Protein 5LHA (pdb70)

Radius of gyration: 35.49 Å; Cα contacts (8 Å, |Δi|>4): 4479; chains: 4; bounding box: 96×96×84 Å

Secondary structure (DSSP, 8-state):
---SS----BPPTTEE--TTGGG--EEEEEEEBTEEEETT--EEEETTHHHHT-TT-BT-HHHHHHHHHHHHHHS----STTEE-HHHHHHHHHHHHHTGGGTEEEEEEESSHHHHHHHHHHHHHHHHHHTT-TT--EEEEETT----SSHHHHHT-S-GGGTGGG----SSEEEE----SSS-TT----HHHHHHHHHHHHHHHHHHH-GGGEEEEEE-SSBTTTT-B---TTHHHHHHHHHHHTT-EEEEE-TTTTTSTTSSS-HHHHTT---SEEEE-GGGTTTSS--EEEEEEHHHHHHHHT--GGGGEE----TTTT-HHHHHHHHHHHHHHHHTTHHHHHHHHHHHHHHHHTHHHHH-TTEEEEEEETTEEEEEEEEETTTTEEPPGGG-HHHHHHHHHHHTTEE-EEETTEEEE---TT--HHHHHHHHHHHHHHHHHH-/--SSS---BPPTTEE--TTGGG--EEEEEEEBTEEEETTS-EEEETTHHHHT-TT-B--HHHHHHHHHHHHHHS----STTEE-HHHHHHHHHHHHHTTTTTEEEEEEESSHHHHHHHHHHHHHHHHHHTT-TT--EEEEETT----SSHHHHHT-S-GGGTTTS----SSEEEE----SSS-TT----HHHHHHHHHHHHHHHHHHH-GGGEEEEEE-SSBTTTT-B---TTHHHHHHHHHHHHT-EEEEE-TTTTTTTTSSS-HHHHTT---SEEEE-GGGTTTSS--EEEEEEHHHHHHHHT--GGGGEE----TTTT-HHHHHHHHHHHHHHHHTTHHHHHHHHHHHHHHHHHHHHHH-TTEEEEEEETTEEEEEEEEETTTTEEPPGGGTHHHHHHHHHHHTTEE-EEETTEEEE---TT--HHHHHHHHHHHHHHHHHH-/---SS----BPPTTEE-STTGGG--EEEEEEEBTEEEETT--EEE-TTHHHHT-TT-BT-HHHHHHHHHHHHHHS-----TTEE-HHHHHHHHHHHHHTGGGTEEEEEEESSHHHHHHHHHHHHHHHHHHTT-TT--EEEEETT----SSHHHHHT-S-GGGTTTS----SSEEEE----SSS-TT----HHHHHHHHHHHHHHHHHHH-GGGEEEEEE-SSBTTTT-B---TTHHHHHHHHHHHTT-EEEEE-TTTTTTTTSSS-HHHHTT---SEEEE-GGGTTTSS--EEEEEEHHHHHHHHT--GGGGEE----TTTT-HHHHHHHHHHHHHHHHTTHHHHHHHHHHHHHHHHTHHHHH-TTEEEEEEETTEEEEEEBS-TTT-PBPPGGG-HHHHHHHHHHHTTB--EEETTEEEE---TT--HHHHHHHHHHHHHHHHHH-/--SS----B--TTEE-STTGGG--EEEEEEEBTEEEETTS-EEE-TTHHHHT-TT-B--HHHHHHHHHHHHH-S----STTEE-HHHHHHHHHHHHHTGGGTEEEEEEESSHHHHHHHHHHHHHHHHHHTT-TT--EEEEETT----SSHHHHHT---GGGTTTT----SSEEEE----SSS-TT----HHHHHHHHHHHHHHHHHHH-GGGEEEEEE-SSBTTTT-B---TTHHHHHHHHHHHHT-EEEEE-TTTTTTTTSSS-HHHHTT---SEEEE-GGGTTTSS--EEEEEEHHHHHHHHT--GGGGEE----TTTT-HHHHHHHHHHHHHHHHTTHHHHHHHHHHHHHHHHHHHHHH-TTEEEEEEETTEEEEEEEEETTTTEEPPGGG-HHHHHHHHHHHTTB--EEETTEEEE---TT--HHHHHHHHHHHHHHHHHH-

Solvent-accessible surface area: 53096 Å² total; per-residue (Å²): 125,184,41,146,146,42,98,4,48,2,6,13,1,28,2,19,4,20,80,117,79,16,86,108,38,20,7,0,8,127,5,92,32,10,56,1,39,10,21,78,53,120,161,5,0,0,0,2,0,0,2,6,0,2,5,2,1,9,42,60,72,63,0,39,61,24,0,44,64,9,4,74,41,4,8,3,0,4,4,17,62,20,24,0,1,5,43,1,9,40,0,0,89,57,0,5,52,29,0,66,124,3,120,9,6,18,0,1,7,0,6,12,15,14,7,0,1,0,0,0,0,0,0,0,9,0,16,15,44,19,49,50,81,48,12,34,37,30,2,0,2,4,47,29,1,52,4,9,0,0,3,0,0,3,14,1,9,5,25,7,63,26,36,46,7,1,28,61,11,14,32,16,29,57,52,4,16,9,1,21,60,17,49,8,24,31,74,20,102,76,65,106,34,0,0,32,47,4,2,86,28,3,63,50,40,3,66,20,21,6,20,94,20,0,0,1,1,1,1,12,0,1,5,0,16,6,1,0,2,35,8,8,69,48,4,1,41,78,0,36,93,1,1,85,143,48,22,0,0,0,0,0,7,0,16,20,1,2,2,0,0,6,27,30,28,0,2,0,50,39,32,69,8,44,2,4,0,0,0,0,2,17,3,0,0,0,0,3,0,1,0,0,0,0,0,0,3,73,77,0,0,64,22,0,25,127,6,163,47,73,11,40,47,1,13,0,2,17,24,5,4,1,0,0,0,0,0,10,0,0,33,17,0,0,74,15,3,86,88,82,86,4,13,26,33,0,47,108,1,1,59,42,0,45,124,61,0,70,61,3,34,141,166,45,67,13,1,14,46,11,24,14,62,11,1,0,1,0,0,0,0,2,80,63,133,230,85,50,106,57,22,91,70,99,72,24,33,3,53,122,0,6,50,28,0,68,150,44,17,0,9,4,35,49,40,36,5,24,0,0,0,0,1,0,0,34,0,64,165,108,18,0,22,59,0,10,64,3,0,64,46,0,3,76,174,30,41,222,53,140,143,42,111,3,33,3,7,16,2,28,1,23,4,18,87,122,80,18,88,163,41,28,5,0,19,104,1,66,31,14,72,0,23,11,59,86,54,118,120,4,0,0,0,1,0,0,2,7,0,3,5,5,1,11,36,58,73,61,0,39,60,26,0,44,64,10,6,74,50,3,9,3,0,4,3,19,60,25,24,0,1,10,47,2,11,39,0,0,99,57,0,4,48,32,0,66,128,4,179,10,5,16,0,2,6,0,6,12,17,12,6,0,1,0,0,0,0,0,0,0,8,0,14,7,40,19,45,55,68,43,18,25,40,31,2,0,1,4,55,23,1,48,4,10,0,0,3,0,0,2,16,0,11,1,28,8,58,21,40,47,7,1,25,53,14,15,31,14,33,51,61,8,27,7,3,19,69,24,50,4,24,28,67,16,103,64,64,125,40,0,5,60,38,6,10,78,32,3,60,71,20,5,65,28,18,7,20,98,24,0,0,0,0,1,1,12,0,1,4,0,17,5,1,0,2,42,10,17,70,58,5,1,43,68,0,32,91,0,2,78,140,53,20,0,0,0,0,0,7,1,16,16,1,2,3,0,0,11,26,33,28,0,4,0,51,47,29,66,10,44,2,5,0,0,0,0,2,22,4,0,0,1,0,3,0,1,1,0,0,0,0,0,16,86,86,1,0,64,26,0,23,118,7,164,54,70,12,37,50,0,20,0,2,17,26,6,4,0,1,0,0,0,0,9,0,0,34,17,0,0,79,15,4,80,87,79,87,3,12,20,46,0,38,148,7,1,60,41,0,48,122,64,0,74,65,2,40,152,191,39,80,18,2,16,43,14,26,14,75,9,0,0,1,0,0,0,0,2,78,68,133,221,78,66,92,53,20,87,69,102,73,19,34,2,53,119,0,7,55,36,0,70,149,44,18,0,10,4,35,50,31,37,7,22,0,0,1,2,0,0,1,32,1,69,169,124,22,0,21,60,0,11,67,3,0,68,47,0,2,75,176,25,50,145,192,44,143,149,42,99,10,46,3,7,16,2,34,2,24,4,20,77,108,86,39,94,122,33,28,3,0,16,111,2,68,38,9,64,0,40,12,25,92,55,118,162,4,0,0,0,2,0,0,6,8,0,3,6,3,1,10,44,57,72,58,0,39,63,25,1,43,65,9,5,73,46,3,8,4,0,4,2,20,66,4,23,0,0,6,47,1,12,44,0,0,89,60,0,8,52,27,0,66,139,4,124,11,6,25,0,1,6,0,7,13,17,14,6,0,1,0,0,0,0,0,0,0,9,0,14,11,45,15,44,55,79,46,15,27,42,42,2,0,2,4,44,25,1,47,4,10,0,0,3,0,1,2,13,1,5,5,28,7,62,24,42,45,6,2,30,55,16,16,32,15,34,53,57,6,23,8,2,20,57,18,51,11,27,34,74,14,101,74,66,107,38,0,0,36,44,6,7,83,35,3,50,55,39,3,65,21,22,6,19,98,27,0,0,1,0,1,1,13,0,1,5,0,19,4,0,0,2,34,9,8,70,44,5,1,40,69,1,30,88,0,1,86,145,47,25,1,0,0,0,0,7,1,17,18,1,2,4,0,0,5,25,34,27,0,3,0,68,38,36,68,10,46,1,7,0,0,0,0,2,14,4,0,0,0,0,3,0,1,0,0,0,0,0,0,2,69,77,0,0,64,25,0,23,120,7,162,53,74,9,37,50,1,18,0,2,18,27,5,3,0,1,0,0,0,0,10,0,0,30,15,0,0,80,15,4,74,85,82,95,3,16,40,38,0,45,120,1,1,59,45,0,42,126,67,0,69,67,5,42,144,188,47,69,13,3,14,44,11,28,14,70,8,0,0,1,0,0,0,0,1,72,61,114,224,95,53,114,61,23,88,69,100,75,19,33,2,57,120,0,6,35,25,0,67,151,44,17,0,8,5,35,48,36,38,7,24,0,0,0,1,0,0,1,31,0,67,163,111,20,0,23,61,0,9,63,3,0,78,46,0,2,76,178,26,41,219,48,145,140,47,124,7,38,3,7,12,1,28,1,20,4,19,75,103,79,28,87,145,33,28,2,0,19,116,2,69,28,12,64,0,22,10,54,104,53,113,123,4,0,0,0,1,0,0,3,6,0,2,4,3,0,9,38,59,73,61,0,37,63,26,0,46,64,7,6,71,51,1,8,3,0,4,4,21,60,18,21,0,0,10,50,1,12,39,0,0,94,57,0,8,51,24,0,68,124,5,180,13,5,24,0,2,6,0,6,11,17,13,7,0,1,0,0,0,0,0,0,0,8,0,14,10,39,17,44,54,73,38,16,25,37,31,2,0,2,5,63,22,1,52,4,10,0,0,3,0,1,2,13,1,8,3,28,9,53,21,50,52,5,1,29,50,13,15,29,12,33,53,59,7,26,8,3,20,62,28,51,8,28,29,70,13,103,64,52,118,40,0,5,62,40,6,8,84,34,4,59,73,26,5,66,26,18,6,19,99,27,0,0,1,0,2,1,12,0,2,5,0,16,5,1,0,2,43,10,16,66,55,5,1,42,74,0,30,85,0,1,83,138,45,20,1,0,0,0,0,7,0,17,20,0,2,2,0,0,6,24,30,27,0,2,0,52,33,34,66,9,44,1,7,0,0,0,0,2,18,4,0,0,1,0,3,0,1,1,0,0,0,0,0,14,83,89,0,0,64,26,0,26,125,8,170,47,76,13,38,46,0,20,0,3,20,24,6,3,1,1,0,0,0,0,8,0,0,33,14,0,0,79,15,4,87,88,82,89,4,11,24,43,0,39,152,10,1,58,30,0,43,129,52,0,80,69,3,28,152,190,41,76,16,0,12,45,10,26,17,63,9,0,0,1,0,0,0,0,4,77,44,96,200,66,66,110,64,18,88,70,98,84,19,47,2,56,122,0,7,53,32,0,71,150,40,19,0,10,5,37,52,34,36,10,21,0,0,0,1,1,0,1,33,1,68,151,110,29,0,19,64,0,12,66,2,0,71,48,0,1,71,174,10,49

InterPro domains:
  IPR005814 Aminotransferase class-III [PF00202] (8-429)
  IPR005814 Aminotransferase class-III [PIRSF000521] (18-430)
  IPR005814 Aminotransferase class-III [cd00610] (13-430)
  IPR015421 Pyridoxal phosphate-dependent transferase, major domain [G3DSA:3.40.640.10] (47-327)
  IPR015422 Pyridoxal phosphate-dependent transferase, small domain [G3DSA:3.90.1150.10] (7-429)
  IPR015424 Pyridoxal phosphate-dependent transferase [SSF53383] (11-430)
  IPR049704 Aminotransferases class-III pyridoxal-phosphate attachment site [PS00600] (237-274)

Sequence (1786 aa):
EKYKNAEKKFWHPMGSSAAPHRDKTLVIARGDGNYITDIDGQRMLDGVGGLWNVNIGHNRASVKAAIAAQLDELAYYQTFDDGIAHPRVFDLAERLTGMFAQERMARVLFSSGGSDAVETALKMARQYWIASGEPGRTRFLSLRNGYHGVHMGGTSVGGNGVYHYNHGQLLAGCHLLDTPWLYRNPWDCRDPQALTAHCIRQLEEQIALLGAQTIAALIAEPVQGAGGVIVPPADYWPRLREVCDRHGILLIADEVVTGFGRSGCMLGSRGWGVAPDILCLAKGITAGYIPLGATLFNQRIADAIENGQGFSHMIMMHGYTYSGHPTACAAALAVLDIVEAEDLPGNAAKVGAQLLEQLQPLVERYAVVGEVRGKGLMIALDLVSDKRTRQPLDPAAGQPSRIADEARRAGVLVRPIGNKIILSPPLTLTRDEAGLMVSALEAAFARCGKYKNAEKKFWHPMGSSAAPHRDKTLVIARGDGNYITDIDGQRMLDGVGGLWNVNIGHNRASVKAAIAAQLDELAYYQTFDGIAHPRVFDLAERLTGMFAQERMARVLFSSGGSDAVETALKMARQYWIASGEPGRTRFLSLRNGYHGVHMGGTSVGGNGVYHYNHGQLLAGCHLLDTPWLYRNPWDCRDPQALTAHCIRQLEEQIALLGAQTIAALIAEPVQGAGGVIVPPADYWPRLREVCDRHGILLIADEVVTGFGRSGCMLGSRGWGVAPDILCLAKGITAGYIPLGATLFNQRIADAIENGQGFSHMIMHGYTYSGHPTACAAALAVLDIVEAEDLPGNAAKVGAQLLEQLQPLVERYAVVGEVRGKGLMIALDLVSDKRTRQPLDPAAGQPSRIADEARRAGVLVRPIGNKIILSPPLTLTRDEAGLMVSALEAAFARCGEKYKNAEKKFWHPMGSSAAPHRDKTLVIARGDGNYITDIDGQRMLDGVGGLWNVNIGHNRASVKAAIAAQLDELAYYQTFDDGIAHPRVFDLAERLTGMFAQERMARVLFSSGGSDAVETALKMARQYWIASGEPGRTRFLSLRNGYHGVHMGGTSVGGNGVYHYNHGQLLAGCHLLDTPWLYRNPWDCRDPQALTAHCIRQLEEQIALLGAQTIAALIAEPVQGAGGVIVPPADYWPRLREVCDRHGILLIADEVVTGFGRSGCMLGSRGWGVAPDILCLAKGITAGYIPLGATLFNQRIADAIENGQGFSHMIMMHGYTYSGHPTACAAALAVLDIVEAEDLPGNAAKVGAQLLEQLQPLVERYAVVGEVRGKGLMIALDLVSDKRTRQPLDPAAGQPSRIADEARRAGVLVRPIGNKIILSPPLTLTRDEAGLMVSALEAAFARCGKYKNAEKKFWHPMGSSAAPHRDKTLVIARGDGNYITDIDGQRMLDGVGGLWNVNIGHNRASVKAAIAAQLDELAYYQTFDGIAHPRVFDLAERLTGMFAQERMARVLFSSGGSDAVETALKMARQYWIASGEPGRTRFLSLRNGYHGVHMGGTSVGGNGVYHYNHGQLLAGCHLLDTPWLYRNPWDCRDPQALTAHCIRQLEEQIALLGAQTIAALIAEPVQGAGGVIVPPADYWPRLREVCDRHGILLIADEVVTGFGRSGCMLGSRGWGVAPDILCLAKGITAGYIPLGATLFNQRIADAIENGQGFSHMIMHGYTYSGHPTACAAALAVLDIVEAEDLPGNAAKVGAQLLEQLQPLVERYAVVGEVRGKGLMIALDLVSDKRTRQPLDPAAGQPSRIADEARRAGVLVRPIGNKIILSPPLTLTRDEAGLMVSALEAAFARCG

Organism: Pseudomonas sp. (NCBI:txid306)

B-factor: mean 29.85, std 12.2, range [5.68, 127.89]

Foldseek 3Di:
DPPLPDDDPDDDPPDDCDPPVVSDDFAWDDWFFQWTATPVRAIFGAQCLVVLFLQRTPDDPLLVVLLVVLVVPPQFDFDPDPDDDPLLVVLQVVVCVVVVVLQWDGKWKDFAQLLQLVVVQVLLCLLCVLVVQNLAHAEEEEALAARDQDLNRLQQHRDCVSPPPPDDGDPRYYYFYALALLDDPVVHNDQVVSLVVRLVRVLVVCVVVPLSNHRAYEYECFRALSFRGHHDLCNLVSVQVSCVVSVHFYEYSCQNVALAQQLDNGSQVVSVHRGQKYKYWRNLLSPPGGMIMMTGHPSSVVSLCNGPDCSVPDPDHDRCTSRSSSSSSSVSSNVCSVVVVLNNLQQVLVVVLQVLCQVVCVVAVQFQGWDHGRQKIKTFGAPHNVVSHADACVVVLVVQLQVQLVVLRHHWDDDGRMIIGNTHSPDDNVVSVSSSVSSVRSRVVRD/DCLPDDDPDFDPPDDCDPPVNSDDFAWDDWFFQWTATPVRAIFGAQCLVPLFLQRTPDDPLLVVLLVVCVVPDQFDFDPPPDDDPLLVVLQVVVCVVVVVLQWDGKWKDFAQLQQQVVVLVLLCLLCVLVVQNLARAEEEEALAARDQDLRRLQQHRDCVSPPPPPDGDPRYYYFYALACPDGPVVDNDQVVSLVVRLVVVVVVCVVVPLSNHRAYEYELFRALSFRGHHPLCNLVSVQVVCVVRVHFYEYSCQNVALAQQQDNGSSVVSPHRGQKYKYFRNLLSPPGGMIMMTGHPSSVVSLCPGPDCSVPDPDHDRCGSRNSSSSSSVSSSVCSVVVVLNNLQQVLVVVLQVLLVVVCVPAQQFQHWDHGRFKIKGFGAPHNPVSHADACVVPLVVQLQVQLVVLRHHWDDNGRIIIGNTHSPDDNVVSVSSSVSSVRSRVVRD/DPCLQDDDPDDDPPDDCDPPVNSDDFAWDDWFFQWTATPVRAIFGAQCLVPLFLQRTPDDPLLVVLLVVLVVPPQFDFDPDPDDDPLLVVLQVVVCVVVVVLQWDGKWKDFAQLLLQVVVLVLLCLLCVLVVQNLARAEEEEALAQRDQDLVRLVQHRDCVSPDPPDDTDPRYDYFYALALLDDPVVHNDQVVSLVVRLVVVVVVCVVVPLSNHRAYEYECFGALSFRGHHRLCNLVSVQVVCVVSVHFYEHSQQNVALAQQQDNGSCVVSVHRGQKYWYFRNLLSPPGGMIMMTGHPSSVVSQCNGPDCSVPDPDHDRCTSRNSSSSSSVSSSCCSVVVVLNNLQQVLVVVLQVLQQVVCVVFVQFQGWDHGRQKIKGFGAPHNVNSHADACVVVLQVQLQVQLVVLRHHWDDRGRMIIGNTHSPDDNVNSVSSSVSSVRSRVVRD/DCLQDDDPDDDPPDDPDPPVVSGDFAWDDWFFQWTATPVRAIFGAQCLVPLFLQRTPDDPLLVVLLVVLVVPDQFDFDPDPDDDPLLVVLQVVVCVVVVVLQWDGKWKDFAQLQQLVVVLVLLCLLCVLVVQNLARAEEEEALAQRDQDLVRLLQHRDCVSPPPPDDGDPRYYYFYALALLDGPVVHNDQVVSLVVRLVVVLVVCVVVPLSNHRAYEYELFGALSFRRHHPLCNLVSVQVVCVVSVHFYEYSCQNVALAQQLDNGSCVVSPHRGQKYWYWRNLLSPPGGMIMITGHPSSVVSLCPGPDCSVPDPDHDRCTSRNSSSSSSVSSSVCSVVVVLNNLQQVLVVVLQVLQQVVVVPFVQFQHWDGGRFKIKTFGAPHNVVSHADACVVVLLVQLQVQLVVLRHHWDDNGRMIIGNTHSPDDNCSSVSSSVSSVRSRVVRD

CATH classification: 3.40.640.10

Structure (mmCIF, N/CA/C/O backbone):
data_5LHA
#
_entry.id   5LHA
#
_cell.length_a   96.790
_cell.length_b   97.069
_cell.length_c   153.389
_cell.angle_alpha   90.000
_cell.angle_beta   90.000
_cell.angle_gamma   90.000
#
_symmetry.space_group_name_H-M   'P 21 21 21'
#
loop_
_entity.id
_entity.type
_entity.pdbx_description
1 polymer 'OMEGA TRANSAMINASE'
2 non-polymer "4'-DEOXY-4'-AMINOPYRIDOXAL-5'-PHOSPHATE"
3 water water
#
loop_
_atom_site.group_PDB
_atom_site.id
_atom_site.type_symbol
_atom_site.label_atom_id
_atom_site.label_alt_id
_atom_site.label_comp_id
_atom_site.label_asym_id
_atom_site.label_entity_id
_atom_site.label_seq_id
_atom_site.pdbx_PDB_ins_code
_atom_site.Cartn_x
_atom_site.Cartn_y
_atom_site.Cartn_z
_atom_site.occupancy
_atom_site.B_iso_or_equiv
_atom_site.auth_seq_id
_atom_site.auth_comp_id
_atom_site.auth_asym_id
_atom_site.auth_atom_id
_atom_site.pdbx_PDB_model_num
ATOM 1 N N . GLU A 1 12 ? -40.829 50.704 -22.775 1.00 52.79 3 GLU A N 1
ATOM 2 C CA . GLU A 1 12 ? -40.444 49.551 -21.963 1.00 52.80 3 GLU A CA 1
ATOM 3 C C . GLU A 1 12 ? -38.931 49.315 -21.952 1.00 51.09 3 GLU A C 1
ATOM 4 O O . GLU A 1 12 ? -38.288 49.289 -23.002 1.00 51.05 3 GLU A O 1
ATOM 10 N N . LYS A 1 13 ? -38.378 49.120 -20.759 1.00 50.60 4 LYS A N 1
ATOM 11 C CA . LYS A 1 13 ? -36.928 49.066 -20.549 1.00 50.53 4 LYS A CA 1
ATOM 12 C C . LYS A 1 13 ? -36.414 47.639 -20.367 1.00 49.60 4 LYS A C 1
ATOM 13 O O . LYS A 1 13 ? -35.670 47.342 -19.431 1.00 50.88 4 LYS A O 1
ATOM 19 N N . TYR A 1 14 ? -36.796 46.736 -21.265 1.00 47.86 5 TYR A N 1
ATOM 20 C CA . TYR A 1 14 ? -36.192 45.412 -21.332 1.00 45.97 5 TYR A CA 1
ATOM 21 C C . TYR A 1 14 ? -34.963 45.382 -22.225 1.00 48.16 5 TYR A C 1
ATOM 22 O O . TYR A 1 14 ? -34.327 44.329 -22.345 1.00 49.89 5 TYR A O 1
ATOM 31 N N . LYS A 1 15 ? -34.620 46.509 -22.855 1.00 47.55 6 LYS A N 1
ATOM 32 C CA . LYS A 1 15 ? -33.465 46.540 -23.747 1.00 48.18 6 LYS A CA 1
ATOM 33 C C . LYS A 1 15 ? -32.154 46.449 -22.965 1.00 47.35 6 LYS A C 1
ATOM 34 O O . LYS A 1 15 ? -31.247 45.697 -23.347 1.00 45.62 6 LYS A O 1
ATOM 40 N N . ASN A 1 16 ? -32.034 47.201 -21.867 1.00 46.58 7 ASN A N 1
ATOM 41 C CA . ASN A 1 16 ? -30.883 47.092 -20.973 1.00 48.02 7 ASN A CA 1
ATOM 42 C C . ASN A 1 16 ? -31.032 46.034 -19.881 1.00 47.90 7 ASN A C 1
ATOM 43 O O . ASN A 1 16 ? -30.065 45.813 -19.138 1.00 48.23 7 ASN A O 1
ATOM 48 N N . ALA A 1 17 ? -32.195 45.380 -19.764 1.00 45.55 8 ALA A N 1
ATOM 49 C CA . ALA A 1 17 ? -32.443 44.477 -18.641 1.00 42.25 8 ALA A CA 1
ATOM 50 C C . ALA A 1 17 ? -31.402 43.357 -18.564 1.00 38.44 8 ALA A C 1
ATOM 51 O O . ALA A 1 17 ? -30.933 42.836 -19.583 1.00 35.86 8 ALA A O 1
ATOM 53 N N . GLU A 1 18 ? -31.058 42.974 -17.333 1.00 36.19 9 GLU A N 1
ATOM 54 C CA . GLU A 1 18 ? -30.139 41.868 -17.119 1.00 36.14 9 GLU A CA 1
ATOM 55 C C . GLU A 1 18 ? -30.864 40.530 -17.229 1.00 32.92 9 GLU A C 1
ATOM 56 O O . GLU A 1 18 ? -32.033 40.393 -16.859 1.00 30.82 9 GLU A O 1
ATOM 62 N N . LYS A 1 19 ? -30.142 39.533 -17.732 1.00 31.01 10 LYS A N 1
ATOM 63 C CA . LYS A 1 19 ? -30.699 38.239 -18.111 1.00 26.85 10 LYS A CA 1
ATOM 64 C C . LYS A 1 19 ? -30.380 37.198 -17.036 1.00 23.56 10 LYS A C 1
ATOM 65 O O . LYS A 1 19 ? -29.221 36.826 -16.844 1.00 19.52 10 LYS A O 1
ATOM 71 N N . LYS A 1 20 ? -31.405 36.771 -16.297 1.00 24.81 11 LYS A N 1
ATOM 72 C CA . LYS A 1 20 ? -31.256 35.788 -15.231 1.00 24.97 11 LYS A CA 1
ATOM 73 C C . LYS A 1 20 ? -31.733 34.395 -15.640 1.00 24.92 11 LYS A C 1
ATOM 74 O O . LYS A 1 20 ? -31.759 33.485 -14.805 1.00 23.41 11 LYS A O 1
ATOM 80 N N . PHE A 1 21 ? -32.095 34.200 -16.900 1.00 23.97 12 PHE A N 1
ATOM 81 C CA . PHE A 1 21 ? -32.486 32.894 -17.393 1.00 24.38 12 PHE A CA 1
ATOM 82 C C . PHE A 1 21 ? -31.551 32.474 -18.517 1.00 22.40 12 PHE A C 1
ATOM 83 O O . PHE A 1 21 ? -30.828 33.295 -19.097 1.00 21.09 12 PHE A O 1
ATOM 91 N N . TRP A 1 22 ? -31.583 31.177 -18.810 1.00 22.08 13 TRP A N 1
ATOM 92 C CA . TRP A 1 22 ? -30.792 30.573 -19.874 1.00 18.06 13 TRP A CA 1
ATOM 93 C C . TRP A 1 22 ? -31.648 30.281 -21.104 1.00 15.60 13 TRP A C 1
ATOM 94 O O . TRP A 1 22 ? -32.678 29.604 -21.007 1.00 17.62 13 TRP A O 1
ATOM 105 N N . HIS A 1 23 ? -31.194 30.757 -22.266 1.00 18.03 14 HIS A N 1
ATOM 106 C CA . HIS A 1 23 ? -31.848 30.429 -23.531 1.00 17.34 14 HIS A CA 1
ATOM 107 C C . HIS A 1 23 ? -31.638 28.964 -23.853 1.00 19.32 14 HIS A C 1
ATOM 108 O O . HIS A 1 23 ? -30.483 28.534 -23.982 1.00 21.15 14 HIS A O 1
ATOM 115 N N . PRO A 1 24 ? -32.691 28.179 -24.054 1.00 18.94 15 PRO A N 1
ATOM 116 C CA . PRO A 1 24 ? -32.482 26.849 -24.616 1.00 20.96 15 PRO A CA 1
ATOM 117 C C . PRO A 1 24 ? -31.865 26.970 -25.999 1.00 22.84 15 PRO A C 1
ATOM 118 O O . PRO A 1 24 ? -32.197 27.871 -26.778 1.00 21.57 15 PRO A O 1
ATOM 122 N N . MET A 1 25 ? -30.933 26.054 -26.269 1.00 23.36 16 MET A N 1
ATOM 123 C CA . MET A 1 25 ? -30.293 25.858 -27.568 1.00 25.61 16 MET A CA 1
ATOM 124 C C . MET A 1 25 ? -29.405 27.032 -27.990 1.00 26.76 16 MET A C 1
ATOM 125 O O . MET A 1 25 ? -29.266 27.307 -29.183 1.00 28.81 16 MET A O 1
ATOM 130 N N . GLY A 1 26 ? -28.766 27.721 -27.043 1.00 26.03 17 GLY A N 1
ATOM 131 C CA . GLY A 1 26 ? -27.897 28.829 -27.389 1.00 25.55 17 GLY A CA 1
ATOM 132 C C . GLY A 1 26 ? -26.695 28.935 -26.469 1.00 26.23 17 GLY A C 1
ATOM 133 O O . GLY A 1 26 ? -26.689 28.432 -25.340 1.00 26.76 17 GLY A O 1
ATOM 134 N N . SER A 1 27 ? -25.678 29.633 -26.976 1.00 25.73 18 SER A N 1
ATOM 135 C CA . SER A 1 27 ? -24.461 29.890 -26.215 1.00 24.32 18 SER A CA 1
ATOM 136 C C . SER A 1 27 ? -24.784 30.750 -25.003 1.00 26.06 18 SER A C 1
ATOM 137 O O . SER A 1 27 ? -25.472 31.770 -25.118 1.00 26.45 18 SER A O 1
ATOM 140 N N . SER A 1 28 ? -24.328 30.315 -23.831 1.00 25.49 19 SER A N 1
ATOM 141 C CA . SER A 1 28 ? -24.476 31.118 -22.626 1.00 26.27 19 SER A CA 1
ATOM 142 C C . SER A 1 28 ? -23.267 31.994 -22.387 1.00 27.89 19 SER A C 1
ATOM 143 O O . SER A 1 28 ? -23.149 32.590 -21.314 1.00 27.46 19 SER A O 1
ATOM 146 N N . ALA A 1 29 ? -22.351 32.052 -23.342 1.00 29.74 20 ALA A N 1
ATOM 147 C CA . ALA A 1 29 ? -21.141 32.831 -23.170 1.00 33.00 20 ALA A CA 1
ATOM 148 C C . ALA A 1 29 ? -21.401 34.288 -23.495 1.00 34.69 20 ALA A C 1
ATOM 149 O O . ALA A 1 29 ? -22.171 34.610 -24.404 1.00 33.30 20 ALA A O 1
ATOM 151 N N . ALA A 1 30 ? -20.753 35.161 -22.736 1.00 37.82 21 ALA A N 1
ATOM 152 C CA . ALA A 1 30 ? -20.688 36.577 -23.033 1.00 41.12 21 ALA A CA 1
ATOM 153 C C . ALA A 1 30 ? -19.668 36.817 -24.142 1.00 40.54 21 ALA A C 1
ATOM 154 O O . ALA A 1 30 ? -18.650 36.128 -24.216 1.00 41.51 21 ALA A O 1
ATOM 156 N N . PRO A 1 31 ? -19.909 37.803 -25.013 1.00 41.03 22 PRO A N 1
ATOM 157 C CA . PRO A 1 31 ? -21.021 38.750 -24.932 1.00 38.87 22 PRO A CA 1
ATOM 158 C C . PRO A 1 31 ? -22.272 38.291 -25.668 1.00 37.02 22 PRO A C 1
ATOM 159 O O . PRO A 1 31 ? -23.284 38.982 -25.610 1.00 33.97 22 PRO A O 1
ATOM 163 N N . HIS A 1 32 ? -22.196 37.151 -26.359 1.00 39.21 23 HIS A N 1
ATOM 164 C CA . HIS A 1 32 ? -23.345 36.674 -27.125 1.00 42.76 23 HIS A CA 1
ATOM 165 C C . HIS A 1 32 ? -24.579 36.496 -26.252 1.00 42.99 23 HIS A C 1
ATOM 166 O O . HIS A 1 32 ? -25.701 36.719 -26.717 1.00 44.61 23 HIS A O 1
ATOM 173 N N . ARG A 1 33 ? -24.397 36.110 -24.989 1.00 42.04 24 ARG A N 1
ATOM 174 C CA . ARG A 1 33 ? -25.549 35.812 -24.145 1.00 42.56 24 ARG A CA 1
ATOM 175 C C . ARG A 1 33 ? -26.446 37.033 -23.976 1.00 44.95 24 ARG A C 1
ATOM 176 O O . ARG A 1 33 ? -27.656 36.891 -23.777 1.00 47.55 24 ARG A O 1
ATOM 184 N N . ASP A 1 34 ? -25.873 38.237 -24.056 1.00 45.04 25 ASP A N 1
ATOM 185 C CA . ASP A 1 34 ? -26.571 39.485 -23.759 1.00 46.91 25 ASP A CA 1
ATOM 186 C C . ASP A 1 34 ? -27.341 40.053 -24.944 1.00 45.00 25 ASP A C 1
ATOM 187 O O . ASP A 1 34 ? -28.109 41.004 -24.760 1.00 46.35 25 ASP A O 1
ATOM 192 N N . LYS A 1 35 ? -27.142 39.522 -26.146 1.00 39.67 26 LYS A N 1
ATOM 193 C CA . LYS A 1 35 ? -28.003 39.866 -27.265 1.00 35.83 26 LYS A CA 1
ATOM 194 C C . LYS A 1 35 ? -29.360 39.196 -27.083 1.00 33.71 26 LYS A C 1
ATOM 195 O O . LYS A 1 35 ? -29.449 38.047 -26.640 1.00 33.72 26 LYS A O 1
ATOM 201 N N . THR A 1 36 ? -30.426 39.928 -27.394 1.00 32.18 27 THR A N 1
ATOM 202 C CA . THR A 1 36 ? -31.773 39.378 -27.277 1.00 28.31 27 THR A CA 1
ATOM 203 C C . THR A 1 36 ? -32.681 40.104 -28.254 1.00 26.77 27 THR A C 1
ATOM 204 O O . THR A 1 36 ? -32.591 41.328 -28.391 1.00 25.78 27 THR A O 1
ATOM 208 N N . LEU A 1 37 ? -33.501 39.338 -28.968 1.00 27.55 28 LEU A N 1
ATOM 209 C CA . LEU A 1 37 ? -34.692 39.846 -29.643 1.00 26.62 28 LEU A CA 1
ATOM 210 C C . LEU A 1 37 ? -35.885 39.638 -28.715 1.00 26.61 28 LEU A C 1
ATOM 211 O O . LEU A 1 37 ? -36.315 38.502 -28.507 1.00 29.93 28 LEU A O 1
ATOM 216 N N . VAL A 1 38 ? -36.418 40.722 -28.155 1.00 26.11 29 VAL A N 1
ATOM 217 C CA . VAL A 1 38 ? -37.463 40.645 -27.136 1.00 25.11 29 VAL A CA 1
ATOM 218 C C . VAL A 1 38 ? -38.824 40.871 -27.788 1.00 25.64 29 VAL A C 1
ATOM 219 O O . VAL A 1 38 ? -39.190 42.003 -28.122 1.00 23.33 29 VAL A O 1
ATOM 223 N N . ILE A 1 39 ? -39.597 39.794 -27.906 1.00 27.44 30 ILE A N 1
ATOM 224 C CA . ILE A 1 39 ? -40.922 39.834 -28.512 1.00 27.63 30 ILE A CA 1
ATOM 225 C C . ILE A 1 39 ? -41.936 40.257 -27.462 1.00 31.24 30 ILE A C 1
ATOM 226 O O . ILE A 1 39 ? -42.039 39.633 -26.400 1.00 33.44 30 ILE A O 1
ATOM 231 N N . ALA A 1 40 ? -42.703 41.307 -27.759 1.00 33.06 31 ALA A N 1
ATOM 232 C CA . ALA A 1 40 ? -43.671 41.835 -26.807 1.00 34.11 31 ALA A CA 1
ATOM 233 C C . ALA A 1 40 ? -45.075 41.289 -27.001 1.00 37.37 31 ALA A C 1
ATOM 234 O O . ALA A 1 40 ? -45.735 40.926 -26.022 1.00 39.76 31 ALA A O 1
ATOM 236 N N . ARG A 1 41 ? -45.555 41.219 -28.238 1.00 37.05 32 ARG A N 1
ATOM 237 C CA . ARG A 1 41 ? -46.963 40.954 -28.477 1.00 35.97 32 ARG A CA 1
ATOM 238 C C . ARG A 1 41 ? -47.095 40.094 -29.731 1.00 31.95 32 ARG A C 1
ATOM 239 O O . ARG A 1 41 ? -46.242 40.129 -30.620 1.00 28.62 32 ARG A O 1
ATOM 247 N N . GLY A 1 42 ? -48.158 39.315 -29.779 1.00 31.24 33 GLY A N 1
ATOM 248 C CA . GLY A 1 42 ? -48.470 38.516 -30.952 1.00 33.17 33 GLY A CA 1
ATOM 249 C C . GLY A 1 42 ? -49.941 38.610 -31.282 1.00 35.74 33 GLY A C 1
ATOM 250 O O . GLY A 1 42 ? -50.790 38.605 -30.392 1.00 37.71 33 GLY A O 1
ATOM 251 N N . ASP A 1 43 ? -50.237 38.702 -32.575 1.00 34.76 34 ASP A N 1
ATOM 252 C CA . ASP A 1 43 ? -51.627 38.730 -33.010 1.00 34.53 34 ASP A CA 1
ATOM 253 C C . ASP A 1 43 ? -51.720 38.157 -34.419 1.00 32.47 34 ASP A C 1
ATOM 254 O O . ASP A 1 43 ? -50.996 38.599 -35.316 1.00 32.50 34 ASP A O 1
ATOM 259 N N . GLY A 1 44 ? -52.600 37.179 -34.611 1.00 30.00 35 GLY A N 1
ATOM 260 C CA . GLY A 1 44 ? -52.685 36.537 -35.910 1.00 28.38 35 GLY A CA 1
ATOM 261 C C . GLY A 1 44 ? -51.403 35.771 -36.176 1.00 27.92 35 GLY A C 1
ATOM 262 O O . GLY A 1 44 ? -50.953 34.976 -35.346 1.00 26.60 35 GLY A O 1
ATOM 263 N N . ASN A 1 45 ? -50.805 36.000 -37.346 1.00 26.40 36 ASN A N 1
ATOM 264 C CA . ASN A 1 45 ? -49.524 35.405 -37.704 1.00 24.41 36 ASN A CA 1
ATOM 265 C C . ASN A 1 45 ? -48.384 36.423 -37.630 1.00 25.44 36 ASN A C 1
ATOM 266 O O . ASN A 1 45 ? -47.325 36.217 -38.238 1.00 25.48 36 ASN A O 1
ATOM 271 N N . TYR A 1 46 ? -48.569 37.507 -36.873 1.00 26.06 37 TYR A N 1
ATOM 272 C CA . TYR A 1 46 ? -47.574 38.562 -36.742 1.00 28.31 37 TYR A CA 1
ATOM 273 C C . TYR A 1 46 ? -47.167 38.711 -35.282 1.00 30.14 37 TYR A C 1
ATOM 274 O O . TYR A 1 46 ? -47.953 38.438 -34.371 1.00 29.30 37 TYR A O 1
ATOM 283 N N . ILE A 1 47 ? -45.907 39.108 -35.068 1.00 32.47 38 ILE A N 1
ATOM 284 C CA . ILE A 1 47 ? -45.393 39.421 -33.739 1.00 31.19 38 ILE A CA 1
ATOM 285 C C . ILE A 1 47 ? -44.651 40.752 -33.797 1.00 29.95 38 ILE A C 1
ATOM 286 O O . ILE A 1 47 ? -44.155 41.174 -34.845 1.00 29.43 38 ILE A O 1
ATOM 291 N N . THR A 1 48 ? -44.576 41.408 -32.641 1.00 28.76 39 THR A N 1
ATOM 292 C CA . THR A 1 48 ? -43.975 42.728 -32.512 1.00 29.74 39 THR A CA 1
ATOM 293 C C . THR A 1 48 ? -43.018 42.726 -31.327 1.00 30.16 39 THR A C 1
ATOM 294 O O . THR A 1 48 ? -43.369 42.240 -30.247 1.00 29.58 39 THR A O 1
ATOM 298 N N . ASP A 1 49 ? -41.822 43.275 -31.519 1.00 30.19 40 ASP A N 1
ATOM 299 C CA . ASP A 1 49 ? -40.839 43.279 -30.449 1.00 30.27 40 ASP A CA 1
ATOM 300 C C . ASP A 1 49 ? -41.031 44.505 -29.557 1.00 29.40 40 ASP A C 1
ATOM 301 O O . ASP A 1 49 ? -41.942 45.309 -29.756 1.00 30.97 40 ASP A O 1
ATOM 306 N N . ILE A 1 50 ? -40.189 44.627 -28.526 1.00 29.04 41 ILE A N 1
ATOM 307 C CA . ILE A 1 50 ? -40.261 45.758 -27.604 1.00 28.74 41 ILE A CA 1
ATOM 308 C C . ILE A 1 50 ? -39.870 47.076 -28.253 1.00 31.05 41 ILE A C 1
ATOM 309 O O . ILE A 1 50 ? -40.044 48.131 -27.635 1.00 28.77 41 ILE A O 1
ATOM 314 N N . ASP A 1 51 ? -39.317 47.040 -29.462 1.00 33.47 42 ASP A N 1
ATOM 315 C CA . ASP A 1 51 ? -39.025 48.245 -30.219 1.00 37.39 42 ASP A CA 1
ATOM 316 C C . ASP A 1 51 ? -40.141 48.590 -31.190 1.00 37.30 42 ASP A C 1
ATOM 317 O O . ASP A 1 51 ? -39.969 49.482 -32.025 1.00 38.88 42 ASP A O 1
ATOM 322 N N . GLY A 1 52 ? -41.284 47.915 -31.089 1.00 36.36 43 GLY A N 1
ATOM 323 C CA . GLY A 1 52 ? -42.418 48.194 -31.948 1.00 35.10 43 GLY A CA 1
ATOM 324 C C . GLY A 1 52 ? -42.277 47.765 -33.392 1.00 34.26 43 GLY A C 1
ATOM 325 O O . GLY A 1 52 ? -43.119 48.142 -34.214 1.00 35.07 43 GLY A O 1
ATOM 326 N N . GLN A 1 53 ? -41.237 47.013 -33.743 1.00 33.16 44 GLN A N 1
ATOM 327 C CA . GLN A 1 53 ? -41.090 46.524 -35.109 1.00 34.51 44 GLN A CA 1
ATOM 328 C C . GLN A 1 53 ? -41.898 45.243 -35.287 1.00 32.05 44 GLN A C 1
ATOM 329 O O . GLN A 1 53 ? -41.864 44.354 -34.432 1.00 28.57 44 GLN A O 1
ATOM 335 N N . ARG A 1 54 ? -42.631 45.162 -36.394 1.00 34.18 45 ARG A N 1
ATOM 336 C CA . ARG A 1 54 ? -43.575 44.085 -36.664 1.00 34.89 45 ARG A CA 1
ATOM 337 C C . ARG A 1 54 ? -43.010 43.141 -37.716 1.00 35.52 45 ARG A C 1
ATOM 338 O O . ARG A 1 54 ? -42.441 43.584 -38.719 1.00 35.11 45 ARG A O 1
ATOM 346 N N . MET A 1 55 ? -43.160 41.835 -37.484 1.00 34.86 46 MET A N 1
ATOM 347 C CA . MET A 1 55 ? -42.625 40.845 -38.407 1.00 33.77 46 MET A CA 1
ATOM 348 C C . MET A 1 55 ? -43.571 39.658 -38.515 1.00 30.98 46 MET A C 1
ATOM 349 O O . MET A 1 55 ? -44.197 39.252 -37.530 1.00 30.22 46 MET A O 1
ATOM 354 N N . LEU A 1 56 ? -43.669 39.102 -39.720 1.00 29.79 47 LEU A N 1
ATOM 355 C CA . LEU A 1 56 ? -44.419 37.870 -39.895 1.00 31.71 47 LEU A CA 1
ATOM 356 C C . LEU A 1 56 ? -43.723 36.758 -39.129 1.00 30.36 47 LEU A C 1
ATOM 357 O O . LEU A 1 56 ? -42.502 36.603 -39.202 1.00 31.51 47 LEU A O 1
ATOM 362 N N . ASP A 1 57 ? -44.511 35.964 -38.412 1.00 29.61 48 ASP A N 1
ATOM 363 C CA . ASP A 1 57 ? -43.961 34.916 -37.555 1.00 28.77 48 ASP A CA 1
ATOM 364 C C . ASP A 1 57 ? -43.727 33.667 -38.399 1.00 29.35 48 ASP A C 1
ATOM 365 O O . ASP A 1 57 ? -44.462 32.679 -38.339 1.00 28.54 48 ASP A O 1
ATOM 370 N N . GLY A 1 58 ? -42.669 33.722 -39.203 1.00 32.05 49 GLY A N 1
ATOM 371 C CA . GLY A 1 58 ? -42.316 32.614 -40.077 1.00 30.11 49 GLY A CA 1
ATOM 372 C C . GLY A 1 58 ? -41.887 31.349 -39.364 1.00 27.14 49 GLY A C 1
ATOM 373 O O . GLY A 1 58 ? -41.731 30.317 -40.026 1.00 24.10 49 GLY A O 1
ATOM 374 N N . VAL A 1 59 ? -41.666 31.409 -38.045 1.00 29.01 50 VAL A N 1
ATOM 375 C CA . VAL A 1 59 ? -41.307 30.233 -37.253 1.00 27.57 50 VAL A CA 1
ATOM 376 C C . VAL A 1 59 ? -42.499 29.656 -36.494 1.00 26.58 50 VAL A C 1
ATOM 377 O O . VAL A 1 59 ? -42.406 28.533 -35.972 1.00 27.33 50 VAL A O 1
ATOM 381 N N . GLY A 1 60 ? -43.611 30.378 -36.417 1.00 28.21 51 GLY A N 1
ATOM 382 C CA . GLY A 1 60 ? -44.792 29.844 -35.756 1.00 27.11 51 GLY A CA 1
ATOM 383 C C . GLY A 1 60 ? -44.568 29.574 -34.286 1.00 27.15 51 GLY A C 1
ATOM 384 O O . GLY A 1 60 ? -45.008 28.535 -33.773 1.00 27.35 51 GLY A O 1
ATOM 385 N N . GLY A 1 61 ? -43.881 30.484 -33.594 1.00 26.92 52 GLY A N 1
ATOM 386 C CA . GLY A 1 61 ? -43.446 30.225 -32.234 1.00 25.66 52 GLY A CA 1
ATOM 387 C C . GLY A 1 61 ? -42.254 29.294 -32.258 1.00 23.80 52 GLY A C 1
ATOM 388 O O . GLY A 1 61 ? -41.111 29.740 -32.362 1.00 24.94 52 GLY A O 1
ATOM 389 N N . LEU A 1 62 ? -42.527 27.992 -32.181 1.00 22.93 53 LEU A N 1
ATOM 390 C CA . LEU A 1 62 ? -41.559 26.909 -32.402 1.00 22.22 53 LEU A CA 1
ATOM 391 C C . LEU A 1 62 ? -42.365 25.805 -33.079 1.00 22.50 53 LEU A C 1
ATOM 392 O O . LEU A 1 62 ? -42.652 24.771 -32.468 1.00 23.20 53 LEU A O 1
ATOM 397 N N . TRP A 1 63 ? -42.660 26.012 -34.369 1.00 23.08 54 TRP A N 1
ATOM 398 C CA . TRP A 1 63 ? -43.724 25.315 -35.097 1.00 24.26 54 TRP A CA 1
ATOM 399 C C . TRP A 1 63 ? -44.854 24.823 -34.197 1.00 23.25 54 TRP A C 1
ATOM 400 O O . TRP A 1 63 ? -45.152 23.619 -34.167 1.00 22.88 54 TRP A O 1
ATOM 411 N N . ASN A 1 64 ? -45.519 25.742 -33.488 1.00 20.47 55 ASN A N 1
ATOM 412 C CA . ASN A 1 64 ? -46.611 25.317 -32.620 1.00 22.06 55 ASN A CA 1
ATOM 413 C C . ASN A 1 64 ? -47.787 26.293 -32.549 1.00 24.08 55 ASN A C 1
ATOM 414 O O . ASN A 1 64 ? -48.895 25.888 -32.188 1.00 24.00 55 ASN A O 1
ATOM 419 N N . VAL A 1 65 ? -47.589 27.559 -32.904 1.00 23.08 56 VAL A N 1
ATOM 420 C CA . VAL A 1 65 ? -48.701 28.507 -32.859 1.00 22.72 56 VAL A CA 1
ATOM 421 C C . VAL A 1 65 ? -49.441 28.384 -34.184 1.00 22.27 56 VAL A C 1
ATOM 422 O O . VAL A 1 65 ? -49.443 29.309 -35.003 1.00 23.46 56 VAL A O 1
ATOM 426 N N . ASN A 1 66 ? -50.081 27.230 -34.390 1.00 21.61 57 ASN A N 1
ATOM 427 C CA . ASN A 1 66 ? -50.564 26.820 -35.704 1.00 24.85 57 ASN A CA 1
ATOM 428 C C . ASN A 1 66 ? -51.893 27.453 -36.080 1.00 28.71 57 ASN A C 1
ATOM 429 O O . ASN A 1 66 ? -52.253 27.448 -37.264 1.00 29.33 57 ASN A O 1
ATOM 434 N N . ILE A 1 67 ? -52.651 27.955 -35.102 1.00 29.41 58 ILE A N 1
ATOM 435 C CA . ILE A 1 67 ? -53.887 28.677 -35.377 1.00 29.20 58 ILE A CA 1
ATOM 436 C C . ILE A 1 67 ? -53.706 30.186 -35.338 1.00 30.87 58 ILE A C 1
ATOM 437 O O . ILE A 1 67 ? -54.689 30.920 -35.515 1.00 34.45 58 ILE A O 1
ATOM 442 N N . GLY A 1 68 ? -52.503 30.671 -35.056 1.00 30.80 59 GLY A N 1
ATOM 443 C CA . GLY A 1 68 ? -52.251 32.092 -34.941 1.00 31.73 59 GLY A CA 1
ATOM 444 C C . GLY A 1 68 ? -52.336 32.593 -33.508 1.00 31.13 59 GLY A C 1
ATOM 445 O O . GLY A 1 68 ? -52.939 31.979 -32.631 1.00 32.10 59 GLY A O 1
ATOM 446 N N . HIS A 1 69 ? -51.736 33.754 -33.277 1.00 30.53 60 HIS A N 1
ATOM 447 C CA . HIS A 1 69 ? -51.764 34.329 -31.943 1.00 32.45 60 HIS A CA 1
ATOM 448 C C . HIS A 1 69 ? -53.124 34.957 -31.652 1.00 35.52 60 HIS A C 1
ATOM 449 O O . HIS A 1 69 ? -53.841 35.393 -32.558 1.00 37.36 60 HIS A O 1
ATOM 456 N N . ASN A 1 70 ? -53.485 34.969 -30.368 1.00 35.46 61 ASN A N 1
ATOM 457 C CA . ASN A 1 70 ? -54.587 35.793 -29.854 1.00 32.45 61 ASN A CA 1
ATOM 458 C C . ASN A 1 70 ? -55.953 35.392 -30.424 1.00 31.13 61 ASN A C 1
ATOM 459 O O . ASN A 1 70 ? -56.800 36.244 -30.699 1.00 30.88 61 ASN A O 1
ATOM 464 N N . ARG A 1 71 ? -56.179 34.090 -30.600 1.00 29.79 62 ARG A N 1
ATOM 465 C CA . ARG A 1 71 ? -57.497 33.600 -31.011 1.00 30.89 62 ARG A CA 1
ATOM 466 C C . ARG A 1 71 ? -58.484 33.719 -29.848 1.00 29.25 62 ARG A C 1
ATOM 467 O O . ARG A 1 71 ? -58.255 33.153 -28.772 1.00 27.12 62 ARG A O 1
ATOM 475 N N . ALA A 1 72 ? -59.588 34.452 -30.068 1.00 29.62 63 ALA A N 1
ATOM 476 C CA . ALA A 1 72 ? -60.512 34.770 -28.979 1.00 26.47 63 ALA A CA 1
ATOM 477 C C . ALA A 1 72 ? -61.149 33.513 -28.393 1.00 24.83 63 ALA A C 1
ATOM 478 O O . ALA A 1 72 ? -61.189 33.341 -27.170 1.00 24.23 63 ALA A O 1
ATOM 480 N N . SER A 1 73 ? -61.648 32.620 -29.251 1.00 25.91 64 SER A N 1
ATOM 481 C CA . SER A 1 73 ? -62.335 31.413 -28.781 1.00 27.02 64 SER A CA 1
ATOM 482 C C . SER A 1 73 ? -61.466 30.580 -27.834 1.00 27.43 64 SER A C 1
ATOM 483 O O . SER A 1 73 ? -61.965 30.030 -26.843 1.00 27.74 64 SER A O 1
ATOM 486 N N . VAL A 1 74 ? -60.181 30.420 -28.159 1.00 28.62 65 VAL A N 1
ATOM 487 C CA . VAL A 1 74 ? -59.260 29.678 -27.296 1.00 29.35 65 VAL A CA 1
ATOM 488 C C . VAL A 1 74 ? -59.026 30.419 -25.982 1.00 29.60 65 VAL A C 1
ATOM 489 O O . VAL A 1 74 ? -58.983 29.808 -24.907 1.00 29.16 65 VAL A O 1
ATOM 493 N N . LYS A 1 75 ? -58.823 31.738 -26.050 1.00 31.38 66 LYS A N 1
ATOM 494 C CA . LYS A 1 75 ? -58.687 32.519 -24.824 1.00 29.92 66 LYS A CA 1
ATOM 495 C C . LYS A 1 75 ? -59.938 32.408 -23.957 1.00 30.55 66 LYS A C 1
ATOM 496 O O . LYS A 1 75 ? -59.845 32.351 -22.725 1.00 30.95 66 LYS A O 1
ATOM 502 N N . ALA A 1 76 ? -61.120 32.407 -24.584 1.00 31.53 67 ALA A N 1
ATOM 503 C CA . ALA A 1 76 ? -62.374 32.253 -23.843 1.00 30.80 67 ALA A CA 1
ATOM 504 C C . ALA A 1 76 ? -62.489 30.872 -23.202 1.00 28.18 67 ALA A C 1
ATOM 505 O O . ALA A 1 76 ? -63.019 30.739 -22.093 1.00 27.99 67 ALA A O 1
ATOM 507 N N . ALA A 1 77 ? -62.035 29.828 -23.896 1.00 26.78 68 ALA A N 1
ATOM 508 C CA . ALA A 1 77 ? -62.063 28.488 -23.316 1.00 23.35 68 ALA A CA 1
ATOM 509 C C . ALA A 1 77 ? -61.209 28.403 -22.058 1.00 23.66 68 ALA A C 1
ATOM 510 O O . ALA A 1 77 ? -61.625 27.812 -21.056 1.00 23.15 68 ALA A O 1
ATOM 512 N N . ILE A 1 78 ? -60.027 29.017 -22.076 1.00 24.00 69 ILE A N 1
ATOM 513 C CA . ILE A 1 78 ? -59.143 28.965 -20.915 1.00 24.65 69 ILE A CA 1
ATOM 514 C C . ILE A 1 78 ? -59.783 29.676 -19.729 1.00 27.16 69 ILE A C 1
ATOM 515 O O . ILE A 1 78 ? -59.774 29.175 -18.597 1.00 27.58 69 ILE A O 1
ATOM 520 N N . ALA A 1 79 ? -60.339 30.866 -19.974 1.00 29.49 70 ALA A N 1
ATOM 521 C CA . ALA A 1 79 ? -61.007 31.622 -18.920 1.00 29.05 70 ALA A CA 1
ATOM 522 C C . ALA A 1 79 ? -62.174 30.839 -18.328 1.00 28.32 70 ALA A C 1
ATOM 523 O O . ALA A 1 79 ? -62.371 30.834 -17.107 1.00 28.83 70 ALA A O 1
ATOM 525 N N . ALA A 1 80 ? -62.977 30.200 -19.183 1.00 26.76 71 ALA A N 1
ATOM 526 C CA . ALA A 1 80 ? -64.103 29.407 -18.702 1.00 26.92 71 ALA A CA 1
ATOM 527 C C . ALA A 1 80 ? -63.644 28.314 -17.745 1.00 25.54 71 ALA A C 1
ATOM 528 O O . ALA A 1 80 ? -64.205 28.149 -16.658 1.00 26.98 71 ALA A O 1
ATOM 530 N N . GLN A 1 81 ? -62.611 27.565 -18.124 1.00 23.80 72 GLN A N 1
ATOM 531 C CA . GLN A 1 81 ? -62.177 26.446 -17.290 1.00 24.13 72 GLN A CA 1
ATOM 532 C C . GLN A 1 81 ? -61.539 26.920 -15.985 1.00 25.20 72 GLN A C 1
ATOM 533 O O . GLN A 1 81 ? -61.675 26.257 -14.951 1.00 26.81 72 GLN A O 1
ATOM 539 N N . LEU A 1 82 ? -60.788 28.024 -16.022 1.00 23.76 73 LEU A N 1
ATOM 540 C CA . LEU A 1 82 ? -60.214 28.573 -14.795 1.00 24.29 73 LEU A CA 1
ATOM 541 C C . LEU A 1 82 ? -61.294 28.901 -13.756 1.00 24.01 73 LEU A C 1
ATOM 542 O O . LEU A 1 82 ? -61.104 28.663 -12.555 1.00 20.02 73 LEU A O 1
ATOM 547 N N . ASP A 1 83 ? -62.430 29.462 -14.200 1.00 28.08 74 ASP A N 1
ATOM 548 C CA . ASP A 1 83 ? -63.540 29.761 -13.293 1.00 27.10 74 ASP A CA 1
ATOM 549 C C . ASP A 1 83 ? -64.131 28.498 -12.678 1.00 25.51 74 ASP A C 1
ATOM 550 O O . ASP A 1 83 ? -64.652 28.533 -11.557 1.00 25.00 74 ASP A O 1
ATOM 555 N N . GLU A 1 84 ? -64.110 27.393 -13.413 1.00 23.66 75 GLU A N 1
ATOM 556 C CA . GLU A 1 84 ? -64.694 26.149 -12.936 1.00 25.61 75 GLU A CA 1
ATOM 557 C C . GLU A 1 84 ? -63.690 25.348 -12.115 1.00 26.07 75 GLU A C 1
ATOM 558 O O . GLU A 1 84 ? -63.885 25.120 -10.917 1.00 24.99 75 GLU A O 1
ATOM 564 N N . LEU A 1 85 ? -62.590 24.941 -12.745 1.00 26.47 76 LEU A N 1
ATOM 565 C CA . LEU A 1 85 ? -61.579 24.137 -12.070 1.00 25.19 76 LEU A CA 1
ATOM 566 C C . LEU A 1 85 ? -60.313 24.272 -12.907 1.00 23.77 76 LEU A C 1
ATOM 567 O O . LEU A 1 85 ? -60.182 23.607 -13.937 1.00 26.95 76 LEU A O 1
ATOM 572 N N . ALA A 1 86 ? -59.416 25.155 -12.473 1.00 20.96 77 ALA A N 1
ATOM 573 C CA . ALA A 1 86 ? -58.146 25.322 -13.167 1.00 21.82 77 ALA A CA 1
ATOM 574 C C . ALA A 1 86 ? -57.358 24.015 -13.181 1.00 20.90 77 ALA A C 1
ATOM 575 O O . ALA A 1 86 ? -56.787 23.627 -14.210 1.00 18.82 77 ALA A O 1
ATOM 577 N N . TYR A 1 87 ? -57.289 23.340 -12.032 1.00 20.63 78 TYR A N 1
ATOM 578 C CA . TYR A 1 87 ? -56.525 22.106 -11.916 1.00 23.99 78 TYR A CA 1
ATOM 579 C C . TYR A 1 87 ? -57.126 21.171 -10.871 1.00 23.55 78 TYR A C 1
ATOM 580 O O . TYR A 1 87 ? -57.548 21.611 -9.795 1.00 21.75 78 TYR A O 1
ATOM 589 N N . TYR A 1 88 ? -57.178 19.884 -11.214 1.00 24.75 79 TYR A N 1
ATOM 590 C CA . TYR A 1 88 ? -57.107 18.823 -10.217 1.00 25.14 79 TYR A CA 1
ATOM 591 C C . TYR A 1 88 ? -56.352 17.634 -10.801 1.00 24.26 79 TYR A C 1
ATOM 592 O O . TYR A 1 88 ? -56.188 17.509 -12.015 1.00 24.05 79 TYR A O 1
ATOM 601 N N . GLN A 1 89 ? -55.896 16.754 -9.913 1.00 25.25 80 GLN A N 1
ATOM 602 C CA . GLN A 1 89 ? -55.097 15.597 -10.298 1.00 27.20 80 GLN A CA 1
ATOM 603 C C . GLN A 1 89 ? -55.949 14.520 -10.973 1.00 29.72 80 GLN A C 1
ATOM 604 O O . GLN A 1 89 ? -57.182 14.513 -10.878 1.00 32.12 80 GLN A O 1
ATOM 610 N N . THR A 1 90 ? -55.265 13.603 -11.682 1.00 28.14 81 THR A N 1
ATOM 611 C CA . THR A 1 90 ? -55.885 12.397 -12.223 1.00 28.49 81 THR A CA 1
ATOM 612 C C . THR A 1 90 ? -55.143 11.140 -11.785 1.00 28.05 81 THR A C 1
ATOM 613 O O . THR A 1 90 ? -55.236 10.102 -12.450 1.00 29.49 81 THR A O 1
ATOM 617 N N . PHE A 1 91 ? -54.436 11.187 -10.658 1.00 25.36 82 PHE A N 1
ATOM 618 C CA . PHE A 1 91 ? -53.791 9.964 -10.201 1.00 24.33 82 PHE A CA 1
ATOM 619 C C . PHE A 1 91 ? -54.863 8.964 -9.777 1.00 25.10 82 PHE A C 1
ATOM 620 O O . PHE A 1 91 ? -56.045 9.295 -9.703 1.00 27.20 82 PHE A O 1
ATOM 628 N N A ASP A 1 92 ? -54.424 7.729 -9.511 0.70 24.92 83 ASP A N 1
ATOM 629 N N B ASP A 1 92 ? -54.419 7.745 -9.450 0.30 25.03 83 ASP A N 1
ATOM 630 C CA A ASP A 1 92 ? -55.254 6.541 -9.267 0.70 26.25 83 ASP A CA 1
ATOM 631 C CA B ASP A 1 92 ? -55.269 6.559 -9.313 0.30 26.12 83 ASP A CA 1
ATOM 632 C C A ASP A 1 92 ? -56.676 6.796 -8.764 0.70 26.64 83 ASP A C 1
ATOM 633 C C B ASP A 1 92 ? -56.676 6.830 -8.785 0.30 26.60 83 ASP A C 1
ATOM 634 O O A ASP A 1 92 ? -56.868 7.191 -7.610 0.70 28.01 83 ASP A O 1
ATOM 635 O O B ASP A 1 92 ? -56.856 7.299 -7.657 0.30 27.55 83 ASP A O 1
ATOM 644 N N . GLY A 1 93 ? -57.679 6.553 -9.615 1.00 27.32 84 GLY A N 1
ATOM 645 C CA . GLY A 1 93 ? -59.074 6.609 -9.216 1.00 27.54 84 GLY A CA 1
ATOM 646 C C . GLY A 1 93 ? -59.711 7.981 -9.175 1.00 27.73 84 GLY A C 1
ATOM 647 O O . GLY A 1 93 ? -60.890 8.085 -8.821 1.00 27.92 84 GLY A O 1
ATOM 648 N N . ILE A 1 94 ? -58.988 9.033 -9.539 1.00 27.27 85 ILE A N 1
ATOM 649 C CA . ILE A 1 94 ? -59.491 10.395 -9.462 1.00 27.22 85 ILE A CA 1
ATOM 650 C C . ILE A 1 94 ? -59.393 11.022 -10.841 1.00 25.77 85 ILE A C 1
ATOM 651 O O . ILE A 1 94 ? -58.427 10.777 -11.567 1.00 25.39 85 ILE A O 1
ATOM 656 N N . ALA A 1 95 ? -60.400 11.804 -11.218 1.00 25.42 86 ALA A N 1
ATOM 657 C CA . ALA A 1 95 ? -60.294 12.528 -12.479 1.00 26.02 86 ALA A CA 1
ATOM 658 C C . ALA A 1 95 ? -61.223 13.740 -12.435 1.00 25.39 86 ALA A C 1
ATOM 659 O O . ALA A 1 95 ? -61.670 14.155 -11.361 1.00 27.27 86 ALA A O 1
ATOM 661 N N . HIS A 1 96 ? -61.511 14.296 -13.606 1.00 23.85 87 HIS A N 1
ATOM 662 C CA . HIS A 1 96 ? -62.301 15.505 -13.774 1.00 23.95 87 HIS A CA 1
ATOM 663 C C . HIS A 1 96 ? -62.830 15.508 -15.197 1.00 25.07 87 HIS A C 1
ATOM 664 O O . HIS A 1 96 ? -62.311 14.780 -16.048 1.00 24.66 87 HIS A O 1
ATOM 671 N N . PRO A 1 97 ? -63.858 16.311 -15.492 1.00 26.34 88 PRO A N 1
ATOM 672 C CA . PRO A 1 97 ? -64.528 16.159 -16.799 1.00 27.20 88 PRO A CA 1
ATOM 673 C C . PRO A 1 97 ? -63.639 16.399 -18.012 1.00 27.10 88 PRO A C 1
ATOM 674 O O . PRO A 1 97 ? -63.733 15.641 -18.987 1.00 27.96 88 PRO A O 1
ATOM 678 N N . ARG A 1 98 ? -62.774 17.423 -17.979 1.00 27.35 89 ARG A N 1
ATOM 679 C CA . ARG A 1 98 ? -62.052 17.841 -19.181 1.00 28.51 89 ARG A CA 1
ATOM 680 C C . ARG A 1 98 ? -61.127 16.750 -19.709 1.00 28.18 89 ARG A C 1
ATOM 681 O O . ARG A 1 98 ? -60.895 16.678 -20.923 1.00 26.87 89 ARG A O 1
ATOM 689 N N . VAL A 1 99 ? -60.544 15.937 -18.821 1.00 28.42 90 VAL A N 1
ATOM 690 C CA . VAL A 1 99 ? -59.644 14.873 -19.266 1.00 25.46 90 VAL A CA 1
ATOM 691 C C . VAL A 1 99 ? -60.415 13.754 -19.963 1.00 26.86 90 VAL A C 1
ATOM 692 O O . VAL A 1 99 ? -59.910 13.137 -20.911 1.00 28.60 90 VAL A O 1
ATOM 696 N N . PHE A 1 100 ? -61.634 13.462 -19.511 1.00 27.46 91 PHE A N 1
ATOM 697 C CA . PHE A 1 100 ? -62.501 12.561 -20.259 1.00 27.37 91 PHE A CA 1
ATOM 698 C C . PHE A 1 100 ? -62.722 13.077 -21.671 1.00 28.23 91 PHE A C 1
ATOM 699 O O . PHE A 1 100 ? -62.556 12.343 -22.649 1.00 28.10 91 PHE A O 1
ATOM 707 N N . ASP A 1 101 ? -63.082 14.359 -21.792 1.00 28.12 92 ASP A N 1
ATOM 708 C CA . ASP A 1 101 ? -63.483 14.911 -23.080 1.00 28.93 92 ASP A CA 1
ATOM 709 C C . ASP A 1 101 ? -62.375 14.766 -24.113 1.00 29.78 92 ASP A C 1
ATOM 710 O O . ASP A 1 101 ? -62.611 14.282 -25.226 1.00 31.08 92 ASP A O 1
ATOM 715 N N . LEU A 1 102 ? -61.151 15.176 -23.755 1.00 30.54 93 LEU A N 1
ATOM 716 C CA . LEU A 1 102 ? -60.035 15.179 -24.700 1.00 28.43 93 LEU A CA 1
ATOM 717 C C . LEU A 1 102 ? -59.545 13.765 -25.016 1.00 29.61 93 LEU A C 1
ATOM 718 O O . LEU A 1 102 ? -59.142 13.485 -26.152 1.00 29.47 93 LEU A O 1
ATOM 723 N N . ALA A 1 103 ? -59.519 12.875 -24.019 1.00 30.67 94 ALA A N 1
ATOM 724 C CA . ALA A 1 103 ? -59.132 11.487 -24.277 1.00 32.90 94 ALA A CA 1
ATOM 725 C C . ALA A 1 103 ? -60.095 10.817 -25.252 1.00 36.39 94 ALA A C 1
ATOM 726 O O . ALA A 1 103 ? -59.675 10.144 -26.200 1.00 38.93 94 ALA A O 1
ATOM 728 N N . GLU A 1 104 ? -61.398 10.965 -25.012 1.00 37.24 95 GLU A N 1
ATOM 729 C CA . GLU A 1 104 ? -62.395 10.497 -25.968 1.00 37.91 95 GLU A CA 1
ATOM 730 C C . GLU A 1 104 ? -62.189 11.151 -27.329 1.00 34.53 95 GLU A C 1
ATOM 731 O O . GLU A 1 104 ? -62.272 10.485 -28.367 1.00 33.62 95 GLU A O 1
ATOM 737 N N . ARG A 1 105 ? -61.912 12.459 -27.333 1.00 33.36 96 ARG A N 1
ATOM 738 C CA . ARG A 1 105 ? -61.730 13.205 -28.575 1.00 32.88 96 ARG A CA 1
ATOM 739 C C . ARG A 1 105 ? -60.516 12.707 -29.350 1.00 33.58 96 ARG A C 1
ATOM 740 O O . ARG A 1 105 ? -60.584 12.501 -30.564 1.00 34.54 96 ARG A O 1
ATOM 748 N N . LEU A 1 106 ? -59.388 12.532 -28.664 1.00 34.49 97 LEU A N 1
ATOM 749 C CA . LEU A 1 106 ? -58.160 12.119 -29.336 1.00 36.46 97 LEU A CA 1
ATOM 750 C C . LEU A 1 106 ? -58.287 10.714 -29.914 1.00 38.31 97 LEU A C 1
ATOM 751 O O . LEU A 1 106 ? -57.942 10.471 -31.078 1.00 38.05 97 LEU A O 1
ATOM 756 N N . THR A 1 107 ? -58.788 9.773 -29.115 1.00 41.31 98 THR A N 1
ATOM 757 C CA . THR A 1 107 ? -58.958 8.408 -29.596 1.00 40.97 98 THR A CA 1
ATOM 758 C C . THR A 1 107 ? -59.941 8.340 -30.760 1.00 39.77 98 THR A C 1
ATOM 759 O O . THR A 1 107 ? -59.826 7.458 -31.620 1.00 39.28 98 THR A O 1
ATOM 763 N N . GLY A 1 108 ? -60.921 9.247 -30.794 1.00 37.94 99 GLY A N 1
ATOM 764 C CA . GLY A 1 108 ? -61.841 9.294 -31.921 1.00 37.33 99 GLY A CA 1
ATOM 765 C C . GLY A 1 108 ? -61.190 9.794 -33.197 1.00 35.19 99 GLY A C 1
ATOM 766 O O . GLY A 1 108 ? -61.455 9.272 -34.283 1.00 33.73 99 GLY A O 1
ATOM 767 N N . MET A 1 109 ? -60.355 10.836 -33.087 1.00 33.77 100 MET A N 1
ATOM 768 C CA . MET A 1 109 ? -59.667 11.387 -34.254 1.00 34.50 100 MET A CA 1
ATOM 769 C C . MET A 1 109 ? -58.733 10.379 -34.897 1.00 34.83 100 MET A C 1
ATOM 770 O O . MET A 1 109 ? -58.520 10.415 -36.115 1.00 35.90 100 MET A O 1
ATOM 775 N N . PHE A 1 110 ? -58.144 9.497 -34.100 1.00 34.79 101 PHE A N 1
ATOM 776 C CA . PHE A 1 110 ? -57.147 8.548 -34.576 1.00 34.92 101 PHE A CA 1
ATOM 777 C C . PHE A 1 110 ? -57.646 7.112 -34.465 1.00 33.28 101 PHE A C 1
ATOM 778 O O . PHE A 1 110 ? -56.890 6.196 -34.149 1.00 31.04 101 PHE A O 1
ATOM 786 N N . ALA A 1 111 ? -58.941 6.909 -34.713 1.00 34.71 102 ALA A N 1
ATOM 787 C CA . ALA A 1 111 ? -59.455 5.549 -34.792 1.00 33.60 102 ALA A CA 1
ATOM 788 C C . ALA A 1 111 ? -58.830 4.814 -35.966 1.00 34.26 102 ALA A C 1
ATOM 789 O O . ALA A 1 111 ? -58.566 3.610 -35.888 1.00 34.85 102 ALA A O 1
ATOM 791 N N . GLN A 1 112 ? -58.565 5.533 -37.059 1.00 34.60 103 GLN A N 1
ATOM 792 C CA . GLN A 1 112 ? -57.871 4.949 -38.204 1.00 36.56 103 GLN A CA 1
ATOM 793 C C . GLN A 1 112 ? -56.583 4.257 -37.790 1.00 36.83 103 GLN A C 1
ATOM 794 O O . GLN A 1 112 ? -56.168 3.282 -38.425 1.00 38.20 103 GLN A O 1
ATOM 800 N N . GLU A 1 113 ? -55.941 4.731 -36.726 1.00 35.96 104 GLU A N 1
ATOM 801 C CA . GLU A 1 113 ? -54.742 4.100 -36.198 1.00 33.67 104 GLU A CA 1
ATOM 802 C C . GLU A 1 113 ? -55.032 3.212 -34.992 1.00 32.64 104 GLU A C 1
ATOM 803 O O . GLU A 1 113 ? -54.095 2.785 -34.313 1.00 31.10 104 GLU A O 1
ATOM 809 N N . ARG A 1 114 ? -56.310 2.916 -34.730 1.00 31.58 105 ARG A N 1
ATOM 810 C CA . ARG A 1 114 ? -56.738 2.021 -33.648 1.00 31.19 105 ARG A CA 1
ATOM 811 C C . ARG A 1 114 ? -56.157 2.438 -32.296 1.00 30.49 105 ARG A C 1
ATOM 812 O O . ARG A 1 114 ? -55.934 1.605 -31.416 1.00 30.87 105 ARG A O 1
ATOM 820 N N . MET A 1 115 ? -55.909 3.736 -32.116 1.00 29.87 106 MET A N 1
ATOM 821 C CA . MET A 1 115 ? -55.471 4.241 -30.822 1.00 28.65 106 MET A CA 1
ATOM 822 C C . MET A 1 115 ? -56.570 4.048 -29.786 1.00 29.50 106 MET A C 1
ATOM 823 O O . MET A 1 115 ? -57.743 4.334 -30.043 1.00 31.54 106 MET A O 1
ATOM 828 N N . ALA A 1 116 ? -56.188 3.588 -28.601 1.00 28.94 107 ALA A N 1
ATOM 829 C CA . ALA A 1 116 ? -57.160 3.212 -27.582 1.00 32.51 107 ALA A CA 1
ATOM 830 C C . ALA A 1 116 ? -57.006 3.963 -26.268 1.00 33.16 107 ALA A C 1
ATOM 831 O O . ALA A 1 116 ? -58.014 4.237 -25.611 1.00 32.20 107 ALA A O 1
ATOM 833 N N . ARG A 1 117 ? -55.780 4.310 -25.872 1.00 33.48 108 ARG A N 1
ATOM 834 C CA . ARG A 1 117 ? -55.510 4.937 -24.588 1.00 32.69 108 ARG A CA 1
ATOM 835 C C . ARG A 1 117 ? -54.566 6.120 -24.769 1.00 31.91 108 ARG A C 1
ATOM 836 O O . ARG A 1 117 ? -53.684 6.107 -25.633 1.00 29.17 108 ARG A O 1
ATOM 844 N N . VAL A 1 118 ? -54.762 7.142 -23.933 1.00 31.39 109 VAL A N 1
ATOM 845 C CA . VAL A 1 118 ? -53.925 8.336 -23.908 1.00 30.17 109 VAL A CA 1
ATOM 846 C C . VAL A 1 118 ? -53.262 8.434 -22.542 1.00 28.81 109 VAL A C 1
ATOM 847 O O . VAL A 1 118 ? -53.917 8.225 -21.514 1.00 26.55 109 VAL A O 1
ATOM 851 N N . LEU A 1 119 ? -51.961 8.731 -22.534 1.00 29.58 110 LEU A N 1
ATOM 852 C CA . LEU A 1 119 ? -51.253 9.162 -21.333 1.00 28.54 110 LEU A CA 1
ATOM 853 C C . LEU A 1 119 ? -50.823 10.608 -21.550 1.00 28.10 110 LEU A C 1
ATOM 854 O O . LEU A 1 119 ? -49.917 10.882 -22.347 1.00 26.35 110 LEU A O 1
ATOM 859 N N . PHE A 1 120 ? -51.463 11.523 -20.822 1.00 29.98 111 PHE A N 1
ATOM 860 C CA . PHE A 1 120 ? -51.276 12.953 -21.006 1.00 28.37 111 PHE A CA 1
ATOM 861 C C . PHE A 1 120 ? -50.014 13.427 -20.298 1.00 25.73 111 PHE A C 1
ATOM 862 O O . PHE A 1 120 ? -49.524 12.814 -19.347 1.00 22.78 111 PHE A O 1
ATOM 870 N N . SER A 1 121 ? -49.499 14.551 -20.778 1.00 25.95 112 SER A N 1
ATOM 871 C CA . SER A 1 121 ? -48.286 15.149 -20.248 1.00 25.17 112 SER A CA 1
ATOM 872 C C . SER A 1 121 ? -48.302 16.625 -20.633 1.00 24.75 112 SER A C 1
ATOM 873 O O . SER A 1 121 ? -49.369 17.181 -20.919 1.00 26.45 112 SER A O 1
ATOM 876 N N . SER A 1 122 ? -47.131 17.264 -20.648 1.00 25.07 113 SER A N 1
ATOM 877 C CA . SER A 1 122 ? -47.061 18.712 -20.821 1.00 26.92 113 SER A CA 1
ATOM 878 C C . SER A 1 122 ? -46.239 19.164 -22.016 1.00 27.07 113 SER A C 1
ATOM 879 O O . SER A 1 122 ? -46.212 20.368 -22.303 1.00 27.41 113 SER A O 1
ATOM 882 N N . GLY A 1 123 ? -45.609 18.249 -22.746 1.00 26.19 114 GLY A N 1
ATOM 883 C CA . GLY A 1 123 ? -44.783 18.665 -23.863 1.00 24.32 114 GLY A CA 1
ATOM 884 C C . GLY A 1 123 ? -44.327 17.465 -24.656 1.00 23.31 114 GLY A C 1
ATOM 885 O O . GLY A 1 123 ? -44.690 16.326 -24.360 1.00 24.43 114 GLY A O 1
ATOM 886 N N . GLY A 1 124 ? -43.544 17.751 -25.702 1.00 23.30 115 GLY A N 1
ATOM 887 C CA . GLY A 1 124 ? -43.108 16.700 -26.613 1.00 21.81 115 GLY A CA 1
ATOM 888 C C . GLY A 1 124 ? -42.082 15.753 -26.016 1.00 21.43 115 GLY A C 1
ATOM 889 O O . GLY A 1 124 ? -42.128 14.546 -26.259 1.00 19.80 115 GLY A O 1
ATOM 890 N N . SER A 1 125 ? -41.122 16.291 -25.255 1.00 22.23 116 SER A N 1
ATOM 891 C CA . SER A 1 125 ? -40.154 15.441 -24.571 1.00 20.43 116 SER A CA 1
ATOM 892 C C . SER A 1 125 ? -40.843 14.525 -23.573 1.00 21.25 116 SER A C 1
ATOM 893 O O . SER A 1 125 ? -40.434 13.372 -23.400 1.00 17.92 116 SER A O 1
ATOM 896 N N . ASP A 1 126 ? -41.865 15.037 -22.872 1.00 22.25 117 ASP A N 1
ATOM 897 C CA . ASP A 1 126 ? -42.685 14.182 -22.017 1.00 22.01 117 ASP A CA 1
ATOM 898 C C . ASP A 1 126 ? -43.303 13.052 -22.816 1.00 21.46 117 ASP A C 1
ATOM 899 O O . ASP A 1 126 ? -43.337 11.903 -22.363 1.00 22.56 117 ASP A O 1
ATOM 904 N N . ALA A 1 127 ? -43.896 13.385 -23.965 1.00 22.17 118 ALA A N 1
ATOM 905 C CA . ALA A 1 127 ? -44.569 12.371 -24.771 1.00 21.95 118 ALA A CA 1
ATOM 906 C C . ALA A 1 127 ? -43.589 11.310 -25.236 1.00 20.90 118 ALA A C 1
ATOM 907 O O . ALA A 1 127 ? -43.913 10.120 -25.263 1.00 16.98 118 ALA A O 1
ATOM 909 N N . VAL A 1 128 ? -42.370 11.728 -25.578 1.00 22.10 119 VAL A N 1
ATOM 910 C CA . VAL A 1 128 ? -41.345 10.787 -26.012 1.00 21.07 119 VAL A CA 1
ATOM 911 C C . VAL A 1 128 ? -40.862 9.950 -24.833 1.00 21.18 119 VAL A C 1
ATOM 912 O O . VAL A 1 128 ? -40.795 8.715 -24.913 1.00 21.11 119 VAL A O 1
ATOM 916 N N . GLU A 1 129 ? -40.499 10.611 -23.728 1.00 21.25 120 GLU A N 1
ATOM 917 C CA . GLU A 1 129 ? -40.092 9.886 -22.528 1.00 22.06 120 GLU A CA 1
ATOM 918 C C . GLU A 1 129 ? -41.139 8.857 -22.128 1.00 22.35 120 GLU A C 1
ATOM 919 O O . GLU A 1 129 ? -40.806 7.731 -21.740 1.00 23.66 120 GLU A O 1
ATOM 925 N N . THR A 1 130 ? -42.413 9.243 -22.198 1.00 22.62 121 THR A N 1
ATOM 926 C CA . THR A 1 130 ? -43.510 8.340 -21.872 1.00 21.84 121 THR A CA 1
ATOM 927 C C . THR A 1 130 ? -43.575 7.161 -22.839 1.00 22.65 121 THR A C 1
ATOM 928 O O . THR A 1 130 ? -43.771 6.013 -22.421 1.00 21.97 121 THR A O 1
ATOM 932 N N . ALA A 1 131 ? -43.399 7.420 -24.136 1.00 23.23 122 ALA A N 1
ATOM 933 C CA . ALA A 1 131 ? -43.438 6.342 -25.121 1.00 23.37 122 ALA A CA 1
ATOM 934 C C . ALA A 1 131 ? -42.338 5.317 -24.881 1.00 22.33 122 ALA A C 1
ATOM 935 O O . ALA A 1 131 ? -42.541 4.121 -25.116 1.00 21.71 122 ALA A O 1
ATOM 937 N N . LEU A 1 132 ? -41.156 5.768 -24.449 1.00 23.41 123 LEU A N 1
ATOM 938 C CA . LEU A 1 132 ? -40.044 4.844 -24.229 1.00 22.45 123 LEU A CA 1
ATOM 939 C C . LEU A 1 132 ? -40.287 3.938 -23.030 1.00 20.83 123 LEU A C 1
ATOM 940 O O . LEU A 1 132 ? -40.151 2.721 -23.133 1.00 20.60 123 LEU A O 1
ATOM 945 N N . LYS A 1 133 ? -40.646 4.514 -21.883 1.00 23.45 124 LYS A N 1
ATOM 946 C CA . LYS A 1 133 ? -40.857 3.725 -20.668 1.00 22.42 124 LYS A CA 1
ATOM 947 C C . LYS A 1 133 ? -42.076 2.812 -20.789 1.00 23.94 124 LYS A C 1
ATOM 948 O O . LYS A 1 133 ? -42.066 1.684 -20.282 1.00 21.44 124 LYS A O 1
ATOM 954 N N . MET A 1 134 ? -43.144 3.283 -21.440 1.00 26.17 125 MET A N 1
ATOM 955 C CA . MET A 1 134 ? -44.343 2.459 -21.568 1.00 26.71 125 MET A CA 1
ATOM 956 C C . MET A 1 134 ? -44.170 1.369 -22.612 1.00 29.17 125 MET A C 1
ATOM 957 O O . MET A 1 134 ? -44.792 0.309 -22.497 1.00 31.64 125 MET A O 1
ATOM 962 N N . ALA A 1 135 ? -43.349 1.611 -23.636 1.00 30.20 126 ALA A N 1
ATOM 963 C CA . ALA A 1 135 ? -42.965 0.534 -24.546 1.00 32.10 126 ALA A CA 1
ATOM 964 C C . ALA A 1 135 ? -42.268 -0.587 -23.786 1.00 32.17 126 ALA A C 1
ATOM 965 O O . ALA A 1 135 ? -42.531 -1.771 -24.030 1.00 32.93 126 ALA A O 1
ATOM 967 N N . ARG A 1 136 ? -41.376 -0.224 -22.858 1.00 31.36 127 ARG A N 1
ATOM 968 C CA . ARG A 1 136 ? -40.763 -1.208 -21.970 1.00 31.46 127 ARG A CA 1
ATOM 969 C C . ARG A 1 136 ? -41.815 -1.965 -21.170 1.00 31.22 127 ARG A C 1
ATOM 970 O O . ARG A 1 136 ? -41.711 -3.185 -21.002 1.00 31.06 127 ARG A O 1
ATOM 978 N N . GLN A 1 137 ? -42.834 -1.262 -20.663 1.00 31.34 128 GLN A N 1
ATOM 979 C CA . GLN A 1 137 ? -43.856 -1.928 -19.854 1.00 30.44 128 GLN A CA 1
ATOM 980 C C . GLN A 1 137 ? -44.710 -2.880 -20.682 1.00 28.72 128 GLN A C 1
ATOM 981 O O . GLN A 1 137 ? -45.034 -3.977 -20.222 1.00 27.98 128 GLN A O 1
ATOM 987 N N . TYR A 1 138 ? -45.063 -2.490 -21.909 1.00 30.17 129 TYR A N 1
ATOM 988 C CA . TYR A 1 138 ? -45.828 -3.362 -22.798 1.00 29.20 129 TYR A CA 1
ATOM 989 C C . TYR A 1 138 ? -45.188 -4.737 -22.923 1.00 26.78 129 TYR A C 1
ATOM 990 O O . TYR A 1 138 ? -45.871 -5.761 -22.825 1.00 29.75 129 TYR A O 1
ATOM 999 N N . TRP A 1 139 ? -43.880 -4.779 -23.186 1.00 24.65 130 TRP A N 1
ATOM 1000 C CA . TRP A 1 139 ? -43.210 -6.063 -23.373 1.00 26.20 130 TRP A CA 1
ATOM 1001 C C . TRP A 1 139 ? -43.157 -6.865 -22.077 1.00 27.68 130 TRP A C 1
ATOM 1002 O O . TRP A 1 139 ? -43.294 -8.097 -22.101 1.00 29.20 130 TRP A O 1
ATOM 1013 N N . ILE A 1 140 ? -42.964 -6.193 -20.938 1.00 25.69 131 ILE A N 1
ATOM 1014 C CA . ILE A 1 140 ? -42.963 -6.903 -19.660 1.00 25.48 131 ILE A CA 1
ATOM 1015 C C . ILE A 1 140 ? -44.329 -7.521 -19.394 1.00 29.32 131 ILE A C 1
ATOM 1016 O O . ILE A 1 140 ? -44.430 -8.678 -18.969 1.00 33.21 131 ILE A O 1
ATOM 1021 N N . ALA A 1 141 ? -45.405 -6.768 -19.650 1.00 29.57 132 ALA A N 1
ATOM 1022 C CA . ALA A 1 141 ? -46.742 -7.327 -19.487 1.00 29.79 132 ALA A CA 1
ATOM 1023 C C . ALA A 1 141 ? -47.006 -8.451 -20.481 1.00 32.40 132 ALA A C 1
ATOM 1024 O O . ALA A 1 141 ? -47.743 -9.394 -20.167 1.00 34.81 132 ALA A O 1
ATOM 1026 N N . SER A 1 142 ? -46.393 -8.396 -21.657 1.00 31.69 133 SER A N 1
ATOM 1027 C CA . SER A 1 142 ? -46.545 -9.467 -22.626 1.00 34.21 133 SER A CA 1
ATOM 1028 C C . SER A 1 142 ? -45.622 -10.639 -22.351 1.00 36.28 133 SER A C 1
ATOM 1029 O O . SER A 1 142 ? -45.587 -11.578 -23.154 1.00 38.20 133 SER A O 1
ATOM 1032 N N . GLY A 1 143 ? -44.886 -10.613 -21.242 1.00 36.27 134 GLY A N 1
ATOM 1033 C CA . GLY A 1 143 ? -44.035 -11.732 -20.888 1.00 35.46 134 GLY A CA 1
ATOM 1034 C C . GLY A 1 143 ? -42.737 -11.809 -21.651 1.00 34.28 134 GLY A C 1
ATOM 1035 O O . GLY A 1 143 ? -42.185 -12.900 -21.813 1.00 34.36 134 GLY A O 1
ATOM 1036 N N . GLU A 1 144 ? -42.218 -10.670 -22.109 1.00 33.37 135 GLU A N 1
ATOM 1037 C CA . GLU A 1 144 ? -41.023 -10.629 -22.953 1.00 33.14 135 GLU A CA 1
ATOM 1038 C C . GLU A 1 144 ? -40.082 -9.536 -22.461 1.00 31.54 135 GLU A C 1
ATOM 1039 O O . GLU A 1 144 ? -39.804 -8.568 -23.173 1.00 33.05 135 GLU A O 1
ATOM 1045 N N . PRO A 1 145 ? -39.549 -9.673 -21.242 1.00 29.96 136 PRO A N 1
ATOM 1046 C CA . PRO A 1 145 ? -38.681 -8.620 -20.695 1.00 30.28 136 PRO A CA 1
ATOM 1047 C C . PRO A 1 145 ? -37.326 -8.515 -21.375 1.00 30.56 136 PRO A C 1
ATOM 1048 O O . PRO A 1 145 ? -36.557 -7.608 -21.026 1.00 30.63 136 PRO A O 1
ATOM 1052 N N . GLY A 1 146 ? -36.993 -9.414 -22.305 1.00 29.50 137 GLY A N 1
ATOM 1053 C CA . GLY A 1 146 ? -35.789 -9.248 -23.104 1.00 31.35 137 GLY A CA 1
ATOM 1054 C C . GLY A 1 146 ? -35.859 -8.131 -24.122 1.00 33.85 137 GLY A C 1
ATOM 1055 O O . GLY A 1 146 ? -34.818 -7.745 -24.666 1.00 36.08 137 GLY A O 1
ATOM 1056 N N . ARG A 1 147 ? -37.056 -7.616 -24.394 1.00 33.90 138 ARG A N 1
ATOM 1057 C CA . ARG A 1 147 ? -37.306 -6.564 -25.379 1.00 34.90 138 ARG A CA 1
ATOM 1058 C C . ARG A 1 147 ? -37.036 -5.198 -24.750 1.00 36.74 138 ARG A C 1
ATOM 1059 O O . ARG A 1 147 ? -37.915 -4.591 -24.136 1.00 38.84 138 ARG A O 1
ATOM 1067 N N . THR A 1 148 ? -35.807 -4.693 -24.914 1.00 37.22 139 THR A N 1
ATOM 1068 C CA . THR A 1 148 ? -35.387 -3.495 -24.190 1.00 35.03 139 THR A CA 1
ATOM 1069 C C . THR A 1 148 ? -34.769 -2.391 -25.060 1.00 33.18 139 THR A C 1
ATOM 1070 O O . THR A 1 148 ? -34.813 -1.208 -24.701 1.00 32.62 139 THR A O 1
ATOM 1074 N N . ARG A 1 149 ? -34.176 -2.757 -26.189 1.00 31.08 140 ARG A N 1
ATOM 1075 C CA . ARG A 1 149 ? -33.439 -1.807 -27.005 1.00 28.40 140 ARG A CA 1
ATOM 1076 C C . ARG A 1 149 ? -34.372 -0.947 -27.857 1.00 25.98 140 ARG A C 1
ATOM 1077 O O . ARG A 1 149 ? -35.502 -1.327 -28.172 1.00 18.57 140 ARG A O 1
ATOM 1085 N N . PHE A 1 150 ? -33.866 0.220 -28.258 1.00 23.30 141 PHE A N 1
ATOM 1086 C CA . PHE A 1 150 ? -34.619 1.176 -29.061 1.00 22.18 141 PHE A CA 1
ATOM 1087 C C . PHE A 1 150 ? -33.828 1.520 -30.318 1.00 19.53 141 PHE A C 1
ATOM 1088 O O . PHE A 1 150 ? -32.605 1.662 -30.266 1.00 20.39 141 PHE A O 1
ATOM 1096 N N . LEU A 1 151 ? -34.521 1.662 -31.445 1.00 19.47 142 LEU A N 1
ATOM 1097 C CA . LEU A 1 151 ? -33.918 2.141 -32.680 1.00 21.74 142 LEU A CA 1
ATOM 1098 C C . LEU A 1 151 ? -34.420 3.545 -33.000 1.00 22.86 142 LEU A C 1
ATOM 1099 O O . LEU A 1 151 ? -35.579 3.876 -32.744 1.00 24.85 142 LEU A O 1
ATOM 1104 N N . SER A 1 152 ? -33.551 4.357 -33.599 1.00 21.61 143 SER A N 1
ATOM 1105 C CA . SER A 1 152 ? -33.957 5.669 -34.088 1.00 22.17 143 SER A CA 1
ATOM 1106 C C . SER A 1 152 ? -33.050 6.029 -35.258 1.00 21.93 143 SER A C 1
ATOM 1107 O O . SER A 1 152 ? -32.125 5.283 -35.607 1.00 20.50 143 SER A O 1
ATOM 1110 N N . LEU A 1 153 ? -33.341 7.173 -35.872 1.00 21.22 144 LEU A N 1
ATOM 1111 C CA . LEU A 1 153 ? -32.732 7.602 -37.118 1.00 23.78 144 LEU A CA 1
ATOM 1112 C C . LEU A 1 153 ? -31.763 8.750 -36.878 1.00 27.96 144 LEU A C 1
ATOM 1113 O O . LEU A 1 153 ? -31.938 9.557 -35.961 1.00 28.26 144 LEU A O 1
ATOM 1118 N N . ARG A 1 154 ? -30.744 8.817 -37.728 1.00 30.86 145 ARG A N 1
ATOM 1119 C CA . ARG A 1 154 ? -29.851 9.960 -37.729 1.00 33.34 145 ARG A CA 1
ATOM 1120 C C . ARG A 1 154 ? -30.643 11.233 -37.970 1.00 34.04 145 ARG A C 1
ATOM 1121 O O . ARG A 1 154 ? -31.651 11.234 -38.683 1.00 34.98 145 ARG A O 1
ATOM 1129 N N . ASN A 1 155 ? -30.186 12.319 -37.340 1.00 32.38 146 ASN A N 1
ATOM 1130 C CA . ASN A 1 155 ? -30.823 13.634 -37.422 1.00 29.54 146 ASN A CA 1
ATOM 1131 C C . ASN A 1 155 ? -32.216 13.636 -36.803 1.00 28.92 146 ASN A C 1
ATOM 1132 O O . ASN A 1 155 ? -32.942 14.631 -36.906 1.00 30.00 146 ASN A O 1
ATOM 1137 N N . GLY A 1 156 ? -32.612 12.527 -36.186 1.00 26.68 147 GLY A N 1
ATOM 1138 C CA . GLY A 1 156 ? -33.884 12.499 -35.496 1.00 24.22 147 GLY A CA 1
ATOM 1139 C C . GLY A 1 156 ? -33.799 13.286 -34.199 1.00 23.55 147 GLY A C 1
ATOM 1140 O O . GLY A 1 156 ? -32.770 13.310 -33.526 1.00 22.89 147 GLY A O 1
ATOM 1141 N N . TYR A 1 157 ? -34.888 13.968 -33.863 1.00 23.12 148 TYR A N 1
ATOM 1142 C CA . TYR A 1 157 ? -34.939 14.747 -32.637 1.00 22.40 148 TYR A CA 1
ATOM 1143 C C . TYR A 1 157 ? -36.198 14.394 -31.867 1.00 19.73 148 TYR A C 1
ATOM 1144 O O . TYR A 1 157 ? -37.302 14.494 -32.403 1.00 17.96 148 TYR A O 1
ATOM 1153 N N . HIS A 1 158 ? -36.025 14.039 -30.590 1.00 19.83 149 HIS A N 1
ATOM 1154 C CA . HIS A 1 158 ? -37.113 13.520 -29.776 1.00 20.95 149 HIS A CA 1
ATOM 1155 C C . HIS A 1 158 ? -37.107 14.135 -28.376 1.00 22.13 149 HIS A C 1
ATOM 1156 O O . HIS A 1 158 ? -37.538 13.497 -27.409 1.00 21.13 149 HIS A O 1
ATOM 1163 N N . GLY A 1 159 ? -36.660 15.382 -28.255 1.00 23.59 150 GLY A N 1
ATOM 1164 C CA . GLY A 1 159 ? -36.663 16.060 -26.972 1.00 25.27 150 GLY A CA 1
ATOM 1165 C C . GLY A 1 159 ? -35.392 15.869 -26.165 1.00 25.86 150 GLY A C 1
ATOM 1166 O O . GLY A 1 159 ? -34.417 15.252 -26.605 1.00 27.39 150 GLY A O 1
ATOM 1167 N N . VAL A 1 160 ? -35.428 16.376 -24.926 1.00 26.17 151 VAL A N 1
ATOM 1168 C CA . VAL A 1 160 ? -34.208 16.522 -24.131 1.00 26.07 151 VAL A CA 1
ATOM 1169 C C . VAL A 1 160 ? -34.333 15.965 -22.716 1.00 24.39 151 VAL A C 1
ATOM 1170 O O . VAL A 1 160 ? -33.464 16.220 -21.875 1.00 25.06 151 VAL A O 1
ATOM 1174 N N . HIS A 1 161 ? -35.376 15.185 -22.439 1.00 21.18 152 HIS A N 1
ATOM 1175 C CA . HIS A 1 161 ? -35.293 14.310 -21.281 1.00 22.16 152 HIS A CA 1
ATOM 1176 C C . HIS A 1 161 ? -34.270 13.223 -21.603 1.00 25.75 152 HIS A C 1
ATOM 1177 O O . HIS A 1 161 ? -33.926 13.002 -22.768 1.00 26.09 152 HIS A O 1
ATOM 1184 N N . MET A 1 162 ? -33.770 12.540 -20.569 1.00 27.59 153 MET A N 1
ATOM 1185 C CA . MET A 1 162 ? -32.616 11.675 -20.792 1.00 29.22 153 MET A CA 1
ATOM 1186 C C . MET A 1 162 ? -32.929 10.532 -21.748 1.00 28.91 153 MET A C 1
ATOM 1187 O O . MET A 1 162 ? -32.127 10.230 -22.641 1.00 28.48 153 MET A O 1
ATOM 1192 N N . GLY A 1 163 ? -34.101 9.915 -21.610 1.00 30.59 154 GLY A N 1
ATOM 1193 C CA . GLY A 1 163 ? -34.530 8.902 -22.557 1.00 29.91 154 GLY A CA 1
ATOM 1194 C C . GLY A 1 163 ? -34.553 9.436 -23.975 1.00 30.43 154 GLY A C 1
ATOM 1195 O O . GLY A 1 163 ? -33.896 8.885 -24.860 1.00 31.68 154 GLY A O 1
ATOM 1196 N N . GLY A 1 164 ? -35.297 10.522 -24.195 1.00 29.33 155 GLY A N 1
ATOM 1197 C CA . GLY A 1 164 ? -35.373 11.108 -25.525 1.00 30.04 155 GLY A CA 1
ATOM 1198 C C . GLY A 1 164 ? -34.040 11.625 -26.033 1.00 30.75 155 GLY A C 1
ATOM 1199 O O . GLY A 1 164 ? -33.762 11.568 -27.235 1.00 33.10 155 GLY A O 1
ATOM 1200 N N . THR A 1 165 ? -33.210 12.169 -25.136 1.00 28.36 156 THR A N 1
ATOM 1201 C CA . THR A 1 165 ? -31.859 12.557 -25.537 1.00 26.74 156 THR A CA 1
ATOM 1202 C C . THR A 1 165 ? -31.067 11.347 -26.024 1.00 27.98 156 THR A C 1
ATOM 1203 O O . THR A 1 165 ? -30.274 11.455 -26.966 1.00 27.08 156 THR A O 1
ATOM 1207 N N . SER A 1 166 ? -31.257 10.190 -25.380 1.00 27.86 157 SER A N 1
ATOM 1208 C CA . SER A 1 166 ? -30.479 9.006 -25.735 1.00 27.52 157 SER A CA 1
ATOM 1209 C C . SER A 1 166 ? -30.771 8.524 -27.151 1.00 27.99 157 SER A C 1
ATOM 1210 O O . SER A 1 166 ? -29.888 7.955 -27.801 1.00 27.49 157 SER A O 1
ATOM 1213 N N . VAL A 1 167 ? -31.991 8.738 -27.652 1.00 29.02 158 VAL A N 1
ATOM 1214 C CA . VAL A 1 167 ? -32.350 8.277 -28.990 1.00 28.46 158 VAL A CA 1
ATOM 1215 C C . VAL A 1 167 ? -32.243 9.372 -30.040 1.00 27.88 158 VAL A C 1
ATOM 1216 O O . VAL A 1 167 ? -32.564 9.125 -31.211 1.00 28.67 158 VAL A O 1
ATOM 1220 N N . GLY A 1 168 ? -31.774 10.562 -29.670 1.00 27.87 159 GLY A N 1
ATOM 1221 C CA . GLY A 1 168 ? -31.620 11.627 -30.650 1.00 25.21 159 GLY A CA 1
ATOM 1222 C C . GLY A 1 168 ? -30.441 11.362 -31.572 1.00 23.02 159 GLY A C 1
ATOM 1223 O O . GLY A 1 168 ? -29.397 10.869 -31.152 1.00 24.63 159 GLY A O 1
ATOM 1224 N N . GLY A 1 169 ? -30.603 11.725 -32.838 1.00 23.01 160 GLY A N 1
ATOM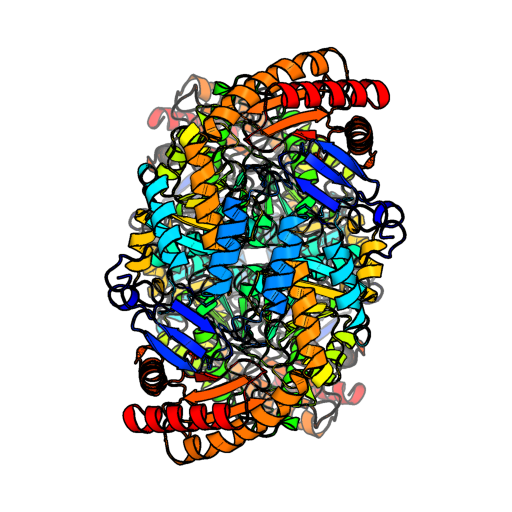 1225 C CA . GLY A 1 169 ? -29.619 11.438 -33.860 1.00 22.82 160 GLY A CA 1
ATOM 1226 C C . GLY A 1 169 ? -28.689 12.578 -34.214 1.00 22.43 160 GLY A C 1
ATOM 1227 O O . GLY A 1 169 ? -27.986 12.483 -35.228 1.00 23.07 160 GLY A O 1
ATOM 1228 N N . ASN A 1 170 ? -28.657 13.647 -33.415 1.00 22.51 161 ASN A N 1
ATOM 1229 C CA . ASN A 1 170 ? -27.768 14.788 -33.624 1.00 24.37 161 ASN A CA 1
ATOM 1230 C C . ASN A 1 170 ? -26.861 14.906 -32.412 1.00 25.20 161 ASN A C 1
ATOM 1231 O O . ASN A 1 170 ? -27.350 15.029 -31.283 1.00 25.59 161 ASN A O 1
ATOM 1236 N N . GLY A 1 171 ? -25.546 14.895 -32.654 1.00 24.65 162 GLY A N 1
ATOM 1237 C CA . GLY A 1 171 ? -24.581 14.927 -31.569 1.00 24.31 162 GLY A CA 1
ATOM 1238 C C . GLY A 1 171 ? -24.628 16.186 -30.720 1.00 25.41 162 GLY A C 1
ATOM 1239 O O . GLY A 1 171 ? -24.313 16.140 -29.529 1.00 26.64 162 GLY A O 1
ATOM 1240 N N . VAL A 1 172 ? -24.999 17.328 -31.314 1.00 26.09 163 VAL A N 1
ATOM 1241 C CA . VAL A 1 172 ? -24.931 18.599 -30.585 1.00 23.64 163 VAL A CA 1
ATOM 1242 C C . VAL A 1 172 ? -25.717 18.548 -29.278 1.00 21.87 163 VAL A C 1
ATOM 1243 O O . VAL A 1 172 ? -25.326 19.186 -28.295 1.00 21.01 163 VAL A O 1
ATOM 1247 N N . TYR A 1 173 ? -26.784 17.743 -29.218 1.00 21.53 164 TYR A N 1
ATOM 1248 C CA . TYR A 1 173 ? -27.586 17.584 -28.008 1.00 24.01 164 TYR A CA 1
ATOM 1249 C C . TYR A 1 173 ? -27.011 16.589 -27.014 1.00 23.99 164 TYR A C 1
ATOM 1250 O O . TYR A 1 173 ? -27.554 16.475 -25.907 1.00 23.60 164 TYR A O 1
ATOM 1259 N N . HIS A 1 174 ? -25.984 15.830 -27.400 1.00 24.24 165 HIS A N 1
ATOM 1260 C CA . HIS A 1 174 ? -25.363 14.802 -26.577 1.00 26.14 165 HIS A CA 1
ATOM 1261 C C . HIS A 1 174 ? -24.107 15.276 -25.862 1.00 27.99 165 HIS A C 1
ATOM 1262 O O . HIS A 1 174 ? -23.873 14.883 -24.716 1.00 30.20 165 HIS A O 1
ATOM 1269 N N . TYR A 1 175 ? -23.300 16.124 -26.510 1.00 27.53 166 TYR A N 1
ATOM 1270 C CA . TYR A 1 175 ? -21.895 16.265 -26.132 1.00 28.58 166 TYR A CA 1
ATOM 1271 C C . TYR A 1 175 ? -21.713 16.645 -24.666 1.00 32.42 166 TYR A C 1
ATOM 1272 O O . TYR A 1 175 ? -20.794 16.148 -24.008 1.00 36.54 166 TYR A O 1
ATOM 1281 N N . ASN A 1 176 ? -22.591 17.492 -24.124 1.00 30.68 167 ASN A N 1
ATOM 1282 C CA . ASN A 1 176 ? -22.374 18.096 -22.815 1.00 28.29 167 ASN A CA 1
ATOM 1283 C C . ASN A 1 176 ? -23.040 17.330 -21.664 1.00 25.41 167 ASN A C 1
ATOM 1284 O O . ASN A 1 176 ? -23.214 17.903 -20.580 1.00 25.83 167 ASN A O 1
ATOM 1289 N N . HIS A 1 177 ? -23.428 16.067 -21.860 1.00 22.97 168 HIS A N 1
ATOM 1290 C CA . HIS A 1 177 ? -24.216 15.395 -20.833 1.00 20.88 168 HIS A CA 1
ATOM 1291 C C . HIS A 1 177 ? -23.815 13.957 -20.505 1.00 22.99 168 HIS A C 1
ATOM 1292 O O . HIS A 1 177 ? -24.531 13.305 -19.734 1.00 24.84 168 HIS A O 1
ATOM 1299 N N . GLY A 1 178 ? -22.734 13.427 -21.081 1.00 23.23 169 GLY A N 1
ATOM 1300 C CA . GLY A 1 178 ? -22.233 12.100 -20.725 1.00 23.32 169 GLY A CA 1
ATOM 1301 C C . GLY A 1 178 ? -23.060 10.926 -21.250 1.00 24.41 169 GLY A C 1
ATOM 1302 O O . GLY A 1 178 ? -23.906 11.053 -22.144 1.00 24.37 169 GLY A O 1
ATOM 1303 N N . GLN A 1 179 ? -22.795 9.757 -20.661 1.00 23.56 170 GLN A N 1
ATOM 1304 C CA . GLN A 1 179 ? -23.462 8.523 -21.060 1.00 24.41 170 GLN A CA 1
ATOM 1305 C C . GLN A 1 179 ? -24.883 8.510 -20.539 1.00 21.75 170 GLN A C 1
ATOM 1306 O O . GLN A 1 179 ? -25.125 8.719 -19.347 1.00 22.13 170 GLN A O 1
ATOM 1312 N N . LEU A 1 180 ? -25.822 8.266 -21.435 1.00 21.05 171 LEU A N 1
ATOM 1313 C CA . LEU A 1 180 ? -27.211 8.175 -21.022 1.00 22.11 171 LEU A CA 1
ATOM 1314 C C . LEU A 1 180 ? -27.698 6.740 -21.210 1.00 23.84 171 LEU A C 1
ATOM 1315 O O . LEU A 1 180 ? -26.988 5.795 -20.860 1.00 23.89 171 LEU A O 1
ATOM 1320 N N . LEU A 1 181 ? -28.890 6.544 -21.753 1.00 25.66 172 LEU A N 1
ATOM 1321 C CA . LEU A 1 181 ? -29.442 5.197 -21.811 1.00 25.70 172 LEU A CA 1
ATOM 1322 C C . LEU A 1 181 ? -28.627 4.320 -22.759 1.00 24.28 172 LEU A C 1
ATOM 1323 O O . LEU A 1 181 ? -28.276 4.739 -23.865 1.00 25.48 172 LEU A O 1
ATOM 1328 N N . ALA A 1 182 ? -28.317 3.106 -22.312 1.00 24.70 173 ALA A N 1
ATOM 1329 C CA . ALA A 1 182 ? -27.609 2.125 -23.119 1.00 27.51 173 ALA A CA 1
ATOM 1330 C C . ALA A 1 182 ? -28.571 1.428 -24.074 1.00 29.61 173 ALA A C 1
ATOM 1331 O O . ALA A 1 182 ? -29.792 1.497 -23.927 1.00 32.22 173 ALA A O 1
ATOM 1333 N N . GLY A 1 183 ? -28.002 0.732 -25.054 1.00 28.68 174 GLY A N 1
ATOM 1334 C CA . GLY A 1 183 ? -28.806 -0.081 -25.950 1.00 28.53 174 GLY A CA 1
ATOM 1335 C C . GLY A 1 183 ? -29.666 0.705 -26.911 1.00 27.48 174 GLY A C 1
ATOM 1336 O O . GLY A 1 183 ? -30.732 0.226 -27.311 1.00 26.85 174 GLY A O 1
ATOM 1337 N N . CYS A 1 184 ? -29.247 1.912 -27.277 1.00 27.23 175 CYS A N 1
ATOM 1338 C CA . CYS A 1 184 ? -29.955 2.719 -28.261 1.00 28.14 175 CYS A CA 1
ATOM 1339 C C . CYS A 1 184 ? -29.138 2.773 -29.543 1.00 27.39 175 CYS A C 1
ATOM 1340 O O . CYS A 1 184 ? -27.945 3.089 -29.504 1.00 28.93 175 CYS A O 1
ATOM 1343 N N . HIS A 1 185 ? -29.779 2.488 -30.679 1.00 24.72 176 HIS A N 1
ATOM 1344 C CA . HIS A 1 185 ? -29.049 2.283 -31.923 1.00 28.73 176 HIS A CA 1
ATOM 1345 C C . HIS A 1 185 ? -29.602 3.142 -33.049 1.00 27.97 176 HIS A C 1
ATOM 1346 O O . HIS A 1 185 ? -30.817 3.224 -33.242 1.00 29.95 176 HIS A O 1
ATOM 1353 N N . LEU A 1 186 ? -28.698 3.769 -33.801 1.00 25.22 177 LEU A N 1
ATOM 1354 C CA . LEU A 1 186 ? -29.076 4.701 -34.854 1.00 25.35 177 LEU A CA 1
ATOM 1355 C C . LEU A 1 186 ? -29.064 4.037 -36.224 1.00 27.24 177 LEU A C 1
ATOM 1356 O O . LEU A 1 186 ? -28.199 3.211 -36.529 1.00 26.73 177 LEU A O 1
ATOM 1361 N N . LEU A 1 187 ? -30.026 4.426 -37.050 1.00 29.53 178 LEU A N 1
ATOM 1362 C CA . LEU A 1 187 ? -30.112 4.030 -38.443 1.00 31.34 178 LEU A CA 1
ATOM 1363 C C . LEU A 1 187 ? -29.912 5.273 -39.298 1.00 36.33 178 LEU A C 1
ATOM 1364 O O . LEU A 1 187 ? -30.170 6.389 -38.852 1.00 34.73 178 LEU A O 1
ATOM 1369 N N . ASP A 1 188 ? -29.437 5.085 -40.524 1.00 41.66 179 ASP A N 1
ATOM 1370 C CA . ASP A 1 188 ? -29.284 6.222 -41.417 1.00 43.51 179 ASP A CA 1
ATOM 1371 C C . ASP A 1 188 ? -30.648 6.757 -41.830 1.00 42.90 179 ASP A C 1
ATOM 1372 O O . ASP A 1 188 ? -31.647 6.036 -41.842 1.00 44.59 179 ASP A O 1
ATOM 1377 N N . THR A 1 189 ? -30.690 8.004 -42.115 1.00 39.50 180 THR A N 1
ATOM 1378 C CA . THR A 1 189 ? -32.003 8.501 -42.499 1.00 36.77 180 THR A CA 1
ATOM 1379 C C . THR A 1 189 ? -32.124 8.569 -44.019 1.00 33.80 180 THR A C 1
ATOM 1380 O O . THR A 1 189 ? -31.132 8.830 -44.710 1.00 32.64 180 THR A O 1
ATOM 1384 N N . PRO A 1 190 ? -33.306 8.308 -44.588 1.00 32.07 181 PRO A N 1
ATOM 1385 C CA . PRO A 1 190 ? -33.452 8.398 -46.049 1.00 30.61 181 PRO A CA 1
ATOM 1386 C C . PRO A 1 190 ? -33.470 9.842 -46.537 1.00 31.14 181 PRO A C 1
ATOM 1387 O O . PRO A 1 190 ? -34.522 10.407 -46.865 1.00 32.14 181 PRO A O 1
ATOM 1391 N N . TRP A 1 191 ? -32.274 10.437 -46.569 1.00 30.89 182 TRP A N 1
ATOM 1392 C CA . TRP A 1 191 ? -32.041 11.850 -46.855 1.00 30.69 182 TRP A CA 1
ATOM 1393 C C . TRP A 1 191 ? -31.389 11.944 -48.228 1.00 31.31 182 TRP A C 1
ATOM 1394 O O . TRP A 1 191 ? -30.252 11.496 -48.411 1.00 31.20 182 TRP A O 1
ATOM 1405 N N . LEU A 1 192 ? -32.123 12.481 -49.203 1.00 32.27 183 LEU A N 1
ATOM 1406 C CA . LEU A 1 192 ? -31.624 12.495 -50.576 1.00 34.66 183 LEU A CA 1
ATOM 1407 C C . LEU A 1 192 ? -30.427 13.431 -50.734 1.00 36.26 183 LEU A C 1
ATOM 1408 O O . LEU A 1 192 ? -29.484 13.125 -51.476 1.00 38.21 183 LEU A O 1
ATOM 1413 N N . TYR A 1 193 ? -30.425 14.555 -50.013 1.00 34.81 184 TYR A N 1
ATOM 1414 C CA . TYR A 1 193 ? -29.366 15.540 -50.198 1.00 34.43 184 TYR A CA 1
ATOM 1415 C C . TYR A 1 193 ? -28.027 15.037 -49.654 1.00 34.87 184 TYR A C 1
ATOM 1416 O O . TYR A 1 193 ? -26.977 15.305 -50.249 1.00 35.69 184 TYR A O 1
ATOM 1425 N N . ARG A 1 194 ? -28.034 14.321 -48.524 1.00 32.74 185 ARG A N 1
ATOM 1426 C CA . ARG A 1 194 ? -26.810 13.787 -47.915 1.00 30.08 185 ARG A CA 1
ATOM 1427 C C . ARG A 1 194 ? -27.094 12.389 -47.384 1.00 29.97 185 ARG A C 1
ATOM 1428 O O . ARG A 1 194 ? -27.873 12.246 -46.436 1.00 32.37 185 ARG A O 1
ATOM 1436 N N . ASN A 1 195 ? -26.454 11.368 -47.955 1.00 28.39 186 ASN A N 1
ATOM 1437 C CA . ASN A 1 195 ? -26.608 10.000 -47.471 1.00 25.83 186 ASN A CA 1
ATOM 1438 C C . ASN A 1 195 ? -25.356 9.210 -47.826 1.00 25.68 186 ASN A C 1
ATOM 1439 O O . ASN A 1 195 ? -24.610 9.599 -48.729 1.00 26.80 186 ASN A O 1
ATOM 1444 N N . PRO A 1 196 ? -25.085 8.111 -47.110 1.00 22.61 187 PRO A N 1
ATOM 1445 C CA . PRO A 1 196 ? -23.845 7.344 -47.351 1.00 23.18 187 PRO A CA 1
ATOM 1446 C C . PRO A 1 196 ? -23.660 6.801 -48.764 1.00 25.08 187 PRO A C 1
ATOM 1447 O O . PRO A 1 196 ? -22.527 6.467 -49.127 1.00 26.88 187 PRO A O 1
ATOM 1451 N N . TRP A 1 197 ? -24.716 6.666 -49.558 1.00 25.67 188 TRP A N 1
ATOM 1452 C CA . TRP A 1 197 ? -24.607 6.095 -50.893 1.00 28.65 188 TRP A CA 1
ATOM 1453 C C . TRP A 1 197 ? -24.542 7.147 -51.986 1.00 32.87 188 TRP A C 1
ATOM 1454 O O . TRP A 1 197 ? -24.497 6.785 -53.166 1.00 35.08 188 TRP A O 1
ATOM 1465 N N . ASP A 1 198 ? -24.529 8.430 -51.620 1.00 35.34 189 ASP A N 1
ATOM 1466 C CA . ASP A 1 198 ? -24.714 9.544 -52.548 1.00 37.33 189 ASP A CA 1
ATOM 1467 C C . ASP A 1 198 ? -25.846 9.260 -53.531 1.00 36.97 189 ASP A C 1
ATOM 1468 O O . ASP A 1 198 ? -25.753 9.601 -54.716 1.00 35.91 189 ASP A O 1
ATOM 1473 N N . CYS A 1 199 ? -26.924 8.659 -53.027 1.00 36.74 190 CYS A N 1
ATOM 1474 C CA . CYS A 1 199 ? -28.033 8.185 -53.844 1.00 36.31 190 CYS A CA 1
ATOM 1475 C C . CYS A 1 199 ? -29.113 9.262 -53.922 1.00 35.58 190 CYS A C 1
ATOM 1476 O O . CYS A 1 199 ? -29.688 9.651 -52.899 1.00 35.44 190 CYS A O 1
ATOM 1479 N N . ARG A 1 200 ? -29.402 9.733 -55.136 1.00 35.28 191 ARG A N 1
ATOM 1480 C CA . ARG A 1 200 ? -30.397 10.779 -55.330 1.00 33.85 191 ARG A CA 1
ATOM 1481 C C . ARG A 1 200 ? -31.698 10.238 -55.916 1.00 33.98 191 ARG A C 1
ATOM 1482 O O . ARG A 1 200 ? -32.523 11.019 -56.408 1.00 35.79 191 ARG A O 1
ATOM 1490 N N . ASP A 1 201 ? -31.922 8.926 -55.829 1.00 31.99 192 ASP A N 1
ATOM 1491 C CA . ASP A 1 201 ? -33.133 8.296 -56.346 1.00 32.40 192 ASP A CA 1
ATOM 1492 C C . ASP A 1 201 ? -33.940 7.748 -55.180 1.00 30.21 192 ASP A C 1
ATOM 1493 O O . ASP A 1 201 ? -33.425 6.926 -54.406 1.00 27.53 192 ASP A O 1
ATOM 1498 N N . PRO A 1 202 ? -35.195 8.179 -55.022 1.00 29.71 193 PRO A N 1
ATOM 1499 C CA . PRO A 1 202 ? -35.947 7.834 -53.799 1.00 29.80 193 PRO A CA 1
ATOM 1500 C C . PRO A 1 202 ? -36.159 6.343 -53.575 1.00 30.82 193 PRO A C 1
ATOM 1501 O O . PRO A 1 202 ? -35.970 5.867 -52.450 1.00 31.10 193 PRO A O 1
ATOM 1505 N N . GLN A 1 203 ? -36.581 5.590 -54.596 1.00 31.60 194 GLN A N 1
ATOM 1506 C CA . GLN A 1 203 ? -36.809 4.159 -54.397 1.00 33.03 194 GLN A CA 1
ATOM 1507 C C . GLN A 1 203 ? -35.510 3.441 -54.045 1.00 33.21 194 GLN A C 1
ATOM 1508 O O . GLN A 1 203 ? -35.492 2.571 -53.166 1.00 34.03 194 GLN A O 1
ATOM 1514 N N . ALA A 1 204 ? -34.413 3.786 -54.723 1.00 33.21 195 ALA A N 1
ATOM 1515 C CA . ALA A 1 204 ? -33.135 3.169 -54.396 1.00 34.67 195 ALA A CA 1
ATOM 1516 C C . ALA A 1 204 ? -32.658 3.564 -53.002 1.00 34.79 195 ALA A C 1
ATOM 1517 O O . ALA A 1 204 ? -32.001 2.764 -52.327 1.00 35.36 195 ALA A O 1
ATOM 1519 N N . LEU A 1 205 ? -32.977 4.784 -52.557 1.00 34.23 196 LEU A N 1
ATOM 1520 C CA . LEU A 1 205 ? -32.552 5.240 -51.233 1.00 33.59 196 LEU A CA 1
ATOM 1521 C C . LEU A 1 205 ? -33.358 4.569 -50.126 1.00 33.27 196 LEU A C 1
ATOM 1522 O O . LEU A 1 205 ? -32.812 4.230 -49.070 1.00 34.96 196 LEU A O 1
ATOM 1527 N N . THR A 1 206 ? -34.669 4.437 -50.317 1.00 33.40 197 THR A N 1
ATOM 1528 C CA . THR A 1 206 ? -35.479 3.681 -49.370 1.00 32.20 197 THR A CA 1
ATOM 1529 C C . THR A 1 206 ? -34.970 2.256 -49.221 1.00 30.23 197 THR A C 1
ATOM 1530 O O . THR A 1 206 ? -34.866 1.741 -48.101 1.00 26.95 197 THR A O 1
ATOM 1534 N N . ALA A 1 207 ? -34.636 1.612 -50.347 1.00 32.23 198 ALA A N 1
ATOM 1535 C CA . ALA A 1 207 ? -34.196 0.219 -50.325 1.00 30.32 198 ALA A CA 1
ATOM 1536 C C . ALA A 1 207 ? -32.882 0.050 -49.567 1.00 29.49 198 ALA A C 1
ATOM 1537 O O . ALA A 1 207 ? -32.716 -0.912 -48.806 1.00 27.46 198 ALA A O 1
ATOM 1539 N N . HIS A 1 208 ? -31.930 0.963 -49.780 1.00 31.86 199 HIS A N 1
ATOM 1540 C CA . HIS A 1 208 ? -30.686 0.949 -49.016 1.00 32.92 199 HIS A CA 1
ATOM 1541 C C . HIS A 1 208 ? -30.973 1.034 -47.519 1.00 33.43 199 HIS A C 1
ATOM 1542 O O . HIS A 1 208 ? -30.384 0.301 -46.714 1.00 33.72 199 HIS A O 1
ATOM 1549 N N . CYS A 1 209 ? -31.882 1.935 -47.129 1.00 34.15 200 CYS A N 1
ATOM 1550 C CA . CYS A 1 209 ? -32.124 2.175 -45.712 1.00 34.54 200 CYS A CA 1
ATOM 1551 C C . CYS A 1 209 ? -32.807 0.974 -45.066 1.00 37.21 200 CYS A C 1
ATOM 1552 O O . CYS A 1 209 ? -32.408 0.533 -43.980 1.00 37.05 200 CYS A O 1
ATOM 1555 N N . ILE A 1 210 ? -33.811 0.406 -45.744 1.00 37.91 201 ILE A N 1
ATOM 1556 C CA . ILE A 1 210 ? -34.527 -0.756 -45.218 1.00 35.03 201 ILE A CA 1
ATOM 1557 C C . ILE A 1 210 ? -33.601 -1.959 -45.089 1.00 35.58 201 ILE A C 1
ATOM 1558 O O . ILE A 1 210 ? -33.639 -2.685 -44.087 1.00 34.75 201 ILE A O 1
ATOM 1563 N N . ARG A 1 211 ? -32.759 -2.195 -46.097 1.00 36.22 202 ARG A N 1
ATOM 1564 C CA . ARG A 1 211 ? -31.796 -3.286 -46.000 1.00 36.75 202 ARG A CA 1
ATOM 1565 C C . ARG A 1 211 ? -30.868 -3.095 -44.803 1.00 35.27 202 ARG A C 1
ATOM 1566 O O . ARG A 1 211 ? -30.575 -4.054 -44.077 1.00 34.35 202 ARG A O 1
ATOM 1574 N N . GLN A 1 212 ? -30.411 -1.859 -44.574 1.00 33.37 203 GLN A N 1
ATOM 1575 C CA . GLN A 1 212 ? -29.627 -1.565 -43.379 1.00 34.29 203 GLN A CA 1
ATOM 1576 C C . GLN A 1 212 ? -30.422 -1.874 -42.115 1.00 36.16 203 GLN A C 1
ATOM 1577 O O . GLN A 1 212 ? -29.867 -2.361 -41.124 1.00 36.58 203 GLN A O 1
ATOM 1583 N N . LEU A 1 213 ? -31.719 -1.564 -42.121 1.00 37.61 204 LEU A N 1
ATOM 1584 C CA . LEU A 1 213 ? -32.550 -1.817 -40.947 1.00 37.79 204 LEU A CA 1
ATOM 1585 C C . LEU A 1 213 ? -32.682 -3.315 -40.654 1.00 36.99 204 LEU A C 1
ATOM 1586 O O . LEU A 1 213 ? -32.580 -3.743 -39.496 1.00 35.10 204 LEU A O 1
ATOM 1591 N N . GLU A 1 214 ? -32.917 -4.131 -41.688 1.00 37.99 205 GLU A N 1
ATOM 1592 C CA . GLU A 1 214 ? -32.991 -5.576 -41.475 1.00 40.63 205 GLU A CA 1
ATOM 1593 C C . GLU A 1 214 ? -31.683 -6.128 -40.932 1.00 41.12 205 GLU A C 1
ATOM 1594 O O . GLU A 1 214 ? -31.682 -7.006 -40.060 1.00 43.21 205 GLU A O 1
ATOM 1600 N N . GLU A 1 215 ? -30.558 -5.647 -41.462 1.00 39.07 206 GLU A N 1
ATOM 1601 C CA . GLU A 1 215 ? -29.266 -6.146 -41.017 1.00 38.74 206 GLU A CA 1
ATOM 1602 C C . GLU A 1 215 ? -29.032 -5.813 -39.551 1.00 37.64 206 GLU A C 1
ATOM 1603 O O . GLU A 1 215 ? -28.566 -6.661 -38.780 1.00 37.24 206 GLU A O 1
ATOM 1609 N N . GLN A 1 216 ? -29.394 -4.596 -39.138 1.00 36.79 207 GLN A N 1
ATOM 1610 C CA . GLN A 1 216 ? -29.235 -4.204 -37.741 1.00 35.76 207 GLN A CA 1
ATOM 1611 C C . GLN A 1 216 ? -30.123 -5.037 -36.828 1.00 32.22 207 GLN A C 1
ATOM 1612 O O . GLN A 1 216 ? -29.719 -5.396 -35.716 1.00 20.52 207 GLN A O 1
ATOM 1618 N N . ILE A 1 217 ? -31.353 -5.315 -37.266 1.00 30.19 208 ILE A N 1
ATOM 1619 C CA . ILE A 1 217 ? -32.280 -6.124 -36.474 1.00 28.05 208 ILE A CA 1
ATOM 1620 C C . ILE A 1 217 ? -31.728 -7.529 -36.278 1.00 25.28 208 ILE A C 1
ATOM 1621 O O . ILE A 1 217 ? -31.792 -8.093 -35.178 1.00 23.62 208 ILE A O 1
ATOM 1626 N N . ALA A 1 218 ? -31.221 -8.128 -37.361 1.00 25.62 209 ALA A N 1
ATOM 1627 C CA . ALA A 1 218 ? -30.616 -9.455 -37.279 1.00 24.79 209 ALA A CA 1
ATOM 1628 C C . ALA A 1 218 ? -29.418 -9.472 -36.340 1.00 25.42 209 ALA A C 1
ATOM 1629 O O . ALA A 1 218 ? -29.275 -10.380 -35.514 1.00 26.50 209 ALA A O 1
ATOM 1631 N N . LEU A 1 219 ? -28.561 -8.461 -36.436 1.00 24.64 210 LEU A N 1
ATOM 1632 C CA . LEU A 1 219 ? -27.351 -8.425 -35.624 1.00 25.82 210 LEU A CA 1
ATOM 1633 C C . LEU A 1 219 ? -27.675 -8.406 -34.137 1.00 25.77 210 LEU A C 1
ATOM 1634 O O . LEU A 1 219 ? -27.027 -9.097 -33.343 1.00 26.24 210 LEU A O 1
ATOM 1639 N N . LEU A 1 220 ? -28.660 -7.597 -33.742 1.00 24.67 211 LEU A N 1
ATOM 1640 C CA . LEU A 1 220 ? -29.015 -7.445 -32.338 1.00 24.61 211 LEU A CA 1
ATOM 1641 C C . LEU A 1 220 ? -29.902 -8.580 -31.847 1.00 26.33 211 LEU A C 1
ATOM 1642 O O . LEU A 1 220 ? -29.916 -8.883 -30.649 1.00 27.51 211 LEU A O 1
ATOM 1647 N N . GLY A 1 221 ? -30.671 -9.187 -32.740 1.00 26.10 212 GLY A N 1
ATOM 1648 C CA . GLY A 1 221 ? -31.682 -10.126 -32.315 1.00 26.71 212 GLY A CA 1
ATOM 1649 C C . GLY A 1 221 ? -32.967 -9.375 -32.050 1.00 28.61 212 GLY A C 1
ATOM 1650 O O . GLY A 1 221 ? -33.049 -8.569 -31.119 1.00 27.29 212 GLY A O 1
ATOM 1651 N N . ALA A 1 222 ? -33.978 -9.635 -32.877 1.00 29.25 213 ALA A N 1
ATOM 1652 C CA . ALA A 1 222 ? -35.251 -8.944 -32.742 1.00 29.31 213 ALA A CA 1
ATOM 1653 C C . ALA A 1 222 ? -35.816 -9.081 -31.334 1.00 30.45 213 ALA A C 1
ATOM 1654 O O . ALA A 1 222 ? -36.509 -8.182 -30.853 1.00 32.41 213 ALA A O 1
ATOM 1656 N N . GLN A 1 223 ? -35.543 -10.197 -30.662 1.00 31.11 214 GLN A N 1
ATOM 1657 C CA . GLN A 1 223 ? -36.070 -10.426 -29.324 1.00 30.55 214 GLN A CA 1
ATOM 1658 C C . GLN A 1 223 ? -35.533 -9.457 -28.274 1.00 29.31 214 GLN A C 1
ATOM 1659 O O . GLN A 1 223 ? -36.011 -9.489 -27.137 1.00 30.55 214 GLN A O 1
ATOM 1665 N N . THR A 1 224 ? -34.562 -8.610 -28.601 1.00 28.83 215 THR A N 1
ATOM 1666 C CA . THR A 1 224 ? -34.067 -7.617 -27.650 1.00 28.64 215 THR A CA 1
ATOM 1667 C C . THR A 1 224 ? -34.584 -6.202 -27.906 1.00 28.64 215 THR A C 1
ATOM 1668 O O . THR A 1 224 ? -34.266 -5.294 -27.133 1.00 27.08 215 THR A O 1
ATOM 1672 N N . ILE A 1 225 ? -35.395 -5.993 -28.936 1.00 29.81 216 ILE A N 1
ATOM 1673 C CA . ILE A 1 225 ? -35.725 -4.654 -29.417 1.00 30.95 216 ILE A CA 1
ATOM 1674 C C . ILE A 1 225 ? -37.163 -4.315 -29.035 1.00 31.70 216 ILE A C 1
ATOM 1675 O O . ILE A 1 225 ? -38.105 -5.029 -29.407 1.00 33.71 216 ILE A O 1
ATOM 1680 N N . ALA A 1 226 ? -37.330 -3.220 -28.289 1.00 32.30 217 ALA A N 1
ATOM 1681 C CA . ALA A 1 226 ? -38.652 -2.811 -27.817 1.00 31.90 217 ALA A CA 1
ATOM 1682 C C . ALA A 1 226 ? -39.396 -1.980 -28.857 1.00 30.96 217 ALA A C 1
ATOM 1683 O O . ALA A 1 226 ? -40.568 -2.249 -29.147 1.00 29.87 217 ALA A O 1
ATOM 1685 N N . ALA A 1 227 ? -38.740 -0.974 -29.437 1.00 30.04 218 ALA A N 1
ATOM 1686 C CA . ALA A 1 227 ? -39.455 -0.089 -30.343 1.00 29.46 218 ALA A CA 1
ATOM 1687 C C . ALA A 1 227 ? -38.485 0.624 -31.272 1.00 30.21 218 ALA A C 1
ATOM 1688 O O . ALA A 1 227 ? -37.283 0.717 -31.005 1.00 28.40 218 ALA A O 1
ATOM 1690 N N . LEU A 1 228 ? -39.035 1.086 -32.393 1.00 31.63 219 LEU A N 1
ATOM 1691 C CA . LEU A 1 228 ? -38.382 2.008 -33.311 1.00 31.83 219 LEU A CA 1
ATOM 1692 C C . LEU A 1 228 ? -39.150 3.323 -33.299 1.00 32.94 219 LEU A C 1
ATOM 1693 O O . LEU A 1 228 ? -40.376 3.327 -33.446 1.00 35.35 219 LEU A O 1
ATOM 1698 N N . ILE A 1 229 ? -38.435 4.436 -33.154 1.00 31.55 220 ILE A N 1
ATOM 1699 C CA . ILE A 1 229 ? -39.054 5.755 -33.101 1.00 30.15 220 ILE A CA 1
ATOM 1700 C C . ILE A 1 229 ? -38.555 6.594 -34.267 1.00 29.58 220 ILE A C 1
ATOM 1701 O O . ILE A 1 229 ? -37.356 6.606 -34.571 1.00 31.78 220 ILE A O 1
ATOM 1706 N N . ALA A 1 230 ? -39.478 7.289 -34.925 1.00 27.85 221 ALA A N 1
ATOM 1707 C CA . ALA A 1 230 ? -39.119 8.065 -36.098 1.00 27.79 221 ALA A CA 1
ATOM 1708 C C . ALA A 1 230 ? -40.149 9.161 -36.314 1.00 28.57 221 ALA A C 1
ATOM 1709 O O . ALA A 1 230 ? -41.339 8.986 -36.031 1.00 27.65 221 ALA A O 1
ATOM 1711 N N . GLU A 1 231 ? -39.667 10.303 -36.820 1.00 29.58 222 GLU A N 1
ATOM 1712 C CA . GLU A 1 231 ? -40.541 11.408 -37.192 1.00 29.82 222 GLU A CA 1
ATOM 1713 C C . GLU A 1 231 ? -40.991 11.223 -38.632 1.00 31.08 222 GLU A C 1
ATOM 1714 O O . GLU A 1 231 ? -40.159 10.935 -39.499 1.00 32.23 222 GLU A O 1
ATOM 1720 N N . PRO A 1 232 ? -42.276 11.380 -38.940 1.00 34.05 223 PRO A N 1
ATOM 1721 C CA . PRO A 1 232 ? -42.690 11.229 -40.342 1.00 36.31 223 PRO A CA 1
ATOM 1722 C C . PRO A 1 232 ? -42.037 12.243 -41.268 1.00 36.20 223 PRO A C 1
ATOM 1723 O O . PRO A 1 232 ? -41.732 11.907 -42.416 1.00 36.03 223 PRO A O 1
ATOM 1727 N N . VAL A 1 233 ? -41.800 13.467 -40.804 1.00 37.55 224 VAL A N 1
ATOM 1728 C CA . VAL A 1 233 ? -40.864 14.394 -41.435 1.00 39.43 224 VAL A CA 1
ATOM 1729 C C . VAL A 1 233 ? -39.930 14.879 -40.336 1.00 38.99 224 VAL A C 1
ATOM 1730 O O . VAL A 1 233 ? -40.389 15.423 -39.324 1.00 39.09 224 VAL A O 1
ATOM 1734 N N . GLN A 1 234 ? -38.629 14.704 -40.534 1.00 38.39 225 GLN A N 1
ATOM 1735 C CA . GLN A 1 234 ? -37.680 15.074 -39.495 1.00 36.77 225 GLN A CA 1
ATOM 1736 C C . GLN A 1 234 ? -37.559 16.584 -39.458 1.00 36.01 225 GLN A C 1
ATOM 1737 O O . GLN A 1 234 ? -37.117 17.199 -40.429 1.00 36.31 225 GLN A O 1
ATOM 1743 N N . GLY A 1 235 ? -37.933 17.175 -38.333 1.00 35.19 226 GLY A N 1
ATOM 1744 C CA . GLY A 1 235 ? -38.025 18.612 -38.246 1.00 34.37 226 GLY A CA 1
ATOM 1745 C C . GLY A 1 235 ? -36.721 19.292 -37.914 1.00 33.60 226 GLY A C 1
ATOM 1746 O O . GLY A 1 235 ? -36.039 19.824 -38.796 1.00 33.11 226 GLY A O 1
ATOM 1747 N N . ALA A 1 236 ? -36.371 19.282 -36.625 1.00 33.33 227 ALA A N 1
ATOM 1748 C CA . ALA A 1 236 ? -35.197 20.009 -36.159 1.00 31.02 227 ALA A CA 1
ATOM 1749 C C . ALA A 1 236 ? -33.919 19.503 -36.803 1.00 31.75 227 ALA A C 1
ATOM 1750 O O . ALA A 1 236 ? -32.931 20.244 -36.844 1.00 32.84 227 ALA A O 1
ATOM 1752 N N . GLY A 1 237 ? -33.917 18.270 -37.312 1.00 32.03 228 GLY A N 1
ATOM 1753 C CA . GLY A 1 237 ? -32.765 17.753 -38.030 1.00 31.53 228 GLY A CA 1
ATOM 1754 C C . GLY A 1 237 ? -32.564 18.342 -39.412 1.00 31.27 228 GLY A C 1
ATOM 1755 O O . GLY A 1 237 ? -31.512 18.102 -40.016 1.00 33.09 228 GLY A O 1
ATOM 1756 N N . GLY A 1 238 ? -33.526 19.123 -39.909 1.00 28.92 229 GLY A N 1
ATOM 1757 C CA . GLY A 1 238 ? -33.374 19.860 -41.151 1.00 28.04 229 GLY A CA 1
ATOM 1758 C C . GLY A 1 238 ? -34.485 19.730 -42.180 1.00 26.72 229 GLY A C 1
ATOM 1759 O O . GLY A 1 238 ? -34.255 19.991 -43.363 1.00 26.56 229 GLY A O 1
ATOM 1760 N N . VAL A 1 239 ? -35.704 19.419 -41.737 1.00 26.27 230 VAL A N 1
ATOM 1761 C CA . VAL A 1 239 ? -36.855 19.173 -42.607 1.00 26.49 230 VAL A CA 1
ATOM 1762 C C . VAL A 1 239 ? -36.479 18.134 -43.657 1.00 28.12 230 VAL A C 1
ATOM 1763 O O . VAL A 1 239 ? -36.481 18.405 -44.862 1.00 29.09 230 VAL A O 1
ATOM 1767 N N . ILE A 1 240 ? -36.195 16.919 -43.206 1.00 28.23 231 ILE A N 1
ATOM 1768 C CA . ILE A 1 240 ? -35.875 15.819 -44.106 1.00 28.71 231 ILE A CA 1
ATOM 1769 C C . ILE A 1 240 ? -37.172 15.079 -44.401 1.00 28.53 231 ILE A C 1
ATOM 1770 O O . ILE A 1 240 ? -37.776 14.485 -43.507 1.00 28.89 231 ILE A O 1
ATOM 1775 N N . VAL A 1 241 ? -37.616 15.165 -45.649 1.00 30.46 232 VAL A N 1
ATOM 1776 C CA . VAL A 1 241 ? -38.838 14.488 -46.094 1.00 31.71 232 VAL A CA 1
ATOM 1777 C C . VAL A 1 241 ? -38.420 13.121 -46.638 1.00 34.39 232 VAL A C 1
ATOM 1778 O O . VAL A 1 241 ? -37.718 13.065 -47.659 1.00 36.38 232 VAL A O 1
ATOM 1782 N N . PRO A 1 242 ? -38.812 12.021 -45.994 1.00 34.84 233 PRO A N 1
ATOM 1783 C CA . PRO A 1 242 ? -38.428 10.705 -46.498 1.00 34.19 233 PRO A CA 1
ATOM 1784 C C . PRO A 1 242 ? -39.149 10.416 -47.800 1.00 36.85 233 PRO A C 1
ATOM 1785 O O . PRO A 1 242 ? -40.183 11.038 -48.095 1.00 38.34 233 PRO A O 1
ATOM 1789 N N . PRO A 1 243 ? -38.618 9.511 -48.618 1.00 36.98 234 PRO A N 1
ATOM 1790 C CA . PRO A 1 243 ? -39.368 9.038 -49.787 1.00 36.89 234 PRO A CA 1
ATOM 1791 C C . PRO A 1 243 ? -40.689 8.388 -49.388 1.00 38.07 234 PRO A C 1
ATOM 1792 O O . PRO A 1 243 ? -40.885 7.934 -48.257 1.00 36.91 234 PRO A O 1
ATOM 1796 N N . ALA A 1 244 ? -41.616 8.367 -50.347 1.00 38.83 235 ALA A N 1
ATOM 1797 C CA . ALA A 1 244 ? -42.992 7.994 -50.047 1.00 38.69 235 ALA A CA 1
ATOM 1798 C C . ALA A 1 244 ? -43.127 6.540 -49.619 1.00 37.98 235 ALA A C 1
ATOM 1799 O O . ALA A 1 244 ? -44.046 6.203 -48.863 1.00 38.39 235 ALA A O 1
ATOM 1801 N N . ASP A 1 245 ? -42.266 5.660 -50.116 1.00 37.65 236 ASP A N 1
ATOM 1802 C CA . ASP A 1 245 ? -42.336 4.252 -49.755 1.00 39.07 236 ASP A CA 1
ATOM 1803 C C . ASP A 1 245 ? -41.539 3.906 -48.499 1.00 36.12 236 ASP A C 1
ATOM 1804 O O . ASP A 1 245 ? -41.555 2.746 -48.077 1.00 36.53 236 ASP A O 1
ATOM 1809 N N . TYR A 1 246 ? -40.835 4.867 -47.896 1.00 34.16 237 TYR A N 1
ATOM 1810 C CA . TYR A 1 246 ? -40.006 4.547 -46.735 1.00 35.33 237 TYR A CA 1
ATOM 1811 C C . TYR A 1 246 ? -40.841 4.141 -45.521 1.00 33.44 237 TYR A C 1
ATOM 1812 O O . TYR A 1 246 ? -40.585 3.100 -44.904 1.00 30.98 237 TYR A O 1
ATOM 1821 N N . TRP A 1 247 ? -41.804 4.977 -45.121 1.00 34.38 238 TRP A N 1
ATOM 1822 C CA . TRP A 1 247 ? -42.579 4.672 -43.921 1.00 34.23 238 TRP A CA 1
ATOM 1823 C C . TRP A 1 247 ? -43.438 3.417 -44.080 1.00 34.71 238 TRP A C 1
ATOM 1824 O O . TRP A 1 247 ? -43.542 2.634 -43.126 1.00 35.59 238 TRP A O 1
ATOM 1835 N N . PRO A 1 248 ? -44.063 3.172 -45.240 1.00 35.77 239 PRO A N 1
ATOM 1836 C CA . PRO A 1 248 ? -44.728 1.868 -45.424 1.00 37.42 239 PRO A CA 1
ATOM 1837 C C . PRO A 1 248 ? -43.796 0.672 -45.276 1.00 35.94 239 PRO A C 1
ATOM 1838 O O . PRO A 1 248 ? -44.196 -0.350 -44.703 1.00 33.32 239 PRO A O 1
ATOM 1842 N N . ARG A 1 249 ? -42.566 0.758 -45.782 1.00 36.66 240 ARG A N 1
ATOM 1843 C CA . ARG A 1 249 ? -41.631 -0.348 -45.607 1.00 36.72 240 ARG A CA 1
ATOM 1844 C C . ARG A 1 249 ? -41.019 -0.367 -44.216 1.00 36.24 240 ARG A C 1
ATOM 1845 O O . ARG A 1 249 ? -40.468 -1.395 -43.808 1.00 34.58 240 ARG A O 1
ATOM 1853 N N . LEU A 1 250 ? -41.096 0.753 -43.490 1.00 36.85 241 LEU A N 1
ATOM 1854 C CA . LEU A 1 250 ? -40.785 0.753 -42.065 1.00 35.76 241 LEU A CA 1
ATOM 1855 C C . LEU A 1 250 ? -41.799 -0.082 -41.295 1.00 37.11 241 LEU A C 1
ATOM 1856 O O . LEU A 1 250 ? -41.433 -0.984 -40.532 1.00 35.72 241 LEU A O 1
ATOM 1861 N N . ARG A 1 251 ? -43.090 0.212 -41.500 1.00 38.33 242 ARG A N 1
ATOM 1862 C CA . ARG A 1 251 ? -44.177 -0.546 -40.886 1.00 38.73 242 ARG A CA 1
ATOM 1863 C C . ARG A 1 251 ? -44.045 -2.042 -41.153 1.00 40.72 242 ARG A C 1
ATOM 1864 O O . ARG A 1 251 ? -44.248 -2.864 -40.252 1.00 42.14 242 ARG A O 1
ATOM 1872 N N . GLU A 1 252 ? -43.721 -2.414 -42.392 1.00 41.74 243 GLU A N 1
ATOM 1873 C CA . GLU A 1 252 ? -43.644 -3.828 -42.737 1.00 42.72 243 GLU A CA 1
ATOM 1874 C C . GLU A 1 252 ? -42.511 -4.517 -41.993 1.00 40.56 243 GLU A C 1
ATOM 1875 O O . GLU A 1 252 ? -42.685 -5.623 -41.467 1.00 38.74 243 GLU A O 1
ATOM 1881 N N . VAL A 1 253 ? -41.343 -3.876 -41.933 1.00 40.69 244 VAL A N 1
ATOM 1882 C CA . VAL A 1 253 ? -40.186 -4.499 -41.296 1.00 40.97 244 VAL A CA 1
ATOM 1883 C C . VAL A 1 253 ? -40.422 -4.678 -39.802 1.00 38.76 244 VAL A C 1
ATOM 1884 O O . VAL A 1 253 ? -40.083 -5.720 -39.227 1.00 36.09 244 VAL A O 1
ATOM 1888 N N . CYS A 1 254 ? -41.020 -3.675 -39.154 1.00 40.38 245 CYS A N 1
ATOM 1889 C CA . CYS A 1 254 ? -41.345 -3.793 -37.736 1.00 41.11 245 CYS A CA 1
ATOM 1890 C C . CYS A 1 254 ? -42.324 -4.935 -37.492 1.00 42.64 245 CYS A C 1
ATOM 1891 O O . CYS A 1 254 ? -42.239 -5.635 -36.475 1.00 40.30 245 CYS A O 1
ATOM 1894 N N . ASP A 1 255 ? -43.255 -5.145 -38.426 1.00 47.90 246 ASP A N 1
ATOM 1895 C CA . ASP A 1 255 ? -44.239 -6.213 -38.269 1.00 51.16 246 ASP A CA 1
ATOM 1896 C C . ASP A 1 255 ? -43.591 -7.590 -38.344 1.00 49.89 246 ASP A C 1
ATOM 1897 O O . ASP A 1 255 ? -43.991 -8.508 -37.619 1.00 50.27 246 ASP A O 1
ATOM 1902 N N . ARG A 1 256 ? -42.580 -7.749 -39.204 1.00 50.22 247 ARG A N 1
ATOM 1903 C CA . ARG A 1 256 ? -41.844 -9.008 -39.290 1.00 50.27 247 ARG A CA 1
ATOM 1904 C C . ARG A 1 256 ? -41.310 -9.447 -37.934 1.00 47.61 247 ARG A C 1
ATOM 1905 O O . ARG A 1 256 ? -41.119 -10.644 -37.697 1.00 47.88 247 ARG A O 1
ATOM 1913 N N . HIS A 1 257 ? -41.025 -8.496 -37.049 1.00 44.76 248 HIS A N 1
ATOM 1914 C CA . HIS A 1 257 ? -40.357 -8.788 -35.787 1.00 42.25 248 HIS A CA 1
ATOM 1915 C C . HIS A 1 257 ? -41.167 -8.352 -34.573 1.00 37.02 248 HIS A C 1
ATOM 1916 O O . HIS A 1 257 ? -40.644 -8.371 -33.452 1.00 35.28 248 HIS A O 1
ATOM 1923 N N . GLY A 1 258 ? -42.413 -7.931 -34.771 1.00 34.82 249 GLY A N 1
ATOM 1924 C CA . GLY A 1 258 ? -43.260 -7.464 -33.693 1.00 33.05 249 GLY A CA 1
ATOM 1925 C C . GLY A 1 258 ? -42.805 -6.191 -33.024 1.00 31.84 249 GLY A C 1
ATOM 1926 O O . GLY A 1 258 ? -43.354 -5.831 -31.978 1.00 31.19 249 GLY A O 1
ATOM 1927 N N . ILE A 1 259 ? -41.838 -5.484 -33.615 1.00 28.66 250 ILE A N 1
ATOM 1928 C CA . ILE A 1 259 ? -41.282 -4.283 -33.006 1.00 27.21 250 ILE A CA 1
ATOM 1929 C C . ILE A 1 259 ? -42.307 -3.165 -33.063 1.00 28.90 250 ILE A C 1
ATOM 1930 O O . ILE A 1 259 ? -42.984 -2.970 -34.081 1.00 31.86 250 ILE A O 1
ATOM 1935 N N . LEU A 1 260 ? -42.446 -2.435 -31.960 1.00 28.61 251 LEU A N 1
ATOM 1936 C CA . LEU A 1 260 ? -43.396 -1.336 -31.907 1.00 27.68 251 LEU A CA 1
ATOM 1937 C C . LEU A 1 260 ? -42.869 -0.150 -32.700 1.00 28.54 251 LEU A C 1
ATOM 1938 O O . LEU A 1 260 ? -41.699 0.232 -32.573 1.00 28.41 251 LEU A O 1
ATOM 1943 N N . LEU A 1 261 ? -43.748 0.461 -33.490 1.00 28.43 252 LEU A N 1
ATOM 1944 C CA . LEU A 1 261 ? -43.389 1.622 -34.297 1.00 29.81 252 LEU A CA 1
ATOM 1945 C C . LEU A 1 261 ? -43.983 2.857 -33.637 1.00 28.86 252 LEU A C 1
ATOM 1946 O O . LEU A 1 261 ? -45.208 2.995 -33.553 1.00 28.51 252 LEU A O 1
ATOM 1951 N N . ILE A 1 262 ? -43.107 3.734 -33.152 1.00 27.96 253 ILE A N 1
ATOM 1952 C CA . ILE A 1 262 ? -43.485 4.990 -32.515 1.00 25.60 253 ILE A CA 1
ATOM 1953 C C . ILE A 1 262 ? -43.342 6.113 -33.523 1.00 24.23 253 ILE A C 1
ATOM 1954 O O . ILE A 1 262 ? -42.237 6.393 -33.996 1.00 24.63 253 ILE A O 1
ATOM 1959 N N . ALA A 1 263 ? -44.449 6.766 -33.844 1.00 25.42 254 ALA A N 1
ATOM 1960 C CA . ALA A 1 263 ? -44.423 7.962 -34.665 1.00 27.75 254 ALA A CA 1
ATOM 1961 C C . ALA A 1 263 ? -44.282 9.173 -33.752 1.00 30.93 254 ALA A C 1
ATOM 1962 O O . ALA A 1 263 ? -45.132 9.410 -32.886 1.00 32.48 254 ALA A O 1
ATOM 1964 N N . ASP A 1 264 ? -43.192 9.912 -33.916 1.00 31.44 255 ASP A N 1
ATOM 1965 C CA . ASP A 1 264 ? -43.032 11.180 -33.215 1.00 30.05 255 ASP A CA 1
ATOM 1966 C C . ASP A 1 264 ? -43.762 12.232 -34.036 1.00 28.81 255 ASP A C 1
ATOM 1967 O O . ASP A 1 264 ? -43.243 12.741 -35.031 1.00 28.56 255 ASP A O 1
ATOM 1972 N N . GLU A 1 265 ? -44.982 12.549 -33.619 1.00 28.04 256 GLU A N 1
ATOM 1973 C CA . GLU A 1 265 ? -45.827 13.493 -34.328 1.00 29.24 256 GLU A CA 1
ATOM 1974 C C . GLU A 1 265 ? -45.873 14.850 -33.639 1.00 28.42 256 GLU A C 1
ATOM 1975 O O . GLU A 1 265 ? -46.771 15.651 -33.916 1.00 26.54 256 GLU A O 1
ATOM 1981 N N . VAL A 1 266 ? -44.889 15.145 -32.786 1.00 29.07 257 VAL A N 1
ATOM 1982 C CA . VAL A 1 266 ? -44.903 16.402 -32.042 1.00 26.91 257 VAL A CA 1
ATOM 1983 C C . VAL A 1 266 ? -44.981 17.591 -32.996 1.00 26.01 257 VAL A C 1
ATOM 1984 O O . VAL A 1 266 ? -45.737 18.542 -32.760 1.00 25.25 257 VAL A O 1
ATOM 1988 N N . VAL A 1 267 ? -44.225 17.548 -34.094 1.00 25.06 258 VAL A N 1
ATOM 1989 C CA . VAL A 1 267 ? -44.242 18.630 -35.079 1.00 25.24 258 VAL A CA 1
ATOM 1990 C C . VAL A 1 267 ? -45.291 18.387 -36.162 1.00 26.11 258 VAL A C 1
ATOM 1991 O O . VAL A 1 267 ? -46.049 19.298 -36.521 1.00 24.32 258 VAL A O 1
ATOM 1995 N N . THR A 1 268 ? -45.343 17.160 -36.701 1.00 25.89 259 THR A N 1
ATOM 1996 C CA . THR A 1 268 ? -46.255 16.811 -37.789 1.00 26.18 259 THR A CA 1
ATOM 1997 C C . THR A 1 268 ? -47.698 16.622 -37.330 1.00 25.36 259 THR A C 1
ATOM 1998 O O . THR A 1 268 ? -48.598 16.560 -38.175 1.00 25.45 259 THR A O 1
ATOM 2002 N N . GLY A 1 269 ? -47.928 16.455 -36.032 1.00 22.50 260 GLY A N 1
ATOM 2003 C CA . GLY A 1 269 ? -49.273 16.303 -35.529 1.00 18.80 260 GLY A CA 1
ATOM 2004 C C . GLY A 1 269 ? -50.156 17.494 -35.816 1.00 24.77 260 GLY A C 1
ATOM 2005 O O . GLY A 1 269 ? -49.778 18.647 -35.569 1.00 18.73 260 GLY A O 1
ATOM 2006 N N . PHE A 1 270 ? -51.329 17.206 -36.369 1.00 26.97 261 PHE A N 1
ATOM 2007 C CA . PHE A 1 270 ? -52.420 18.150 -36.580 1.00 28.79 261 PHE A CA 1
ATOM 2008 C C . PHE A 1 270 ? -52.202 19.083 -37.768 1.00 30.24 261 PHE A C 1
ATOM 2009 O O . PHE A 1 270 ? -52.739 20.196 -37.772 1.00 28.85 261 PHE A O 1
ATOM 2017 N N . GLY A 1 271 ? -51.403 18.693 -38.766 1.00 31.65 262 GLY A N 1
ATOM 2018 C CA . GLY A 1 271 ? -51.559 19.310 -40.072 1.00 31.80 262 GLY A CA 1
ATOM 2019 C C . GLY A 1 271 ? -50.368 19.902 -40.802 1.00 32.05 262 GLY A C 1
ATOM 2020 O O . GLY A 1 271 ? -50.494 20.214 -41.990 1.00 33.47 262 GLY A O 1
ATOM 2021 N N . ARG A 1 272 ? -49.224 20.086 -40.132 1.00 31.26 263 ARG A N 1
ATOM 2022 C CA . ARG A 1 272 ? -48.153 20.884 -40.730 1.00 31.88 263 ARG A CA 1
ATOM 2023 C C . ARG A 1 272 ? -47.701 20.320 -42.075 1.00 35.45 263 ARG A C 1
ATOM 2024 O O . ARG A 1 272 ? -47.328 21.081 -42.977 1.00 36.73 263 ARG A O 1
ATOM 2032 N N . SER A 1 273 ? -47.707 18.995 -42.228 1.00 35.40 264 SER A N 1
ATOM 2033 C CA . SER A 1 273 ? -47.191 18.364 -43.436 1.00 36.67 264 SER A CA 1
ATOM 2034 C C . SER A 1 273 ? -48.271 18.022 -44.455 1.00 36.77 264 SER A C 1
ATOM 2035 O O . SER A 1 273 ? -47.964 17.392 -45.470 1.00 37.91 264 SER A O 1
ATOM 2038 N N . GLY A 1 274 ? -49.513 18.440 -44.230 1.00 35.01 265 GLY A N 1
ATOM 2039 C CA . GLY A 1 274 ? -50.579 18.201 -45.182 1.00 35.66 265 GLY A CA 1
ATOM 2040 C C . GLY A 1 274 ? -51.592 17.169 -44.741 1.00 35.59 265 GLY A C 1
ATOM 2041 O O . GLY A 1 274 ? -52.492 16.835 -45.521 1.00 37.31 265 GLY A O 1
ATOM 2042 N N . CYS A 1 275 ? -51.462 16.633 -43.534 1.00 33.50 266 CYS A N 1
ATOM 2043 C CA . CYS A 1 275 ? -52.337 15.574 -43.070 1.00 30.95 266 CYS A CA 1
ATOM 2044 C C . CYS A 1 275 ? -52.446 15.687 -41.552 1.00 31.25 266 CYS A C 1
ATOM 2045 O O . CYS A 1 275 ? -51.552 16.231 -40.895 1.00 29.62 266 CYS A O 1
ATOM 2048 N N . MET A 1 276 ? -53.554 15.183 -40.995 1.00 32.80 267 MET A N 1
ATOM 2049 C CA . MET A 1 276 ? -53.742 15.250 -39.544 1.00 31.46 267 MET A CA 1
ATOM 2050 C C . MET A 1 276 ? -52.639 14.508 -38.796 1.00 29.93 267 MET A C 1
ATOM 2051 O O . MET A 1 276 ? -52.324 14.848 -37.649 1.00 29.20 267 MET A O 1
ATOM 2056 N N . LEU A 1 277 ? -52.061 13.487 -39.415 1.00 29.38 268 LEU A N 1
ATOM 2057 C CA . LEU A 1 277 ? -50.842 12.852 -38.945 1.00 28.16 268 LEU A CA 1
ATOM 2058 C C . LEU A 1 277 ? -49.876 12.713 -40.107 1.00 29.02 268 LEU A C 1
ATOM 2059 O O . LEU A 1 277 ? -50.294 12.527 -41.255 1.00 27.97 268 LEU A O 1
ATOM 2064 N N . GLY A 1 278 ? -48.587 12.872 -39.808 1.00 29.76 269 GLY A N 1
ATOM 2065 C CA . GLY A 1 278 ? -47.569 12.557 -40.793 1.00 31.70 269 GLY A CA 1
ATOM 2066 C C . GLY A 1 278 ? -47.559 11.086 -41.167 1.00 32.88 269 GLY A C 1
ATOM 2067 O O . GLY A 1 278 ? -47.335 10.734 -42.328 1.00 33.91 269 GLY A O 1
ATOM 2068 N N . SER A 1 279 ? -47.770 10.206 -40.180 1.00 33.39 270 SER A N 1
ATOM 2069 C CA . SER A 1 279 ? -47.808 8.767 -40.441 1.00 31.77 270 SER A CA 1
ATOM 2070 C C . SER A 1 279 ? -49.001 8.394 -41.308 1.00 30.27 270 SER A C 1
ATOM 2071 O O . SER A 1 279 ? -48.880 7.596 -42.243 1.00 29.26 270 SER A O 1
ATOM 2074 N N . ARG A 1 280 ? -50.171 8.946 -40.989 1.00 30.16 271 ARG A N 1
ATOM 2075 C CA . ARG A 1 280 ? -51.339 8.766 -41.842 1.00 30.85 271 ARG A CA 1
ATOM 2076 C C . ARG A 1 280 ? -51.091 9.287 -43.253 1.00 33.11 271 ARG A C 1
ATOM 2077 O O . ARG A 1 280 ? -51.534 8.678 -44.235 1.00 33.38 271 ARG A O 1
ATOM 2085 N N . GLY A 1 281 ? -50.375 10.408 -43.377 1.00 34.82 272 GLY A N 1
ATOM 2086 C CA . GLY A 1 281 ? -50.130 10.973 -44.695 1.00 34.85 272 GLY A CA 1
ATOM 2087 C C . GLY A 1 281 ? -49.311 10.063 -45.584 1.00 34.79 272 GLY A C 1
ATOM 2088 O O . GLY A 1 281 ? -49.414 10.131 -46.812 1.00 34.00 272 GLY A O 1
ATOM 2089 N N . TRP A 1 282 ? -48.488 9.208 -44.980 1.00 36.85 273 TRP A N 1
ATOM 2090 C CA . TRP A 1 282 ? -47.742 8.157 -45.666 1.00 38.20 273 TRP A CA 1
ATOM 2091 C C . TRP A 1 282 ? -48.513 6.848 -45.764 1.00 43.62 273 TRP A C 1
ATOM 2092 O O . TRP A 1 282 ? -47.959 5.862 -46.260 1.00 44.57 273 TRP A O 1
ATOM 2103 N N . GLY A 1 283 ? -49.752 6.807 -45.271 1.00 47.66 274 GLY A N 1
ATOM 2104 C CA . GLY A 1 283 ? -50.567 5.607 -45.327 1.00 48.40 274 GLY A CA 1
ATOM 2105 C C . GLY A 1 283 ? -50.221 4.555 -44.304 1.00 48.70 274 GLY A C 1
ATOM 2106 O O . GLY A 1 283 ? -50.428 3.365 -44.557 1.00 51.26 274 GLY A O 1
ATOM 2107 N N . VAL A 1 284 ? -49.758 4.963 -43.126 1.00 43.52 275 VAL A N 1
ATOM 2108 C CA . VAL A 1 284 ? -49.191 4.053 -42.138 1.00 38.89 275 VAL A CA 1
ATOM 2109 C C . VAL A 1 284 ? -49.845 4.286 -40.784 1.00 35.97 275 VAL A C 1
ATOM 2110 O O . VAL A 1 284 ? -50.090 5.431 -40.389 1.00 34.70 275 VAL A O 1
ATOM 2114 N N . ALA A 1 285 ? -50.177 3.187 -40.103 1.00 32.77 276 ALA A N 1
ATOM 2115 C CA . ALA A 1 285 ? -50.649 3.209 -38.729 1.00 28.94 276 ALA A CA 1
ATOM 2116 C C . ALA A 1 285 ? -49.520 2.771 -37.806 1.00 27.55 276 ALA A C 1
ATOM 2117 O O . ALA A 1 285 ? -49.169 1.580 -37.791 1.00 23.96 276 ALA A O 1
ATOM 2119 N N . PRO A 1 286 ? -48.909 3.672 -37.051 1.00 27.05 277 PRO A N 1
ATOM 2120 C CA . PRO A 1 286 ? -47.907 3.262 -36.064 1.00 26.59 277 PRO A CA 1
ATOM 2121 C C . PRO A 1 286 ? -48.578 2.679 -34.825 1.00 25.28 277 PRO A C 1
ATOM 2122 O O . PRO A 1 286 ? -49.794 2.697 -34.677 1.00 25.78 277 PRO A O 1
ATOM 2126 N N . ASP A 1 287 ? -47.753 2.131 -33.934 1.00 25.51 278 ASP A N 1
ATOM 2127 C CA . ASP A 1 287 ? -48.280 1.576 -32.694 1.00 26.85 278 ASP A CA 1
ATOM 2128 C C . ASP A 1 287 ? -48.510 2.653 -31.639 1.00 29.30 278 ASP A C 1
ATOM 2129 O O . ASP A 1 287 ? -49.433 2.523 -30.827 1.00 31.65 278 ASP A O 1
ATOM 2134 N N . ILE A 1 288 ? -47.687 3.707 -31.627 1.00 28.67 279 ILE A N 1
ATOM 2135 C CA . ILE A 1 288 ? -47.736 4.773 -30.627 1.00 27.88 279 ILE A CA 1
ATOM 2136 C C . ILE A 1 288 ? -47.615 6.125 -31.324 1.00 28.04 279 ILE A C 1
ATOM 2137 O O . ILE A 1 288 ? -46.858 6.265 -32.291 1.00 26.42 279 ILE A O 1
ATOM 2142 N N . LEU A 1 289 ? -48.378 7.114 -30.844 1.00 29.25 280 LEU A N 1
ATOM 2143 C CA . LEU A 1 289 ? -48.280 8.505 -31.287 1.00 29.93 280 LEU A CA 1
ATOM 2144 C C . LEU A 1 289 ? -47.776 9.378 -30.150 1.00 28.54 280 LEU A C 1
ATOM 2145 O O . LEU A 1 289 ? -48.259 9.256 -29.020 1.00 18.19 280 LEU A O 1
ATOM 2150 N N . CYS A 1 290 ? -46.809 10.250 -30.454 1.00 29.74 281 CYS A N 1
ATOM 2151 C CA . CYS A 1 290 ? -46.329 11.296 -29.550 1.00 29.23 281 CYS A CA 1
ATOM 2152 C C . CYS A 1 290 ? -46.750 12.671 -30.070 1.00 28.85 281 CYS A C 1
ATOM 2153 O O . CYS A 1 290 ? -46.396 13.046 -31.194 1.00 30.51 281 CYS A O 1
ATOM 2156 N N . LEU A 1 291 ? -47.483 13.430 -29.245 1.00 26.24 282 LEU A N 1
ATOM 2157 C CA . LEU A 1 291 ? -48.031 14.725 -29.646 1.00 26.56 282 LEU A CA 1
ATOM 2158 C C . LEU A 1 291 ? -47.752 15.825 -28.627 1.00 26.30 282 LEU A C 1
ATOM 2159 O O . LEU A 1 291 ? -47.733 15.595 -27.414 1.00 26.94 282 LEU A O 1
ATOM 2164 N N . ALA A 1 292 ? -47.593 17.043 -29.147 1.00 23.63 283 ALA A N 1
ATOM 2165 C CA . ALA A 1 292 ? -47.474 18.241 -28.329 1.00 23.73 283 ALA A CA 1
ATOM 2166 C C . ALA A 1 292 ? -47.665 19.472 -29.202 1.00 26.54 283 ALA A C 1
ATOM 2167 O O . ALA A 1 292 ? -48.372 19.415 -30.214 1.00 29.00 283 ALA A O 1
ATOM 2169 N N . LYS A 1 293 ? -47.005 20.570 -28.837 1.00 27.24 284 LYS A N 1
ATOM 2170 C CA . LYS A 1 293 ? -46.942 21.790 -29.637 1.00 28.51 284 LYS A CA 1
ATOM 2171 C C . LYS A 1 293 ? -48.313 22.278 -30.102 1.00 29.63 284 LYS A C 1
ATOM 2172 O O . LYS A 1 293 ? -49.089 22.829 -29.311 1.00 28.88 284 LYS A O 1
ATOM 2178 N N . GLY A 1 294 ? -48.631 22.057 -31.377 1.00 30.78 285 GLY A N 1
ATOM 2179 C CA . GLY A 1 294 ? -49.875 22.555 -31.943 1.00 30.04 285 GLY A CA 1
ATOM 2180 C C . GLY A 1 294 ? -51.130 22.015 -31.286 1.00 29.55 28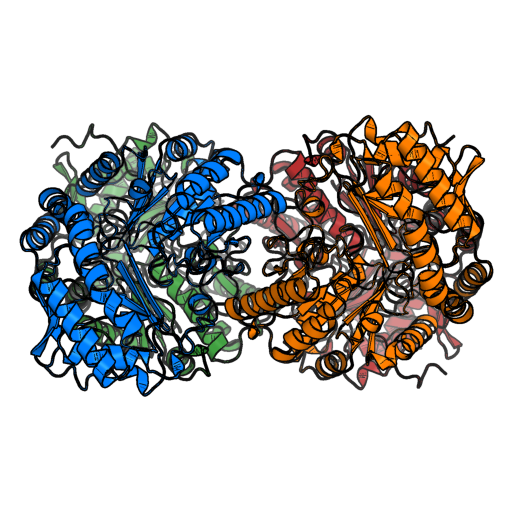5 GLY A C 1
ATOM 2181 O O . GLY A 1 294 ? -52.210 22.573 -31.516 1.00 29.12 285 GLY A O 1
ATOM 2182 N N . ILE A 1 295 ? -51.014 20.953 -30.481 1.00 29.84 286 ILE A N 1
ATOM 2183 C CA . ILE A 1 295 ? -52.187 20.350 -29.848 1.00 30.28 286 ILE A CA 1
ATOM 2184 C C . ILE A 1 295 ? -52.958 21.389 -29.034 1.00 30.78 286 ILE A C 1
ATOM 2185 O O . ILE A 1 295 ? -54.195 21.364 -28.978 1.00 31.67 286 ILE A O 1
ATOM 2190 N N . THR A 1 296 ? -52.246 22.327 -28.411 1.00 28.72 287 THR A N 1
ATOM 2191 C CA . THR A 1 296 ? -52.856 23.491 -27.778 1.00 28.65 287 THR A CA 1
ATOM 2192 C C . THR A 1 296 ? -52.479 24.777 -28.499 1.00 31.01 287 THR A C 1
ATOM 2193 O O . THR A 1 296 ? -52.729 25.872 -27.977 1.00 30.45 287 THR A O 1
ATOM 2197 N N . ALA A 1 297 ? -51.868 24.663 -29.682 1.00 31.64 288 ALA A N 1
ATOM 2198 C CA . ALA A 1 297 ? -51.405 25.818 -30.440 1.00 31.54 288 ALA A CA 1
ATOM 2199 C C . ALA A 1 297 ? -50.479 26.678 -29.597 1.00 29.60 288 ALA A C 1
ATOM 2200 O O . ALA A 1 297 ? -50.439 27.900 -29.747 1.00 26.65 288 ALA A O 1
ATOM 2202 N N . GLY A 1 298 ? -49.770 26.037 -28.667 1.00 29.54 289 GLY A N 1
ATOM 2203 C CA . GLY A 1 298 ? -48.854 26.698 -27.767 1.00 27.54 289 GLY A CA 1
ATOM 2204 C C . GLY A 1 298 ? -49.494 27.473 -26.641 1.00 27.34 289 GLY A C 1
ATOM 2205 O O . GLY A 1 298 ? -48.770 28.004 -25.792 1.00 28.81 289 GLY A O 1
ATOM 2206 N N . TYR A 1 299 ? -50.823 27.559 -26.589 1.00 26.85 290 TYR A N 1
ATOM 2207 C CA . TYR A 1 299 ? -51.438 28.466 -25.623 1.00 24.42 290 TYR A CA 1
ATOM 2208 C C . TYR A 1 299 ? -51.209 27.992 -24.194 1.00 25.49 290 TYR A C 1
ATOM 2209 O O . TYR A 1 299 ? -50.991 28.812 -23.291 1.00 25.70 290 TYR A O 1
ATOM 2218 N N . ILE A 1 300 ? -51.231 26.680 -23.976 1.00 24.68 291 ILE A N 1
ATOM 2219 C CA . ILE A 1 300 ? -51.005 26.077 -22.665 1.00 21.86 291 ILE A CA 1
ATOM 2220 C C . ILE A 1 300 ? -50.160 24.831 -22.889 1.00 21.79 291 ILE A C 1
ATOM 2221 O O . ILE A 1 300 ? -50.423 24.079 -23.841 1.00 22.55 291 ILE A O 1
ATOM 2226 N N . PRO A 1 301 ? -49.145 24.575 -22.068 1.00 16.35 292 PRO A N 1
ATOM 2227 C CA . PRO A 1 301 ? -48.328 23.367 -22.260 1.00 16.27 292 PRO A CA 1
ATOM 2228 C C . PRO A 1 301 ? -49.176 22.110 -22.147 1.00 24.82 292 PRO A C 1
ATOM 2229 O O . PRO A 1 301 ? -49.859 21.889 -21.144 1.00 26.76 292 PRO A O 1
ATOM 2233 N N . LEU A 1 302 ? -49.148 21.291 -23.197 1.00 24.03 293 LEU A N 1
ATOM 2234 C CA . LEU A 1 302 ? -49.811 19.996 -23.148 1.00 25.14 293 LEU A CA 1
ATOM 2235 C C . LEU A 1 302 ? -49.081 19.030 -24.065 1.00 24.87 293 LEU A C 1
ATOM 2236 O O . LEU A 1 302 ? -48.738 19.374 -25.197 1.00 23.80 293 LEU A O 1
ATOM 2241 N N . GLY A 1 303 ? -48.895 17.803 -23.581 1.00 28.33 294 GLY A N 1
ATOM 2242 C CA . GLY A 1 303 ? -48.391 16.728 -24.402 1.00 29.37 294 GLY A CA 1
ATOM 2243 C C . GLY A 1 303 ? -49.287 15.515 -24.244 1.00 29.42 294 GLY A C 1
ATOM 2244 O O . GLY A 1 303 ? -50.070 15.415 -23.298 1.00 31.61 294 GLY A O 1
ATOM 2245 N N . ALA A 1 304 ? -49.185 14.600 -25.205 1.00 26.72 295 ALA A N 1
ATOM 2246 C CA . ALA A 1 304 ? -49.975 13.377 -25.139 1.00 26.37 295 ALA A CA 1
ATOM 2247 C C . ALA A 1 304 ? -49.259 12.243 -25.850 1.00 25.39 295 ALA A C 1
ATOM 2248 O O . ALA A 1 304 ? -48.616 12.449 -26.883 1.00 25.90 295 ALA A O 1
ATOM 2250 N N . THR A 1 305 ? -49.360 11.054 -25.263 1.00 22.58 296 THR A N 1
ATOM 2251 C CA . THR A 1 305 ? -48.918 9.814 -25.882 1.00 22.49 296 THR A CA 1
ATOM 2252 C C . THR A 1 305 ? -50.123 8.894 -26.011 1.00 23.61 296 THR A C 1
ATOM 2253 O O . THR A 1 305 ? -50.765 8.571 -25.007 1.00 24.13 296 THR A O 1
ATOM 2257 N N . LEU A 1 306 ? -50.436 8.485 -27.236 1.00 24.60 297 LEU A N 1
ATOM 2258 C CA . LEU A 1 306 ? -51.553 7.579 -27.494 1.00 24.45 297 LEU A CA 1
ATOM 2259 C C . LEU A 1 306 ? -51.024 6.186 -27.783 1.00 25.65 297 LEU A C 1
ATOM 2260 O O . LEU A 1 306 ? -49.988 6.031 -28.428 1.00 25.30 297 LEU A O 1
ATOM 2265 N N . PHE A 1 307 ? -51.758 5.178 -27.320 1.00 28.25 298 PHE A N 1
ATOM 2266 C CA . PHE A 1 307 ? -51.390 3.778 -27.469 1.00 28.61 298 PHE A CA 1
ATOM 2267 C C . PHE A 1 307 ? -52.533 3.036 -28.135 1.00 30.45 298 PHE A C 1
ATOM 2268 O O . PHE A 1 307 ? -53.704 3.284 -27.836 1.00 32.05 298 PHE A O 1
ATOM 2276 N N . ASN A 1 308 ? -52.192 2.134 -29.048 1.00 31.32 299 ASN A N 1
ATOM 2277 C CA . ASN A 1 308 ? -53.230 1.426 -29.773 1.00 29.06 299 ASN A CA 1
ATOM 2278 C C . ASN A 1 308 ? -53.797 0.290 -28.920 1.00 28.90 299 ASN A C 1
ATOM 2279 O O . ASN A 1 308 ? -53.320 0.007 -27.817 1.00 27.17 299 ASN A O 1
ATOM 2284 N N . GLN A 1 309 ? -54.851 -0.346 -29.448 1.00 30.46 300 GLN A N 1
ATOM 2285 C CA . GLN A 1 309 ? -55.547 -1.408 -28.726 1.00 30.53 300 GLN A CA 1
ATOM 2286 C C . GLN A 1 309 ? -54.612 -2.564 -28.400 1.00 28.65 300 GLN A C 1
ATOM 2287 O O . GLN A 1 309 ? -54.687 -3.138 -27.309 1.00 28.24 300 GLN A O 1
ATOM 2293 N N . ARG A 1 310 ? -53.747 -2.939 -29.345 1.00 27.10 301 ARG A N 1
ATOM 2294 C CA . ARG A 1 310 ? -52.745 -3.973 -29.101 1.00 27.37 301 ARG A CA 1
ATOM 2295 C C . ARG A 1 310 ? -52.002 -3.738 -27.788 1.00 29.01 301 ARG A C 1
ATOM 2296 O O . ARG A 1 310 ? -52.025 -4.578 -26.881 1.00 29.52 301 ARG A O 1
ATOM 2304 N N . ILE A 1 311 ? -51.355 -2.577 -27.671 1.00 29.70 302 ILE A N 1
ATOM 2305 C CA . ILE A 1 311 ? -50.578 -2.235 -26.481 1.00 30.19 302 ILE A CA 1
ATOM 2306 C C . ILE A 1 311 ? -51.480 -2.097 -25.260 1.00 29.56 302 ILE A C 1
ATOM 2307 O O . ILE A 1 311 ? -51.139 -2.552 -24.162 1.00 29.07 302 ILE A O 1
ATOM 2312 N N . ALA A 1 312 ? -52.619 -1.424 -25.417 1.00 31.35 303 ALA A N 1
ATOM 2313 C CA . ALA A 1 312 ? -53.512 -1.182 -24.287 1.00 31.45 303 ALA A CA 1
ATOM 2314 C C . ALA A 1 312 ? -53.987 -2.495 -23.670 1.00 31.44 303 ALA A C 1
ATOM 2315 O O . ALA A 1 312 ? -54.005 -2.650 -22.442 1.00 31.29 303 ALA A O 1
ATOM 2317 N N . ASP A 1 313 ? -54.393 -3.444 -24.521 1.00 31.41 304 ASP A N 1
ATOM 2318 C CA . ASP A 1 313 ? -54.900 -4.734 -24.059 1.00 32.48 304 ASP A CA 1
ATOM 2319 C C . ASP A 1 313 ? -53.848 -5.508 -23.278 1.00 32.55 304 ASP A C 1
ATOM 2320 O O . ASP A 1 313 ? -54.165 -6.169 -22.282 1.00 32.05 304 ASP A O 1
ATOM 2325 N N . ALA A 1 314 ? -52.597 -5.483 -23.749 1.00 32.42 305 ALA A N 1
ATOM 2326 C CA . ALA A 1 314 ? -51.538 -6.230 -23.078 1.00 32.69 305 ALA A CA 1
ATOM 2327 C C . ALA A 1 314 ? -51.261 -5.674 -21.691 1.00 32.35 305 ALA A C 1
ATOM 2328 O O . ALA A 1 314 ? -51.059 -6.432 -20.734 1.00 32.42 305 ALA A O 1
ATOM 2330 N N . ILE A 1 315 ? -51.209 -4.350 -21.576 1.00 32.23 306 ILE A N 1
ATOM 2331 C CA . ILE A 1 315 ? -50.879 -3.729 -20.302 1.00 30.97 306 ILE A CA 1
ATOM 2332 C C . ILE A 1 315 ? -52.035 -3.888 -19.323 1.00 30.45 306 ILE A C 1
ATOM 2333 O O . ILE A 1 315 ? -51.831 -4.236 -18.154 1.00 30.02 306 ILE A O 1
ATOM 2338 N N . GLU A 1 316 ? -53.267 -3.636 -19.784 1.00 29.46 307 GLU A N 1
ATOM 2339 C CA . GLU A 1 316 ? -54.416 -3.783 -18.899 1.00 32.32 307 GLU A CA 1
ATOM 2340 C C . GLU A 1 316 ? -54.699 -5.237 -18.520 1.00 32.84 307 GLU A C 1
ATOM 2341 O O . GLU A 1 316 ? -55.322 -5.472 -17.477 1.00 31.13 307 GLU A O 1
ATOM 2347 N N . ASN A 1 317 ? -54.270 -6.213 -19.325 1.00 34.78 308 ASN A N 1
ATOM 2348 C CA . ASN A 1 317 ? -54.359 -7.618 -18.941 1.00 36.19 308 ASN A CA 1
ATOM 2349 C C . ASN A 1 317 ? -53.049 -8.160 -18.392 1.00 36.65 308 ASN A C 1
ATOM 2350 O O . ASN A 1 317 ? -52.928 -9.373 -18.204 1.00 37.32 308 ASN A O 1
ATOM 2355 N N . GLY A 1 318 ? -52.066 -7.302 -18.132 1.00 37.67 309 GLY A N 1
ATOM 2356 C CA . GLY A 1 318 ? -50.799 -7.793 -17.634 1.00 37.21 309 GLY A CA 1
ATOM 2357 C C . GLY A 1 318 ? -50.950 -8.437 -16.271 1.00 38.78 309 GLY A C 1
ATOM 2358 O O . GLY A 1 318 ? -51.779 -8.037 -15.452 1.00 37.14 309 GLY A O 1
ATOM 2359 N N . GLN A 1 319 ? -50.140 -9.460 -16.042 1.00 43.00 310 GLN A N 1
ATOM 2360 C CA . GLN A 1 319 ? -50.217 -10.223 -14.810 1.00 48.08 310 GLN A CA 1
ATOM 2361 C C . GLN A 1 319 ? -49.460 -9.516 -13.694 1.00 52.45 310 GLN A C 1
ATOM 2362 O O . GLN A 1 319 ? -48.426 -8.880 -13.921 1.00 54.60 310 GLN A O 1
ATOM 2368 N N . GLY A 1 320 ? -49.996 -9.628 -12.482 1.00 54.26 311 GLY A N 1
ATOM 2369 C CA . GLY A 1 320 ? -49.302 -9.118 -11.307 1.00 54.12 311 GLY A CA 1
ATOM 2370 C C . GLY A 1 320 ? -49.015 -7.635 -11.400 1.00 52.06 311 GLY A C 1
ATOM 2371 O O . GLY A 1 320 ? -49.891 -6.819 -11.707 1.00 53.20 311 GLY A O 1
ATOM 2372 N N . PHE A 1 321 ? -47.776 -7.262 -11.092 1.00 46.39 312 PHE A N 1
ATOM 2373 C CA . PHE A 1 321 ? -47.466 -5.842 -11.076 1.00 40.67 312 PHE A CA 1
ATOM 2374 C C . PHE A 1 321 ? -47.416 -5.236 -12.470 1.00 36.52 312 PHE A C 1
ATOM 2375 O O . PHE A 1 321 ? -47.477 -4.010 -12.590 1.00 36.80 312 PHE A O 1
ATOM 2383 N N . SER A 1 322 ? -47.367 -6.057 -13.520 1.00 33.99 313 SER A N 1
ATOM 2384 C CA . SER A 1 322 ? -47.201 -5.545 -14.876 1.00 31.99 313 SER A CA 1
ATOM 2385 C C . SER A 1 322 ? -48.402 -4.747 -15.370 1.00 32.82 313 SER A C 1
ATOM 2386 O O . SER A 1 322 ? -48.285 -4.070 -16.398 1.00 32.79 313 SER A O 1
ATOM 2389 N N . HIS A 1 323 ? -49.545 -4.807 -14.684 1.00 33.55 314 HIS A N 1
ATOM 2390 C CA . HIS A 1 323 ? -50.679 -3.950 -15.019 1.00 32.08 314 HIS A CA 1
ATOM 2391 C C . HIS A 1 323 ? -50.711 -2.679 -14.180 1.00 30.71 314 HIS A C 1
ATOM 2392 O O . HIS A 1 323 ? -51.666 -1.902 -14.298 1.00 30.08 314 HIS A O 1
ATOM 2399 N N . MET A 1 324 ? -49.712 -2.479 -13.314 1.00 29.83 315 MET A N 1
ATOM 2400 C CA . MET A 1 324 ? -49.546 -1.243 -12.560 1.00 29.35 315 MET A CA 1
ATOM 2401 C C . MET A 1 324 ? -48.833 -0.202 -13.419 1.00 29.44 315 MET A C 1
ATOM 2402 O O . MET A 1 324 ? -47.688 -0.408 -13.833 1.00 30.00 315 MET A O 1
ATOM 2407 N N . ILE A 1 325 ? -49.498 0.916 -13.682 1.00 28.30 316 ILE A N 1
ATOM 2408 C CA . ILE A 1 325 ? -48.927 1.991 -14.493 1.00 29.59 316 ILE A CA 1
ATOM 2409 C C . ILE A 1 325 ? -48.425 3.048 -13.514 1.00 27.83 316 ILE A C 1
ATOM 2410 O O . ILE A 1 325 ? -49.170 3.922 -13.068 1.00 27.69 316 ILE A O 1
ATOM 2415 N N A MET A 1 326 ? -47.140 2.965 -13.167 0.50 26.10 317 MET A N 1
ATOM 2416 N N B MET A 1 326 ? -47.142 2.972 -13.172 0.50 26.09 317 MET A N 1
ATOM 2417 C CA A MET A 1 326 ? -46.525 3.860 -12.187 0.50 28.46 317 MET A CA 1
ATOM 2418 C CA B MET A 1 326 ? -46.549 3.871 -12.184 0.50 28.46 317 MET A CA 1
ATOM 2419 C C A MET A 1 326 ? -45.813 5.032 -12.850 0.50 25.82 317 MET A C 1
ATOM 2420 C C B MET A 1 326 ? -45.819 5.034 -12.843 0.50 25.82 317 MET A C 1
ATOM 2421 O O A MET A 1 326 ? -44.753 5.476 -12.391 0.50 26.34 317 MET A O 1
ATOM 2422 O O B MET A 1 326 ? -44.760 5.471 -12.379 0.50 26.35 317 MET A O 1
ATOM 2431 N N . HIS A 1 327 ? -46.379 5.555 -13.933 1.00 28.15 318 HIS A N 1
ATOM 2432 C CA . HIS A 1 327 ? -45.770 6.637 -14.687 1.00 25.65 318 HIS A CA 1
ATOM 2433 C C . HIS A 1 327 ? -46.810 7.716 -14.961 1.00 27.18 318 HIS A C 1
ATOM 2434 O O . HIS A 1 327 ? -47.943 7.411 -15.356 1.00 27.86 318 HIS A O 1
ATOM 2441 N N . GLY A 1 328 ? -46.424 8.968 -14.753 1.00 27.02 319 GLY A N 1
ATOM 2442 C CA . GLY A 1 328 ? -47.316 10.080 -15.013 1.00 26.55 319 GLY A CA 1
ATOM 2443 C C . GLY A 1 328 ? -46.924 11.304 -14.213 1.00 25.26 319 GLY A C 1
ATOM 2444 O O . GLY A 1 328 ? -46.024 11.269 -13.374 1.00 23.47 319 GLY A O 1
ATOM 2445 N N . TYR A 1 329 ? -47.672 12.382 -14.448 1.00 25.68 320 TYR A N 1
ATOM 2446 C CA . TYR A 1 329 ? -47.244 13.705 -14.025 1.00 25.38 320 TYR A CA 1
ATOM 2447 C C . TYR A 1 329 ? -48.332 14.417 -13.240 1.00 27.84 320 TYR A C 1
ATOM 2448 O O . TYR A 1 329 ? -49.527 14.233 -13.484 1.00 30.68 320 TYR A O 1
ATOM 2457 N N . THR A 1 330 ? -47.885 15.246 -12.294 1.00 27.11 321 THR A N 1
ATOM 2458 C CA . THR A 1 330 ? -48.790 16.110 -11.549 1.00 25.06 321 THR A CA 1
ATOM 2459 C C . THR A 1 330 ? -49.744 16.831 -12.486 1.00 25.90 321 THR A C 1
ATOM 2460 O O . THR A 1 330 ? -50.939 16.968 -12.195 1.00 26.39 321 THR A O 1
ATOM 2464 N N . TYR A 1 331 ? -49.244 17.274 -13.635 1.00 26.09 322 TYR A N 1
ATOM 2465 C CA . TYR A 1 331 ? -50.062 18.025 -14.571 1.00 25.79 322 TYR A CA 1
ATOM 2466 C C . TYR A 1 331 ? -50.550 17.192 -15.756 1.00 27.49 322 TYR A C 1
ATOM 2467 O O . TYR A 1 331 ? -51.077 17.762 -16.714 1.00 30.02 322 TYR A O 1
ATOM 2476 N N . SER A 1 332 ? -50.400 15.867 -15.716 1.00 26.70 323 SER A N 1
ATOM 2477 C CA . SER A 1 332 ? -51.091 15.018 -16.681 1.00 28.74 323 SER A CA 1
ATOM 2478 C C . SER A 1 332 ? -52.587 15.275 -16.630 1.00 29.68 323 SER A C 1
ATOM 2479 O O . SER A 1 332 ? -53.205 15.156 -15.568 1.00 31.67 323 SER A O 1
ATOM 2482 N N . GLY A 1 333 ? -53.160 15.634 -17.778 1.00 29.37 324 GLY A N 1
ATOM 2483 C CA . GLY A 1 333 ? -54.587 15.874 -17.883 1.00 28.99 324 GLY A CA 1
ATOM 2484 C C . GLY A 1 333 ? -55.050 17.208 -17.346 1.00 26.63 324 GLY A C 1
ATOM 2485 O O . GLY A 1 333 ? -56.225 17.342 -16.991 1.00 27.08 324 GLY A O 1
ATOM 2486 N N . HIS A 1 334 ? -54.159 18.197 -17.282 1.00 24.15 325 HIS A N 1
ATOM 2487 C CA . HIS A 1 334 ? -54.438 19.506 -16.714 1.00 22.24 325 HIS A CA 1
ATOM 2488 C C . HIS A 1 334 ? -55.736 20.076 -17.286 1.00 21.07 325 HIS A C 1
ATOM 2489 O O . HIS A 1 334 ? -55.870 20.188 -18.514 1.00 21.18 325 HIS A O 1
ATOM 2496 N N . PRO A 1 335 ? -56.709 20.427 -16.441 1.00 20.20 326 PRO A N 1
ATOM 2497 C CA . PRO A 1 335 ? -58.018 20.840 -16.972 1.00 21.72 326 PRO A CA 1
ATOM 2498 C C . PRO A 1 335 ? -57.930 22.054 -17.870 1.00 23.23 326 PRO A C 1
ATOM 2499 O O . PRO A 1 335 ? -58.588 22.087 -18.917 1.00 25.16 326 PRO A O 1
ATOM 2503 N N . THR A 1 336 ? -57.153 23.067 -17.491 1.00 21.84 327 THR A N 1
ATOM 2504 C CA . THR A 1 336 ? -57.058 24.229 -18.362 1.00 22.78 327 THR A CA 1
ATOM 2505 C C . THR A 1 336 ? -56.413 23.848 -19.690 1.00 23.64 327 THR A C 1
ATOM 2506 O O . THR A 1 336 ? -56.889 24.256 -20.759 1.00 23.36 327 THR A O 1
ATOM 2510 N N . ALA A 1 337 ? -55.371 23.009 -19.643 1.00 23.20 328 ALA A N 1
ATOM 2511 C CA . ALA A 1 337 ? -54.709 22.567 -20.866 1.00 23.96 328 ALA A CA 1
ATOM 2512 C C . ALA A 1 337 ? -55.669 21.821 -21.776 1.00 25.21 328 ALA A C 1
ATOM 2513 O O . ALA A 1 337 ? -55.727 22.078 -22.982 1.00 29.19 328 ALA A O 1
ATOM 2515 N N . CYS A 1 338 ? -56.450 20.908 -21.213 1.00 24.53 329 CYS A N 1
ATOM 2516 C CA . CYS A 1 338 ? -57.392 20.148 -22.025 1.00 25.99 329 CYS A CA 1
ATOM 2517 C C . CYS A 1 338 ? -58.418 21.071 -22.674 1.00 26.95 329 CYS A C 1
ATOM 2518 O O . CYS A 1 338 ? -58.644 21.013 -23.891 1.00 26.47 329 CYS A O 1
ATOM 2521 N N . ALA A 1 339 ? -59.023 21.957 -21.869 1.00 24.79 330 ALA A N 1
ATOM 2522 C CA . ALA A 1 339 ? -60.006 22.917 -22.363 1.00 25.16 330 ALA A CA 1
ATOM 2523 C C . ALA A 1 339 ? -59.486 23.705 -23.556 1.00 24.01 330 ALA A C 1
ATOM 2524 O O . ALA A 1 339 ? -60.201 23.893 -24.550 1.00 24.37 330 ALA A O 1
ATOM 2526 N N . ALA A 1 340 ? -58.264 24.238 -23.442 1.00 23.16 331 ALA A N 1
ATOM 2527 C CA . ALA A 1 340 ? -57.664 24.953 -24.561 1.00 21.64 331 ALA A CA 1
ATOM 2528 C C . ALA A 1 340 ? -57.445 24.029 -25.754 1.00 24.02 331 ALA A C 1
ATOM 2529 O O . ALA A 1 340 ? -57.614 24.448 -26.905 1.00 27.19 331 ALA A O 1
ATOM 2531 N N . ALA A 1 341 ? -57.025 22.785 -25.502 1.00 23.61 332 ALA A N 1
ATOM 2532 C CA . ALA A 1 341 ? -56.821 21.822 -26.581 1.00 25.66 332 ALA A CA 1
ATOM 2533 C C . ALA A 1 341 ? -58.094 21.606 -27.389 1.00 27.14 332 ALA A C 1
ATOM 2534 O O . ALA A 1 341 ? -58.063 21.587 -28.628 1.00 18.83 332 ALA A O 1
ATOM 2536 N N . LEU A 1 342 ? -59.225 21.419 -26.700 1.00 27.02 333 LEU A N 1
ATOM 2537 C CA . LEU A 1 342 ? -60.488 21.169 -27.395 1.00 28.18 333 LEU A CA 1
ATOM 2538 C C . LEU A 1 342 ? -60.838 22.312 -28.333 1.00 30.93 333 LEU A C 1
ATOM 2539 O O . LEU A 1 342 ? -61.281 22.079 -29.466 1.00 31.11 333 LEU A O 1
ATOM 2544 N N . ALA A 1 343 ? -60.631 23.555 -27.887 1.00 30.43 334 ALA A N 1
ATOM 2545 C CA . ALA A 1 343 ? -60.908 24.699 -28.746 1.00 30.06 334 ALA A CA 1
ATOM 2546 C C . ALA A 1 343 ? -59.958 24.727 -29.932 1.00 29.62 334 ALA A C 1
ATOM 2547 O O . ALA A 1 343 ? -60.351 25.090 -31.046 1.00 29.86 334 ALA A O 1
ATOM 2549 N N . VAL A 1 344 ? -58.706 24.332 -29.712 1.00 31.15 335 VAL A N 1
ATOM 2550 C CA . VAL A 1 344 ? -57.720 24.361 -30.785 1.00 29.45 335 VAL A CA 1
ATOM 2551 C C . VAL A 1 344 ? -58.057 23.322 -31.849 1.00 28.36 335 VAL A C 1
ATOM 2552 O O . VAL A 1 344 ? -57.998 23.608 -33.050 1.00 29.05 335 VAL A O 1
ATOM 2556 N N . LEU A 1 345 ? -58.444 22.116 -31.433 1.00 28.77 336 LEU A N 1
ATOM 2557 C CA . LEU A 1 345 ? -58.774 21.076 -32.406 1.00 30.78 336 LEU A CA 1
ATOM 2558 C C . LEU A 1 345 ? -59.981 21.457 -33.247 1.00 31.27 336 LEU A C 1
ATOM 2559 O O . LEU A 1 345 ? -60.051 21.124 -34.437 1.00 31.68 336 LEU A O 1
ATOM 2564 N N . ASP A 1 346 ? -60.943 22.149 -32.643 1.00 30.92 337 ASP A N 1
ATOM 2565 C CA . ASP A 1 346 ? -62.106 22.609 -33.387 1.00 30.56 337 ASP A CA 1
ATOM 2566 C C . ASP A 1 346 ? -61.696 23.521 -34.541 1.00 29.30 337 ASP A C 1
ATOM 2567 O O . ASP A 1 346 ? -62.170 23.360 -35.671 1.00 29.94 337 ASP A O 1
ATOM 2572 N N . ILE A 1 347 ? -60.806 24.481 -34.279 1.00 29.11 338 ILE A N 1
ATOM 2573 C CA . ILE A 1 347 ? -60.349 25.378 -35.342 1.00 31.50 338 ILE A CA 1
ATOM 2574 C C . ILE A 1 347 ? -59.617 24.593 -36.427 1.00 33.72 338 ILE A C 1
ATOM 2575 O O . ILE A 1 347 ? -59.797 24.850 -37.625 1.00 35.79 338 ILE A O 1
ATOM 2580 N N . VAL A 1 348 ? -58.787 23.623 -36.026 1.00 31.82 339 VAL A N 1
ATOM 2581 C CA . VAL A 1 348 ? -57.994 22.851 -36.986 1.00 31.77 339 VAL A CA 1
ATOM 2582 C C . VAL A 1 348 ? -58.902 22.144 -37.987 1.00 34.21 339 VAL A C 1
ATOM 2583 O O . VAL A 1 348 ? -58.664 22.164 -39.201 1.00 36.01 339 VAL A O 1
ATOM 2587 N N . GLU A 1 349 ? -59.948 21.497 -37.488 1.00 35.26 340 GLU A N 1
ATOM 2588 C CA . GLU A 1 349 ? -60.853 20.756 -38.356 1.00 35.58 340 GLU A CA 1
ATOM 2589 C C . GLU A 1 349 ? -61.801 21.683 -39.104 1.00 35.59 340 GLU A C 1
ATOM 2590 O O . GLU A 1 349 ? -62.120 21.434 -40.272 1.00 37.00 340 GLU A O 1
ATOM 2596 N N . ALA A 1 350 ? -62.291 22.734 -38.441 1.00 34.83 341 ALA A N 1
ATOM 2597 C CA . ALA A 1 350 ? -63.237 23.634 -39.092 1.00 35.82 341 ALA A CA 1
ATOM 2598 C C . ALA A 1 350 ? -62.597 24.368 -40.263 1.00 35.07 341 ALA A C 1
ATOM 2599 O O . ALA A 1 350 ? -63.228 24.549 -41.311 1.00 34.37 341 ALA A O 1
ATOM 2601 N N . GLU A 1 351 ? -61.351 24.811 -40.101 1.00 36.11 342 GLU A N 1
ATOM 2602 C CA . GLU A 1 351 ? -60.674 25.618 -41.107 1.00 35.98 342 GLU A CA 1
ATOM 2603 C C . GLU A 1 351 ? -59.769 24.814 -42.034 1.00 37.46 342 GLU A C 1
ATOM 2604 O O . GLU A 1 351 ? -59.025 25.415 -42.818 1.00 39.67 342 GLU A O 1
ATOM 2610 N N . ASP A 1 352 ? -59.876 23.489 -42.015 1.00 35.23 343 ASP A N 1
ATOM 2611 C CA . ASP A 1 352 ? -59.004 22.567 -42.749 1.00 34.32 343 ASP A CA 1
ATOM 2612 C C . ASP A 1 352 ? -57.552 23.046 -42.795 1.00 35.39 343 ASP A C 1
ATOM 2613 O O . ASP A 1 352 ? -56.975 23.267 -43.857 1.00 36.12 343 ASP A O 1
ATOM 2618 N N . LEU A 1 353 ? -56.950 23.173 -41.616 1.00 32.79 344 LEU A N 1
ATOM 2619 C CA . LEU A 1 353 ? -55.573 23.639 -41.553 1.00 32.39 344 LEU A CA 1
ATOM 2620 C C . LEU A 1 353 ? -54.621 22.614 -42.173 1.00 31.58 344 LEU A C 1
ATOM 2621 O O . LEU A 1 353 ? -53.595 23.014 -42.744 1.00 29.91 344 LEU A O 1
ATOM 2626 N N . PRO A 1 354 ? -54.889 21.301 -42.085 1.00 30.54 345 PRO A N 1
ATOM 2627 C CA . PRO A 1 354 ? -54.070 20.372 -42.881 1.00 30.88 345 PRO A CA 1
ATOM 2628 C C . PRO A 1 354 ? -54.183 20.635 -44.372 1.00 32.08 345 PRO A C 1
ATOM 2629 O O . PRO A 1 354 ? -53.191 20.498 -45.097 1.00 33.43 345 PRO A O 1
ATOM 2633 N N . GLY A 1 355 ? -55.375 21.011 -44.844 1.00 32.98 346 GLY A N 1
ATOM 2634 C CA . GLY A 1 355 ? -55.547 21.330 -46.252 1.00 33.46 346 GLY A CA 1
ATOM 2635 C C . GLY A 1 355 ? -54.873 22.629 -46.656 1.00 33.26 346 GLY A C 1
ATOM 2636 O O . GLY A 1 355 ? -54.313 22.731 -47.752 1.00 33.46 346 GLY A O 1
ATOM 2637 N N . ASN A 1 356 ? -54.948 23.652 -45.801 1.00 31.42 347 ASN A N 1
ATOM 2638 C CA . ASN A 1 356 ? -54.260 24.907 -46.100 1.00 28.88 347 ASN A CA 1
ATOM 2639 C C . ASN A 1 356 ? -52.748 24.729 -46.143 1.00 26.53 347 ASN A C 1
ATOM 2640 O O . ASN A 1 356 ? -52.068 25.366 -46.959 1.00 23.98 347 ASN A O 1
ATOM 2645 N N . ALA A 1 357 ? -52.206 23.891 -45.249 1.00 26.03 348 ALA A N 1
ATOM 2646 C CA . ALA A 1 357 ? -50.768 23.638 -45.213 1.00 26.28 348 ALA A CA 1
ATOM 2647 C C . ALA A 1 357 ? -50.290 22.960 -46.489 1.00 28.59 348 ALA A C 1
ATOM 2648 O O . ALA A 1 357 ? -49.243 23.316 -47.042 1.00 29.99 348 ALA A O 1
ATOM 2650 N N . ALA A 1 358 ? -51.031 21.955 -46.952 1.00 29.19 349 ALA A N 1
ATOM 2651 C CA . ALA A 1 358 ? -50.666 21.274 -48.190 1.00 30.90 349 ALA A CA 1
ATOM 2652 C C . ALA A 1 358 ? -50.691 22.220 -49.386 1.00 33.31 349 ALA A C 1
ATOM 2653 O O . ALA A 1 358 ? -49.859 22.108 -50.293 1.00 35.11 349 ALA A O 1
ATOM 2655 N N . LYS A 1 359 ? -51.637 23.157 -49.408 1.00 33.91 350 LYS A N 1
ATOM 2656 C CA . LYS A 1 359 ? -51.833 24.010 -50.578 1.00 34.54 350 LYS A CA 1
ATOM 2657 C C . LYS A 1 359 ? -50.845 25.172 -50.604 1.00 31.96 350 LYS A C 1
ATOM 2658 O O . LYS A 1 359 ? -50.124 25.369 -51.589 1.00 32.16 350 LYS A O 1
ATOM 2664 N N . VAL A 1 360 ? -50.803 25.955 -49.528 1.00 29.85 351 VAL A N 1
ATOM 2665 C CA . VAL A 1 360 ? -49.943 27.132 -49.511 1.00 33.83 351 VAL A CA 1
ATOM 2666 C C . VAL A 1 360 ? -48.479 26.739 -49.360 1.00 33.86 351 VAL A C 1
ATOM 2667 O O . VAL A 1 360 ? -47.593 27.411 -49.903 1.00 35.80 351 VAL A O 1
ATOM 2671 N N . GLY A 1 361 ? -48.200 25.649 -48.641 1.00 31.54 352 GLY A N 1
ATOM 2672 C CA . GLY A 1 361 ? -46.831 25.160 -48.535 1.00 32.70 352 GLY A CA 1
ATOM 2673 C C . GLY A 1 361 ? -46.214 24.813 -49.877 1.00 36.67 352 GLY A C 1
ATOM 2674 O O . GLY A 1 361 ? -45.058 25.155 -50.148 1.00 34.94 352 GLY A O 1
ATOM 2675 N N . ALA A 1 362 ? -46.956 24.074 -50.713 1.00 43.36 353 ALA A N 1
ATOM 2676 C CA . ALA A 1 362 ? -46.494 23.770 -52.067 1.00 50.26 353 ALA A CA 1
ATOM 2677 C C . ALA A 1 362 ? -46.217 25.048 -52.850 1.00 59.00 353 ALA A C 1
ATOM 2678 O O . ALA A 1 362 ? -45.156 25.196 -53.467 1.00 62.11 353 ALA A O 1
ATOM 2680 N N . GLN A 1 363 ? -47.193 25.956 -52.881 1.00 66.45 354 GLN A N 1
ATOM 2681 C CA . GLN A 1 363 ? -46.997 27.267 -53.488 1.00 68.59 354 GLN A CA 1
ATOM 2682 C C . GLN A 1 363 ? -45.726 27.929 -52.964 1.00 65.34 354 GLN A C 1
ATOM 2683 O O . GLN A 1 363 ? -44.883 28.389 -53.743 1.00 66.23 354 GLN A O 1
ATOM 2689 N N . LEU A 1 364 ? -45.552 27.950 -51.639 1.00 56.97 355 LEU A N 1
ATOM 2690 C CA . LEU A 1 364 ? -44.375 28.593 -51.065 1.00 49.18 355 LEU A CA 1
ATOM 2691 C C . LEU A 1 364 ? -43.095 27.888 -51.501 1.00 43.66 355 LEU A C 1
ATOM 2692 O O . LEU A 1 364 ? -42.125 28.545 -51.902 1.00 40.60 355 LEU A O 1
ATOM 2697 N N . LEU A 1 365 ? -43.084 26.548 -51.452 1.00 40.00 356 LEU A N 1
ATOM 2698 C CA . LEU A 1 365 ? -41.907 25.780 -51.865 1.00 37.87 356 LEU A CA 1
ATOM 2699 C C . LEU A 1 365 ? -41.563 26.044 -53.326 1.00 40.90 356 LEU A C 1
ATOM 2700 O O . LEU A 1 365 ? -40.391 26.225 -53.676 1.00 41.37 356 LEU A O 1
ATOM 2705 N N . GLU A 1 366 ? -42.583 26.086 -54.184 1.00 43.71 357 GLU A N 1
ATOM 2706 C CA . GLU A 1 366 ? -42.393 26.407 -55.595 1.00 48.02 357 GLU A CA 1
ATOM 2707 C C . GLU A 1 366 ? -41.690 27.745 -55.766 1.00 47.11 357 GLU A C 1
ATOM 2708 O O . GLU A 1 366 ? -40.753 27.873 -56.561 1.00 47.13 357 GLU A O 1
ATOM 2714 N N . GLN A 1 367 ? -42.140 28.760 -55.028 1.00 44.49 358 GLN A N 1
ATOM 2715 C CA . GLN A 1 367 ? -41.597 30.105 -55.163 1.00 43.03 358 GLN A CA 1
ATOM 2716 C C . GLN A 1 367 ? -40.161 30.220 -54.662 1.00 40.72 358 GLN A C 1
ATOM 2717 O O . GLN A 1 367 ? -39.469 31.181 -55.020 1.00 38.73 358 GLN A O 1
ATOM 2723 N N . LEU A 1 368 ? -39.702 29.275 -53.837 1.00 39.12 359 LEU A N 1
ATOM 2724 C CA . LEU A 1 368 ? -38.355 29.312 -53.281 1.00 36.04 359 LEU A CA 1
ATOM 2725 C C . LEU A 1 368 ? -37.314 28.618 -54.150 1.00 37.13 359 LEU A C 1
ATOM 2726 O O . LEU A 1 368 ? -36.114 28.814 -53.924 1.00 35.26 359 LEU A O 1
ATOM 2731 N N . GLN A 1 369 ? -37.736 27.819 -55.125 1.00 39.67 360 GLN A N 1
ATOM 2732 C CA . GLN A 1 369 ? -36.778 27.103 -55.963 1.00 42.64 360 GLN A CA 1
ATOM 2733 C C . GLN A 1 369 ? -35.830 28.004 -56.748 1.00 46.73 360 GLN A C 1
ATOM 2734 O O . GLN A 1 369 ? -34.645 27.643 -56.859 1.00 48.71 360 GLN A O 1
ATOM 2740 N N . PRO A 1 370 ? -36.254 29.133 -57.329 1.00 48.98 361 PRO A N 1
ATOM 2741 C CA . PRO A 1 370 ? -35.286 29.995 -58.034 1.00 50.40 361 PRO A CA 1
ATOM 2742 C C . PRO A 1 370 ? -34.136 30.485 -57.170 1.00 49.71 361 PRO A C 1
ATOM 2743 O O . PRO A 1 370 ? -33.092 30.852 -57.722 1.00 49.46 361 PRO A O 1
ATOM 2747 N N . LEU A 1 371 ? -34.285 30.494 -55.843 1.00 48.64 362 LEU A N 1
ATOM 2748 C CA . LEU A 1 371 ? -33.174 30.866 -54.970 1.00 49.45 362 LEU A CA 1
ATOM 2749 C C . LEU A 1 371 ? -31.989 29.929 -55.160 1.00 51.03 362 LEU A C 1
ATOM 2750 O O . LEU A 1 371 ? -30.832 30.341 -55.011 1.00 50.60 362 LEU A O 1
ATOM 2755 N N . VAL A 1 372 ? -32.260 28.654 -55.444 1.00 51.89 363 VAL A N 1
ATOM 2756 C CA . VAL A 1 372 ? -31.189 27.674 -55.606 1.00 52.71 363 VAL A CA 1
ATOM 2757 C C . VAL A 1 372 ? -30.243 28.079 -56.732 1.00 57.62 363 VAL A C 1
ATOM 2758 O O . VAL A 1 372 ? -29.018 28.030 -56.584 1.00 56.25 363 VAL A O 1
ATOM 2762 N N . GLU A 1 373 ? -30.794 28.465 -57.881 1.00 64.56 364 GLU A N 1
ATOM 2763 C CA . GLU A 1 373 ? -29.954 28.885 -59.000 1.00 72.00 364 GLU A CA 1
ATOM 2764 C C . GLU A 1 373 ? -29.337 30.259 -58.764 1.00 81.92 364 GLU A C 1
ATOM 2765 O O . GLU A 1 373 ? -28.177 30.491 -59.125 1.00 86.65 364 GLU A O 1
ATOM 2771 N N . ARG A 1 374 ? -30.092 31.182 -58.154 1.00 87.75 365 ARG A N 1
ATOM 2772 C CA . ARG A 1 374 ? -29.620 32.560 -58.012 1.00 86.81 365 ARG A CA 1
ATOM 2773 C C . ARG A 1 374 ? -28.409 32.658 -57.088 1.00 81.99 365 ARG A C 1
ATOM 2774 O O . ARG A 1 374 ? -27.490 33.445 -57.342 1.00 83.00 365 ARG A O 1
ATOM 2782 N N . TYR A 1 375 ? -28.388 31.876 -56.013 1.00 73.26 366 TYR A N 1
ATOM 2783 C CA . TYR A 1 375 ? -27.437 32.057 -54.922 1.00 63.59 366 TYR A CA 1
ATOM 2784 C C . TYR A 1 375 ? -26.624 30.785 -54.728 1.00 55.61 366 TYR A C 1
ATOM 2785 O O . TYR A 1 375 ? -27.187 29.716 -54.469 1.00 53.90 366 TYR A O 1
ATOM 2794 N N . ALA A 1 376 ? -25.302 30.898 -54.894 1.00 48.35 367 ALA A N 1
ATOM 2795 C CA . ALA A 1 376 ? -24.423 29.743 -54.720 1.00 41.96 367 ALA A CA 1
ATOM 2796 C C . ALA A 1 376 ? -24.592 29.094 -53.350 1.00 37.76 367 ALA A C 1
ATOM 2797 O O . ALA A 1 376 ? -24.565 27.863 -53.231 1.00 36.81 367 ALA A O 1
ATOM 2799 N N . VAL A 1 377 ? -24.778 29.905 -52.304 1.00 35.56 368 VAL A N 1
ATOM 2800 C CA . VAL A 1 377 ? -24.827 29.365 -50.948 1.00 32.13 368 VAL A CA 1
ATOM 2801 C C . VAL A 1 377 ? -26.077 28.517 -50.715 1.00 30.02 368 VAL A C 1
ATOM 2802 O O . VAL A 1 377 ? -26.101 27.697 -49.791 1.00 28.17 368 VAL A O 1
ATOM 2806 N N . VAL A 1 378 ? -27.102 28.666 -51.550 1.00 30.70 369 VAL A N 1
ATOM 2807 C CA . VAL A 1 378 ? -28.344 27.904 -51.422 1.00 28.58 369 VAL A CA 1
ATOM 2808 C C . VAL A 1 378 ? -28.153 26.544 -52.087 1.00 28.35 369 VAL A C 1
ATOM 2809 O O . VAL A 1 378 ? -28.164 26.436 -53.315 1.00 30.01 369 VAL A O 1
ATOM 2813 N N . GLY A 1 379 ? -28.036 25.497 -51.277 1.00 26.66 370 GLY A N 1
ATOM 2814 C CA . GLY A 1 379 ? -27.852 24.156 -51.804 1.00 29.25 370 GLY A CA 1
ATOM 2815 C C . GLY A 1 379 ? -29.107 23.527 -52.371 1.00 29.63 370 GLY A C 1
ATOM 2816 O O . GLY A 1 379 ? -29.136 23.153 -53.546 1.00 29.48 370 GLY A O 1
ATOM 2817 N N . GLU A 1 380 ? -30.153 23.430 -51.556 1.00 30.32 371 GLU A N 1
ATOM 2818 C CA . GLU A 1 380 ? -31.477 23.031 -52.024 1.00 31.18 371 GLU A CA 1
ATOM 2819 C C . GLU A 1 380 ? -32.515 23.585 -51.054 1.00 33.37 371 GLU A C 1
ATOM 2820 O O . GLU A 1 380 ? -32.188 24.040 -49.954 1.00 32.98 371 GLU A O 1
ATOM 2826 N N . VAL A 1 381 ? -33.776 23.553 -51.482 1.00 36.23 372 VAL A N 1
ATOM 2827 C CA . VAL A 1 381 ? -34.911 23.912 -50.637 1.00 37.60 372 VAL A CA 1
ATOM 2828 C C . VAL A 1 381 ? -35.894 22.749 -50.671 1.00 39.18 372 VAL A C 1
ATOM 2829 O O . VAL A 1 381 ? -36.377 22.371 -51.746 1.00 41.39 372 VAL A O 1
ATOM 2833 N N . ARG A 1 382 ? -36.194 22.191 -49.499 1.00 38.64 373 ARG A N 1
ATOM 2834 C CA . ARG A 1 382 ? -37.064 21.032 -49.385 1.00 38.03 373 ARG A CA 1
ATOM 2835 C C . ARG A 1 382 ? -38.132 21.295 -48.336 1.00 37.15 373 ARG A C 1
ATOM 2836 O O . ARG A 1 382 ? -37.986 22.167 -47.476 1.00 37.59 373 ARG A O 1
ATOM 2844 N N . GLY A 1 383 ? -39.203 20.518 -48.409 1.00 34.99 374 GLY A N 1
ATOM 2845 C CA . GLY A 1 383 ? -40.306 20.718 -47.497 1.00 33.74 374 GLY A CA 1
ATOM 2846 C C . GLY A 1 383 ? -41.480 19.835 -47.842 1.00 31.96 374 GLY A C 1
ATOM 2847 O O . GLY A 1 383 ? -41.526 19.186 -48.890 1.00 31.60 374 GLY A O 1
ATOM 2848 N N . LYS A 1 384 ? -42.450 19.842 -46.930 1.00 31.09 375 LYS A N 1
ATOM 2849 C CA . LYS A 1 384 ? -43.715 19.131 -47.101 1.00 29.46 375 LYS A CA 1
ATOM 2850 C C . LYS A 1 384 ? -44.741 19.802 -46.200 1.00 30.41 375 LYS A C 1
ATOM 2851 O O . LYS A 1 384 ? -44.513 19.911 -44.989 1.00 31.25 375 LYS A O 1
ATOM 2857 N N . GLY A 1 385 ? -45.849 20.272 -46.777 1.00 29.18 376 GLY A N 1
ATOM 2858 C CA . GLY A 1 385 ? -46.739 21.132 -46.006 1.00 29.48 376 GLY A CA 1
ATOM 2859 C C . GLY A 1 385 ? -46.041 22.433 -45.648 1.00 27.64 376 GLY A C 1
ATOM 2860 O O . GLY A 1 385 ? -45.357 23.041 -46.480 1.00 27.00 376 GLY A O 1
ATOM 2861 N N . LEU A 1 386 ? -46.221 22.888 -44.406 1.00 25.51 377 LEU A N 1
ATOM 2862 C CA . LEU A 1 386 ? -45.614 24.141 -43.949 1.00 28.76 377 LEU A CA 1
ATOM 2863 C C . LEU A 1 386 ? -44.412 23.922 -43.037 1.00 30.30 377 LEU A C 1
ATOM 2864 O O . LEU A 1 386 ? -44.224 24.663 -42.064 1.00 30.40 377 LEU A O 1
ATOM 2869 N N . MET A 1 387 ? -43.588 22.916 -43.330 1.00 30.63 378 MET A N 1
ATOM 2870 C CA . MET A 1 387 ? -42.226 22.813 -42.815 1.00 28.28 378 MET A CA 1
ATOM 2871 C C . MET A 1 387 ? -41.272 22.745 -44.001 1.00 27.51 378 MET A C 1
ATOM 2872 O O . MET A 1 387 ? -41.429 21.896 -44.885 1.00 24.90 378 MET A O 1
ATOM 2877 N N . ILE A 1 388 ? -40.321 23.676 -44.042 1.00 29.16 379 ILE A N 1
ATOM 2878 C CA . ILE A 1 388 ? -39.399 23.830 -45.158 1.00 31.20 379 ILE A CA 1
ATOM 2879 C C . ILE A 1 388 ? -38.029 24.164 -44.588 1.00 32.70 379 ILE A C 1
ATOM 2880 O O . ILE A 1 388 ? -37.917 24.807 -43.541 1.00 33.73 379 ILE A O 1
ATOM 2885 N N . ALA A 1 389 ? -36.979 23.685 -45.252 1.00 34.00 380 ALA A N 1
ATOM 2886 C CA . ALA A 1 389 ? -35.617 24.037 -44.876 1.00 34.65 380 ALA A CA 1
ATOM 2887 C C . ALA A 1 389 ? -34.825 24.447 -46.106 1.00 34.21 380 ALA A C 1
ATOM 2888 O O . ALA A 1 389 ? -34.918 23.815 -47.164 1.00 34.20 380 ALA A O 1
ATOM 2890 N N . LEU A 1 390 ? -34.045 25.510 -45.954 1.00 34.91 381 LEU A N 1
ATOM 2891 C CA . LEU A 1 390 ? -33.082 25.934 -46.958 1.00 33.78 381 LEU A CA 1
ATOM 2892 C C . LEU A 1 390 ? -31.712 25.459 -46.496 1.00 29.65 381 LEU A C 1
ATOM 2893 O O . LEU A 1 390 ? -31.261 25.825 -45.409 1.00 27.63 381 LEU A O 1
ATOM 2898 N N . ASP A 1 391 ? -31.077 24.610 -47.284 1.00 29.14 382 ASP A N 1
ATOM 2899 C CA . ASP A 1 391 ? -29.815 23.997 -46.883 1.00 28.13 382 ASP A CA 1
ATOM 2900 C C . ASP A 1 391 ? -28.642 24.782 -47.479 1.00 29.27 382 ASP A C 1
ATOM 2901 O O . ASP A 1 391 ? -28.393 24.731 -48.689 1.00 28.25 382 ASP A O 1
ATOM 2906 N N . LEU A 1 392 ? -27.899 25.477 -46.622 1.00 30.61 383 LEU A N 1
ATOM 2907 C CA . LEU A 1 392 ? -26.800 26.318 -47.067 1.00 31.68 383 LEU A CA 1
ATOM 2908 C C . LEU A 1 392 ? -25.508 25.510 -47.024 1.00 33.52 383 LEU A C 1
ATOM 2909 O O . LEU A 1 392 ? -25.208 24.851 -46.023 1.00 33.12 383 LEU A O 1
ATOM 2914 N N . VAL A 1 393 ? -24.765 25.543 -48.127 1.00 35.51 384 VAL A N 1
ATOM 2915 C CA . VAL A 1 393 ? -23.539 24.781 -48.287 1.00 35.90 384 VAL A CA 1
ATOM 2916 C C . VAL A 1 393 ? -22.422 25.728 -48.691 1.00 38.99 384 VAL A C 1
ATOM 2917 O O . VAL A 1 393 ? -22.654 26.823 -49.210 1.00 40.29 384 VAL A O 1
ATOM 2921 N N . SER A 1 394 ? -21.190 25.291 -48.436 1.00 42.08 385 SER A N 1
ATOM 2922 C CA . SER A 1 394 ? -20.020 26.001 -48.935 1.00 43.14 385 SER A CA 1
ATOM 2923 C C . SER A 1 394 ? -19.637 25.569 -50.342 1.00 43.12 385 SER A C 1
ATOM 2924 O O . SER A 1 394 ? -18.966 26.332 -51.052 1.00 43.59 385 SER A O 1
ATOM 2927 N N . ASP A 1 395 ? -20.071 24.380 -50.761 1.00 42.40 386 ASP A N 1
ATOM 2928 C CA . ASP A 1 395 ? -19.683 23.798 -52.041 1.00 43.88 386 ASP A CA 1
ATOM 2929 C C . ASP A 1 395 ? -20.883 23.058 -52.602 1.00 42.75 386 ASP A C 1
ATOM 2930 O O . ASP A 1 395 ? -21.414 22.149 -51.954 1.00 41.09 386 ASP A O 1
ATOM 2935 N N . LYS A 1 396 ? -21.297 23.442 -53.813 1.00 42.05 387 LYS A N 1
ATOM 2936 C CA . LYS A 1 396 ? -22.454 22.807 -54.437 1.00 40.03 387 LYS A CA 1
ATOM 2937 C C . LYS A 1 396 ? -22.187 21.334 -54.739 1.00 39.11 387 LYS A C 1
ATOM 2938 O O . LYS A 1 396 ? -23.067 20.489 -54.538 1.00 39.85 387 LYS A O 1
ATOM 2944 N N . ARG A 1 397 ? -20.971 21.000 -55.192 1.00 38.61 388 ARG A N 1
ATOM 2945 C CA . ARG A 1 397 ? -20.701 19.637 -55.648 1.00 39.41 388 ARG A CA 1
ATOM 2946 C C . ARG A 1 397 ? -20.718 18.636 -54.492 1.00 40.26 388 ARG A C 1
ATOM 2947 O O . ARG A 1 397 ? -21.313 17.557 -54.606 1.00 40.39 388 ARG A O 1
ATOM 2955 N N . THR A 1 398 ? -20.081 18.970 -53.371 1.00 39.60 389 THR A N 1
ATOM 2956 C CA . THR A 1 398 ? -19.952 18.029 -52.267 1.00 39.39 389 THR A CA 1
ATOM 2957 C C . THR A 1 398 ? -21.034 18.173 -51.213 1.00 36.34 389 THR A C 1
ATOM 2958 O O . THR A 1 398 ? -21.095 17.338 -50.302 1.00 29.87 389 THR A O 1
ATOM 2962 N N . ARG A 1 399 ? -21.875 19.207 -51.316 1.00 39.02 390 ARG A N 1
ATOM 2963 C CA . ARG A 1 399 ? -22.947 19.491 -50.360 1.00 40.45 390 ARG A CA 1
ATOM 2964 C C . ARG A 1 399 ? -22.443 19.660 -48.926 1.00 42.59 390 ARG A C 1
ATOM 2965 O O . ARG A 1 399 ? -23.173 19.390 -47.971 1.00 44.25 390 ARG A O 1
ATOM 2973 N N . GLN A 1 400 ? -21.204 20.085 -48.740 1.00 44.35 391 GLN A N 1
ATOM 2974 C CA . GLN A 1 400 ? -20.719 20.297 -47.383 1.00 45.22 391 GLN A CA 1
ATOM 2975 C C . GLN A 1 400 ? -21.464 21.460 -46.748 1.00 41.33 391 GLN A C 1
ATOM 2976 O O . GLN A 1 400 ? -21.530 22.538 -47.337 1.00 40.45 391 GLN A O 1
ATOM 2982 N N . PRO A 1 401 ? -22.038 21.282 -45.567 1.00 39.20 392 PRO A N 1
ATOM 2983 C CA . PRO A 1 401 ? -22.761 22.385 -44.928 1.00 38.82 392 PRO A CA 1
ATOM 2984 C C . PRO A 1 401 ? -21.862 23.576 -44.606 1.00 37.93 392 PRO A C 1
ATOM 2985 O O . PRO A 1 401 ? -20.661 23.435 -44.358 1.00 38.51 392 PRO A O 1
ATOM 2989 N N . LEU A 1 402 ? -22.460 24.766 -44.644 1.00 37.21 393 LEU A N 1
ATOM 2990 C CA . LEU A 1 402 ? -21.842 25.939 -44.042 1.00 38.67 393 LEU A CA 1
ATOM 2991 C C . LEU A 1 402 ? -21.532 25.661 -42.578 1.00 40.04 393 LEU A C 1
ATOM 2992 O O . LEU A 1 402 ? -22.285 24.964 -41.891 1.00 42.34 393 LEU A O 1
ATOM 2997 N N . ASP A 1 403 ? -20.434 26.215 -42.089 1.00 38.51 394 ASP A N 1
ATOM 2998 C CA . ASP A 1 403 ? -20.154 26.120 -40.662 1.00 37.13 394 ASP A CA 1
ATOM 2999 C C . ASP A 1 403 ? -20.895 27.236 -39.938 1.00 35.49 394 ASP A C 1
ATOM 3000 O O . ASP A 1 403 ? -20.652 28.416 -40.225 1.00 34.23 394 ASP A O 1
ATOM 3005 N N . PRO A 1 404 ? -21.778 26.916 -38.992 1.00 34.33 395 PRO A N 1
ATOM 3006 C CA . PRO A 1 404 ? -22.499 27.977 -38.273 1.00 35.16 395 PRO A CA 1
ATOM 3007 C C . PRO A 1 404 ? -21.577 28.898 -37.503 1.00 36.79 395 PRO A C 1
ATOM 3008 O O . PRO A 1 404 ? -21.927 30.064 -37.280 1.00 39.20 395 PRO A O 1
ATOM 3012 N N . ALA A 1 405 ? -20.412 28.407 -37.072 1.00 33.68 396 ALA A N 1
ATOM 3013 C CA . ALA A 1 405 ? -19.492 29.256 -36.327 1.00 30.76 396 ALA A CA 1
ATOM 3014 C C . ALA A 1 405 ? -19.012 30.451 -37.141 1.00 28.00 396 ALA A C 1
ATOM 3015 O O . ALA A 1 405 ? -18.619 31.462 -36.555 1.00 27.22 396 ALA A O 1
ATOM 3017 N N . ALA A 1 406 ? -19.038 30.368 -38.473 1.00 26.28 397 ALA A N 1
ATOM 3018 C CA . ALA A 1 406 ? -18.745 31.542 -39.286 1.00 27.48 397 ALA A CA 1
ATOM 3019 C C . ALA A 1 406 ? -19.850 32.591 -39.198 1.00 29.47 397 ALA A C 1
ATOM 3020 O O . ALA A 1 406 ? -19.606 33.765 -39.510 1.00 30.55 397 ALA A O 1
ATOM 3022 N N . GLY A 1 407 ? -21.057 32.193 -38.792 1.00 28.57 398 GLY A N 1
ATOM 3023 C CA . GLY A 1 407 ? -22.128 33.127 -38.507 1.00 27.62 398 GLY A CA 1
ATOM 3024 C C . GLY A 1 407 ? -22.937 33.600 -39.693 1.00 27.29 398 GLY A C 1
ATOM 3025 O O . GLY A 1 407 ? -23.829 34.440 -39.512 1.00 26.60 398 GLY A O 1
ATOM 3026 N N . GLN A 1 408 ? -22.694 33.066 -40.886 1.00 28.38 399 GLN A N 1
ATOM 3027 C CA . GLN A 1 408 ? -23.440 33.500 -42.064 1.00 30.42 399 GLN A CA 1
ATOM 3028 C C . GLN A 1 408 ? -24.930 33.141 -42.013 1.00 31.90 399 GLN A C 1
ATOM 3029 O O . GLN A 1 408 ? -25.758 33.972 -42.410 1.00 32.22 399 GLN A O 1
ATOM 3035 N N . PRO A 1 409 ? -25.324 31.936 -41.569 1.00 33.26 400 PRO A N 1
ATOM 3036 C CA . PRO A 1 409 ? -26.767 31.637 -41.506 1.00 33.94 400 PRO A CA 1
ATOM 3037 C C . PRO A 1 409 ? -27.577 32.558 -40.607 1.00 35.24 400 PRO A C 1
ATOM 3038 O O . PRO A 1 409 ? -28.701 32.922 -40.971 1.00 33.41 400 PRO A O 1
ATOM 3042 N N . SER A 1 410 ? -27.066 32.934 -39.433 1.00 37.22 401 SER A N 1
ATOM 3043 C CA . SER A 1 410 ? -27.827 33.868 -38.608 1.00 37.05 401 SER A CA 1
ATOM 3044 C C . SER A 1 410 ? -27.847 35.266 -39.211 1.00 36.44 401 SER A C 1
ATOM 3045 O O . SER A 1 410 ? -28.817 36.006 -39.012 1.00 36.57 401 SER A O 1
ATOM 3048 N N . ARG A 1 411 ? -26.787 35.653 -39.930 1.00 36.68 402 ARG A N 1
ATOM 3049 C CA . ARG A 1 411 ? -26.781 36.966 -40.569 1.00 36.94 402 ARG A CA 1
ATOM 3050 C C . ARG A 1 411 ? -27.871 37.062 -41.625 1.00 35.01 402 ARG A C 1
ATOM 3051 O O . ARG A 1 411 ? -28.554 38.090 -41.734 1.00 32.90 402 ARG A O 1
ATOM 3059 N N . ILE A 1 412 ? -28.036 36.002 -42.421 1.00 34.19 403 ILE A N 1
ATOM 3060 C CA . ILE A 1 412 ? -29.148 35.938 -43.363 1.00 35.05 403 ILE A CA 1
ATOM 3061 C C . ILE A 1 412 ? -30.471 36.026 -42.614 1.00 39.20 403 ILE A C 1
ATOM 3062 O O . ILE A 1 412 ? -31.389 36.748 -43.022 1.00 38.31 403 ILE A O 1
ATOM 3067 N N . ALA A 1 413 ? -30.577 35.311 -41.493 1.00 45.21 404 ALA A N 1
ATOM 3068 C CA . ALA A 1 413 ? -31.788 35.358 -40.687 1.00 52.32 404 ALA A CA 1
ATOM 3069 C C . ALA A 1 413 ? -32.079 36.771 -40.201 1.00 62.92 404 ALA A C 1
ATOM 3070 O O . ALA A 1 413 ? -33.227 37.227 -40.257 1.00 67.48 404 ALA A O 1
ATOM 3072 N N . ASP A 1 414 ? -31.054 37.484 -39.726 1.00 69.59 405 ASP A N 1
ATOM 3073 C CA . ASP A 1 414 ? -31.281 38.844 -39.249 1.00 71.96 405 ASP A CA 1
ATOM 3074 C C . ASP A 1 414 ? -31.804 39.735 -40.365 1.00 71.14 405 ASP A C 1
ATOM 3075 O O . ASP A 1 414 ? -32.754 40.502 -40.160 1.00 71.38 405 ASP A O 1
ATOM 3080 N N . GLU A 1 415 ? -31.223 39.622 -41.565 1.00 64.42 406 GLU A N 1
ATOM 3081 C CA . GLU A 1 415 ? -31.632 40.500 -42.655 1.00 56.52 406 GLU A CA 1
ATOM 3082 C C . GLU A 1 415 ? -33.053 40.183 -43.102 1.00 48.31 406 GLU A C 1
ATOM 3083 O O . GLU A 1 415 ? -33.807 41.087 -43.483 1.00 46.12 406 GLU A O 1
ATOM 3089 N N . ALA A 1 416 ? -33.425 38.901 -43.083 1.00 41.78 407 ALA A N 1
ATOM 3090 C CA . ALA A 1 416 ? -34.817 38.518 -43.292 1.00 35.52 407 ALA A CA 1
ATOM 3091 C C . ALA A 1 416 ? -35.740 39.189 -42.280 1.00 33.64 407 ALA A C 1
ATOM 3092 O O . ALA A 1 416 ? -36.833 39.641 -42.634 1.00 34.28 407 ALA A O 1
ATOM 3094 N N . ARG A 1 417 ? -35.337 39.215 -41.007 1.00 33.12 408 ARG A N 1
ATOM 3095 C CA . ARG A 1 417 ? -36.141 39.867 -39.976 1.00 35.18 408 ARG A CA 1
ATOM 3096 C C . ARG A 1 417 ? -36.278 41.359 -40.248 1.00 37.89 408 ARG A C 1
ATOM 3097 O O . ARG A 1 417 ? -37.381 41.915 -40.192 1.00 39.23 408 ARG A O 1
ATOM 3105 N N . ARG A 1 418 ? -35.159 42.025 -40.549 1.00 39.32 409 ARG A N 1
ATOM 3106 C CA . ARG A 1 418 ? -35.212 43.443 -40.879 1.00 40.90 409 ARG A CA 1
ATOM 3107 C C . ARG A 1 418 ? -36.164 43.701 -42.036 1.00 42.36 409 ARG A C 1
ATOM 3108 O O . ARG A 1 418 ? -36.790 44.765 -42.101 1.00 42.92 409 ARG A O 1
ATOM 3116 N N . ALA A 1 419 ? -36.299 42.734 -42.944 1.00 44.35 410 ALA A N 1
ATOM 3117 C CA . ALA A 1 419 ? -37.273 42.813 -44.024 1.00 46.15 410 ALA A CA 1
ATOM 3118 C C . ALA A 1 419 ? -38.668 42.378 -43.590 1.00 48.34 410 ALA A C 1
ATOM 3119 O O . ALA A 1 419 ? -39.569 42.321 -44.435 1.00 50.75 410 ALA A O 1
ATOM 3121 N N . GLY A 1 420 ? -38.867 42.077 -42.307 1.00 45.09 411 GLY A N 1
ATOM 3122 C CA . GLY A 1 420 ? -40.193 41.874 -41.759 1.00 42.93 411 GLY A CA 1
ATOM 3123 C C . GLY A 1 420 ? -40.643 40.441 -41.572 1.00 38.75 411 GLY A C 1
ATOM 3124 O O . GLY A 1 420 ? -41.843 40.215 -41.391 1.00 37.56 411 GLY A O 1
ATOM 3125 N N . VAL A 1 421 ? -39.736 39.466 -41.626 1.00 35.42 412 VAL A N 1
ATOM 3126 C CA . VAL A 1 421 ? -40.114 38.059 -41.506 1.00 31.75 412 VAL A CA 1
ATOM 3127 C C . VAL A 1 421 ? -39.101 37.350 -40.615 1.00 27.12 412 VAL A C 1
ATOM 3128 O O . VAL A 1 421 ? -37.915 37.279 -40.954 1.00 23.93 412 VAL A O 1
ATOM 3132 N N . LEU A 1 422 ? -39.564 36.808 -39.493 1.00 26.28 413 LEU A N 1
ATOM 3133 C CA . LEU A 1 422 ? -38.705 36.044 -38.596 1.00 25.17 413 LEU A CA 1
ATOM 3134 C C . LEU A 1 422 ? -38.638 34.595 -39.062 1.00 24.92 413 LEU A C 1
ATOM 3135 O O . LEU A 1 422 ? -39.672 33.941 -39.212 1.00 24.69 413 LEU A O 1
ATOM 3140 N N . VAL A 1 423 ? -37.423 34.113 -39.330 1.00 27.21 414 VAL A N 1
ATOM 3141 C CA . VAL A 1 423 ? -37.159 32.722 -39.681 1.00 28.59 414 VAL A CA 1
ATOM 3142 C C . VAL A 1 423 ? -36.081 32.198 -38.737 1.00 31.58 414 VAL A C 1
ATOM 3143 O O . VAL A 1 423 ? -35.493 32.948 -37.954 1.00 31.08 414 VAL A O 1
ATOM 3147 N N . ARG A 1 424 ? -35.812 30.896 -38.827 1.00 33.76 415 ARG A N 1
ATOM 3148 C CA . ARG A 1 424 ? -35.039 30.196 -37.798 1.00 35.55 415 ARG A CA 1
ATOM 3149 C C . ARG A 1 424 ? -33.782 29.524 -38.341 1.00 36.63 415 ARG A C 1
ATOM 3150 O O . ARG A 1 424 ? -33.885 28.545 -39.105 1.00 34.67 415 ARG A O 1
ATOM 3158 N N . PRO A 1 425 ? -32.585 29.988 -37.976 1.00 38.61 416 PRO A N 1
ATOM 3159 C CA . PRO A 1 425 ? -31.370 29.240 -38.318 1.00 38.24 416 PRO A CA 1
ATOM 3160 C C . PRO A 1 425 ? -31.115 28.130 -37.306 1.00 36.73 416 PRO A C 1
ATOM 3161 O O . PRO A 1 425 ? -31.159 28.351 -36.093 1.00 35.21 416 PRO A O 1
ATOM 3165 N N . ILE A 1 426 ? -30.918 26.917 -37.822 1.00 36.96 417 ILE A N 1
ATOM 3166 C CA . ILE A 1 426 ? -30.426 25.774 -37.061 1.00 36.19 417 ILE A CA 1
ATOM 3167 C C . ILE A 1 426 ? -29.241 25.212 -37.831 1.00 37.77 417 ILE A C 1
ATOM 3168 O O . ILE A 1 426 ? -29.420 24.630 -38.910 1.00 39.38 417 ILE A O 1
ATOM 3173 N N . GLY A 1 427 ? -28.044 25.358 -37.278 1.00 37.39 418 GLY A N 1
ATOM 3174 C CA . GLY A 1 427 ? -26.853 24.927 -37.994 1.00 36.57 418 GLY A CA 1
ATOM 3175 C C . GLY A 1 427 ? -26.700 25.688 -39.302 1.00 35.09 418 GLY A C 1
ATOM 3176 O O . GLY A 1 427 ? -26.666 26.925 -39.332 1.00 34.76 418 GLY A O 1
ATOM 3177 N N . ASN A 1 428 ? -26.659 24.955 -40.415 1.00 33.79 419 ASN A N 1
ATOM 3178 C CA . ASN A 1 428 ? -26.460 25.557 -41.726 1.00 32.69 419 ASN A CA 1
ATOM 3179 C C . ASN A 1 428 ? -27.763 25.698 -42.499 1.00 31.13 419 ASN A C 1
ATOM 3180 O O . ASN A 1 428 ? -27.733 25.974 -43.703 1.00 30.07 419 ASN A O 1
ATOM 3185 N N . LYS A 1 429 ? -28.902 25.545 -41.826 1.00 30.04 420 LYS A N 1
ATOM 3186 C CA . LYS A 1 429 ? -30.199 25.468 -42.479 1.00 31.67 420 LYS A CA 1
ATOM 3187 C C . LYS A 1 429 ? -31.149 26.508 -41.899 1.00 31.89 420 LYS A C 1
ATOM 3188 O O . LYS A 1 429 ? -31.223 26.683 -40.677 1.00 31.48 420 LYS A O 1
ATOM 3194 N N . ILE A 1 430 ? -31.885 27.185 -42.779 1.00 31.63 421 ILE A N 1
ATOM 3195 C CA . ILE A 1 430 ? -32.937 28.115 -42.374 1.00 30.26 421 ILE A CA 1
ATOM 3196 C C . ILE A 1 430 ? -34.255 27.354 -42.361 1.00 27.00 421 ILE A C 1
ATOM 3197 O O . ILE A 1 430 ? -34.657 26.773 -43.377 1.00 23.80 421 ILE A O 1
ATOM 3202 N N . ILE A 1 431 ? -34.929 27.349 -41.211 1.00 26.90 422 ILE A N 1
ATOM 3203 C CA . ILE A 1 431 ? -36.208 26.666 -41.051 1.00 26.14 422 ILE A CA 1
ATOM 3204 C C . ILE A 1 431 ? -37.339 27.675 -41.219 1.00 27.07 422 ILE A C 1
ATOM 3205 O O . ILE A 1 431 ? -37.328 28.746 -40.598 1.00 25.17 422 ILE A O 1
ATOM 3210 N N . LEU A 1 432 ? -38.323 27.317 -42.044 1.00 28.11 423 LEU A N 1
ATOM 3211 C CA . LEU A 1 432 ? -39.583 28.035 -42.195 1.00 28.23 423 LEU A CA 1
ATOM 3212 C C . LEU A 1 432 ? -40.687 27.168 -41.598 1.00 26.61 423 LEU A C 1
ATOM 3213 O O . LEU A 1 432 ? -40.861 26.025 -42.018 1.00 25.71 423 LEU A O 1
ATOM 3218 N N . SER A 1 433 ? -41.424 27.698 -40.619 1.00 26.61 424 SER A N 1
ATOM 3219 C CA . SER A 1 433 ? -42.512 26.915 -40.022 1.00 29.36 424 SER A CA 1
ATOM 3220 C C . SER A 1 433 ? -43.633 27.816 -39.506 1.00 30.31 424 SER A C 1
ATOM 3221 O O . SER A 1 433 ? -43.909 27.858 -38.298 1.00 30.00 424 SER A O 1
ATOM 3224 N N . PRO A 1 434 ? -44.313 28.530 -40.397 1.00 30.44 425 PRO A N 1
ATOM 3225 C CA . PRO A 1 434 ? -45.280 29.540 -39.972 1.00 29.11 425 PRO A CA 1
ATOM 3226 C C . PRO A 1 434 ? -46.576 28.904 -39.506 1.00 28.91 425 PRO A C 1
ATOM 3227 O O . PRO A 1 434 ? -46.753 27.681 -39.632 1.00 28.60 425 PRO A O 1
ATOM 3231 N N . PRO A 1 435 ? -47.510 29.700 -38.965 1.00 29.98 426 PRO A N 1
ATOM 3232 C CA . PRO A 1 435 ? -48.829 29.151 -38.623 1.00 19.27 426 PRO A CA 1
ATOM 3233 C C . PRO A 1 435 ? -49.489 28.522 -39.839 1.00 23.26 426 PRO A C 1
ATOM 3234 O O . PRO A 1 435 ? -49.232 28.903 -40.983 1.00 19.93 426 PRO A O 1
ATOM 3238 N N . LEU A 1 436 ? -50.334 27.529 -39.580 1.00 25.63 427 LEU A N 1
ATOM 3239 C CA . LEU A 1 436 ? -50.996 26.817 -40.667 1.00 26.45 427 LEU A CA 1
ATOM 3240 C C . LEU A 1 436 ? -52.100 27.639 -41.317 1.00 28.48 427 LEU A C 1
ATOM 3241 O O . LEU A 1 436 ? -52.628 27.228 -42.357 1.00 31.08 427 LEU A O 1
ATOM 3246 N N . THR A 1 437 ? -52.452 28.783 -40.736 1.00 27.76 428 THR A N 1
ATOM 3247 C CA . THR A 1 437 ? -53.372 29.726 -41.353 1.00 29.00 428 THR A CA 1
ATOM 3248 C C . THR A 1 437 ? -52.699 30.631 -42.381 1.00 30.59 428 THR A C 1
ATOM 3249 O O . THR A 1 437 ? -53.366 31.528 -42.906 1.00 32.17 428 THR A O 1
ATOM 3253 N N . LEU A 1 438 ? -51.417 30.406 -42.682 1.00 30.33 429 LEU A N 1
ATOM 3254 C CA . LEU A 1 438 ? -50.695 31.222 -43.652 1.00 31.98 429 LEU A CA 1
ATOM 3255 C C . LEU A 1 438 ? -51.466 31.337 -44.961 1.00 36.60 429 LEU A C 1
ATOM 3256 O O . LEU A 1 438 ? -52.032 30.363 -45.458 1.00 38.19 429 LEU A O 1
ATOM 3261 N N . THR A 1 439 ? -51.499 32.542 -45.515 1.00 39.79 430 THR A N 1
ATOM 3262 C CA . THR A 1 439 ? -52.198 32.799 -46.765 1.00 42.51 430 THR A CA 1
ATOM 3263 C C . THR A 1 439 ? -51.217 32.857 -47.932 1.00 45.38 430 THR A C 1
ATOM 3264 O O . THR A 1 439 ? -49.996 32.861 -47.753 1.00 47.42 430 THR A O 1
ATOM 3268 N N . ARG A 1 440 ? -51.774 32.875 -49.147 1.00 45.45 431 ARG A N 1
ATOM 3269 C CA . ARG A 1 440 ? -50.967 33.155 -50.332 1.00 46.65 431 ARG A CA 1
ATOM 3270 C C . ARG A 1 440 ? -50.157 34.430 -50.140 1.00 45.67 431 ARG A C 1
ATOM 3271 O O . ARG A 1 440 ? -48.942 34.458 -50.371 1.00 44.74 431 ARG A O 1
ATOM 3279 N N . ASP A 1 441 ? -50.837 35.499 -49.714 1.00 43.88 432 ASP A N 1
ATOM 3280 C CA . ASP A 1 441 ? -50.211 36.799 -49.511 1.00 41.27 432 ASP A CA 1
ATOM 3281 C C . ASP A 1 441 ? -49.024 36.712 -48.559 1.00 40.82 432 ASP A C 1
ATOM 3282 O O . ASP A 1 441 ? -47.920 37.169 -48.878 1.00 42.51 432 ASP A O 1
ATOM 3287 N N . GLU A 1 442 ? -49.230 36.123 -47.380 1.00 38.98 433 GLU A N 1
ATOM 3288 C CA . GLU A 1 442 ? -48.134 36.030 -46.424 1.00 37.12 433 GLU A CA 1
ATOM 3289 C C . GLU A 1 442 ? -47.021 35.132 -46.945 1.00 35.40 433 GLU A C 1
ATOM 3290 O O . GLU A 1 442 ? -45.840 35.408 -46.706 1.00 37.46 433 GLU A O 1
ATOM 3296 N N . ALA A 1 443 ? -47.371 34.071 -47.683 1.00 33.43 434 ALA A N 1
ATOM 3297 C CA . ALA A 1 443 ? -46.341 33.213 -48.271 1.00 33.46 434 ALA A CA 1
ATOM 3298 C C . ALA A 1 443 ? -45.449 33.994 -49.230 1.00 34.06 434 ALA A C 1
ATOM 3299 O O . ALA A 1 443 ? -44.234 33.766 -49.284 1.00 34.13 434 ALA A O 1
ATOM 3301 N N . GLY A 1 444 ? -46.039 34.902 -50.012 1.00 34.42 435 GLY A N 1
ATOM 3302 C CA . GLY A 1 444 ? -45.245 35.780 -50.858 1.00 34.25 435 GLY A CA 1
ATOM 3303 C C . GLY A 1 444 ? -44.362 36.728 -50.067 1.00 32.87 435 GLY A C 1
ATOM 3304 O O . GLY A 1 444 ? -43.238 37.029 -50.475 1.00 23.00 435 GLY A O 1
ATOM 3305 N N . LEU A 1 445 ? -44.877 37.252 -48.947 1.00 31.76 436 LEU A N 1
ATOM 3306 C CA . LEU A 1 445 ? -44.062 38.114 -48.092 1.00 31.14 436 LEU A CA 1
ATOM 3307 C C . LEU A 1 445 ? -42.815 37.391 -47.603 1.00 30.63 436 LEU A C 1
ATOM 3308 O O . LEU A 1 445 ? -41.732 37.985 -47.528 1.00 32.13 436 LEU A O 1
ATOM 3313 N N . MET A 1 446 ? -42.950 36.109 -47.263 1.00 28.53 437 MET A N 1
ATOM 3314 C CA . MET A 1 446 ? -41.799 35.329 -46.822 1.00 29.35 437 MET A CA 1
ATOM 3315 C C . MET A 1 446 ? -40.797 35.131 -47.950 1.00 28.12 437 MET A C 1
ATOM 3316 O O . MET A 1 446 ? -39.584 35.176 -47.726 1.00 30.62 437 MET A O 1
ATOM 3321 N N . VAL A 1 447 ? -41.286 34.883 -49.162 1.00 26.53 438 VAL A N 1
ATOM 3322 C CA . VAL A 1 447 ? -40.406 34.771 -50.320 1.00 25.87 438 VAL A CA 1
ATOM 3323 C C . VAL A 1 447 ? -39.605 36.053 -50.503 1.00 28.60 438 VAL A C 1
ATOM 3324 O O . VAL A 1 447 ? -38.381 36.026 -50.683 1.00 30.32 438 VAL A O 1
ATOM 3328 N N . SER A 1 448 ? -40.286 37.196 -50.447 1.00 28.87 439 SER A N 1
ATOM 3329 C CA . SER A 1 448 ? -39.626 38.473 -50.701 1.00 30.52 439 SER A CA 1
ATOM 3330 C C . SER A 1 448 ? -38.549 38.777 -49.668 1.00 29.76 439 SER A C 1
ATOM 3331 O O . SER A 1 448 ? -37.522 39.378 -50.001 1.00 22.88 439 SER A O 1
ATOM 3334 N N . ALA A 1 449 ? -38.789 38.423 -48.401 1.00 28.69 440 ALA A N 1
ATOM 3335 C CA . ALA A 1 449 ? -37.833 38.763 -47.349 1.00 28.95 440 ALA A CA 1
ATOM 3336 C C . ALA A 1 449 ? -36.569 37.915 -47.435 1.00 28.86 440 ALA A C 1
ATOM 3337 O O . ALA A 1 449 ? -35.465 38.412 -47.176 1.00 31.26 440 ALA A O 1
ATOM 3339 N N . LEU A 1 450 ? -36.705 36.638 -47.797 1.00 27.40 441 LEU A N 1
ATOM 3340 C CA . LEU A 1 450 ? -35.528 35.790 -47.968 1.00 30.49 441 LEU A CA 1
ATOM 3341 C C . LEU A 1 450 ? -34.723 36.200 -49.196 1.00 33.28 441 LEU A C 1
ATOM 3342 O O . LEU A 1 450 ? -33.486 36.190 -49.164 1.00 33.88 441 LEU A O 1
ATOM 3347 N N . GLU A 1 451 ? -35.406 36.528 -50.296 1.00 34.10 442 GLU A N 1
ATOM 3348 C CA . GLU A 1 451 ? -34.726 37.063 -51.469 1.00 35.88 442 GLU A CA 1
ATOM 3349 C C . GLU A 1 451 ? -33.882 38.282 -51.101 1.00 35.96 442 GLU A C 1
ATOM 3350 O O . GLU A 1 451 ? -32.721 38.403 -51.516 1.00 36.65 442 GLU A O 1
ATOM 3356 N N . ALA A 1 452 ? -34.452 39.193 -50.305 1.00 34.41 443 ALA A N 1
ATOM 3357 C CA . ALA A 1 452 ? -33.697 40.350 -49.832 1.00 34.92 443 ALA A CA 1
ATOM 3358 C C . ALA A 1 452 ? -32.523 39.935 -48.951 1.00 35.41 443 ALA A C 1
ATOM 3359 O O . ALA A 1 452 ? -31.420 40.484 -49.075 1.00 34.87 443 ALA A O 1
ATOM 3361 N N . ALA A 1 453 ? -32.740 38.966 -48.057 1.00 34.51 444 ALA A N 1
ATOM 3362 C CA . ALA A 1 453 ? -31.683 38.557 -47.135 1.00 30.65 444 ALA A CA 1
ATOM 3363 C C . ALA A 1 453 ? -30.499 37.946 -47.875 1.00 31.59 444 ALA A C 1
ATOM 3364 O O . ALA A 1 453 ? -29.342 38.164 -47.496 1.00 30.32 444 ALA A O 1
ATOM 3366 N N . PHE A 1 454 ? -30.767 37.148 -48.913 1.00 33.21 445 PHE A N 1
ATOM 3367 C CA . PHE A 1 454 ? -29.680 36.543 -49.674 1.00 34.13 445 PHE A CA 1
ATOM 3368 C C . PHE A 1 454 ? -29.008 37.537 -50.604 1.00 37.74 445 PHE A C 1
ATOM 3369 O O . PHE A 1 454 ? -27.820 37.385 -50.901 1.00 40.28 445 PHE A O 1
ATOM 3377 N N . ALA A 1 455 ? -29.743 38.540 -51.093 1.00 38.26 446 ALA A N 1
ATOM 3378 C CA . ALA A 1 455 ? -29.093 39.618 -51.830 1.00 40.12 446 ALA A CA 1
ATOM 3379 C C . ALA A 1 455 ? -28.122 40.366 -50.931 1.00 39.49 446 ALA A C 1
ATOM 3380 O O . ALA A 1 455 ? -27.037 40.769 -51.366 1.00 40.30 446 ALA A O 1
ATOM 3382 N N . ARG A 1 456 ? -28.492 40.535 -49.665 1.00 38.91 447 ARG A N 1
ATOM 3383 C CA . ARG A 1 456 ? -27.648 41.209 -48.693 1.00 40.34 447 ARG A CA 1
ATOM 3384 C C . ARG A 1 456 ? -26.506 40.312 -48.229 1.00 41.87 447 ARG A C 1
ATOM 3385 O O . ARG A 1 456 ? -25.329 40.677 -48.349 1.00 42.75 447 ARG A O 1
ATOM 3393 N N . CYS A 1 457 ? -26.832 39.122 -47.718 1.00 41.10 448 CYS A N 1
ATOM 3394 C CA . CYS A 1 457 ? -25.871 38.303 -46.989 1.00 40.29 448 CYS A CA 1
ATOM 3395 C C . CYS A 1 457 ? -25.621 36.938 -47.622 1.00 39.53 448 CYS A C 1
ATOM 3396 O O . CYS A 1 457 ? -25.004 36.079 -46.984 1.00 38.02 448 CYS A O 1
ATOM 3399 N N . GLY A 1 458 ? -26.082 36.706 -48.845 1.00 40.45 449 GLY A N 1
ATOM 3400 C CA . GLY A 1 458 ? -25.889 35.422 -49.496 1.00 41.30 449 GLY A CA 1
ATOM 3401 C C . GLY A 1 458 ? -24.503 35.239 -50.090 1.00 42.48 449 GLY A C 1
ATOM 3402 O O . GLY A 1 458 ? -23.951 34.135 -50.092 1.00 43.01 449 GLY A O 1
ATOM 3403 N N . LYS B 1 13 ? -11.701 -46.491 -25.045 1.00 57.22 4 LYS B N 1
ATOM 3404 C CA . LYS B 1 13 ? -13.098 -46.636 -24.652 1.00 59.57 4 LYS B CA 1
ATOM 3405 C C . LYS B 1 13 ? -13.733 -45.295 -24.291 1.00 63.24 4 LYS B C 1
ATOM 3406 O O . LYS B 1 13 ? -14.555 -45.212 -23.375 1.00 59.28 4 LYS B O 1
ATOM 3412 N N . TYR B 1 14 ? -13.352 -44.247 -25.023 1.00 70.74 5 TYR B N 1
ATOM 3413 C CA . TYR B 1 14 ? -13.898 -42.909 -24.827 1.00 76.31 5 TYR B CA 1
ATOM 3414 C C . TYR B 1 14 ? -15.083 -42.590 -25.733 1.00 91.17 5 TYR B C 1
ATOM 3415 O O . TYR B 1 14 ? -15.760 -41.582 -25.501 1.00 96.79 5 TYR B O 1
ATOM 3424 N N . LYS B 1 15 ? -15.344 -43.403 -26.762 1.00 100.53 6 LYS B N 1
ATOM 3425 C CA . LYS B 1 15 ? -16.428 -43.088 -27.691 1.00 103.95 6 LYS B CA 1
ATOM 3426 C C . LYS B 1 15 ? -17.787 -43.210 -27.013 1.00 104.80 6 LYS B C 1
ATOM 3427 O O . LYS B 1 15 ? -18.704 -42.426 -27.283 1.00 107.40 6 LYS B O 1
ATOM 3433 N N . ASN B 1 16 ? -17.928 -44.189 -26.126 1.00 109.38 7 ASN B N 1
ATOM 3434 C CA . ASN B 1 16 ? -19.161 -44.462 -25.408 1.00 109.50 7 ASN B CA 1
ATOM 3435 C C . ASN B 1 16 ? -19.243 -43.693 -24.099 1.00 110.69 7 ASN B C 1
ATOM 3436 O O . ASN B 1 16 ? -20.306 -43.670 -23.463 1.00 114.18 7 ASN B O 1
ATOM 3441 N N . ALA B 1 17 ? -18.141 -43.058 -23.710 1.00 106.22 8 ALA B N 1
ATOM 3442 C CA . ALA B 1 17 ? -18.040 -42.356 -22.442 1.00 110.30 8 ALA B CA 1
ATOM 3443 C C . ALA B 1 17 ? -19.050 -41.218 -22.359 1.00 116.05 8 ALA B C 1
ATOM 3444 O O . ALA B 1 17 ? -19.378 -40.571 -23.359 1.00 118.15 8 ALA B O 1
ATOM 3446 N N . GLU B 1 18 ? -19.507 -40.946 -21.139 1.00 119.49 9 GLU B N 1
ATOM 3447 C CA . GLU B 1 18 ? -20.403 -39.825 -20.892 1.00 119.13 9 GLU B CA 1
ATOM 3448 C C . GLU B 1 18 ? -19.616 -38.519 -20.907 1.00 115.85 9 GLU B C 1
ATOM 3449 O O . GLU B 1 18 ? -18.476 -38.460 -20.437 1.00 118.37 9 GLU B O 1
ATOM 3455 N N . LYS B 1 19 ? -20.235 -37.465 -21.435 1.00 96.85 10 LYS B N 1
ATOM 3456 C CA . LYS B 1 19 ? -19.552 -36.200 -21.681 1.00 74.93 10 LYS B CA 1
ATOM 3457 C C . LYS B 1 19 ? -19.949 -35.215 -20.590 1.00 57.53 10 LYS B C 1
ATOM 3458 O O . LYS B 1 19 ? -21.098 -34.770 -20.534 1.00 52.93 10 LYS B O 1
ATOM 3464 N N . LYS B 1 20 ? -19.011 -34.898 -19.704 1.00 44.37 11 LYS B N 1
ATOM 3465 C CA . LYS B 1 20 ? -19.290 -34.006 -18.587 1.00 34.00 11 LYS B CA 1
ATOM 3466 C C . LYS B 1 20 ? -18.777 -32.583 -18.807 1.00 28.73 11 LYS B C 1
ATOM 3467 O O . LYS B 1 20 ? -18.752 -31.794 -17.858 1.00 28.29 11 LYS B O 1
ATOM 3473 N N . PHE B 1 21 ? -18.331 -32.245 -20.014 1.00 26.20 12 PHE B N 1
ATOM 3474 C CA . PHE B 1 21 ? -17.948 -30.881 -20.335 1.00 25.82 12 PHE B CA 1
ATOM 3475 C C . PHE B 1 21 ? -18.803 -30.366 -21.488 1.00 27.32 12 PHE B C 1
ATOM 3476 O O . PHE B 1 21 ? -19.504 -31.125 -22.162 1.00 28.17 12 PHE B O 1
ATOM 3484 N N . TRP B 1 22 ? -18.778 -29.051 -21.675 1.00 27.49 13 TRP B N 1
ATOM 3485 C CA . TRP B 1 22 ? -19.474 -28.403 -22.776 1.00 26.77 13 TRP B CA 1
ATOM 3486 C C . TRP B 1 22 ? -18.469 -28.002 -23.849 1.00 23.32 13 TRP B C 1
ATOM 3487 O O . TRP B 1 22 ? -17.412 -27.451 -23.536 1.00 23.76 13 TRP B O 1
ATOM 3498 N N . HIS B 1 23 ? -18.770 -28.344 -25.098 1.00 22.71 14 HIS B N 1
ATOM 3499 C CA . HIS B 1 23 ? -17.989 -27.841 -26.221 1.00 20.69 14 HIS B CA 1
ATOM 3500 C C . HIS B 1 23 ? -18.280 -26.358 -26.409 1.00 22.89 14 HIS B C 1
ATOM 3501 O O . HIS B 1 23 ? -19.449 -25.975 -26.560 1.00 23.88 14 HIS B O 1
ATOM 3508 N N . PRO B 1 24 ? -17.266 -25.498 -26.424 1.00 22.15 15 PRO B N 1
ATOM 3509 C CA . PRO B 1 24 ? -17.501 -24.111 -26.822 1.00 23.84 15 PRO B CA 1
ATOM 3510 C C . PRO B 1 24 ? -18.006 -24.038 -28.255 1.00 25.76 15 PRO B C 1
ATOM 3511 O O . PRO B 1 24 ? -17.664 -24.875 -29.098 1.00 15.37 15 PRO B O 1
ATOM 3515 N N . MET B 1 25 ? -18.883 -23.061 -28.498 1.00 25.89 16 MET B N 1
ATOM 3516 C CA . MET B 1 25 ? -19.331 -22.696 -29.839 1.00 27.01 16 MET B CA 1
ATOM 3517 C C . MET B 1 25 ? -20.119 -23.820 -30.508 1.00 29.99 16 MET B C 1
ATOM 3518 O O . MET B 1 25 ? -20.085 -23.963 -31.731 1.00 30.93 16 MET B O 1
ATOM 3523 N N . GLY B 1 26 ? -20.832 -24.625 -29.726 1.00 32.95 17 GLY B N 1
ATOM 3524 C CA . GLY B 1 26 ? -21.599 -25.719 -30.292 1.00 34.53 17 GLY B CA 1
ATOM 3525 C C . GLY B 1 26 ? -22.882 -25.963 -29.533 1.00 34.74 17 GLY B C 1
ATOM 3526 O O . GLY B 1 26 ? -23.029 -25.572 -28.370 1.00 34.50 17 GLY B O 1
ATOM 3527 N N . SER B 1 27 ? -23.809 -26.642 -30.205 1.00 36.53 18 SER B N 1
ATOM 3528 C CA . SER B 1 27 ? -25.084 -26.973 -29.583 1.00 36.91 18 SER B CA 1
ATOM 3529 C C . SER B 1 27 ? -24.875 -27.937 -28.425 1.00 37.36 18 SER B C 1
ATOM 3530 O O . SER B 1 27 ? -24.242 -28.988 -28.579 1.00 40.19 18 SER B O 1
ATOM 3533 N N . SER B 1 28 ? -25.426 -27.585 -27.268 1.00 33.16 19 SER B N 1
ATOM 3534 C CA . SER B 1 28 ? -25.393 -28.445 -26.096 1.00 31.69 19 SER B CA 1
ATOM 3535 C C . SER B 1 28 ? -26.600 -29.361 -26.033 1.00 31.69 19 SER B C 1
ATOM 3536 O O . SER B 1 28 ? -26.833 -29.995 -24.999 1.00 32.74 19 SER B O 1
ATOM 3539 N N . ALA B 1 29 ? -27.396 -29.402 -27.098 1.00 30.76 20 ALA B N 1
ATOM 3540 C CA . ALA B 1 29 ? -28.600 -30.219 -27.138 1.00 31.82 20 ALA B CA 1
ATOM 3541 C C . ALA B 1 29 ? -28.306 -31.659 -27.552 1.00 32.85 20 ALA B C 1
ATOM 3542 O O . ALA B 1 29 ? -27.452 -31.916 -28.406 1.00 31.74 20 ALA B O 1
ATOM 3544 N N . ALA B 1 30 ? -29.048 -32.609 -26.954 1.00 33.89 21 ALA B N 1
ATOM 3545 C CA . ALA B 1 30 ? -29.026 -33.974 -27.464 1.00 35.38 21 ALA B CA 1
ATOM 3546 C C . ALA B 1 30 ? -29.907 -34.073 -28.712 1.00 38.64 21 ALA B C 1
ATOM 3547 O O . ALA B 1 30 ? -30.921 -33.379 -28.816 1.00 40.71 21 ALA B O 1
ATOM 3549 N N . PRO B 1 31 ? -29.545 -34.926 -29.685 1.00 39.98 22 PRO B N 1
ATOM 3550 C CA . PRO B 1 31 ? -28.443 -35.896 -29.697 1.00 40.50 22 PRO B CA 1
ATOM 3551 C C . PRO B 1 31 ? -27.128 -35.346 -30.249 1.00 39.15 22 PRO B C 1
ATOM 3552 O O . PRO B 1 31 ? -26.120 -36.054 -30.232 1.00 38.18 22 PRO B O 1
ATOM 3556 N N . HIS B 1 32 ? -27.143 -34.111 -30.756 1.00 40.48 23 HIS B N 1
ATOM 3557 C CA . HIS B 1 32 ? -25.912 -33.519 -31.267 1.00 40.96 23 HIS B CA 1
ATOM 3558 C C . HIS B 1 32 ? -24.829 -33.494 -30.205 1.00 42.12 23 HIS B C 1
ATOM 3559 O O . HIS B 1 32 ? -23.638 -33.630 -30.521 1.00 42.09 23 HIS B O 1
ATOM 3566 N N . ARG B 1 33 ? -25.233 -33.370 -28.941 1.00 42.44 24 ARG B N 1
ATOM 3567 C CA . ARG B 1 33 ? -24.290 -33.096 -27.868 1.00 42.73 24 ARG B CA 1
ATOM 3568 C C . ARG B 1 33 ? -23.197 -34.152 -27.763 1.00 42.23 24 ARG B C 1
ATOM 3569 O O . ARG B 1 33 ? -22.039 -33.820 -27.481 1.00 42.60 24 ARG B O 1
ATOM 3577 N N . ASP B 1 34 ? -23.528 -35.423 -27.985 1.00 42.56 25 ASP B N 1
ATOM 3578 C CA . ASP B 1 34 ? -22.587 -36.493 -27.675 1.00 43.10 25 ASP B CA 1
ATOM 3579 C C . ASP B 1 34 ? -21.823 -37.035 -28.883 1.00 40.68 25 ASP B C 1
ATOM 3580 O O . ASP B 1 34 ? -21.005 -37.947 -28.717 1.00 37.77 25 ASP B O 1
ATOM 3585 N N . LYS B 1 35 ? -22.042 -36.491 -30.079 1.00 39.75 26 LYS B N 1
ATOM 3586 C CA . LYS B 1 35 ? -21.164 -36.801 -31.202 1.00 38.90 26 LYS B CA 1
ATOM 3587 C C . LYS B 1 35 ? -19.829 -36.085 -31.010 1.00 35.69 26 LYS B C 1
ATOM 3588 O O . LYS B 1 35 ? -19.793 -34.903 -30.652 1.00 33.14 26 LYS B O 1
ATOM 3594 N N . THR B 1 36 ? -18.727 -36.802 -31.223 1.00 35.35 27 THR B N 1
ATOM 3595 C CA . THR B 1 36 ? -17.418 -36.266 -30.876 1.00 33.31 27 THR B CA 1
ATOM 3596 C C . THR B 1 36 ? -16.346 -36.889 -31.754 1.00 36.06 27 THR B C 1
ATOM 3597 O O . THR B 1 36 ? -16.299 -38.113 -31.905 1.00 38.40 27 THR B O 1
ATOM 3601 N N . LEU B 1 37 ? -15.475 -36.046 -32.304 1.00 35.99 28 LEU B N 1
ATOM 3602 C CA . LEU B 1 37 ? -14.197 -36.482 -32.858 1.00 35.87 28 LEU B CA 1
ATOM 3603 C C . LEU B 1 37 ? -13.134 -36.334 -31.773 1.00 34.37 28 LEU B C 1
ATOM 3604 O O . LEU B 1 37 ? -12.769 -35.213 -31.409 1.00 32.38 28 LEU B O 1
ATOM 3609 N N . VAL B 1 38 ? -12.645 -37.456 -31.249 1.00 33.32 29 VAL B N 1
ATOM 3610 C CA . VAL B 1 38 ? -11.716 -37.468 -30.121 1.00 31.85 29 VAL B CA 1
ATOM 3611 C C . VAL B 1 38 ? -10.297 -37.611 -30.658 1.00 30.38 29 VAL B C 1
ATOM 3612 O O . VAL B 1 38 ? -9.904 -38.693 -31.110 1.00 30.25 29 VAL B O 1
ATOM 3616 N N . ILE B 1 39 ? -9.519 -36.530 -30.582 1.00 29.50 30 ILE B N 1
ATOM 3617 C CA . ILE B 1 39 ? -8.117 -36.532 -31.002 1.00 27.96 30 ILE B CA 1
ATOM 3618 C C . ILE B 1 39 ? -7.246 -37.060 -29.866 1.00 26.84 30 ILE B C 1
ATOM 3619 O O . ILE B 1 39 ? -7.270 -36.524 -28.753 1.00 26.09 30 ILE B O 1
ATOM 3624 N N . ALA B 1 40 ? -6.462 -38.106 -30.156 1.00 26.61 31 ALA B N 1
ATOM 3625 C CA . ALA B 1 40 ? -5.609 -38.788 -29.185 1.00 26.27 31 ALA B CA 1
ATOM 3626 C C . ALA B 1 40 ? -4.172 -38.277 -29.194 1.00 24.99 31 ALA B C 1
ATOM 3627 O O . ALA B 1 40 ? -3.570 -38.109 -28.127 1.00 25.27 31 ALA B O 1
ATOM 3629 N N . ARG B 1 41 ? -3.592 -38.054 -30.372 1.00 23.18 32 ARG B N 1
ATOM 3630 C CA . ARG B 1 41 ? -2.180 -37.715 -30.466 1.00 22.26 32 ARG B CA 1
ATOM 3631 C C . ARG B 1 41 ? -1.950 -36.704 -31.577 1.00 20.22 32 ARG B C 1
ATOM 3632 O O . ARG B 1 41 ? -2.698 -36.647 -32.555 1.00 21.23 32 ARG B O 1
ATOM 3640 N N . GLY B 1 42 ? -0.898 -35.908 -31.409 1.00 17.33 33 GLY B N 1
ATOM 3641 C CA . GLY B 1 42 ? -0.494 -34.963 -32.424 1.00 17.31 33 GLY B CA 1
ATOM 3642 C C . GLY B 1 42 ? 1.006 -34.952 -32.622 1.00 19.02 33 GLY B C 1
ATOM 3643 O O . GLY B 1 42 ? 1.775 -34.953 -31.657 1.00 16.89 33 GLY B O 1
ATOM 3644 N N . ASP B 1 43 ? 1.435 -34.922 -33.880 1.00 17.89 34 ASP B N 1
ATOM 3645 C CA . ASP B 1 43 ? 2.848 -34.840 -34.192 1.00 18.48 34 ASP B CA 1
ATOM 3646 C C . ASP B 1 43 ? 3.035 -34.150 -35.530 1.00 21.31 34 ASP B C 1
ATOM 3647 O O . ASP B 1 43 ? 2.406 -34.529 -36.524 1.00 16.31 34 ASP B O 1
ATOM 3652 N N . GLY B 1 44 ? 3.916 -33.155 -35.544 1.00 21.51 35 GLY B N 1
ATOM 3653 C CA . GLY B 1 44 ? 4.143 -32.416 -36.767 1.00 23.78 35 GLY B CA 1
ATOM 3654 C C . GLY B 1 44 ? 2.886 -31.653 -37.117 1.00 24.76 35 GLY B C 1
ATOM 3655 O O . GLY B 1 44 ? 2.316 -30.948 -36.279 1.00 26.00 35 GLY B O 1
ATOM 3656 N N . ASN B 1 45 ? 2.433 -31.798 -38.361 1.00 25.26 36 ASN B N 1
ATOM 3657 C CA . ASN B 1 45 ? 1.212 -31.154 -38.821 1.00 28.03 36 ASN B CA 1
ATOM 3658 C C . ASN B 1 45 ? 0.048 -32.137 -38.963 1.00 30.94 36 ASN B C 1
ATOM 3659 O O . ASN B 1 45 ? -0.902 -31.856 -39.702 1.00 31.66 36 ASN B O 1
ATOM 3664 N N . TYR B 1 46 ? 0.108 -33.285 -38.274 1.00 31.93 37 TYR B N 1
ATOM 3665 C CA . TYR B 1 46 ? -0.901 -34.340 -38.334 1.00 30.98 37 TYR B CA 1
ATOM 3666 C C . TYR B 1 46 ? -1.426 -34.649 -36.934 1.00 28.91 37 TYR B C 1
ATOM 3667 O O . TYR B 1 46 ? -0.723 -34.477 -35.933 1.00 27.12 37 TYR B O 1
ATOM 3676 N N . ILE B 1 47 ? -2.670 -35.126 -36.869 1.00 27.07 38 ILE B N 1
ATOM 3677 C CA . ILE B 1 47 ? -3.272 -35.582 -35.624 1.00 25.51 38 ILE B CA 1
ATOM 3678 C C . ILE B 1 47 ? -3.879 -36.965 -35.842 1.00 26.57 38 ILE B C 1
ATOM 3679 O O . ILE B 1 47 ? -4.196 -37.362 -36.966 1.00 26.69 38 ILE B O 1
ATOM 3684 N N . THR B 1 48 ? -4.037 -37.700 -34.738 1.00 27.16 39 THR B N 1
ATOM 3685 C CA . THR B 1 48 ? -4.539 -39.070 -34.751 1.00 28.00 39 THR B CA 1
ATOM 3686 C C . THR B 1 48 ? -5.701 -39.181 -33.778 1.00 27.14 39 THR B C 1
ATOM 3687 O O . THR B 1 48 ? -5.592 -38.746 -32.625 1.00 24.94 39 THR B O 1
ATOM 3691 N N . ASP B 1 49 ? -6.807 -39.769 -34.230 1.00 27.56 40 ASP B N 1
ATOM 3692 C CA . ASP B 1 49 ? -7.959 -39.913 -33.354 1.00 27.54 40 ASP B CA 1
ATOM 3693 C C . ASP B 1 49 ? -7.862 -41.233 -32.587 1.00 26.71 40 ASP B C 1
ATOM 3694 O O . ASP B 1 49 ? -6.902 -41.987 -32.730 1.00 25.24 40 ASP B O 1
ATOM 3699 N N . ILE B 1 50 ? -8.851 -41.502 -31.729 1.00 28.01 41 ILE B N 1
ATOM 3700 C CA . ILE B 1 50 ? -8.840 -42.733 -30.945 1.00 29.91 41 ILE B CA 1
ATOM 3701 C C . ILE B 1 50 ? -9.057 -43.984 -31.784 1.00 31.59 41 ILE B C 1
ATOM 3702 O O . ILE B 1 50 ? -8.910 -45.092 -31.263 1.00 32.56 41 ILE B O 1
ATOM 3707 N N . ASP B 1 51 ? -9.425 -43.846 -33.055 1.00 34.12 42 ASP B N 1
ATOM 3708 C CA . ASP B 1 51 ? -9.535 -44.985 -33.959 1.00 37.79 42 ASP B CA 1
ATOM 3709 C C . ASP B 1 51 ? -8.270 -45.216 -34.778 1.00 39.37 42 ASP B C 1
ATOM 3710 O O . ASP B 1 51 ? -8.306 -45.980 -35.750 1.00 40.20 42 ASP B O 1
ATOM 3715 N N . GLY B 1 52 ? -7.163 -44.575 -34.412 1.00 38.99 43 GLY B N 1
ATOM 3716 C CA . GLY B 1 52 ? -5.919 -44.755 -35.123 1.00 39.02 43 GLY B CA 1
ATOM 3717 C C . GLY B 1 52 ? -5.866 -44.128 -36.494 1.00 40.60 43 GLY B C 1
ATOM 3718 O O . GLY B 1 52 ? -4.901 -44.369 -37.225 1.00 42.35 43 GLY B O 1
ATOM 3719 N N . GLN B 1 53 ? -6.871 -43.340 -36.877 1.00 39.46 44 GLN B N 1
ATOM 3720 C CA . GLN B 1 53 ? -6.856 -42.643 -38.158 1.00 38.21 44 GLN B CA 1
ATOM 3721 C C . GLN B 1 53 ? -6.105 -41.324 -38.019 1.00 36.65 44 GLN B C 1
ATOM 3722 O O . GLN B 1 53 ? -6.347 -40.554 -37.082 1.00 35.43 44 GLN B O 1
ATOM 3728 N N . ARG B 1 54 ? -5.200 -41.068 -38.954 1.00 35.68 45 ARG B N 1
ATOM 3729 C CA . ARG B 1 54 ? -4.465 -39.816 -38.994 1.00 35.66 45 ARG B CA 1
ATOM 3730 C C . ARG B 1 54 ? -5.066 -38.896 -40.048 1.00 35.10 45 ARG B C 1
ATOM 3731 O O . ARG B 1 54 ? -5.532 -39.344 -41.099 1.00 36.30 45 ARG B O 1
ATOM 3739 N N . MET B 1 55 ? -5.049 -37.600 -39.754 1.00 32.17 46 MET B N 1
ATOM 3740 C CA . MET B 1 55 ? -5.503 -36.590 -40.692 1.00 31.33 46 MET B CA 1
ATOM 3741 C C . MET B 1 55 ? -4.614 -35.365 -40.560 1.00 29.30 46 MET B C 1
ATOM 3742 O O . MET B 1 55 ? -4.071 -35.088 -39.488 1.00 29.40 46 MET B O 1
ATOM 3747 N N . LEU B 1 56 ? -4.435 -34.658 -41.674 1.00 26.03 47 LEU B N 1
ATOM 3748 C CA . LEU B 1 56 ? -3.740 -33.377 -41.639 1.00 23.35 47 LEU B CA 1
ATOM 3749 C C . LEU B 1 56 ? -4.533 -32.388 -40.794 1.00 20.63 47 LEU B C 1
ATOM 3750 O O . LEU B 1 56 ? -5.764 -32.343 -40.861 1.00 19.20 47 LEU B O 1
ATOM 3755 N N . ASP B 1 57 ? -3.816 -31.622 -39.967 1.00 19.55 48 ASP B N 1
ATOM 3756 C CA . ASP B 1 57 ? -4.420 -30.677 -39.025 1.00 19.85 48 ASP B CA 1
ATOM 3757 C C . ASP B 1 57 ? -4.637 -29.328 -39.709 1.00 21.84 48 ASP B C 1
ATOM 3758 O O . ASP B 1 57 ? -3.965 -28.333 -39.437 1.00 25.08 48 ASP B O 1
ATOM 3763 N N . GLY B 1 58 ? -5.630 -29.301 -40.596 1.00 21.20 49 GLY B N 1
ATOM 3764 C CA . GLY B 1 58 ? -5.923 -28.096 -41.360 1.00 20.50 49 GLY B CA 1
ATOM 3765 C C . GLY B 1 58 ? -6.420 -26.920 -40.541 1.00 21.96 49 GLY B C 1
ATOM 3766 O O . GLY B 1 58 ? -6.480 -25.807 -41.076 1.00 21.52 49 GLY B O 1
ATOM 3767 N N . VAL B 1 59 ? -6.766 -27.133 -39.267 1.00 21.88 50 VAL B N 1
ATOM 3768 C CA . VAL B 1 59 ? -7.204 -26.041 -38.401 1.00 21.47 50 VAL B CA 1
ATOM 3769 C C . VAL B 1 59 ? -6.116 -25.549 -37.459 1.00 19.24 50 VAL B C 1
ATOM 3770 O O . VAL B 1 59 ? -6.299 -24.502 -36.823 1.00 20.98 50 VAL B O 1
ATOM 3774 N N . GLY B 1 60 ? -5.015 -26.279 -37.318 1.00 17.72 51 GLY B N 1
ATOM 3775 C CA . GLY B 1 60 ? -3.915 -25.845 -36.480 1.00 14.42 51 GLY B CA 1
ATOM 3776 C C . GLY B 1 60 ? -4.261 -25.774 -35.014 1.00 21.10 51 GLY B C 1
ATOM 3777 O O . GLY B 1 60 ? -3.856 -24.825 -34.330 1.00 21.18 51 GLY B O 1
ATOM 3778 N N . GLY B 1 61 ? -4.982 -26.764 -34.506 1.00 19.97 52 GLY B N 1
ATOM 3779 C CA . GLY B 1 61 ? -5.531 -26.648 -33.175 1.00 17.08 52 GLY B CA 1
ATOM 3780 C C . GLY B 1 61 ? -6.718 -25.727 -33.313 1.00 18.31 52 GLY B C 1
ATOM 3781 O O . GLY B 1 61 ? -7.813 -26.175 -33.664 1.00 20.48 52 GLY B O 1
ATOM 3782 N N . LEU B 1 62 ? -6.489 -24.427 -33.105 1.00 17.79 53 LEU B N 1
ATOM 3783 C CA . LEU B 1 62 ? -7.443 -23.336 -33.380 1.00 18.84 53 LEU B CA 1
ATOM 3784 C C . LEU B 1 62 ? -6.621 -22.133 -33.836 1.00 19.23 53 LEU B C 1
ATOM 3785 O O . LEU B 1 62 ? -6.464 -21.176 -33.082 1.00 19.94 53 LEU B O 1
ATOM 3790 N N . TRP B 1 63 ? -6.175 -22.173 -35.099 1.00 20.08 54 TRP B N 1
ATOM 3791 C CA . TRP B 1 63 ? -5.071 -21.366 -35.632 1.00 22.23 54 TRP B CA 1
ATOM 3792 C C . TRP B 1 63 ? -4.061 -20.945 -34.568 1.00 21.40 54 TRP B C 1
ATOM 3793 O O . TRP B 1 63 ? -3.791 -19.748 -34.393 1.00 22.95 54 TRP B O 1
ATOM 3804 N N . ASN B 1 64 ? -3.460 -21.919 -33.888 1.00 17.24 55 ASN B N 1
ATOM 3805 C CA . ASN B 1 64 ? -2.446 -21.608 -32.885 1.00 16.23 55 ASN B CA 1
ATOM 3806 C C . ASN B 1 64 ? -1.317 -22.621 -32.808 1.00 15.48 55 ASN B C 1
ATOM 3807 O O . ASN B 1 64 ? -0.262 -22.277 -32.277 1.00 14.96 55 ASN B O 1
ATOM 3812 N N . VAL B 1 65 ? -1.471 -23.849 -33.302 1.00 17.45 56 VAL B N 1
ATOM 3813 C CA . VAL B 1 65 ? -0.363 -24.801 -33.253 1.00 20.24 56 VAL B CA 1
ATOM 3814 C C . VAL B 1 65 ? 0.494 -24.540 -34.483 1.00 19.98 56 VAL B C 1
ATOM 3815 O O . VAL B 1 65 ? 0.600 -25.385 -35.380 1.00 21.31 56 VAL B O 1
ATOM 3819 N N . ASN B 1 66 ? 1.133 -23.369 -34.518 1.00 18.92 57 ASN B N 1
ATOM 3820 C CA . ASN B 1 66 ? 1.687 -22.868 -35.770 1.00 18.84 57 ASN B CA 1
ATOM 3821 C C . ASN B 1 66 ? 3.030 -23.489 -36.128 1.00 19.13 57 ASN B C 1
ATOM 3822 O O . ASN B 1 66 ? 3.383 -23.510 -37.313 1.00 13.93 57 ASN B O 1
ATOM 3827 N N . ILE B 1 67 ? 3.767 -24.023 -35.148 1.00 19.04 58 ILE B N 1
ATOM 3828 C CA . ILE B 1 67 ? 5.020 -24.724 -35.417 1.00 17.89 58 ILE B CA 1
ATOM 3829 C C . ILE B 1 67 ? 4.840 -26.225 -35.504 1.00 16.95 58 ILE B C 1
ATOM 3830 O O . ILE B 1 67 ? 5.833 -26.944 -35.680 1.00 16.73 58 ILE B O 1
ATOM 3835 N N . GLY B 1 68 ? 3.622 -26.727 -35.334 1.00 17.92 59 GLY B N 1
ATOM 3836 C CA . GLY B 1 68 ? 3.377 -28.153 -35.339 1.00 18.02 59 GLY B CA 1
ATOM 3837 C C . GLY B 1 68 ? 3.347 -28.746 -33.937 1.00 19.23 59 GLY B C 1
ATOM 3838 O O . GLY B 1 68 ? 3.836 -28.164 -32.964 1.00 20.01 59 GLY B O 1
ATOM 3839 N N . HIS B 1 69 ? 2.745 -29.928 -33.837 1.00 17.94 60 HIS B N 1
ATOM 3840 C CA . HIS B 1 69 ? 2.670 -30.650 -32.576 1.00 18.22 60 HIS B CA 1
ATOM 3841 C C . HIS B 1 69 ? 4.011 -31.323 -32.268 1.00 19.01 60 HIS B C 1
ATOM 3842 O O . HIS B 1 69 ? 4.803 -31.626 -33.168 1.00 20.46 60 HIS B O 1
ATOM 3849 N N . ASN B 1 70 ? 4.269 -31.534 -30.973 1.00 18.67 61 ASN B N 1
ATOM 3850 C CA . ASN B 1 70 ? 5.338 -32.420 -30.492 1.00 20.18 61 ASN B CA 1
ATOM 3851 C C . ASN B 1 70 ? 6.742 -31.926 -30.842 1.00 21.85 61 ASN B C 1
ATOM 3852 O O . ASN B 1 70 ? 7.645 -32.727 -31.087 1.00 25.81 61 ASN B O 1
ATOM 3857 N N . ARG B 1 71 ? 6.954 -30.616 -30.811 1.00 21.33 62 ARG B N 1
ATOM 3858 C CA . ARG B 1 71 ? 8.288 -30.071 -31.054 1.00 22.21 62 ARG B CA 1
ATOM 3859 C C . ARG B 1 71 ? 9.201 -30.357 -29.865 1.00 20.88 62 ARG B C 1
ATOM 3860 O O . ARG B 1 71 ? 8.922 -29.923 -28.742 1.00 19.74 62 ARG B O 1
ATOM 3868 N N . ALA B 1 72 ? 10.315 -31.053 -30.126 1.00 19.73 63 ALA B N 1
ATOM 3869 C CA . ALA B 1 72 ? 11.173 -31.540 -29.049 1.00 18.71 63 ALA B CA 1
ATOM 3870 C C . ALA B 1 72 ? 11.755 -30.396 -28.229 1.00 19.47 63 ALA B C 1
ATOM 3871 O O . ALA B 1 72 ? 11.764 -30.447 -26.993 1.00 20.60 63 ALA B O 1
ATOM 3873 N N . SER B 1 73 ? 12.293 -29.377 -28.902 1.00 19.39 64 SER B N 1
ATOM 3874 C CA . SER B 1 73 ? 12.930 -28.262 -28.203 1.00 21.15 64 SER B CA 1
ATOM 3875 C C . SER B 1 73 ? 11.958 -27.556 -27.259 1.00 23.94 64 SER B C 1
ATOM 3876 O O . SER B 1 73 ? 12.299 -27.250 -26.107 1.00 25.72 64 SER B O 1
ATOM 3879 N N . VAL B 1 74 ? 10.732 -27.304 -27.727 1.00 25.15 65 VAL B N 1
ATOM 3880 C CA . VAL B 1 74 ? 9.731 -26.639 -26.892 1.00 24.71 65 VAL B CA 1
ATOM 3881 C C . VAL B 1 74 ? 9.385 -27.504 -25.691 1.00 25.41 65 VAL B C 1
ATOM 3882 O O . VAL B 1 74 ? 9.218 -27.003 -24.570 1.00 23.89 65 VAL B O 1
ATOM 3886 N N . LYS B 1 75 ? 9.237 -28.810 -25.912 1.00 27.77 66 LYS B N 1
ATOM 3887 C CA . LYS B 1 75 ? 8.995 -29.719 -24.799 1.00 28.23 66 LYS B CA 1
ATOM 3888 C C . LYS B 1 75 ? 10.145 -29.682 -23.800 1.00 28.22 66 LYS B C 1
ATOM 3889 O O . LYS B 1 75 ? 9.919 -29.674 -22.582 1.00 27.42 66 LYS B O 1
ATOM 3895 N N . ALA B 1 76 ? 11.385 -29.626 -24.299 1.00 28.02 67 ALA B N 1
ATOM 3896 C CA . ALA B 1 76 ? 12.552 -29.560 -23.425 1.00 24.83 67 ALA B CA 1
ATOM 3897 C C . ALA B 1 76 ? 12.573 -28.271 -22.611 1.00 24.22 67 ALA B C 1
ATOM 3898 O O . ALA B 1 76 ? 12.945 -28.279 -21.427 1.00 23.65 67 ALA B O 1
ATOM 3900 N N . ALA B 1 77 ? 12.194 -27.149 -23.231 1.00 22.87 68 ALA B N 1
ATOM 3901 C CA . ALA B 1 77 ? 12.118 -25.890 -22.493 1.00 19.51 68 ALA B CA 1
ATOM 3902 C C . ALA B 1 77 ? 11.104 -25.975 -21.360 1.00 22.14 68 ALA B C 1
ATOM 3903 O O . ALA B 1 77 ? 11.362 -25.492 -20.250 1.00 24.83 68 ALA B O 1
ATOM 3905 N N . ILE B 1 78 ? 9.959 -26.616 -21.607 1.00 20.26 69 ILE B N 1
ATOM 3906 C CA . ILE B 1 78 ? 8.949 -26.728 -20.565 1.00 20.99 69 ILE B CA 1
ATOM 3907 C C . ILE B 1 78 ? 9.491 -27.559 -19.412 1.00 20.27 69 ILE B C 1
ATOM 3908 O O . ILE B 1 78 ? 9.461 -27.136 -18.252 1.00 22.60 69 ILE B O 1
ATOM 3913 N N . ALA B 1 79 ? 10.062 -28.723 -19.726 1.00 21.94 70 ALA B N 1
ATOM 3914 C CA . ALA B 1 79 ? 10.609 -29.592 -18.687 1.00 24.82 70 ALA B CA 1
ATOM 3915 C C . ALA B 1 79 ? 11.710 -28.896 -17.895 1.00 25.16 70 ALA B C 1
ATOM 3916 O O . ALA B 1 79 ? 11.766 -29.007 -16.664 1.00 26.43 70 ALA B O 1
ATOM 3918 N N . ALA B 1 80 ? 12.609 -28.194 -18.584 1.00 26.09 71 ALA B N 1
ATOM 3919 C CA . ALA B 1 80 ? 13.664 -27.467 -17.888 1.00 25.92 71 ALA B CA 1
ATOM 3920 C C . ALA B 1 80 ? 13.085 -26.474 -16.883 1.00 24.44 71 ALA B C 1
ATOM 3921 O O . ALA B 1 80 ? 13.547 -26.395 -15.738 1.00 25.12 71 ALA B O 1
ATOM 3923 N N . GLN B 1 81 ? 12.078 -25.697 -17.293 1.00 22.22 72 GLN B N 1
ATOM 3924 C CA . GLN B 1 81 ? 11.547 -24.675 -16.394 1.00 21.67 72 GLN B CA 1
ATOM 3925 C C . GLN B 1 81 ? 10.826 -25.297 -15.207 1.00 25.60 72 GLN B C 1
ATOM 3926 O O . GLN B 1 81 ? 10.938 -24.800 -14.082 1.00 29.04 72 GLN B O 1
ATOM 3932 N N . LEU B 1 82 ? 10.078 -26.377 -15.438 1.00 27.20 73 LEU B N 1
ATOM 3933 C CA . LEU B 1 82 ? 9.402 -27.069 -14.343 1.00 26.53 73 LEU B CA 1
ATOM 3934 C C . LEU B 1 82 ? 10.398 -27.504 -13.265 1.00 26.36 73 LEU B C 1
ATOM 3935 O O . LEU B 1 82 ? 10.107 -27.418 -12.067 1.00 23.26 73 LEU B O 1
ATOM 3940 N N . ASP B 1 83 ? 11.585 -27.964 -13.673 1.00 27.75 74 ASP B N 1
ATOM 3941 C CA . ASP B 1 83 ? 12.595 -28.365 -12.698 1.00 28.15 74 ASP B CA 1
ATOM 3942 C C . ASP B 1 83 ? 13.062 -27.198 -11.852 1.00 28.01 74 ASP B C 1
ATOM 3943 O O . ASP B 1 83 ? 13.417 -27.384 -10.684 1.00 27.47 74 ASP B O 1
ATOM 3948 N N . GLU B 1 84 ? 13.097 -25.997 -12.428 1.00 29.17 75 GLU B N 1
ATOM 3949 C CA . GLU B 1 84 ? 13.601 -24.822 -11.729 1.00 28.88 75 GLU B CA 1
ATOM 3950 C C . GLU B 1 84 ? 12.503 -24.144 -10.914 1.00 24.52 75 GLU B C 1
ATOM 3951 O O . GLU B 1 84 ? 12.597 -24.032 -9.687 1.00 21.30 75 GLU B O 1
ATOM 3957 N N . LEU B 1 85 ? 11.457 -23.685 -11.591 1.00 23.85 76 LEU B N 1
ATOM 3958 C CA . LEU B 1 85 ? 10.385 -22.946 -10.935 1.00 23.83 76 LEU B CA 1
ATOM 3959 C C . LEU B 1 85 ? 9.204 -22.995 -11.901 1.00 26.09 76 LEU B C 1
ATOM 3960 O O . LEU B 1 85 ? 9.182 -22.258 -12.891 1.00 26.55 76 LEU B O 1
ATOM 3965 N N . ALA B 1 86 ? 8.269 -23.906 -11.632 1.00 26.94 77 ALA B N 1
ATOM 3966 C CA . ALA B 1 86 ? 7.080 -24.014 -12.465 1.00 24.45 77 ALA B CA 1
ATOM 3967 C C . ALA B 1 86 ? 6.306 -22.710 -12.455 1.00 26.48 77 ALA B C 1
ATOM 3968 O O . ALA B 1 86 ? 5.870 -22.222 -13.503 1.00 29.32 77 ALA B O 1
ATOM 3970 N N . TYR B 1 87 ? 6.122 -22.139 -11.268 1.00 24.06 78 TYR B N 1
ATOM 3971 C CA . TYR B 1 87 ? 5.349 -20.920 -11.098 1.00 23.23 78 TYR B CA 1
ATOM 3972 C C . TYR B 1 87 ? 5.853 -20.105 -9.919 1.00 23.94 78 TYR B C 1
ATOM 3973 O O . TYR B 1 87 ? 6.161 -20.655 -8.857 1.00 24.61 78 TYR B O 1
ATOM 3982 N N . TYR B 1 88 ? 5.936 -18.793 -10.118 1.00 24.27 79 TYR B N 1
ATOM 3983 C CA . TYR B 1 88 ? 5.756 -17.864 -9.013 1.00 23.89 79 TYR B CA 1
ATOM 3984 C C . TYR B 1 88 ? 5.035 -16.627 -9.540 1.00 22.72 79 TYR B C 1
ATOM 3985 O O . TYR B 1 88 ? 4.943 -16.403 -10.750 1.00 22.99 79 TYR B O 1
ATOM 3994 N N . GLN B 1 89 ? 4.488 -15.845 -8.610 1.00 22.63 80 GLN B N 1
ATOM 3995 C CA . GLN B 1 89 ? 3.715 -14.647 -8.922 1.00 23.29 80 GLN B CA 1
ATOM 3996 C C . GLN B 1 89 ? 4.618 -13.502 -9.383 1.00 23.12 80 GLN B C 1
ATOM 3997 O O . GLN B 1 89 ? 5.822 -13.487 -9.131 1.00 24.40 80 GLN B O 1
ATOM 4003 N N . THR B 1 90 ? 4.010 -12.521 -10.065 1.00 23.43 81 THR B N 1
ATOM 4004 C CA . THR B 1 90 ? 4.692 -11.274 -10.402 1.00 21.52 81 THR B CA 1
ATOM 4005 C C . THR B 1 90 ? 3.896 -10.064 -9.919 1.00 22.29 81 THR B C 1
ATOM 4006 O O . THR B 1 90 ? 4.026 -8.969 -10.471 1.00 18.94 81 THR B O 1
ATOM 4010 N N . PHE B 1 91 ? 3.079 -10.228 -8.881 1.00 26.63 82 PHE B N 1
ATOM 4011 C CA . PHE B 1 91 ? 2.379 -9.069 -8.356 1.00 28.78 82 PHE B CA 1
ATOM 4012 C C . PHE B 1 91 ? 3.393 -8.125 -7.712 1.00 29.70 82 PHE B C 1
ATOM 4013 O O . PHE B 1 91 ? 4.564 -8.468 -7.542 1.00 32.06 82 PHE B O 1
ATOM 4021 N N . ASP B 1 92 ? 2.925 -6.918 -7.381 1.00 27.93 83 ASP B N 1
ATOM 4022 C CA . ASP B 1 92 ? 3.752 -5.804 -6.915 1.00 28.45 83 ASP B CA 1
ATOM 4023 C C . ASP B 1 92 ? 5.100 -6.224 -6.328 1.00 28.50 83 ASP B C 1
ATOM 4024 O O . ASP B 1 92 ? 5.156 -6.948 -5.324 1.00 27.54 83 ASP B O 1
ATOM 4029 N N . GLY B 1 93 ? 6.188 -5.811 -6.981 1.00 27.69 84 GLY B N 1
ATOM 4030 C CA . GLY B 1 93 ? 7.518 -5.931 -6.427 1.00 25.92 84 GLY B CA 1
ATOM 4031 C C . GLY B 1 93 ? 8.130 -7.310 -6.474 1.00 26.49 84 GLY B C 1
ATOM 4032 O O . GLY B 1 93 ? 9.252 -7.484 -5.980 1.00 27.44 84 GLY B O 1
ATOM 4033 N N . ILE B 1 94 ? 7.446 -8.295 -7.051 1.00 24.03 85 ILE B N 1
ATOM 4034 C CA . ILE B 1 94 ? 7.929 -9.666 -7.089 1.00 24.12 85 ILE B CA 1
ATOM 4035 C C . ILE B 1 94 ? 7.990 -10.092 -8.549 1.00 25.90 85 ILE B C 1
ATOM 4036 O O . ILE B 1 94 ? 7.114 -9.734 -9.341 1.00 26.18 85 ILE B O 1
ATOM 4041 N N . ALA B 1 95 ? 9.040 -10.816 -8.921 1.00 26.87 86 ALA B N 1
ATOM 4042 C CA . ALA B 1 95 ? 9.114 -11.344 -10.280 1.00 25.24 86 ALA B CA 1
ATOM 4043 C C . ALA B 1 95 ? 10.047 -12.548 -10.293 1.00 23.78 86 ALA B C 1
ATOM 4044 O O . ALA B 1 95 ? 10.392 -13.108 -9.248 1.00 23.45 86 ALA B O 1
ATOM 4046 N N . HIS B 1 96 ? 10.458 -12.940 -11.493 1.00 23.49 87 HIS B N 1
ATOM 4047 C CA . HIS B 1 96 ? 11.255 -14.140 -11.707 1.00 20.48 87 HIS B CA 1
ATOM 4048 C C . HIS B 1 96 ? 11.910 -14.032 -13.083 1.00 19.62 87 HIS B C 1
ATOM 4049 O O . HIS B 1 96 ? 11.538 -13.168 -13.889 1.00 18.64 87 HIS B O 1
ATOM 4056 N N . PRO B 1 97 ? 12.913 -14.873 -13.368 1.00 16.87 88 PRO B N 1
ATOM 4057 C CA . PRO B 1 97 ? 13.689 -14.708 -14.613 1.00 15.33 88 PRO B CA 1
ATOM 4058 C C . PRO B 1 97 ? 12.909 -14.792 -15.917 1.00 15.74 88 PRO B C 1
ATOM 4059 O O . PRO B 1 97 ? 13.161 -13.980 -16.821 1.00 17.59 88 PRO B O 1
ATOM 4063 N N . ARG B 1 98 ? 11.991 -15.751 -16.067 1.00 14.05 89 ARG B N 1
ATOM 4064 C CA . ARG B 1 98 ? 11.401 -15.978 -17.387 1.00 15.57 89 ARG B CA 1
ATOM 4065 C C . ARG B 1 98 ? 10.558 -14.791 -17.852 1.00 16.56 89 ARG B C 1
ATOM 4066 O O . ARG B 1 98 ? 10.526 -14.486 -19.051 1.00 17.03 89 ARG B O 1
ATOM 4074 N N . VAL B 1 99 ? 9.861 -14.117 -16.931 1.00 18.87 90 VAL B N 1
ATOM 4075 C CA . VAL B 1 99 ? 9.000 -13.000 -17.331 1.00 22.18 90 VAL B CA 1
ATOM 4076 C C . VAL B 1 99 ? 9.834 -11.802 -17.782 1.00 23.24 90 VAL B C 1
ATOM 4077 O O . VAL B 1 99 ? 9.474 -11.113 -18.744 1.00 25.35 90 VAL B O 1
ATOM 4081 N N . PHE B 1 100 ? 10.966 -11.547 -17.114 1.00 20.74 91 PHE B N 1
ATOM 4082 C CA . PHE B 1 100 ? 11.919 -10.564 -17.628 1.00 19.27 91 PHE B CA 1
ATOM 4083 C C . PHE B 1 100 ? 12.343 -10.926 -19.048 1.00 18.34 91 PHE B C 1
ATOM 4084 O O . PHE B 1 100 ? 12.302 -10.084 -19.949 1.00 16.92 91 PHE B O 1
ATOM 4092 N N . ASP B 1 101 ? 12.727 -12.192 -19.266 1.00 19.25 92 ASP B N 1
ATOM 4093 C CA . ASP B 1 101 ? 13.263 -12.604 -20.562 1.00 20.18 92 ASP B CA 1
ATOM 4094 C C . ASP B 1 101 ? 12.255 -12.361 -21.675 1.00 19.55 92 ASP B C 1
ATOM 4095 O O . ASP B 1 101 ? 12.584 -11.781 -22.713 1.00 22.60 92 ASP B O 1
ATOM 4100 N N . LEU B 1 102 ? 11.020 -12.817 -21.484 1.00 19.10 93 LEU B N 1
ATOM 4101 C CA . LEU B 1 102 ? 10.026 -12.691 -22.543 1.00 19.56 93 LEU B CA 1
ATOM 4102 C C . LEU B 1 102 ? 9.567 -11.243 -22.720 1.00 18.09 93 LEU B C 1
ATOM 4103 O O . LEU B 1 102 ? 9.339 -10.793 -23.848 1.00 18.27 93 LEU B O 1
ATOM 4108 N N . ALA B 1 103 ? 9.430 -10.493 -21.629 1.00 17.15 94 ALA B N 1
ATOM 4109 C CA . ALA B 1 103 ? 9.066 -9.084 -21.769 1.00 18.32 94 ALA B CA 1
ATOM 4110 C C . ALA B 1 103 ? 10.096 -8.333 -22.604 1.00 19.06 94 ALA B C 1
ATOM 4111 O O . ALA B 1 103 ? 9.737 -7.556 -23.498 1.00 19.67 94 ALA B O 1
ATOM 4113 N N . GLU B 1 104 ? 11.386 -8.529 -22.297 1.00 19.36 95 GLU B N 1
ATOM 4114 C CA . GLU B 1 104 ? 12.458 -7.968 -23.117 1.00 22.33 95 GLU B CA 1
ATOM 4115 C C . GLU B 1 104 ? 12.373 -8.455 -24.559 1.00 21.95 95 GLU B C 1
ATOM 4116 O O . GLU B 1 104 ? 12.559 -7.674 -25.500 1.00 22.60 95 GLU B O 1
ATOM 4122 N N . ARG B 1 105 ? 12.101 -9.749 -24.748 1.00 21.24 96 ARG B N 1
ATOM 4123 C CA . ARG B 1 105 ? 12.064 -10.318 -26.090 1.00 22.41 96 ARG B CA 1
ATOM 4124 C C . ARG B 1 105 ? 10.959 -9.686 -26.921 1.00 22.73 96 ARG B C 1
ATOM 4125 O O . ARG B 1 105 ? 11.189 -9.260 -28.058 1.00 23.60 96 ARG B O 1
ATOM 4133 N N . LEU B 1 106 ? 9.752 -9.605 -26.357 1.00 21.12 97 LEU B N 1
ATOM 4134 C CA . LEU B 1 106 ? 8.608 -9.075 -27.091 1.00 21.99 97 LEU B CA 1
ATOM 4135 C C . LEU B 1 106 ? 8.794 -7.596 -27.428 1.00 22.77 97 LEU B C 1
ATOM 4136 O O . LEU B 1 106 ? 8.530 -7.170 -28.556 1.00 23.38 97 LEU B O 1
ATOM 4141 N N . THR B 1 107 ? 9.219 -6.786 -26.457 1.00 25.02 98 THR B N 1
ATOM 4142 C CA . THR B 1 107 ? 9.407 -5.365 -26.741 1.00 24.72 98 THR B CA 1
ATOM 4143 C C . THR B 1 107 ? 10.498 -5.136 -27.786 1.00 25.63 98 THR B C 1
ATOM 4144 O O . THR B 1 107 ? 10.415 -4.188 -28.578 1.00 26.25 98 THR B O 1
ATOM 4148 N N . GLY B 1 108 ? 11.513 -5.997 -27.821 1.00 26.89 99 GLY B N 1
ATOM 4149 C CA . GLY B 1 108 ? 12.533 -5.875 -28.848 1.00 26.32 99 GLY B CA 1
ATOM 4150 C C . GLY B 1 108 ? 12.025 -6.231 -30.234 1.00 25.19 99 GLY B C 1
ATOM 4151 O O . GLY B 1 108 ? 12.292 -5.516 -31.202 1.00 24.07 99 GLY B O 1
ATOM 4152 N N . MET B 1 109 ? 11.255 -7.321 -30.341 1.00 25.77 100 MET B N 1
ATOM 4153 C CA . MET B 1 109 ? 10.745 -7.755 -31.640 1.00 24.43 100 MET B CA 1
ATOM 4154 C C . MET B 1 109 ? 9.870 -6.691 -32.272 1.00 21.18 100 MET B C 1
ATOM 4155 O O . MET B 1 109 ? 9.790 -6.602 -33.502 1.00 20.70 100 MET B O 1
ATOM 4160 N N . PHE B 1 110 ? 9.214 -5.880 -31.451 1.00 19.42 101 PHE B N 1
ATOM 4161 C CA . PHE B 1 110 ? 8.286 -4.860 -31.909 1.00 19.35 101 PHE B CA 1
ATOM 4162 C C . PHE B 1 110 ? 8.800 -3.470 -31.587 1.00 20.75 101 PHE B C 1
ATOM 4163 O O . PHE B 1 110 ? 8.030 -2.562 -31.262 1.00 21.11 101 PHE B O 1
ATOM 4171 N N . ALA B 1 111 ? 10.116 -3.295 -31.664 1.00 21.69 102 ALA B N 1
ATOM 4172 C CA . ALA B 1 111 ? 10.664 -1.959 -31.506 1.00 22.78 102 ALA B CA 1
ATOM 4173 C C . ALA B 1 111 ? 10.220 -1.046 -32.642 1.00 23.89 102 ALA B C 1
ATOM 4174 O O . ALA B 1 111 ? 10.096 0.167 -32.447 1.00 24.07 102 ALA B O 1
ATOM 4176 N N . GLN B 1 112 ? 9.968 -1.614 -33.829 1.00 24.55 103 GLN B N 1
ATOM 4177 C CA . GLN B 1 112 ? 9.434 -0.825 -34.937 1.00 24.86 103 GLN B CA 1
ATOM 4178 C C . GLN B 1 112 ? 8.122 -0.155 -34.554 1.00 24.83 103 GLN B C 1
ATOM 4179 O O . GLN B 1 112 ? 7.842 0.972 -34.973 1.00 23.43 103 GLN B O 1
ATOM 4185 N N . GLU B 1 113 ? 7.309 -0.837 -33.756 1.00 25.93 104 GLU B N 1
ATOM 4186 C CA . GLU B 1 113 ? 6.026 -0.336 -33.300 1.00 24.85 104 GLU B CA 1
ATOM 4187 C C . GLU B 1 113 ? 6.132 0.424 -31.985 1.00 26.05 104 GLU B C 1
ATOM 4188 O O . GLU B 1 113 ? 5.100 0.811 -31.419 1.00 26.15 104 GLU B O 1
ATOM 4194 N N . ARG B 1 114 ? 7.353 0.656 -31.498 1.00 25.51 105 ARG B N 1
ATOM 4195 C CA . ARG B 1 114 ? 7.590 1.467 -30.302 1.00 27.21 105 ARG B CA 1
ATOM 4196 C C . ARG B 1 114 ? 6.946 0.866 -29.055 1.00 25.70 105 ARG B C 1
ATOM 4197 O O . ARG B 1 114 ? 6.539 1.604 -28.155 1.00 24.83 105 ARG B O 1
ATOM 4205 N N . MET B 1 115 ? 6.844 -0.466 -28.983 1.00 25.96 106 MET B N 1
ATOM 4206 C CA . MET B 1 115 ? 6.241 -1.102 -27.814 1.00 22.71 106 MET B CA 1
ATOM 4207 C C . MET B 1 115 ? 7.172 -1.021 -26.615 1.00 21.22 106 MET B C 1
ATOM 4208 O O . MET B 1 115 ? 8.369 -1.299 -26.722 1.00 22.08 106 MET B O 1
ATOM 4213 N N . ALA B 1 116 ? 6.602 -0.701 -25.456 1.00 19.12 107 ALA B N 1
ATOM 4214 C CA . ALA B 1 116 ? 7.378 -0.356 -24.268 1.00 18.82 107 ALA B CA 1
ATOM 4215 C C . ALA B 1 116 ? 7.125 -1.256 -23.069 1.00 20.08 107 ALA B C 1
ATOM 4216 O O . ALA B 1 116 ? 8.060 -1.542 -22.310 1.00 20.47 107 ALA B O 1
ATOM 4218 N N . ARG B 1 117 ? 5.889 -1.706 -22.871 1.00 17.98 108 ARG B N 1
ATOM 4219 C CA . ARG B 1 117 ? 5.519 -2.478 -21.697 1.00 20.18 108 ARG B CA 1
ATOM 4220 C C . ARG B 1 117 ? 4.617 -3.630 -22.111 1.00 21.06 108 ARG B C 1
ATOM 4221 O O . ARG B 1 117 ? 3.879 -3.534 -23.096 1.00 21.94 108 ARG B O 1
ATOM 4229 N N . VAL B 1 118 ? 4.695 -4.726 -21.361 1.00 20.10 109 VAL B N 1
ATOM 4230 C CA . VAL B 1 118 ? 3.836 -5.886 -21.560 1.00 18.64 109 VAL B CA 1
ATOM 4231 C C . VAL B 1 118 ? 3.022 -6.111 -20.293 1.00 20.58 109 VAL B C 1
ATOM 4232 O O . VAL B 1 118 ? 3.563 -6.047 -19.181 1.00 18.10 109 VAL B O 1
ATOM 4236 N N . LEU B 1 119 ? 1.724 -6.367 -20.462 1.00 21.19 110 LEU B N 1
ATOM 4237 C CA . LEU B 1 119 ? 0.883 -6.907 -19.401 1.00 22.08 110 LEU B CA 1
ATOM 4238 C C . LEU B 1 119 ? 0.488 -8.316 -19.825 1.00 21.97 110 LEU B C 1
ATOM 4239 O O . LEU B 1 119 ? -0.314 -8.488 -20.751 1.00 24.27 110 LEU B O 1
ATOM 4244 N N . PHE B 1 120 ? 1.057 -9.314 -19.152 1.00 20.81 111 PHE B N 1
ATOM 4245 C CA . PHE B 1 120 ? 0.866 -10.710 -19.512 1.00 21.28 111 PHE B CA 1
ATOM 4246 C C . PHE B 1 120 ? -0.435 -11.260 -18.947 1.00 20.64 111 PHE B C 1
ATOM 4247 O O . PHE B 1 120 ? -0.958 -10.798 -17.927 1.00 18.41 111 PHE B O 1
ATOM 4255 N N . SER B 1 121 ? -0.925 -12.301 -19.608 1.00 19.29 112 SER B N 1
ATOM 4256 C CA . SER B 1 121 ? -2.164 -12.956 -19.246 1.00 14.93 112 SER B CA 1
ATOM 4257 C C . SER B 1 121 ? -2.111 -14.372 -19.821 1.00 16.40 112 SER B C 1
ATOM 4258 O O . SER B 1 121 ? -1.027 -14.882 -20.133 1.00 14.28 112 SER B O 1
ATOM 4261 N N . SER B 1 122 ? -3.269 -15.009 -19.979 1.00 18.56 113 SER B N 1
ATOM 4262 C CA . SER B 1 122 ? -3.284 -16.429 -20.300 1.00 18.13 113 SER B CA 1
ATOM 4263 C C . SER B 1 122 ? -3.996 -16.749 -21.604 1.00 19.64 113 SER B C 1
ATOM 4264 O O . SER B 1 122 ? -4.031 -17.923 -21.994 1.00 19.56 113 SER B O 1
ATOM 4267 N N . GLY B 1 123 ? -4.544 -15.754 -22.298 1.00 19.58 114 GLY B N 1
ATOM 4268 C CA . GLY B 1 123 ? -5.218 -16.056 -23.547 1.00 21.86 114 GLY B CA 1
ATOM 4269 C C . GLY B 1 123 ? -5.613 -14.808 -24.305 1.00 23.48 114 GLY B C 1
ATOM 4270 O O . GLY B 1 123 ? -5.399 -13.678 -23.856 1.00 22.85 114 GLY B O 1
ATOM 4271 N N . GLY B 1 124 ? -6.212 -15.044 -25.476 1.00 23.99 115 GLY B N 1
ATOM 4272 C CA . GLY B 1 124 ? -6.555 -13.946 -26.364 1.00 22.21 115 GLY B CA 1
ATOM 4273 C C . GLY B 1 124 ? -7.663 -13.071 -25.821 1.00 21.50 115 GLY B C 1
ATOM 4274 O O . GLY B 1 124 ? -7.670 -11.861 -26.046 1.00 24.39 115 GLY B O 1
ATOM 4275 N N . SER B 1 125 ? -8.654 -13.683 -25.175 1.00 22.10 116 SER B N 1
ATOM 4276 C CA . SER B 1 125 ? -9.707 -12.913 -24.520 1.00 22.80 116 SER B CA 1
ATOM 4277 C C . SER B 1 125 ? -9.140 -12.083 -23.377 1.00 22.63 116 SER B C 1
ATOM 4278 O O . SER B 1 125 ? -9.570 -10.944 -23.158 1.00 23.09 116 SER B O 1
ATOM 4281 N N . ASP B 1 126 ? -8.197 -12.651 -22.618 1.00 19.98 117 ASP B N 1
ATOM 4282 C CA . ASP B 1 126 ? -7.473 -11.866 -21.621 1.00 18.91 117 ASP B CA 1
ATOM 4283 C C . ASP B 1 126 ? -6.775 -10.674 -22.266 1.00 18.66 117 ASP B C 1
ATOM 4284 O O . ASP B 1 126 ? -6.888 -9.540 -21.789 1.00 19.09 117 ASP B O 1
ATOM 4289 N N . ALA B 1 127 ? -6.032 -10.919 -23.352 1.00 18.16 118 ALA B N 1
ATOM 4290 C CA . ALA B 1 127 ? -5.256 -9.852 -23.974 1.00 11.78 118 ALA B CA 1
ATOM 4291 C C . ALA B 1 127 ? -6.165 -8.720 -24.420 1.00 12.93 118 ALA B C 1
ATOM 4292 O O . ALA B 1 127 ? -5.804 -7.542 -24.309 1.00 12.85 118 ALA B O 1
ATOM 4294 N N . VAL B 1 128 ? -7.360 -9.063 -24.903 1.00 13.77 119 VAL B N 1
ATOM 4295 C CA . VAL B 1 128 ? -8.314 -8.053 -25.352 1.00 15.20 119 VAL B CA 1
ATOM 4296 C C . VAL B 1 128 ? -8.894 -7.302 -24.163 1.00 17.73 119 VAL B C 1
ATOM 4297 O O . VAL B 1 128 ? -8.914 -6.068 -24.145 1.00 17.68 119 VAL B O 1
ATOM 4301 N N . GLU B 1 129 ? -9.392 -8.032 -23.161 1.00 19.29 120 GLU B N 1
ATOM 4302 C CA . GLU B 1 129 ? -9.915 -7.382 -21.959 1.00 20.76 120 GLU B CA 1
ATOM 4303 C C . GLU B 1 129 ? -8.897 -6.411 -21.370 1.00 21.91 120 GLU B C 1
ATOM 4304 O O . GLU B 1 129 ? -9.227 -5.270 -21.028 1.00 24.04 120 GLU B O 1
ATOM 4310 N N . THR B 1 130 ? -7.639 -6.852 -21.273 1.00 21.30 121 THR B N 1
ATOM 4311 C CA . THR B 1 130 ? -6.577 -6.023 -20.708 1.00 19.20 121 THR B CA 1
ATOM 4312 C C . THR B 1 130 ? -6.340 -4.775 -21.546 1.00 16.03 121 THR B C 1
ATOM 4313 O O . THR B 1 130 ? -6.117 -3.686 -21.002 1.00 13.53 121 THR B O 1
ATOM 4317 N N . ALA B 1 131 ? -6.360 -4.916 -22.873 1.00 13.55 122 ALA B N 1
ATOM 4318 C CA . ALA B 1 131 ? -6.172 -3.751 -23.726 1.00 14.86 122 ALA B CA 1
ATOM 4319 C C . ALA B 1 131 ? -7.284 -2.732 -23.508 1.00 15.93 122 ALA B C 1
ATOM 4320 O O . ALA B 1 131 ? -7.035 -1.520 -23.487 1.00 14.79 122 ALA B O 1
ATOM 4322 N N . LEU B 1 132 ? -8.517 -3.212 -23.311 1.00 15.98 123 LEU B N 1
ATOM 4323 C CA . LEU B 1 132 ? -9.649 -2.312 -23.104 1.00 14.84 123 LEU B CA 1
ATOM 4324 C C . LEU B 1 132 ? -9.556 -1.599 -21.759 1.00 15.30 123 LEU B C 1
ATOM 4325 O O . LEU B 1 132 ? -9.760 -0.381 -21.677 1.00 14.92 123 LEU B O 1
ATOM 4330 N N . LYS B 1 133 ? -9.291 -2.351 -20.685 1.00 15.45 124 LYS B N 1
ATOM 4331 C CA . LYS B 1 133 ? -9.263 -1.746 -19.355 1.00 16.34 124 LYS B CA 1
ATOM 4332 C C . LYS B 1 133 ? -8.098 -0.779 -19.206 1.00 18.11 124 LYS B C 1
ATOM 4333 O O . LYS B 1 133 ? -8.208 0.236 -18.498 1.00 15.19 124 LYS B O 1
ATOM 4339 N N . MET B 1 134 ? -6.955 -1.102 -19.818 1.00 18.93 125 MET B N 1
ATOM 4340 C CA . MET B 1 134 ? -5.813 -0.206 -19.718 1.00 17.62 125 MET B CA 1
ATOM 4341 C C . MET B 1 134 ? -5.973 1.013 -20.612 1.00 20.53 125 MET B C 1
ATOM 4342 O O . MET B 1 134 ? -5.426 2.073 -20.297 1.00 22.73 125 MET B O 1
ATOM 4347 N N . ALA B 1 135 ? -6.715 0.892 -21.717 1.00 21.69 126 ALA B N 1
ATOM 4348 C CA . ALA B 1 135 ? -7.082 2.072 -22.498 1.00 21.49 126 ALA B CA 1
ATOM 4349 C C . ALA B 1 135 ? -7.886 3.058 -21.664 1.00 19.85 126 ALA B C 1
ATOM 4350 O O . ALA B 1 135 ? -7.679 4.272 -21.763 1.00 17.25 126 ALA B O 1
ATOM 4352 N N . ARG B 1 136 ? -8.840 2.559 -20.871 1.00 20.69 127 ARG B N 1
ATOM 4353 C CA . ARG B 1 136 ? -9.545 3.420 -19.924 1.00 20.89 127 ARG B CA 1
ATOM 4354 C C . ARG B 1 136 ? -8.581 4.060 -18.926 1.00 22.62 127 ARG B C 1
ATOM 4355 O O . ARG B 1 136 ? -8.720 5.244 -18.593 1.00 24.65 127 ARG B O 1
ATOM 4363 N N . GLN B 1 137 ? -7.612 3.289 -18.416 1.00 20.91 128 GLN B N 1
ATOM 4364 C CA . GLN B 1 137 ? -6.698 3.847 -17.424 1.00 19.86 128 GLN B CA 1
ATOM 4365 C C . GLN B 1 137 ? -5.775 4.895 -18.039 1.00 19.17 128 GLN B C 1
ATOM 4366 O O . GLN B 1 137 ? -5.476 5.913 -17.403 1.00 22.83 128 GLN B O 1
ATOM 4372 N N . TYR B 1 138 ? -5.322 4.667 -19.273 1.00 17.01 129 TYR B N 1
ATOM 4373 C CA . TYR B 1 138 ? -4.492 5.646 -19.965 1.00 17.16 129 TYR B CA 1
ATOM 4374 C C . TYR B 1 138 ? -5.139 7.029 -19.967 1.00 19.51 129 TYR B C 1
ATOM 4375 O O . TYR B 1 138 ? -4.499 8.032 -19.629 1.00 22.38 129 TYR B O 1
ATOM 4384 N N . TRP B 1 139 ? -6.411 7.103 -20.361 1.00 17.23 130 TRP B N 1
ATOM 4385 C CA . TRP B 1 139 ? -7.067 8.402 -20.442 1.00 16.20 130 TRP B CA 1
ATOM 4386 C C . TRP B 1 139 ? -7.245 9.026 -19.067 1.00 18.46 130 TRP B C 1
ATOM 4387 O O . TRP B 1 139 ? -7.145 10.249 -18.919 1.00 18.32 130 TRP B O 1
ATOM 4398 N N . ILE B 1 140 ? -7.537 8.214 -18.052 1.00 18.56 131 ILE B N 1
ATOM 4399 C CA . ILE B 1 140 ? -7.651 8.764 -16.703 1.00 18.83 131 ILE B CA 1
ATOM 4400 C C . ILE B 1 140 ? -6.316 9.349 -16.253 1.00 20.09 131 ILE B C 1
ATOM 4401 O O . ILE B 1 140 ? -6.264 10.458 -15.705 1.00 22.22 131 ILE B O 1
ATOM 4406 N N . ALA B 1 141 ? -5.209 8.629 -16.495 1.00 20.50 132 ALA B N 1
ATOM 4407 C CA . ALA B 1 141 ? -3.894 9.153 -16.122 1.00 21.16 132 ALA B CA 1
ATOM 4408 C C . ALA B 1 141 ? -3.545 10.394 -16.923 1.00 21.45 132 ALA B C 1
ATOM 4409 O O . ALA B 1 141 ? -2.806 11.257 -16.438 1.00 23.45 132 ALA B O 1
ATOM 4411 N N . SER B 1 142 ? -4.075 10.504 -18.138 1.00 20.07 133 SER B N 1
ATOM 4412 C CA . SER B 1 142 ? -3.908 11.673 -18.990 1.00 21.07 133 SER B CA 1
ATOM 4413 C C . SER B 1 142 ? -4.878 12.804 -18.646 1.00 24.21 133 SER B C 1
ATOM 4414 O O . SER B 1 142 ? -4.898 13.821 -19.347 1.00 23.52 133 SER B O 1
ATOM 4417 N N . GLY B 1 143 ? -5.686 12.656 -17.599 1.00 24.04 134 GLY B N 1
ATOM 4418 C CA . GLY B 1 143 ? -6.587 13.720 -17.203 1.00 22.60 134 GLY B CA 1
ATOM 4419 C C . GLY B 1 143 ? -7.817 13.859 -18.068 1.00 24.15 134 GLY B C 1
ATOM 4420 O O . GLY B 1 143 ? -8.411 14.937 -18.121 1.00 25.45 134 GLY B O 1
ATOM 4421 N N . GLU B 1 144 ? -8.246 12.783 -18.721 1.00 24.84 135 GLU B N 1
ATOM 4422 C CA . GLU B 1 144 ? -9.365 12.829 -19.661 1.00 24.90 135 GLU B CA 1
ATOM 4423 C C . GLU B 1 144 ? -10.269 11.637 -19.416 1.00 23.40 135 GLU B C 1
ATOM 4424 O O . GLU B 1 144 ? -10.440 10.781 -20.286 1.00 22.87 135 GLU B O 1
ATOM 4430 N N . PRO B 1 145 ? -10.890 11.563 -18.235 1.00 24.13 136 PRO B N 1
ATOM 4431 C CA . PRO B 1 145 ? -11.727 10.401 -17.924 1.00 23.24 136 PRO B CA 1
ATOM 4432 C C . PRO B 1 145 ? -13.007 10.375 -18.724 1.00 23.89 136 PRO B C 1
ATOM 4433 O O . PRO B 1 145 ? -13.763 9.402 -18.615 1.00 26.14 136 PRO B O 1
ATOM 4437 N N . GLY B 1 146 ? -13.289 11.420 -19.501 1.00 22.94 137 GLY B N 1
ATOM 4438 C CA . GLY B 1 146 ? -14.432 11.381 -20.391 1.00 23.56 137 GLY B CA 1
ATOM 4439 C C . GLY B 1 146 ? -14.273 10.437 -21.555 1.00 21.43 137 GLY B C 1
ATOM 4440 O O . GLY B 1 146 ? -15.266 10.115 -22.216 1.00 22.68 137 GLY B O 1
ATOM 4441 N N . ARG B 1 147 ? -13.053 9.979 -21.805 1.00 20.77 138 ARG B N 1
ATOM 4442 C CA . ARG B 1 147 ? -12.741 9.084 -22.913 1.00 20.68 138 ARG B CA 1
ATOM 4443 C C . ARG B 1 147 ? -13.063 7.655 -22.483 1.00 21.34 138 ARG B C 1
ATOM 4444 O O . ARG B 1 147 ? -12.242 6.980 -21.864 1.00 22.67 138 ARG B O 1
ATOM 4452 N N . THR B 1 148 ? -14.269 7.181 -22.811 1.00 20.84 139 THR B N 1
ATOM 4453 C CA . THR B 1 148 ? -14.720 5.876 -22.332 1.00 23.13 139 THR B CA 1
ATOM 4454 C C . THR B 1 148 ? -15.176 4.940 -23.452 1.00 22.04 139 THR B C 1
ATOM 4455 O O . THR B 1 148 ? -15.117 3.717 -23.294 1.00 20.86 139 THR B O 1
ATOM 4459 N N . ARG B 1 149 ? -15.648 5.485 -24.571 1.00 22.06 140 ARG B N 1
ATOM 4460 C CA . ARG B 1 149 ? -16.224 4.650 -25.617 1.00 22.25 140 ARG B CA 1
ATOM 4461 C C . ARG B 1 149 ? -15.164 3.937 -26.460 1.00 19.85 140 ARG B C 1
ATOM 4462 O O . ARG B 1 149 ? -14.034 4.407 -26.631 1.00 19.79 140 ARG B O 1
ATOM 4470 N N . PHE B 1 150 ? -15.594 2.817 -27.061 1.00 17.41 141 PHE B N 1
ATOM 4471 C CA . PHE B 1 150 ? -14.782 1.937 -27.901 1.00 14.26 141 PHE B CA 1
ATOM 4472 C C . PHE B 1 150 ? -15.435 1.744 -29.266 1.00 13.24 141 PHE B C 1
ATOM 4473 O O . PHE B 1 150 ? -16.645 1.506 -29.347 1.00 14.02 141 PHE B O 1
ATOM 4481 N N . LEU B 1 151 ? -14.624 1.761 -30.330 1.00 12.87 142 LEU B N 1
ATOM 4482 C CA . LEU B 1 151 ? -15.073 1.451 -31.688 1.00 13.23 142 LEU B CA 1
ATOM 4483 C C . LEU B 1 151 ? -14.524 0.099 -32.119 1.00 14.67 142 LEU B C 1
ATOM 4484 O O . LEU B 1 151 ? -13.444 -0.296 -31.678 1.00 15.71 142 LEU B O 1
ATOM 4489 N N . SER B 1 152 ? -15.274 -0.615 -32.966 1.00 15.15 143 SER B N 1
ATOM 4490 C CA . SER B 1 152 ? -14.807 -1.874 -33.560 1.00 18.48 143 SER B CA 1
ATOM 4491 C C . SER B 1 152 ? -15.575 -2.123 -34.860 1.00 18.07 143 SER B C 1
ATOM 4492 O O . SER B 1 152 ? -16.464 -1.352 -35.234 1.00 16.89 143 SER B O 1
ATOM 4495 N N . LEU B 1 153 ? -15.231 -3.215 -35.544 1.00 19.56 144 LEU B N 1
ATOM 4496 C CA . LEU B 1 153 ? -15.755 -3.507 -36.878 1.00 21.12 144 LEU B CA 1
ATOM 4497 C C . LEU B 1 153 ? -16.758 -4.652 -36.869 1.00 21.72 144 LEU B C 1
ATOM 4498 O O . LEU B 1 153 ? -16.642 -5.605 -36.091 1.00 19.52 144 LEU B O 1
ATOM 4503 N N . ARG B 1 154 ? -17.734 -4.550 -37.773 1.00 24.51 145 ARG B N 1
ATOM 4504 C CA . ARG B 1 154 ? -18.656 -5.645 -38.027 1.00 28.46 145 ARG B CA 1
ATOM 4505 C C . ARG B 1 154 ? -17.890 -6.872 -38.497 1.00 28.90 145 ARG B C 1
ATOM 4506 O O . ARG B 1 154 ? -16.896 -6.762 -39.219 1.00 30.56 145 ARG B O 1
ATOM 4514 N N . ASN B 1 155 ? -18.364 -8.044 -38.080 1.00 27.78 146 ASN B N 1
ATOM 4515 C CA . ASN B 1 155 ? -17.735 -9.350 -38.253 1.00 28.42 146 ASN B CA 1
ATOM 4516 C C . ASN B 1 155 ? -16.434 -9.485 -37.474 1.00 30.57 146 ASN B C 1
ATOM 4517 O O . ASN B 1 155 ? -15.798 -10.534 -37.550 1.00 33.61 146 ASN B O 1
ATOM 4522 N N . GLY B 1 156 ? -16.019 -8.470 -36.723 1.00 29.51 147 GLY B N 1
ATOM 4523 C CA . GLY B 1 156 ? -14.817 -8.598 -35.923 1.00 28.96 147 GLY B CA 1
ATOM 4524 C C . GLY B 1 156 ? -15.049 -9.478 -34.710 1.00 27.85 147 GLY B C 1
ATOM 4525 O O . GLY B 1 156 ? -16.127 -9.494 -34.118 1.00 30.82 147 GLY B O 1
ATOM 4526 N N . TYR B 1 157 ? -14.019 -10.229 -34.337 1.00 25.82 148 TYR B N 1
ATOM 4527 C CA . TYR B 1 157 ? -14.108 -11.140 -33.208 1.00 24.85 148 TYR B CA 1
ATOM 4528 C C . TYR B 1 157 ? -12.949 -10.894 -32.259 1.00 22.45 148 TYR B C 1
ATOM 4529 O O . TYR B 1 157 ? -11.794 -10.865 -32.686 1.00 22.11 148 TYR B O 1
ATOM 4538 N N . HIS B 1 158 ? -13.255 -10.727 -30.970 1.00 21.30 149 HIS B N 1
ATOM 4539 C CA . HIS B 1 158 ? -12.228 -10.349 -30.006 1.00 22.76 149 HIS B CA 1
ATOM 4540 C C . HIS B 1 158 ? -12.358 -11.103 -28.690 1.00 22.27 149 HIS B C 1
ATOM 4541 O O . HIS B 1 158 ? -12.037 -10.550 -27.634 1.00 21.62 149 HIS B O 1
ATOM 4548 N N . GLY B 1 159 ? -12.804 -12.360 -28.726 1.00 22.36 150 GLY B N 1
ATOM 4549 C CA . GLY B 1 159 ? -12.904 -13.142 -27.507 1.00 21.90 150 GLY B CA 1
ATOM 4550 C C . GLY B 1 159 ? -14.256 -13.056 -26.823 1.00 22.74 150 GLY B C 1
ATOM 4551 O O . GLY B 1 159 ? -15.232 -12.515 -27.356 1.00 24.17 150 GLY B O 1
ATOM 4552 N N . VAL B 1 160 ? -14.313 -13.633 -25.612 1.00 20.95 151 VAL B N 1
ATOM 4553 C CA . VAL B 1 160 ? -15.588 -13.893 -24.946 1.00 22.67 151 VAL B CA 1
ATOM 4554 C C . VAL B 1 160 ? -15.595 -13.483 -23.472 1.00 22.04 151 VAL B C 1
ATOM 4555 O O . VAL B 1 160 ? -16.486 -13.881 -22.714 1.00 22.04 151 VAL B O 1
ATOM 4559 N N . HIS B 1 161 ? -14.623 -12.693 -23.037 1.00 19.10 152 HIS B N 1
ATOM 4560 C CA . HIS B 1 161 ? -14.876 -11.982 -21.796 1.00 16.96 152 HIS B CA 1
ATOM 4561 C C . HIS B 1 161 ? -15.945 -10.924 -22.061 1.00 14.39 152 HIS B C 1
ATOM 4562 O O . HIS B 1 161 ? -16.313 -10.651 -23.209 1.00 13.67 152 HIS B O 1
ATOM 4569 N N . MET B 1 162 ? -16.529 -10.389 -20.994 1.00 13.94 153 MET B N 1
ATOM 4570 C CA . MET B 1 162 ? -17.656 -9.480 -21.197 1.00 15.45 153 MET B CA 1
ATOM 4571 C C . MET B 1 162 ? -17.230 -8.233 -21.963 1.00 18.68 153 MET B C 1
ATOM 4572 O O . MET B 1 162 ? -18.019 -7.665 -22.727 1.00 20.95 153 MET B O 1
ATOM 4577 N N . GLY B 1 163 ? -16.018 -7.750 -21.720 1.00 20.17 154 GLY B N 1
ATOM 4578 C CA . GLY B 1 163 ? -15.454 -6.684 -22.526 1.00 19.82 154 GLY B CA 1
ATOM 4579 C C . GLY B 1 163 ? -15.310 -7.034 -23.998 1.00 21.34 154 GLY B C 1
ATOM 4580 O O . GLY B 1 163 ? -15.855 -6.341 -24.861 1.00 18.81 154 GLY B O 1
ATOM 4581 N N . GLY B 1 164 ? -14.576 -8.112 -24.297 1.00 22.70 155 GLY B N 1
ATOM 4582 C CA . GLY B 1 164 ? -14.371 -8.489 -25.688 1.00 22.79 155 GLY B CA 1
ATOM 4583 C C . GLY B 1 164 ? -15.659 -8.852 -26.396 1.00 23.72 155 GLY B C 1
ATOM 4584 O O . GLY B 1 164 ? -15.853 -8.516 -27.566 1.00 24.63 155 GLY B O 1
ATOM 4585 N N . THR B 1 165 ? -16.573 -9.513 -25.689 1.00 25.28 156 THR B N 1
ATOM 4586 C CA . THR B 1 165 ? -17.875 -9.789 -26.276 1.00 26.21 156 THR B CA 1
ATOM 4587 C C . THR B 1 165 ? -18.585 -8.499 -26.656 1.00 24.85 156 THR B C 1
ATOM 4588 O O . THR B 1 165 ? -19.168 -8.410 -27.742 1.00 26.11 156 THR B O 1
ATOM 4592 N N . SER B 1 166 ? -18.472 -7.463 -25.813 1.00 21.40 157 SER B N 1
ATOM 4593 C CA . SER B 1 166 ? -19.193 -6.214 -26.048 1.00 21.52 157 SER B CA 1
ATOM 4594 C C . SER B 1 166 ? -18.767 -5.554 -27.351 1.00 21.14 157 SER B C 1
ATOM 4595 O O . SER B 1 166 ? -19.577 -4.881 -27.995 1.00 21.06 157 SER B O 1
ATOM 4598 N N . VAL B 1 167 ? -17.511 -5.741 -27.757 1.00 20.73 158 VAL B N 1
ATOM 4599 C CA . VAL B 1 167 ? -16.990 -5.154 -28.984 1.00 18.51 158 VAL B CA 1
ATOM 4600 C C . VAL B 1 167 ? -17.032 -6.136 -30.151 1.00 16.48 158 VAL B C 1
ATOM 4601 O O . VAL B 1 167 ? -16.536 -5.820 -31.237 1.00 16.25 158 VAL B O 1
ATOM 4605 N N . GLY B 1 168 ? -17.629 -7.311 -29.961 1.00 17.92 159 GLY B N 1
ATOM 4606 C CA . GLY B 1 168 ? -17.703 -8.287 -31.038 1.00 19.28 159 GLY B CA 1
ATOM 4607 C C . GLY B 1 168 ? -18.698 -7.884 -32.112 1.00 22.75 159 GLY B C 1
ATOM 4608 O O . GLY B 1 168 ? -19.750 -7.306 -31.831 1.00 22.85 159 GLY B O 1
ATOM 4609 N N . GLY B 1 169 ? -18.356 -8.201 -33.360 1.00 24.82 160 GLY B N 1
ATOM 4610 C CA . GLY B 1 169 ? -19.147 -7.811 -34.508 1.00 26.72 160 GLY B CA 1
ATOM 4611 C C . GLY B 1 169 ? -20.056 -8.874 -35.095 1.00 28.91 160 GLY B C 1
ATOM 4612 O O . GLY B 1 169 ? -20.618 -8.652 -36.176 1.00 28.25 160 GLY B O 1
ATOM 4613 N N . ASN B 1 170 ? -20.227 -10.012 -34.422 1.00 30.81 161 ASN B N 1
ATOM 4614 C CA . ASN B 1 170 ? -21.099 -11.096 -34.866 1.00 32.02 161 ASN B CA 1
ATOM 4615 C C . ASN B 1 170 ? -22.150 -11.362 -33.795 1.00 32.29 161 ASN B C 1
ATOM 4616 O O . ASN B 1 170 ? -21.807 -11.556 -32.623 1.00 31.81 161 ASN B O 1
ATOM 4621 N N . GLY B 1 171 ? -23.427 -11.358 -34.195 1.00 31.63 162 GLY B N 1
ATOM 4622 C CA . GLY B 1 171 ? -24.505 -11.500 -33.228 1.00 29.53 162 GLY B CA 1
ATOM 4623 C C . GLY B 1 171 ? -24.504 -12.815 -32.468 1.00 28.30 162 GLY B C 1
ATOM 4624 O O . GLY B 1 171 ? -24.916 -12.858 -31.302 1.00 27.55 162 GLY B O 1
ATOM 4625 N N . VAL B 1 172 ? -24.036 -13.900 -33.103 1.00 27.15 163 VAL B N 1
ATOM 4626 C CA . VAL B 1 172 ? -24.148 -15.242 -32.521 1.00 26.23 163 VAL B CA 1
ATOM 4627 C C . VAL B 1 172 ? -23.508 -15.338 -31.140 1.00 25.79 163 VAL B C 1
ATOM 4628 O O . VAL B 1 172 ? -23.926 -16.152 -30.309 1.00 25.64 163 VAL B O 1
ATOM 4632 N N . TYR B 1 173 ? -22.489 -14.533 -30.869 1.00 26.06 164 TYR B N 1
ATOM 4633 C CA . TYR B 1 173 ? -21.867 -14.568 -29.555 1.00 24.34 164 TYR B CA 1
ATOM 4634 C C . TYR B 1 173 ? -22.592 -13.713 -28.528 1.00 24.61 164 TYR B C 1
ATOM 4635 O O . TYR B 1 173 ? -22.292 -13.825 -27.334 1.00 20.75 164 TYR B O 1
ATOM 4644 N N . HIS B 1 174 ? -23.541 -12.881 -28.963 1.00 29.41 165 HIS B N 1
ATOM 4645 C CA . HIS B 1 174 ? -24.263 -11.945 -28.113 1.00 34.17 165 HIS B CA 1
ATOM 4646 C C . HIS B 1 174 ? -25.610 -12.463 -27.628 1.00 35.12 165 HIS B C 1
ATOM 4647 O O . HIS B 1 174 ? -25.976 -12.209 -26.475 1.00 38.47 165 HIS B O 1
ATOM 4654 N N . TYR B 1 175 ? -26.338 -13.207 -28.469 1.00 31.20 166 TYR B N 1
ATOM 4655 C CA . TYR B 1 175 ? -27.777 -13.397 -28.276 1.00 29.62 166 TYR B CA 1
ATOM 4656 C C . TYR B 1 175 ? -28.115 -13.981 -26.905 1.00 27.33 166 TYR B C 1
ATOM 4657 O O . TYR B 1 175 ? -29.192 -13.712 -26.371 1.00 26.73 166 TYR B O 1
ATOM 4666 N N . ASN B 1 176 ? -27.244 -14.805 -26.331 1.00 25.95 167 ASN B N 1
ATOM 4667 C CA . ASN B 1 176 ? -27.594 -15.521 -25.112 1.00 26.75 167 ASN B CA 1
ATOM 4668 C C . ASN B 1 176 ? -27.085 -14.862 -23.829 1.00 26.28 167 ASN B C 1
ATOM 4669 O O . ASN B 1 176 ? -27.124 -15.495 -22.770 1.00 25.45 167 ASN B O 1
ATOM 4674 N N . HIS B 1 177 ? -26.687 -13.588 -23.864 1.00 26.45 168 HIS B N 1
ATOM 4675 C CA . HIS B 1 177 ? -26.039 -13.019 -22.693 1.00 26.10 168 HIS B CA 1
ATOM 4676 C C . HIS B 1 177 ? -26.551 -11.644 -22.266 1.00 27.48 168 HIS B C 1
ATOM 4677 O O . HIS B 1 177 ? -26.046 -11.099 -21.276 1.00 27.06 168 HIS B O 1
ATOM 4684 N N . GLY B 1 178 ? -27.556 -11.088 -22.936 1.00 28.05 169 GLY B N 1
ATOM 4685 C CA . GLY B 1 178 ? -28.118 -9.855 -22.424 1.00 27.35 169 GLY B CA 1
ATOM 4686 C C . GLY B 1 178 ? -27.213 -8.651 -22.643 1.00 28.69 169 GLY B C 1
ATOM 4687 O O . GLY B 1 178 ? -26.270 -8.669 -23.433 1.00 29.90 169 GLY B O 1
ATOM 4688 N N . GLN B 1 179 ? -27.515 -7.589 -21.901 1.00 30.03 170 GLN B N 1
ATOM 4689 C CA . GLN B 1 179 ? -26.806 -6.321 -22.039 1.00 29.58 170 GLN B CA 1
ATOM 4690 C C . GLN B 1 179 ? -25.424 -6.401 -21.402 1.00 27.92 170 GLN B C 1
ATOM 4691 O O . GLN B 1 179 ? -25.282 -6.808 -20.244 1.00 29.54 170 GLN B O 1
ATOM 4697 N N . LEU B 1 180 ? -24.405 -6.015 -22.161 1.00 25.00 171 LEU B N 1
ATOM 4698 C CA . LEU B 1 180 ? -23.059 -5.945 -21.614 1.00 25.18 171 LEU B CA 1
ATOM 4699 C C . LEU B 1 180 ? -22.590 -4.495 -21.518 1.00 22.78 171 LEU B C 1
ATOM 4700 O O . LEU B 1 180 ? -23.318 -3.637 -21.009 1.00 23.75 171 LEU B O 1
ATOM 4705 N N . LEU B 1 181 ? -21.359 -4.220 -21.931 1.00 20.93 172 LEU B N 1
ATOM 4706 C CA . LEU B 1 181 ? -20.790 -2.892 -21.751 1.00 22.50 172 LEU B CA 1
ATOM 4707 C C . LEU B 1 181 ? -21.438 -1.874 -22.686 1.00 20.90 172 LEU B C 1
ATOM 4708 O O . LEU B 1 181 ? -21.563 -2.105 -23.893 1.00 22.60 172 LEU B O 1
ATOM 4713 N N . ALA B 1 182 ? -21.815 -0.727 -22.136 1.00 19.68 173 ALA B N 1
ATOM 4714 C CA . ALA B 1 182 ? -22.371 0.352 -22.935 1.00 21.08 173 ALA B CA 1
ATOM 4715 C C . ALA B 1 182 ? -21.259 1.144 -23.631 1.00 22.24 173 ALA B C 1
ATOM 4716 O O . ALA B 1 182 ? -20.075 1.031 -23.305 1.00 23.70 173 ALA B O 1
ATOM 4718 N N . GLY B 1 183 ? -21.667 1.970 -24.595 1.00 23.87 174 GLY B N 1
ATOM 4719 C CA . GLY B 1 183 ? -20.769 2.873 -25.296 1.00 22.79 174 GLY B CA 1
ATOM 4720 C C . GLY B 1 183 ? -19.815 2.221 -26.274 1.00 20.83 174 GLY B C 1
ATOM 4721 O O . GLY B 1 183 ? -18.764 2.792 -26.580 1.00 12.92 174 GLY B O 1
ATOM 4722 N N . CYS B 1 184 ? -20.171 1.063 -26.812 1.00 19.89 175 CYS B N 1
ATOM 4723 C CA . CYS B 1 184 ? -19.388 0.407 -27.850 1.00 21.23 175 CYS B CA 1
ATOM 4724 C C . CYS B 1 184 ? -20.141 0.519 -29.164 1.00 24.56 175 CYS B C 1
ATOM 4725 O O . CYS B 1 184 ? -21.330 0.185 -29.230 1.00 27.01 175 CYS B O 1
ATOM 4728 N N . HIS B 1 185 ? -19.449 0.962 -30.211 1.00 24.60 176 HIS B N 1
ATOM 4729 C CA . HIS B 1 185 ? -20.117 1.286 -31.462 1.00 24.21 176 HIS B CA 1
ATOM 4730 C C . HIS B 1 185 ? -19.447 0.565 -32.617 1.00 24.50 176 HIS B C 1
ATOM 4731 O O . HIS B 1 185 ? -18.217 0.554 -32.722 1.00 23.69 176 HIS B O 1
ATOM 4738 N N . LEU B 1 186 ? -20.265 -0.021 -33.489 1.00 25.34 177 LEU B N 1
ATOM 4739 C CA . LEU B 1 186 ? -19.781 -0.859 -34.577 1.00 28.86 177 LEU B CA 1
ATOM 4740 C C . LEU B 1 186 ? -19.662 -0.066 -35.870 1.00 32.40 177 LEU B C 1
ATOM 4741 O O . LEU B 1 186 ? -20.477 0.816 -36.157 1.00 33.65 177 LEU B O 1
ATOM 4746 N N . LEU B 1 187 ? -18.625 -0.380 -36.637 1.00 33.87 178 LEU B N 1
ATOM 4747 C CA . LEU B 1 187 ? -18.413 0.176 -37.962 1.00 35.76 178 LEU B CA 1
ATOM 4748 C C . LEU B 1 187 ? -18.519 -0.941 -38.986 1.00 35.76 178 LEU B C 1
ATOM 4749 O O . LEU B 1 187 ? -18.311 -2.113 -38.670 1.00 38.20 178 LEU B O 1
ATOM 4754 N N . ASP B 1 188 ? -18.874 -0.578 -40.210 1.00 34.94 179 ASP B N 1
ATOM 4755 C CA . ASP B 1 188 ? -18.948 -1.573 -41.265 1.00 35.85 179 ASP B CA 1
ATOM 4756 C C . ASP B 1 188 ? -17.551 -2.023 -41.687 1.00 35.46 179 ASP B C 1
ATOM 4757 O O . ASP B 1 188 ? -16.577 -1.265 -41.623 1.00 36.27 179 ASP B O 1
ATOM 4762 N N . THR B 1 189 ? -17.465 -3.274 -42.140 1.00 34.08 180 THR B N 1
ATOM 4763 C CA . THR B 1 189 ? -16.139 -3.773 -42.481 1.00 34.35 180 THR B CA 1
ATOM 4764 C C . THR B 1 189 ? -15.873 -3.641 -43.978 1.00 33.82 180 THR B C 1
ATOM 4765 O O . THR B 1 189 ? -16.795 -3.777 -44.794 1.00 33.90 180 THR B O 1
ATOM 4769 N N . PRO B 1 190 ? -14.552 -3.310 -44.389 1.00 33.47 181 PRO B N 1
ATOM 4770 C CA . PRO B 1 190 ? -14.222 -3.176 -45.827 1.00 32.20 181 PRO B CA 1
ATOM 4771 C C . PRO B 1 190 ? -14.117 -4.529 -46.523 1.00 29.85 181 PRO B C 1
ATOM 4772 O O . PRO B 1 190 ? -13.038 -4.996 -46.901 1.00 29.63 181 PRO B O 1
ATOM 4776 N N . TRP B 1 191 ? -15.285 -5.136 -46.736 1.00 28.96 182 TRP B N 1
ATOM 4777 C CA . TRP B 1 191 ? -15.445 -6.502 -47.230 1.00 27.64 182 TRP B CA 1
ATOM 4778 C C . TRP B 1 191 ? -15.995 -6.428 -48.647 1.00 27.53 182 TRP B C 1
ATOM 4779 O O . TRP B 1 191 ? -17.175 -6.119 -48.832 1.00 29.04 182 TRP B O 1
ATOM 4790 N N . LEU B 1 192 ? -15.157 -6.740 -49.644 1.00 26.67 183 LEU B N 1
ATOM 4791 C CA . LEU B 1 192 ? -15.573 -6.522 -51.029 1.00 26.47 183 LEU B CA 1
ATOM 4792 C C . LEU B 1 192 ? -16.719 -7.436 -51.436 1.00 27.49 183 LEU B C 1
ATOM 4793 O O . LEU B 1 192 ? -17.537 -7.061 -52.284 1.00 29.16 183 LEU B O 1
ATOM 4798 N N . TYR B 1 193 ? -16.786 -8.641 -50.877 1.00 27.61 184 TYR B N 1
ATOM 4799 C CA . TYR B 1 193 ? -17.839 -9.571 -51.271 1.00 27.16 184 TYR B CA 1
ATOM 4800 C C . TYR B 1 193 ? -19.205 -9.129 -50.755 1.00 27.97 184 TYR B C 1
ATOM 4801 O O . TYR B 1 193 ? -20.214 -9.256 -51.462 1.00 28.11 184 TYR B O 1
ATOM 4810 N N . ARG B 1 194 ? -19.260 -8.591 -49.538 1.00 28.42 185 ARG B N 1
ATOM 4811 C CA . ARG B 1 194 ? -20.518 -8.166 -48.932 1.00 27.51 185 ARG B CA 1
ATOM 4812 C C . ARG B 1 194 ? -20.310 -6.839 -48.216 1.00 25.48 185 ARG B C 1
ATOM 4813 O O . ARG B 1 194 ? -19.540 -6.771 -47.252 1.00 24.85 185 ARG B O 1
ATOM 4821 N N . ASN B 1 195 ? -20.988 -5.793 -48.685 1.00 23.31 186 ASN B N 1
ATOM 4822 C CA . ASN B 1 195 ? -20.911 -4.500 -48.026 1.00 22.62 186 ASN B CA 1
ATOM 4823 C C . ASN B 1 195 ? -22.191 -3.724 -48.300 1.00 22.28 186 ASN B C 1
ATOM 4824 O O . ASN B 1 195 ? -22.872 -3.985 -49.301 1.00 21.09 186 ASN B O 1
ATOM 4829 N N . PRO B 1 196 ? -22.564 -2.796 -47.408 1.00 21.01 187 PRO B N 1
ATOM 4830 C CA . PRO B 1 196 ? -23.823 -2.043 -47.591 1.00 20.07 187 PRO B CA 1
ATOM 4831 C C . PRO B 1 196 ? -23.886 -1.215 -48.867 1.00 18.78 187 PRO B C 1
ATOM 4832 O O . PRO B 1 196 ? -24.979 -0.775 -49.250 1.00 19.18 187 PRO B O 1
ATOM 4836 N N . TRP B 1 197 ? -22.755 -0.938 -49.505 1.00 19.63 188 TRP B N 1
ATOM 4837 C CA . TRP B 1 197 ? -22.742 -0.152 -50.727 1.00 21.71 188 TRP B CA 1
ATOM 4838 C C . TRP B 1 197 ? -22.672 -1.019 -51.973 1.00 22.92 188 TRP B C 1
ATOM 4839 O O . TRP B 1 197 ? -22.704 -0.477 -53.083 1.00 23.59 188 TRP B O 1
ATOM 4850 N N . ASP B 1 198 ? -22.637 -2.347 -51.812 1.00 23.14 189 ASP B N 1
ATOM 4851 C CA . ASP B 1 198 ? -22.305 -3.290 -52.874 1.00 23.25 189 ASP B CA 1
ATOM 4852 C C . ASP B 1 198 ? -21.128 -2.803 -53.701 1.00 19.31 189 ASP B C 1
ATOM 4853 O O . ASP B 1 198 ? -21.136 -2.936 -54.926 1.00 18.14 189 ASP B O 1
ATOM 4858 N N . CYS B 1 199 ? -20.108 -2.277 -53.038 1.00 18.38 190 CYS B N 1
ATOM 4859 C CA . CYS B 1 199 ? -18.993 -1.627 -53.706 1.00 19.27 190 CYS B CA 1
ATOM 4860 C C . CYS B 1 199 ? -17.924 -2.662 -54.041 1.00 19.58 190 CYS B C 1
ATOM 4861 O O . CYS B 1 199 ? -17.333 -3.262 -53.140 1.00 16.19 190 CYS B O 1
ATOM 4864 N N . ARG B 1 200 ? -17.645 -2.839 -55.337 1.00 19.39 191 ARG B N 1
ATOM 4865 C CA . ARG B 1 200 ? -16.690 -3.839 -55.807 1.00 20.93 191 ARG B CA 1
ATOM 4866 C C . ARG B 1 200 ? -15.363 -3.235 -56.265 1.00 21.31 191 ARG B C 1
ATOM 4867 O O . ARG B 1 200 ? -14.647 -3.858 -57.059 1.00 20.31 191 ARG B O 1
ATOM 4875 N N . ASP B 1 201 ? -15.045 -2.022 -55.823 1.00 23.24 192 ASP B N 1
ATOM 4876 C CA . ASP B 1 201 ? -13.773 -1.366 -56.103 1.00 26.97 192 ASP B CA 1
ATOM 4877 C C . ASP B 1 201 ? -13.050 -1.154 -54.779 1.00 24.93 192 ASP B C 1
ATOM 4878 O O . ASP B 1 201 ? -13.580 -0.451 -53.903 1.00 23.42 192 ASP B O 1
ATOM 4883 N N . PRO B 1 202 ? -11.859 -1.726 -54.574 1.00 23.27 193 PRO B N 1
ATOM 4884 C CA . PRO B 1 202 ? -11.254 -1.674 -53.227 1.00 24.59 193 PRO B CA 1
ATOM 4885 C C . PRO B 1 202 ? -10.931 -0.263 -52.744 1.00 24.97 193 PRO B C 1
ATOM 4886 O O . PRO B 1 202 ? -11.138 0.043 -51.562 1.00 24.79 193 PRO B O 1
ATOM 4890 N N . GLN B 1 203 ? -10.410 0.605 -53.619 1.00 26.60 194 GLN B N 1
ATOM 4891 C CA . GLN B 1 203 ? -10.172 1.990 -53.221 1.00 25.88 194 GLN B CA 1
ATOM 4892 C C . GLN B 1 203 ? -11.474 2.672 -52.825 1.00 24.65 194 GLN B C 1
ATOM 4893 O O . GLN B 1 203 ? -11.531 3.384 -51.813 1.00 26.65 194 GLN B O 1
ATOM 4899 N N . ALA B 1 204 ? -12.533 2.470 -53.615 1.00 22.74 195 ALA B N 1
ATOM 4900 C CA . ALA B 1 204 ? -13.808 3.124 -53.335 1.00 22.38 195 ALA B CA 1
ATOM 4901 C C . ALA B 1 204 ? -14.414 2.629 -52.029 1.00 21.97 195 ALA B C 1
ATOM 4902 O O . ALA B 1 204 ? -15.069 3.400 -51.318 1.00 19.94 195 ALA B O 1
ATOM 4904 N N . LEU B 1 205 ? -14.180 1.356 -51.692 1.00 23.84 196 LEU B N 1
ATOM 4905 C CA . LEU B 1 205 ? -14.725 0.788 -50.465 1.00 24.81 196 LEU B CA 1
ATOM 4906 C C . LEU B 1 205 ? -14.002 1.327 -49.241 1.00 25.05 196 LEU B C 1
ATOM 4907 O O . LEU B 1 205 ? -14.637 1.647 -48.230 1.00 26.56 196 LEU B O 1
ATOM 4912 N N . THR B 1 206 ? -12.672 1.423 -49.308 1.00 25.35 197 THR B N 1
ATOM 4913 C CA . THR B 1 206 ? -11.934 2.074 -48.232 1.00 23.65 197 THR B CA 1
ATOM 4914 C C . THR B 1 206 ? -12.477 3.475 -47.984 1.00 22.73 197 THR B C 1
ATOM 4915 O O . THR B 1 206 ? -12.632 3.894 -46.832 1.00 21.77 197 THR B O 1
ATOM 4919 N N . ALA B 1 207 ? -12.786 4.206 -49.060 1.00 23.20 198 ALA B N 1
ATOM 4920 C CA . ALA B 1 207 ? -13.293 5.570 -48.924 1.00 21.80 198 ALA B CA 1
ATOM 4921 C C . ALA B 1 207 ? -14.643 5.594 -48.225 1.00 21.03 198 ALA B C 1
ATOM 4922 O O . ALA B 1 207 ? -14.884 6.443 -47.358 1.00 22.57 198 ALA B O 1
ATOM 4924 N N . HIS B 1 208 ? -15.533 4.668 -48.587 1.00 19.75 199 HIS B N 1
ATOM 4925 C CA . HIS B 1 208 ? -16.816 4.540 -47.900 1.00 19.81 199 HIS B CA 1
ATOM 4926 C C . HIS B 1 208 ? -16.625 4.323 -46.404 1.00 21.01 199 HIS B C 1
ATOM 4927 O O . HIS B 1 208 ? -17.319 4.927 -45.580 1.00 20.41 199 HIS B O 1
ATOM 4934 N N . CYS B 1 209 ? -15.716 3.426 -46.041 1.00 14.52 200 CYS B N 1
ATOM 4935 C CA . CYS B 1 209 ? -15.588 3.032 -44.645 1.00 16.45 200 CYS B CA 1
ATOM 4936 C C . CYS B 1 209 ? -14.950 4.135 -43.813 1.00 19.45 200 CYS B C 1
ATOM 4937 O O . CYS B 1 209 ? -15.397 4.411 -42.695 1.00 20.74 200 CYS B O 1
ATOM 4940 N N . ILE B 1 210 ? -13.901 4.772 -44.337 1.00 20.51 201 ILE B N 1
ATOM 4941 C CA . ILE B 1 210 ? -13.268 5.874 -43.615 1.00 22.84 201 ILE B CA 1
ATOM 4942 C C . ILE B 1 210 ? -14.233 7.044 -43.480 1.00 25.88 201 ILE B C 1
ATOM 4943 O O . ILE B 1 210 ? -14.322 7.680 -42.424 1.00 25.72 201 ILE B O 1
ATOM 4948 N N . ARG B 1 211 ? -14.979 7.337 -44.545 1.00 26.66 202 ARG B N 1
ATOM 4949 C CA . ARG B 1 211 ? -15.997 8.376 -44.471 1.00 26.81 202 ARG B CA 1
ATOM 4950 C C . ARG B 1 211 ? -17.019 8.069 -43.382 1.00 26.67 202 ARG B C 1
ATOM 4951 O O . ARG B 1 211 ? -17.468 8.969 -42.665 1.00 26.87 202 ARG B O 1
ATOM 4959 N N . GLN B 1 212 ? -17.417 6.806 -43.257 1.00 26.27 203 GLN B N 1
ATOM 4960 C CA . GLN B 1 212 ? -18.333 6.424 -42.189 1.00 27.24 203 GLN B CA 1
ATOM 4961 C C . GLN B 1 212 ? -17.715 6.644 -40.810 1.00 27.94 203 GLN B C 1
ATOM 4962 O O . GLN B 1 212 ? -18.386 7.117 -39.886 1.00 29.60 203 GLN B O 1
ATOM 4968 N N . LEU B 1 213 ? -16.439 6.295 -40.653 1.00 26.15 204 LEU B N 1
ATOM 4969 C CA . LEU B 1 213 ? -15.770 6.453 -39.363 1.00 25.84 204 LEU B CA 1
ATOM 4970 C C . LEU B 1 213 ? -15.694 7.917 -38.950 1.00 25.56 204 LEU B C 1
ATOM 4971 O O . LEU B 1 213 ? -15.915 8.253 -37.780 1.00 26.14 204 LEU B O 1
ATOM 4976 N N . GLU B 1 214 ? -15.364 8.799 -39.894 1.00 23.99 205 GLU B N 1
ATOM 4977 C CA . GLU B 1 214 ? -15.359 10.229 -39.607 1.00 24.75 205 GLU B CA 1
ATOM 4978 C C . GLU B 1 214 ? -16.731 10.699 -39.137 1.00 25.25 205 GLU B C 1
ATOM 4979 O O . GLU B 1 214 ? -16.836 11.532 -38.229 1.00 23.75 205 GLU B O 1
ATOM 4985 N N . GLU B 1 215 ? -17.795 10.184 -39.759 1.00 25.77 206 GLU B N 1
ATOM 4986 C CA . GLU B 1 215 ? -19.150 10.547 -39.355 1.00 26.13 206 GLU B CA 1
ATOM 4987 C C . GLU B 1 215 ? -19.457 10.057 -37.945 1.00 24.06 206 GLU B C 1
ATOM 4988 O O . GLU B 1 215 ? -20.066 10.782 -37.152 1.00 21.98 206 GLU B O 1
ATOM 4994 N N . GLN B 1 216 ? -19.022 8.835 -37.612 1.00 24.05 207 GLN B N 1
ATOM 4995 C CA . GLN B 1 216 ? -19.230 8.291 -36.269 1.00 24.76 207 GLN B CA 1
ATOM 4996 C C . GLN B 1 216 ? -18.508 9.105 -35.211 1.00 22.02 207 GLN B C 1
ATOM 4997 O O . GLN B 1 216 ? -19.061 9.377 -34.140 1.00 21.51 207 GLN B O 1
ATOM 5003 N N . ILE B 1 217 ? -17.264 9.487 -35.489 1.00 21.99 208 ILE B N 1
ATOM 5004 C CA . ILE B 1 217 ? -16.498 10.280 -34.537 1.00 22.67 208 ILE B CA 1
ATOM 5005 C C . ILE B 1 217 ? -17.185 11.620 -34.303 1.00 22.08 208 ILE B C 1
ATOM 5006 O O . ILE B 1 217 ? -17.358 12.060 -33.159 1.00 23.86 208 ILE B O 1
ATOM 5011 N N . ALA B 1 218 ? -17.623 12.269 -35.388 1.00 21.00 209 ALA B N 1
ATOM 5012 C CA . ALA B 1 218 ? -18.307 13.558 -35.277 1.00 20.45 209 ALA B CA 1
ATOM 5013 C C . ALA B 1 218 ? -19.589 13.458 -34.457 1.00 19.02 209 ALA B C 1
ATOM 5014 O O . ALA B 1 218 ? -19.832 14.284 -33.569 1.00 18.99 209 ALA B O 1
ATOM 5016 N N . LEU B 1 219 ? -20.412 12.442 -34.726 1.00 17.61 210 LEU B N 1
ATOM 5017 C CA . LEU B 1 219 ? -21.661 12.285 -33.988 1.00 16.79 210 LEU B CA 1
ATOM 5018 C C . LEU B 1 219 ? -21.410 12.052 -32.504 1.00 15.98 210 LEU B C 1
ATOM 5019 O O . LEU B 1 219 ? -22.092 12.625 -31.648 1.00 17.26 210 LEU B O 1
ATOM 5024 N N . LEU B 1 220 ? -20.458 11.192 -32.179 1.00 16.08 211 LEU B N 1
ATOM 5025 C CA . LEU B 1 220 ? -20.224 10.879 -30.780 1.00 15.46 211 LEU B CA 1
ATOM 5026 C C . LEU B 1 220 ? -19.384 11.948 -30.086 1.00 15.96 211 LEU B C 1
ATOM 5027 O O . LEU B 1 220 ? -19.572 12.202 -28.890 1.00 16.36 211 LEU B O 1
ATOM 5032 N N . GLY B 1 221 ? -18.486 12.607 -30.815 1.00 16.80 212 GLY B N 1
ATOM 5033 C CA . GLY B 1 221 ? -17.515 13.480 -30.189 1.00 16.88 212 GLY B CA 1
ATOM 5034 C C . GLY B 1 221 ? -16.249 12.729 -29.827 1.00 17.23 212 GLY B C 1
ATOM 5035 O O . GLY B 1 221 ? -16.272 11.839 -28.972 1.00 16.60 212 GLY B O 1
ATOM 5036 N N . ALA B 1 222 ? -15.138 13.093 -30.476 1.00 17.81 213 ALA B N 1
ATOM 5037 C CA . ALA B 1 222 ? -13.867 12.415 -30.251 1.00 16.32 213 ALA B CA 1
ATOM 5038 C C . ALA B 1 222 ? -13.487 12.374 -28.778 1.00 16.42 213 ALA B C 1
ATOM 5039 O O . ALA B 1 222 ? -12.867 11.407 -28.329 1.00 15.16 213 ALA B O 1
ATOM 5041 N N . GLN B 1 223 ? -13.844 13.410 -28.011 1.00 17.07 214 GLN B N 1
ATOM 5042 C CA . GLN B 1 223 ? -13.488 13.467 -26.595 1.00 16.75 214 GLN B CA 1
ATOM 5043 C C . GLN B 1 223 ? -14.183 12.396 -25.747 1.00 16.01 214 GLN B C 1
ATOM 5044 O O . GLN B 1 223 ? -13.874 12.276 -24.553 1.00 16.42 214 GLN B O 1
ATOM 5050 N N . THR B 1 224 ? -15.120 11.636 -26.310 1.00 15.95 215 THR B N 1
ATOM 5051 C CA . THR B 1 224 ? -15.777 10.548 -25.599 1.00 16.92 215 THR B CA 1
ATOM 5052 C C . THR B 1 224 ? -15.246 9.180 -25.998 1.00 18.32 215 THR B C 1
ATOM 5053 O O . THR B 1 224 ? -15.717 8.173 -25.467 1.00 12.86 215 THR B O 1
ATOM 5057 N N . ILE B 1 225 ? -14.298 9.115 -26.929 1.00 19.17 216 ILE B N 1
ATOM 5058 C CA . ILE B 1 225 ? -13.891 7.862 -27.559 1.00 18.49 216 ILE B CA 1
ATOM 5059 C C . ILE B 1 225 ? -12.505 7.487 -27.059 1.00 18.08 216 ILE B C 1
ATOM 5060 O O . ILE B 1 225 ? -11.540 8.234 -27.260 1.00 19.85 216 ILE B O 1
ATOM 5065 N N . ALA B 1 226 ? -12.394 6.323 -26.428 1.00 18.03 217 ALA B N 1
ATOM 5066 C CA . ALA B 1 226 ? -11.116 5.907 -25.865 1.00 17.99 217 ALA B CA 1
ATOM 5067 C C . ALA B 1 226 ? -10.225 5.200 -26.882 1.00 18.49 217 ALA B C 1
ATOM 5068 O O . ALA B 1 226 ? -9.028 5.497 -26.967 1.00 20.56 217 ALA B O 1
ATOM 5070 N N . ALA B 1 227 ? -10.774 4.245 -27.631 1.00 18.21 218 ALA B N 1
ATOM 5071 C CA . ALA B 1 227 ? -9.954 3.441 -28.529 1.00 16.06 218 ALA B CA 1
ATOM 5072 C C . ALA B 1 227 ? -10.826 2.793 -29.598 1.00 17.48 218 ALA B C 1
ATOM 5073 O O . ALA B 1 227 ? -12.033 2.620 -29.423 1.00 21.57 218 ALA B O 1
ATOM 5075 N N . LEU B 1 228 ? -10.189 2.450 -30.715 1.00 12.67 219 LEU B N 1
ATOM 5076 C CA . LEU B 1 228 ? -10.756 1.600 -31.757 1.00 15.41 219 LEU B CA 1
ATOM 5077 C C . LEU B 1 228 ? -9.949 0.304 -31.832 1.00 16.94 219 LEU B C 1
ATOM 5078 O O . LEU B 1 228 ? -8.717 0.344 -31.861 1.00 18.40 219 LEU B O 1
ATOM 5083 N N . ILE B 1 229 ? -10.632 -0.842 -31.860 1.00 18.30 220 ILE B N 1
ATOM 5084 C CA . ILE B 1 229 ? -9.969 -2.141 -31.912 1.00 15.06 220 ILE B CA 1
ATOM 5085 C C . ILE B 1 229 ? -10.391 -2.874 -33.182 1.00 17.51 220 ILE B C 1
ATOM 5086 O O . ILE B 1 229 ? -11.571 -2.872 -33.548 1.00 17.81 220 ILE B O 1
ATOM 5091 N N . ALA B 1 230 ? -9.419 -3.480 -33.864 1.00 19.57 221 ALA B N 1
ATOM 5092 C CA . ALA B 1 230 ? -9.671 -4.160 -35.130 1.00 21.89 221 ALA B CA 1
ATOM 5093 C C . ALA B 1 230 ? -8.563 -5.172 -35.402 1.00 21.92 221 ALA B C 1
ATOM 5094 O O . ALA B 1 230 ? -7.405 -4.960 -35.029 1.00 21.29 221 ALA B O 1
ATOM 5096 N N . GLU B 1 231 ? -8.943 -6.318 -36.109 1.00 22.79 222 GLU B N 1
ATOM 5097 C CA . GLU B 1 231 ? -7.946 -7.305 -36.519 1.00 23.01 222 GLU B CA 1
ATOM 5098 C C . GLU B 1 231 ? -7.342 -6.925 -37.868 1.00 20.60 222 GLU B C 1
ATOM 5099 O O . GLU B 1 231 ? -8.061 -6.477 -38.762 1.00 19.53 222 GLU B O 1
ATOM 5105 N N . PRO B 1 232 ? -6.026 -7.062 -38.045 1.00 20.42 223 PRO B N 1
ATOM 5106 C CA . PRO B 1 232 ? -5.442 -6.739 -39.358 1.00 20.11 223 PRO B CA 1
ATOM 5107 C C . PRO B 1 232 ? -5.998 -7.596 -40.476 1.00 22.28 223 PRO B C 1
ATOM 5108 O O . PRO B 1 232 ? -6.149 -7.108 -41.605 1.00 23.58 223 PRO B O 1
ATOM 5112 N N . VAL B 1 233 ? -6.304 -8.860 -40.194 1.00 21.99 224 VAL B N 1
ATOM 5113 C CA . VAL B 1 233 ? -7.190 -9.677 -41.015 1.00 21.35 224 VAL B CA 1
ATOM 5114 C C . VAL B 1 233 ? -8.233 -10.266 -40.076 1.00 20.59 224 VAL B C 1
ATOM 5115 O O . VAL B 1 233 ? -7.880 -10.837 -39.038 1.00 19.24 224 VAL B O 1
ATOM 5119 N N . GLN B 1 234 ? -9.513 -10.085 -40.413 1.00 21.37 225 GLN B N 1
ATOM 5120 C CA . GLN B 1 234 ? -10.599 -10.542 -39.552 1.00 20.08 225 GLN B CA 1
ATOM 5121 C C . GLN B 1 234 ? -10.727 -12.052 -39.677 1.00 22.42 225 GLN B C 1
ATOM 5122 O O . GLN B 1 234 ? -11.074 -12.561 -40.747 1.00 21.75 225 GLN B O 1
ATOM 5128 N N . GLY B 1 235 ? -10.498 -12.761 -38.576 1.00 21.91 226 GLY B N 1
ATOM 5129 C CA . GLY B 1 235 ? -10.386 -14.201 -38.644 1.00 22.34 226 GLY B CA 1
ATOM 5130 C C . GLY B 1 235 ? -11.704 -14.931 -38.592 1.00 22.39 226 GLY B C 1
ATOM 5131 O O . GLY B 1 235 ? -12.258 -15.298 -39.632 1.00 20.29 226 GLY B O 1
ATOM 5132 N N . ALA B 1 236 ? -12.227 -15.115 -37.377 1.00 22.37 227 ALA B N 1
ATOM 5133 C CA . ALA B 1 236 ? -13.432 -15.909 -37.183 1.00 22.88 227 ALA B CA 1
ATOM 5134 C C . ALA B 1 236 ? -14.627 -15.322 -37.916 1.00 25.12 227 ALA B C 1
ATOM 5135 O O . ALA B 1 236 ? -15.595 -16.043 -38.184 1.00 26.88 227 ALA B O 1
ATOM 5137 N N . GLY B 1 237 ? -14.586 -14.031 -38.244 1.00 22.72 228 GLY B N 1
ATOM 5138 C CA . GLY B 1 237 ? -15.646 -13.440 -39.037 1.00 22.64 228 GLY B CA 1
ATOM 5139 C C . GLY B 1 237 ? -15.649 -13.862 -40.489 1.00 22.27 228 GLY B C 1
ATOM 5140 O O . GLY B 1 237 ? -16.597 -13.521 -41.204 1.00 22.89 228 GLY B O 1
ATOM 5141 N N . GLY B 1 238 ? -14.622 -14.591 -40.934 1.00 21.62 229 GLY B N 1
ATOM 5142 C CA . GLY B 1 238 ? -14.596 -15.185 -42.260 1.00 21.17 229 GLY B CA 1
ATOM 5143 C C . GLY B 1 238 ? -13.367 -14.901 -43.100 1.00 21.66 229 GLY B C 1
ATOM 5144 O O . GLY B 1 238 ? -13.446 -14.940 -44.334 1.00 19.03 229 GLY B O 1
ATOM 5145 N N . VAL B 1 239 ? -12.226 -14.638 -42.454 1.00 22.81 230 VAL B N 1
ATOM 5146 C CA . VAL B 1 239 ? -10.992 -14.274 -43.147 1.00 20.74 230 VAL B CA 1
ATOM 5147 C C . VAL B 1 239 ? -11.290 -13.131 -44.112 1.00 20.17 230 VAL B C 1
ATOM 5148 O O . VAL B 1 239 ? -11.253 -13.303 -45.334 1.00 21.63 230 VAL B O 1
ATOM 5152 N N . ILE B 1 240 ? -11.627 -11.967 -43.571 1.00 18.01 231 ILE B N 1
ATOM 5153 C CA . ILE B 1 240 ? -11.881 -10.787 -44.385 1.00 17.12 231 ILE B CA 1
ATOM 5154 C C . ILE B 1 240 ? -10.571 -10.015 -44.480 1.00 16.75 231 ILE B C 1
ATOM 5155 O O . ILE B 1 240 ? -10.058 -9.520 -43.472 1.00 15.37 231 ILE B O 1
ATOM 5160 N N . VAL B 1 241 ? -10.015 -9.952 -45.688 1.00 18.79 232 VAL B N 1
ATOM 5161 C CA . VAL B 1 241 ? -8.765 -9.240 -45.949 1.00 18.32 232 VAL B CA 1
ATOM 5162 C C . VAL B 1 241 ? -9.107 -7.807 -46.349 1.00 17.05 232 VAL B C 1
ATOM 5163 O O . VAL B 1 241 ? -9.741 -7.605 -47.393 1.00 17.37 232 VAL B O 1
ATOM 5167 N N . PRO B 1 242 ? -8.730 -6.804 -45.566 1.00 19.28 233 PRO B N 1
ATOM 5168 C CA . PRO B 1 242 ? -9.049 -5.415 -45.930 1.00 21.08 233 PRO B CA 1
ATOM 5169 C C . PRO B 1 242 ? -8.252 -4.950 -47.137 1.00 25.27 233 PRO B C 1
ATOM 5170 O O . PRO B 1 242 ? -7.243 -5.573 -47.510 1.00 27.90 233 PRO B O 1
ATOM 5174 N N . PRO B 1 243 ? -8.710 -3.895 -47.818 1.00 24.55 234 PRO B N 1
ATOM 5175 C CA . PRO B 1 243 ? -7.866 -3.250 -48.833 1.00 26.15 234 PRO B CA 1
ATOM 5176 C C . PRO B 1 243 ? -6.583 -2.711 -48.217 1.00 27.86 234 PRO B C 1
ATOM 5177 O O . PRO B 1 243 ? -6.523 -2.394 -47.027 1.00 27.82 234 PRO B O 1
ATOM 5181 N N . ALA B 1 244 ? -5.545 -2.604 -49.051 1.00 30.66 235 ALA B N 1
ATOM 5182 C CA . ALA B 1 244 ? -4.214 -2.313 -48.525 1.00 32.46 235 ALA B CA 1
ATOM 5183 C C . ALA B 1 244 ? -4.133 -0.921 -47.903 1.00 35.09 235 ALA B C 1
ATOM 5184 O O . ALA B 1 244 ? -3.379 -0.716 -46.946 1.00 34.66 235 ALA B O 1
ATOM 5186 N N . ASP B 1 245 ? -4.908 0.035 -48.408 1.00 38.44 236 ASP B N 1
ATOM 5187 C CA . ASP B 1 245 ? -4.892 1.393 -47.884 1.00 39.13 236 ASP B CA 1
ATOM 5188 C C . ASP B 1 245 ? -5.831 1.589 -46.705 1.00 36.46 236 ASP B C 1
ATOM 5189 O O . ASP B 1 245 ? -5.838 2.675 -46.118 1.00 38.39 236 ASP B O 1
ATOM 5194 N N . TYR B 1 246 ? -6.603 0.567 -46.330 1.00 29.36 237 TYR B N 1
ATOM 5195 C CA . TYR B 1 246 ? -7.568 0.731 -45.250 1.00 25.08 237 TYR B CA 1
ATOM 5196 C C . TYR B 1 246 ? -6.869 1.023 -43.928 1.00 21.59 237 TYR B C 1
ATOM 5197 O O . TYR B 1 246 ? -7.132 2.044 -43.278 1.00 17.30 237 TYR B O 1
ATOM 5206 N N . TRP B 1 247 ? -5.951 0.143 -43.528 1.00 20.17 238 TRP B N 1
ATOM 5207 C CA . TRP B 1 247 ? -5.303 0.300 -42.231 1.00 20.24 238 TRP B CA 1
ATOM 5208 C C . TRP B 1 247 ? -4.455 1.564 -42.122 1.00 22.03 238 TRP B C 1
ATOM 5209 O O . TRP B 1 247 ? -4.445 2.167 -41.033 1.00 22.17 238 TRP B O 1
ATOM 5220 N N . PRO B 1 248 ? -3.739 2.022 -43.161 1.00 22.62 239 PRO B N 1
ATOM 5221 C CA . PRO B 1 248 ? -3.069 3.330 -43.044 1.00 23.29 239 PRO B CA 1
ATOM 5222 C C . PRO B 1 248 ? -4.027 4.464 -42.721 1.00 22.40 239 PRO B C 1
ATOM 5223 O O . PRO B 1 248 ? -3.721 5.312 -41.873 1.00 22.02 239 PRO B O 1
ATOM 5227 N N . ARG B 1 249 ? -5.197 4.481 -43.360 1.00 20.99 240 ARG B N 1
ATOM 5228 C CA . ARG B 1 249 ? -6.181 5.522 -43.094 1.00 21.47 240 ARG B CA 1
ATOM 5229 C C . ARG B 1 249 ? -6.777 5.382 -41.703 1.00 21.40 240 ARG B C 1
ATOM 5230 O O . ARG B 1 249 ? -7.098 6.386 -41.057 1.00 19.94 240 ARG B O 1
ATOM 5238 N N . LEU B 1 250 ? -6.960 4.144 -41.245 1.00 22.80 241 LEU B N 1
ATOM 5239 C CA . LEU B 1 250 ? -7.374 3.893 -39.870 1.00 21.57 241 LEU B CA 1
ATOM 5240 C C . LEU B 1 250 ? -6.445 4.589 -38.888 1.00 23.72 241 LEU B C 1
ATOM 5241 O O . LEU B 1 250 ? -6.895 5.282 -37.966 1.00 25.76 241 LEU B O 1
ATOM 5246 N N . ARG B 1 251 ? -5.139 4.354 -39.037 1.00 23.87 242 ARG B N 1
ATOM 5247 C CA . ARG B 1 251 ? -4.150 5.030 -38.207 1.00 21.82 242 ARG B CA 1
ATOM 5248 C C . ARG B 1 251 ? -4.303 6.544 -38.311 1.00 21.94 242 ARG B C 1
ATOM 5249 O O . ARG B 1 251 ? -4.391 7.241 -37.294 1.00 24.93 242 ARG B O 1
ATOM 5257 N N . GLU B 1 252 ? -4.427 7.060 -39.536 1.00 19.23 243 GLU B N 1
ATOM 5258 C CA . GLU B 1 252 ? -4.490 8.507 -39.725 1.00 20.69 243 GLU B CA 1
ATOM 5259 C C . GLU B 1 252 ? -5.742 9.114 -39.099 1.00 23.56 243 GLU B C 1
ATOM 5260 O O . GLU B 1 252 ? -5.670 10.176 -38.467 1.00 25.33 243 GLU B O 1
ATOM 5266 N N . VAL B 1 253 ? -6.900 8.478 -39.273 1.00 22.96 244 VAL B N 1
ATOM 5267 C CA . VAL B 1 253 ? -8.114 9.029 -38.681 1.00 22.00 244 VAL B CA 1
ATOM 5268 C C . VAL B 1 253 ? -8.036 8.962 -37.163 1.00 23.31 244 VAL B C 1
ATOM 5269 O O . VAL B 1 253 ? -8.434 9.902 -36.466 1.00 25.08 244 VAL B O 1
ATOM 5273 N N . CYS B 1 254 ? -7.512 7.858 -36.625 1.00 23.58 245 CYS B N 1
ATOM 5274 C CA . CYS B 1 254 ? -7.354 7.761 -35.177 1.00 23.87 245 CYS B CA 1
ATOM 5275 C C . CYS B 1 254 ? -6.420 8.844 -34.659 1.00 26.33 245 CYS B C 1
ATOM 5276 O O . CYS B 1 254 ? -6.642 9.408 -33.581 1.00 27.64 245 CYS B O 1
ATOM 5279 N N . ASP B 1 255 ? -5.373 9.149 -35.425 1.00 27.98 246 ASP B N 1
ATOM 5280 C CA . ASP B 1 255 ? -4.401 10.161 -35.033 1.00 28.50 246 ASP B CA 1
ATOM 5281 C C . ASP B 1 255 ? -4.999 11.557 -35.041 1.00 28.81 246 ASP B C 1
ATOM 5282 O O . ASP B 1 255 ? -4.546 12.419 -34.279 1.00 31.72 246 ASP B O 1
ATOM 5287 N N . ARG B 1 256 ? -5.956 11.820 -35.934 1.00 24.66 247 ARG B N 1
ATOM 5288 C CA . ARG B 1 256 ? -6.646 13.104 -35.909 1.00 24.47 247 ARG B CA 1
ATOM 5289 C C . ARG B 1 256 ? -7.221 13.415 -34.539 1.00 23.97 247 ARG B C 1
ATOM 5290 O O . ARG B 1 256 ? -7.297 14.585 -34.145 1.00 24.97 247 ARG B O 1
ATOM 5298 N N . HIS B 1 257 ? -7.617 12.392 -33.792 1.00 19.88 248 HIS B N 1
ATOM 5299 C CA . HIS B 1 257 ? -8.367 12.613 -32.566 1.00 20.08 248 HIS B CA 1
ATOM 5300 C C . HIS B 1 257 ? -7.696 12.053 -31.319 1.00 19.90 248 HIS B C 1
ATOM 5301 O O . HIS B 1 257 ? -8.292 12.111 -30.234 1.00 23.65 248 HIS B O 1
ATOM 5308 N N . GLY B 1 258 ? -6.465 11.565 -31.426 1.00 19.38 249 GLY B N 1
ATOM 5309 C CA . GLY B 1 258 ? -5.798 10.940 -30.301 1.00 19.49 249 GLY B CA 1
ATOM 5310 C C . GLY B 1 258 ? -6.394 9.627 -29.854 1.00 20.81 249 GLY B C 1
ATOM 5311 O O . GLY B 1 258 ? -6.053 9.140 -28.768 1.00 24.17 249 GLY B O 1
ATOM 5312 N N . ILE B 1 259 ? -7.274 9.034 -30.662 1.00 17.97 250 ILE B N 1
ATOM 5313 C CA . ILE B 1 259 ? -7.924 7.784 -30.297 1.00 18.33 250 ILE B CA 1
ATOM 5314 C C . ILE B 1 259 ? -6.911 6.650 -30.391 1.00 19.52 250 ILE B C 1
ATOM 5315 O O . ILE B 1 259 ? -6.135 6.566 -31.355 1.00 20.17 250 ILE B O 1
ATOM 5320 N N . LEU B 1 260 ? -6.904 5.769 -29.392 1.00 17.07 251 LEU B N 1
ATOM 5321 C CA . LEU B 1 260 ? -5.952 4.665 -29.406 1.00 18.15 251 LEU B CA 1
ATOM 5322 C C . LEU B 1 260 ? -6.361 3.611 -30.431 1.00 17.51 251 LEU B C 1
ATOM 5323 O O . LEU B 1 260 ? -7.536 3.257 -30.557 1.00 19.30 251 LEU B O 1
ATOM 5328 N N . LEU B 1 261 ? -5.386 3.102 -31.163 1.00 16.96 252 LEU B N 1
ATOM 5329 C CA . LEU B 1 261 ? -5.633 2.060 -32.146 1.00 17.73 252 LEU B CA 1
ATOM 5330 C C . LEU B 1 261 ? -5.140 0.742 -31.559 1.00 18.21 252 LEU B C 1
ATOM 5331 O O . LEU B 1 261 ? -3.935 0.543 -31.371 1.00 18.40 252 LEU B O 1
ATOM 5336 N N . ILE B 1 262 ? -6.075 -0.157 -31.277 1.00 17.07 253 ILE B N 1
ATOM 5337 C CA . ILE B 1 262 ? -5.762 -1.480 -30.764 1.00 16.10 253 ILE B CA 1
ATOM 5338 C C . ILE B 1 262 ? -5.804 -2.446 -31.935 1.00 13.95 253 ILE B C 1
ATOM 5339 O O . ILE B 1 262 ? -6.860 -2.641 -32.543 1.00 12.25 253 ILE B O 1
ATOM 5344 N N . ALA B 1 263 ? -4.672 -3.056 -32.253 1.00 12.45 254 ALA B N 1
ATOM 5345 C CA . ALA B 1 263 ? -4.635 -4.139 -33.225 1.00 13.78 254 ALA B CA 1
ATOM 5346 C C . ALA B 1 263 ? -4.800 -5.470 -32.499 1.00 15.17 254 ALA B C 1
ATOM 5347 O O . ALA B 1 263 ? -4.003 -5.799 -31.616 1.00 16.00 254 ALA B O 1
ATOM 5349 N N . ASP B 1 264 ? -5.846 -6.215 -32.844 1.00 15.61 255 ASP B N 1
ATOM 5350 C CA . ASP B 1 264 ? -6.031 -7.573 -32.341 1.00 15.75 255 ASP B CA 1
ATOM 5351 C C . ASP B 1 264 ? -5.209 -8.515 -33.215 1.00 16.14 255 ASP B C 1
ATOM 5352 O O . ASP B 1 264 ? -5.636 -8.899 -34.309 1.00 17.63 255 ASP B O 1
ATOM 5357 N N . GLU B 1 265 ? -4.019 -8.887 -32.739 1.00 16.35 256 GLU B N 1
ATOM 5358 C CA . GLU B 1 265 ? -3.113 -9.777 -33.457 1.00 16.67 256 GLU B CA 1
ATOM 5359 C C . GLU B 1 265 ? -3.126 -11.190 -32.884 1.00 17.84 256 GLU B C 1
ATOM 5360 O O . GLU B 1 265 ? -2.130 -11.907 -33.004 1.00 19.17 256 GLU B O 1
ATOM 5366 N N . VAL B 1 266 ? -4.214 -11.589 -32.221 1.00 18.35 257 VAL B N 1
ATOM 5367 C CA . VAL B 1 266 ? -4.270 -12.932 -31.638 1.00 19.87 257 VAL B CA 1
ATOM 5368 C C . VAL B 1 266 ? -4.033 -13.994 -32.708 1.00 20.84 257 VAL B C 1
ATOM 5369 O O . VAL B 1 266 ? -3.253 -14.933 -32.513 1.00 20.39 257 VAL B O 1
ATOM 5373 N N . VAL B 1 267 ? -4.671 -13.845 -33.866 1.00 22.38 258 VAL B N 1
ATOM 5374 C CA . VAL B 1 267 ? -4.482 -14.803 -34.958 1.00 20.23 258 VAL B CA 1
ATOM 5375 C C . VAL B 1 267 ? -3.341 -14.389 -35.877 1.00 21.00 258 VAL B C 1
ATOM 5376 O O . VAL B 1 267 ? -2.468 -15.198 -36.207 1.00 21.87 258 VAL B O 1
ATOM 5380 N N . THR B 1 268 ? -3.323 -13.133 -36.319 1.00 18.77 259 THR B N 1
ATOM 5381 C CA . THR B 1 268 ? -2.329 -12.754 -37.310 1.00 18.61 259 THR B CA 1
ATOM 5382 C C . THR B 1 268 ? -0.945 -12.588 -36.713 1.00 19.24 259 THR B C 1
ATOM 5383 O O . THR B 1 268 ? 0.044 -12.624 -37.458 1.00 19.01 259 THR B O 1
ATOM 5387 N N . GLY B 1 269 ? -0.851 -12.445 -35.391 1.00 17.06 260 GLY B N 1
ATOM 5388 C CA . GLY B 1 269 ? 0.429 -12.264 -34.737 1.00 16.18 260 GLY B CA 1
ATOM 5389 C C . GLY B 1 269 ? 1.402 -13.398 -34.980 1.00 17.25 260 GLY B C 1
ATOM 5390 O O . GLY B 1 269 ? 1.031 -14.575 -34.893 1.00 17.46 260 GLY B O 1
ATOM 5391 N N . PHE B 1 270 ? 2.640 -13.038 -35.332 1.00 15.01 261 PHE B N 1
ATOM 5392 C CA . PHE B 1 270 ? 3.780 -13.939 -35.506 1.00 16.67 261 PHE B CA 1
ATOM 5393 C C . PHE B 1 270 ? 3.748 -14.733 -36.808 1.00 17.09 261 PHE B C 1
ATOM 5394 O O . PHE B 1 270 ? 4.406 -15.771 -36.894 1.00 17.29 261 PHE B O 1
ATOM 5402 N N . GLY B 1 271 ? 3.025 -14.279 -37.836 1.00 18.92 262 GLY B N 1
ATOM 5403 C CA . GLY B 1 271 ? 3.328 -14.742 -39.178 1.00 18.29 262 GLY B CA 1
ATOM 5404 C C . GLY B 1 271 ? 2.227 -15.288 -40.064 1.00 18.96 262 GLY B C 1
ATOM 5405 O O . GLY B 1 271 ? 2.444 -15.406 -41.271 1.00 20.72 262 GLY B O 1
ATOM 5406 N N . ARG B 1 272 ? 1.045 -15.600 -39.520 1.00 19.78 263 ARG B N 1
ATOM 5407 C CA . ARG B 1 272 ? 0.068 -16.360 -40.303 1.00 21.54 263 ARG B CA 1
ATOM 5408 C C . ARG B 1 272 ? -0.253 -15.684 -41.635 1.00 22.02 263 ARG B C 1
ATOM 5409 O O . ARG B 1 272 ? -0.426 -16.363 -42.658 1.00 20.81 263 ARG B O 1
ATOM 5417 N N . SER B 1 273 ? -0.307 -14.350 -41.652 1.00 20.80 264 SER B N 1
ATOM 5418 C CA . SER B 1 273 ? -0.698 -13.613 -42.843 1.00 19.79 264 SER B CA 1
ATOM 5419 C C . SER B 1 273 ? 0.496 -13.135 -43.669 1.00 21.28 264 SER B C 1
ATOM 5420 O O . SER B 1 273 ? 0.312 -12.361 -44.616 1.00 22.02 264 SER B O 1
ATOM 5423 N N . GLY B 1 274 ? 1.709 -13.588 -43.346 1.00 19.97 265 GLY B N 1
ATOM 5424 C CA . GLY B 1 274 ? 2.889 -13.277 -44.132 1.00 18.98 265 GLY B CA 1
ATOM 5425 C C . GLY B 1 274 ? 3.862 -12.311 -43.491 1.00 20.91 265 GLY B C 1
ATOM 5426 O O . GLY B 1 274 ? 4.860 -11.954 -44.126 1.00 20.03 265 GLY B O 1
ATOM 5427 N N . CYS B 1 275 ? 3.605 -11.869 -42.264 1.00 21.77 266 CYS B N 1
ATOM 5428 C CA . CYS B 1 275 ? 4.431 -10.866 -41.624 1.00 23.27 266 CYS B CA 1
ATOM 5429 C C . CYS B 1 275 ? 4.373 -11.130 -40.129 1.00 24.72 266 CYS B C 1
ATOM 5430 O O . CYS B 1 275 ? 3.441 -11.770 -39.638 1.00 22.88 266 CYS B O 1
ATOM 5433 N N . MET B 1 276 ? 5.397 -10.660 -39.412 1.00 26.36 267 MET B N 1
ATOM 5434 C CA . MET B 1 276 ? 5.422 -10.840 -37.963 1.00 28.22 267 MET B CA 1
ATOM 5435 C C . MET B 1 276 ? 4.219 -10.178 -37.297 1.00 28.84 267 MET B C 1
ATOM 5436 O O . MET B 1 276 ? 3.737 -10.663 -36.267 1.00 29.38 267 MET B O 1
ATOM 5441 N N . LEU B 1 277 ? 3.710 -9.086 -37.875 1.00 28.23 268 LEU B N 1
ATOM 5442 C CA . LEU B 1 277 ? 2.428 -8.510 -37.493 1.00 26.83 268 LEU B CA 1
ATOM 5443 C C . LEU B 1 277 ? 1.606 -8.212 -38.739 1.00 28.35 268 LEU B C 1
ATOM 5444 O O . LEU B 1 277 ? 2.142 -7.755 -39.755 1.00 28.48 268 LEU B O 1
ATOM 5449 N N . GLY B 1 278 ? 0.295 -8.464 -38.648 1.00 27.32 269 GLY B N 1
ATOM 5450 C CA . GLY B 1 278 ? -0.594 -8.053 -39.721 1.00 24.85 269 GLY B CA 1
ATOM 5451 C C . GLY B 1 278 ? -0.619 -6.549 -39.892 1.00 20.64 269 GLY B C 1
ATOM 5452 O O . GLY B 1 278 ? -0.626 -6.040 -41.013 1.00 20.03 269 GLY B O 1
ATOM 5453 N N . SER B 1 279 ? -0.609 -5.814 -38.779 1.00 19.78 270 SER B N 1
ATOM 5454 C CA . SER B 1 279 ? -0.594 -4.358 -38.863 1.00 18.86 270 SER B CA 1
ATOM 5455 C C . SER B 1 279 ? 0.690 -3.876 -39.517 1.00 16.81 270 SER B C 1
ATOM 5456 O O . SER B 1 279 ? 0.657 -3.017 -40.402 1.00 18.20 270 SER B O 1
ATOM 5459 N N . ARG B 1 280 ? 1.825 -4.467 -39.140 1.00 15.33 271 ARG B N 1
ATOM 5460 C CA . ARG B 1 280 ? 3.081 -4.157 -39.818 1.00 17.33 271 ARG B CA 1
ATOM 5461 C C . ARG B 1 280 ? 3.001 -4.456 -41.315 1.00 16.40 271 ARG B C 1
ATOM 5462 O O . ARG B 1 280 ? 3.570 -3.719 -42.130 1.00 16.08 271 ARG B O 1
ATOM 5470 N N . GLY B 1 281 ? 2.302 -5.530 -41.698 1.00 14.53 272 GLY B N 1
ATOM 5471 C CA . GLY B 1 281 ? 2.199 -5.865 -43.109 1.00 15.70 272 GLY B CA 1
ATOM 5472 C C . GLY B 1 281 ? 1.446 -4.818 -43.903 1.00 20.06 272 GLY B C 1
ATOM 5473 O O . GLY B 1 281 ? 1.700 -4.633 -45.098 1.00 22.60 272 GLY B O 1
ATOM 5474 N N . TRP B 1 282 ? 0.535 -4.098 -43.250 1.00 19.16 273 TRP B N 1
ATOM 5475 C CA . TRP B 1 282 ? -0.124 -2.951 -43.850 1.00 19.82 273 TRP B CA 1
ATOM 5476 C C . TRP B 1 282 ? 0.669 -1.664 -43.652 1.00 21.62 273 TRP B C 1
ATOM 5477 O O . TRP B 1 282 ? 0.225 -0.601 -44.106 1.00 21.55 273 TRP B O 1
ATOM 5488 N N . GLY B 1 283 ? 1.819 -1.745 -42.983 1.00 20.57 274 GLY B N 1
ATOM 5489 C CA . GLY B 1 283 ? 2.654 -0.588 -42.747 1.00 24.63 274 GLY B CA 1
ATOM 5490 C C . GLY B 1 283 ? 2.203 0.333 -41.640 1.00 26.37 274 GLY B C 1
ATOM 5491 O O . GLY B 1 283 ? 2.424 1.545 -41.731 1.00 28.90 274 GLY B O 1
ATOM 5492 N N . VAL B 1 284 ? 1.595 -0.196 -40.582 1.00 24.62 275 VAL B N 1
ATOM 5493 C CA . VAL B 1 284 ? 0.983 0.633 -39.548 1.00 22.82 275 VAL B CA 1
ATOM 5494 C C . VAL B 1 284 ? 1.463 0.190 -38.173 1.00 25.71 275 VAL B C 1
ATOM 5495 O O . VAL B 1 284 ? 1.605 -1.008 -37.903 1.00 25.97 275 VAL B O 1
ATOM 5499 N N . ALA B 1 285 ? 1.772 1.173 -37.325 1.00 26.66 276 ALA B N 1
ATOM 5500 C CA . ALA B 1 285 ? 2.106 0.924 -35.937 1.00 25.77 276 ALA B CA 1
ATOM 5501 C C . ALA B 1 285 ? 0.899 1.256 -35.081 1.00 25.91 276 ALA B C 1
ATOM 5502 O O . ALA B 1 285 ? 0.578 2.441 -34.916 1.00 25.53 276 ALA B O 1
ATOM 5504 N N . PRO B 1 286 ? 0.190 0.274 -34.543 1.00 26.03 277 PRO B N 1
ATOM 5505 C CA . PRO B 1 286 ? -0.892 0.574 -33.609 1.00 24.79 277 PRO B CA 1
ATOM 5506 C C . PRO B 1 286 ? -0.312 0.944 -32.252 1.00 23.83 277 PRO B C 1
ATOM 5507 O O . PRO B 1 286 ? 0.882 0.807 -32.000 1.00 24.59 277 PRO B O 1
ATOM 5511 N N . ASP B 1 287 ? -1.194 1.432 -31.379 1.00 21.40 278 ASP B N 1
ATOM 5512 C CA . ASP B 1 287 ? -0.809 1.818 -30.027 1.00 19.43 278 ASP B CA 1
ATOM 5513 C C . ASP B 1 287 ? -0.751 0.625 -29.077 1.00 21.58 278 ASP B C 1
ATOM 5514 O O . ASP B 1 287 ? 0.036 0.632 -28.125 1.00 24.30 278 ASP B O 1
ATOM 5519 N N . ILE B 1 288 ? -1.594 -0.383 -29.301 1.00 20.55 279 ILE B N 1
ATOM 5520 C CA . ILE B 1 288 ? -1.719 -1.548 -28.439 1.00 21.19 279 ILE B CA 1
ATOM 5521 C C . ILE B 1 288 ? -1.702 -2.794 -29.313 1.00 19.59 279 ILE B C 1
ATOM 5522 O O . ILE B 1 288 ? -2.300 -2.810 -30.396 1.00 17.12 279 ILE B O 1
ATOM 5527 N N . LEU B 1 289 ? -0.991 -3.823 -28.853 1.00 20.43 280 LEU B N 1
ATOM 5528 C CA . LEU B 1 289 ? -0.973 -5.139 -29.480 1.00 18.21 280 LEU B CA 1
ATOM 5529 C C . LEU B 1 289 ? -1.593 -6.155 -28.533 1.00 17.84 280 LEU B C 1
ATOM 5530 O O . LEU B 1 289 ? -1.202 -6.231 -27.363 1.00 20.77 280 LEU B O 1
ATOM 5535 N N . CYS B 1 290 ? -2.518 -6.959 -29.051 1.00 14.37 281 CYS B N 1
ATOM 5536 C CA . CYS B 1 290 ? -3.066 -8.102 -28.337 1.00 14.41 281 CYS B CA 1
ATOM 5537 C C . CYS B 1 290 ? -2.517 -9.363 -28.992 1.00 17.09 281 CYS B C 1
ATOM 5538 O O . CYS B 1 290 ? -2.641 -9.538 -30.210 1.00 19.10 281 CYS B O 1
ATOM 5541 N N . LEU B 1 291 ? -1.874 -10.214 -28.199 1.00 18.15 282 LEU B N 1
ATOM 5542 C CA . LEU B 1 291 ? -1.230 -11.411 -28.714 1.00 14.99 282 LEU B CA 1
ATOM 5543 C C . LEU B 1 291 ? -1.675 -12.611 -27.896 1.00 15.43 282 LEU B C 1
ATOM 5544 O O . LEU B 1 291 ? -1.922 -12.504 -26.689 1.00 11.88 282 LEU B O 1
ATOM 5549 N N . ALA B 1 292 ? -1.768 -13.757 -28.570 1.00 14.72 283 ALA B N 1
ATOM 5550 C CA . ALA B 1 292 ? -2.045 -15.025 -27.905 1.00 16.96 283 ALA B CA 1
ATOM 5551 C C . ALA B 1 292 ? -1.783 -16.177 -28.859 1.00 21.14 283 ALA B C 1
ATOM 5552 O O . ALA B 1 292 ? -0.917 -16.069 -29.735 1.00 25.53 283 ALA B O 1
ATOM 5554 N N . LYS B 1 293 ? -2.520 -17.280 -28.687 1.00 19.15 284 LYS B N 1
ATOM 5555 C CA . LYS B 1 293 ? -2.527 -18.395 -29.628 1.00 20.56 284 LYS B CA 1
ATOM 5556 C C . LYS B 1 293 ? -1.111 -18.809 -30.023 1.00 22.63 284 LYS B C 1
ATOM 5557 O O . LYS B 1 293 ? -0.426 -19.508 -29.263 1.00 20.43 284 LYS B O 1
ATOM 5563 N N . GLY B 1 294 ? -0.662 -18.368 -31.207 1.00 21.62 285 GLY B N 1
ATOM 5564 C CA . GLY B 1 294 ? 0.642 -18.747 -31.718 1.00 20.76 285 GLY B CA 1
ATOM 5565 C C . GLY B 1 294 ? 1.814 -18.326 -30.848 1.00 21.11 285 GLY B C 1
ATOM 5566 O O . GLY B 1 294 ? 2.924 -18.838 -31.037 1.00 19.55 285 GLY B O 1
ATOM 5567 N N . ILE B 1 295 ? 1.595 -17.422 -29.883 1.00 21.00 286 ILE B N 1
ATOM 5568 C CA . ILE B 1 295 ? 2.702 -16.945 -29.053 1.00 22.94 286 ILE B CA 1
ATOM 5569 C C . ILE B 1 295 ? 3.412 -18.107 -28.355 1.00 24.28 286 ILE B C 1
ATOM 5570 O O . ILE B 1 295 ? 4.640 -18.087 -28.184 1.00 23.05 286 ILE B O 1
ATOM 5575 N N . THR B 1 296 ? 2.666 -19.135 -27.939 1.00 23.09 287 THR B N 1
ATOM 5576 C CA . THR B 1 296 ? 3.277 -20.344 -27.400 1.00 22.30 287 THR B CA 1
ATOM 5577 C C . THR B 1 296 ? 2.998 -21.560 -28.261 1.00 20.39 287 THR B C 1
ATOM 5578 O O . THR B 1 296 ? 3.309 -22.677 -27.839 1.00 19.97 287 THR B O 1
ATOM 5582 N N . ALA B 1 297 ? 2.427 -21.364 -29.453 1.00 20.38 288 ALA B N 1
ATOM 5583 C CA . ALA B 1 297 ? 2.021 -22.445 -30.351 1.00 21.49 288 ALA B CA 1
ATOM 5584 C C . ALA B 1 297 ? 1.048 -23.416 -29.674 1.00 21.56 288 ALA B C 1
ATOM 5585 O O . ALA B 1 297 ? 0.995 -24.602 -30.009 1.00 18.85 288 ALA B O 1
ATOM 5587 N N . GLY B 1 298 ? 0.259 -22.914 -28.727 1.00 21.34 289 GLY B N 1
ATOM 5588 C CA . GLY B 1 298 ? -0.683 -23.732 -28.001 1.00 20.41 289 GLY B CA 1
ATOM 5589 C C . GLY B 1 298 ? -0.100 -24.619 -26.920 1.00 18.88 289 GLY B C 1
ATOM 5590 O O . GLY B 1 298 ? -0.862 -25.338 -26.266 1.00 19.65 289 GLY B O 1
ATOM 5591 N N . TYR B 1 299 ? 1.221 -24.633 -26.724 1.00 17.52 290 TYR B N 1
ATOM 5592 C CA . TYR B 1 299 ? 1.787 -25.629 -25.812 1.00 18.60 290 TYR B CA 1
ATOM 5593 C C . TYR B 1 299 ? 1.433 -25.344 -24.357 1.00 19.80 290 TYR B C 1
ATOM 5594 O O . TYR B 1 299 ? 1.203 -26.279 -23.581 1.00 19.31 290 TYR B O 1
ATOM 5603 N N . ILE B 1 300 ? 1.421 -24.074 -23.964 1.00 20.51 291 ILE B N 1
ATOM 5604 C CA . ILE B 1 300 ? 1.026 -23.641 -22.621 1.00 22.43 291 ILE B CA 1
ATOM 5605 C C . ILE B 1 300 ? 0.222 -22.359 -22.789 1.00 23.13 291 ILE B C 1
ATOM 5606 O O . ILE B 1 300 ? 0.668 -21.450 -23.505 1.00 21.08 291 ILE B O 1
ATOM 5611 N N . PRO B 1 301 ? -0.914 -22.206 -22.107 1.00 25.70 292 PRO B N 1
ATOM 5612 C CA . PRO B 1 301 ? -1.730 -20.991 -22.277 1.00 24.99 292 PRO B CA 1
ATOM 5613 C C . PRO B 1 301 ? -0.947 -19.727 -21.957 1.00 24.56 292 PRO B C 1
ATOM 5614 O O . PRO B 1 301 ? -0.372 -19.588 -20.877 1.00 26.64 292 PRO B O 1
ATOM 5618 N N . LEU B 1 302 ? -0.910 -18.806 -22.915 1.00 21.63 293 LEU B N 1
ATOM 5619 C CA . LEU B 1 302 ? -0.312 -17.507 -22.656 1.00 20.08 293 LEU B CA 1
ATOM 5620 C C . LEU B 1 302 ? -0.973 -16.442 -23.513 1.00 18.12 293 LEU B C 1
ATOM 5621 O O . LEU B 1 302 ? -1.339 -16.694 -24.661 1.00 17.07 293 LEU B O 1
ATOM 5626 N N . GLY B 1 303 ? -1.160 -15.266 -22.918 1.00 18.32 294 GLY B N 1
ATOM 5627 C CA . GLY B 1 303 ? -1.575 -14.096 -23.654 1.00 18.43 294 GLY B CA 1
ATOM 5628 C C . GLY B 1 303 ? -0.682 -12.929 -23.277 1.00 17.08 294 GLY B C 1
ATOM 5629 O O . GLY B 1 303 ? -0.022 -12.934 -22.237 1.00 15.92 294 GLY B O 1
ATOM 5630 N N . ALA B 1 304 ? -0.673 -11.918 -24.138 1.00 15.61 295 ALA B N 1
ATOM 5631 C CA . ALA B 1 304 ? 0.104 -10.723 -23.834 1.00 15.89 295 ALA B CA 1
ATOM 5632 C C . ALA B 1 304 ? -0.537 -9.503 -24.475 1.00 15.08 295 ALA B C 1
ATOM 5633 O O . ALA B 1 304 ? -0.997 -9.560 -25.619 1.00 14.11 295 ALA B O 1
ATOM 5635 N N . THR B 1 305 ? -0.553 -8.398 -23.731 1.00 13.23 296 THR B N 1
ATOM 5636 C CA . THR B 1 305 ? -0.952 -7.100 -24.261 1.00 15.32 296 THR B CA 1
ATOM 5637 C C . THR B 1 305 ? 0.224 -6.143 -24.157 1.00 15.48 296 THR B C 1
ATOM 5638 O O . THR B 1 305 ? 0.723 -5.886 -23.055 1.00 15.47 296 THR B O 1
ATOM 5642 N N . LEU B 1 306 ? 0.642 -5.599 -25.292 1.00 16.66 297 LEU B N 1
ATOM 5643 C CA . LEU B 1 306 ? 1.751 -4.653 -25.356 1.00 18.26 297 LEU B CA 1
ATOM 5644 C C . LEU B 1 306 ? 1.236 -3.234 -25.551 1.00 21.57 297 LEU B C 1
ATOM 5645 O O . LEU B 1 306 ? 0.226 -3.016 -26.227 1.00 23.50 297 LEU B O 1
ATOM 5650 N N . PHE B 1 307 ? 1.934 -2.274 -24.940 1.00 21.83 298 PHE B N 1
ATOM 5651 C CA . PHE B 1 307 ? 1.577 -0.864 -24.991 1.00 22.50 298 PHE B CA 1
ATOM 5652 C C . PHE B 1 307 ? 2.780 -0.066 -25.472 1.00 21.69 298 PHE B C 1
ATOM 5653 O O . PHE B 1 307 ? 3.921 -0.419 -25.168 1.00 23.72 298 PHE B O 1
ATOM 5661 N N . ASN B 1 308 ? 2.535 0.971 -26.272 1.00 18.35 299 ASN B N 1
ATOM 5662 C CA . ASN B 1 308 ? 3.650 1.747 -26.794 1.00 17.97 299 ASN B CA 1
ATOM 5663 C C . ASN B 1 308 ? 4.143 2.747 -25.744 1.00 16.60 299 ASN B C 1
ATOM 5664 O O . ASN B 1 308 ? 3.605 2.849 -24.637 1.00 17.80 299 ASN B O 1
ATOM 5669 N N . GLN B 1 309 ? 5.207 3.478 -26.099 1.00 18.18 300 GLN B N 1
ATOM 5670 C CA . GLN B 1 309 ? 5.812 4.446 -25.185 1.00 18.19 300 GLN B CA 1
ATOM 5671 C C . GLN B 1 309 ? 4.819 5.521 -24.766 1.00 17.83 300 GLN B C 1
ATOM 5672 O O . GLN B 1 309 ? 4.778 5.916 -23.594 1.00 16.97 300 GLN B O 1
ATOM 5678 N N . ARG B 1 310 ? 4.019 6.011 -25.714 1.00 19.58 301 ARG B N 1
ATOM 5679 C CA . ARG B 1 310 ? 2.993 7.007 -25.413 1.00 21.95 301 ARG B CA 1
ATOM 5680 C C . ARG B 1 310 ? 2.179 6.611 -24.185 1.00 20.81 301 ARG B C 1
ATOM 5681 O O . ARG B 1 310 ? 2.150 7.331 -23.182 1.00 20.62 301 ARG B O 1
ATOM 5689 N N . ILE B 1 311 ? 1.551 5.433 -24.237 1.00 21.53 302 ILE B N 1
ATOM 5690 C CA . ILE B 1 311 ? 0.718 4.967 -23.131 1.00 21.11 302 ILE B CA 1
ATOM 5691 C C . ILE B 1 311 ? 1.558 4.724 -21.882 1.00 20.24 302 ILE B C 1
ATOM 5692 O O . ILE B 1 311 ? 1.165 5.103 -20.768 1.00 19.44 302 ILE B O 1
ATOM 5697 N N . ALA B 1 312 ? 2.728 4.089 -22.043 1.00 19.63 303 ALA B N 1
ATOM 5698 C CA . ALA B 1 312 ? 3.566 3.756 -20.895 1.00 17.58 303 ALA B CA 1
ATOM 5699 C C . ALA B 1 312 ? 3.969 5.006 -20.123 1.00 19.01 303 ALA B C 1
ATOM 5700 O O . ALA B 1 312 ? 3.891 5.036 -18.886 1.00 19.89 303 ALA B O 1
ATOM 5702 N N . ASP B 1 313 ? 4.425 6.044 -20.833 1.00 18.50 304 ASP B N 1
ATOM 5703 C CA . ASP B 1 313 ? 4.857 7.269 -20.156 1.00 20.21 304 ASP B CA 1
ATOM 5704 C C . ASP B 1 313 ? 3.713 7.918 -19.388 1.00 20.58 304 ASP B C 1
ATOM 5705 O O . ASP B 1 313 ? 3.892 8.351 -18.242 1.00 19.00 304 ASP B O 1
ATOM 5710 N N . ALA B 1 314 ? 2.526 7.979 -20.000 1.00 19.93 305 ALA B N 1
ATOM 5711 C CA . ALA B 1 314 ? 1.392 8.635 -19.354 1.00 20.40 305 ALA B CA 1
ATOM 5712 C C . ALA B 1 314 ? 0.979 7.913 -18.077 1.00 19.66 305 ALA B C 1
ATOM 5713 O O . ALA B 1 314 ? 0.730 8.554 -17.051 1.00 21.19 305 ALA B O 1
ATOM 5715 N N . ILE B 1 315 ? 0.916 6.579 -18.113 1.00 19.63 306 ILE B N 1
ATOM 5716 C CA . ILE B 1 315 ? 0.441 5.833 -16.948 1.00 19.74 306 ILE B CA 1
ATOM 5717 C C . ILE B 1 315 ? 1.463 5.887 -15.823 1.00 19.94 306 ILE B C 1
ATOM 5718 O O . ILE B 1 315 ? 1.120 6.126 -14.659 1.00 18.61 306 ILE B O 1
ATOM 5723 N N . GLU B 1 316 ? 2.734 5.658 -16.151 1.00 21.99 307 GLU B N 1
ATOM 5724 C CA . GLU B 1 316 ? 3.786 5.678 -15.144 1.00 22.84 307 GLU B CA 1
ATOM 5725 C C . GLU B 1 316 ? 4.024 7.075 -14.580 1.00 26.54 307 GLU B C 1
ATOM 5726 O O . GLU B 1 316 ? 4.528 7.197 -13.457 1.00 26.94 307 GLU B O 1
ATOM 5732 N N . ASN B 1 317 ? 3.648 8.127 -15.312 1.00 27.46 308 ASN B N 1
ATOM 5733 C CA . ASN B 1 317 ? 3.740 9.498 -14.825 1.00 28.87 308 ASN B CA 1
ATOM 5734 C C . ASN B 1 317 ? 2.420 10.024 -14.278 1.00 26.82 308 ASN B C 1
ATOM 5735 O O . ASN B 1 317 ? 2.335 11.203 -13.913 1.00 23.36 308 ASN B O 1
ATOM 5740 N N . GLY B 1 318 ? 1.408 9.171 -14.158 1.00 27.91 309 GLY B N 1
ATOM 5741 C CA . GLY B 1 318 ? 0.120 9.629 -13.677 1.00 28.81 309 GLY B CA 1
ATOM 5742 C C . GLY B 1 318 ? 0.175 10.070 -12.227 1.00 29.88 309 GLY B C 1
ATOM 5743 O O . GLY B 1 318 ? 0.924 9.531 -11.414 1.00 28.75 309 GLY B O 1
ATOM 5744 N N . GLN B 1 319 ? -0.637 11.073 -11.902 1.00 32.30 310 GLN B N 1
ATOM 5745 C CA . GLN B 1 319 ? -0.664 11.604 -10.547 1.00 34.78 310 GLN B CA 1
ATOM 5746 C C . GLN B 1 319 ? -1.529 10.742 -9.640 1.00 35.13 310 GLN B C 1
ATOM 5747 O O . GLN B 1 319 ? -2.570 10.227 -10.058 1.00 36.94 310 GLN B O 1
ATOM 5753 N N . GLY B 1 320 ? -1.092 10.608 -8.386 1.00 36.12 311 GLY B N 1
ATOM 5754 C CA . GLY B 1 320 ? -1.874 9.915 -7.372 1.00 34.40 311 GLY B CA 1
ATOM 5755 C C . GLY B 1 320 ? -2.177 8.479 -7.743 1.00 33.85 311 GLY B C 1
ATOM 5756 O O . GLY B 1 320 ? -1.302 7.726 -8.184 1.00 37.03 311 GLY B O 1
ATOM 5757 N N . PHE B 1 321 ? -3.440 8.082 -7.575 1.00 30.74 312 PHE B N 1
ATOM 5758 C CA . PHE B 1 321 ? -3.817 6.689 -7.782 1.00 29.24 312 PHE B CA 1
ATOM 5759 C C . PHE B 1 321 ? -3.741 6.268 -9.243 1.00 26.00 312 PHE B C 1
ATOM 5760 O O . PHE B 1 321 ? -3.813 5.069 -9.524 1.00 24.97 312 PHE B O 1
ATOM 5768 N N . SER B 1 322 ? -3.609 7.218 -10.169 1.00 24.54 313 SER B N 1
ATOM 5769 C CA . SER B 1 322 ? -3.688 6.910 -11.592 1.00 22.82 313 SER B CA 1
ATOM 5770 C C . SER B 1 322 ? -2.506 6.107 -12.119 1.00 23.59 313 SER B C 1
ATOM 5771 O O . SER B 1 322 ? -2.607 5.563 -13.224 1.00 24.88 313 SER B O 1
ATOM 5774 N N . HIS B 1 323 ? -1.400 6.013 -11.379 1.00 21.95 314 HIS B N 1
ATOM 5775 C CA . HIS B 1 323 ? -0.261 5.190 -11.777 1.00 18.78 314 HIS B CA 1
ATOM 5776 C C . HIS B 1 323 ? -0.244 3.824 -11.102 1.00 17.72 314 HIS B C 1
ATOM 5777 O O . HIS B 1 323 ? 0.675 3.033 -11.349 1.00 15.08 314 HIS B O 1
ATOM 5784 N N . MET B 1 324 ? -1.231 3.536 -10.259 1.00 17.36 315 MET B N 1
ATOM 5785 C CA . MET B 1 324 ? -1.417 2.215 -9.671 1.00 16.55 315 MET B CA 1
ATOM 5786 C C . MET B 1 324 ? -2.149 1.325 -10.672 1.00 18.21 315 MET B C 1
ATOM 5787 O O . MET B 1 324 ? -3.273 1.641 -11.079 1.00 19.87 315 MET B O 1
ATOM 5792 N N . ILE B 1 325 ? -1.537 0.223 -11.084 1.00 18.94 316 ILE B N 1
ATOM 5793 C CA . ILE B 1 325 ? -2.167 -0.656 -12.062 1.00 19.85 316 ILE B CA 1
ATOM 5794 C C . ILE B 1 325 ? -2.807 -1.807 -11.290 1.00 21.69 316 ILE B C 1
ATOM 5795 O O . ILE B 1 325 ? -2.137 -2.768 -10.909 1.00 21.50 316 ILE B O 1
ATOM 5800 N N . MET B 1 326 ? -4.113 -1.712 -11.056 1.00 21.25 317 MET B N 1
ATOM 5801 C CA . MET B 1 326 ? -4.843 -2.746 -10.327 1.00 20.72 317 MET B CA 1
ATOM 5802 C C . MET B 1 326 ? -5.512 -3.717 -11.290 1.00 20.90 317 MET B C 1
ATOM 5803 O O . MET B 1 326 ? -6.704 -4.006 -11.196 1.00 19.61 317 MET B O 1
ATOM 5808 N N . HIS B 1 327 ? -4.726 -4.237 -12.232 1.00 21.05 318 HIS B N 1
ATOM 5809 C CA . HIS B 1 327 ? -5.201 -5.190 -13.222 1.00 22.46 318 HIS B CA 1
ATOM 5810 C C . HIS B 1 327 ? -4.122 -6.231 -13.469 1.00 22.20 318 HIS B C 1
ATOM 5811 O O . HIS B 1 327 ? -2.946 -5.898 -13.612 1.00 25.51 318 HIS B O 1
ATOM 5818 N N . GLY B 1 328 ? -4.523 -7.487 -13.500 1.00 20.86 319 GLY B N 1
ATOM 5819 C CA . GLY B 1 328 ? -3.595 -8.560 -13.779 1.00 22.66 319 GLY B CA 1
ATOM 5820 C C . GLY B 1 328 ? -4.110 -9.849 -13.181 1.00 25.92 319 GLY B C 1
ATOM 5821 O O . GLY B 1 328 ? -5.122 -9.876 -12.473 1.00 27.12 319 GLY B O 1
ATOM 5822 N N . TYR B 1 329 ? -3.356 -10.918 -13.438 1.00 26.12 320 TYR B N 1
ATOM 5823 C CA . TYR B 1 329 ? -3.833 -12.275 -13.207 1.00 25.49 320 TYR B CA 1
ATOM 5824 C C . TYR B 1 329 ? -2.808 -13.072 -12.419 1.00 23.95 320 TYR B C 1
ATOM 5825 O O . TYR B 1 329 ? -1.604 -12.818 -12.500 1.00 25.33 320 TYR B O 1
ATOM 5834 N N . THR B 1 330 ? -3.318 -14.022 -11.631 1.00 24.14 321 THR B N 1
ATOM 5835 C CA . THR B 1 330 ? -2.461 -14.952 -10.895 1.00 24.64 321 THR B CA 1
ATOM 5836 C C . THR B 1 330 ? -1.394 -15.566 -11.795 1.00 24.84 321 THR B C 1
ATOM 5837 O O . THR B 1 330 ? -0.263 -15.812 -11.362 1.00 27.02 321 THR B O 1
ATOM 5841 N N . TYR B 1 331 ? -1.744 -15.846 -13.045 1.00 25.21 322 TYR B N 1
ATOM 5842 C CA . TYR B 1 331 ? -0.831 -16.477 -13.980 1.00 24.67 322 TYR B CA 1
ATOM 5843 C C . TYR B 1 331 ? -0.215 -15.479 -14.955 1.00 26.11 322 TYR B C 1
ATOM 5844 O O . TYR B 1 331 ? 0.416 -15.893 -15.932 1.00 25.86 322 TYR B O 1
ATOM 5853 N N . SER B 1 332 ? -0.368 -14.177 -14.701 1.00 27.47 323 SER B N 1
ATOM 5854 C CA . SER B 1 332 ? 0.399 -13.176 -15.429 1.00 26.47 323 SER B CA 1
ATOM 5855 C C . SER B 1 332 ? 1.883 -13.493 -15.311 1.00 27.16 323 SER B C 1
ATOM 5856 O O . SER B 1 332 ? 2.429 -13.539 -14.206 1.00 27.71 323 SER B O 1
ATOM 5859 N N . GLY B 1 333 ? 2.537 -13.715 -16.447 1.00 26.09 324 GLY B N 1
ATOM 5860 C CA . GLY B 1 333 ? 3.957 -13.986 -16.412 1.00 25.48 324 GLY B CA 1
ATOM 5861 C C . GLY B 1 333 ? 4.334 -15.381 -15.973 1.00 26.77 324 GLY B C 1
ATOM 5862 O O . GLY B 1 333 ? 5.424 -15.561 -15.426 1.00 30.15 324 GLY B O 1
ATOM 5863 N N . HIS B 1 334 ? 3.444 -16.359 -16.125 1.00 24.97 325 HIS B N 1
ATOM 5864 C CA . HIS B 1 334 ? 3.704 -17.735 -15.720 1.00 25.38 325 HIS B CA 1
ATOM 5865 C C . HIS B 1 334 ? 5.041 -18.209 -16.292 1.00 21.94 325 HIS B C 1
ATOM 5866 O O . HIS B 1 334 ? 5.253 -18.113 -17.511 1.00 22.66 325 HIS B O 1
ATOM 5873 N N . PRO B 1 335 ? 5.967 -18.681 -15.454 1.00 19.20 326 PRO B N 1
ATOM 5874 C CA . PRO B 1 335 ? 7.321 -18.991 -15.951 1.00 17.61 326 PRO B CA 1
ATOM 5875 C C . PRO B 1 335 ? 7.360 -20.090 -17.000 1.00 17.45 326 PRO B C 1
ATOM 5876 O O . PRO B 1 335 ? 8.093 -19.975 -17.993 1.00 16.57 326 PRO B O 1
ATOM 5880 N N . THR B 1 336 ? 6.623 -21.183 -16.781 1.00 17.87 327 THR B N 1
ATOM 5881 C CA . THR B 1 336 ? 6.646 -22.286 -17.736 1.00 17.97 327 THR B CA 1
ATOM 5882 C C . THR B 1 336 ? 6.065 -21.852 -19.076 1.00 16.57 327 THR B C 1
ATOM 5883 O O . THR B 1 336 ? 6.566 -22.255 -20.134 1.00 19.22 327 THR B O 1
ATOM 5887 N N . ALA B 1 337 ? 4.992 -21.047 -19.048 1.00 14.44 328 ALA B N 1
ATOM 5888 C CA . ALA B 1 337 ? 4.431 -20.495 -20.279 1.00 14.52 328 ALA B CA 1
ATOM 5889 C C . ALA B 1 337 ? 5.445 -19.613 -20.993 1.00 14.70 328 ALA B C 1
ATOM 5890 O O . ALA B 1 337 ? 5.559 -19.655 -22.225 1.00 15.33 328 ALA B O 1
ATOM 5892 N N . CYS B 1 338 ? 6.162 -18.777 -20.238 1.00 14.63 329 CYS B N 1
ATOM 5893 C CA . CYS B 1 338 ? 7.182 -17.921 -20.836 1.00 17.06 329 CYS B CA 1
ATOM 5894 C C . CYS B 1 338 ? 8.316 -18.744 -21.430 1.00 22.33 329 CYS B C 1
ATOM 5895 O O . CYS B 1 338 ? 8.749 -18.497 -22.564 1.00 24.18 329 CYS B O 1
ATOM 5898 N N . ALA B 1 339 ? 8.829 -19.715 -20.666 1.00 21.76 330 ALA B N 1
ATOM 5899 C CA . ALA B 1 339 ? 9.865 -20.607 -21.180 1.00 21.34 330 ALA B CA 1
ATOM 5900 C C . ALA B 1 339 ? 9.464 -21.215 -22.522 1.00 21.42 330 ALA B C 1
ATOM 5901 O O . ALA B 1 339 ? 10.267 -21.258 -23.461 1.00 20.88 330 ALA B O 1
ATOM 5903 N N . ALA B 1 340 ? 8.232 -21.726 -22.620 1.00 22.09 331 ALA B N 1
ATOM 5904 C CA . ALA B 1 340 ? 7.759 -22.280 -23.889 1.00 21.97 331 ALA B CA 1
ATOM 5905 C C . ALA B 1 340 ? 7.682 -21.212 -24.975 1.00 21.51 331 ALA B C 1
ATOM 5906 O O . ALA B 1 340 ? 8.048 -21.460 -26.133 1.00 21.28 331 ALA B O 1
ATOM 5908 N N . ALA B 1 341 ? 7.187 -20.025 -24.618 1.00 20.13 332 ALA B N 1
ATOM 5909 C CA . ALA B 1 341 ? 7.085 -18.920 -25.568 1.00 19.12 332 ALA B CA 1
ATOM 5910 C C . ALA B 1 341 ? 8.444 -18.582 -26.173 1.00 19.86 332 ALA B C 1
ATOM 5911 O O . ALA B 1 341 ? 8.562 -18.383 -27.388 1.00 19.11 332 ALA B O 1
ATOM 5913 N N . LEU B 1 342 ? 9.481 -18.488 -25.332 1.00 18.29 333 LEU B N 1
ATOM 5914 C CA . LEU B 1 342 ? 10.823 -18.196 -25.828 1.00 19.47 333 LEU B CA 1
ATOM 5915 C C . LEU B 1 342 ? 11.294 -19.256 -26.821 1.00 20.50 333 LEU B C 1
ATOM 5916 O O . LEU B 1 342 ? 11.877 -18.930 -27.862 1.00 19.72 333 LEU B O 1
ATOM 5921 N N . ALA B 1 343 ? 11.029 -20.532 -26.524 1.00 21.32 334 ALA B N 1
ATOM 5922 C CA . ALA B 1 343 ? 11.449 -21.612 -27.412 1.00 21.28 334 ALA B CA 1
ATOM 5923 C C . ALA B 1 343 ? 10.715 -21.565 -28.744 1.00 21.78 334 ALA B C 1
ATOM 5924 O O . ALA B 1 343 ? 11.286 -21.907 -29.784 1.00 20.70 334 ALA B O 1
ATOM 5926 N N . VAL B 1 344 ? 9.435 -21.188 -28.727 1.00 25.04 335 VAL B N 1
ATOM 5927 C CA . VAL B 1 344 ? 8.650 -21.119 -29.957 1.00 27.23 335 VAL B CA 1
ATOM 5928 C C . VAL B 1 344 ? 9.097 -19.948 -30.827 1.00 28.26 335 VAL B C 1
ATOM 5929 O O . VAL B 1 344 ? 9.229 -20.082 -32.051 1.00 28.99 335 VAL B O 1
ATOM 5933 N N . LEU B 1 345 ? 9.342 -18.783 -30.217 1.00 28.58 336 LEU B N 1
ATOM 5934 C CA . LEU B 1 345 ? 9.763 -17.616 -30.994 1.00 27.87 336 LEU B CA 1
ATOM 5935 C C . LEU B 1 345 ? 11.095 -17.858 -31.695 1.00 25.52 336 LEU B C 1
ATOM 5936 O O . LEU B 1 345 ? 11.322 -17.324 -32.785 1.00 25.68 336 LEU B O 1
ATOM 5941 N N . ASP B 1 346 ? 11.989 -18.643 -31.088 1.00 25.21 337 ASP B N 1
ATOM 5942 C CA . ASP B 1 346 ? 13.218 -19.031 -31.778 1.00 24.08 337 ASP B CA 1
ATOM 5943 C C . ASP B 1 346 ? 12.903 -19.742 -33.090 1.00 22.81 337 ASP B C 1
ATOM 5944 O O . ASP B 1 346 ? 13.441 -19.394 -34.147 1.00 22.36 337 ASP B O 1
ATOM 5949 N N . ILE B 1 347 ? 12.000 -20.721 -33.044 1.00 22.84 338 ILE B N 1
ATOM 5950 C CA . ILE B 1 347 ? 11.623 -21.473 -34.240 1.00 21.73 338 ILE B CA 1
ATOM 5951 C C . ILE B 1 347 ? 10.939 -20.579 -35.267 1.00 22.46 338 ILE B C 1
ATOM 5952 O O . ILE B 1 347 ? 11.167 -20.715 -36.474 1.00 24.71 338 ILE B O 1
ATOM 5957 N N . VAL B 1 348 ? 10.059 -19.685 -34.814 1.00 22.47 339 VAL B N 1
ATOM 5958 C CA . VAL B 1 348 ? 9.310 -18.847 -35.750 1.00 21.54 339 VAL B CA 1
ATOM 5959 C C . VAL B 1 348 ? 10.263 -18.016 -36.602 1.00 22.69 339 VAL B C 1
ATOM 5960 O O . VAL B 1 348 ? 10.129 -17.946 -37.831 1.00 22.33 339 VAL B O 1
ATOM 5964 N N . GLU B 1 349 ? 11.248 -17.380 -35.956 1.00 24.12 340 GLU B N 1
ATOM 5965 C CA . GLU B 1 349 ? 12.200 -16.539 -36.675 1.00 25.50 340 GLU B CA 1
ATOM 5966 C C . GLU B 1 349 ? 13.226 -17.367 -37.432 1.00 23.65 340 GLU B C 1
ATOM 5967 O O . GLU B 1 349 ? 13.548 -17.049 -38.583 1.00 24.03 340 GLU B O 1
ATOM 5973 N N . ALA B 1 350 ? 13.731 -18.437 -36.819 1.00 21.83 341 ALA B N 1
ATOM 5974 C CA . ALA B 1 350 ? 14.752 -19.246 -37.475 1.00 23.78 341 ALA B CA 1
ATOM 5975 C C . ALA B 1 350 ? 14.209 -19.895 -38.735 1.00 24.68 341 ALA B C 1
ATOM 5976 O O . ALA B 1 350 ? 14.905 -19.969 -39.756 1.00 25.53 341 ALA B O 1
ATOM 5978 N N . GLU B 1 351 ? 12.973 -20.374 -38.685 1.00 23.86 342 GLU B N 1
ATOM 5979 C CA . GLU B 1 351 ? 12.402 -21.079 -39.817 1.00 24.05 342 GLU B CA 1
ATOM 5980 C C . GLU B 1 351 ? 11.619 -20.159 -40.735 1.00 23.67 342 GLU B C 1
ATOM 5981 O O . GLU B 1 351 ? 10.907 -20.648 -41.620 1.00 23.37 342 GLU B O 1
ATOM 5987 N N . ASP B 1 352 ? 11.784 -18.846 -40.568 1.00 24.37 343 ASP B N 1
ATOM 5988 C CA . ASP B 1 352 ? 11.020 -17.825 -41.274 1.00 25.84 343 ASP B CA 1
ATOM 5989 C C . ASP B 1 352 ? 9.596 -18.295 -41.545 1.00 26.50 343 ASP B C 1
ATOM 5990 O O . ASP B 1 352 ? 9.190 -18.446 -42.700 1.00 27.63 343 ASP B O 1
ATOM 5995 N N . LEU B 1 353 ? 8.843 -18.557 -40.495 1.00 26.30 344 LEU B N 1
ATOM 5996 C CA . LEU B 1 353 ? 7.479 -19.030 -40.676 1.00 27.60 344 LEU B CA 1
ATOM 5997 C C . LEU B 1 353 ? 6.557 -17.972 -41.291 1.00 26.31 344 LEU B C 1
ATOM 5998 O O . LEU B 1 353 ? 5.657 -18.346 -42.055 1.00 25.90 344 LEU B O 1
ATOM 6003 N N . PRO B 1 354 ? 6.738 -16.662 -41.041 1.00 23.65 345 PRO B N 1
ATOM 6004 C CA . PRO B 1 354 ? 5.900 -15.699 -41.779 1.00 23.28 345 PRO B CA 1
ATOM 6005 C C . PRO B 1 354 ? 6.075 -15.794 -43.284 1.00 23.04 345 PRO B C 1
ATOM 6006 O O . PRO B 1 354 ? 5.089 -15.712 -44.023 1.00 22.51 345 PRO B O 1
ATOM 6010 N N . GLY B 1 355 ? 7.306 -16.004 -43.753 1.00 24.23 346 GLY B N 1
ATOM 6011 C CA . GLY B 1 355 ? 7.537 -16.148 -45.181 1.00 24.26 346 GLY B CA 1
ATOM 6012 C C . GLY B 1 355 ? 6.983 -17.445 -45.743 1.00 25.28 346 GLY B C 1
ATOM 6013 O O . GLY B 1 355 ? 6.439 -17.470 -46.848 1.00 25.94 346 GLY B O 1
ATOM 6014 N N . ASN B 1 356 ? 7.113 -18.543 -44.999 1.00 25.61 347 ASN B N 1
ATOM 6015 C CA . ASN B 1 356 ? 6.550 -19.798 -45.482 1.00 26.30 347 ASN B CA 1
ATOM 6016 C C . ASN B 1 356 ? 5.041 -19.683 -45.635 1.00 23.71 347 ASN B C 1
ATOM 6017 O O . ASN B 1 356 ? 4.466 -20.190 -46.605 1.00 20.25 347 ASN B O 1
ATOM 6022 N N . ALA B 1 357 ? 4.389 -18.986 -44.701 1.00 23.99 348 ALA B N 1
ATOM 6023 C CA . ALA B 1 357 ? 2.946 -18.767 -44.790 1.00 20.31 348 ALA B CA 1
ATOM 6024 C C . ALA B 1 357 ? 2.585 -17.923 -46.007 1.00 20.32 348 ALA B C 1
ATOM 6025 O O . ALA B 1 357 ? 1.641 -18.249 -46.739 1.00 18.22 348 ALA B O 1
ATOM 6027 N N . ALA B 1 358 ? 3.344 -16.846 -46.255 1.00 21.49 349 ALA B N 1
ATOM 6028 C CA . ALA B 1 358 ? 3.067 -15.995 -47.410 1.00 20.55 349 ALA B CA 1
ATOM 6029 C C . ALA B 1 358 ? 3.156 -16.772 -48.721 1.00 21.75 349 ALA B C 1
ATOM 6030 O O . ALA B 1 358 ? 2.289 -16.632 -49.592 1.00 22.43 349 ALA B O 1
ATOM 6032 N N . LYS B 1 359 ? 4.188 -17.608 -48.870 1.00 24.05 350 LYS B N 1
ATOM 6033 C CA . LYS B 1 359 ? 4.447 -18.305 -50.130 1.00 22.95 350 LYS B CA 1
ATOM 6034 C C . LYS B 1 359 ? 3.514 -19.492 -50.324 1.00 22.02 350 LYS B C 1
ATOM 6035 O O . LYS B 1 359 ? 2.935 -19.668 -51.400 1.00 20.63 350 LYS B O 1
ATOM 6041 N N . VAL B 1 360 ? 3.395 -20.346 -49.306 1.00 22.45 351 VAL B N 1
ATOM 6042 C CA . VAL B 1 360 ? 2.538 -21.523 -49.425 1.00 22.26 351 VAL B CA 1
ATOM 6043 C C . VAL B 1 360 ? 1.068 -21.131 -49.341 1.00 22.06 351 VAL B C 1
ATOM 6044 O O . VAL B 1 360 ? 0.213 -21.761 -49.974 1.00 23.46 351 VAL B O 1
ATOM 6048 N N . GLY B 1 361 ? 0.751 -20.091 -48.567 1.00 22.66 352 GLY B N 1
ATOM 6049 C CA . GLY B 1 361 ? -0.610 -19.583 -48.543 1.00 23.35 352 GLY B CA 1
ATOM 6050 C C . GLY B 1 361 ? -1.076 -19.105 -49.904 1.00 24.80 352 GLY B C 1
ATOM 6051 O O . GLY B 1 361 ? -2.182 -19.425 -50.341 1.00 24.34 352 GLY B O 1
ATOM 6052 N N . ALA B 1 362 ? -0.251 -18.299 -50.579 1.00 27.82 353 ALA B N 1
ATOM 6053 C CA . ALA B 1 362 ? -0.589 -17.870 -51.933 1.00 29.70 353 ALA B CA 1
ATOM 6054 C C . ALA B 1 362 ? -0.788 -19.074 -52.841 1.00 33.67 353 ALA B C 1
ATOM 6055 O O . ALA B 1 362 ? -1.829 -19.210 -53.493 1.00 36.49 353 ALA B O 1
ATOM 6057 N N . GLN B 1 363 ? 0.204 -19.967 -52.876 1.00 36.28 354 GLN B N 1
ATOM 6058 C CA . GLN B 1 363 ? 0.107 -21.210 -53.635 1.00 37.44 354 GLN B CA 1
ATOM 6059 C C . GLN B 1 363 ? -1.202 -21.946 -53.348 1.00 33.81 354 GLN B C 1
ATOM 6060 O O . GLN B 1 363 ? -1.928 -22.336 -54.268 1.00 32.67 354 GLN B O 1
ATOM 6066 N N . LEU B 1 364 ? -1.528 -22.125 -52.066 1.00 31.65 355 LEU B N 1
ATOM 6067 C CA . LEU B 1 364 ? -2.752 -22.831 -51.704 1.00 31.38 355 LEU B CA 1
ATOM 6068 C C . LEU B 1 364 ? -3.990 -22.085 -52.196 1.00 31.24 355 LEU B C 1
ATOM 6069 O O . LEU B 1 364 ? -4.936 -22.706 -52.693 1.00 32.52 355 LEU B O 1
ATOM 6074 N N . LEU B 1 365 ? -4.012 -20.755 -52.041 1.00 27.80 356 LEU B N 1
ATOM 6075 C CA . LEU B 1 365 ? -5.160 -19.973 -52.499 1.00 27.25 356 LEU B CA 1
ATOM 6076 C C . LEU B 1 365 ? -5.371 -20.115 -54.003 1.00 26.61 356 LEU B C 1
ATOM 6077 O O . LEU B 1 365 ? -6.509 -20.251 -54.470 1.00 27.46 356 LEU B O 1
ATOM 6082 N N . GLU B 1 366 ? -4.288 -20.054 -54.778 1.00 26.39 357 GLU B N 1
ATOM 6083 C CA . GLU B 1 366 ? -4.379 -20.245 -56.222 1.00 27.89 357 GLU B CA 1
ATOM 6084 C C . GLU B 1 366 ? -4.947 -21.620 -56.563 1.00 26.99 357 GLU B C 1
ATOM 6085 O O . GLU B 1 366 ? -5.821 -21.745 -57.425 1.00 27.64 357 GLU B O 1
ATOM 6091 N N . GLN B 1 367 ? -4.451 -22.667 -55.896 1.00 28.25 358 GLN B N 1
ATOM 6092 C CA . GLN B 1 367 ? -4.886 -24.035 -56.166 1.00 31.15 358 GLN B CA 1
ATOM 6093 C C . GLN B 1 367 ? -6.325 -24.299 -55.738 1.00 31.70 358 GLN B C 1
ATOM 6094 O O . GLN B 1 367 ? -6.918 -25.287 -56.187 1.00 29.02 358 GLN B O 1
ATOM 6100 N N . LEU B 1 368 ? -6.894 -23.450 -54.885 1.00 34.60 359 LEU B N 1
ATOM 6101 C CA . LEU B 1 368 ? -8.276 -23.603 -54.449 1.00 39.12 359 LEU B CA 1
ATOM 6102 C C . LEU B 1 368 ? -9.258 -22.939 -55.403 1.00 46.85 359 LEU B C 1
ATOM 6103 O O . LEU B 1 368 ? -10.468 -23.152 -55.277 1.00 48.86 359 LEU B O 1
ATOM 6108 N N . GLN B 1 369 ? -8.758 -22.119 -56.327 1.00 52.29 360 GLN B N 1
ATOM 6109 C CA . GLN B 1 369 ? -9.620 -21.434 -57.286 1.00 55.19 360 GLN B CA 1
ATOM 6110 C C . GLN B 1 369 ? -10.427 -22.385 -58.168 1.00 53.97 360 GLN B C 1
ATOM 6111 O O . GLN B 1 369 ? -11.596 -22.068 -58.447 1.00 54.21 360 GLN B O 1
ATOM 6117 N N . PRO B 1 370 ? -9.882 -23.497 -58.685 1.00 50.33 361 PRO B N 1
ATOM 6118 C CA . PRO B 1 370 ? -10.719 -24.400 -59.494 1.00 49.11 361 PRO B CA 1
ATOM 6119 C C . PRO B 1 370 ? -11.922 -24.957 -58.745 1.00 47.09 361 PRO B C 1
ATOM 6120 O O . PRO B 1 370 ? -12.923 -25.298 -59.386 1.00 47.93 361 PRO B O 1
ATOM 6124 N N . LEU B 1 371 ? -11.872 -25.029 -57.412 1.00 44.95 362 LEU B N 1
ATOM 6125 C CA . LEU B 1 371 ? -13.053 -25.430 -56.654 1.00 45.08 362 LEU B CA 1
ATOM 6126 C C . LEU B 1 371 ? -14.196 -24.446 -56.849 1.00 42.94 362 LEU B C 1
ATOM 6127 O O . LEU B 1 371 ? -15.353 -24.850 -57.021 1.00 41.49 362 LEU B O 1
ATOM 6132 N N . VAL B 1 372 ? -13.878 -23.152 -56.864 1.00 42.88 363 VAL B N 1
ATOM 6133 C CA . VAL B 1 372 ? -14.891 -22.117 -57.035 1.00 43.56 363 VAL B CA 1
ATOM 6134 C C . VAL B 1 372 ? -15.605 -22.287 -58.368 1.00 44.09 363 VAL B C 1
ATOM 6135 O O . VAL B 1 372 ? -16.839 -22.199 -58.452 1.00 44.60 363 VAL B O 1
ATOM 6139 N N . GLU B 1 373 ? -14.841 -22.592 -59.420 1.00 43.34 364 GLU B N 1
ATOM 6140 C CA . GLU B 1 373 ? -15.403 -22.754 -60.760 1.00 43.15 364 GLU B CA 1
ATOM 6141 C C . GLU B 1 373 ? -16.366 -23.931 -60.811 1.00 43.63 364 GLU B C 1
ATOM 6142 O O . GLU B 1 373 ? -17.327 -23.921 -61.581 1.00 43.35 364 GLU B O 1
ATOM 6148 N N . ARG B 1 374 ? -16.128 -24.948 -59.987 1.00 44.10 365 ARG B N 1
ATOM 6149 C CA . ARG B 1 374 ? -16.717 -26.261 -60.193 1.00 45.95 365 ARG B CA 1
ATOM 6150 C C . ARG B 1 374 ? -17.977 -26.492 -59.372 1.00 49.50 365 ARG B C 1
ATOM 6151 O O . ARG B 1 374 ? -18.839 -27.275 -59.789 1.00 49.69 365 ARG B O 1
ATOM 6159 N N . TYR B 1 375 ? -18.112 -25.826 -58.228 1.00 53.18 366 TYR B N 1
ATOM 6160 C CA . TYR B 1 375 ? -19.188 -26.088 -57.285 1.00 55.55 366 TYR B CA 1
ATOM 6161 C C . TYR B 1 375 ? -19.971 -24.809 -57.051 1.00 56.41 366 TYR B C 1
ATOM 6162 O O . TYR B 1 375 ? -19.412 -23.812 -56.581 1.00 59.59 366 TYR B O 1
ATOM 6171 N N . ALA B 1 376 ? -21.261 -24.846 -57.396 1.00 52.52 367 ALA B N 1
ATOM 6172 C CA . ALA B 1 376 ? -22.144 -23.698 -57.205 1.00 47.92 367 ALA B CA 1
ATOM 6173 C C . ALA B 1 376 ? -22.129 -23.192 -55.765 1.00 40.59 367 ALA B C 1
ATOM 6174 O O . ALA B 1 376 ? -22.237 -21.986 -55.521 1.00 40.33 367 ALA B O 1
ATOM 6176 N N . VAL B 1 377 ? -22.022 -24.100 -54.793 1.00 36.00 368 VAL B N 1
ATOM 6177 C CA . VAL B 1 377 ? -22.124 -23.700 -53.395 1.00 33.39 368 VAL B CA 1
ATOM 6178 C C . VAL B 1 377 ? -20.938 -22.855 -52.939 1.00 32.98 368 VAL B C 1
ATOM 6179 O O . VAL B 1 377 ? -21.025 -22.192 -51.900 1.00 33.95 368 VAL B O 1
ATOM 6183 N N . VAL B 1 378 ? -19.821 -22.875 -53.662 1.00 32.59 369 VAL B N 1
ATOM 6184 C CA . VAL B 1 378 ? -18.665 -22.055 -53.307 1.00 31.19 369 VAL B CA 1
ATOM 6185 C C . VAL B 1 378 ? -18.868 -20.670 -53.917 1.00 32.37 369 VAL B C 1
ATOM 6186 O O . VAL B 1 378 ? -18.786 -20.504 -55.137 1.00 32.94 369 VAL B O 1
ATOM 6190 N N . GLY B 1 379 ? -19.128 -19.675 -53.068 1.00 30.65 370 GLY B N 1
ATOM 6191 C CA . GLY B 1 379 ? -19.308 -18.305 -53.515 1.00 29.32 370 GLY B CA 1
ATOM 6192 C C . GLY B 1 379 ? -17.992 -17.646 -53.876 1.00 29.44 370 GLY B C 1
ATOM 6193 O O . GLY B 1 379 ? -17.837 -17.106 -54.977 1.00 28.61 370 GLY B O 1
ATOM 6194 N N . GLU B 1 380 ? -17.041 -17.662 -52.943 1.00 29.60 371 GLU B N 1
ATOM 6195 C CA . GLU B 1 380 ? -15.676 -17.241 -53.233 1.00 27.24 371 GLU B CA 1
ATOM 6196 C C . GLU B 1 380 ? -14.728 -17.848 -52.207 1.00 23.22 371 GLU B C 1
ATOM 6197 O O . GLU B 1 380 ? -15.141 -18.339 -51.153 1.00 21.28 371 GLU B O 1
ATOM 6203 N N . VAL B 1 381 ? -13.439 -17.783 -52.528 1.00 21.52 372 VAL B N 1
ATOM 6204 C CA . VAL B 1 381 ? -12.369 -18.168 -51.620 1.00 20.20 372 VAL B CA 1
ATOM 6205 C C . VAL B 1 381 ? -11.415 -16.992 -51.510 1.00 20.76 372 VAL B C 1
ATOM 6206 O O . VAL B 1 381 ? -11.008 -16.420 -52.529 1.00 21.06 372 VAL B O 1
ATOM 6210 N N . ARG B 1 382 ? -11.143 -16.569 -50.281 1.00 19.04 373 ARG B N 1
ATOM 6211 C CA . ARG B 1 382 ? -10.242 -15.453 -50.023 1.00 21.21 373 ARG B CA 1
ATOM 6212 C C . ARG B 1 382 ? -9.253 -15.849 -48.930 1.00 21.44 373 ARG B C 1
ATOM 6213 O O . ARG B 1 382 ? -9.461 -16.821 -48.198 1.00 23.06 373 ARG B O 1
ATOM 6221 N N . GLY B 1 383 ? -8.169 -15.092 -48.830 1.00 20.53 374 GLY B N 1
ATOM 6222 C CA . GLY B 1 383 ? -7.140 -15.424 -47.865 1.00 21.34 374 GLY B CA 1
ATOM 6223 C C . GLY B 1 383 ? -5.956 -14.491 -47.991 1.00 22.87 374 GLY B C 1
ATOM 6224 O O . GLY B 1 383 ? -5.866 -13.664 -48.907 1.00 22.69 374 GLY B O 1
ATOM 6225 N N . LYS B 1 384 ? -5.056 -14.617 -47.026 1.00 21.91 375 LYS B N 1
ATOM 6226 C CA . LYS B 1 384 ? -3.791 -13.896 -47.073 1.00 21.34 375 LYS B CA 1
ATOM 6227 C C . LYS B 1 384 ? -2.850 -14.702 -46.196 1.00 22.76 375 LYS B C 1
ATOM 6228 O O . LYS B 1 384 ? -3.123 -14.869 -45.003 1.00 25.61 375 LYS B O 1
ATOM 6234 N N . GLY B 1 385 ? -1.763 -15.213 -46.769 1.00 21.02 376 GLY B N 1
ATOM 6235 C CA . GLY B 1 385 ? -0.976 -16.185 -46.030 1.00 18.86 376 GLY B CA 1
ATOM 6236 C C . GLY B 1 385 ? -1.785 -17.445 -45.776 1.00 19.98 376 GLY B C 1
ATOM 6237 O O . GLY B 1 385 ? -2.582 -17.878 -46.619 1.00 17.93 376 GLY B O 1
ATOM 6238 N N . LEU B 1 386 ? -1.631 -18.025 -44.588 1.00 20.27 377 LEU B N 1
ATOM 6239 C CA . LEU B 1 386 ? -2.286 -19.305 -44.293 1.00 22.82 377 LEU B CA 1
ATOM 6240 C C . LEU B 1 386 ? -3.514 -19.156 -43.411 1.00 22.01 377 LEU B C 1
ATOM 6241 O O . LEU B 1 386 ? -3.769 -19.990 -42.542 1.00 22.08 377 LEU B O 1
ATOM 6246 N N . MET B 1 387 ? -4.297 -18.108 -43.622 1.00 22.87 378 MET B N 1
ATOM 6247 C CA . MET B 1 387 ? -5.677 -18.084 -43.169 1.00 24.75 378 MET B CA 1
ATOM 6248 C C . MET B 1 387 ? -6.529 -17.877 -44.406 1.00 25.71 378 MET B C 1
ATOM 6249 O O . MET B 1 387 ? -6.389 -16.865 -45.102 1.00 27.52 378 MET B O 1
ATOM 6254 N N . ILE B 1 388 ? -7.390 -18.846 -44.682 1.00 25.18 379 ILE B N 1
ATOM 6255 C CA . ILE B 1 388 ? -8.180 -18.888 -45.903 1.00 26.20 379 ILE B CA 1
ATOM 6256 C C . ILE B 1 388 ? -9.575 -19.357 -45.541 1.00 26.42 379 ILE B C 1
ATOM 6257 O O . ILE B 1 388 ? -9.744 -20.235 -44.689 1.00 26.15 379 ILE B O 1
ATOM 6262 N N . ALA B 1 389 ? -10.574 -18.791 -46.212 1.00 26.78 380 ALA B N 1
ATOM 6263 C CA . ALA B 1 389 ? -11.953 -19.198 -46.021 1.00 24.01 380 ALA B CA 1
ATOM 6264 C C . ALA B 1 389 ? -12.597 -19.443 -47.374 1.00 22.40 380 ALA B C 1
ATOM 6265 O O . ALA B 1 389 ? -12.334 -18.722 -48.342 1.00 20.02 380 ALA B O 1
ATOM 6267 N N . LEU B 1 390 ? -13.390 -20.508 -47.443 1.00 23.31 381 LEU B N 1
ATOM 6268 C CA . LEU B 1 390 ? -14.281 -20.769 -48.563 1.00 25.47 381 LEU B CA 1
ATOM 6269 C C . LEU B 1 390 ? -15.676 -20.346 -48.122 1.00 25.46 381 LEU B C 1
ATOM 6270 O O . LEU B 1 390 ? -16.215 -20.909 -47.164 1.00 24.59 381 LEU B O 1
ATOM 6275 N N . ASP B 1 391 ? -16.252 -19.363 -48.823 1.00 25.10 382 ASP B N 1
ATOM 6276 C CA . ASP B 1 391 ? -17.520 -18.736 -48.451 1.00 25.81 382 ASP B CA 1
ATOM 6277 C C . ASP B 1 391 ? -18.649 -19.459 -49.184 1.00 27.87 382 ASP B C 1
ATOM 6278 O O . ASP B 1 391 ? -18.765 -19.355 -50.410 1.00 29.91 382 ASP B O 1
ATOM 6283 N N . LEU B 1 392 ? -19.483 -20.187 -48.440 1.00 28.92 383 LEU B N 1
ATOM 6284 C CA . LEU B 1 392 ? -20.535 -21.014 -49.024 1.00 30.88 383 LEU B CA 1
ATOM 6285 C C . LEU B 1 392 ? -21.867 -20.274 -49.064 1.00 31.21 383 LEU B C 1
ATOM 6286 O O . LEU B 1 392 ? -22.338 -19.766 -48.041 1.00 33.36 383 LEU B O 1
ATOM 6291 N N . VAL B 1 393 ? -22.497 -20.273 -50.237 1.00 29.10 384 VAL B N 1
ATOM 6292 C CA . VAL B 1 393 ? -23.719 -19.523 -50.464 1.00 29.37 384 VAL B CA 1
ATOM 6293 C C . VAL B 1 393 ? -24.797 -20.459 -50.984 1.00 34.08 384 VAL B C 1
ATOM 6294 O O . VAL B 1 393 ? -24.526 -21.507 -51.571 1.00 28.66 384 VAL B O 1
ATOM 6298 N N . SER B 1 394 ? -26.041 -20.048 -50.790 1.00 42.55 385 SER B N 1
ATOM 6299 C CA . SER B 1 394 ? -27.153 -20.772 -51.377 1.00 50.09 385 SER B CA 1
ATOM 6300 C C . SER B 1 394 ? -27.457 -20.338 -52.802 1.00 62.14 385 SER B C 1
ATOM 6301 O O . SER B 1 394 ? -28.044 -21.119 -53.561 1.00 67.38 385 SER B O 1
ATOM 6304 N N . ASP B 1 395 ? -27.056 -19.118 -53.168 1.00 69.90 386 ASP B N 1
ATOM 6305 C CA . ASP B 1 395 ? -27.364 -18.475 -54.442 1.00 73.15 386 ASP B CA 1
ATOM 6306 C C . ASP B 1 395 ? -26.193 -17.581 -54.842 1.00 73.90 386 ASP B C 1
ATOM 6307 O O . ASP B 1 395 ? -25.788 -16.717 -54.058 1.00 74.64 386 ASP B O 1
ATOM 6312 N N . LYS B 1 396 ? -25.670 -17.759 -56.068 1.00 69.50 387 LYS B N 1
ATOM 6313 C CA . LYS B 1 396 ? -24.469 -17.031 -56.498 1.00 65.25 387 LYS B CA 1
ATOM 6314 C C . LYS B 1 396 ? -24.725 -15.538 -56.693 1.00 62.10 387 LYS B C 1
ATOM 6315 O O . LYS B 1 396 ? -23.826 -14.719 -56.472 1.00 58.00 387 LYS B O 1
ATOM 6321 N N . ARG B 1 397 ? -25.928 -15.167 -57.135 1.00 63.36 388 ARG B N 1
ATOM 6322 C CA . ARG B 1 397 ? -26.225 -13.765 -57.404 1.00 63.78 388 ARG B CA 1
ATOM 6323 C C . ARG B 1 397 ? -26.451 -12.954 -56.130 1.00 66.73 388 ARG B C 1
ATOM 6324 O O . ARG B 1 397 ? -25.928 -11.840 -56.011 1.00 67.51 388 ARG B O 1
ATOM 6332 N N . THR B 1 398 ? -27.202 -13.482 -55.172 1.00 69.30 389 THR B N 1
ATOM 6333 C CA . THR B 1 398 ? -27.463 -12.735 -53.942 1.00 70.54 389 THR B CA 1
ATOM 6334 C C . THR B 1 398 ? -26.396 -12.894 -52.859 1.00 67.05 389 THR B C 1
ATOM 6335 O O . THR B 1 398 ? -26.504 -12.245 -51.806 1.00 66.91 389 THR B O 1
ATOM 6339 N N . ARG B 1 399 ? -25.393 -13.747 -53.075 1.00 61.26 390 ARG B N 1
ATOM 6340 C CA . ARG B 1 399 ? -24.350 -14.020 -52.075 1.00 54.09 390 ARG B CA 1
ATOM 6341 C C . ARG B 1 399 ? -24.941 -14.410 -50.726 1.00 46.89 390 ARG B C 1
ATOM 6342 O O . ARG B 1 399 ? -24.328 -14.166 -49.684 1.00 44.03 390 ARG B O 1
ATOM 6350 N N . GLN B 1 400 ? -26.137 -14.982 -50.713 1.00 42.83 391 GLN B N 1
ATOM 6351 C CA . GLN B 1 400 ? -26.759 -15.341 -49.440 1.00 39.26 391 GLN B CA 1
ATOM 6352 C C . GLN B 1 400 ? -25.971 -16.457 -48.773 1.00 34.96 391 GLN B C 1
ATOM 6353 O O . GLN B 1 400 ? -25.780 -17.514 -49.385 1.00 33.02 391 GLN B O 1
ATOM 6359 N N . PRO B 1 401 ? -25.510 -16.283 -47.537 1.00 34.21 392 PRO B N 1
ATOM 6360 C CA . PRO B 1 401 ? -24.772 -17.359 -46.882 1.00 34.94 392 PRO B CA 1
ATOM 6361 C C . PRO B 1 401 ? -25.650 -18.583 -46.697 1.00 38.98 392 PRO B C 1
ATOM 6362 O O . PRO B 1 401 ? -26.861 -18.489 -46.489 1.00 38.40 392 PRO B O 1
ATOM 6366 N N . LEU B 1 402 ? -25.016 -19.743 -46.789 1.00 44.27 393 LEU B N 1
ATOM 6367 C CA . LEU B 1 402 ? -25.632 -20.978 -46.339 1.00 51.22 393 LEU B CA 1
ATOM 6368 C C . LEU B 1 402 ? -26.046 -20.842 -44.879 1.00 60.44 393 LEU B C 1
ATOM 6369 O O . LEU B 1 402 ? -25.436 -20.099 -44.106 1.00 63.30 393 LEU B O 1
ATOM 6374 N N . ASP B 1 403 ? -27.120 -21.524 -44.513 1.00 67.68 394 ASP B N 1
ATOM 6375 C CA . A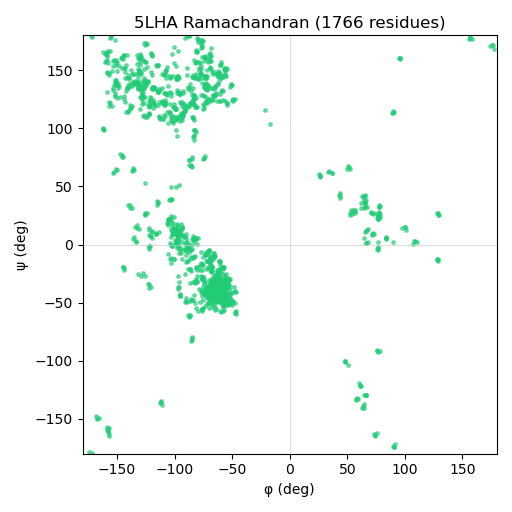SP B 1 403 ? -27.520 -21.576 -43.111 1.00 69.40 394 ASP B CA 1
ATOM 6376 C C . ASP B 1 403 ? -26.747 -22.684 -42.408 1.00 67.08 394 ASP B C 1
ATOM 6377 O O . ASP B 1 403 ? -26.817 -23.841 -42.838 1.00 68.56 394 ASP B O 1
ATOM 6382 N N . PRO B 1 404 ? -25.976 -22.377 -41.360 1.00 58.10 395 PRO B N 1
ATOM 6383 C CA . PRO B 1 404 ? -25.254 -23.445 -40.646 1.00 52.46 395 PRO B CA 1
ATOM 6384 C C . PRO B 1 404 ? -26.169 -24.442 -39.966 1.00 47.77 395 PRO B C 1
ATOM 6385 O O . PRO B 1 404 ? -25.817 -25.624 -39.864 1.00 48.55 395 PRO B O 1
ATOM 6389 N N . ALA B 1 405 ? -27.341 -24.002 -39.501 1.00 43.27 396 ALA B N 1
ATOM 6390 C CA . ALA B 1 405 ? -28.261 -24.899 -38.813 1.00 37.53 396 ALA B CA 1
ATOM 6391 C C . ALA B 1 405 ? -28.756 -26.023 -39.713 1.00 35.72 396 ALA B C 1
ATOM 6392 O O . ALA B 1 405 ? -29.169 -27.069 -39.203 1.00 36.34 396 ALA B O 1
ATOM 6394 N N . ALA B 1 406 ? -28.728 -25.833 -41.038 1.00 34.40 397 ALA B N 1
ATOM 6395 C CA . ALA B 1 406 ? -29.026 -26.922 -41.964 1.00 34.11 397 ALA B CA 1
ATOM 6396 C C . ALA B 1 406 ? -27.923 -27.974 -41.992 1.00 33.27 397 ALA B C 1
ATOM 6397 O O . ALA B 1 406 ? -28.162 -29.088 -42.469 1.00 34.29 397 ALA B O 1
ATOM 6399 N N . GLY B 1 407 ? -26.716 -27.637 -41.537 1.00 30.78 398 GLY B N 1
ATOM 6400 C CA . GLY B 1 407 ? -25.669 -28.626 -41.361 1.00 29.50 398 GLY B CA 1
ATOM 6401 C C . GLY B 1 407 ? -24.843 -28.985 -42.582 1.00 29.39 398 GLY B C 1
ATOM 6402 O O . GLY B 1 407 ? -24.027 -29.912 -42.496 1.00 29.50 398 GLY B O 1
ATOM 6403 N N . GLN B 1 408 ? -25.021 -28.300 -43.716 1.00 27.14 399 GLN B N 1
ATOM 6404 C CA . GLN B 1 408 ? -24.226 -28.652 -44.888 1.00 27.12 399 GLN B CA 1
ATOM 6405 C C . GLN B 1 408 ? -22.744 -28.320 -44.712 1.00 29.17 399 GLN B C 1
ATOM 6406 O O . GLN B 1 408 ? -21.891 -29.122 -45.126 1.00 28.69 399 GLN B O 1
ATOM 6412 N N . PRO B 1 409 ? -22.381 -27.153 -44.154 1.00 30.38 400 PRO B N 1
ATOM 6413 C CA . PRO B 1 409 ? -20.947 -26.891 -43.944 1.00 30.75 400 PRO B CA 1
ATOM 6414 C C . PRO B 1 409 ? -20.277 -27.932 -43.066 1.00 32.52 400 PRO B C 1
ATOM 6415 O O . PRO B 1 409 ? -19.105 -28.258 -43.288 1.00 32.14 400 PRO B O 1
ATOM 6419 N N . SER B 1 410 ? -20.989 -28.453 -42.063 1.00 34.65 401 SER B N 1
ATOM 6420 C CA . SER B 1 410 ? -20.443 -29.514 -41.221 1.00 35.62 401 SER B CA 1
ATOM 6421 C C . SER B 1 410 ? -20.307 -30.830 -41.991 1.00 35.16 401 SER B C 1
ATOM 6422 O O . SER B 1 410 ? -19.316 -31.550 -41.823 1.00 33.33 401 SER B O 1
ATOM 6425 N N . ARG B 1 411 ? -21.292 -31.162 -42.839 1.00 36.56 402 ARG B N 1
ATOM 6426 C CA . ARG B 1 411 ? -21.215 -32.399 -43.616 1.00 37.40 402 ARG B CA 1
ATOM 6427 C C . ARG B 1 411 ? -20.058 -32.357 -44.607 1.00 36.96 402 ARG B C 1
ATOM 6428 O O . ARG B 1 411 ? -19.367 -33.364 -44.809 1.00 36.17 402 ARG B O 1
ATOM 6436 N N . ILE B 1 412 ? -19.839 -31.202 -45.242 1.00 36.78 403 ILE B N 1
ATOM 6437 C CA . ILE B 1 412 ? -18.675 -31.027 -46.110 1.00 36.03 403 ILE B CA 1
ATOM 6438 C C . ILE B 1 412 ? -17.391 -31.252 -45.322 1.00 37.71 403 ILE B C 1
ATOM 6439 O O . ILE B 1 412 ? -16.484 -31.967 -45.766 1.00 38.00 403 ILE B O 1
ATOM 6444 N N . ALA B 1 413 ? -17.307 -30.655 -44.128 1.00 37.57 404 ALA B N 1
ATOM 6445 C CA . ALA B 1 413 ? -16.134 -30.840 -43.279 1.00 37.74 404 ALA B CA 1
ATOM 6446 C C . ALA B 1 413 ? -15.935 -32.306 -42.912 1.00 36.27 404 ALA B C 1
ATOM 6447 O O . ALA B 1 413 ? -14.803 -32.805 -42.924 1.00 37.71 404 ALA B O 1
ATOM 6449 N N . ASP B 1 414 ? -17.025 -33.013 -42.595 1.00 34.48 405 ASP B N 1
ATOM 6450 C CA . ASP B 1 414 ? -16.922 -34.417 -42.197 1.00 34.62 405 ASP B CA 1
ATOM 6451 C C . ASP B 1 414 ? -16.293 -35.272 -43.298 1.00 31.55 405 ASP B C 1
ATOM 6452 O O . ASP B 1 414 ? -15.453 -36.135 -43.019 1.00 30.38 405 ASP B O 1
ATOM 6457 N N . GLU B 1 415 ? -16.688 -35.058 -44.554 1.00 29.25 406 GLU B N 1
ATOM 6458 C CA . GLU B 1 415 ? -16.111 -35.853 -45.633 1.00 28.37 406 GLU B CA 1
ATOM 6459 C C . GLU B 1 415 ? -14.653 -35.487 -45.874 1.00 29.39 406 GLU B C 1
ATOM 6460 O O . GLU B 1 415 ? -13.823 -36.365 -46.153 1.00 27.77 406 GLU B O 1
ATOM 6466 N N . ALA B 1 416 ? -14.320 -34.195 -45.758 1.00 29.47 407 ALA B N 1
ATOM 6467 C CA . ALA B 1 416 ? -12.922 -33.783 -45.824 1.00 29.85 407 ALA B CA 1
ATOM 6468 C C . ALA B 1 416 ? -12.074 -34.539 -44.804 1.00 32.96 407 ALA B C 1
ATOM 6469 O O . ALA B 1 416 ? -10.969 -34.992 -45.124 1.00 32.75 407 ALA B O 1
ATOM 6471 N N . ARG B 1 417 ? -12.574 -34.683 -43.570 1.00 35.07 408 ARG B N 1
ATOM 6472 C CA . ARG B 1 417 ? -11.863 -35.477 -42.566 1.00 36.67 408 ARG B CA 1
ATOM 6473 C C . ARG B 1 417 ? -11.728 -36.922 -43.014 1.00 37.98 408 ARG B C 1
ATOM 6474 O O . ARG B 1 417 ? -10.651 -37.521 -42.908 1.00 37.12 408 ARG B O 1
ATOM 6482 N N . ARG B 1 418 ? -12.829 -37.507 -43.502 1.00 40.63 409 ARG B N 1
ATOM 6483 C CA . ARG B 1 418 ? -12.782 -38.875 -44.009 1.00 42.89 409 ARG B CA 1
ATOM 6484 C C . ARG B 1 418 ? -11.722 -39.021 -45.092 1.00 42.42 409 ARG B C 1
ATOM 6485 O O . ARG B 1 418 ? -11.120 -40.092 -45.232 1.00 43.00 409 ARG B O 1
ATOM 6493 N N . ALA B 1 419 ? -11.470 -37.957 -45.854 1.00 40.51 410 ALA B N 1
ATOM 6494 C CA . ALA B 1 419 ? -10.398 -37.940 -46.836 1.00 39.03 410 ALA B CA 1
ATOM 6495 C C . ALA B 1 419 ? -9.043 -37.583 -46.227 1.00 35.92 410 ALA B C 1
ATOM 6496 O O . ALA B 1 419 ? -8.057 -37.481 -46.967 1.00 33.62 410 ALA B O 1
ATOM 6498 N N . GLY B 1 420 ? -8.966 -37.414 -44.909 1.00 34.04 411 GLY B N 1
ATOM 6499 C CA . GLY B 1 420 ? -7.697 -37.278 -44.229 1.00 32.97 411 GLY B CA 1
ATOM 6500 C C . GLY B 1 420 ? -7.271 -35.873 -43.863 1.00 32.41 411 GLY B C 1
ATOM 6501 O O . GLY B 1 420 ? -6.089 -35.668 -43.572 1.00 31.44 411 GLY B O 1
ATOM 6502 N N . VAL B 1 421 ? -8.177 -34.892 -43.894 1.00 32.39 412 VAL B N 1
ATOM 6503 C CA . VAL B 1 421 ? -7.825 -33.501 -43.600 1.00 30.58 412 VAL B CA 1
ATOM 6504 C C . VAL B 1 421 ? -8.920 -32.875 -42.739 1.00 32.82 412 VAL B C 1
ATOM 6505 O O . VAL B 1 421 ? -10.078 -32.798 -43.163 1.00 34.31 412 VAL B O 1
ATOM 6509 N N . LEU B 1 422 ? -8.559 -32.425 -41.537 1.00 33.45 413 LEU B N 1
ATOM 6510 C CA . LEU B 1 422 ? -9.500 -31.782 -40.624 1.00 34.55 413 LEU B CA 1
ATOM 6511 C C . LEU B 1 422 ? -9.579 -30.277 -40.890 1.00 36.49 413 LEU B C 1
ATOM 6512 O O . LEU B 1 422 ? -8.583 -29.557 -40.742 1.00 36.08 413 LEU B O 1
ATOM 6517 N N . VAL B 1 423 ? -10.777 -29.796 -41.218 1.00 37.96 414 VAL B N 1
ATOM 6518 C CA . VAL B 1 423 ? -11.029 -28.382 -41.462 1.00 36.47 414 VAL B CA 1
ATOM 6519 C C . VAL B 1 423 ? -12.153 -27.917 -40.539 1.00 35.29 414 VAL B C 1
ATOM 6520 O O . VAL B 1 423 ? -12.791 -28.712 -39.847 1.00 34.29 414 VAL B O 1
ATOM 6524 N N . ARG B 1 424 ? -12.385 -26.607 -40.539 1.00 35.51 415 ARG B N 1
ATOM 6525 C CA . ARG B 1 424 ? -13.217 -25.960 -39.523 1.00 36.25 415 ARG B CA 1
ATOM 6526 C C . ARG B 1 424 ? -14.391 -25.212 -40.141 1.00 33.75 415 ARG B C 1
ATOM 6527 O O . ARG B 1 424 ? -14.183 -24.210 -40.852 1.00 33.93 415 ARG B O 1
ATOM 6535 N N . PRO B 1 425 ? -15.629 -25.651 -39.923 1.00 32.16 416 PRO B N 1
ATOM 6536 C CA . PRO B 1 425 ? -16.777 -24.818 -40.300 1.00 31.53 416 PRO B CA 1
ATOM 6537 C C . PRO B 1 425 ? -17.068 -23.794 -39.208 1.00 29.68 416 PRO B C 1
ATOM 6538 O O . PRO B 1 425 ? -17.143 -24.133 -38.025 1.00 29.38 416 PRO B O 1
ATOM 6542 N N . ILE B 1 426 ? -17.167 -22.527 -39.607 1.00 27.44 417 ILE B N 1
ATOM 6543 C CA . ILE B 1 426 ? -17.658 -21.452 -38.749 1.00 27.86 417 ILE B CA 1
ATOM 6544 C C . ILE B 1 426 ? -18.791 -20.782 -39.508 1.00 27.23 417 ILE B C 1
ATOM 6545 O O . ILE B 1 426 ? -18.550 -20.090 -40.507 1.00 27.53 417 ILE B O 1
ATOM 6550 N N . GLY B 1 427 ? -20.012 -20.967 -39.036 1.00 25.74 418 GLY B N 1
ATOM 6551 C CA . GLY B 1 427 ? -21.145 -20.447 -39.773 1.00 26.48 418 GLY B CA 1
ATOM 6552 C C . GLY B 1 427 ? -21.206 -21.080 -41.149 1.00 26.83 418 GLY B C 1
ATOM 6553 O O . GLY B 1 427 ? -21.303 -22.307 -41.291 1.00 28.62 418 GLY B O 1
ATOM 6554 N N . ASN B 1 428 ? -21.138 -20.239 -42.181 1.00 25.83 419 ASN B N 1
ATOM 6555 C CA . ASN B 1 428 ? -21.242 -20.681 -43.563 1.00 25.54 419 ASN B CA 1
ATOM 6556 C C . ASN B 1 428 ? -19.899 -20.743 -44.268 1.00 24.94 419 ASN B C 1
ATOM 6557 O O . ASN B 1 428 ? -19.862 -20.850 -45.496 1.00 25.95 419 ASN B O 1
ATOM 6562 N N . LYS B 1 429 ? -18.801 -20.659 -43.538 1.00 25.59 420 LYS B N 1
ATOM 6563 C CA . LYS B 1 429 ? -17.492 -20.551 -44.162 1.00 26.46 420 LYS B CA 1
ATOM 6564 C C . LYS B 1 429 ? -16.577 -21.627 -43.608 1.00 25.59 420 LYS B C 1
ATOM 6565 O O . LYS B 1 429 ? -16.485 -21.808 -42.390 1.00 25.84 420 LYS B O 1
ATOM 6571 N N . ILE B 1 430 ? -15.857 -22.288 -44.506 1.00 25.24 421 ILE B N 1
ATOM 6572 C CA . ILE B 1 430 ? -14.877 -23.294 -44.120 1.00 26.26 421 ILE B CA 1
ATOM 6573 C C . ILE B 1 430 ? -13.541 -22.592 -43.980 1.00 25.03 421 ILE B C 1
ATOM 6574 O O . ILE B 1 430 ? -13.046 -21.987 -44.937 1.00 26.17 421 ILE B O 1
ATOM 6579 N N . ILE B 1 431 ? -12.966 -22.670 -42.785 1.00 23.25 422 ILE B N 1
ATOM 6580 C CA . ILE B 1 431 ? -11.710 -22.006 -42.461 1.00 23.65 422 ILE B CA 1
ATOM 6581 C C . ILE B 1 431 ? -10.583 -23.011 -42.626 1.00 23.79 422 ILE B C 1
ATOM 6582 O O . ILE B 1 431 ? -10.663 -24.134 -42.114 1.00 23.74 422 ILE B O 1
ATOM 6587 N N . LEU B 1 432 ? -9.538 -22.609 -43.342 1.00 24.32 423 LEU B N 1
ATOM 6588 C CA . LEU B 1 432 ? -8.295 -23.356 -43.419 1.00 23.10 423 LEU B CA 1
ATOM 6589 C C . LEU B 1 432 ? -7.238 -22.547 -42.685 1.00 24.42 423 LEU B C 1
ATOM 6590 O O . LEU B 1 432 ? -6.975 -21.394 -43.042 1.00 25.65 423 LEU B O 1
ATOM 6595 N N . SER B 1 433 ? -6.631 -23.143 -41.679 1.00 24.25 424 SER B N 1
ATOM 6596 C CA . SER B 1 433 ? -5.607 -22.394 -40.966 1.00 23.71 424 SER B CA 1
ATOM 6597 C C . SER B 1 433 ? -4.556 -23.339 -40.398 1.00 22.72 424 SER B C 1
ATOM 6598 O O . SER B 1 433 ? -4.370 -23.401 -39.174 1.00 24.59 424 SER B O 1
ATOM 6601 N N . PRO B 1 434 ? -3.821 -24.045 -41.253 1.00 20.54 425 PRO B N 1
ATOM 6602 C CA . PRO B 1 434 ? -2.924 -25.099 -40.777 1.00 19.66 425 PRO B CA 1
ATOM 6603 C C . PRO B 1 434 ? -1.675 -24.507 -40.153 1.00 21.22 425 PRO B C 1
ATOM 6604 O O . PRO B 1 434 ? -1.497 -23.278 -40.161 1.00 20.99 425 PRO B O 1
ATOM 6608 N N . PRO B 1 435 ? -0.797 -25.337 -39.575 1.00 20.76 426 PRO B N 1
ATOM 6609 C CA . PRO B 1 435 ? 0.467 -24.802 -39.055 1.00 18.87 426 PRO B CA 1
ATOM 6610 C C . PRO B 1 435 ? 1.225 -24.054 -40.139 1.00 21.01 426 PRO B C 1
ATOM 6611 O O . PRO B 1 435 ? 1.082 -24.329 -41.335 1.00 20.84 426 PRO B O 1
ATOM 6615 N N . LEU B 1 436 ? 2.023 -23.078 -39.703 1.00 21.44 427 LEU B N 1
ATOM 6616 C CA . LEU B 1 436 ? 2.787 -22.234 -40.615 1.00 21.75 427 LEU B CA 1
ATOM 6617 C C . LEU B 1 436 ? 3.976 -22.963 -41.244 1.00 22.44 427 LEU B C 1
ATOM 6618 O O . LEU B 1 436 ? 4.619 -22.406 -42.142 1.00 22.28 427 LEU B O 1
ATOM 6623 N N . THR B 1 437 ? 4.285 -24.180 -40.791 1.00 22.25 428 THR B N 1
ATOM 6624 C CA . THR B 1 437 ? 5.273 -25.061 -41.409 1.00 20.91 428 THR B CA 1
ATOM 6625 C C . THR B 1 437 ? 4.731 -25.859 -42.585 1.00 20.49 428 THR B C 1
ATOM 6626 O O . THR B 1 437 ? 5.459 -26.718 -43.095 1.00 20.38 428 THR B O 1
ATOM 6630 N N . LEU B 1 438 ? 3.489 -25.615 -43.001 1.00 19.97 429 LEU B N 1
ATOM 6631 C CA . LEU B 1 438 ? 2.872 -26.377 -44.081 1.00 21.37 429 LEU B CA 1
ATOM 6632 C C . LEU B 1 438 ? 3.780 -26.440 -45.306 1.00 21.98 429 LEU B C 1
ATOM 6633 O O . LEU B 1 438 ? 4.426 -25.452 -45.665 1.00 23.65 429 LEU B O 1
ATOM 6638 N N . THR B 1 439 ? 3.858 -27.629 -45.915 1.00 23.02 430 THR B N 1
ATOM 6639 C CA . THR B 1 439 ? 4.640 -27.891 -47.119 1.00 22.62 430 THR B CA 1
ATOM 6640 C C . THR B 1 439 ? 3.738 -27.901 -48.350 1.00 24.24 430 THR B C 1
ATOM 6641 O O . THR B 1 439 ? 2.536 -28.160 -48.265 1.00 24.63 430 THR B O 1
ATOM 6645 N N . ARG B 1 440 ? 4.344 -27.629 -49.509 1.00 25.36 431 ARG B N 1
ATOM 6646 C CA . ARG B 1 440 ? 3.597 -27.648 -50.765 1.00 26.95 431 ARG B CA 1
ATOM 6647 C C . ARG B 1 440 ? 2.817 -28.945 -50.937 1.00 28.55 431 ARG B C 1
ATOM 6648 O O . ARG B 1 440 ? 1.681 -28.936 -51.425 1.00 30.16 431 ARG B O 1
ATOM 6656 N N . ASP B 1 441 ? 3.413 -30.074 -50.542 1.00 28.56 432 ASP B N 1
ATOM 6657 C CA . ASP B 1 441 ? 2.724 -31.357 -50.637 1.00 27.31 432 ASP B CA 1
ATOM 6658 C C . ASP B 1 441 ? 1.460 -31.366 -49.790 1.00 25.81 432 ASP B C 1
ATOM 6659 O O . ASP B 1 441 ? 0.394 -31.787 -50.250 1.00 24.57 432 ASP B O 1
ATOM 6664 N N . GLU B 1 442 ? 1.564 -30.914 -48.542 1.00 24.79 433 GLU B N 1
ATOM 6665 C CA . GLU B 1 442 ? 0.396 -30.889 -47.677 1.00 23.83 433 GLU B CA 1
ATOM 6666 C C . GLU B 1 442 ? -0.653 -29.896 -48.177 1.00 25.65 433 GLU B C 1
ATOM 6667 O O . GLU B 1 442 ? -1.856 -30.153 -48.045 1.00 26.83 433 GLU B O 1
ATOM 6673 N N . ALA B 1 443 ? -0.228 -28.777 -48.770 1.00 24.63 434 ALA B N 1
ATOM 6674 C CA . ALA B 1 443 ? -1.193 -27.848 -49.354 1.00 27.33 434 ALA B CA 1
ATOM 6675 C C . ALA B 1 443 ? -1.993 -28.509 -50.466 1.00 27.70 434 ALA B C 1
ATOM 6676 O O . ALA B 1 443 ? -3.213 -28.330 -50.555 1.00 25.98 434 ALA B O 1
ATOM 6678 N N . GLY B 1 444 ? -1.321 -29.290 -51.316 1.00 28.20 435 GLY B N 1
ATOM 6679 C CA . GLY B 1 444 ? -2.029 -30.043 -52.336 1.00 28.77 435 GLY B CA 1
ATOM 6680 C C . GLY B 1 444 ? -2.961 -31.078 -51.742 1.00 29.01 435 GLY B C 1
ATOM 6681 O O . GLY B 1 444 ? -4.065 -31.297 -52.247 1.00 28.99 435 GLY B O 1
ATOM 6682 N N . LEU B 1 445 ? -2.526 -31.735 -50.662 1.00 30.38 436 LEU B N 1
ATOM 6683 C CA . LEU B 1 445 ? -3.392 -32.680 -49.968 1.00 31.32 436 LEU B CA 1
ATOM 6684 C C . LEU B 1 445 ? -4.670 -32.004 -49.482 1.00 29.48 436 LEU B C 1
ATOM 6685 O O . LEU B 1 445 ? -5.762 -32.578 -49.578 1.00 26.79 436 LEU B O 1
ATOM 6690 N N . MET B 1 446 ? -4.565 -30.770 -48.986 1.00 29.91 437 MET B N 1
ATOM 6691 C CA . MET B 1 446 ? -5.770 -30.069 -48.554 1.00 30.87 437 MET B CA 1
ATOM 6692 C C . MET B 1 446 ? -6.704 -29.794 -49.725 1.00 30.68 437 MET B C 1
ATOM 6693 O O . MET B 1 446 ? -7.926 -29.910 -49.587 1.00 29.86 437 MET B O 1
ATOM 6698 N N . VAL B 1 447 ? -6.157 -29.393 -50.873 1.00 31.04 438 VAL B N 1
ATOM 6699 C CA . VAL B 1 447 ? -6.988 -29.196 -52.059 1.00 32.08 438 VAL B CA 1
ATOM 6700 C C . VAL B 1 447 ? -7.657 -30.508 -52.457 1.00 36.60 438 VAL B C 1
ATOM 6701 O O . VAL B 1 447 ? -8.864 -30.553 -52.728 1.00 38.37 438 VAL B O 1
ATOM 6705 N N . SER B 1 448 ? -6.888 -31.603 -52.476 1.00 39.00 439 SER B N 1
ATOM 6706 C CA . SER B 1 448 ? -7.444 -32.885 -52.901 1.00 40.92 439 SER B CA 1
ATOM 6707 C C . SER B 1 448 ? -8.578 -33.333 -51.989 1.00 39.93 439 SER B C 1
ATOM 6708 O O . SER B 1 448 ? -9.594 -33.851 -52.464 1.00 40.56 439 SER B O 1
ATOM 6711 N N . ALA B 1 449 ? -8.432 -33.128 -50.678 1.00 37.97 440 ALA B N 1
ATOM 6712 C CA . ALA B 1 449 ? -9.459 -33.586 -49.747 1.00 36.93 440 ALA B CA 1
ATOM 6713 C C . ALA B 1 449 ? -10.718 -32.732 -49.838 1.00 36.12 440 ALA B C 1
ATOM 6714 O O . ALA B 1 449 ? -11.833 -33.251 -49.723 1.00 36.23 440 ALA B O 1
ATOM 6716 N N . LEU B 1 450 ? -10.566 -31.426 -50.062 1.00 34.62 441 LEU B N 1
ATOM 6717 C CA . LEU B 1 450 ? -11.739 -30.567 -50.217 1.00 33.37 441 LEU B CA 1
ATOM 6718 C C . LEU B 1 450 ? -12.481 -30.859 -51.514 1.00 32.49 441 LEU B C 1
ATOM 6719 O O . LEU B 1 450 ? -13.716 -30.869 -51.538 1.00 30.37 441 LEU B O 1
ATOM 6724 N N . GLU B 1 451 ? -11.744 -31.054 -52.610 1.00 34.20 442 GLU B N 1
ATOM 6725 C CA . GLU B 1 451 ? -12.362 -31.446 -53.871 1.00 36.41 442 GLU B CA 1
ATOM 6726 C C . GLU B 1 451 ? -13.204 -32.708 -53.704 1.00 36.66 442 GLU B C 1
ATOM 6727 O O . GLU B 1 451 ? -14.313 -32.802 -54.240 1.00 37.21 442 GLU B O 1
ATOM 6733 N N . ALA B 1 452 ? -12.679 -33.695 -52.973 1.00 34.78 443 ALA B N 1
ATOM 6734 C CA . ALA B 1 452 ? -13.450 -34.892 -52.653 1.00 34.99 443 ALA B CA 1
ATOM 6735 C C . ALA B 1 452 ? -14.663 -34.565 -51.785 1.00 35.25 443 ALA B C 1
ATOM 6736 O O . ALA B 1 452 ? -15.751 -35.114 -51.994 1.00 34.39 443 ALA B O 1
ATOM 6738 N N . ALA B 1 453 ? -14.496 -33.682 -50.796 1.00 34.73 444 ALA B N 1
ATOM 6739 C CA . ALA B 1 453 ? -15.608 -33.366 -49.902 1.00 36.96 444 ALA B CA 1
ATOM 6740 C C . ALA B 1 453 ? -16.761 -32.699 -50.648 1.00 38.20 444 ALA B C 1
ATOM 6741 O O . ALA B 1 453 ? -17.934 -32.975 -50.366 1.00 40.36 444 ALA B O 1
ATOM 6743 N N . PHE B 1 454 ? -16.455 -31.801 -51.587 1.00 38.28 445 PHE B N 1
ATOM 6744 C CA . PHE B 1 454 ? -17.520 -31.121 -52.321 1.00 40.92 445 PHE B CA 1
ATOM 6745 C C . PHE B 1 454 ? -18.158 -32.006 -53.387 1.00 44.36 445 PHE B C 1
ATOM 6746 O O . PHE B 1 454 ? -19.351 -31.848 -53.682 1.00 44.18 445 PHE B O 1
ATOM 6754 N N . ALA B 1 455 ? -17.400 -32.943 -53.961 1.00 46.88 446 ALA B N 1
ATOM 6755 C CA . ALA B 1 455 ? -18.001 -33.911 -54.871 1.00 49.95 446 ALA B CA 1
ATOM 6756 C C . ALA B 1 455 ? -19.041 -34.755 -54.151 1.00 53.46 446 ALA B C 1
ATOM 6757 O O . ALA B 1 455 ? -20.074 -35.111 -54.728 1.00 54.95 446 ALA B O 1
ATOM 6759 N N . ARG B 1 456 ? -18.795 -35.063 -52.878 1.00 54.46 447 ARG B N 1
ATOM 6760 C CA . ARG B 1 456 ? -19.742 -35.855 -52.106 1.00 57.75 447 ARG B CA 1
ATOM 6761 C C . ARG B 1 456 ? -20.870 -34.993 -51.550 1.00 59.32 447 ARG B C 1
ATOM 6762 O O . ARG B 1 456 ? -22.049 -35.319 -51.723 1.00 61.67 447 ARG B O 1
ATOM 6770 N N . CYS B 1 457 ? -20.533 -33.877 -50.900 1.00 60.19 448 CYS B N 1
ATOM 6771 C CA . CYS B 1 457 ? -21.497 -33.161 -50.070 1.00 61.35 448 CYS B CA 1
ATOM 6772 C C . CYS B 1 457 ? -21.754 -31.725 -50.520 1.00 60.79 448 CYS B C 1
ATOM 6773 O O . CYS B 1 457 ? -22.405 -30.972 -49.788 1.00 59.72 448 CYS B O 1
ATOM 6776 N N . GLY B 1 458 ? -21.282 -31.329 -51.697 1.00 61.48 449 GLY B N 1
ATOM 6777 C CA . GLY B 1 458 ? -21.452 -29.963 -52.165 1.00 60.66 449 GLY B CA 1
ATOM 6778 C C . GLY B 1 458 ? -22.832 -29.662 -52.721 1.00 59.74 449 GLY B C 1
ATOM 6779 O O . GLY B 1 458 ? -23.572 -30.572 -53.098 1.00 59.20 449 GLY B O 1
ATOM 6780 N N . GLU C 1 12 ? -75.016 16.074 -15.455 1.00 76.60 3 GLU C N 1
ATOM 6781 C CA . GLU C 1 12 ? -73.973 15.453 -16.268 1.00 76.60 3 GLU C CA 1
ATOM 6782 C C . GLU C 1 12 ? -74.033 13.930 -16.250 1.00 75.50 3 GLU C C 1
ATOM 6783 O O . GLU C 1 12 ? -74.558 13.326 -15.315 1.00 76.57 3 GLU C O 1
ATOM 6789 N N . LYS C 1 13 ? -73.482 13.317 -17.293 1.00 70.84 4 LYS C N 1
ATOM 6790 C CA . LYS C 1 13 ? -73.429 11.867 -17.444 1.00 65.73 4 LYS C CA 1
ATOM 6791 C C . LYS C 1 13 ? -71.993 11.409 -17.678 1.00 60.56 4 LYS C C 1
ATOM 6792 O O . LYS C 1 13 ? -71.681 10.719 -18.652 1.00 59.28 4 LYS C O 1
ATOM 6798 N N . TYR C 1 14 ? -71.084 11.811 -16.787 1.00 56.39 5 TYR C N 1
ATOM 6799 C CA . TYR C 1 14 ? -69.729 11.267 -16.796 1.00 54.02 5 TYR C CA 1
ATOM 6800 C C . TYR C 1 14 ? -69.600 9.990 -15.975 1.00 57.54 5 TYR C C 1
ATOM 6801 O O . TYR C 1 14 ? -68.543 9.347 -16.021 1.00 51.83 5 TYR C O 1
ATOM 6810 N N . LYS C 1 15 ? -70.656 9.602 -15.250 1.00 67.08 6 LYS C N 1
ATOM 6811 C CA . LYS C 1 15 ? -70.581 8.452 -14.352 1.00 74.40 6 LYS C CA 1
ATOM 6812 C C . LYS C 1 15 ? -70.461 7.140 -15.131 1.00 87.39 6 LYS C C 1
ATOM 6813 O O . LYS C 1 15 ? -69.655 6.276 -14.781 1.00 93.48 6 LYS C O 1
ATOM 6819 N N . ASN C 1 16 ? -71.246 6.965 -16.191 1.00 95.21 7 ASN C N 1
ATOM 6820 C CA . ASN C 1 16 ? -71.127 5.779 -17.028 1.00 100.12 7 ASN C CA 1
ATOM 6821 C C . ASN C 1 16 ? -70.113 5.958 -18.147 1.00 100.98 7 ASN C C 1
ATOM 6822 O O . ASN C 1 16 ? -69.903 5.020 -18.920 1.00 100.75 7 ASN C O 1
ATOM 6827 N N . ALA C 1 17 ? -69.531 7.150 -18.277 1.00 103.03 8 ALA C N 1
ATOM 6828 C CA . ALA C 1 17 ? -68.711 7.503 -19.428 1.00 101.12 8 ALA C CA 1
ATOM 6829 C C . ALA C 1 17 ? -67.546 6.542 -19.620 1.00 100.12 8 ALA C C 1
ATOM 6830 O O . ALA C 1 17 ? -67.006 5.975 -18.661 1.00 101.08 8 ALA C O 1
ATOM 6832 N N . GLU C 1 18 ? -67.143 6.398 -20.884 1.00 91.37 9 GLU C N 1
ATOM 6833 C CA . GLU C 1 18 ? -66.004 5.566 -21.247 1.00 83.40 9 GLU C CA 1
ATOM 6834 C C . GLU C 1 18 ? -64.694 6.266 -20.910 1.00 72.21 9 GLU C C 1
ATOM 6835 O O . GLU C 1 18 ? -64.547 7.472 -21.120 1.00 71.78 9 GLU C O 1
ATOM 6841 N N . LYS C 1 19 ? -63.740 5.501 -20.386 1.00 62.31 10 LYS C N 1
ATOM 6842 C CA . LYS C 1 19 ? -62.476 6.041 -19.885 1.00 50.87 10 LYS C CA 1
ATOM 6843 C C . LYS C 1 19 ? -61.392 5.689 -20.900 1.00 43.82 10 LYS C C 1
ATOM 6844 O O . LYS C 1 19 ? -60.937 4.544 -20.965 1.00 42.24 10 LYS C O 1
ATOM 6850 N N . LYS C 1 20 ? -60.967 6.677 -21.680 1.00 38.67 11 LYS C N 1
ATOM 6851 C CA . LYS C 1 20 ? -59.970 6.461 -22.717 1.00 34.34 11 LYS C CA 1
ATOM 6852 C C . LYS C 1 20 ? -58.579 6.942 -22.311 1.00 31.70 11 LYS C C 1
ATOM 6853 O O . LYS C 1 20 ? -57.674 6.967 -23.150 1.00 30.40 11 LYS C O 1
ATOM 6859 N N . PHE C 1 21 ? -58.384 7.313 -21.048 1.00 29.10 12 PHE C N 1
ATOM 6860 C CA . PHE C 1 21 ? -57.073 7.671 -20.532 1.00 26.03 12 PHE C CA 1
ATOM 6861 C C . PHE C 1 21 ? -56.701 6.735 -19.386 1.00 25.29 12 PHE C C 1
ATOM 6862 O O . PHE C 1 21 ? -57.561 6.102 -18.765 1.00 25.69 12 PHE C O 1
ATOM 6870 N N . TRP C 1 22 ? -55.405 6.702 -19.081 1.00 24.93 13 TRP C N 1
ATOM 6871 C CA . TRP C 1 22 ? -54.848 5.896 -18.003 1.00 24.07 13 TRP C CA 1
ATOM 6872 C C . TRP C 1 22 ? -54.514 6.754 -16.786 1.00 24.65 13 TRP C C 1
ATOM 6873 O O . TRP C 1 22 ? -53.840 7.782 -16.911 1.00 26.29 13 TRP C O 1
ATOM 6884 N N . HIS C 1 23 ? -54.974 6.315 -15.612 1.00 24.07 14 HIS C N 1
ATOM 6885 C CA . HIS C 1 23 ? -54.616 6.970 -14.352 1.00 24.47 14 HIS C CA 1
ATOM 6886 C C . HIS C 1 23 ? -53.155 6.729 -13.998 1.00 25.57 14 HIS C C 1
ATOM 6887 O O . HIS C 1 23 ? -52.735 5.574 -13.876 1.00 27.79 14 HIS C O 1
ATOM 6894 N N . PRO C 1 24 ? -52.368 7.778 -13.773 1.00 23.88 15 PRO C N 1
ATOM 6895 C CA . PRO C 1 24 ? -51.025 7.575 -13.220 1.00 22.92 15 PRO C CA 1
ATOM 6896 C C . PRO C 1 24 ? -51.107 6.945 -11.836 1.00 21.81 15 PRO C C 1
ATOM 6897 O O . PRO C 1 24 ? -52.045 7.196 -11.077 1.00 20.76 15 PRO C O 1
ATOM 6901 N N . MET C 1 25 ? -50.125 6.085 -11.538 1.00 22.14 16 MET C N 1
ATOM 6902 C CA . MET C 1 25 ? -49.921 5.495 -10.212 1.00 22.38 16 MET C CA 1
ATOM 6903 C C . MET C 1 25 ? -51.064 4.573 -9.794 1.00 26.88 16 MET C C 1
ATOM 6904 O O . MET C 1 25 ? -51.370 4.456 -8.603 1.00 29.54 16 MET C O 1
ATOM 6909 N N . GLY C 1 26 ? -51.691 3.897 -10.756 1.00 28.59 17 GLY C N 1
ATOM 6910 C CA . GLY C 1 26 ? -52.780 2.992 -10.439 1.00 27.76 17 GLY C CA 1
ATOM 6911 C C . GLY C 1 26 ? -52.851 1.787 -11.355 1.00 28.58 17 GLY C C 1
ATOM 6912 O O . GLY C 1 26 ? -52.313 1.778 -12.470 1.00 25.69 17 GLY C O 1
ATOM 6913 N N . SER C 1 27 ? -53.552 0.765 -10.863 1.00 31.49 18 SER C N 1
ATOM 6914 C CA . SER C 1 27 ? -53.794 -0.436 -11.649 1.00 31.91 18 SER C CA 1
ATOM 6915 C C . SER C 1 27 ? -54.644 -0.112 -12.861 1.00 34.02 18 SER C C 1
ATOM 6916 O O . SER C 1 27 ? -55.709 0.503 -12.739 1.00 36.61 18 SER C O 1
ATOM 6919 N N . SER C 1 28 ? -54.193 -0.559 -14.029 1.00 33.67 19 SER C N 1
ATOM 6920 C CA . SER C 1 28 ? -54.976 -0.413 -15.243 1.00 35.51 19 SER C CA 1
ATOM 6921 C C . SER C 1 28 ? -55.895 -1.600 -15.476 1.00 36.81 19 SER C C 1
ATOM 6922 O O . SER C 1 28 ? -56.561 -1.663 -16.513 1.00 37.09 19 SER C O 1
ATOM 6925 N N . ALA C 1 29 ? -55.962 -2.527 -14.530 1.00 35.42 20 ALA C N 1
ATOM 6926 C CA . ALA C 1 29 ? -56.783 -3.711 -14.701 1.00 35.76 20 ALA C CA 1
ATOM 6927 C C . ALA C 1 29 ? -58.231 -3.436 -14.319 1.00 36.77 20 ALA C C 1
ATOM 6928 O O . ALA C 1 29 ? -58.524 -2.640 -13.420 1.00 36.86 20 ALA C O 1
ATOM 6930 N N . ALA C 1 30 ? -59.141 -4.090 -15.038 1.00 37.95 21 ALA C N 1
ATOM 6931 C CA . ALA C 1 30 ? -60.535 -4.128 -14.632 1.00 39.16 21 ALA C CA 1
ATOM 6932 C C . ALA C 1 30 ? -60.709 -5.123 -13.485 1.00 37.66 21 ALA C C 1
ATOM 6933 O O . ALA C 1 30 ? -60.022 -6.148 -13.434 1.00 36.58 21 ALA C O 1
ATOM 6935 N N . PRO C 1 31 ? -61.648 -4.865 -12.565 1.00 37.65 22 PRO C N 1
ATOM 6936 C CA . PRO C 1 31 ? -62.631 -3.778 -12.624 1.00 37.10 22 PRO C CA 1
ATOM 6937 C C . PRO C 1 31 ? -62.181 -2.484 -11.954 1.00 36.48 22 PRO C C 1
ATOM 6938 O O . PRO C 1 31 ? -62.894 -1.484 -12.013 1.00 35.79 22 PRO C O 1
ATOM 6942 N N . HIS C 1 32 ? -61.010 -2.506 -11.318 1.00 36.77 23 HIS C N 1
ATOM 6943 C CA . HIS C 1 32 ? -60.535 -1.321 -10.612 1.00 37.68 23 HIS C CA 1
ATOM 6944 C C . HIS C 1 32 ? -60.461 -0.107 -11.536 1.00 37.14 23 HIS C C 1
ATOM 6945 O O . HIS C 1 32 ? -60.696 1.027 -11.102 1.00 37.19 23 HIS C O 1
ATOM 6952 N N . ARG C 1 33 ? -60.151 -0.326 -12.813 1.00 35.70 24 ARG C N 1
ATOM 6953 C CA . ARG C 1 33 ? -59.954 0.781 -13.740 1.00 34.79 24 ARG C CA 1
ATOM 6954 C C . ARG C 1 33 ? -61.218 1.618 -13.957 1.00 34.43 24 ARG C C 1
ATOM 6955 O O . ARG C 1 33 ? -61.116 2.825 -14.195 1.00 34.04 24 ARG C O 1
ATOM 6963 N N . ASP C 1 34 ? -62.410 1.018 -13.896 1.00 35.76 25 ASP C N 1
ATOM 6964 C CA . ASP C 1 34 ? -63.626 1.743 -14.277 1.00 37.62 25 ASP C CA 1
ATOM 6965 C C . ASP C 1 34 ? -64.215 2.600 -13.159 1.00 38.55 25 ASP C C 1
ATOM 6966 O O . ASP C 1 34 ? -65.247 3.245 -13.376 1.00 39.40 25 ASP C O 1
ATOM 6971 N N . LYS C 1 35 ? -63.602 2.622 -11.982 1.00 37.90 26 LYS C N 1
ATOM 6972 C CA . LYS C 1 35 ? -64.112 3.401 -10.864 1.00 38.83 26 LYS C CA 1
ATOM 6973 C C . LYS C 1 35 ? -63.457 4.779 -10.861 1.00 39.20 26 LYS C C 1
ATOM 6974 O O . LYS C 1 35 ? -62.234 4.889 -11.001 1.00 40.85 26 LYS C O 1
ATOM 6980 N N . THR C 1 36 ? -64.266 5.833 -10.724 1.00 38.41 27 THR C N 1
ATOM 6981 C CA . THR C 1 36 ? -63.738 7.192 -10.815 1.00 37.74 27 THR C CA 1
ATOM 6982 C C . THR C 1 36 ? -64.414 8.121 -9.819 1.00 36.30 27 THR C C 1
ATOM 6983 O O . THR C 1 36 ? -65.646 8.147 -9.725 1.00 35.47 27 THR C O 1
ATOM 6987 N N . LEU C 1 37 ? -63.602 8.885 -9.090 1.00 34.83 28 LEU C N 1
ATOM 6988 C CA . LEU C 1 37 ? -64.054 10.088 -8.398 1.00 33.32 28 LEU C CA 1
ATOM 6989 C C . LEU C 1 37 ? -63.761 11.284 -9.301 1.00 29.71 28 LEU C C 1
ATOM 6990 O O . LEU C 1 37 ? -62.604 11.690 -9.440 1.00 29.33 28 LEU C O 1
ATOM 6995 N N . VAL C 1 38 ? -64.803 11.847 -9.910 1.00 26.49 29 VAL C N 1
ATOM 6996 C CA . VAL C 1 38 ? -64.669 12.915 -10.898 1.00 25.04 29 VAL C CA 1
ATOM 6997 C C . VAL C 1 38 ? -64.940 14.254 -10.224 1.00 24.63 29 VAL C C 1
ATOM 6998 O O . VAL C 1 38 ? -66.088 14.573 -9.891 1.00 22.79 29 VAL C O 1
ATOM 7002 N N . ILE C 1 39 ? -63.881 15.050 -10.059 1.00 24.79 30 ILE C N 1
ATOM 7003 C CA . ILE C 1 39 ? -63.980 16.364 -9.435 1.00 23.99 30 ILE C CA 1
ATOM 7004 C C . ILE C 1 39 ? -64.418 17.380 -10.482 1.00 25.01 30 ILE C C 1
ATOM 7005 O O . ILE C 1 39 ? -63.767 17.534 -11.523 1.00 24.82 30 ILE C O 1
ATOM 7010 N N . ALA C 1 40 ? -65.509 18.095 -10.199 1.00 25.20 31 ALA C N 1
ATOM 7011 C CA . ALA C 1 40 ? -66.065 19.038 -11.163 1.00 23.28 31 ALA C CA 1
ATOM 7012 C C . ALA C 1 40 ? -65.585 20.471 -10.951 1.00 21.04 31 ALA C C 1
ATOM 7013 O O . ALA C 1 40 ? -65.259 21.153 -11.924 1.00 21.37 31 ALA C O 1
ATOM 7015 N N . ARG C 1 41 ? -65.539 20.950 -9.708 1.00 19.57 32 ARG C N 1
ATOM 7016 C CA . ARG C 1 41 ? -65.354 22.369 -9.444 1.00 21.43 32 ARG C CA 1
ATOM 7017 C C . ARG C 1 41 ? -64.525 22.576 -8.181 1.00 20.56 32 ARG C C 1
ATOM 7018 O O . ARG C 1 41 ? -64.546 21.747 -7.269 1.00 17.18 32 ARG C O 1
ATOM 7026 N N . GLY C 1 42 ? -63.812 23.710 -8.133 1.00 21.11 33 GLY C N 1
ATOM 7027 C CA . GLY C 1 42 ? -63.048 24.082 -6.958 1.00 20.26 33 GLY C CA 1
ATOM 7028 C C . GLY C 1 42 ? -63.174 25.537 -6.551 1.00 18.99 33 GLY C C 1
ATOM 7029 O O . GLY C 1 42 ? -63.169 26.439 -7.397 1.00 14.75 33 GLY C O 1
ATOM 7030 N N . ASP C 1 43 ? -63.279 25.777 -5.244 1.00 16.05 34 ASP C N 1
ATOM 7031 C CA . ASP C 1 43 ? -63.323 27.126 -4.698 1.00 15.88 34 ASP C CA 1
ATOM 7032 C C . ASP C 1 43 ? -62.705 27.105 -3.311 1.00 16.78 34 ASP C C 1
ATOM 7033 O O . ASP C 1 43 ? -63.149 26.347 -2.451 1.00 14.92 34 ASP C O 1
ATOM 7038 N N . GLY C 1 44 ? -61.717 27.958 -3.084 1.00 17.97 35 GLY C N 1
ATOM 7039 C CA . GLY C 1 44 ? -61.071 27.955 -1.784 1.00 18.18 35 GLY C CA 1
ATOM 7040 C C . GLY C 1 44 ? -60.368 26.636 -1.574 1.00 17.45 35 GLY C C 1
ATOM 7041 O O . GLY C 1 44 ? -59.631 26.156 -2.439 1.00 17.19 35 GLY C O 1
ATOM 7042 N N . ASN C 1 45 ? -60.622 26.009 -0.424 1.00 19.36 36 ASN C N 1
ATOM 7043 C CA . ASN C 1 45 ? -60.043 24.710 -0.100 1.00 18.75 36 ASN C CA 1
ATOM 7044 C C . ASN C 1 45 ? -61.056 23.569 -0.226 1.00 20.18 36 ASN C C 1
ATOM 7045 O O . ASN C 1 45 ? -60.849 22.481 0.334 1.00 17.45 36 ASN C O 1
ATOM 7050 N N . TYR C 1 46 ? -62.124 23.777 -0.996 1.00 21.44 37 TYR C N 1
ATOM 7051 C CA . TYR C 1 46 ? -63.166 22.778 -1.158 1.00 23.16 37 TYR C CA 1
ATOM 7052 C C . TYR C 1 46 ? -63.268 22.379 -2.622 1.00 24.87 37 TYR C C 1
ATOM 7053 O O . TYR C 1 46 ? -63.120 23.209 -3.524 1.00 26.98 37 TYR C O 1
ATOM 7062 N N . ILE C 1 47 ? -63.590 21.109 -2.847 1.00 24.43 38 ILE C N 1
ATOM 7063 C CA . ILE C 1 47 ? -63.832 20.589 -4.184 1.00 23.80 38 ILE C CA 1
ATOM 7064 C C . ILE C 1 47 ? -65.151 19.832 -4.160 1.00 22.05 38 ILE C C 1
ATOM 7065 O O . ILE C 1 47 ? -65.593 19.347 -3.114 1.00 20.43 38 ILE C O 1
ATOM 7070 N N . THR C 1 48 ? -65.784 19.745 -5.326 1.00 22.74 39 THR C N 1
ATOM 7071 C CA . THR C 1 48 ? -67.091 19.122 -5.468 1.00 22.25 39 THR C CA 1
ATOM 7072 C C . THR C 1 48 ? -67.043 18.151 -6.634 1.00 22.45 39 THR C C 1
ATOM 7073 O O . THR C 1 48 ? -66.485 18.472 -7.687 1.00 22.50 39 THR C O 1
ATOM 7077 N N . ASP C 1 49 ? -67.583 16.954 -6.432 1.00 23.97 40 ASP C N 1
ATOM 7078 C CA . ASP C 1 49 ? -67.552 15.945 -7.477 1.00 24.51 40 ASP C CA 1
ATOM 7079 C C . ASP C 1 49 ? -68.803 16.028 -8.351 1.00 23.77 40 ASP C C 1
ATOM 7080 O O . ASP C 1 49 ? -69.708 16.824 -8.109 1.00 23.52 40 ASP C O 1
ATOM 7085 N N . ILE C 1 50 ? -68.870 15.179 -9.378 1.00 24.74 41 ILE C N 1
ATOM 7086 C CA . ILE C 1 50 ? -70.010 15.212 -10.289 1.00 28.46 41 ILE C CA 1
ATOM 7087 C C . ILE C 1 50 ? -71.316 14.775 -9.639 1.00 29.78 41 ILE C C 1
ATOM 7088 O O . ILE C 1 50 ? -72.382 14.966 -10.234 1.00 29.37 41 ILE C O 1
ATOM 7093 N N . ASP C 1 51 ? -71.272 14.202 -8.439 1.00 33.03 42 ASP C N 1
ATOM 7094 C CA . ASP C 1 51 ? -72.484 13.883 -7.696 1.00 38.32 42 ASP C CA 1
ATOM 7095 C C . ASP C 1 51 ? -72.862 14.974 -6.701 1.00 39.75 42 ASP C C 1
ATOM 7096 O O . ASP C 1 51 ? -73.731 14.750 -5.853 1.00 41.44 42 ASP C O 1
ATOM 7101 N N . GLY C 1 52 ? -72.237 16.147 -6.791 1.00 38.13 43 GLY C N 1
ATOM 7102 C CA . GLY C 1 52 ? -72.530 17.269 -5.917 1.00 37.47 43 GLY C CA 1
ATOM 7103 C C . GLY C 1 52 ? -72.036 17.155 -4.492 1.00 36.13 43 GLY C C 1
ATOM 7104 O O . GLY C 1 52 ? -72.392 17.996 -3.661 1.00 35.61 43 GLY C O 1
ATOM 7105 N N . GLN C 1 53 ? -71.220 16.156 -4.178 1.00 35.09 44 GLN C N 1
ATOM 7106 C CA . GLN C 1 53 ? -70.692 16.001 -2.828 1.00 35.77 44 GLN C CA 1
ATOM 7107 C C . GLN C 1 53 ? -69.455 16.877 -2.660 1.00 33.92 44 GLN C C 1
ATOM 7108 O O . GLN C 1 53 ? -68.484 16.743 -3.410 1.00 34.73 44 GLN C O 1
ATOM 7114 N N . ARG C 1 54 ? -69.502 17.778 -1.686 1.00 32.25 45 ARG C N 1
ATOM 7115 C CA . ARG C 1 54 ? -68.393 18.662 -1.364 1.00 31.92 45 ARG C CA 1
ATOM 7116 C C . ARG C 1 54 ? -67.475 18.002 -0.342 1.00 29.11 45 ARG C C 1
ATOM 7117 O O . ARG C 1 54 ? -67.925 17.257 0.535 1.00 26.43 45 ARG C O 1
ATOM 7125 N N . MET C 1 55 ? -66.177 18.276 -0.469 1.00 26.17 46 MET C N 1
ATOM 7126 C CA . MET C 1 55 ? -65.230 17.781 0.514 1.00 24.30 46 MET C CA 1
ATOM 7127 C C . MET C 1 55 ? -64.062 18.750 0.612 1.00 21.67 46 MET C C 1
ATOM 7128 O O . MET C 1 55 ? -63.718 19.437 -0.353 1.00 19.62 46 MET C O 1
ATOM 7133 N N . LEU C 1 56 ? -63.479 18.818 1.803 1.00 20.95 47 LEU C N 1
ATOM 7134 C CA . LEU C 1 56 ? -62.243 19.564 1.970 1.00 20.73 47 LEU C CA 1
ATOM 7135 C C . LEU C 1 56 ? -61.160 18.923 1.119 1.00 19.73 47 LEU C C 1
ATOM 7136 O O . LEU C 1 56 ? -61.063 17.695 1.043 1.00 21.96 47 LEU C O 1
ATOM 7141 N N . ASP C 1 57 ? -60.361 19.755 0.455 1.00 20.55 48 ASP C N 1
ATOM 7142 C CA . ASP C 1 57 ? -59.277 19.261 -0.394 1.00 23.68 48 ASP C CA 1
ATOM 7143 C C . ASP C 1 57 ? -58.047 19.014 0.478 1.00 25.25 48 ASP C C 1
ATOM 7144 O O . ASP C 1 57 ? -57.052 19.741 0.444 1.00 25.49 48 ASP C O 1
ATOM 7149 N N . GLY C 1 58 ? -58.128 17.937 1.259 1.00 23.65 49 GLY C N 1
ATOM 7150 C CA . GLY C 1 58 ? -57.061 17.594 2.178 1.00 22.00 49 GLY C CA 1
ATOM 7151 C C . GLY C 1 58 ? -55.754 17.207 1.521 1.00 22.12 49 GLY C C 1
ATOM 7152 O O . GLY C 1 58 ? -54.761 17.027 2.235 1.00 18.92 49 GLY C O 1
ATOM 7153 N N . VAL C 1 59 ? -55.748 17.009 0.196 1.00 23.50 50 VAL C N 1
ATOM 7154 C CA . VAL C 1 59 ? -54.523 16.710 -0.546 1.00 22.07 50 VAL C CA 1
ATOM 7155 C C . VAL C 1 59 ? -53.983 17.900 -1.336 1.00 22.33 50 VAL C C 1
ATOM 7156 O O . VAL C 1 59 ? -52.851 17.827 -1.838 1.00 24.50 50 VAL C O 1
ATOM 7160 N N . GLY C 1 60 ? -54.754 18.972 -1.487 1.00 23.35 51 GLY C N 1
ATOM 7161 C CA . GLY C 1 60 ? -54.267 20.141 -2.206 1.00 25.33 51 GLY C CA 1
ATOM 7162 C C . GLY C 1 60 ? -54.008 19.896 -3.677 1.00 26.38 51 GLY C C 1
ATOM 7163 O O . GLY C 1 60 ? -53.010 20.382 -4.222 1.00 13.34 51 GLY C O 1
ATOM 7164 N N . GLY C 1 61 ? -54.899 19.163 -4.343 1.00 26.44 52 GLY C N 1
ATOM 7165 C CA . GLY C 1 61 ? -54.639 18.743 -5.705 1.00 24.03 52 GLY C CA 1
ATOM 7166 C C . GLY C 1 61 ? -53.647 17.606 -5.670 1.00 23.51 52 GLY C C 1
ATOM 7167 O O . GLY C 1 61 ? -54.033 16.443 -5.551 1.00 26.94 52 GLY C O 1
ATOM 7168 N N . LEU C 1 62 ? -52.354 17.939 -5.747 1.00 22.54 53 LEU C N 1
ATOM 7169 C CA . LEU C 1 62 ? -51.262 16.998 -5.519 1.00 24.02 53 LEU C CA 1
ATOM 7170 C C . LEU C 1 62 ? -50.142 17.795 -4.848 1.00 23.08 53 LEU C C 1
ATOM 7171 O O . LEU C 1 62 ? -49.124 18.097 -5.473 1.00 22.65 53 LEU C O 1
ATOM 7176 N N . TRP C 1 63 ? -50.328 18.093 -3.556 1.00 20.87 54 TRP C N 1
ATOM 7177 C CA . TRP C 1 63 ? -49.608 19.152 -2.847 1.00 22.34 54 TRP C CA 1
ATOM 7178 C C . TRP C 1 63 ? -49.117 20.254 -3.777 1.00 21.38 54 TRP C C 1
ATOM 7179 O O . TRP C 1 63 ? -47.904 20.483 -3.885 1.00 19.91 54 TRP C O 1
ATOM 7190 N N . ASN C 1 64 ? -50.038 20.936 -4.465 1.00 21.51 55 ASN C N 1
ATOM 7191 C CA . ASN C 1 64 ? -49.627 22.037 -5.336 1.00 19.49 55 ASN C CA 1
ATOM 7192 C C . ASN C 1 64 ? -50.588 23.214 -5.393 1.00 18.00 55 ASN C C 1
ATOM 7193 O O . ASN C 1 64 ? -50.139 24.308 -5.748 1.00 21.10 55 ASN C O 1
ATOM 7198 N N . VAL C 1 65 ? -51.869 23.064 -5.058 1.00 16.33 56 VAL C N 1
ATOM 7199 C CA . VAL C 1 65 ? -52.797 24.191 -5.085 1.00 17.21 56 VAL C CA 1
ATOM 7200 C C . VAL C 1 65 ? -52.711 24.886 -3.734 1.00 19.80 56 VAL C C 1
ATOM 7201 O O . VAL C 1 65 ? -53.665 24.897 -2.944 1.00 19.92 56 VAL C O 1
ATOM 7205 N N . ASN C 1 66 ? -51.559 25.504 -3.490 1.00 19.50 57 ASN C N 1
ATOM 7206 C CA . ASN C 1 66 ? -51.164 25.940 -2.161 1.00 19.46 57 ASN C CA 1
ATOM 7207 C C . ASN C 1 66 ? -51.830 27.251 -1.745 1.00 18.49 57 ASN C C 1
ATOM 7208 O O . ASN C 1 66 ? -51.851 27.561 -0.550 1.00 18.39 57 ASN C O 1
ATOM 7213 N N . ILE C 1 67 ? -52.348 28.037 -2.698 1.00 17.93 58 ILE C N 1
ATOM 7214 C CA . ILE C 1 67 ? -53.113 29.249 -2.398 1.00 17.17 58 ILE C CA 1
ATOM 7215 C C . ILE C 1 67 ? -54.620 29.030 -2.443 1.00 18.77 58 ILE C C 1
ATOM 7216 O O . ILE C 1 67 ? -55.380 29.970 -2.165 1.00 19.45 58 ILE C O 1
ATOM 7221 N N . GLY C 1 68 ? -55.083 27.836 -2.789 1.00 18.39 59 GLY C N 1
ATOM 7222 C CA . GLY C 1 68 ? -56.507 27.615 -2.924 1.00 18.11 59 GLY C CA 1
ATOM 7223 C C . GLY C 1 68 ? -56.987 27.759 -4.363 1.00 18.20 59 GLY C C 1
ATOM 7224 O O . GLY C 1 68 ? -56.345 28.380 -5.213 1.00 18.99 59 GLY C O 1
ATOM 7225 N N . HIS C 1 69 ? -58.147 27.172 -4.628 1.00 18.85 60 HIS C N 1
ATOM 7226 C CA . HIS C 1 69 ? -58.755 27.196 -5.950 1.00 16.78 60 HIS C CA 1
ATOM 7227 C C . HIS C 1 69 ? -59.435 28.529 -6.223 1.00 16.63 60 HIS C C 1
ATOM 7228 O O . HIS C 1 69 ? -59.885 29.226 -5.310 1.00 17.44 60 HIS C O 1
ATOM 7235 N N . ASN C 1 70 ? -59.500 28.875 -7.508 1.00 17.34 61 ASN C N 1
ATOM 7236 C CA . ASN C 1 70 ? -60.359 29.947 -8.004 1.00 17.85 61 ASN C CA 1
ATOM 7237 C C . ASN C 1 70 ? -59.931 31.312 -7.462 1.00 19.17 61 ASN C C 1
ATOM 7238 O O . ASN C 1 70 ? -60.760 32.190 -7.221 1.00 21.09 61 ASN C O 1
ATOM 7243 N N . ARG C 1 71 ? -58.622 31.517 -7.306 1.00 20.05 62 ARG C N 1
ATOM 7244 C CA . ARG C 1 71 ? -58.115 32.817 -6.873 1.00 22.18 62 ARG C CA 1
ATOM 7245 C C . ARG C 1 71 ? -58.236 33.828 -8.009 1.00 24.13 62 ARG C C 1
ATOM 7246 O O . ARG C 1 71 ? -57.684 33.620 -9.097 1.00 24.68 62 ARG C O 1
ATOM 7254 N N . ALA C 1 72 ? -58.955 34.928 -7.748 1.00 23.71 63 ALA C N 1
ATOM 7255 C CA . ALA C 1 72 ? -59.276 35.888 -8.801 1.00 21.39 63 ALA C CA 1
ATOM 7256 C C . ALA C 1 72 ? -58.019 36.511 -9.385 1.00 20.69 63 ALA C C 1
ATOM 7257 O O . ALA C 1 72 ? -57.868 36.593 -10.609 1.00 23.11 63 ALA C O 1
ATOM 7259 N N . SER C 1 73 ? -57.104 36.955 -8.520 1.00 18.57 64 SER C N 1
ATOM 7260 C CA . SER C 1 73 ? -55.897 37.631 -8.984 1.00 21.75 64 SER C CA 1
ATOM 7261 C C . SER C 1 73 ? -55.113 36.781 -9.985 1.00 22.90 64 SER C C 1
ATOM 7262 O O . SER C 1 73 ? -54.687 37.280 -11.033 1.00 24.83 64 SER C O 1
ATOM 7265 N N . VAL C 1 74 ? -54.954 35.487 -9.707 1.00 22.72 65 VAL C N 1
ATOM 7266 C CA . VAL C 1 74 ? -54.203 34.621 -10.616 1.00 18.29 65 VAL C CA 1
ATOM 7267 C C . VAL C 1 74 ? -54.917 34.488 -11.957 1.00 17.68 65 VAL C C 1
ATOM 7268 O O . VAL C 1 74 ? -54.293 34.580 -13.020 1.00 16.43 65 VAL C O 1
ATOM 7272 N N . LYS C 1 75 ? -56.237 34.283 -11.932 1.00 19.44 66 LYS C N 1
ATOM 7273 C CA . LYS C 1 75 ? -56.987 34.199 -13.182 1.00 19.84 66 LYS C CA 1
ATOM 7274 C C . LYS C 1 75 ? -56.858 35.479 -14.005 1.00 21.70 66 LYS C C 1
ATOM 7275 O O . LYS C 1 75 ? -56.738 35.422 -15.235 1.00 23.00 66 LYS C O 1
ATOM 7281 N N . ALA C 1 76 ? -56.892 36.643 -13.348 1.00 22.76 67 ALA C N 1
ATOM 7282 C CA . ALA C 1 76 ? -56.749 37.909 -14.071 1.00 25.78 67 ALA C CA 1
ATOM 7283 C C . ALA C 1 76 ? -55.358 38.051 -14.685 1.00 24.79 67 ALA C C 1
ATOM 7284 O O . ALA C 1 76 ? -55.219 38.510 -15.826 1.00 24.11 67 ALA C O 1
ATOM 7286 N N . ALA C 1 77 ? -54.319 37.642 -13.950 1.00 23.92 68 ALA C N 1
ATOM 7287 C CA . ALA C 1 77 ? -52.968 37.655 -14.499 1.00 22.56 68 ALA C CA 1
ATOM 7288 C C . ALA C 1 77 ? -52.873 36.769 -15.736 1.00 23.15 68 ALA C C 1
ATOM 7289 O O . ALA C 1 77 ? -52.172 37.101 -16.698 1.00 23.99 68 ALA C O 1
ATOM 7291 N N . ILE C 1 78 ? -53.559 35.627 -15.723 1.00 22.07 69 ILE C N 1
ATOM 7292 C CA . ILE C 1 78 ? -53.553 34.736 -16.878 1.00 18.86 69 ILE C CA 1
ATOM 7293 C C . ILE C 1 78 ? -54.238 35.395 -18.070 1.00 16.49 69 ILE C C 1
ATOM 7294 O O . ILE C 1 78 ? -53.713 35.383 -19.189 1.00 16.98 69 ILE C O 1
ATOM 7299 N N . ALA C 1 79 ? -55.428 35.966 -17.850 1.00 14.39 70 ALA C N 1
ATOM 7300 C CA . ALA C 1 79 ? -56.165 36.629 -18.928 1.00 14.82 70 ALA C CA 1
ATOM 7301 C C . ALA C 1 79 ? -55.374 37.788 -19.520 1.00 19.86 70 ALA C C 1
ATOM 7302 O O . ALA C 1 79 ? -55.255 37.915 -20.747 1.00 21.36 70 ALA C O 1
ATOM 7304 N N . ALA C 1 80 ? -54.791 38.625 -18.658 1.00 19.93 71 ALA C N 1
ATOM 7305 C CA . ALA C 1 80 ? -54.007 39.759 -19.133 1.00 21.35 71 ALA C CA 1
ATOM 7306 C C . ALA C 1 80 ? -52.921 39.299 -20.093 1.00 21.54 71 ALA C C 1
ATOM 7307 O O . ALA C 1 80 ? -52.730 39.885 -21.162 1.00 20.56 71 ALA C O 1
ATOM 7309 N N . GLN C 1 81 ? -52.212 38.231 -19.730 1.00 22.20 72 GLN C N 1
ATOM 7310 C CA . GLN C 1 81 ? -51.114 37.761 -20.563 1.00 22.13 72 GLN C CA 1
ATOM 7311 C C . GLN C 1 81 ? -51.617 37.165 -21.872 1.00 22.46 72 GLN C C 1
ATOM 7312 O O . GLN C 1 81 ? -50.970 37.319 -22.914 1.00 23.02 72 GLN C O 1
ATOM 7318 N N . LEU C 1 82 ? -52.748 36.454 -21.836 1.00 22.16 73 LEU C N 1
ATOM 7319 C CA . LEU C 1 82 ? -53.305 35.884 -23.062 1.00 24.46 73 LEU C CA 1
ATOM 7320 C C . LEU C 1 82 ? -53.591 36.955 -24.108 1.00 28.50 73 LEU C C 1
ATOM 7321 O O . LEU C 1 82 ? -53.400 36.729 -25.312 1.00 26.45 73 LEU C O 1
ATOM 7326 N N . ASP C 1 83 ? -54.098 38.110 -23.668 1.00 32.24 74 ASP C N 1
ATOM 7327 C CA . ASP C 1 83 ? -54.396 39.205 -24.585 1.00 36.34 74 ASP C CA 1
ATOM 7328 C C . ASP C 1 83 ? -53.134 39.779 -25.223 1.00 36.43 74 ASP C C 1
ATOM 7329 O O . ASP C 1 83 ? -53.169 40.241 -26.368 1.00 36.51 74 ASP C O 1
ATOM 7334 N N . GLU C 1 84 ? -52.015 39.774 -24.502 1.00 35.76 75 GLU C N 1
ATOM 7335 C CA . GLU C 1 84 ? -50.783 40.363 -25.015 1.00 36.70 75 GLU C CA 1
ATOM 7336 C C . GLU C 1 84 ? -49.997 39.348 -25.845 1.00 34.53 75 GLU C C 1
ATOM 7337 O O . GLU C 1 84 ? -49.771 39.551 -27.045 1.00 35.83 75 GLU C O 1
ATOM 7343 N N . LEU C 1 85 ? -49.592 38.241 -25.219 1.00 29.58 76 LEU C N 1
ATOM 7344 C CA . LEU C 1 85 ? -48.805 37.209 -25.893 1.00 27.47 76 LEU C CA 1
ATOM 7345 C C . LEU C 1 85 ? -48.927 35.951 -25.036 1.00 26.59 76 LEU C C 1
ATOM 7346 O O . LEU C 1 85 ? -48.273 35.852 -23.995 1.00 26.08 76 LEU C O 1
ATOM 7351 N N . ALA C 1 86 ? -49.803 35.034 -25.451 1.00 25.31 77 ALA C N 1
ATOM 7352 C CA . ALA C 1 86 ? -49.955 33.778 -24.727 1.00 24.72 77 ALA C CA 1
ATOM 7353 C C . ALA C 1 86 ? -48.649 32.991 -24.719 1.00 22.74 77 ALA C C 1
ATOM 7354 O O . ALA C 1 86 ? -48.192 32.524 -23.669 1.00 20.15 77 ALA C O 1
ATOM 7356 N N . TYR C 1 87 ? -48.019 32.856 -25.882 1.00 24.36 78 TYR C N 1
ATOM 7357 C CA . TYR C 1 87 ? -46.791 32.084 -25.979 1.00 22.97 78 TYR C CA 1
ATOM 7358 C C . TYR C 1 87 ? -45.888 32.673 -27.053 1.00 23.09 78 TYR C C 1
ATOM 7359 O O . TYR C 1 87 ? -46.351 33.029 -28.141 1.00 22.04 78 TYR C O 1
ATOM 7368 N N . TYR C 1 88 ? -44.599 32.778 -26.729 1.00 23.76 79 TYR C N 1
ATOM 7369 C CA . TYR C 1 88 ? -43.543 32.731 -27.726 1.00 21.59 79 TYR C CA 1
ATOM 7370 C C . TYR C 1 88 ? -42.346 32.005 -27.123 1.00 23.81 79 TYR C C 1
ATOM 7371 O O . TYR C 1 88 ? -42.259 31.819 -25.907 1.00 25.18 79 TYR C O 1
ATOM 7380 N N . GLN C 1 89 ? -41.435 31.567 -27.994 1.00 23.34 80 GLN C N 1
ATOM 7381 C CA . GLN C 1 89 ? -40.261 30.806 -27.579 1.00 20.58 80 GLN C CA 1
ATOM 7382 C C . GLN C 1 89 ? -39.225 31.701 -26.906 1.00 19.40 80 GLN C C 1
ATOM 7383 O O . GLN C 1 89 ? -39.217 32.925 -27.072 1.00 18.48 80 GLN C O 1
ATOM 7389 N N . THR C 1 90 ? -38.313 31.058 -26.166 1.00 16.89 81 THR C N 1
ATOM 7390 C CA . THR C 1 90 ? -37.141 31.707 -25.590 1.00 16.19 81 THR C CA 1
ATOM 7391 C C . THR C 1 90 ? -35.846 31.015 -26.020 1.00 17.03 81 THR C C 1
ATOM 7392 O O . THR C 1 90 ? -34.834 31.065 -25.320 1.00 15.32 81 THR C O 1
ATOM 7396 N N . PHE C 1 91 ? -35.860 30.378 -27.187 1.00 19.36 82 PHE C N 1
ATOM 7397 C CA . PHE C 1 91 ? -34.650 29.759 -27.700 1.00 19.26 82 PHE C CA 1
ATOM 7398 C C . PHE C 1 91 ? -33.648 30.837 -28.126 1.00 20.49 82 PHE C C 1
ATOM 7399 O O . PHE C 1 91 ? -33.989 32.017 -28.254 1.00 21.51 82 PHE C O 1
ATOM 7407 N N A ASP C 1 92 ? -32.392 30.412 -28.281 0.70 19.15 83 ASP C N 1
ATOM 7408 N N B ASP C 1 92 ? -32.418 30.390 -28.407 0.30 19.56 83 ASP C N 1
ATOM 7409 C CA A ASP C 1 92 ? -31.211 31.210 -28.621 0.70 22.73 83 ASP C CA 1
ATOM 7410 C CA B ASP C 1 92 ? -31.233 31.233 -28.574 0.30 22.40 83 ASP C CA 1
ATOM 7411 C C A ASP C 1 92 ? -31.466 32.642 -29.099 0.70 21.05 83 ASP C C 1
ATOM 7412 C C B ASP C 1 92 ? -31.538 32.646 -29.064 0.30 21.11 83 ASP C C 1
ATOM 7413 O O A ASP C 1 92 ? -31.899 32.853 -30.236 0.70 22.83 83 ASP C O 1
ATOM 7414 O O B ASP C 1 92 ? -32.120 32.842 -30.136 0.30 22.69 83 ASP C O 1
ATOM 7423 N N . GLY C 1 93 ? -31.187 33.636 -28.253 1.00 20.53 84 GLY C N 1
ATOM 7424 C CA . GLY C 1 93 ? -31.322 35.029 -28.640 1.00 18.73 84 GLY C CA 1
ATOM 7425 C C . GLY C 1 93 ? -32.730 35.591 -28.699 1.00 19.94 84 GLY C C 1
ATOM 7426 O O . GLY C 1 93 ? -32.886 36.771 -29.029 1.00 20.99 84 GLY C O 1
ATOM 7427 N N . ILE C 1 94 ? -33.756 34.811 -28.374 1.00 20.08 85 ILE C N 1
ATOM 7428 C CA . ILE C 1 94 ? -35.141 35.261 -28.441 1.00 17.94 85 ILE C CA 1
ATOM 7429 C C . ILE C 1 94 ? -35.768 35.063 -27.074 1.00 14.85 85 ILE C C 1
ATOM 7430 O O . ILE C 1 94 ? -35.505 34.057 -26.416 1.00 13.22 85 ILE C O 1
ATOM 7435 N N . ALA C 1 95 ? -36.588 36.021 -26.647 1.00 12.50 86 ALA C N 1
ATOM 7436 C CA . ALA C 1 95 ? -37.300 35.920 -25.377 1.00 14.62 86 ALA C CA 1
ATOM 7437 C C . ALA C 1 95 ? -38.520 36.844 -25.418 1.00 16.78 86 ALA C C 1
ATOM 7438 O O . ALA C 1 95 ? -38.971 37.250 -26.494 1.00 16.64 86 ALA C O 1
ATOM 7440 N N . HIS C 1 96 ? -39.043 37.177 -24.242 1.00 15.87 87 HIS C N 1
ATOM 7441 C CA . HIS C 1 96 ? -40.237 37.995 -24.086 1.00 14.66 87 HIS C CA 1
ATOM 7442 C C . HIS C 1 96 ? -40.237 38.547 -22.666 1.00 12.58 87 HIS C C 1
ATOM 7443 O O . HIS C 1 96 ? -39.498 38.050 -21.813 1.00 12.72 87 HIS C O 1
ATOM 7450 N N . PRO C 1 97 ? -41.053 39.572 -22.385 1.00 13.99 88 PRO C N 1
ATOM 7451 C CA . PRO C 1 97 ? -40.958 40.257 -21.076 1.00 14.50 88 PRO C CA 1
ATOM 7452 C C . PRO C 1 97 ? -41.151 39.381 -19.853 1.00 15.38 88 PRO C C 1
ATOM 7453 O O . PRO C 1 97 ? -40.458 39.587 -18.849 1.00 17.91 88 PRO C O 1
ATOM 7457 N N . ARG C 1 98 ? -42.118 38.461 -19.873 1.00 15.68 89 ARG C N 1
ATOM 7458 C CA . ARG C 1 98 ? -42.477 37.755 -18.647 1.00 16.34 89 ARG C CA 1
ATOM 7459 C C . ARG C 1 98 ? -41.344 36.854 -18.158 1.00 16.44 89 ARG C C 1
ATOM 7460 O O . ARG C 1 98 ? -41.110 36.740 -16.949 1.00 17.08 89 ARG C O 1
ATOM 7468 N N . VAL C 1 99 ? -40.609 36.228 -19.076 1.00 14.79 90 VAL C N 1
ATOM 7469 C CA . VAL C 1 99 ? -39.540 35.338 -18.644 1.00 14.60 90 VAL C CA 1
ATOM 7470 C C . VAL C 1 99 ? -38.434 36.151 -17.965 1.00 16.56 90 VAL C C 1
ATOM 7471 O O . VAL C 1 99 ? -37.811 35.685 -17.003 1.00 19.85 90 VAL C O 1
ATOM 7475 N N . PHE C 1 100 ? -38.197 37.384 -18.417 1.00 16.57 91 PHE C N 1
ATOM 7476 C CA . PHE C 1 100 ? -37.322 38.292 -17.678 1.00 18.85 91 PHE C CA 1
ATOM 7477 C C . PHE C 1 100 ? -37.825 38.522 -16.258 1.00 19.86 91 PHE C C 1
ATOM 7478 O O . PHE C 1 100 ? -37.061 38.404 -15.292 1.00 19.59 91 PHE C O 1
ATOM 7486 N N . ASP C 1 101 ? -39.112 38.862 -16.115 1.00 19.18 92 ASP C N 1
ATOM 7487 C CA . ASP C 1 101 ? -39.653 39.212 -14.805 1.00 18.58 92 ASP C CA 1
ATOM 7488 C C . ASP C 1 101 ? -39.528 38.056 -13.818 1.00 19.59 92 ASP C C 1
ATOM 7489 O O . ASP C 1 101 ? -39.087 38.248 -12.677 1.00 22.44 92 ASP C O 1
ATOM 7494 N N . LEU C 1 102 ? -39.936 36.848 -14.229 1.00 17.49 93 LEU C N 1
ATOM 7495 C CA . LEU C 1 102 ? -39.966 35.722 -13.298 1.00 16.35 93 LEU C CA 1
ATOM 7496 C C . LEU C 1 102 ? -38.563 35.231 -12.946 1.00 14.67 93 LEU C C 1
ATOM 7497 O O . LEU C 1 102 ? -38.290 34.905 -11.785 1.00 14.00 93 LEU C O 1
ATOM 7502 N N . ALA C 1 103 ? -37.657 35.178 -13.923 1.00 13.97 94 ALA C N 1
ATOM 7503 C CA . ALA C 1 103 ? -36.273 34.813 -13.628 1.00 15.59 94 ALA C CA 1
ATOM 7504 C C . ALA C 1 103 ? -35.638 35.818 -12.669 1.00 20.47 94 ALA C C 1
ATOM 7505 O O . ALA C 1 103 ? -34.936 35.437 -11.727 1.00 22.91 94 ALA C O 1
ATOM 7507 N N . GLU C 1 104 ? -35.855 37.115 -12.915 1.00 20.41 95 GLU C N 1
ATOM 7508 C CA . GLU C 1 104 ? -35.405 38.142 -11.976 1.00 23.01 95 GLU C CA 1
ATOM 7509 C C . GLU C 1 104 ? -35.984 37.921 -10.587 1.00 20.82 95 GLU C C 1
ATOM 7510 O O . GLU C 1 104 ? -35.265 38.017 -9.584 1.00 19.43 95 GLU C O 1
ATOM 7516 N N . ARG C 1 105 ? -37.279 37.609 -10.520 1.00 20.13 96 ARG C N 1
ATOM 7517 C CA . ARG C 1 105 ? -37.971 37.433 -9.247 1.00 19.50 96 ARG C CA 1
ATOM 7518 C C . ARG C 1 105 ? -37.409 36.247 -8.471 1.00 17.99 96 ARG C C 1
ATOM 7519 O O . ARG C 1 105 ? -37.193 36.329 -7.255 1.00 17.56 96 ARG C O 1
ATOM 7527 N N . LEU C 1 106 ? -37.205 35.119 -9.153 1.00 15.62 97 LEU C N 1
ATOM 7528 C CA . LEU C 1 106 ? -36.748 33.911 -8.474 1.00 20.00 97 LEU C CA 1
ATOM 7529 C C . LEU C 1 106 ? -35.347 34.082 -7.903 1.00 20.60 97 LEU C C 1
ATOM 7530 O O . LEU C 1 106 ? -35.097 33.765 -6.733 1.00 21.35 97 LEU C O 1
ATOM 7535 N N . THR C 1 107 ? -34.417 34.592 -8.706 1.00 19.64 98 THR C N 1
ATOM 7536 C CA . THR C 1 107 ? -33.067 34.779 -8.190 1.00 20.59 98 THR C CA 1
ATOM 7537 C C . THR C 1 107 ? -33.056 35.761 -7.025 1.00 20.04 98 THR C C 1
ATOM 7538 O O . THR C 1 107 ? -32.249 35.613 -6.098 1.00 22.13 98 THR C O 1
ATOM 7542 N N . GLY C 1 108 ? -33.980 36.728 -7.029 1.00 19.09 99 GLY C N 1
ATOM 7543 C CA . GLY C 1 108 ? -34.095 37.650 -5.909 1.00 19.13 99 GLY C CA 1
ATOM 7544 C C . GLY C 1 108 ? -34.618 36.995 -4.641 1.00 19.06 99 GLY C C 1
ATOM 7545 O O . GLY C 1 108 ? -34.154 37.309 -3.541 1.00 19.35 99 GLY C O 1
ATOM 7546 N N . MET C 1 109 ? -35.635 36.128 -4.768 1.00 18.76 100 MET C N 1
ATOM 7547 C CA . MET C 1 109 ? -36.189 35.425 -3.608 1.00 21.48 100 MET C CA 1
ATOM 7548 C C . MET C 1 109 ? -35.173 34.489 -2.971 1.00 22.16 100 MET C C 1
ATOM 7549 O O . MET C 1 109 ? -35.272 34.188 -1.775 1.00 21.39 100 MET C O 1
ATOM 7554 N N . PHE C 1 110 ? -34.238 33.966 -3.762 1.00 20.32 101 PHE C N 1
ATOM 7555 C CA . PHE C 1 110 ? -33.243 33.018 -3.283 1.00 21.77 101 PHE C CA 1
ATOM 7556 C C . PHE C 1 110 ? -31.826 33.574 -3.368 1.00 21.53 101 PHE C C 1
ATOM 7557 O O . PHE C 1 110 ? -30.871 32.829 -3.599 1.00 21.38 101 PHE C O 1
ATOM 7565 N N . ALA C 1 111 ? -31.671 34.883 -3.159 1.00 18.86 102 ALA C N 1
ATOM 7566 C CA . ALA C 1 111 ? -30.333 35.447 -3.106 1.00 18.51 102 ALA C CA 1
ATOM 7567 C C . ALA C 1 111 ? -29.564 34.931 -1.900 1.00 22.09 102 ALA C C 1
ATOM 7568 O O . ALA C 1 111 ? -28.333 34.826 -1.951 1.00 23.12 102 ALA C O 1
ATOM 7570 N N . GLN C 1 112 ? -30.266 34.616 -0.810 1.00 21.89 103 GLN C N 1
ATOM 7571 C CA . GLN C 1 112 ? -29.619 33.984 0.334 1.00 22.79 103 GLN C CA 1
ATOM 7572 C C . GLN C 1 112 ? -28.829 32.764 -0.106 1.00 23.31 103 GLN C C 1
ATOM 7573 O O . GLN C 1 112 ? -27.753 32.480 0.428 1.00 26.11 103 GLN C O 1
ATOM 7579 N N . GLU C 1 113 ? -29.339 32.045 -1.096 1.00 22.42 104 GLU C N 1
ATOM 7580 C CA . GLU C 1 113 ? -28.687 30.852 -1.599 1.00 19.92 104 GLU C CA 1
ATOM 7581 C C . GLU C 1 113 ? -27.764 31.165 -2.766 1.00 20.41 104 GLU C C 1
ATOM 7582 O O . GLU C 1 113 ? -27.127 30.251 -3.299 1.00 21.70 104 GLU C O 1
ATOM 7588 N N . ARG C 1 114 ? -27.661 32.440 -3.144 1.00 21.36 105 ARG C N 1
ATOM 7589 C CA . ARG C 1 114 ? -26.725 32.903 -4.168 1.00 22.70 105 ARG C CA 1
ATOM 7590 C C . ARG C 1 114 ? -27.093 32.315 -5.526 1.00 19.36 105 ARG C C 1
ATOM 7591 O O . ARG C 1 114 ? -26.232 31.989 -6.340 1.00 15.36 105 ARG C O 1
ATOM 7599 N N . MET C 1 115 ? -28.396 32.171 -5.759 1.00 20.84 106 MET C N 1
ATOM 7600 C CA . MET C 1 115 ? -28.893 31.655 -7.023 1.00 20.78 106 MET C CA 1
ATOM 7601 C C . MET C 1 115 ? -28.681 32.681 -8.126 1.00 21.20 106 MET C C 1
ATOM 7602 O O . MET C 1 115 ? -28.937 33.874 -7.935 1.00 24.03 106 MET C O 1
ATOM 7607 N N . ALA C 1 116 ? -28.233 32.211 -9.293 1.00 19.36 107 ALA C N 1
ATOM 7608 C CA . ALA C 1 116 ? -27.822 33.108 -10.368 1.00 19.55 107 ALA C CA 1
ATOM 7609 C C . ALA C 1 116 ? -28.565 32.908 -11.680 1.00 22.09 107 ALA C C 1
ATOM 7610 O O . ALA C 1 116 ? -28.851 33.895 -12.367 1.00 23.60 107 ALA C O 1
ATOM 7612 N N . ARG C 1 117 ? -28.887 31.670 -12.064 1.00 22.75 108 ARG C N 1
ATOM 7613 C CA . ARG C 1 117 ? -29.531 31.413 -13.350 1.00 22.75 108 ARG C CA 1
ATOM 7614 C C . ARG C 1 117 ? -30.659 30.401 -13.185 1.00 23.92 108 ARG C C 1
ATOM 7615 O O . ARG C 1 117 ? -30.577 29.489 -12.357 1.00 25.99 108 ARG C O 1
ATOM 7623 N N . VAL C 1 118 ? -31.709 30.564 -13.997 1.00 23.77 109 VAL C N 1
ATOM 7624 C CA . VAL C 1 118 ? -32.862 29.667 -14.017 1.00 22.40 109 VAL C CA 1
ATOM 7625 C C . VAL C 1 118 ? -32.994 29.045 -15.402 1.00 21.92 109 VAL C C 1
ATOM 7626 O O . VAL C 1 118 ? -32.902 29.748 -16.414 1.00 21.99 109 VAL C O 1
ATOM 7630 N N . LEU C 1 119 ? -33.229 27.733 -15.443 1.00 20.67 110 LEU C N 1
ATOM 7631 C CA . LEU C 1 119 ? -33.665 27.045 -16.655 1.00 21.02 110 LEU C CA 1
ATOM 7632 C C . LEU C 1 119 ? -35.094 26.558 -16.428 1.00 21.57 110 LEU C C 1
ATOM 7633 O O . LEU C 1 119 ? -35.320 25.625 -15.651 1.00 21.33 110 LEU C O 1
ATOM 7638 N N . PHE C 1 120 ? -36.050 27.191 -17.115 1.00 21.46 111 PHE C N 1
ATOM 7639 C CA . PHE C 1 120 ? -37.474 26.947 -16.930 1.00 17.80 111 PHE C CA 1
ATOM 7640 C C . PHE C 1 120 ? -37.937 25.712 -17.697 1.00 16.91 111 PHE C C 1
ATOM 7641 O O . PHE C 1 120 ? -37.325 25.276 -18.677 1.00 16.56 111 PHE C O 1
ATOM 7649 N N . SER C 1 121 ? -39.048 25.157 -17.227 1.00 16.47 112 SER C N 1
ATOM 7650 C CA . SER C 1 121 ? -39.667 23.967 -17.792 1.00 15.26 112 SER C CA 1
ATOM 7651 C C . SER C 1 121 ? -41.132 23.959 -17.357 1.00 15.95 112 SER C C 1
ATOM 7652 O O . SER C 1 121 ? -41.688 25.005 -17.007 1.00 17.13 112 SER C O 1
ATOM 7655 N N . SER C 1 122 ? -41.751 22.779 -17.342 1.00 17.85 113 SER C N 1
ATOM 7656 C CA . SER C 1 122 ? -43.195 22.676 -17.171 1.00 15.09 113 SER C CA 1
ATOM 7657 C C . SER C 1 122 ? -43.665 21.837 -15.989 1.00 14.43 113 SER C C 1
ATOM 7658 O O . SER C 1 122 ? -44.876 21.733 -15.782 1.00 14.96 113 SER C O 1
ATOM 7661 N N . GLY C 1 123 ? -42.766 21.230 -15.224 1.00 12.01 114 GLY C N 1
ATOM 7662 C CA . GLY C 1 123 ? -43.192 20.425 -14.093 1.00 13.58 114 GLY C CA 1
ATOM 7663 C C . GLY C 1 123 ? -42.002 19.951 -13.289 1.00 16.60 114 GLY C C 1
ATOM 7664 O O . GLY C 1 123 ? -40.851 20.292 -13.576 1.00 19.74 114 GLY C O 1
ATOM 7665 N N . GLY C 1 124 ? -42.305 19.169 -12.249 1.00 15.69 115 GLY C N 1
ATOM 7666 C CA . GLY C 1 124 ? -41.258 18.696 -11.357 1.00 15.80 115 GLY C CA 1
ATOM 7667 C C . GLY C 1 124 ? -40.324 17.671 -11.985 1.00 16.43 115 GLY C C 1
ATOM 7668 O O . GLY C 1 124 ? -39.110 17.714 -11.773 1.00 18.44 115 GLY C O 1
ATOM 7669 N N . SER C 1 125 ? -40.865 16.746 -12.773 1.00 16.53 116 SER C N 1
ATOM 7670 C CA . SER C 1 125 ? -40.004 15.766 -13.427 1.00 18.14 116 SER C CA 1
ATOM 7671 C C . SER C 1 125 ? -39.015 16.452 -14.359 1.00 18.82 116 SER C C 1
ATOM 7672 O O . SER C 1 125 ? -37.858 16.031 -14.463 1.00 16.25 116 SER C O 1
ATOM 7675 N N . ASP C 1 126 ? -39.465 17.492 -15.069 1.00 20.60 117 ASP C N 1
ATOM 7676 C CA . ASP C 1 126 ? -38.547 18.316 -15.848 1.00 19.60 117 ASP C CA 1
ATOM 7677 C C . ASP C 1 126 ? -37.484 18.928 -14.953 1.00 18.67 117 ASP C C 1
ATOM 7678 O O . ASP C 1 126 ? -36.291 18.911 -15.285 1.00 17.21 117 ASP C O 1
ATOM 7683 N N . ALA C 1 127 ? -37.911 19.513 -13.825 1.00 17.83 118 ALA C N 1
ATOM 7684 C CA . ALA C 1 127 ? -36.982 20.222 -12.947 1.00 18.09 118 ALA C CA 1
ATOM 7685 C C . ALA C 1 127 ? -35.874 19.302 -12.455 1.00 16.81 118 ALA C C 1
ATOM 7686 O O . ALA C 1 127 ? -34.741 19.747 -12.236 1.00 18.79 118 ALA C O 1
ATOM 7688 N N . VAL C 1 128 ? -36.199 18.031 -12.212 1.00 15.98 119 VAL C N 1
ATOM 7689 C CA . VAL C 1 128 ? -35.181 17.071 -11.801 1.00 15.41 119 VAL C CA 1
ATOM 7690 C C . VAL C 1 128 ? -34.289 16.695 -12.981 1.00 15.77 119 VAL C C 1
ATOM 7691 O O . VAL C 1 128 ? -33.060 16.774 -12.899 1.00 18.59 119 VAL C O 1
ATOM 7695 N N . GLU C 1 129 ? -34.904 16.277 -14.091 1.00 14.95 120 GLU C N 1
ATOM 7696 C CA . GLU C 1 129 ? -34.160 15.896 -15.287 1.00 15.69 120 GLU C CA 1
ATOM 7697 C C . GLU C 1 129 ? -33.177 16.984 -15.699 1.00 11.85 120 GLU C C 1
ATOM 7698 O O . GLU C 1 129 ? -32.026 16.697 -16.056 1.00 11.86 120 GLU C O 1
ATOM 7704 N N . THR C 1 130 ? -33.626 18.238 -15.660 1.00 11.77 121 THR C N 1
ATOM 7705 C CA . THR C 1 130 ? -32.781 19.374 -16.014 1.00 19.12 121 THR C CA 1
ATOM 7706 C C . THR C 1 130 ? -31.611 19.531 -15.049 1.00 18.69 121 THR C C 1
ATOM 7707 O O . THR C 1 130 ? -30.487 19.822 -15.467 1.00 17.69 121 THR C O 1
ATOM 7711 N N . ALA C 1 131 ? -31.864 19.385 -13.748 1.00 19.23 122 ALA C N 1
ATOM 7712 C CA . ALA C 1 131 ? -30.783 19.493 -12.774 1.00 15.80 122 ALA C CA 1
ATOM 7713 C C . ALA C 1 131 ? -29.756 18.387 -12.969 1.00 15.20 122 ALA C C 1
ATOM 7714 O O . ALA C 1 131 ? -28.554 18.615 -12.799 1.00 17.66 122 ALA C O 1
ATOM 7716 N N . LEU C 1 132 ? -30.206 17.178 -13.316 1.00 11.85 123 LEU C N 1
ATOM 7717 C CA . LEU C 1 132 ? -29.256 16.089 -13.539 1.00 11.94 123 LEU C CA 1
ATOM 7718 C C . LEU C 1 132 ? -28.420 16.359 -14.779 1.00 18.52 123 LEU C C 1
ATOM 7719 O O . LEU C 1 132 ? -27.189 16.388 -14.708 1.00 18.61 123 LEU C O 1
ATOM 7724 N N . LYS C 1 133 ? -29.076 16.672 -15.904 1.00 19.25 124 LYS C N 1
ATOM 7725 C CA . LYS C 1 133 ? -28.342 16.871 -17.153 1.00 18.44 124 LYS C CA 1
ATOM 7726 C C . LYS C 1 133 ? -27.421 18.087 -17.089 1.00 15.04 124 LYS C C 1
ATOM 7727 O O . LYS C 1 133 ? -26.325 18.068 -17.658 1.00 14.81 124 LYS C O 1
ATOM 7733 N N . MET C 1 134 ? -27.846 19.161 -16.426 1.00 11.78 125 MET C N 1
ATOM 7734 C CA . MET C 1 134 ? -26.986 20.341 -16.347 1.00 11.77 125 MET C CA 1
ATOM 7735 C C . MET C 1 134 ? -25.865 20.185 -15.332 1.00 14.08 125 MET C C 1
ATOM 7736 O O . MET C 1 134 ? -24.837 20.856 -15.451 1.00 11.85 125 MET C O 1
ATOM 7741 N N . ALA C 1 135 ? -26.057 19.363 -14.297 1.00 17.74 126 ALA C N 1
ATOM 7742 C CA . ALA C 1 135 ? -24.936 19.012 -13.428 1.00 18.70 126 ALA C CA 1
ATOM 7743 C C . ALA C 1 135 ? -23.828 18.335 -14.228 1.00 18.25 126 ALA C C 1
ATOM 7744 O O . ALA C 1 135 ? -22.646 18.658 -14.061 1.00 16.07 126 ALA C O 1
ATOM 7746 N N . ARG C 1 136 ? -24.204 17.414 -15.125 1.00 19.09 127 ARG C N 1
ATOM 7747 C CA . ARG C 1 136 ? -23.242 16.797 -16.035 1.00 20.77 127 ARG C CA 1
ATOM 7748 C C . ARG C 1 136 ? -22.523 17.848 -16.874 1.00 19.42 127 ARG C C 1
ATOM 7749 O O . ARG C 1 136 ? -21.299 17.778 -17.053 1.00 16.43 127 ARG C O 1
ATOM 7757 N N . GLN C 1 137 ? -23.261 18.833 -17.401 1.00 18.55 128 GLN C N 1
ATOM 7758 C CA . GLN C 1 137 ? -22.613 19.862 -18.215 1.00 19.33 128 GLN C CA 1
ATOM 7759 C C . GLN C 1 137 ? -21.708 20.744 -17.364 1.00 18.65 128 GLN C C 1
ATOM 7760 O O . GLN C 1 137 ? -20.629 21.141 -17.812 1.00 15.89 128 GLN C O 1
ATOM 7766 N N . TYR C 1 138 ? -22.120 21.047 -16.128 1.00 19.34 129 TYR C N 1
ATOM 7767 C CA . TYR C 1 138 ? -21.259 21.801 -15.221 1.00 18.70 129 TYR C CA 1
ATOM 7768 C C . TYR C 1 138 ? -19.886 21.162 -15.101 1.00 18.01 129 TYR C C 1
ATOM 7769 O O . TYR C 1 138 ? -18.863 21.847 -15.200 1.00 17.93 129 TYR C O 1
ATOM 7778 N N . TRP C 1 139 ? -19.843 19.851 -14.848 1.00 18.73 130 TRP C N 1
ATOM 7779 C CA . TRP C 1 139 ? -18.553 19.194 -14.641 1.00 20.72 130 TRP C CA 1
ATOM 7780 C C . TRP C 1 139 ? -17.731 19.145 -15.925 1.00 18.77 130 TRP C C 1
ATOM 7781 O O . TRP C 1 139 ? -16.512 19.339 -15.886 1.00 20.09 130 TRP C O 1
ATOM 7792 N N . ILE C 1 140 ? -18.372 18.914 -17.072 1.00 17.96 131 ILE C N 1
ATOM 7793 C CA . ILE C 1 140 ? -17.636 18.944 -18.339 1.00 17.21 131 ILE C CA 1
ATOM 7794 C C . ILE C 1 140 ? -17.091 20.342 -18.622 1.00 19.78 131 ILE C C 1
ATOM 7795 O O . ILE C 1 140 ? -15.944 20.496 -19.059 1.00 21.07 131 ILE C O 1
ATOM 7800 N N . ALA C 1 141 ? -17.906 21.385 -18.397 1.00 19.29 132 ALA C N 1
ATOM 7801 C CA . ALA C 1 141 ? -17.442 22.757 -18.591 1.00 19.69 132 ALA C CA 1
ATOM 7802 C C . ALA C 1 141 ? -16.354 23.138 -17.599 1.00 20.35 132 ALA C C 1
ATOM 7803 O O . ALA C 1 141 ? -15.508 23.987 -17.909 1.00 12.63 132 ALA C O 1
ATOM 7805 N N . SER C 1 142 ? -16.373 22.552 -16.398 1.00 20.51 133 SER C N 1
ATOM 7806 C CA . SER C 1 142 ? -15.324 22.755 -15.409 1.00 19.63 133 SER C CA 1
ATOM 7807 C C . SER C 1 142 ? -14.128 21.852 -15.628 1.00 20.59 133 SER C C 1
ATOM 7808 O O . SER C 1 142 ? -13.244 21.826 -14.767 1.00 19.01 133 SER C O 1
ATOM 7811 N N . GLY C 1 143 ? -14.108 21.091 -16.723 1.00 21.62 134 GLY C N 1
ATOM 7812 C CA . GLY C 1 143 ? -12.965 20.265 -17.064 1.00 22.46 134 GLY C CA 1
ATOM 7813 C C . GLY C 1 143 ? -12.828 18.964 -16.306 1.00 23.55 134 GLY C C 1
ATOM 7814 O O . GLY C 1 143 ? -11.713 18.452 -16.172 1.00 25.93 134 GLY C O 1
ATOM 7815 N N . GLU C 1 144 ? -13.932 18.398 -15.816 1.00 23.92 135 GLU C N 1
ATOM 7816 C CA . GLU C 1 144 ? -13.894 17.180 -15.002 1.00 24.88 135 GLU C CA 1
ATOM 7817 C C . GLU C 1 144 ? -15.008 16.232 -15.437 1.00 21.79 135 GLU C C 1
ATOM 7818 O O . GLU C 1 144 ? -15.904 15.896 -14.657 1.00 19.71 135 GLU C O 1
ATOM 7824 N N . PRO C 1 145 ? -14.953 15.750 -16.686 1.00 18.34 136 PRO C N 1
ATOM 7825 C CA . PRO C 1 145 ? -16.035 14.895 -17.209 1.00 18.39 136 PRO C CA 1
ATOM 7826 C C . PRO C 1 145 ? -16.101 13.499 -16.593 1.00 19.15 136 PRO C C 1
ATOM 7827 O O . PRO C 1 145 ? -17.031 12.749 -16.925 1.00 20.00 136 PRO C O 1
ATOM 7831 N N . GLY C 1 146 ? -15.149 13.112 -15.744 1.00 16.48 137 GLY C N 1
ATOM 7832 C CA . GLY C 1 146 ? -15.294 11.883 -14.991 1.00 18.41 137 GLY C CA 1
ATOM 7833 C C . GLY C 1 146 ? -16.359 11.950 -13.914 1.00 18.65 137 GLY C C 1
ATOM 7834 O O . GLY C 1 146 ? -16.744 10.912 -13.370 1.00 19.61 137 GLY C O 1
ATOM 7835 N N . ARG C 1 147 ? -16.829 13.148 -13.593 1.00 19.78 138 ARG C N 1
ATOM 7836 C CA . ARG C 1 147 ? -17.853 13.394 -12.577 1.00 18.70 138 ARG C CA 1
ATOM 7837 C C . ARG C 1 147 ? -19.225 13.191 -13.205 1.00 17.61 138 ARG C C 1
ATOM 7838 O O . ARG C 1 147 ? -19.810 14.110 -13.778 1.00 18.20 138 ARG C O 1
ATOM 7846 N N . THR C 1 148 ? -19.747 11.972 -13.102 1.00 18.60 139 THR C N 1
ATOM 7847 C CA . THR C 1 148 ? -20.964 11.607 -13.815 1.00 20.49 139 THR C CA 1
ATOM 7848 C C . THR C 1 148 ? -22.022 10.909 -12.953 1.00 20.11 139 THR C C 1
ATOM 7849 O O . THR C 1 148 ? -23.213 10.961 -13.271 1.00 17.94 139 THR C O 1
ATOM 7853 N N . ARG C 1 149 ? -21.616 10.253 -11.870 1.00 20.64 140 ARG C N 1
ATOM 7854 C CA . ARG C 1 149 ? -22.542 9.434 -11.093 1.00 23.37 140 ARG C CA 1
ATOM 7855 C C . ARG C 1 149 ? -23.471 10.294 -10.232 1.00 19.44 140 ARG C C 1
ATOM 7856 O O . ARG C 1 149 ? -23.221 11.478 -9.991 1.00 16.20 140 ARG C O 1
ATOM 7864 N N . PHE C 1 150 ? -24.577 9.684 -9.793 1.00 18.49 141 PHE C N 1
ATOM 7865 C CA . PHE C 1 150 ? -25.555 10.355 -8.942 1.00 18.38 141 PHE C CA 1
ATOM 7866 C C . PHE C 1 150 ? -25.825 9.553 -7.670 1.00 18.09 141 PHE C C 1
ATOM 7867 O O . PHE C 1 150 ? -25.950 8.327 -7.715 1.00 16.77 141 PHE C O 1
ATOM 7875 N N . LEU C 1 151 ? -25.944 10.260 -6.546 1.00 19.72 142 LEU C N 1
ATOM 7876 C CA . LEU C 1 151 ? -26.386 9.700 -5.274 1.00 20.91 142 LEU C CA 1
ATOM 7877 C C . LEU C 1 151 ? -27.782 10.224 -4.943 1.00 20.56 142 LEU C C 1
ATOM 7878 O O . LEU C 1 151 ? -28.121 11.363 -5.276 1.00 19.74 142 LEU C O 1
ATOM 7883 N N . SER C 1 152 ? -28.593 9.389 -4.285 1.00 21.52 143 SER C N 1
ATOM 7884 C CA . SER C 1 152 ? -29.918 9.793 -3.812 1.00 19.36 143 SER C CA 1
ATOM 7885 C C . SER C 1 152 ? -30.295 8.900 -2.632 1.00 18.37 143 SER C C 1
ATOM 7886 O O . SER C 1 152 ? -29.514 8.042 -2.215 1.00 18.81 143 SER C O 1
ATOM 7889 N N . LEU C 1 153 ? -31.485 9.130 -2.065 1.00 17.17 144 LEU C N 1
ATOM 7890 C CA . LEU C 1 153 ? -31.921 8.450 -0.848 1.00 18.58 144 LEU C CA 1
ATOM 7891 C C . LEU C 1 153 ? -32.998 7.410 -1.119 1.00 20.99 144 LEU C C 1
ATOM 7892 O O . LEU C 1 153 ? -33.815 7.550 -2.033 1.00 21.40 144 LEU C O 1
ATOM 7897 N N . ARG C 1 154 ? -32.997 6.373 -0.284 1.00 21.63 145 ARG C N 1
ATOM 7898 C CA . ARG C 1 154 ? -34.118 5.451 -0.232 1.00 19.85 145 ARG C CA 1
ATOM 7899 C C . ARG C 1 154 ? -35.395 6.207 0.093 1.00 16.27 145 ARG C C 1
ATOM 7900 O O . ARG C 1 154 ? -35.387 7.169 0.865 1.00 14.56 145 ARG C O 1
ATOM 7908 N N . ASN C 1 155 ? -36.497 5.751 -0.493 1.00 15.35 146 ASN C N 1
ATOM 7909 C CA . ASN C 1 155 ? -37.819 6.369 -0.460 1.00 15.58 146 ASN C CA 1
ATOM 7910 C C . ASN C 1 155 ? -37.869 7.702 -1.181 1.00 15.34 146 ASN C C 1
ATOM 7911 O O . ASN C 1 155 ? -38.936 8.312 -1.221 1.00 15.67 146 ASN C O 1
ATOM 7916 N N . GLY C 1 156 ? -36.772 8.162 -1.777 1.00 15.48 147 GLY C N 1
ATOM 7917 C CA . GLY C 1 156 ? -36.803 9.433 -2.463 1.00 18.66 147 GLY C CA 1
ATOM 7918 C C . GLY C 1 156 ? -37.581 9.320 -3.758 1.00 21.51 147 GLY C C 1
ATOM 7919 O O . GLY C 1 156 ? -37.543 8.301 -4.445 1.00 23.87 147 GLY C O 1
ATOM 7920 N N . TYR C 1 157 ? -38.308 10.384 -4.083 1.00 23.18 148 TYR C N 1
ATOM 7921 C CA . TYR C 1 157 ? -39.113 10.438 -5.292 1.00 23.10 148 TYR C CA 1
ATOM 7922 C C . TYR C 1 157 ? -38.751 11.713 -6.030 1.00 19.53 148 TYR C C 1
ATOM 7923 O O . TYR C 1 157 ? -38.724 12.785 -5.428 1.00 20.22 148 TYR C O 1
ATOM 7932 N N . HIS C 1 158 ? -38.434 11.588 -7.319 1.00 16.95 149 HIS C N 1
ATOM 7933 C CA . HIS C 1 158 ? -37.930 12.714 -8.094 1.00 18.52 149 HIS C CA 1
ATOM 7934 C C . HIS C 1 158 ? -38.510 12.743 -9.510 1.00 20.04 149 HIS C C 1
ATOM 7935 O O . HIS C 1 158 ? -37.823 13.134 -10.462 1.00 20.57 149 HIS C O 1
ATOM 7942 N N . GLY C 1 159 ? -39.755 12.324 -9.671 1.00 20.66 150 GLY C N 1
ATOM 7943 C CA . GLY C 1 159 ? -40.388 12.353 -10.971 1.00 21.35 150 GLY C CA 1
ATOM 7944 C C . GLY C 1 159 ? -40.180 11.072 -11.754 1.00 21.02 150 GLY C C 1
ATOM 7945 O O . GLY C 1 159 ? -39.601 10.091 -11.280 1.00 22.93 150 GLY C O 1
ATOM 7946 N N . VAL C 1 160 ? -40.647 11.096 -13.003 1.00 20.35 151 VAL C N 1
ATOM 7947 C CA . VAL C 1 160 ? -40.761 9.861 -13.771 1.00 20.41 151 VAL C CA 1
ATOM 7948 C C . VAL C 1 160 ? -40.193 9.984 -15.183 1.00 19.90 151 VAL C C 1
ATOM 7949 O O . VAL C 1 160 ? -40.462 9.138 -16.040 1.00 20.19 151 VAL C O 1
ATOM 7953 N N . HIS C 1 161 ? -39.388 11.010 -15.443 1.00 19.27 152 HIS C N 1
ATOM 7954 C CA . HIS C 1 161 ? -38.522 10.927 -16.609 1.00 18.91 152 HIS C CA 1
ATOM 7955 C C . HIS C 1 161 ? -37.449 9.877 -16.332 1.00 15.71 152 HIS C C 1
ATOM 7956 O O . HIS C 1 161 ? -37.258 9.455 -15.191 1.00 13.97 152 HIS C O 1
ATOM 7963 N N . MET C 1 162 ? -36.760 9.418 -17.380 1.00 12.72 153 MET C N 1
ATOM 7964 C CA . MET C 1 162 ? -35.847 8.293 -17.170 1.00 15.44 153 MET C CA 1
ATOM 7965 C C . MET C 1 162 ? -34.724 8.645 -16.194 1.00 16.23 153 MET C C 1
ATOM 7966 O O . MET C 1 162 ? -34.330 7.810 -15.372 1.00 20.54 153 MET C O 1
ATOM 7971 N N . GLY C 1 163 ? -34.181 9.858 -16.270 1.00 14.25 154 GLY C N 1
ATOM 7972 C CA . GLY C 1 163 ? -33.226 10.296 -15.263 1.00 12.47 154 GLY C CA 1
ATOM 7973 C C . GLY C 1 163 ? -33.782 10.310 -13.846 1.00 15.08 154 GLY C C 1
ATOM 7974 O O . GLY C 1 163 ? -33.263 9.630 -12.957 1.00 14.95 154 GLY C O 1
ATOM 7975 N N . GLY C 1 164 ? -34.858 11.068 -13.630 1.00 15.87 155 GLY C N 1
ATOM 7976 C CA . GLY C 1 164 ? -35.454 11.137 -12.301 1.00 17.14 155 GLY C CA 1
ATOM 7977 C C . GLY C 1 164 ? -35.965 9.793 -11.806 1.00 17.33 155 GLY C C 1
ATOM 7978 O O . GLY C 1 164 ? -35.945 9.516 -10.600 1.00 15.71 155 GLY C O 1
ATOM 7979 N N . THR C 1 165 ? -36.486 8.963 -12.717 1.00 15.35 156 THR C N 1
ATOM 7980 C CA . THR C 1 165 ? -36.833 7.593 -12.342 1.00 16.92 156 THR C CA 1
ATOM 7981 C C . THR C 1 165 ? -35.605 6.811 -11.882 1.00 17.97 156 THR C C 1
ATOM 7982 O O . THR C 1 165 ? -35.709 5.969 -10.984 1.00 13.17 156 THR C O 1
ATOM 7986 N N . SER C 1 166 ? -34.442 7.035 -12.517 1.00 18.57 157 SER C N 1
ATOM 7987 C CA . SER C 1 166 ? -33.246 6.268 -12.156 1.00 17.41 157 SER C CA 1
ATOM 7988 C C . SER C 1 166 ? -32.801 6.529 -10.718 1.00 14.81 157 SER C C 1
ATOM 7989 O O . SER C 1 166 ? -32.253 5.630 -10.075 1.00 16.57 157 SER C O 1
ATOM 7992 N N . VAL C 1 167 ? -33.039 7.733 -10.194 1.00 14.98 158 VAL C N 1
ATOM 7993 C CA . VAL C 1 167 ? -32.584 8.110 -8.855 1.00 15.25 158 VAL C CA 1
ATOM 7994 C C . VAL C 1 167 ? -33.660 7.958 -7.794 1.00 19.46 158 VAL C C 1
ATOM 7995 O O . VAL C 1 167 ? -33.421 8.317 -6.629 1.00 20.32 158 VAL C O 1
ATOM 7999 N N . GLY C 1 168 ? -34.833 7.439 -8.152 1.00 21.20 159 GLY C N 1
ATOM 8000 C CA . GLY C 1 168 ? -35.884 7.239 -7.167 1.00 21.22 159 GLY C CA 1
ATOM 8001 C C . GLY C 1 168 ? -35.581 6.066 -6.246 1.00 22.09 159 GLY C C 1
ATOM 8002 O O . GLY C 1 168 ? -35.016 5.051 -6.657 1.00 21.92 159 GLY C O 1
ATOM 8003 N N . GLY C 1 169 ? -35.981 6.207 -4.982 1.00 22.61 160 GLY C N 1
ATOM 8004 C CA . GLY C 1 169 ? -35.695 5.227 -3.953 1.00 23.01 160 GLY C CA 1
ATOM 8005 C C . GLY C 1 169 ? -36.805 4.250 -3.616 1.00 22.17 160 GLY C C 1
ATOM 8006 O O . GLY C 1 169 ? -36.725 3.593 -2.570 1.00 20.40 160 GLY C O 1
ATOM 8007 N N . ASN C 1 170 ? -37.856 4.163 -4.437 1.00 22.59 161 ASN C N 1
ATOM 8008 C CA . ASN C 1 170 ? -38.962 3.230 -4.242 1.00 23.29 161 ASN C CA 1
ATOM 8009 C C . ASN C 1 170 ? -39.061 2.339 -5.470 1.00 25.59 161 ASN C C 1
ATOM 8010 O O . ASN C 1 170 ? -39.237 2.841 -6.588 1.00 27.16 161 ASN C O 1
ATOM 8015 N N . GLY C 1 171 ? -39.007 1.021 -5.255 1.00 23.88 162 GLY C N 1
ATOM 8016 C CA . GLY C 1 171 ? -38.968 0.084 -6.365 1.00 21.78 162 GLY C CA 1
ATOM 8017 C C . GLY C 1 171 ? -40.179 0.134 -7.275 1.00 20.75 162 GLY C C 1
ATOM 8018 O O . GLY C 1 171 ? -40.063 -0.144 -8.471 1.00 20.76 162 GLY C O 1
ATOM 8019 N N . VAL C 1 172 ? -41.350 0.487 -6.732 1.00 21.17 163 VAL C N 1
ATOM 8020 C CA . VAL C 1 172 ? -42.605 0.438 -7.488 1.00 23.77 163 VAL C CA 1
ATOM 8021 C C . VAL C 1 172 ? -42.528 1.251 -8.775 1.00 24.26 163 VAL C C 1
ATOM 8022 O O . VAL C 1 172 ? -43.267 0.981 -9.730 1.00 25.06 163 VAL C O 1
ATOM 8026 N N . TYR C 1 173 ? -41.660 2.265 -8.824 1.00 23.38 164 TYR C N 1
ATOM 8027 C CA . TYR C 1 173 ? -41.479 3.042 -10.042 1.00 21.25 164 TYR C CA 1
ATOM 8028 C C . TYR C 1 173 ? -40.501 2.408 -11.026 1.00 19.93 164 TYR C C 1
ATOM 8029 O O . TYR C 1 173 ? -40.454 2.832 -12.184 1.00 13.94 164 TYR C O 1
ATOM 8038 N N . HIS C 1 174 ? -39.753 1.392 -10.604 1.00 22.10 165 HIS C N 1
ATOM 8039 C CA . HIS C 1 174 ? -38.710 0.736 -11.390 1.00 21.09 165 HIS C CA 1
ATOM 8040 C C . HIS C 1 174 ? -39.169 -0.526 -12.105 1.00 20.11 165 HIS C C 1
ATOM 8041 O O . HIS C 1 174 ? -38.604 -0.867 -13.148 1.00 22.71 165 HIS C O 1
ATOM 8048 N N . TYR C 1 175 ? -40.116 -1.271 -11.524 1.00 17.43 166 TYR C N 1
ATOM 8049 C CA . TYR C 1 175 ? -40.328 -2.667 -11.909 1.00 17.69 166 TYR C CA 1
ATOM 8050 C C . TYR C 1 175 ? -40.701 -2.842 -13.382 1.00 17.80 166 TYR C C 1
ATOM 8051 O O . TYR C 1 175 ? -40.292 -3.822 -14.007 1.00 18.14 166 TYR C O 1
ATOM 8060 N N . ASN C 1 176 ? -41.496 -1.936 -13.951 1.00 19.53 167 ASN C N 1
ATOM 8061 C CA . ASN C 1 176 ? -42.078 -2.162 -15.273 1.00 19.64 167 ASN C CA 1
ATOM 8062 C C . ASN C 1 176 ? -41.320 -1.485 -16.412 1.00 19.93 167 ASN C C 1
ATOM 8063 O O . ASN C 1 176 ? -41.877 -1.328 -17.504 1.00 23.11 167 ASN C O 1
ATOM 8068 N N . HIS C 1 177 ? -40.071 -1.081 -16.211 1.00 19.97 168 HIS C N 1
ATOM 8069 C CA . HIS C 1 177 ? -39.454 -0.237 -17.223 1.00 19.40 168 HIS C CA 1
ATOM 8070 C C . HIS C 1 177 ? -38.023 -0.623 -17.589 1.00 20.82 168 HIS C C 1
ATOM 8071 O O . HIS C 1 177 ? -37.375 0.107 -18.354 1.00 20.54 168 HIS C O 1
ATOM 8078 N N . GLY C 1 178 ? -37.515 -1.738 -17.075 1.00 22.80 169 GLY C N 1
ATOM 8079 C CA . GLY C 1 178 ? -36.211 -2.226 -17.477 1.00 22.62 169 GLY C CA 1
ATOM 8080 C C . GLY C 1 178 ? -35.045 -1.459 -16.875 1.00 21.99 169 GLY C C 1
ATOM 8081 O O . GLY C 1 178 ? -35.152 -0.758 -15.857 1.00 23.11 169 GLY C O 1
ATOM 8082 N N . GLN C 1 179 ? -33.892 -1.647 -17.509 1.00 19.40 170 GLN C N 1
ATOM 8083 C CA . GLN C 1 179 ? -32.642 -1.055 -17.054 1.00 20.79 170 GLN C CA 1
ATOM 8084 C C . GLN C 1 179 ? -32.637 0.417 -17.447 1.00 17.30 170 GLN C C 1
ATOM 8085 O O . GLN C 1 179 ? -32.883 0.757 -18.609 1.00 14.76 170 GLN C O 1
ATOM 8091 N N . LEU C 1 180 ? -32.370 1.302 -16.493 1.00 18.93 171 LEU C N 1
ATOM 8092 C CA . LEU C 1 180 ? -32.294 2.708 -16.883 1.00 20.63 171 LEU C CA 1
ATOM 8093 C C . LEU C 1 180 ? -30.877 3.249 -16.798 1.00 22.52 171 LEU C C 1
ATOM 8094 O O . LEU C 1 180 ? -29.926 2.563 -17.190 1.00 22.24 171 LEU C O 1
ATOM 8099 N N . LEU C 1 181 ? -30.733 4.472 -16.285 1.00 23.48 172 LEU C N 1
ATOM 8100 C CA . LEU C 1 181 ? -29.432 5.126 -16.266 1.00 22.23 172 LEU C CA 1
ATOM 8101 C C . LEU C 1 181 ? -28.497 4.362 -15.341 1.00 21.42 172 LEU C C 1
ATOM 8102 O O . LEU C 1 181 ? -28.882 3.978 -14.234 1.00 21.88 172 LEU C O 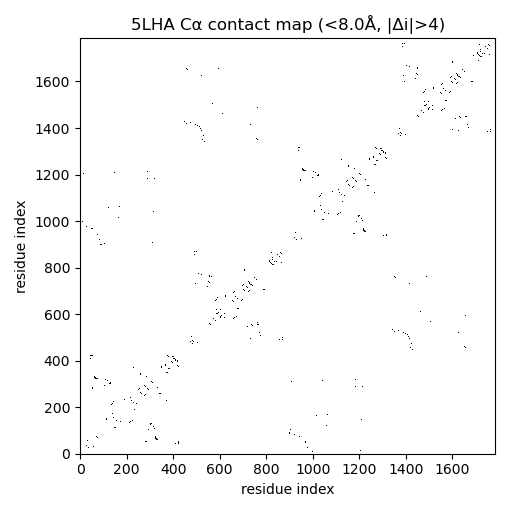1
ATOM 8107 N N . ALA C 1 182 ? -27.276 4.118 -15.802 1.00 22.30 173 ALA C N 1
ATOM 8108 C CA . ALA C 1 182 ? -26.296 3.458 -14.960 1.00 22.82 173 ALA C CA 1
ATOM 8109 C C . ALA C 1 182 ? -25.639 4.457 -14.010 1.00 23.16 173 ALA C C 1
ATOM 8110 O O . ALA C 1 182 ? -25.709 5.676 -14.193 1.00 24.03 173 ALA C O 1
ATOM 8112 N N . GLY C 1 183 ? -24.962 3.917 -13.003 1.00 22.58 174 GLY C N 1
ATOM 8113 C CA . GLY C 1 183 ? -24.181 4.724 -12.083 1.00 21.92 174 GLY C CA 1
ATOM 8114 C C . GLY C 1 183 ? -24.977 5.549 -11.102 1.00 19.86 174 GLY C C 1
ATOM 8115 O O . GLY C 1 183 ? -24.496 6.592 -10.653 1.00 19.77 174 GLY C O 1
ATOM 8116 N N . CYS C 1 184 ? -26.182 5.113 -10.747 1.00 19.80 175 CYS C N 1
ATOM 8117 C CA . CYS C 1 184 ? -26.967 5.767 -9.703 1.00 20.65 175 CYS C CA 1
ATOM 8118 C C . CYS C 1 184 ? -26.954 4.875 -8.474 1.00 24.32 175 CYS C C 1
ATOM 8119 O O . CYS C 1 184 ? -27.258 3.683 -8.571 1.00 26.80 175 CYS C O 1
ATOM 8122 N N . HIS C 1 185 ? -26.640 5.458 -7.319 1.00 23.95 176 HIS C N 1
ATOM 8123 C CA . HIS C 1 185 ? -26.399 4.700 -6.098 1.00 23.06 176 HIS C CA 1
ATOM 8124 C C . HIS C 1 185 ? -27.287 5.237 -4.991 1.00 21.84 176 HIS C C 1
ATOM 8125 O O . HIS C 1 185 ? -27.419 6.457 -4.834 1.00 13.41 176 HIS C O 1
ATOM 8132 N N . LEU C 1 186 ? -27.912 4.318 -4.249 1.00 20.56 177 LEU C N 1
ATOM 8133 C CA . LEU C 1 186 ? -28.887 4.646 -3.219 1.00 22.10 177 LEU C CA 1
ATOM 8134 C C . LEU C 1 186 ? -28.261 4.623 -1.835 1.00 23.39 177 LEU C C 1
ATOM 8135 O O . LEU C 1 186 ? -27.427 3.764 -1.525 1.00 24.31 177 LEU C O 1
ATOM 8140 N N . LEU C 1 187 ? -28.704 5.562 -1.003 1.00 24.83 178 LEU C N 1
ATOM 8141 C CA . LEU C 1 187 ? -28.344 5.661 0.400 1.00 21.31 178 LEU C CA 1
ATOM 8142 C C . LEU C 1 187 ? -29.595 5.448 1.242 1.00 19.49 178 LEU C C 1
ATOM 8143 O O . LEU C 1 187 ? -30.710 5.745 0.808 1.00 16.27 178 LEU C O 1
ATOM 8148 N N . ASP C 1 188 ? -29.411 4.968 2.465 1.00 19.10 179 ASP C N 1
ATOM 8149 C CA . ASP C 1 188 ? -30.549 4.850 3.365 1.00 20.77 179 ASP C CA 1
ATOM 8150 C C . ASP C 1 188 ? -31.037 6.231 3.782 1.00 19.35 179 ASP C C 1
ATOM 8151 O O . ASP C 1 188 ? -30.290 7.209 3.773 1.00 19.78 179 ASP C O 1
ATOM 8156 N N . THR C 1 189 ? -32.267 6.309 4.086 1.00 20.16 180 THR C N 1
ATOM 8157 C CA . THR C 1 189 ? -32.805 7.591 4.491 1.00 18.93 180 THR C CA 1
ATOM 8158 C C . THR C 1 189 ? -32.863 7.674 6.017 1.00 21.15 180 THR C C 1
ATOM 8159 O O . THR C 1 189 ? -33.072 6.661 6.696 1.00 21.57 180 THR C O 1
ATOM 8163 N N . PRO C 1 190 ? -32.619 8.857 6.588 1.00 21.95 181 PRO C N 1
ATOM 8164 C CA . PRO C 1 190 ? -32.675 9.004 8.051 1.00 20.91 181 PRO C CA 1
ATOM 8165 C C . PRO C 1 190 ? -34.099 9.006 8.574 1.00 20.88 181 PRO C C 1
ATOM 8166 O O . PRO C 1 190 ? -34.626 10.039 9.004 1.00 22.03 181 PRO C O 1
ATOM 8170 N N . TRP C 1 191 ? -34.706 7.824 8.587 1.00 19.92 182 TRP C N 1
ATOM 8171 C CA . TRP C 1 191 ? -36.125 7.639 8.867 1.00 21.43 182 TRP C CA 1
ATOM 8172 C C . TRP C 1 191 ? -36.243 6.997 10.243 1.00 20.87 182 TRP C C 1
ATOM 8173 O O . TRP C 1 191 ? -35.854 5.839 10.424 1.00 19.94 182 TRP C O 1
ATOM 8184 N N . LEU C 1 192 ? -36.755 7.753 11.218 1.00 21.95 183 LEU C N 1
ATOM 8185 C CA . LEU C 1 192 ? -36.762 7.261 12.596 1.00 20.79 183 LEU C CA 1
ATOM 8186 C C . LEU C 1 192 ? -37.697 6.069 12.796 1.00 18.11 183 LEU C C 1
ATOM 8187 O O . LEU C 1 192 ? -37.438 5.225 13.663 1.00 15.97 183 LEU C O 1
ATOM 8192 N N . TYR C 1 193 ? -38.805 5.997 12.053 1.00 17.29 184 TYR C N 1
ATOM 8193 C CA . TYR C 1 193 ? -39.742 4.897 12.270 1.00 19.99 184 TYR C CA 1
ATOM 8194 C C . TYR C 1 193 ? -39.195 3.561 11.761 1.00 21.58 184 TYR C C 1
ATOM 8195 O O . TYR C 1 193 ? -39.400 2.523 12.399 1.00 21.36 184 TYR C O 1
ATOM 8204 N N . ARG C 1 194 ? -38.500 3.559 10.619 1.00 24.04 185 ARG C N 1
ATOM 8205 C CA . ARG C 1 194 ? -37.966 2.331 10.022 1.00 25.44 185 ARG C CA 1
ATOM 8206 C C . ARG C 1 194 ? -36.580 2.608 9.464 1.00 27.14 185 ARG C C 1
ATOM 8207 O O . ARG C 1 194 ? -36.459 3.330 8.474 1.00 30.43 185 ARG C O 1
ATOM 8215 N N . ASN C 1 195 ? -35.547 1.997 10.032 1.00 27.68 186 ASN C N 1
ATOM 8216 C CA . ASN C 1 195 ? -34.208 2.180 9.490 1.00 28.85 186 ASN C CA 1
ATOM 8217 C C . ASN C 1 195 ? -33.368 0.956 9.815 1.00 29.21 186 ASN C C 1
ATOM 8218 O O . ASN C 1 195 ? -33.698 0.196 10.734 1.00 28.61 186 ASN C O 1
ATOM 8223 N N . PRO C 1 196 ? -32.287 0.723 9.064 1.00 28.14 187 PRO C N 1
ATOM 8224 C CA . PRO C 1 196 ? -31.475 -0.487 9.276 1.00 28.11 187 PRO C CA 1
ATOM 8225 C C . PRO C 1 196 ? -30.917 -0.643 10.684 1.00 26.83 187 PRO C C 1
ATOM 8226 O O . PRO C 1 196 ? -30.536 -1.761 11.051 1.00 27.23 187 PRO C O 1
ATOM 8230 N N . TRP C 1 197 ? -30.830 0.427 11.471 1.00 25.61 188 TRP C N 1
ATOM 8231 C CA . TRP C 1 197 ? -30.255 0.359 12.808 1.00 26.41 188 TRP C CA 1
ATOM 8232 C C . TRP C 1 197 ? -31.295 0.289 13.912 1.00 25.81 188 TRP C C 1
ATOM 8233 O O . TRP C 1 197 ? -30.920 0.293 15.087 1.00 23.79 188 TRP C O 1
ATOM 8244 N N . ASP C 1 198 ? -32.582 0.223 13.564 1.00 28.24 189 ASP C N 1
ATOM 8245 C CA . ASP C 1 198 ? -33.676 0.389 14.519 1.00 30.83 189 ASP C CA 1
ATOM 8246 C C . ASP C 1 198 ? -33.406 1.555 15.467 1.00 29.18 189 ASP C C 1
ATOM 8247 O O . ASP C 1 198 ? -33.642 1.457 16.676 1.00 27.49 189 ASP C O 1
ATOM 8252 N N . CYS C 1 199 ? -32.896 2.654 14.915 1.00 27.91 190 CYS C N 1
ATOM 8253 C CA . CYS C 1 199 ? -32.480 3.816 15.691 1.00 27.49 190 CYS C CA 1
ATOM 8254 C C . CYS C 1 199 ? -33.622 4.814 15.820 1.00 25.59 190 CYS C C 1
ATOM 8255 O O . CYS C 1 199 ? -34.053 5.401 14.817 1.00 22.70 190 CYS C O 1
ATOM 8258 N N . ARG C 1 200 ? -34.063 5.062 17.057 1.00 24.85 191 ARG C N 1
ATOM 8259 C CA . ARG C 1 200 ? -35.137 6.017 17.301 1.00 25.76 191 ARG C CA 1
ATOM 8260 C C . ARG C 1 200 ? -34.607 7.319 17.898 1.00 27.30 191 ARG C C 1
ATOM 8261 O O . ARG C 1 200 ? -35.392 8.138 18.387 1.00 29.41 191 ARG C O 1
ATOM 8269 N N . ASP C 1 201 ? -33.297 7.559 17.796 1.00 26.51 192 ASP C N 1
ATOM 8270 C CA . ASP C 1 201 ? -32.644 8.752 18.334 1.00 26.58 192 ASP C CA 1
ATOM 8271 C C . ASP C 1 201 ? -32.100 9.591 17.185 1.00 27.10 192 ASP C C 1
ATOM 8272 O O . ASP C 1 201 ? -31.228 9.119 16.443 1.00 27.07 192 ASP C O 1
ATOM 8277 N N . PRO C 1 202 ? -32.543 10.844 17.039 1.00 25.51 193 PRO C N 1
ATOM 8278 C CA . PRO C 1 202 ? -32.207 11.610 15.821 1.00 27.79 193 PRO C CA 1
ATOM 8279 C C . PRO C 1 202 ? -30.714 11.803 15.583 1.00 30.40 193 PRO C C 1
ATOM 8280 O O . PRO C 1 202 ? -30.236 11.533 14.472 1.00 31.73 193 PRO C O 1
ATOM 8284 N N . GLN C 1 203 ? -29.960 12.270 16.587 1.00 30.67 194 GLN C N 1
ATOM 8285 C CA . GLN C 1 203 ? -28.523 12.485 16.402 1.00 29.64 194 GLN C CA 1
ATOM 8286 C C . GLN C 1 203 ? -27.792 11.171 16.135 1.00 26.66 194 GLN C C 1
ATOM 8287 O O . GLN C 1 203 ? -26.847 11.130 15.339 1.00 26.41 194 GLN C O 1
ATOM 8293 N N . ALA C 1 204 ? -28.206 10.087 16.792 1.00 24.95 195 ALA C N 1
ATOM 8294 C CA . ALA C 1 204 ? -27.572 8.805 16.523 1.00 25.94 195 ALA C CA 1
ATOM 8295 C C . ALA C 1 204 ? -27.863 8.318 15.105 1.00 27.91 195 ALA C C 1
ATOM 8296 O O . ALA C 1 204 ? -27.005 7.676 14.485 1.00 30.38 195 ALA C O 1
ATOM 8298 N N . LEU C 1 205 ? -29.056 8.614 14.575 1.00 26.41 196 LEU C N 1
ATOM 8299 C CA . LEU C 1 205 ? -29.409 8.176 13.223 1.00 25.93 196 LEU C CA 1
ATOM 8300 C C . LEU C 1 205 ? -28.692 8.999 12.157 1.00 24.93 196 LEU C C 1
ATOM 8301 O O . LEU C 1 205 ? -28.219 8.450 11.154 1.00 26.15 196 LEU C O 1
ATOM 8306 N N . THR C 1 206 ? -28.623 10.320 12.344 1.00 25.92 197 THR C N 1
ATOM 8307 C CA . THR C 1 206 ? -27.857 11.158 11.427 1.00 23.35 197 THR C CA 1
ATOM 8308 C C . THR C 1 206 ? -26.424 10.664 11.308 1.00 22.01 197 THR C C 1
ATOM 8309 O O . THR C 1 206 ? -25.861 10.615 10.207 1.00 19.55 197 THR C O 1
ATOM 8313 N N . ALA C 1 207 ? -25.820 10.283 12.434 1.00 15.38 198 ALA C N 1
ATOM 8314 C CA . ALA C 1 207 ? -24.444 9.805 12.410 1.00 15.53 198 ALA C CA 1
ATOM 8315 C C . ALA C 1 207 ? -24.317 8.529 11.591 1.00 15.53 198 ALA C C 1
ATOM 8316 O O . ALA C 1 207 ? -23.407 8.406 10.763 1.00 20.30 198 ALA C O 1
ATOM 8318 N N . HIS C 1 208 ? -25.255 7.592 11.770 1.00 15.61 199 HIS C N 1
ATOM 8319 C CA . HIS C 1 208 ? -25.265 6.368 10.972 1.00 21.31 199 HIS C CA 1
ATOM 8320 C C . HIS C 1 208 ? -25.294 6.684 9.482 1.00 20.45 199 HIS C C 1
ATOM 8321 O O . HIS C 1 208 ? -24.511 6.124 8.702 1.00 20.66 199 HIS C O 1
ATOM 8328 N N . CYS C 1 209 ? -26.198 7.588 9.072 1.00 19.28 200 CYS C N 1
ATOM 8329 C CA . CYS C 1 209 ? -26.406 7.857 7.651 1.00 17.76 200 CYS C CA 1
ATOM 8330 C C . CYS C 1 209 ? -25.254 8.654 7.047 1.00 18.54 200 CYS C C 1
ATOM 8331 O O . CYS C 1 209 ? -24.810 8.355 5.929 1.00 18.36 200 CYS C O 1
ATOM 8334 N N . ILE C 1 210 ? -24.762 9.675 7.755 1.00 14.67 201 ILE C N 1
ATOM 8335 C CA . ILE C 1 210 ? -23.623 10.431 7.235 1.00 23.72 201 ILE C CA 1
ATOM 8336 C C . ILE C 1 210 ? -22.411 9.517 7.100 1.00 22.58 201 ILE C C 1
ATOM 8337 O O . ILE C 1 210 ? -21.673 9.576 6.108 1.00 24.20 201 ILE C O 1
ATOM 8342 N N . ARG C 1 211 ? -22.199 8.648 8.095 1.00 20.18 202 ARG C N 1
ATOM 8343 C CA . ARG C 1 211 ? -21.125 7.661 8.030 1.00 21.51 202 ARG C CA 1
ATOM 8344 C C . ARG C 1 211 ? -21.277 6.733 6.825 1.00 19.69 202 ARG C C 1
ATOM 8345 O O . ARG C 1 211 ? -20.290 6.416 6.149 1.00 21.09 202 ARG C O 1
ATOM 8353 N N . GLN C 1 212 ? -22.504 6.276 6.551 1.00 18.11 203 GLN C N 1
ATOM 8354 C CA . GLN C 1 212 ? -22.763 5.462 5.364 1.00 17.57 203 GLN C CA 1
ATOM 8355 C C . GLN C 1 212 ? -22.454 6.228 4.086 1.00 17.65 203 GLN C C 1
ATOM 8356 O O . GLN C 1 212 ? -21.968 5.646 3.107 1.00 17.76 203 GLN C O 1
ATOM 8362 N N . LEU C 1 213 ? -22.807 7.518 4.056 1.00 17.49 204 LEU C N 1
ATOM 8363 C CA . LEU C 1 213 ? -22.512 8.364 2.904 1.00 19.50 204 LEU C CA 1
ATOM 8364 C C . LEU C 1 213 ? -21.009 8.491 2.678 1.00 19.65 204 LEU C C 1
ATOM 8365 O O . LEU C 1 213 ? -20.529 8.391 1.541 1.00 18.23 204 LEU C O 1
ATOM 8370 N N . GLU C 1 214 ? -20.247 8.711 3.752 1.00 19.93 205 GLU C N 1
ATOM 8371 C CA . GLU C 1 214 ? -18.796 8.794 3.616 1.00 21.64 205 GLU C CA 1
ATOM 8372 C C . GLU C 1 214 ? -18.229 7.514 3.027 1.00 22.37 205 GLU C C 1
ATOM 8373 O O . GLU C 1 214 ? -17.382 7.549 2.122 1.00 20.38 205 GLU C O 1
ATOM 8379 N N . GLU C 1 215 ? -18.733 6.377 3.497 1.00 23.96 206 GLU C N 1
ATOM 8380 C CA . GLU C 1 215 ? -18.249 5.084 3.048 1.00 25.39 206 GLU C CA 1
ATOM 8381 C C . GLU C 1 215 ? -18.530 4.880 1.565 1.00 25.21 206 GLU C C 1
ATOM 8382 O O . GLU C 1 215 ? -17.666 4.406 0.817 1.00 21.39 206 GLU C O 1
ATOM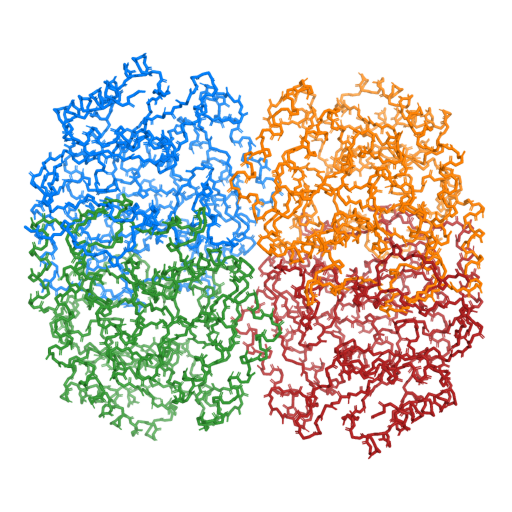 8388 N N . GLN C 1 216 ? -19.719 5.281 1.115 1.00 27.23 207 GLN C N 1
ATOM 8389 C CA . GLN C 1 216 ? -20.082 5.134 -0.290 1.00 28.88 207 GLN C CA 1
ATOM 8390 C C . GLN C 1 216 ? -19.218 6.016 -1.183 1.00 28.47 207 GLN C C 1
ATOM 8391 O O . GLN C 1 216 ? -18.796 5.589 -2.264 1.00 31.65 207 GLN C O 1
ATOM 8397 N N . ILE C 1 217 ? -18.960 7.255 -0.758 1.00 26.18 208 ILE C N 1
ATOM 8398 C CA . ILE C 1 217 ? -18.100 8.147 -1.535 1.00 23.56 208 ILE C CA 1
ATOM 8399 C C . ILE C 1 217 ? -16.695 7.563 -1.636 1.00 20.88 208 ILE C C 1
ATOM 8400 O O . ILE C 1 217 ? -16.087 7.526 -2.713 1.00 19.35 208 ILE C O 1
ATOM 8405 N N . ALA C 1 218 ? -16.161 7.099 -0.508 1.00 19.47 209 ALA C N 1
ATOM 8406 C CA . ALA C 1 218 ? -14.847 6.475 -0.508 1.00 19.64 209 ALA C CA 1
ATOM 8407 C C . ALA C 1 218 ? -14.814 5.267 -1.436 1.00 20.60 209 ALA C C 1
ATOM 8408 O O . ALA C 1 218 ? -13.810 5.019 -2.113 1.00 22.43 209 ALA C O 1
ATOM 8410 N N . LEU C 1 219 ? -15.883 4.471 -1.435 1.00 17.45 210 LEU C N 1
ATOM 8411 C CA . LEU C 1 219 ? -15.945 3.297 -2.290 1.00 15.01 210 LEU C CA 1
ATOM 8412 C C . LEU C 1 219 ? -15.953 3.680 -3.767 1.00 14.80 210 LEU C C 1
ATOM 8413 O O . LEU C 1 219 ? -15.225 3.088 -4.575 1.00 14.90 210 LEU C O 1
ATOM 8418 N N . LEU C 1 220 ? -16.783 4.664 -4.141 1.00 15.03 211 LEU C N 1
ATOM 8419 C CA . LEU C 1 220 ? -16.914 5.045 -5.546 1.00 15.74 211 LEU C CA 1
ATOM 8420 C C . LEU C 1 220 ? -15.795 5.967 -6.008 1.00 15.64 211 LEU C C 1
ATOM 8421 O O . LEU C 1 220 ? -15.419 5.936 -7.183 1.00 16.23 211 LEU C O 1
ATOM 8426 N N . GLY C 1 221 ? -15.247 6.777 -5.114 1.00 15.69 212 GLY C N 1
ATOM 8427 C CA . GLY C 1 221 ? -14.321 7.819 -5.511 1.00 17.51 212 GLY C CA 1
ATOM 8428 C C . GLY C 1 221 ? -15.021 9.128 -5.825 1.00 18.53 212 GLY C C 1
ATOM 8429 O O . GLY C 1 221 ? -15.729 9.239 -6.832 1.00 19.93 212 GLY C O 1
ATOM 8430 N N . ALA C 1 222 ? -14.781 10.146 -4.997 1.00 20.36 213 ALA C N 1
ATOM 8431 C CA . ALA C 1 222 ? -15.458 11.427 -5.169 1.00 19.90 213 ALA C CA 1
ATOM 8432 C C . ALA C 1 222 ? -15.289 11.981 -6.577 1.00 20.46 213 ALA C C 1
ATOM 8433 O O . ALA C 1 222 ? -16.205 12.615 -7.109 1.00 22.09 213 ALA C O 1
ATOM 8435 N N . GLN C 1 223 ? -14.145 11.732 -7.207 1.00 20.55 214 GLN C N 1
ATOM 8436 C CA . GLN C 1 223 ? -13.887 12.261 -8.539 1.00 20.93 214 GLN C CA 1
ATOM 8437 C C . GLN C 1 223 ? -14.829 11.703 -9.597 1.00 20.35 214 GLN C C 1
ATOM 8438 O O . GLN C 1 223 ? -14.834 12.208 -10.726 1.00 19.53 214 GLN C O 1
ATOM 8444 N N . THR C 1 224 ? -15.623 10.689 -9.266 1.00 19.97 215 THR C N 1
ATOM 8445 C CA . THR C 1 224 ? -16.602 10.124 -10.184 1.00 20.84 215 THR C CA 1
ATOM 8446 C C . THR C 1 224 ? -18.037 10.546 -9.868 1.00 22.12 215 THR C C 1
ATOM 8447 O O . THR C 1 224 ? -18.965 10.080 -10.535 1.00 21.04 215 THR C O 1
ATOM 8451 N N . ILE C 1 225 ? -18.245 11.374 -8.845 1.00 20.81 216 ILE C N 1
ATOM 8452 C CA . ILE C 1 225 ? -19.574 11.690 -8.325 1.00 22.04 216 ILE C CA 1
ATOM 8453 C C . ILE C 1 225 ? -19.937 13.132 -8.683 1.00 19.50 216 ILE C C 1
ATOM 8454 O O . ILE C 1 225 ? -19.251 14.078 -8.275 1.00 19.34 216 ILE C O 1
ATOM 8459 N N . ALA C 1 226 ? -21.026 13.303 -9.433 1.00 19.34 217 ALA C N 1
ATOM 8460 C CA . ALA C 1 226 ? -21.446 14.632 -9.870 1.00 21.79 217 ALA C CA 1
ATOM 8461 C C . ALA C 1 226 ? -22.337 15.336 -8.848 1.00 20.55 217 ALA C C 1
ATOM 8462 O O . ALA C 1 226 ? -22.101 16.506 -8.523 1.00 19.23 217 ALA C O 1
ATOM 8464 N N . ALA C 1 227 ? -23.364 14.651 -8.338 1.00 19.33 218 ALA C N 1
ATOM 8465 C CA . ALA C 1 227 ? -24.324 15.327 -7.478 1.00 18.31 218 ALA C CA 1
ATOM 8466 C C . ALA C 1 227 ? -25.055 14.330 -6.595 1.00 17.64 218 ALA C C 1
ATOM 8467 O O . ALA C 1 227 ? -25.164 13.140 -6.910 1.00 16.87 218 ALA C O 1
ATOM 8469 N N . LEU C 1 228 ? -25.549 14.851 -5.475 1.00 17.83 219 LEU C N 1
ATOM 8470 C CA . LEU C 1 228 ? -26.490 14.166 -4.599 1.00 16.72 219 LEU C CA 1
ATOM 8471 C C . LEU C 1 228 ? -27.814 14.920 -4.631 1.00 15.40 219 LEU C C 1
ATOM 8472 O O . LEU C 1 228 ? -27.831 16.143 -4.467 1.00 14.23 219 LEU C O 1
ATOM 8477 N N . ILE C 1 229 ? -28.920 14.198 -4.813 1.00 14.21 220 ILE C N 1
ATOM 8478 C CA . ILE C 1 229 ? -30.241 14.814 -4.882 1.00 16.09 220 ILE C CA 1
ATOM 8479 C C . ILE C 1 229 ? -31.092 14.270 -3.739 1.00 16.90 220 ILE C C 1
ATOM 8480 O O . ILE C 1 229 ? -31.104 13.059 -3.478 1.00 19.41 220 ILE C O 1
ATOM 8485 N N . ALA C 1 230 ? -31.780 15.169 -3.043 1.00 18.04 221 ALA C N 1
ATOM 8486 C CA . ALA C 1 230 ? -32.583 14.794 -1.888 1.00 17.67 221 ALA C CA 1
ATOM 8487 C C . ALA C 1 230 ? -33.620 15.875 -1.645 1.00 14.77 221 ALA C C 1
ATOM 8488 O O . ALA C 1 230 ? -33.362 17.057 -1.875 1.00 12.79 221 ALA C O 1
ATOM 8490 N N . GLU C 1 231 ? -34.799 15.446 -1.144 1.00 14.06 222 GLU C N 1
ATOM 8491 C CA . GLU C 1 231 ? -35.894 16.323 -0.754 1.00 14.94 222 GLU C CA 1
ATOM 8492 C C . GLU C 1 231 ? -35.699 16.767 0.690 1.00 16.40 222 GLU C C 1
ATOM 8493 O O . GLU C 1 231 ? -35.410 15.931 1.549 1.00 12.86 222 GLU C O 1
ATOM 8499 N N . PRO C 1 232 ? -35.866 18.051 1.002 1.00 17.94 223 PRO C N 1
ATOM 8500 C CA . PRO C 1 232 ? -35.682 18.479 2.400 1.00 16.33 223 PRO C CA 1
ATOM 8501 C C . PRO C 1 232 ? -36.655 17.813 3.358 1.00 17.51 223 PRO C C 1
ATOM 8502 O O . PRO C 1 232 ? -36.311 17.604 4.526 1.00 16.43 223 PRO C O 1
ATOM 8506 N N . VAL C 1 233 ? -37.871 17.509 2.900 1.00 18.42 224 VAL C N 1
ATOM 8507 C CA . VAL C 1 233 ? -38.767 16.532 3.515 1.00 20.40 224 VAL C CA 1
ATOM 8508 C C . VAL C 1 233 ? -39.194 15.571 2.411 1.00 18.76 224 VAL C C 1
ATOM 8509 O O . VAL C 1 233 ? -39.668 16.010 1.357 1.00 12.92 224 VAL C O 1
ATOM 8513 N N . GLN C 1 234 ? -39.018 14.274 2.635 1.00 13.18 225 GLN C N 1
ATOM 8514 C CA . GLN C 1 234 ? -39.379 13.309 1.601 1.00 26.68 225 GLN C CA 1
ATOM 8515 C C . GLN C 1 234 ? -40.892 13.184 1.528 1.00 13.24 225 GLN C C 1
ATOM 8516 O O . GLN C 1 234 ? -41.537 12.867 2.524 1.00 13.41 225 GLN C O 1
ATOM 8522 N N . GLY C 1 235 ? -41.456 13.484 0.367 1.00 13.12 226 GLY C N 1
ATOM 8523 C CA . GLY C 1 235 ? -42.895 13.558 0.247 1.00 13.19 226 GLY C CA 1
ATOM 8524 C C . GLY C 1 235 ? -43.546 12.227 -0.032 1.00 13.35 226 GLY C C 1
ATOM 8525 O O . GLY C 1 235 ? -43.988 11.544 0.895 1.00 13.54 226 GLY C O 1
ATOM 8526 N N . ALA C 1 236 ? -43.569 11.825 -1.309 1.00 16.93 227 ALA C N 1
ATOM 8527 C CA . ALA C 1 236 ? -44.266 10.606 -1.705 1.00 13.45 227 ALA C CA 1
ATOM 8528 C C . ALA C 1 236 ? -43.673 9.367 -1.056 1.00 17.61 227 ALA C C 1
ATOM 8529 O O . ALA C 1 236 ? -44.369 8.353 -0.930 1.00 16.40 227 ALA C O 1
ATOM 8531 N N . GLY C 1 237 ? -42.413 9.426 -0.627 1.00 18.39 228 GLY C N 1
ATOM 8532 C CA . GLY C 1 237 ? -41.854 8.306 0.090 1.00 18.62 228 GLY C CA 1
ATOM 8533 C C . GLY C 1 237 ? -42.418 8.128 1.481 1.00 22.15 228 GLY C C 1
ATOM 8534 O O . GLY C 1 237 ? -42.104 7.125 2.134 1.00 23.14 228 GLY C O 1
ATOM 8535 N N . GLY C 1 238 ? -43.238 9.073 1.946 1.00 22.60 229 GLY C N 1
ATOM 8536 C CA . GLY C 1 238 ? -43.952 8.902 3.199 1.00 22.72 229 GLY C CA 1
ATOM 8537 C C . GLY C 1 238 ? -43.840 10.023 4.215 1.00 22.64 229 GLY C C 1
ATOM 8538 O O . GLY C 1 238 ? -43.978 9.767 5.411 1.00 24.75 229 GLY C O 1
ATOM 8539 N N . VAL C 1 239 ? -43.610 11.258 3.768 1.00 21.95 230 VAL C N 1
ATOM 8540 C CA . VAL C 1 239 ? -43.404 12.404 4.656 1.00 21.45 230 VAL C CA 1
ATOM 8541 C C . VAL C 1 239 ? -42.361 12.011 5.696 1.00 20.29 230 VAL C C 1
ATOM 8542 O O . VAL C 1 239 ? -42.644 11.937 6.899 1.00 17.17 230 VAL C O 1
ATOM 8546 N N . ILE C 1 240 ? -41.142 11.759 5.234 1.00 19.30 231 ILE C N 1
ATOM 8547 C CA . ILE C 1 240 ? -40.032 11.442 6.119 1.00 18.78 231 ILE C CA 1
ATOM 8548 C C . ILE C 1 240 ? -39.312 12.744 6.429 1.00 19.63 231 ILE C C 1
ATOM 8549 O O . ILE C 1 240 ? -38.668 13.332 5.559 1.00 18.73 231 ILE C O 1
ATOM 8554 N N . VAL C 1 241 ? -39.416 13.192 7.674 1.00 20.56 232 VAL C N 1
ATOM 8555 C CA . VAL C 1 241 ? -38.774 14.425 8.118 1.00 18.74 232 VAL C CA 1
ATOM 8556 C C . VAL C 1 241 ? -37.395 14.057 8.654 1.00 18.35 232 VAL C C 1
ATOM 8557 O O . VAL C 1 241 ? -37.307 13.344 9.664 1.00 18.75 232 VAL C O 1
ATOM 8561 N N . PRO C 1 242 ? -36.312 14.512 8.032 1.00 19.11 233 PRO C N 1
ATOM 8562 C CA . PRO C 1 242 ? -34.974 14.144 8.511 1.00 18.59 233 PRO C CA 1
ATOM 8563 C C . PRO C 1 242 ? -34.695 14.788 9.858 1.00 18.53 233 PRO C C 1
ATOM 8564 O O . PRO C 1 242 ? -35.339 15.780 10.232 1.00 18.45 233 PRO C O 1
ATOM 8568 N N . PRO C 1 243 ? -33.763 14.238 10.628 1.00 19.97 234 PRO C N 1
ATOM 8569 C CA . PRO C 1 243 ? -33.300 14.924 11.836 1.00 18.58 234 PRO C CA 1
ATOM 8570 C C . PRO C 1 243 ? -32.701 16.282 11.491 1.00 22.52 234 PRO C C 1
ATOM 8571 O O . PRO C 1 243 ? -32.244 16.528 10.373 1.00 24.09 234 PRO C O 1
ATOM 8575 N N . ALA C 1 244 ? -32.711 17.183 12.471 1.00 23.21 235 ALA C N 1
ATOM 8576 C CA . ALA C 1 244 ? -32.381 18.571 12.166 1.00 24.81 235 ALA C CA 1
ATOM 8577 C C . ALA C 1 244 ? -30.933 18.738 11.723 1.00 25.79 235 ALA C C 1
ATOM 8578 O O . ALA C 1 244 ? -30.631 19.635 10.928 1.00 28.31 235 ALA C O 1
ATOM 8580 N N . ASP C 1 245 ? -30.024 17.909 12.217 1.00 25.25 236 ASP C N 1
ATOM 8581 C CA . ASP C 1 245 ? -28.632 18.031 11.814 1.00 23.19 236 ASP C CA 1
ATOM 8582 C C . ASP C 1 245 ? -28.320 17.256 10.544 1.00 21.37 236 ASP C C 1
ATOM 8583 O O . ASP C 1 245 ? -27.182 17.310 10.072 1.00 23.21 236 ASP C O 1
ATOM 8588 N N . TYR C 1 246 ? -29.294 16.548 9.973 1.00 15.99 237 TYR C N 1
ATOM 8589 C CA . TYR C 1 246 ? -28.999 15.726 8.804 1.00 16.57 237 TYR C CA 1
ATOM 8590 C C . TYR C 1 246 ? -28.583 16.569 7.601 1.00 16.65 237 TYR C C 1
ATOM 8591 O O . TYR C 1 246 ? -27.509 16.359 7.032 1.00 18.36 237 TYR C O 1
ATOM 8600 N N . TRP C 1 247 ? -29.426 17.518 7.182 1.00 13.64 238 TRP C N 1
ATOM 8601 C CA . TRP C 1 247 ? -29.107 18.327 6.007 1.00 13.43 238 TRP C CA 1
ATOM 8602 C C . TRP C 1 247 ? -27.898 19.242 6.226 1.00 20.33 238 TRP C C 1
ATOM 8603 O O . TRP C 1 247 ? -27.080 19.393 5.306 1.00 16.44 238 TRP C O 1
ATOM 8614 N N . PRO C 1 248 ? -27.729 19.867 7.401 1.00 19.33 239 PRO C N 1
ATOM 8615 C CA . PRO C 1 248 ? -26.475 20.604 7.637 1.00 13.76 239 PRO C CA 1
ATOM 8616 C C . PRO C 1 248 ? -25.226 19.741 7.515 1.00 13.86 239 PRO C C 1
ATOM 8617 O O . PRO C 1 248 ? -24.155 20.267 7.195 1.00 14.14 239 PRO C O 1
ATOM 8621 N N . ARG C 1 249 ? -25.329 18.427 7.735 1.00 19.63 240 ARG C N 1
ATOM 8622 C CA . ARG C 1 249 ? -24.175 17.547 7.578 1.00 21.83 240 ARG C CA 1
ATOM 8623 C C . ARG C 1 249 ? -24.054 16.979 6.167 1.00 19.46 240 ARG C C 1
ATOM 8624 O O . ARG C 1 249 ? -22.949 16.604 5.753 1.00 15.14 240 ARG C O 1
ATOM 8632 N N . LEU C 1 250 ? -25.172 16.882 5.434 1.00 21.60 241 LEU C N 1
ATOM 8633 C CA . LEU C 1 250 ? -25.107 16.621 3.998 1.00 23.06 241 LEU C CA 1
ATOM 8634 C C . LEU C 1 250 ? -24.283 17.691 3.295 1.00 23.30 241 LEU C C 1
ATOM 8635 O O . LEU C 1 250 ? -23.365 17.383 2.522 1.00 24.14 241 LEU C O 1
ATOM 8640 N N . ARG C 1 251 ? -24.617 18.961 3.546 1.00 22.11 242 ARG C N 1
ATOM 8641 C CA . ARG C 1 251 ? -23.883 20.079 2.957 1.00 19.30 242 ARG C CA 1
ATOM 8642 C C . ARG C 1 251 ? -22.388 19.980 3.242 1.00 19.58 242 ARG C C 1
ATOM 8643 O O . ARG C 1 251 ? -21.561 20.241 2.364 1.00 17.66 242 ARG C O 1
ATOM 8651 N N . GLU C 1 252 ? -22.024 19.618 4.476 1.00 20.32 243 GLU C N 1
ATOM 8652 C CA . GLU C 1 252 ? -20.618 19.571 4.862 1.00 18.58 243 GLU C CA 1
ATOM 8653 C C . GLU C 1 252 ? -19.870 18.489 4.094 1.00 18.52 243 GLU C C 1
ATOM 8654 O O . GLU C 1 252 ? -18.759 18.718 3.599 1.00 20.21 243 GLU C O 1
ATOM 8660 N N . VAL C 1 253 ? -20.463 17.301 3.987 1.00 15.46 244 VAL C N 1
ATOM 8661 C CA . VAL C 1 253 ? -19.806 16.201 3.295 1.00 17.74 244 VAL C CA 1
ATOM 8662 C C . VAL C 1 253 ? -19.701 16.484 1.797 1.00 18.92 244 VAL C C 1
ATOM 8663 O O . VAL C 1 253 ? -18.664 16.222 1.173 1.00 18.61 244 VAL C O 1
ATOM 8667 N N . CYS C 1 254 ? -20.767 17.024 1.198 1.00 18.03 245 CYS C N 1
ATOM 8668 C CA . CYS C 1 254 ? -20.711 17.381 -0.218 1.00 13.26 245 CYS C CA 1
ATOM 8669 C C . CYS C 1 254 ? -19.648 18.440 -0.465 1.00 17.54 245 CYS C C 1
ATOM 8670 O O . CYS C 1 254 ? -19.018 18.459 -1.526 1.00 16.75 245 CYS C O 1
ATOM 8673 N N . ASP C 1 255 ? -19.476 19.364 0.482 1.00 20.67 246 ASP C N 1
ATOM 8674 C CA . ASP C 1 255 ? -18.440 20.382 0.338 1.00 20.28 246 ASP C CA 1
ATOM 8675 C C . ASP C 1 255 ? -17.047 19.777 0.462 1.00 17.47 246 ASP C C 1
ATOM 8676 O O . ASP C 1 255 ? -16.127 20.167 -0.270 1.00 18.03 246 ASP C O 1
ATOM 8681 N N . ARG C 1 256 ? -16.888 18.806 1.368 1.00 14.94 247 ARG C N 1
ATOM 8682 C CA . ARG C 1 256 ? -15.628 18.077 1.525 1.00 18.11 247 ARG C CA 1
ATOM 8683 C C . ARG C 1 256 ? -15.112 17.494 0.216 1.00 17.92 247 ARG C C 1
ATOM 8684 O O . ARG C 1 256 ? -13.904 17.304 0.063 1.00 18.79 247 ARG C O 1
ATOM 8692 N N . HIS C 1 257 ? -16.005 17.146 -0.709 1.00 17.55 248 HIS C N 1
ATOM 8693 C CA . HIS C 1 257 ? -15.632 16.456 -1.941 1.00 17.93 248 HIS C CA 1
ATOM 8694 C C . HIS C 1 257 ? -16.003 17.235 -3.192 1.00 18.72 248 HIS C C 1
ATOM 8695 O O . HIS C 1 257 ? -15.883 16.697 -4.299 1.00 20.86 248 HIS C O 1
ATOM 8702 N N . GLY C 1 258 ? -16.461 18.477 -3.049 1.00 20.72 249 GLY C N 1
ATOM 8703 C CA . GLY C 1 258 ? -16.891 19.272 -4.181 1.00 21.50 249 GLY C CA 1
ATOM 8704 C C . GLY C 1 258 ? -18.135 18.786 -4.879 1.00 21.11 249 GLY C C 1
ATOM 8705 O O . GLY C 1 258 ? -18.418 19.237 -5.995 1.00 22.69 249 GLY C O 1
ATOM 8706 N N . ILE C 1 259 ? -18.874 17.856 -4.271 1.00 19.84 250 ILE C N 1
ATOM 8707 C CA . ILE C 1 259 ? -20.071 17.312 -4.894 1.00 19.34 250 ILE C CA 1
ATOM 8708 C C . ILE C 1 259 ? -21.187 18.345 -4.849 1.00 21.21 250 ILE C C 1
ATOM 8709 O O . ILE C 1 259 ? -21.371 19.042 -3.839 1.00 21.80 250 ILE C O 1
ATOM 8714 N N . LEU C 1 260 ? -21.917 18.468 -5.959 1.00 21.07 251 LEU C N 1
ATOM 8715 C CA . LEU C 1 260 ? -23.065 19.366 -6.024 1.00 13.63 251 LEU C CA 1
ATOM 8716 C C . LEU C 1 260 ? -24.229 18.793 -5.231 1.00 13.40 251 LEU C C 1
ATOM 8717 O O . LEU C 1 260 ? -24.520 17.595 -5.311 1.00 13.81 251 LEU C O 1
ATOM 8722 N N . LEU C 1 261 ? -24.914 19.655 -4.480 1.00 14.57 252 LEU C N 1
ATOM 8723 C CA . LEU C 1 261 ? -26.084 19.263 -3.698 1.00 17.29 252 LEU C CA 1
ATOM 8724 C C . LEU C 1 261 ? -27.334 19.803 -4.383 1.00 19.59 252 LEU C C 1
ATOM 8725 O O . LEU C 1 261 ? -27.527 21.024 -4.453 1.00 19.24 252 LEU C O 1
ATOM 8730 N N . ILE C 1 262 ? -28.183 18.898 -4.878 1.00 18.77 253 ILE C N 1
ATOM 8731 C CA . ILE C 1 262 ? -29.454 19.255 -5.508 1.00 17.16 253 ILE C CA 1
ATOM 8732 C C . ILE C 1 262 ? -30.572 19.081 -4.494 1.00 18.69 253 ILE C C 1
ATOM 8733 O O . ILE C 1 262 ? -30.836 17.968 -4.031 1.00 18.88 253 ILE C O 1
ATOM 8738 N N . ALA C 1 263 ? -31.236 20.174 -4.148 1.00 19.72 254 ALA C N 1
ATOM 8739 C CA . ALA C 1 263 ? -32.433 20.103 -3.326 1.00 17.27 254 ALA C CA 1
ATOM 8740 C C . ALA C 1 263 ? -33.643 19.998 -4.245 1.00 17.71 254 ALA C C 1
ATOM 8741 O O . ALA C 1 263 ? -33.950 20.940 -4.988 1.00 19.61 254 ALA C O 1
ATOM 8743 N N . ASP C 1 264 ? -34.350 18.874 -4.162 1.00 15.41 255 ASP C N 1
ATOM 8744 C CA . ASP C 1 264 ? -35.617 18.725 -4.868 1.00 17.75 255 ASP C CA 1
ATOM 8745 C C . ASP C 1 264 ? -36.689 19.400 -4.029 1.00 21.72 255 ASP C C 1
ATOM 8746 O O . ASP C 1 264 ? -37.302 18.775 -3.160 1.00 25.84 255 ASP C O 1
ATOM 8751 N N . GLU C 1 265 ? -36.995 20.646 -4.371 1.00 20.98 256 GLU C N 1
ATOM 8752 C CA . GLU C 1 265 ? -37.942 21.456 -3.626 1.00 20.58 256 GLU C CA 1
ATOM 8753 C C . GLU C 1 265 ? -39.308 21.492 -4.296 1.00 17.15 256 GLU C C 1
ATOM 8754 O O . GLU C 1 265 ? -40.076 22.431 -4.074 1.00 13.49 256 GLU C O 1
ATOM 8760 N N . VAL C 1 266 ? -39.624 20.486 -5.119 1.00 18.38 257 VAL C N 1
ATOM 8761 C CA . VAL C 1 266 ? -40.909 20.473 -5.819 1.00 16.98 257 VAL C CA 1
ATOM 8762 C C . VAL C 1 266 ? -42.075 20.544 -4.832 1.00 16.82 257 VAL C C 1
ATOM 8763 O O . VAL C 1 266 ? -43.032 21.301 -5.042 1.00 16.94 257 VAL C O 1
ATOM 8767 N N . VAL C 1 267 ? -42.003 19.798 -3.729 1.00 15.21 258 VAL C N 1
ATOM 8768 C CA . VAL C 1 267 ? -43.054 19.837 -2.713 1.00 17.18 258 VAL C CA 1
ATOM 8769 C C . VAL C 1 267 ? -42.768 20.887 -1.636 1.00 21.76 258 VAL C C 1
ATOM 8770 O O . VAL C 1 267 ? -43.635 21.701 -1.297 1.00 22.50 258 VAL C O 1
ATOM 8774 N N . THR C 1 268 ? -41.560 20.898 -1.063 1.00 22.17 259 THR C N 1
ATOM 8775 C CA . THR C 1 268 ? -41.293 21.809 0.050 1.00 19.45 259 THR C CA 1
ATOM 8776 C C . THR C 1 268 ? -41.065 23.250 -0.393 1.00 15.31 259 THR C C 1
ATOM 8777 O O . THR C 1 268 ? -41.110 24.152 0.448 1.00 14.33 259 THR C O 1
ATOM 8781 N N . GLY C 1 269 ? -40.810 23.485 -1.678 1.00 12.31 260 GLY C N 1
ATOM 8782 C CA . GLY C 1 269 ? -40.609 24.829 -2.179 1.00 15.82 260 GLY C CA 1
ATOM 8783 C C . GLY C 1 269 ? -41.804 25.732 -1.943 1.00 16.61 260 GLY C C 1
ATOM 8784 O O . GLY C 1 269 ? -42.955 25.335 -2.174 1.00 18.45 260 GLY C O 1
ATOM 8785 N N . PHE C 1 270 ? -41.530 26.928 -1.426 1.00 12.34 261 PHE C N 1
ATOM 8786 C CA . PHE C 1 270 ? -42.488 28.018 -1.237 1.00 13.57 261 PHE C CA 1
ATOM 8787 C C . PHE C 1 270 ? -43.411 27.817 -0.039 1.00 12.56 261 PHE C C 1
ATOM 8788 O O . PHE C 1 270 ? -44.490 28.433 0.018 1.00 19.70 261 PHE C O 1
ATOM 8796 N N . GLY C 1 271 ? -43.026 27.007 0.942 1.00 12.63 262 GLY C N 1
ATOM 8797 C CA . GLY C 1 271 ? -43.667 27.140 2.242 1.00 19.66 262 GLY C CA 1
ATOM 8798 C C . GLY C 1 271 ? -44.261 25.912 2.915 1.00 19.89 262 GLY C C 1
ATOM 8799 O O . GLY C 1 271 ? -44.625 25.986 4.094 1.00 19.41 262 GLY C O 1
ATOM 8800 N N . ARG C 1 272 ? -44.409 24.794 2.198 1.00 19.65 263 ARG C N 1
ATOM 8801 C CA . ARG C 1 272 ? -45.218 23.698 2.736 1.00 17.42 263 ARG C CA 1
ATOM 8802 C C . ARG C 1 272 ? -44.686 23.186 4.077 1.00 20.89 263 ARG C C 1
ATOM 8803 O O . ARG C 1 272 ? -45.470 22.855 4.974 1.00 22.66 263 ARG C O 1
ATOM 8811 N N . SER C 1 273 ? -43.365 23.144 4.252 1.00 22.28 264 SER C N 1
ATOM 8812 C CA . SER C 1 273 ? -42.771 22.580 5.460 1.00 20.24 264 SER C CA 1
ATOM 8813 C C . SER C 1 273 ? -42.465 23.635 6.510 1.00 19.51 264 SER C C 1
ATOM 8814 O O . SER C 1 273 ? -41.855 23.318 7.535 1.00 18.85 264 SER C O 1
ATOM 8817 N N . GLY C 1 274 ? -42.915 24.869 6.297 1.00 20.20 265 GLY C N 1
ATOM 8818 C CA . GLY C 1 274 ? -42.749 25.939 7.254 1.00 20.55 265 GLY C CA 1
ATOM 8819 C C . GLY C 1 274 ? -41.782 27.022 6.840 1.00 21.54 265 GLY C C 1
ATOM 8820 O O . GLY C 1 274 ? -41.571 27.953 7.622 1.00 22.82 265 GLY C O 1
ATOM 8821 N N . CYS C 1 275 ? -41.195 26.944 5.644 1.00 21.75 266 CYS C N 1
ATOM 8822 C CA . CYS C 1 275 ? -40.204 27.918 5.208 1.00 21.05 266 CYS C CA 1
ATOM 8823 C C . CYS C 1 275 ? -40.264 28.031 3.691 1.00 21.50 266 CYS C C 1
ATOM 8824 O O . CYS C 1 275 ? -40.708 27.107 3.004 1.00 24.72 266 CYS C O 1
ATOM 8827 N N . MET C 1 276 ? -39.806 29.181 3.174 1.00 19.20 267 MET C N 1
ATOM 8828 C CA . MET C 1 276 ? -39.825 29.425 1.730 1.00 19.98 267 MET C CA 1
ATOM 8829 C C . MET C 1 276 ? -39.005 28.390 0.963 1.00 20.51 267 MET C C 1
ATOM 8830 O O . MET C 1 276 ? -39.274 28.132 -0.216 1.00 22.19 267 MET C O 1
ATOM 8835 N N . LEU C 1 277 ? -37.974 27.831 1.589 1.00 20.27 268 LEU C N 1
ATOM 8836 C CA . LEU C 1 277 ? -37.316 26.631 1.096 1.00 20.67 268 LEU C CA 1
ATOM 8837 C C . LEU C 1 277 ? -37.151 25.658 2.250 1.00 20.23 268 LEU C C 1
ATOM 8838 O O . LEU C 1 277 ? -36.829 26.067 3.370 1.00 21.66 268 LEU C O 1
ATOM 8843 N N . GLY C 1 278 ? -37.349 24.368 1.970 1.00 19.78 269 GLY C N 1
ATOM 8844 C CA . GLY C 1 278 ? -37.037 23.363 2.970 1.00 19.78 269 GLY C CA 1
ATOM 8845 C C . GLY C 1 278 ? -35.562 23.343 3.316 1.00 18.38 269 GLY C C 1
ATOM 8846 O O . GLY C 1 278 ? -35.187 23.184 4.479 1.00 18.84 269 GLY C O 1
ATOM 8847 N N . SER C 1 279 ? -34.704 23.508 2.307 1.00 16.12 270 SER C N 1
ATOM 8848 C CA . SER C 1 279 ? -33.265 23.537 2.557 1.00 18.19 270 SER C CA 1
ATOM 8849 C C . SER C 1 279 ? -32.886 24.743 3.406 1.00 20.96 270 SER C C 1
ATOM 8850 O O . SER C 1 279 ? -32.124 24.616 4.370 1.00 23.84 270 SER C O 1
ATOM 8853 N N . ARG C 1 280 ? -33.437 25.913 3.083 1.00 19.31 271 ARG C N 1
ATOM 8854 C CA . ARG C 1 280 ? -33.278 27.064 3.957 1.00 18.35 271 ARG C CA 1
ATOM 8855 C C . ARG C 1 280 ? -33.822 26.771 5.353 1.00 18.72 271 ARG C C 1
ATOM 8856 O O . ARG C 1 280 ? -33.214 27.157 6.362 1.00 16.06 271 ARG C O 1
ATOM 8864 N N . GLY C 1 281 ? -34.952 26.052 5.427 1.00 18.23 272 GLY C N 1
ATOM 8865 C CA . GLY C 1 281 ? -35.562 25.741 6.710 1.00 16.89 272 GLY C CA 1
ATOM 8866 C C . GLY C 1 281 ? -34.687 24.876 7.590 1.00 18.29 272 GLY C C 1
ATOM 8867 O O . GLY C 1 281 ? -34.850 24.862 8.814 1.00 20.67 272 GLY C O 1
ATOM 8868 N N . TRP C 1 282 ? -33.794 24.098 6.985 1.00 16.69 273 TRP C N 1
ATOM 8869 C CA . TRP C 1 282 ? -32.751 23.395 7.722 1.00 19.31 273 TRP C CA 1
ATOM 8870 C C . TRP C 1 282 ? -31.471 24.211 7.871 1.00 20.62 273 TRP C C 1
ATOM 8871 O O . TRP C 1 282 ? -30.494 23.691 8.421 1.00 22.11 273 TRP C O 1
ATOM 8882 N N . GLY C 1 283 ? -31.448 25.452 7.379 1.00 18.22 274 GLY C N 1
ATOM 8883 C CA . GLY C 1 283 ? -30.261 26.286 7.453 1.00 19.26 274 GLY C CA 1
ATOM 8884 C C . GLY C 1 283 ? -29.184 25.968 6.441 1.00 18.90 274 GLY C C 1
ATOM 8885 O O . GLY C 1 283 ? -27.997 26.155 6.732 1.00 16.80 274 GLY C O 1
ATOM 8886 N N . VAL C 1 284 ? -29.559 25.510 5.244 1.00 19.28 275 VAL C N 1
ATOM 8887 C CA . VAL C 1 284 ? -28.598 25.006 4.270 1.00 18.62 275 VAL C CA 1
ATOM 8888 C C . VAL C 1 284 ? -28.866 25.631 2.912 1.00 20.23 275 VAL C C 1
ATOM 8889 O O . VAL C 1 284 ? -30.016 25.689 2.465 1.00 21.13 275 VAL C O 1
ATOM 8893 N N . ALA C 1 285 ? -27.792 26.065 2.240 1.00 18.84 276 ALA C N 1
ATOM 8894 C CA . ALA C 1 285 ? -27.857 26.586 0.882 1.00 16.44 276 ALA C CA 1
ATOM 8895 C C . ALA C 1 285 ? -27.393 25.514 -0.099 1.00 19.30 276 ALA C C 1
ATOM 8896 O O . ALA C 1 285 ? -26.183 25.257 -0.211 1.00 20.09 276 ALA C O 1
ATOM 8898 N N . PRO C 1 286 ? -28.286 24.872 -0.835 1.00 20.09 277 PRO C N 1
ATOM 8899 C CA . PRO C 1 286 ? -27.851 23.907 -1.846 1.00 20.64 277 PRO C CA 1
ATOM 8900 C C . PRO C 1 286 ? -27.330 24.625 -3.086 1.00 20.36 277 PRO C C 1
ATOM 8901 O O . PRO C 1 286 ? -27.474 25.834 -3.247 1.00 20.46 277 PRO C O 1
ATOM 8905 N N . ASP C 1 287 ? -26.710 23.840 -3.970 1.00 19.45 278 ASP C N 1
ATOM 8906 C CA . ASP C 1 287 ? -26.154 24.370 -5.210 1.00 17.65 278 ASP C CA 1
ATOM 8907 C C . ASP C 1 287 ? -27.200 24.488 -6.314 1.00 17.41 278 ASP C C 1
ATOM 8908 O O . ASP C 1 287 ? -27.075 25.364 -7.179 1.00 16.67 278 ASP C O 1
ATOM 8913 N N . ILE C 1 288 ? -28.195 23.591 -6.339 1.00 15.43 279 ILE C N 1
ATOM 8914 C CA . ILE C 1 288 ? -29.232 23.554 -7.367 1.00 16.50 279 ILE C CA 1
ATOM 8915 C C . ILE C 1 288 ? -30.591 23.382 -6.697 1.00 18.47 279 ILE C C 1
ATOM 8916 O O . ILE C 1 288 ? -30.739 22.585 -5.765 1.00 18.83 279 ILE C O 1
ATOM 8921 N N . LEU C 1 289 ? -31.592 24.107 -7.188 1.00 19.55 280 LEU C N 1
ATOM 8922 C CA . LEU C 1 289 ? -32.964 23.981 -6.713 1.00 18.37 280 LEU C CA 1
ATOM 8923 C C . LEU C 1 289 ? -33.841 23.399 -7.808 1.00 18.16 280 LEU C C 1
ATOM 8924 O O . LEU C 1 289 ? -33.776 23.845 -8.957 1.00 17.85 280 LEU C O 1
ATOM 8929 N N . CYS C 1 290 ? -34.658 22.410 -7.447 1.00 16.57 281 CYS C N 1
ATOM 8930 C CA . CYS C 1 290 ? -35.722 21.903 -8.308 1.00 14.36 281 CYS C CA 1
ATOM 8931 C C . CYS C 1 290 ? -37.050 22.362 -7.734 1.00 14.92 281 CYS C C 1
ATOM 8932 O O . CYS C 1 290 ? -37.376 22.069 -6.579 1.00 11.89 281 CYS C O 1
ATOM 8935 N N . LEU C 1 291 ? -37.804 23.079 -8.547 1.00 14.32 282 LEU C N 1
ATOM 8936 C CA . LEU C 1 291 ? -39.050 23.700 -8.149 1.00 14.10 282 LEU C CA 1
ATOM 8937 C C . LEU C 1 291 ? -40.130 23.387 -9.172 1.00 15.68 282 LEU C C 1
ATOM 8938 O O . LEU C 1 291 ? -39.854 23.245 -10.368 1.00 15.40 282 LEU C O 1
ATOM 8943 N N . ALA C 1 292 ? -41.362 23.285 -8.685 1.00 15.11 283 ALA C N 1
ATOM 8944 C CA . ALA C 1 292 ? -42.533 23.141 -9.535 1.00 17.20 283 ALA C CA 1
ATOM 8945 C C . ALA C 1 292 ? -43.795 23.344 -8.701 1.00 18.07 283 ALA C C 1
ATOM 8946 O O . ALA C 1 292 ? -43.797 24.146 -7.762 1.00 15.33 283 ALA C O 1
ATOM 8948 N N . LYS C 1 293 ? -44.875 22.649 -9.063 1.00 20.01 284 LYS C N 1
ATOM 8949 C CA . LYS C 1 293 ? -46.083 22.570 -8.246 1.00 20.78 284 LYS C CA 1
ATOM 8950 C C . LYS C 1 293 ? -46.545 23.933 -7.747 1.00 21.23 284 LYS C C 1
ATOM 8951 O O . LYS C 1 293 ? -47.150 24.703 -8.501 1.00 19.64 284 LYS C O 1
ATOM 8957 N N . GLY C 1 294 ? -46.255 24.242 -6.482 1.00 20.77 285 GLY C N 1
ATOM 8958 C CA . GLY C 1 294 ? -46.732 25.486 -5.905 1.00 22.22 285 GLY C CA 1
ATOM 8959 C C . GLY C 1 294 ? -46.240 26.742 -6.600 1.00 21.20 285 GLY C C 1
ATOM 8960 O O . GLY C 1 294 ? -46.810 27.813 -6.367 1.00 21.22 285 GLY C O 1
ATOM 8961 N N . ILE C 1 295 ? -45.214 26.641 -7.450 1.00 21.33 286 ILE C N 1
ATOM 8962 C CA . ILE C 1 295 ? -44.661 27.831 -8.097 1.00 19.73 286 ILE C CA 1
ATOM 8963 C C . ILE C 1 295 ? -45.750 28.569 -8.875 1.00 17.30 286 ILE C C 1
ATOM 8964 O O . ILE C 1 295 ? -45.761 29.806 -8.939 1.00 15.47 286 ILE C O 1
ATOM 8969 N N . THR C 1 296 ? -46.684 27.822 -9.469 1.00 18.05 287 THR C N 1
ATOM 8970 C CA . THR C 1 296 ? -47.882 28.392 -10.076 1.00 17.59 287 THR C CA 1
ATOM 8971 C C . THR C 1 296 ? -49.153 27.936 -9.367 1.00 16.52 287 THR C C 1
ATOM 8972 O O . THR C 1 296 ? -50.254 28.207 -9.859 1.00 12.61 287 THR C O 1
ATOM 8976 N N . ALA C 1 297 ? -49.026 27.268 -8.223 1.00 14.80 288 ALA C N 1
ATOM 8977 C CA . ALA C 1 297 ? -50.165 26.731 -7.491 1.00 17.01 288 ALA C CA 1
ATOM 8978 C C . ALA C 1 297 ? -51.012 25.819 -8.375 1.00 18.48 288 ALA C C 1
ATOM 8979 O O . ALA C 1 297 ? -52.214 25.670 -8.162 1.00 19.44 288 ALA C O 1
ATOM 8981 N N . GLY C 1 298 ? -50.375 25.199 -9.368 1.00 19.08 289 GLY C N 1
ATOM 8982 C CA . GLY C 1 298 ? -51.012 24.294 -10.294 1.00 20.88 289 GLY C CA 1
ATOM 8983 C C . GLY C 1 298 ? -51.855 24.930 -11.373 1.00 23.60 289 GLY C C 1
ATOM 8984 O O . GLY C 1 298 ? -52.321 24.212 -12.265 1.00 24.40 289 GLY C O 1
ATOM 8985 N N . TYR C 1 299 ? -52.037 26.253 -11.355 1.00 23.56 290 TYR C N 1
ATOM 8986 C CA . TYR C 1 299 ? -52.985 26.864 -12.282 1.00 23.30 290 TYR C CA 1
ATOM 8987 C C . TYR C 1 299 ? -52.509 26.713 -13.722 1.00 24.24 290 TYR C C 1
ATOM 8988 O O . TYR C 1 299 ? -53.320 26.489 -14.628 1.00 23.55 290 TYR C O 1
ATOM 8997 N N . ILE C 1 300 ? -51.199 26.802 -13.944 1.00 25.67 291 ILE C N 1
ATOM 8998 C CA . ILE C 1 300 ? -50.598 26.628 -15.266 1.00 25.69 291 ILE C CA 1
ATOM 8999 C C . ILE C 1 300 ? -49.330 25.808 -15.061 1.00 24.64 291 ILE C C 1
ATOM 9000 O O . ILE C 1 300 ? -48.605 26.043 -14.083 1.00 24.14 291 ILE C O 1
ATOM 9005 N N . PRO C 1 301 ? -49.058 24.810 -15.904 1.00 24.43 292 PRO C N 1
ATOM 9006 C CA . PRO C 1 301 ? -47.850 23.981 -15.726 1.00 23.00 292 PRO C CA 1
ATOM 9007 C C . PRO C 1 301 ? -46.572 24.794 -15.867 1.00 18.78 292 PRO C C 1
ATOM 9008 O O . PRO C 1 301 ? -46.340 25.441 -16.889 1.00 17.24 292 PRO C O 1
ATOM 9012 N N . LEU C 1 302 ? -45.733 24.749 -14.833 1.00 15.90 293 LEU C N 1
ATOM 9013 C CA . LEU C 1 302 ? -44.427 25.392 -14.877 1.00 16.05 293 LEU C CA 1
ATOM 9014 C C . LEU C 1 302 ? -43.444 24.669 -13.967 1.00 15.83 293 LEU C C 1
ATOM 9015 O O . LEU C 1 302 ? -43.792 24.276 -12.850 1.00 16.42 293 LEU C O 1
ATOM 9020 N N . GLY C 1 303 ? -42.205 24.537 -14.440 1.00 15.44 294 GLY C N 1
ATOM 9021 C CA . GLY C 1 303 ? -41.123 24.058 -13.613 1.00 11.81 294 GLY C CA 1
ATOM 9022 C C . GLY C 1 303 ? -39.960 25.023 -13.720 1.00 16.11 294 GLY C C 1
ATOM 9023 O O . GLY C 1 303 ? -39.911 25.870 -14.613 1.00 14.89 294 GLY C O 1
ATOM 9024 N N . ALA C 1 304 ? -39.050 24.934 -12.753 1.00 17.25 295 ALA C N 1
ATOM 9025 C CA . ALA C 1 304 ? -37.854 25.764 -12.791 1.00 18.97 295 ALA C CA 1
ATOM 9026 C C . ALA C 1 304 ? -36.731 25.066 -12.050 1.00 19.49 295 ALA C C 1
ATOM 9027 O O . ALA C 1 304 ? -36.941 24.524 -10.961 1.00 18.85 295 ALA C O 1
ATOM 9029 N N . THR C 1 305 ? -35.532 25.115 -12.631 1.00 18.50 296 THR C N 1
ATOM 9030 C CA . THR C 1 305 ? -34.321 24.653 -11.967 1.00 19.65 296 THR C CA 1
ATOM 9031 C C . THR C 1 305 ? -33.375 25.834 -11.839 1.00 16.01 296 THR C C 1
ATOM 9032 O O . THR C 1 305 ? -33.002 26.440 -12.847 1.00 15.10 296 THR C O 1
ATOM 9036 N N . LEU C 1 306 ? -32.985 26.154 -10.608 1.00 13.62 297 LEU C N 1
ATOM 9037 C CA . LEU C 1 306 ? -32.099 27.277 -10.330 1.00 14.04 297 LEU C CA 1
ATOM 9038 C C . LEU C 1 306 ? -30.697 26.774 -10.025 1.00 17.37 297 LEU C C 1
ATOM 9039 O O . LEU C 1 306 ? -30.530 25.738 -9.378 1.00 20.75 297 LEU C O 1
ATOM 9044 N N . PHE C 1 307 ? -29.691 27.526 -10.484 1.00 17.99 298 PHE C N 1
ATOM 9045 C CA . PHE C 1 307 ? -28.279 27.182 -10.341 1.00 18.04 298 PHE C CA 1
ATOM 9046 C C . PHE C 1 307 ? -27.559 28.354 -9.685 1.00 18.43 298 PHE C C 1
ATOM 9047 O O . PHE C 1 307 ? -27.847 29.513 -9.998 1.00 17.79 298 PHE C O 1
ATOM 9055 N N . ASN C 1 308 ? -26.638 28.068 -8.765 1.00 18.92 299 ASN C N 1
ATOM 9056 C CA . ASN C 1 308 ? -26.000 29.167 -8.057 1.00 19.54 299 ASN C CA 1
ATOM 9057 C C . ASN C 1 308 ? -24.903 29.771 -8.932 1.00 23.20 299 ASN C C 1
ATOM 9058 O O . ASN C 1 308 ? -24.669 29.335 -10.063 1.00 25.84 299 ASN C O 1
ATOM 9063 N N . GLN C 1 309 ? -24.266 30.837 -8.429 1.00 23.74 300 GLN C N 1
ATOM 9064 C CA . GLN C 1 309 ? -23.238 31.537 -9.197 1.00 22.71 300 GLN C CA 1
ATOM 9065 C C . GLN C 1 309 ? -22.087 30.607 -9.557 1.00 24.23 300 GLN C C 1
ATOM 9066 O O . GLN C 1 309 ? -21.532 30.694 -10.662 1.00 22.79 300 GLN C O 1
ATOM 9072 N N . ARG C 1 310 ? -21.686 29.744 -8.613 1.00 23.78 301 ARG C N 1
ATOM 9073 C CA . ARG C 1 310 ? -20.646 28.749 -8.863 1.00 21.30 301 ARG C CA 1
ATOM 9074 C C . ARG C 1 310 ? -20.888 28.020 -10.179 1.00 17.59 301 ARG C C 1
ATOM 9075 O O . ARG C 1 310 ? -20.086 28.110 -11.117 1.00 15.23 301 ARG C O 1
ATOM 9083 N N . ILE C 1 311 ? -22.034 27.347 -10.281 1.00 15.60 302 ILE C N 1
ATOM 9084 C CA . ILE C 1 311 ? -22.373 26.602 -11.490 1.00 16.31 302 ILE C CA 1
ATOM 9085 C C . ILE C 1 311 ? -22.533 27.544 -12.673 1.00 17.75 302 ILE C C 1
ATOM 9086 O O . ILE C 1 311 ? -22.011 27.285 -13.764 1.00 19.31 302 ILE C O 1
ATOM 9091 N N . ALA C 1 312 ? -23.245 28.659 -12.470 1.00 19.22 303 ALA C N 1
ATOM 9092 C CA . ALA C 1 312 ? -23.552 29.576 -13.568 1.00 20.58 303 ALA C CA 1
ATOM 9093 C C . ALA C 1 312 ? -22.285 30.134 -14.205 1.00 19.17 303 ALA C C 1
ATOM 9094 O O . ALA C 1 312 ? -22.155 30.154 -15.434 1.00 18.46 303 ALA C O 1
ATOM 9096 N N . ASP C 1 313 ? -21.352 30.627 -13.386 1.00 19.40 304 ASP C N 1
ATOM 9097 C CA . ASP C 1 313 ? -20.110 31.170 -13.929 1.00 16.97 304 ASP C CA 1
ATOM 9098 C C . ASP C 1 313 ? -19.330 30.103 -14.678 1.00 14.92 304 ASP C C 1
ATOM 9099 O O . ASP C 1 313 ? -18.773 30.374 -15.746 1.00 14.80 304 ASP C O 1
ATOM 9104 N N . ALA C 1 314 ? -19.296 2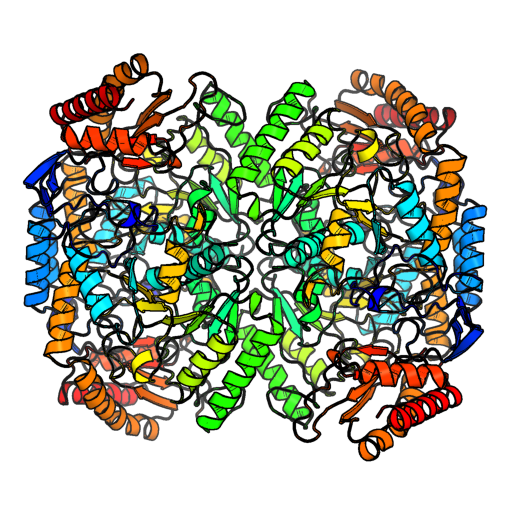8.875 -14.143 1.00 15.64 305 ALA C N 1
ATOM 9105 C CA . ALA C 1 314 ? -18.526 27.803 -14.772 1.00 17.44 305 ALA C CA 1
ATOM 9106 C C . ALA C 1 314 ? -19.068 27.462 -16.153 1.00 18.46 305 ALA C C 1
ATOM 9107 O O . ALA C 1 314 ? -18.304 27.343 -17.122 1.00 17.04 305 ALA C O 1
ATOM 9109 N N . ILE C 1 315 ? -20.389 27.325 -16.275 1.00 20.18 306 ILE C N 1
ATOM 9110 C CA . ILE C 1 315 ? -20.951 26.941 -17.567 1.00 22.88 306 ILE C CA 1
ATOM 9111 C C . ILE C 1 315 ? -20.809 28.072 -18.573 1.00 24.84 306 ILE C C 1
ATOM 9112 O O . ILE C 1 315 ? -20.411 27.850 -19.723 1.00 27.83 306 ILE C O 1
ATOM 9117 N N . GLU C 1 316 ? -21.131 29.299 -18.162 1.00 23.96 307 GLU C N 1
ATOM 9118 C CA . GLU C 1 316 ? -21.016 30.421 -19.085 1.00 25.34 307 GLU C CA 1
ATOM 9119 C C . GLU C 1 316 ? -19.567 30.730 -19.464 1.00 27.06 307 GLU C C 1
ATOM 9120 O O . GLU C 1 316 ? -19.327 31.321 -20.527 1.00 27.35 307 GLU C O 1
ATOM 9126 N N . ASN C 1 317 ? -18.600 30.333 -18.636 1.00 27.14 308 ASN C N 1
ATOM 9127 C CA . ASN C 1 317 ? -17.181 30.488 -18.938 1.00 27.07 308 ASN C CA 1
ATOM 9128 C C . ASN C 1 317 ? -16.553 29.211 -19.477 1.00 27.37 308 ASN C C 1
ATOM 9129 O O . ASN C 1 317 ? -15.331 29.149 -19.623 1.00 27.12 308 ASN C O 1
ATOM 9134 N N . GLY C 1 318 ? -17.366 28.205 -19.792 1.00 27.71 309 GLY C N 1
ATOM 9135 C CA . GLY C 1 318 ? -16.835 26.959 -20.303 1.00 26.47 309 GLY C CA 1
ATOM 9136 C C . GLY C 1 318 ? -16.177 27.127 -21.660 1.00 24.91 309 GLY C C 1
ATOM 9137 O O . GLY C 1 318 ? -16.562 27.966 -22.474 1.00 22.51 309 GLY C O 1
ATOM 9138 N N . GLN C 1 319 ? -15.154 26.312 -21.891 1.00 24.34 310 GLN C N 1
ATOM 9139 C CA . GLN C 1 319 ? -14.391 26.382 -23.125 1.00 27.69 310 GLN C CA 1
ATOM 9140 C C . GLN C 1 319 ? -15.131 25.656 -24.236 1.00 26.61 310 GLN C C 1
ATOM 9141 O O . GLN C 1 319 ? -15.794 24.644 -24.002 1.00 26.86 310 GLN C O 1
ATOM 9147 N N . GLY C 1 320 ? -15.035 26.198 -25.443 1.00 27.86 311 GLY C N 1
ATOM 9148 C CA . GLY C 1 320 ? -15.574 25.507 -26.604 1.00 27.12 311 GLY C CA 1
ATOM 9149 C C . GLY C 1 320 ? -17.049 25.197 -26.481 1.00 24.17 311 GLY C C 1
ATOM 9150 O O . GLY C 1 320 ? -17.862 26.040 -26.085 1.00 23.57 311 GLY C O 1
ATOM 9151 N N . PHE C 1 321 ? -17.406 23.958 -26.809 1.00 23.64 312 PHE C N 1
ATOM 9152 C CA . PHE C 1 321 ? -18.813 23.586 -26.858 1.00 20.98 312 PHE C CA 1
ATOM 9153 C C . PHE C 1 321 ? -19.468 23.528 -25.483 1.00 19.42 312 PHE C C 1
ATOM 9154 O O . PHE C 1 321 ? -20.700 23.553 -25.405 1.00 15.50 312 PHE C O 1
ATOM 9162 N N . SER C 1 322 ? -18.686 23.515 -24.405 1.00 20.39 313 SER C N 1
ATOM 9163 C CA . SER C 1 322 ? -19.246 23.346 -23.067 1.00 19.37 313 SER C CA 1
ATOM 9164 C C . SER C 1 322 ? -20.077 24.533 -22.584 1.00 19.22 313 SER C C 1
ATOM 9165 O O . SER C 1 322 ? -20.741 24.407 -21.551 1.00 20.85 313 SER C O 1
ATOM 9168 N N . HIS C 1 323 ? -20.035 25.688 -23.249 1.00 18.84 314 HIS C N 1
ATOM 9169 C CA . HIS C 1 323 ? -20.910 26.791 -22.865 1.00 19.03 314 HIS C CA 1
ATOM 9170 C C . HIS C 1 323 ? -22.176 26.845 -23.704 1.00 19.54 314 HIS C C 1
ATOM 9171 O O . HIS C 1 323 ? -23.030 27.697 -23.449 1.00 20.26 314 HIS C O 1
ATOM 9178 N N . MET C 1 324 ? -22.319 25.943 -24.676 1.00 20.13 315 MET C N 1
ATOM 9179 C CA . MET C 1 324 ? -23.545 25.795 -25.446 1.00 20.60 315 MET C CA 1
ATOM 9180 C C . MET C 1 324 ? -24.529 24.963 -24.633 1.00 18.30 315 MET C C 1
ATOM 9181 O O . MET C 1 324 ? -24.248 23.805 -24.320 1.00 17.13 315 MET C O 1
ATOM 9186 N N . ILE C 1 325 ? -25.675 25.535 -24.288 1.00 17.45 316 ILE C N 1
ATOM 9187 C CA . ILE C 1 325 ? -26.673 24.827 -23.491 1.00 21.09 316 ILE C CA 1
ATOM 9188 C C . ILE C 1 325 ? -27.716 24.301 -24.467 1.00 21.71 316 ILE C C 1
ATOM 9189 O O . ILE C 1 325 ? -28.674 24.987 -24.825 1.00 22.22 316 ILE C O 1
ATOM 9194 N N A MET C 1 326 ? -27.528 23.059 -24.906 0.50 21.61 317 MET C N 1
ATOM 9195 N N B MET C 1 326 ? -27.534 23.052 -24.886 0.50 21.61 317 MET C N 1
ATOM 9196 C CA A MET C 1 326 ? -28.474 22.405 -25.808 0.50 23.76 317 MET C CA 1
ATOM 9197 C CA B MET C 1 326 ? -28.458 22.385 -25.798 0.50 23.76 317 MET C CA 1
ATOM 9198 C C A MET C 1 326 ? -29.530 21.606 -25.052 0.50 21.26 317 MET C C 1
ATOM 9199 C C B MET C 1 326 ? -29.538 21.607 -25.055 0.50 21.27 317 MET C C 1
ATOM 9200 O O A MET C 1 326 ? -29.903 20.508 -25.471 0.50 22.37 317 MET C O 1
ATOM 9201 O O B MET C 1 326 ? -29.935 20.523 -25.489 0.50 22.37 317 MET C O 1
ATOM 9210 N N . HIS C 1 327 ? -30.023 22.135 -23.929 1.00 23.99 318 HIS C N 1
ATOM 9211 C CA . HIS C 1 327 ? -31.098 21.517 -23.159 1.00 20.88 318 HIS C CA 1
ATOM 9212 C C . HIS C 1 327 ? -32.202 22.540 -22.903 1.00 19.46 318 HIS C C 1
ATOM 9213 O O . HIS C 1 327 ? -31.927 23.671 -22.475 1.00 18.69 318 HIS C O 1
ATOM 9220 N N . GLY C 1 328 ? -33.440 22.125 -23.120 1.00 16.36 319 GLY C N 1
ATOM 9221 C CA . GLY C 1 328 ? -34.566 22.997 -22.874 1.00 18.22 319 GLY C CA 1
ATOM 9222 C C . GLY C 1 328 ? -35.772 22.577 -23.685 1.00 18.53 319 GLY C C 1
ATOM 9223 O O . GLY C 1 328 ? -35.731 21.630 -24.472 1.00 17.89 319 GLY C O 1
ATOM 9224 N N . TYR C 1 329 ? -36.848 23.338 -23.494 1.00 11.92 320 TYR C N 1
ATOM 9225 C CA . TYR C 1 329 ? -38.178 22.917 -23.893 1.00 19.81 320 TYR C CA 1
ATOM 9226 C C . TYR C 1 329 ? -38.899 24.005 -24.675 1.00 20.05 320 TYR C C 1
ATOM 9227 O O . TYR C 1 329 ? -38.641 25.199 -24.496 1.00 18.47 320 TYR C O 1
ATOM 9236 N N . THR C 1 330 ? -39.796 23.555 -25.568 1.00 22.56 321 THR C N 1
ATOM 9237 C CA . THR C 1 330 ? -40.684 24.457 -26.298 1.00 21.66 321 THR C CA 1
ATOM 9238 C C . THR C 1 330 ? -41.322 25.473 -25.369 1.00 20.94 321 THR C C 1
ATOM 9239 O O . THR C 1 330 ? -41.439 26.657 -25.708 1.00 20.11 321 THR C O 1
ATOM 9243 N N . TYR C 1 331 ? -41.721 25.031 -24.183 1.00 21.76 322 TYR C N 1
ATOM 9244 C CA . TYR C 1 331 ? -42.456 25.857 -23.239 1.00 22.06 322 TYR C CA 1
ATOM 9245 C C . TYR C 1 331 ? -41.583 26.375 -22.102 1.00 22.09 322 TYR C C 1
ATOM 9246 O O . TYR C 1 331 ? -42.116 26.846 -21.091 1.00 23.09 322 TYR C O 1
ATOM 9255 N N . SER C 1 332 ? -40.262 26.277 -22.227 1.00 20.77 323 SER C N 1
ATOM 9256 C CA . SER C 1 332 ? -39.381 26.979 -21.303 1.00 21.07 323 SER C CA 1
ATOM 9257 C C . SER C 1 332 ? -39.729 28.461 -21.285 1.00 21.14 323 SER C C 1
ATOM 9258 O O . SER C 1 332 ? -39.714 29.123 -22.328 1.00 21.38 323 SER C O 1
ATOM 9261 N N . GLY C 1 333 ? -40.073 28.972 -20.104 1.00 18.52 324 GLY C N 1
ATOM 9262 C CA . GLY C 1 333 ? -40.379 30.380 -19.953 1.00 18.96 324 GLY C CA 1
ATOM 9263 C C . GLY C 1 333 ? -41.738 30.807 -20.460 1.00 18.34 324 GLY C C 1
ATOM 9264 O O . GLY C 1 333 ? -41.920 31.995 -20.748 1.00 21.20 324 GLY C O 1
ATOM 9265 N N . HIS C 1 334 ? -42.696 29.881 -20.551 1.00 17.31 325 HIS C N 1
ATOM 9266 C CA . HIS C 1 334 ? -44.015 30.142 -21.116 1.00 18.41 325 HIS C CA 1
ATOM 9267 C C . HIS C 1 334 ? -44.624 31.425 -20.539 1.00 19.80 325 HIS C C 1
ATOM 9268 O O . HIS C 1 334 ? -44.732 31.557 -19.308 1.00 21.11 325 HIS C O 1
ATOM 9275 N N . PRO C 1 335 ? -45.030 32.383 -21.386 1.00 16.46 326 PRO C N 1
ATOM 9276 C CA . PRO C 1 335 ? -45.440 33.695 -20.856 1.00 18.69 326 PRO C CA 1
ATOM 9277 C C . PRO C 1 335 ? -46.622 33.600 -19.922 1.00 21.78 326 PRO C C 1
ATOM 9278 O O . PRO C 1 335 ? -46.613 34.208 -18.845 1.00 23.46 326 PRO C O 1
ATOM 9282 N N . THR C 1 336 ? -47.642 32.830 -20.304 1.00 21.72 327 THR C N 1
ATOM 9283 C CA . THR C 1 336 ? -48.825 32.706 -19.463 1.00 20.17 327 THR C CA 1
ATOM 9284 C C . THR C 1 336 ? -48.476 32.065 -18.135 1.00 18.68 327 THR C C 1
ATOM 9285 O O . THR C 1 336 ? -48.936 32.522 -17.081 1.00 16.55 327 THR C O 1
ATOM 9289 N N . ALA C 1 337 ? -47.631 31.028 -18.168 1.00 18.26 328 ALA C N 1
ATOM 9290 C CA . ALA C 1 337 ? -47.186 30.381 -16.938 1.00 18.30 328 ALA C CA 1
ATOM 9291 C C . ALA C 1 337 ? -46.431 31.350 -16.053 1.00 18.44 328 ALA C C 1
ATOM 9292 O O . ALA C 1 337 ? -46.627 31.370 -14.834 1.00 17.71 328 ALA C O 1
ATOM 9294 N N . CYS C 1 338 ? -45.537 32.141 -16.645 1.00 18.74 329 CYS C N 1
ATOM 9295 C CA . CYS C 1 338 ? -44.783 33.115 -15.866 1.00 17.12 329 CYS C CA 1
ATOM 9296 C C . CYS C 1 338 ? -45.711 34.154 -15.246 1.00 19.37 329 CYS C C 1
ATOM 9297 O O . CYS C 1 338 ? -45.635 34.430 -14.039 1.00 18.46 329 CYS C O 1
ATOM 9300 N N . ALA C 1 339 ? -46.610 34.723 -16.059 1.00 18.73 330 ALA C N 1
ATOM 9301 C CA . ALA C 1 339 ? -47.586 35.688 -15.563 1.00 22.73 330 ALA C CA 1
ATOM 9302 C C . ALA C 1 339 ? -48.334 35.149 -14.352 1.00 25.21 330 ALA C C 1
ATOM 9303 O O . ALA C 1 339 ? -48.451 35.828 -13.327 1.00 27.45 330 ALA C O 1
ATOM 9305 N N . ALA C 1 340 ? -48.856 33.923 -14.462 1.00 24.98 331 ALA C N 1
ATOM 9306 C CA . ALA C 1 340 ? -49.548 33.303 -13.339 1.00 24.42 331 ALA C CA 1
ATOM 9307 C C . ALA C 1 340 ? -48.608 33.085 -12.156 1.00 25.20 331 ALA C C 1
ATOM 9308 O O . ALA C 1 340 ? -48.995 33.305 -11.002 1.00 25.01 331 ALA C O 1
ATOM 9310 N N . ALA C 1 341 ? -47.374 32.639 -12.420 1.00 24.32 332 ALA C N 1
ATOM 9311 C CA . ALA C 1 341 ? -46.417 32.426 -11.336 1.00 25.66 332 ALA C CA 1
ATOM 9312 C C . ALA C 1 341 ? -46.188 33.706 -10.547 1.00 25.95 332 ALA C C 1
ATOM 9313 O O . ALA C 1 341 ? -46.213 33.702 -9.311 1.00 26.26 332 ALA C O 1
ATOM 9315 N N . LEU C 1 342 ? -45.973 34.816 -11.254 1.00 24.57 333 LEU C N 1
ATOM 9316 C CA . LEU C 1 342 ? -45.752 36.097 -10.592 1.00 23.78 333 LEU C CA 1
ATOM 9317 C C . LEU C 1 342 ? -46.930 36.461 -9.694 1.00 22.14 333 LEU C C 1
ATOM 9318 O O . LEU C 1 342 ? -46.743 36.977 -8.585 1.00 21.20 333 LEU C O 1
ATOM 9323 N N . ALA C 1 343 ? -48.152 36.202 -10.161 1.00 23.02 334 ALA C N 1
ATOM 9324 C CA . ALA C 1 343 ? -49.332 36.474 -9.346 1.00 24.20 334 ALA C CA 1
ATOM 9325 C C . ALA C 1 343 ? -49.377 35.568 -8.125 1.00 24.66 334 ALA C C 1
ATOM 9326 O O . ALA C 1 343 ? -49.815 35.989 -7.049 1.00 25.69 334 ALA C O 1
ATOM 9328 N N . VAL C 1 344 ? -48.936 34.316 -8.275 1.00 23.63 335 VAL C N 1
ATOM 9329 C CA . VAL C 1 344 ? -48.969 33.368 -7.164 1.00 25.17 335 VAL C CA 1
ATOM 9330 C C . VAL C 1 344 ? -47.959 33.753 -6.087 1.00 22.55 335 VAL C C 1
ATOM 9331 O O . VAL C 1 344 ? -48.259 33.694 -4.888 1.00 22.14 335 VAL C O 1
ATOM 9335 N N . LEU C 1 345 ? -46.752 34.159 -6.493 1.00 21.80 336 LEU C N 1
ATOM 9336 C CA . LEU C 1 345 ? -45.716 34.512 -5.526 1.00 23.42 336 LEU C CA 1
ATOM 9337 C C . LEU C 1 345 ? -46.105 35.714 -4.678 1.00 23.73 336 LEU C C 1
ATOM 9338 O O . LEU C 1 345 ? -45.708 35.797 -3.509 1.00 23.71 336 LEU C O 1
ATOM 9343 N N . ASP C 1 346 ? -46.864 36.659 -5.250 1.00 24.42 337 ASP C N 1
ATOM 9344 C CA . ASP C 1 346 ? -47.370 37.787 -4.469 1.00 23.44 337 ASP C CA 1
ATOM 9345 C C . ASP C 1 346 ? -48.184 37.309 -3.271 1.00 23.69 337 ASP C C 1
ATOM 9346 O O . ASP C 1 346 ? -47.965 37.749 -2.137 1.00 24.46 337 ASP C O 1
ATOM 9351 N N . ILE C 1 347 ? -49.123 36.391 -3.507 1.00 23.10 338 ILE C N 1
ATOM 9352 C CA . ILE C 1 347 ? -49.958 35.882 -2.424 1.00 21.99 338 ILE C CA 1
ATOM 9353 C C . ILE C 1 347 ? -49.113 35.150 -1.395 1.00 19.35 338 ILE C C 1
ATOM 9354 O O . ILE C 1 347 ? -49.334 35.283 -0.184 1.00 17.91 338 ILE C O 1
ATOM 9359 N N . VAL C 1 348 ? -48.132 34.368 -1.858 1.00 19.46 339 VAL C N 1
ATOM 9360 C CA . VAL C 1 348 ? -47.327 33.552 -0.950 1.00 19.65 339 VAL C CA 1
ATOM 9361 C C . VAL C 1 348 ? -46.651 34.429 0.088 1.00 22.88 339 VAL C C 1
ATOM 9362 O O . VAL C 1 348 ? -46.701 34.161 1.297 1.00 24.95 339 VAL C O 1
ATOM 9366 N N . GLU C 1 349 ? -46.012 35.496 -0.374 1.00 22.14 340 GLU C N 1
ATOM 9367 C CA . GLU C 1 349 ? -45.320 36.395 0.529 1.00 20.89 340 GLU C CA 1
ATOM 9368 C C . GLU C 1 349 ? -46.286 37.316 1.260 1.00 19.10 340 GLU C C 1
ATOM 9369 O O . GLU C 1 349 ? -46.124 37.549 2.463 1.00 20.03 340 GLU C O 1
ATOM 9375 N N . ALA C 1 350 ? -47.303 37.835 0.563 1.00 16.71 341 ALA C N 1
ATOM 9376 C CA . ALA C 1 350 ? -48.228 38.781 1.189 1.00 15.64 341 ALA C CA 1
ATOM 9377 C C . ALA C 1 350 ? -49.017 38.140 2.321 1.00 18.96 341 ALA C C 1
ATOM 9378 O O . ALA C 1 350 ? -49.264 38.779 3.352 1.00 19.59 341 ALA C O 1
ATOM 9380 N N . GLU C 1 351 ? -49.462 36.901 2.141 1.00 19.78 342 GLU C N 1
ATOM 9381 C CA . GLU C 1 351 ? -50.265 36.245 3.163 1.00 22.58 342 GLU C CA 1
ATOM 9382 C C . GLU C 1 351 ? -49.426 35.408 4.118 1.00 24.87 342 GLU C C 1
ATOM 9383 O O . GLU C 1 351 ? -49.993 34.636 4.898 1.00 26.33 342 GLU C O 1
ATOM 9389 N N . ASP C 1 352 ? -48.108 35.607 4.118 1.00 26.04 343 ASP C N 1
ATOM 9390 C CA . ASP C 1 352 ? -47.142 34.807 4.872 1.00 25.91 343 ASP C CA 1
ATOM 9391 C C . ASP C 1 352 ? -47.545 33.329 4.895 1.00 22.02 343 ASP C C 1
ATOM 9392 O O . ASP C 1 352 ? -47.775 32.728 5.944 1.00 19.05 343 ASP C O 1
ATOM 9397 N N . LEU C 1 353 ? -47.612 32.739 3.701 1.00 20.35 344 LEU C N 1
ATOM 9398 C CA . LEU C 1 353 ? -48.080 31.360 3.620 1.00 21.22 344 LEU C CA 1
ATOM 9399 C C . LEU C 1 353 ? -47.122 30.336 4.230 1.00 23.01 344 LEU C C 1
ATOM 9400 O O . LEU C 1 353 ? -47.595 29.349 4.807 1.00 22.91 344 LEU C O 1
ATOM 9405 N N . PRO C 1 354 ? -45.793 30.509 4.162 1.00 22.94 345 PRO C N 1
ATOM 9406 C CA . PRO C 1 354 ? -44.943 29.570 4.913 1.00 21.39 345 PRO C CA 1
ATOM 9407 C C . PRO C 1 354 ? -45.209 29.597 6.408 1.00 19.56 345 PRO C C 1
ATOM 9408 O O . PRO C 1 354 ? -45.285 28.539 7.039 1.00 17.59 345 PRO C O 1
ATOM 9412 N N . GLY C 1 355 ? -45.437 30.784 6.973 1.00 22.56 346 GLY C N 1
ATOM 9413 C CA . GLY C 1 355 ? -45.686 30.881 8.404 1.00 22.68 346 GLY C CA 1
ATOM 9414 C C . GLY C 1 355 ? -47.009 30.267 8.818 1.00 22.81 346 GLY C C 1
ATOM 9415 O O . GLY C 1 355 ? -47.098 29.624 9.871 1.00 21.19 346 GLY C O 1
ATOM 9416 N N . ASN C 1 356 ? -48.059 30.471 8.014 1.00 24.45 347 ASN C N 1
ATOM 9417 C CA . ASN C 1 356 ? -49.338 29.832 8.312 1.00 25.54 347 ASN C CA 1
ATOM 9418 C C . ASN C 1 356 ? -49.206 28.317 8.269 1.00 24.97 347 ASN C C 1
ATOM 9419 O O . ASN C 1 356 ? -49.825 27.609 9.073 1.00 23.89 347 ASN C O 1
ATOM 9424 N N . ALA C 1 357 ? -48.400 27.809 7.331 1.00 24.21 348 ALA C N 1
ATOM 9425 C CA . ALA C 1 357 ? -48.163 26.375 7.236 1.00 22.75 348 ALA C CA 1
ATOM 9426 C C . ALA C 1 357 ? -47.479 25.843 8.488 1.00 26.62 348 ALA C C 1
ATOM 9427 O O . ALA C 1 357 ? -47.868 24.793 9.020 1.00 31.64 348 ALA C O 1
ATOM 9429 N N . ALA C 1 358 ? -46.460 26.549 8.977 1.00 22.47 349 ALA C N 1
ATOM 9430 C CA . ALA C 1 358 ? -45.794 26.100 10.195 1.00 22.15 349 ALA C CA 1
ATOM 9431 C C . ALA C 1 358 ? -46.764 26.048 11.372 1.00 20.37 349 ALA C C 1
ATOM 9432 O O . ALA C 1 358 ? -46.729 25.103 12.172 1.00 17.81 349 ALA C O 1
ATOM 9434 N N . LYS C 1 359 ? -47.657 27.037 11.477 1.00 20.61 350 LYS C N 1
ATOM 9435 C CA . LYS C 1 359 ? -48.475 27.205 12.675 1.00 19.53 350 LYS C CA 1
ATOM 9436 C C . LYS C 1 359 ? -49.658 26.240 12.690 1.00 19.72 350 LYS C C 1
ATOM 9437 O O . LYS C 1 359 ? -49.821 25.458 13.632 1.00 17.90 350 LYS C O 1
ATOM 9443 N N . VAL C 1 360 ? -50.500 26.283 11.655 1.00 21.04 351 VAL C N 1
ATOM 9444 C CA . VAL C 1 360 ? -51.641 25.372 11.618 1.00 23.24 351 VAL C CA 1
ATOM 9445 C C . VAL C 1 360 ? -51.164 23.937 11.420 1.00 25.63 351 VAL C C 1
ATOM 9446 O O . VAL C 1 360 ? -51.777 22.994 11.939 1.00 27.71 351 VAL C O 1
ATOM 9450 N N . GLY C 1 361 ? -50.056 23.748 10.697 1.00 24.59 352 GLY C N 1
ATOM 9451 C CA . GLY C 1 361 ? -49.492 22.415 10.559 1.00 26.41 352 GLY C CA 1
ATOM 9452 C C . GLY C 1 361 ? -49.141 21.782 11.894 1.00 28.14 352 GLY C C 1
ATOM 9453 O O . GLY C 1 361 ? -49.461 20.613 12.147 1.00 29.08 352 GLY C O 1
ATOM 9454 N N . ALA C 1 362 ? -48.451 22.538 12.758 1.00 27.84 353 ALA C N 1
ATOM 9455 C CA . ALA C 1 362 ? -48.152 22.048 14.102 1.00 28.21 353 ALA C CA 1
ATOM 9456 C C . ALA C 1 362 ? -49.427 21.701 14.859 1.00 28.04 353 ALA C C 1
ATOM 9457 O O . ALA C 1 362 ? -49.569 20.589 15.378 1.00 26.68 353 ALA C O 1
ATOM 9459 N N . GLN C 1 363 ? -50.362 22.652 14.936 1.00 30.53 354 GLN C N 1
ATOM 9460 C CA . GLN C 1 363 ? -51.665 22.405 15.551 1.00 31.76 354 GLN C CA 1
ATOM 9461 C C . GLN C 1 363 ? -52.310 21.126 15.026 1.00 28.20 354 GLN C C 1
ATOM 9462 O O . GLN C 1 363 ? -52.811 20.306 15.802 1.00 29.16 354 GLN C O 1
ATOM 9468 N N . LEU C 1 364 ? -52.340 20.956 13.702 1.00 25.62 355 LEU C N 1
ATOM 9469 C CA . LEU C 1 364 ? -52.956 19.765 13.129 1.00 24.39 355 LEU C CA 1
ATOM 9470 C C . LEU C 1 364 ? -52.217 18.508 13.560 1.00 25.93 355 LEU C C 1
ATOM 9471 O O . LEU C 1 364 ? -52.840 17.522 13.973 1.00 28.13 355 LEU C O 1
ATOM 9476 N N . LEU C 1 365 ? -50.882 18.536 13.499 1.00 25.46 356 LEU C N 1
ATOM 9477 C CA . LEU C 1 365 ? -50.098 17.372 13.892 1.00 25.25 356 LEU C CA 1
ATOM 9478 C C . LEU C 1 365 ? -50.348 17.006 15.349 1.00 23.92 356 LEU C C 1
ATOM 9479 O O . LEU C 1 365 ? -50.579 15.836 15.673 1.00 20.78 356 LEU C O 1
ATOM 9484 N N . GLU C 1 366 ? -50.362 18.004 16.229 1.00 25.86 357 GLU C N 1
ATOM 9485 C CA . GLU C 1 366 ? -50.658 17.755 17.632 1.00 28.63 357 GLU C CA 1
ATOM 9486 C C . GLU C 1 366 ? -52.013 17.077 17.796 1.00 26.96 357 GLU C C 1
ATOM 9487 O O . GLU C 1 366 ? -52.132 16.072 18.503 1.00 26.99 357 GLU C O 1
ATOM 9493 N N . GLN C 1 367 ? -53.040 17.587 17.112 1.00 27.47 358 GLN C N 1
ATOM 9494 C CA . GLN C 1 367 ? -54.390 17.053 17.283 1.00 27.27 358 GLN C CA 1
ATOM 9495 C C . GLN C 1 367 ? -54.544 15.633 16.754 1.00 27.83 358 GLN C C 1
ATOM 9496 O O . GLN C 1 367 ? -55.503 14.943 17.134 1.00 25.72 358 GLN C O 1
ATOM 9502 N N . LEU C 1 368 ? -53.642 15.178 15.888 1.00 27.98 359 LEU C N 1
ATOM 9503 C CA . LEU C 1 368 ? -53.736 13.829 15.351 1.00 29.54 359 LEU C CA 1
ATOM 9504 C C . LEU C 1 368 ? -53.038 12.793 16.217 1.00 28.29 359 LEU C C 1
ATOM 9505 O O . LEU C 1 368 ? -53.298 11.598 16.043 1.00 27.27 359 LEU C O 1
ATOM 9510 N N . GLN C 1 369 ? -52.201 13.225 17.162 1.00 28.31 360 GLN C N 1
ATOM 9511 C CA . GLN C 1 369 ? -51.452 12.283 17.991 1.00 29.64 360 GLN C CA 1
ATOM 9512 C C . GLN C 1 369 ? -52.322 11.307 18.779 1.00 28.87 360 GLN C C 1
ATOM 9513 O O . GLN C 1 369 ? -51.924 10.134 18.894 1.00 29.50 360 GLN C O 1
ATOM 9519 N N . PRO C 1 370 ? -53.465 11.696 19.359 1.00 27.90 361 PRO C N 1
ATOM 9520 C CA . PRO C 1 370 ? -54.297 10.703 20.064 1.00 27.85 361 PRO C CA 1
ATOM 9521 C C . PRO C 1 370 ? -54.748 9.533 19.200 1.00 27.10 361 PRO C C 1
ATOM 9522 O O . PRO C 1 370 ? -55.147 8.503 19.753 1.00 28.40 361 PRO C O 1
ATOM 9526 N N . LEU C 1 371 ? -54.728 9.668 17.872 1.00 24.07 362 LEU C N 1
ATOM 9527 C CA . LEU C 1 371 ? -55.077 8.546 17.008 1.00 23.62 362 LEU C CA 1
ATOM 9528 C C . LEU C 1 371 ? -54.126 7.372 17.217 1.00 25.50 362 LEU C C 1
ATOM 9529 O O . LEU C 1 371 ? -54.535 6.209 17.111 1.00 27.07 362 LEU C O 1
ATOM 9534 N N . VAL C 1 372 ? -52.847 7.658 17.484 1.00 23.92 363 VAL C N 1
ATOM 9535 C CA . VAL C 1 372 ? -51.851 6.602 17.668 1.00 24.86 363 VAL C CA 1
ATOM 9536 C C . VAL C 1 372 ? -52.222 5.684 18.827 1.00 28.41 363 VAL C C 1
ATOM 9537 O O . VAL C 1 372 ? -52.084 4.459 18.734 1.00 29.12 363 VAL C O 1
ATOM 9541 N N . GLU C 1 373 ? -52.636 6.260 19.959 1.00 30.47 364 GLU C N 1
ATOM 9542 C CA . GLU C 1 373 ? -53.029 5.432 21.097 1.00 31.55 364 GLU C CA 1
ATOM 9543 C C . GLU C 1 373 ? -54.367 4.746 20.860 1.00 29.57 364 GLU C C 1
ATOM 9544 O O . GLU C 1 373 ? -54.554 3.592 21.262 1.00 29.40 364 GLU C O 1
ATOM 9550 N N . ARG C 1 374 ? -55.311 5.433 20.213 1.00 29.67 365 ARG C N 1
ATOM 9551 C CA . ARG C 1 374 ? -56.673 4.918 20.114 1.00 31.60 365 ARG C CA 1
ATOM 9552 C C . ARG C 1 374 ? -56.844 3.823 19.066 1.00 31.05 365 ARG C C 1
ATOM 9553 O O . ARG C 1 374 ? -57.803 3.050 19.159 1.00 33.96 365 ARG C O 1
ATOM 9561 N N . TYR C 1 375 ? -55.964 3.729 18.073 1.00 28.53 366 TYR C N 1
ATOM 9562 C CA . TYR C 1 375 ? -56.164 2.791 16.974 1.00 28.26 366 TYR C CA 1
ATOM 9563 C C . TYR C 1 375 ? -54.905 1.963 16.753 1.00 28.45 366 TYR C C 1
ATOM 9564 O O . TYR C 1 375 ? -53.857 2.503 16.383 1.00 27.33 366 TYR C O 1
ATOM 9573 N N . ALA C 1 376 ? -55.022 0.645 16.966 1.00 28.44 367 ALA C N 1
ATOM 9574 C CA . ALA C 1 376 ? -53.881 -0.249 16.791 1.00 30.37 367 ALA C CA 1
ATOM 9575 C C . ALA C 1 376 ? -53.253 -0.093 15.413 1.00 31.78 367 ALA C C 1
ATOM 9576 O O . ALA C 1 376 ? -52.030 -0.184 15.263 1.00 31.74 367 ALA C O 1
ATOM 9578 N N . VAL C 1 377 ? -54.077 0.129 14.387 1.00 32.21 368 VAL C N 1
ATOM 9579 C CA . VAL C 1 377 ? -53.541 0.195 13.036 1.00 28.29 368 VAL C CA 1
ATOM 9580 C C . VAL C 1 377 ? -52.696 1.451 12.821 1.00 26.53 368 VAL C C 1
ATOM 9581 O O . VAL C 1 377 ? -51.920 1.514 11.864 1.00 23.80 368 VAL C O 1
ATOM 9585 N N . VAL C 1 378 ? -52.824 2.463 13.676 1.00 28.31 369 VAL C N 1
ATOM 9586 C CA . VAL C 1 378 ? -52.025 3.681 13.533 1.00 26.95 369 VAL C CA 1
ATOM 9587 C C . VAL C 1 378 ? -50.669 3.463 14.202 1.00 29.11 369 VAL C C 1
ATOM 9588 O O . VAL C 1 378 ? -50.574 3.377 15.429 1.00 31.95 369 VAL C O 1
ATOM 9592 N N . GLY C 1 379 ? -49.619 3.362 13.390 1.00 27.98 370 GLY C N 1
ATOM 9593 C CA . GLY C 1 379 ? -48.270 3.187 13.889 1.00 27.45 370 GLY C CA 1
ATOM 9594 C C . GLY C 1 379 ? -47.671 4.464 14.443 1.00 25.72 370 GLY C C 1
ATOM 9595 O O . GLY C 1 379 ? -47.218 4.501 15.591 1.00 23.10 370 GLY C O 1
ATOM 9596 N N . GLU C 1 380 ? -47.657 5.515 13.626 1.00 25.69 371 GLU C N 1
ATOM 9597 C CA . GLU C 1 380 ? -47.273 6.843 14.083 1.00 25.27 371 GLU C CA 1
ATOM 9598 C C . GLU C 1 380 ? -47.870 7.879 13.138 1.00 23.72 371 GLU C C 1
ATOM 9599 O O . GLU C 1 380 ? -48.398 7.550 12.071 1.00 24.17 371 GLU C O 1
ATOM 9605 N N . VAL C 1 381 ? -47.834 9.137 13.578 1.00 22.06 372 VAL C N 1
ATOM 9606 C CA . VAL C 1 381 ? -48.214 10.283 12.755 1.00 20.82 372 VAL C CA 1
ATOM 9607 C C . VAL C 1 381 ? -47.078 11.294 12.826 1.00 19.36 372 VAL C C 1
ATOM 9608 O O . VAL C 1 381 ? -46.750 11.785 13.914 1.00 19.81 372 VAL C O 1
ATOM 9612 N N . ARG C 1 382 ? -46.499 11.627 11.671 1.00 18.69 373 ARG C N 1
ATOM 9613 C CA . ARG C 1 382 ? -45.362 12.536 11.598 1.00 17.86 373 ARG C CA 1
ATOM 9614 C C . ARG C 1 382 ? -45.655 13.610 10.561 1.00 17.05 373 ARG C C 1
ATOM 9615 O O . ARG C 1 382 ? -46.494 13.429 9.676 1.00 17.24 373 ARG C O 1
ATOM 9623 N N . GLY C 1 383 ? -44.927 14.715 10.644 1.00 17.47 374 GLY C N 1
ATOM 9624 C CA . GLY C 1 383 ? -45.166 15.804 9.715 1.00 18.33 374 GLY C CA 1
ATOM 9625 C C . GLY C 1 383 ? -44.300 17.001 10.031 1.00 22.18 374 GLY C C 1
ATOM 9626 O O . GLY C 1 383 ? -43.602 17.048 11.050 1.00 25.53 374 GLY C O 1
ATOM 9627 N N . LYS C 1 384 ? -44.340 17.966 9.114 1.00 21.45 375 LYS C N 1
ATOM 9628 C CA . LYS C 1 384 ? -43.681 19.255 9.303 1.00 21.24 375 LYS C CA 1
ATOM 9629 C C . LYS C 1 384 ? -44.390 20.267 8.421 1.00 19.64 375 LYS C C 1
ATOM 9630 O O . LYS C 1 384 ? -44.447 20.082 7.200 1.00 16.47 375 LYS C O 1
ATOM 9636 N N . GLY C 1 385 ? -44.924 21.328 9.028 1.00 21.24 376 GLY C N 1
ATOM 9637 C CA . GLY C 1 385 ? -45.795 22.217 8.278 1.00 21.88 376 GLY C CA 1
ATOM 9638 C C . GLY C 1 385 ? -47.042 21.479 7.838 1.00 22.97 376 GLY C C 1
ATOM 9639 O O . GLY C 1 385 ? -47.601 20.666 8.580 1.00 21.97 376 GLY C O 1
ATOM 9640 N N . LEU C 1 386 ? -47.479 21.733 6.604 1.00 22.03 377 LEU C N 1
ATOM 9641 C CA . LEU C 1 386 ? -48.704 21.115 6.097 1.00 19.86 377 LEU C CA 1
ATOM 9642 C C . LEU C 1 386 ? -48.405 19.956 5.157 1.00 18.10 377 LEU C C 1
ATOM 9643 O O . LEU C 1 386 ? -49.051 19.805 4.118 1.00 17.34 377 LEU C O 1
ATOM 9648 N N . MET C 1 387 ? -47.385 19.159 5.484 1.00 18.87 378 MET C N 1
ATOM 9649 C CA . MET C 1 387 ? -47.226 17.803 4.964 1.00 20.11 378 MET C CA 1
ATOM 9650 C C . MET C 1 387 ? -47.138 16.845 6.148 1.00 20.66 378 MET C C 1
ATOM 9651 O O . MET C 1 387 ? -46.235 16.967 6.986 1.00 13.90 378 MET C O 1
ATOM 9656 N N . ILE C 1 388 ? -48.077 15.897 6.208 1.00 19.09 379 ILE C N 1
ATOM 9657 C CA . ILE C 1 388 ? -48.252 14.995 7.341 1.00 14.28 379 ILE C CA 1
ATOM 9658 C C . ILE C 1 388 ? -48.604 13.618 6.794 1.00 17.21 379 ILE C C 1
ATOM 9659 O O . ILE C 1 388 ? -49.310 13.509 5.790 1.00 18.40 379 ILE C O 1
ATOM 9664 N N . ALA C 1 389 ? -48.111 12.565 7.438 1.00 17.99 380 ALA C N 1
ATOM 9665 C CA . ALA C 1 389 ? -48.470 11.209 7.037 1.00 18.16 380 ALA C CA 1
ATOM 9666 C C . ALA C 1 389 ? -48.838 10.363 8.245 1.00 17.79 380 ALA C C 1
ATOM 9667 O O . ALA C 1 389 ? -48.163 10.401 9.278 1.00 16.60 380 ALA C O 1
ATOM 9669 N N . LEU C 1 390 ? -49.901 9.575 8.090 1.00 18.28 381 LEU C N 1
ATOM 9670 C CA . LEU C 1 390 ? -50.256 8.549 9.055 1.00 17.92 381 LEU C CA 1
ATOM 9671 C C . LEU C 1 390 ? -49.751 7.219 8.515 1.00 18.64 381 LEU C C 1
ATOM 9672 O O . LEU C 1 390 ? -50.166 6.788 7.436 1.00 17.75 381 LEU C O 1
ATOM 9677 N N . ASP C 1 391 ? -48.834 6.599 9.254 1.00 19.86 382 ASP C N 1
ATOM 9678 C CA . ASP C 1 391 ? -48.176 5.353 8.869 1.00 22.21 382 ASP C CA 1
ATOM 9679 C C . ASP C 1 391 ? -48.922 4.186 9.515 1.00 25.22 382 ASP C C 1
ATOM 9680 O O . ASP C 1 391 ? -48.883 4.012 10.739 1.00 28.89 382 ASP C O 1
ATOM 9685 N N . LEU C 1 392 ? -49.594 3.385 8.694 1.00 25.73 383 LEU C N 1
ATOM 9686 C CA . LEU C 1 392 ? -50.441 2.300 9.177 1.00 27.55 383 LEU C CA 1
ATOM 9687 C C . LEU C 1 392 ? -49.674 0.982 9.196 1.00 27.65 383 LEU C C 1
ATOM 9688 O O . LEU C 1 392 ? -49.074 0.591 8.189 1.00 26.14 383 LEU C O 1
ATOM 9693 N N . VAL C 1 393 ? -49.725 0.287 10.333 1.00 27.05 384 VAL C N 1
ATOM 9694 C CA . VAL C 1 393 ? -49.003 -0.960 10.526 1.00 28.42 384 VAL C CA 1
ATOM 9695 C C . VAL C 1 393 ? -49.969 -2.052 10.975 1.00 32.44 384 VAL C C 1
ATOM 9696 O O . VAL C 1 393 ? -51.053 -1.791 11.500 1.00 25.88 384 VAL C O 1
ATOM 9700 N N . SER C 1 394 ? -49.560 -3.294 10.724 1.00 43.53 385 SER C N 1
ATOM 9701 C CA . SER C 1 394 ? -50.242 -4.482 11.220 1.00 54.02 385 SER C CA 1
ATOM 9702 C C . SER C 1 394 ? -49.750 -4.923 12.591 1.00 68.37 385 SER C C 1
ATOM 9703 O O . SER C 1 394 ? -50.468 -5.649 13.288 1.00 73.41 385 SER C O 1
ATOM 9706 N N . ASP C 1 395 ? -48.541 -4.512 12.977 1.00 78.62 386 ASP C N 1
ATOM 9707 C CA . ASP C 1 395 ? -47.896 -4.951 14.211 1.00 82.58 386 ASP C CA 1
ATOM 9708 C C . ASP C 1 395 ? -47.116 -3.770 14.761 1.00 83.47 386 ASP C C 1
ATOM 9709 O O . ASP C 1 395 ? -46.264 -3.211 14.062 1.00 83.47 386 ASP C O 1
ATOM 9714 N N . LYS C 1 396 ? -47.388 -3.414 16.018 1.00 81.81 387 LYS C N 1
ATOM 9715 C CA . LYS C 1 396 ? -46.786 -2.219 16.600 1.00 79.33 387 LYS C CA 1
ATOM 9716 C C . LYS C 1 396 ? -45.291 -2.396 16.847 1.00 76.26 387 LYS C C 1
ATOM 9717 O O . LYS C 1 396 ? -44.506 -1.470 16.612 1.00 75.97 387 LYS C O 1
ATOM 9723 N N . ARG C 1 397 ? -44.879 -3.576 17.315 1.00 74.11 388 ARG C N 1
ATOM 9724 C CA . ARG C 1 397 ? -43.506 -3.763 17.779 1.00 72.56 388 ARG C CA 1
ATOM 9725 C C . ARG C 1 397 ? -42.517 -3.859 16.618 1.00 67.81 388 ARG C C 1
ATOM 9726 O O . ARG C 1 397 ? -41.388 -3.367 16.723 1.00 66.56 388 ARG C O 1
ATOM 9734 N N . THR C 1 398 ? -42.916 -4.482 15.507 1.00 61.66 389 THR C N 1
ATOM 9735 C CA . THR C 1 398 ? -42.071 -4.570 14.323 1.00 54.90 389 THR C CA 1
ATOM 9736 C C . THR C 1 398 ? -42.376 -3.493 13.292 1.00 49.06 389 THR C C 1
ATOM 9737 O O . THR C 1 398 ? -41.649 -3.394 12.295 1.00 46.88 389 THR C O 1
ATOM 9741 N N . ARG C 1 399 ? -43.436 -2.705 13.495 1.00 44.84 390 ARG C N 1
ATOM 9742 C CA . ARG C 1 399 ? -43.802 -1.598 12.603 1.00 40.99 390 ARG C CA 1
ATOM 9743 C C . ARG C 1 399 ? -43.951 -2.038 11.151 1.00 38.60 390 ARG C C 1
ATOM 9744 O O . ARG C 1 399 ? -43.755 -1.240 10.230 1.00 37.83 390 ARG C O 1
ATOM 9752 N N . GLN C 1 400 ? -44.278 -3.304 10.928 1.00 37.75 391 GLN C N 1
ATOM 9753 C CA . GLN C 1 400 ? -44.413 -3.795 9.563 1.00 36.93 391 GLN C CA 1
ATOM 9754 C C . GLN C 1 400 ? -45.603 -3.129 8.887 1.00 32.11 391 GLN C C 1
ATOM 9755 O O . GLN C 1 400 ? -46.705 -3.122 9.444 1.00 31.19 391 GLN C O 1
ATOM 9761 N N . PRO C 1 401 ? -45.417 -2.558 7.704 1.00 30.28 392 PRO C N 1
ATOM 9762 C CA . PRO C 1 401 ? -46.507 -1.840 7.040 1.00 30.05 392 PRO C CA 1
ATOM 9763 C C . PRO C 1 401 ? -47.709 -2.719 6.725 1.00 30.24 392 PRO C C 1
ATOM 9764 O O . PRO C 1 401 ? -47.586 -3.919 6.464 1.00 30.17 392 PRO C O 1
ATOM 9768 N N . LEU C 1 402 ? -48.888 -2.100 6.769 1.00 29.35 393 LEU C N 1
ATOM 9769 C CA . LEU C 1 402 ? -50.062 -2.706 6.169 1.00 30.34 393 LEU C CA 1
ATOM 9770 C C . LEU C 1 402 ? -49.778 -2.988 4.702 1.00 32.52 393 LEU C C 1
ATOM 9771 O O . LEU C 1 402 ? -49.040 -2.257 4.041 1.00 31.90 393 LEU C O 1
ATOM 9776 N N . ASP C 1 403 ? -50.348 -4.067 4.190 1.00 35.13 394 ASP C N 1
ATOM 9777 C CA . ASP C 1 403 ? -50.236 -4.331 2.768 1.00 37.44 394 ASP C CA 1
ATOM 9778 C C . ASP C 1 403 ? -51.341 -3.583 2.039 1.00 41.04 394 ASP C C 1
ATOM 9779 O O . ASP C 1 403 ? -52.523 -3.804 2.336 1.00 37.80 394 ASP C O 1
ATOM 9784 N N . PRO C 1 404 ? -51.011 -2.687 1.109 1.00 49.45 395 PRO C N 1
ATOM 9785 C CA . PRO C 1 404 ? -52.069 -1.980 0.372 1.00 60.53 395 PRO C CA 1
ATOM 9786 C C . PRO C 1 404 ? -52.942 -2.918 -0.432 1.00 75.94 395 PRO C C 1
ATOM 9787 O O . PRO C 1 404 ? -54.129 -2.627 -0.637 1.00 83.50 395 PRO C O 1
ATOM 9791 N N . ALA C 1 405 ? -52.390 -4.049 -0.885 1.00 83.60 396 ALA C N 1
ATOM 9792 C CA . ALA C 1 405 ? -53.172 -5.003 -1.657 1.00 85.19 396 ALA C CA 1
ATOM 9793 C C . ALA C 1 405 ? -54.355 -5.554 -0.867 1.00 85.05 396 ALA C C 1
ATOM 9794 O O . ALA C 1 405 ? -55.313 -6.044 -1.473 1.00 88.06 396 ALA C O 1
ATOM 9796 N N . ALA C 1 406 ? -54.300 -5.523 0.467 1.00 76.78 397 ALA C N 1
ATOM 9797 C CA . ALA C 1 406 ? -55.483 -5.848 1.256 1.00 68.81 397 ALA C CA 1
ATOM 9798 C C . ALA C 1 406 ? -56.534 -4.744 1.196 1.00 56.51 397 ALA C C 1
ATOM 9799 O O . ALA C 1 406 ? -57.708 -5.003 1.484 1.00 53.71 397 ALA C O 1
ATOM 9801 N N . GLY C 1 407 ? -56.137 -3.519 0.850 1.00 46.45 398 GLY C N 1
ATOM 9802 C CA . GLY C 1 407 ? -57.076 -2.444 0.607 1.00 37.72 398 GLY C CA 1
ATOM 9803 C C . GLY C 1 407 ? -57.568 -1.690 1.820 1.00 32.71 398 GLY C C 1
ATOM 9804 O O . GLY C 1 407 ? -58.439 -0.829 1.665 1.00 32.04 398 GLY C O 1
ATOM 9805 N N . GLN C 1 408 ? -57.044 -1.962 3.022 1.00 30.00 399 GLN C N 1
ATOM 9806 C CA . GLN C 1 408 ? -57.531 -1.229 4.191 1.00 29.60 399 GLN C CA 1
ATOM 9807 C C . GLN C 1 408 ? -57.161 0.254 4.149 1.00 32.41 399 GLN C C 1
ATOM 9808 O O . GLN C 1 408 ? -58.000 1.097 4.499 1.00 34.59 399 GLN C O 1
ATOM 9814 N N . PRO C 1 409 ? -55.936 0.632 3.765 1.00 31.05 400 PRO C N 1
ATOM 9815 C CA . PRO C 1 409 ? -55.656 2.074 3.668 1.00 29.18 400 PRO C CA 1
ATOM 9816 C C . PRO C 1 409 ? -56.573 2.782 2.689 1.00 28.05 400 PRO C C 1
ATOM 9817 O O . PRO C 1 409 ? -57.004 3.907 2.962 1.00 27.66 400 PRO C O 1
ATOM 9821 N N . SER C 1 410 ? -56.906 2.148 1.560 1.00 26.32 401 SER C N 1
ATOM 9822 C CA . SER C 1 410 ? -57.851 2.770 0.641 1.00 25.04 401 SER C CA 1
ATOM 9823 C C . SER C 1 410 ? -59.252 2.818 1.231 1.00 26.90 401 SER C C 1
ATOM 9824 O O . SER C 1 410 ? -59.998 3.766 0.961 1.00 28.31 401 SER C O 1
ATOM 9827 N N . ARG C 1 411 ? -59.631 1.819 2.033 1.00 25.88 402 ARG C N 1
ATOM 9828 C CA . ARG C 1 411 ? -60.937 1.867 2.683 1.00 27.27 402 ARG C CA 1
ATOM 9829 C C . ARG C 1 411 ? -60.998 2.992 3.708 1.00 27.53 402 ARG C C 1
ATOM 9830 O O . ARG C 1 411 ? -62.041 3.648 3.865 1.00 25.63 402 ARG C O 1
ATOM 9838 N N . ILE C 1 412 ? -59.887 3.239 4.406 1.00 28.76 403 ILE C N 1
ATOM 9839 C CA . ILE C 1 412 ? -59.841 4.349 5.352 1.00 28.61 403 ILE C CA 1
ATOM 9840 C C . ILE C 1 412 ? -59.932 5.673 4.611 1.00 28.36 403 ILE C C 1
ATOM 9841 O O . ILE C 1 412 ? -60.651 6.589 5.027 1.00 29.16 403 ILE C O 1
ATOM 9846 N N . ALA C 1 413 ? -59.207 5.790 3.498 1.00 28.42 404 ALA C N 1
ATOM 9847 C CA . ALA C 1 413 ? -59.260 7.004 2.694 1.00 27.81 404 ALA C CA 1
ATOM 9848 C C . ALA C 1 413 ? -60.673 7.275 2.195 1.00 26.37 404 ALA C C 1
ATOM 9849 O O . ALA C 1 413 ? -61.132 8.422 2.212 1.00 25.65 404 ALA C O 1
ATOM 9851 N N . ASP C 1 414 ? -61.380 6.233 1.749 1.00 26.73 405 ASP C N 1
ATOM 9852 C CA . ASP C 1 414 ? -62.743 6.428 1.266 1.00 25.23 405 ASP C CA 1
ATOM 9853 C C . ASP C 1 414 ? -63.640 6.985 2.365 1.00 23.57 405 ASP C C 1
ATOM 9854 O O . ASP C 1 414 ? -64.422 7.913 2.128 1.00 22.54 405 ASP C O 1
ATOM 9859 N N . GLU C 1 415 ? -63.518 6.448 3.581 1.00 23.42 406 GLU C N 1
ATOM 9860 C CA . GLU C 1 415 ? -64.424 6.833 4.657 1.00 24.75 406 GLU C CA 1
ATOM 9861 C C . GLU C 1 415 ? -64.182 8.277 5.083 1.00 26.22 406 GLU C C 1
ATOM 9862 O O . GLU C 1 415 ? -65.129 8.994 5.436 1.00 28.99 406 GLU C O 1
ATOM 9868 N N . ALA C 1 416 ? -62.920 8.722 5.066 1.00 26.13 407 ALA C N 1
ATOM 9869 C CA . ALA C 1 416 ? -62.622 10.143 5.258 1.00 27.28 407 ALA C CA 1
ATOM 9870 C C . ALA C 1 416 ? -63.342 11.005 4.230 1.00 27.68 407 ALA C C 1
ATOM 9871 O O . ALA C 1 416 ? -63.880 12.066 4.563 1.00 28.77 407 ALA C O 1
ATOM 9873 N N . ARG C 1 417 ? -63.338 10.582 2.966 1.00 28.50 408 ARG C N 1
ATOM 9874 C CA . ARG C 1 417 ? -64.047 11.324 1.929 1.00 30.06 408 ARG C CA 1
ATOM 9875 C C . ARG C 1 417 ? -65.539 11.402 2.223 1.00 30.57 408 ARG C C 1
ATOM 9876 O O . ARG C 1 417 ? -66.154 12.461 2.066 1.00 33.52 408 ARG C O 1
ATOM 9884 N N . ARG C 1 418 ? -66.149 10.277 2.614 1.00 30.60 409 ARG C N 1
ATOM 9885 C CA . ARG C 1 418 ? -67.566 10.286 2.977 1.00 30.38 409 ARG C CA 1
ATOM 9886 C C . ARG C 1 418 ? -67.861 11.263 4.107 1.00 26.63 409 ARG C C 1
ATOM 9887 O O . ARG C 1 418 ? -68.945 11.859 4.140 1.00 23.47 409 ARG C O 1
ATOM 9895 N N . ALA C 1 419 ? -66.919 11.440 5.038 1.00 25.55 410 ALA C N 1
ATOM 9896 C CA . ALA C 1 419 ? -67.028 12.428 6.108 1.00 25.57 410 ALA C CA 1
ATOM 9897 C C . ALA C 1 419 ? -66.568 13.828 5.685 1.00 25.60 410 ALA C C 1
ATOM 9898 O O . ALA C 1 419 ? -66.419 14.699 6.549 1.00 23.69 410 ALA C O 1
ATOM 9900 N N . GLY C 1 420 ? -66.274 14.046 4.401 1.00 24.83 411 GLY C N 1
ATOM 9901 C CA . GLY C 1 420 ? -66.080 15.379 3.864 1.00 23.59 411 GLY C CA 1
ATOM 9902 C C . GLY C 1 420 ? -64.656 15.854 3.654 1.00 24.24 411 GLY C C 1
ATOM 9903 O O . GLY C 1 420 ? -64.463 17.040 3.373 1.00 16.12 411 GLY C O 1
ATOM 9904 N N . VAL C 1 421 ? -63.664 14.968 3.720 1.00 25.68 412 VAL C N 1
ATOM 9905 C CA . VAL C 1 421 ? -62.263 15.346 3.580 1.00 25.20 412 VAL C CA 1
ATOM 9906 C C . VAL C 1 421 ? -61.585 14.327 2.681 1.00 26.79 412 VAL C C 1
ATOM 9907 O O . VAL C 1 421 ? -61.547 13.138 3.006 1.00 25.97 412 VAL C O 1
ATOM 9911 N N . LEU C 1 422 ? -61.056 14.787 1.556 1.00 28.87 413 LEU C N 1
ATOM 9912 C CA . LEU C 1 422 ? -60.329 13.931 0.630 1.00 31.18 413 LEU C CA 1
ATOM 9913 C C . LEU C 1 422 ? -58.872 13.848 1.068 1.00 33.07 413 LEU C C 1
ATOM 9914 O O . LEU C 1 422 ? -58.201 14.876 1.194 1.00 34.94 413 LEU C O 1
ATOM 9919 N N . VAL C 1 423 ? -58.396 12.630 1.328 1.00 32.33 414 VAL C N 1
ATOM 9920 C CA . VAL C 1 423 ? -57.011 12.373 1.694 1.00 30.95 414 VAL C CA 1
ATOM 9921 C C . VAL C 1 423 ? -56.459 11.316 0.736 1.00 31.44 414 VAL C C 1
ATOM 9922 O O . VAL C 1 423 ? -57.195 10.718 -0.053 1.00 31.35 414 VAL C O 1
ATOM 9926 N N . ARG C 1 424 ? -55.148 11.086 0.816 1.00 28.71 415 ARG C N 1
ATOM 9927 C CA . ARG C 1 424 ? -54.420 10.332 -0.212 1.00 28.31 415 ARG C CA 1
ATOM 9928 C C . ARG C 1 424 ? -53.709 9.110 0.346 1.00 26.23 415 ARG C C 1
ATOM 9929 O O . ARG C 1 424 ? -52.727 9.259 1.097 1.00 25.59 415 ARG C O 1
ATOM 9937 N N . PRO C 1 425 ? -54.126 7.894 -0.007 1.00 25.54 416 PRO C N 1
ATOM 9938 C CA . PRO C 1 425 ? -53.347 6.708 0.375 1.00 26.34 416 PRO C CA 1
ATOM 9939 C C . PRO C 1 425 ? -52.212 6.461 -0.610 1.00 26.08 416 PRO C C 1
ATOM 9940 O O . PRO C 1 425 ? -52.430 6.380 -1.820 1.00 26.02 416 PRO C O 1
ATOM 9944 N N . ILE C 1 426 ? -50.996 6.348 -0.076 1.00 26.87 417 ILE C N 1
ATOM 9945 C CA . ILE C 1 426 ? -49.809 5.923 -0.812 1.00 26.54 417 ILE C CA 1
ATOM 9946 C C . ILE C 1 426 ? -49.195 4.762 -0.042 1.00 27.57 417 ILE C C 1
ATOM 9947 O O . ILE C 1 426 ? -48.652 4.959 1.054 1.00 30.51 417 ILE C O 1
ATOM 9952 N N . GLY C 1 427 ? -49.251 3.567 -0.616 1.00 27.37 418 GLY C N 1
ATOM 9953 C CA . GLY C 1 427 ? -48.784 2.385 0.091 1.00 26.79 418 GLY C CA 1
ATOM 9954 C C . GLY C 1 427 ? -49.593 2.159 1.357 1.00 26.74 418 GLY C C 1
ATOM 9955 O O . GLY C 1 427 ? -50.820 2.015 1.322 1.00 29.17 418 GLY C O 1
ATOM 9956 N N . ASN C 1 428 ? -48.910 2.133 2.501 1.00 25.49 419 ASN C N 1
ATOM 9957 C CA . ASN C 1 428 ? -49.544 1.906 3.791 1.00 25.75 419 ASN C CA 1
ATOM 9958 C C . ASN C 1 428 ? -49.719 3.191 4.581 1.00 27.66 419 ASN C C 1
ATOM 9959 O O . ASN C 1 428 ? -49.936 3.137 5.796 1.00 29.65 419 ASN C O 1
ATOM 9964 N N . LYS C 1 429 ? -49.611 4.345 3.921 1.00 27.45 420 LYS C N 1
ATOM 9965 C CA . LYS C 1 429 ? -49.577 5.634 4.593 1.00 26.76 420 LYS C CA 1
ATOM 9966 C C . LYS C 1 429 ? -50.666 6.537 4.035 1.00 27.84 420 LYS C C 1
ATOM 9967 O O . LYS C 1 429 ? -50.901 6.562 2.820 1.00 27.12 420 LYS C O 1
ATOM 9973 N N . ILE C 1 430 ? -51.349 7.249 4.929 1.00 27.38 421 ILE C N 1
ATOM 9974 C CA . ILE C 1 430 ? -52.323 8.262 4.538 1.00 27.85 421 ILE C CA 1
ATOM 9975 C C . ILE C 1 430 ? -51.601 9.604 4.532 1.00 26.10 421 ILE C C 1
ATOM 9976 O O . ILE C 1 430 ? -51.026 10.008 5.549 1.00 22.35 421 ILE C O 1
ATOM 9981 N N . ILE C 1 431 ? -51.609 10.281 3.382 1.00 26.48 422 ILE C N 1
ATOM 9982 C CA . ILE C 1 431 ? -50.925 11.559 3.201 1.00 24.11 422 ILE C CA 1
ATOM 9983 C C . ILE C 1 431 ? -51.932 12.690 3.366 1.00 23.75 422 ILE C C 1
ATOM 9984 O O . ILE C 1 431 ? -53.008 12.669 2.754 1.00 26.03 422 ILE C O 1
ATOM 9989 N N . LEU C 1 432 ? -51.577 13.679 4.188 1.00 22.14 423 LEU C N 1
ATOM 9990 C CA . LEU C 1 432 ? -52.302 14.939 4.333 1.00 21.17 423 LEU C CA 1
ATOM 9991 C C . LEU C 1 432 ? -51.441 16.051 3.750 1.00 19.06 423 LEU C C 1
ATOM 9992 O O . LEU C 1 432 ? -50.281 16.205 4.142 1.00 13.98 423 LEU C O 1
ATOM 9997 N N . SER C 1 433 ? -51.983 16.784 2.780 1.00 18.33 424 SER C N 1
ATOM 9998 C CA . SER C 1 433 ? -51.214 17.881 2.213 1.00 18.56 424 SER C CA 1
ATOM 9999 C C . SER C 1 433 ? -52.119 18.973 1.650 1.00 21.93 424 SER C C 1
ATOM 10000 O O . SER C 1 433 ? -52.023 19.303 0.461 1.00 23.50 424 SER C O 1
ATOM 10003 N N . PRO C 1 434 ? -52.951 19.601 2.483 1.00 21.86 425 PRO C N 1
ATOM 10004 C CA . PRO C 1 434 ? -53.967 20.539 1.974 1.00 20.24 425 PRO C CA 1
ATOM 10005 C C . PRO C 1 434 ? -53.342 21.874 1.605 1.00 20.16 425 PRO C C 1
ATOM 10006 O O . PRO C 1 434 ? -52.135 22.063 1.812 1.00 21.03 425 PRO C O 1
ATOM 10010 N N . PRO C 1 435 ? -54.124 22.819 1.054 1.00 21.25 426 PRO C N 1
ATOM 10011 C CA . PRO C 1 435 ? -53.583 24.160 0.750 1.00 20.54 426 PRO C CA 1
ATOM 10012 C C . PRO C 1 435 ? -52.947 24.840 1.956 1.00 19.22 426 PRO C C 1
ATOM 10013 O O . PRO C 1 435 ? -53.320 24.601 3.108 1.00 13.78 426 PRO C O 1
ATOM 10017 N N . LEU C 1 436 ? -51.967 25.702 1.674 1.00 19.23 427 LEU C N 1
ATOM 10018 C CA . LEU C 1 436 ? -51.241 26.389 2.736 1.00 21.98 427 LEU C CA 1
ATOM 10019 C C . LEU C 1 436 ? -52.053 27.508 3.369 1.00 26.38 427 LEU C C 1
ATOM 10020 O O . LEU C 1 436 ? -51.668 28.006 4.436 1.00 13.70 427 LEU C O 1
ATOM 10025 N N . THR C 1 437 ? -53.186 27.868 2.761 1.00 27.40 428 THR C N 1
ATOM 10026 C CA . THR C 1 437 ? -54.144 28.802 3.330 1.00 25.11 428 THR C CA 1
ATOM 10027 C C . THR C 1 437 ? -55.038 28.151 4.377 1.00 23.95 428 THR C C 1
ATOM 10028 O O . THR C 1 437 ? -55.962 28.808 4.862 1.00 26.24 428 THR C O 1
ATOM 10032 N N . LEU C 1 438 ? -54.773 26.890 4.725 1.00 22.50 429 LEU C N 1
ATOM 10033 C CA . LEU C 1 438 ? -55.580 26.164 5.695 1.00 21.82 429 LEU C CA 1
ATOM 10034 C C . LEU C 1 438 ? -55.729 26.960 6.984 1.00 22.90 429 LEU C C 1
ATOM 10035 O O . LEU C 1 438 ? -54.761 27.529 7.495 1.00 24.95 429 LEU C O 1
ATOM 10040 N N . THR C 1 439 ? -56.956 27.003 7.503 1.00 22.81 430 THR C N 1
ATOM 10041 C CA . THR C 1 439 ? -57.272 27.693 8.748 1.00 22.50 430 THR C CA 1
ATOM 10042 C C . THR C 1 439 ? -57.417 26.695 9.893 1.00 15.14 430 THR C C 1
ATOM 10043 O O . THR C 1 439 ? -57.550 25.490 9.683 1.00 15.73 430 THR C O 1
ATOM 10047 N N . ARG C 1 440 ? -57.380 27.216 11.127 1.00 15.32 431 ARG C N 1
ATOM 10048 C CA . ARG C 1 440 ? -57.644 26.376 12.296 1.00 20.90 431 ARG C CA 1
ATOM 10049 C C . ARG C 1 440 ? -58.939 25.595 12.137 1.00 19.25 431 ARG C C 1
ATOM 10050 O O . ARG C 1 440 ? -59.023 24.421 12.517 1.00 17.41 431 ARG C O 1
ATOM 10058 N N . ASP C 1 441 ? -59.974 26.257 11.617 1.00 21.29 432 ASP C N 1
ATOM 10059 C CA . ASP C 1 441 ? -61.264 25.612 11.408 1.00 20.96 432 ASP C CA 1
ATOM 10060 C C . ASP C 1 441 ? -61.127 24.417 10.473 1.00 22.49 432 ASP C C 1
ATOM 10061 O O . ASP C 1 441 ? -61.572 23.310 10.788 1.00 16.02 432 ASP C O 1
ATOM 10066 N N . GLU C 1 442 ? -60.474 24.614 9.331 1.00 20.56 433 GLU C N 1
ATOM 10067 C CA . GLU C 1 442 ? -60.354 23.540 8.359 1.00 21.40 433 GLU C CA 1
ATOM 10068 C C . GLU C 1 442 ? -59.477 22.405 8.876 1.00 22.34 433 GLU C C 1
ATOM 10069 O O . GLU C 1 442 ? -59.723 21.236 8.552 1.00 22.78 433 GLU C O 1
ATOM 10075 N N . ALA C 1 443 ? -58.451 22.719 9.670 1.00 21.65 434 ALA C N 1
ATOM 10076 C CA . ALA C 1 443 ? -57.640 21.661 10.268 1.00 21.78 434 ALA C CA 1
ATOM 10077 C C . ALA C 1 443 ? -58.473 20.777 11.186 1.00 24.23 434 ALA C C 1
ATOM 10078 O O . ALA C 1 443 ? -58.284 19.556 11.216 1.00 23.75 434 ALA C O 1
ATOM 10080 N N . GLY C 1 444 ? -59.396 21.378 11.945 1.00 25.20 435 GLY C N 1
ATOM 10081 C CA . GLY C 1 444 ? -60.263 20.589 12.812 1.00 27.49 435 GLY C CA 1
ATOM 10082 C C . GLY C 1 444 ? -61.152 19.626 12.046 1.00 29.93 435 GLY C C 1
ATOM 10083 O O . GLY C 1 444 ? -61.379 18.496 12.480 1.00 30.96 435 GLY C O 1
ATOM 10084 N N . LEU C 1 445 ? -61.682 20.065 10.904 1.00 29.84 436 LEU C N 1
ATOM 10085 C CA . LEU C 1 445 ? -62.476 19.173 10.065 1.00 28.16 436 LEU C CA 1
ATOM 10086 C C . LEU C 1 445 ? -61.658 17.967 9.611 1.00 24.60 436 LEU C C 1
ATOM 10087 O O . LEU C 1 445 ? -62.181 16.850 9.536 1.00 24.46 436 LEU C O 1
ATOM 10092 N N . MET C 1 446 ? -60.372 18.170 9.307 1.00 21.43 437 MET C N 1
ATOM 10093 C CA . MET C 1 446 ? -59.524 17.049 8.900 1.00 21.76 437 MET C CA 1
ATOM 10094 C C . MET C 1 446 ? -59.338 16.043 10.030 1.00 22.54 437 MET C C 1
ATOM 10095 O O . MET C 1 446 ? -59.371 14.828 9.803 1.00 23.52 437 MET C O 1
ATOM 10100 N N . VAL C 1 447 ? -59.115 16.527 11.251 1.00 21.80 438 VAL C N 1
ATOM 10101 C CA . VAL C 1 447 ? -58.965 15.618 12.382 1.00 21.94 438 VAL C CA 1
ATOM 10102 C C . VAL C 1 447 ? -60.231 14.786 12.557 1.00 20.86 438 VAL C C 1
ATOM 10103 O O . VAL C 1 447 ? -60.173 13.564 12.723 1.00 16.81 438 VAL C O 1
ATOM 10107 N N . SER C 1 448 ? -61.396 15.441 12.528 1.00 21.78 439 SER C N 1
ATOM 10108 C CA . SER C 1 448 ? -62.660 14.733 12.742 1.00 22.27 439 SER C CA 1
ATOM 10109 C C . SER C 1 448 ? -62.933 13.711 11.644 1.00 22.67 439 SER C C 1
ATOM 10110 O O . SER C 1 448 ? -63.431 12.615 11.920 1.00 22.84 439 SER C O 1
ATOM 10113 N N . ALA C 1 449 ? -62.610 14.042 10.391 1.00 23.04 440 ALA C N 1
ATOM 10114 C CA . ALA C 1 449 ? -62.914 13.113 9.308 1.00 23.40 440 ALA C CA 1
ATOM 10115 C C . ALA C 1 449 ? -62.057 11.862 9.404 1.00 22.96 440 ALA C C 1
ATOM 10116 O O . ALA C 1 449 ? -62.522 10.766 9.073 1.00 24.58 440 ALA C O 1
ATOM 10118 N N . LEU C 1 450 ? -60.815 12.003 9.868 1.00 23.04 441 LEU C N 1
ATOM 10119 C CA . LEU C 1 450 ? -59.966 10.838 10.108 1.00 23.93 441 LEU C CA 1
ATOM 10120 C C . LEU C 1 450 ? -60.442 10.023 11.306 1.00 25.83 441 LEU C C 1
ATOM 10121 O O . LEU C 1 450 ? -60.438 8.788 11.257 1.00 23.94 441 LEU C O 1
ATOM 10126 N N . GLU C 1 451 ? -60.814 10.691 12.402 1.00 30.25 442 GLU C N 1
ATOM 10127 C CA . GLU C 1 451 ? -61.352 9.983 13.562 1.00 35.45 442 GLU C CA 1
ATOM 10128 C C . GLU C 1 451 ? -62.546 9.119 13.170 1.00 36.34 442 GLU C C 1
ATOM 10129 O O . GLU C 1 451 ? -62.650 7.958 13.577 1.00 35.92 442 GLU C O 1
ATOM 10135 N N . ALA C 1 452 ? -63.454 9.675 12.365 1.00 38.26 443 ALA C N 1
ATOM 10136 C CA . ALA C 1 452 ? -64.574 8.890 11.857 1.00 38.72 443 ALA C CA 1
ATOM 10137 C C . ALA C 1 452 ? -64.092 7.730 10.990 1.00 37.48 443 ALA C C 1
ATOM 10138 O O . ALA C 1 452 ? -64.624 6.617 11.076 1.00 37.09 443 ALA C O 1
ATOM 10140 N N . ALA C 1 453 ? -63.091 7.975 10.141 1.00 36.01 444 ALA C N 1
ATOM 10141 C CA . ALA C 1 453 ? -62.604 6.930 9.245 1.00 34.07 444 ALA C CA 1
ATOM 10142 C C . ALA C 1 453 ? -61.972 5.781 10.019 1.00 31.59 444 ALA C C 1
ATOM 10143 O O . ALA C 1 453 ? -62.155 4.610 9.671 1.00 31.52 444 ALA C O 1
ATOM 10145 N N . PHE C 1 454 ? -61.216 6.095 11.069 1.00 30.32 445 PHE C N 1
ATOM 10146 C CA . PHE C 1 454 ? -60.565 5.039 11.831 1.00 29.23 445 PHE C CA 1
ATOM 10147 C C . PHE C 1 454 ? -61.546 4.294 12.723 1.00 32.17 445 PHE C C 1
ATOM 10148 O O . PHE C 1 454 ? -61.320 3.118 13.032 1.00 33.62 445 PHE C O 1
ATOM 10156 N N . ALA C 1 455 ? -62.623 4.950 13.163 1.00 31.67 446 ALA C N 1
ATOM 10157 C CA . ALA C 1 455 ? -63.690 4.227 13.857 1.00 31.22 446 ALA C CA 1
ATOM 10158 C C . ALA C 1 455 ? -64.355 3.204 12.940 1.00 28.55 446 ALA C C 1
ATOM 10159 O O . ALA C 1 455 ? -64.659 2.083 13.363 1.00 27.07 446 ALA C O 1
ATOM 10161 N N . ARG C 1 456 ? -64.572 3.569 11.674 1.00 29.11 447 ARG C N 1
ATOM 10162 C CA . ARG C 1 456 ? -65.324 2.721 10.755 1.00 32.13 447 ARG C CA 1
ATOM 10163 C C . ARG C 1 456 ? -64.458 1.626 10.126 1.00 31.27 447 ARG C C 1
ATOM 10164 O O . ARG C 1 456 ? -64.888 0.467 10.038 1.00 29.34 447 ARG C O 1
ATOM 10172 N N . CYS C 1 457 ? -63.240 1.961 9.689 1.00 31.02 448 CYS C N 1
ATOM 10173 C CA . CYS C 1 457 ? -62.388 1.031 8.952 1.00 31.39 448 CYS C CA 1
ATOM 10174 C C . CYS C 1 457 ? -61.036 0.794 9.617 1.00 31.80 448 CYS C C 1
ATOM 10175 O O . CYS C 1 457 ? -60.135 0.238 8.975 1.00 31.54 448 CYS C O 1
ATOM 10178 N N . GLY C 1 458 ? -60.855 1.210 10.867 1.00 32.03 449 GLY C N 1
ATOM 10179 C CA . GLY C 1 458 ? -59.566 1.079 11.523 1.00 31.26 449 GLY C CA 1
ATOM 10180 C C . GLY C 1 458 ? -59.246 -0.315 12.021 1.00 31.91 449 GLY C C 1
ATOM 10181 O O . GLY C 1 458 ? -58.082 -0.717 12.055 1.00 30.45 449 GLY C O 1
ATOM 10182 N N . LYS D 1 13 ? 21.807 -11.449 -12.105 1.00 61.26 4 LYS D N 1
ATOM 10183 C CA . LYS D 1 13 ? 22.091 -10.225 -12.845 1.00 60.67 4 LYS D CA 1
ATOM 10184 C C . LYS D 1 13 ? 20.808 -9.624 -13.412 1.00 60.80 4 LYS D C 1
ATOM 10185 O O . LYS D 1 13 ? 20.843 -8.778 -14.308 1.00 60.34 4 LYS D O 1
ATOM 10191 N N . TYR D 1 14 ? 19.674 -10.090 -12.886 1.00 60.99 5 TYR D N 1
ATOM 10192 C CA . TYR D 1 14 ? 18.374 -9.462 -13.100 1.00 59.49 5 TYR D CA 1
ATOM 10193 C C . TYR D 1 14 ? 18.155 -8.253 -12.193 1.00 61.25 5 TYR D C 1
ATOM 10194 O O . TYR D 1 14 ? 17.091 -7.625 -12.264 1.00 61.86 5 TYR D O 1
ATOM 10203 N N . LYS D 1 15 ? 19.134 -7.915 -11.348 1.00 62.41 6 LYS D N 1
ATOM 10204 C CA . LYS D 1 15 ? 18.931 -6.885 -10.334 1.00 64.79 6 LYS D CA 1
ATOM 10205 C C . LYS D 1 15 ? 18.921 -5.486 -10.941 1.00 68.83 6 LYS D C 1
ATOM 10206 O O . LYS D 1 15 ? 18.119 -4.638 -10.539 1.00 64.58 6 LYS D O 1
ATOM 10212 N N . ASN D 1 16 ? 19.799 -5.220 -11.898 1.00 77.50 7 ASN D N 1
ATOM 10213 C CA . ASN D 1 16 ? 19.811 -3.939 -12.591 1.00 84.08 7 ASN D CA 1
ATOM 10214 C C . ASN D 1 16 ? 19.040 -3.958 -13.903 1.00 92.98 7 ASN D C 1
ATOM 10215 O O . ASN D 1 16 ? 18.949 -2.916 -14.562 1.00 98.41 7 ASN D O 1
ATOM 10220 N N . ALA D 1 17 ? 18.530 -5.113 -14.322 1.00 97.46 8 ALA D N 1
ATOM 10221 C CA . ALA D 1 17 ? 17.851 -5.197 -15.607 1.00 96.55 8 ALA D CA 1
ATOM 10222 C C . ALA D 1 17 ? 16.674 -4.229 -15.647 1.00 93.62 8 ALA D C 1
ATOM 10223 O O . ALA D 1 17 ? 15.980 -4.013 -14.646 1.00 93.29 8 ALA D O 1
ATOM 10225 N N . GLU D 1 18 ? 16.434 -3.665 -16.827 1.00 82.29 9 GLU D N 1
ATOM 10226 C CA . GLU D 1 18 ? 15.301 -2.773 -17.006 1.00 69.81 9 GLU D CA 1
ATOM 10227 C C . GLU D 1 18 ? 14.025 -3.586 -17.157 1.00 56.53 9 GLU D C 1
ATOM 10228 O O . GLU D 1 18 ? 14.007 -4.624 -17.822 1.00 53.10 9 GLU D O 1
ATOM 10234 N N . LYS D 1 19 ? 12.941 -3.077 -16.587 1.00 46.99 10 LYS D N 1
ATOM 10235 C CA . LYS D 1 19 ? 11.717 -3.849 -16.409 1.00 37.76 10 LYS D CA 1
ATOM 10236 C C . LYS D 1 19 ? 10.708 -3.459 -17.482 1.00 35.26 10 LYS D C 1
ATOM 10237 O O . LYS D 1 19 ? 10.199 -2.333 -17.492 1.00 36.71 10 LYS D O 1
ATOM 10243 N N . LYS D 1 20 ? 10.452 -4.384 -18.406 1.00 31.72 11 LYS D N 1
ATOM 10244 C CA . LYS D 1 20 ? 9.566 -4.153 -19.538 1.00 28.03 11 LYS D CA 1
ATOM 10245 C C . LYS D 1 20 ? 8.179 -4.754 -19.355 1.00 23.40 11 LYS D C 1
ATOM 10246 O O . LYS D 1 20 ? 7.399 -4.797 -20.312 1.00 19.16 11 LYS D O 1
ATOM 10252 N N . PHE D 1 21 ? 7.862 -5.239 -18.164 1.00 23.58 12 PHE D N 1
ATOM 10253 C CA . PHE D 1 21 ? 6.539 -5.736 -17.844 1.00 23.82 12 PHE D CA 1
ATOM 10254 C C . PHE D 1 21 ? 5.990 -4.913 -16.687 1.00 25.78 12 PHE D C 1
ATOM 10255 O O . PHE D 1 21 ? 6.722 -4.162 -16.035 1.00 28.32 12 PHE D O 1
ATOM 10263 N N . TRP D 1 22 ? 4.681 -4.997 -16.484 1.00 24.58 13 TRP D N 1
ATOM 10264 C CA . TRP D 1 22 ? 4.017 -4.322 -15.380 1.00 24.71 13 TRP D CA 1
ATOM 10265 C C . TRP D 1 22 ? 3.609 -5.333 -14.318 1.00 24.73 13 TRP D C 1
ATOM 10266 O O . TRP D 1 22 ? 2.921 -6.310 -14.625 1.00 25.99 13 TRP D O 1
ATOM 10277 N N . HIS D 1 23 ? 3.987 -5.066 -13.072 1.00 26.03 14 HIS D N 1
ATOM 10278 C CA . HIS D 1 23 ? 3.519 -5.865 -11.938 1.00 28.47 14 HIS D CA 1
ATOM 10279 C C . HIS D 1 23 ? 2.033 -5.603 -11.729 1.00 30.05 14 HIS D C 1
ATOM 10280 O O . HIS D 1 23 ? 1.648 -4.442 -11.535 1.00 32.17 14 HIS D O 1
ATOM 10287 N N . PRO D 1 24 ? 1.173 -6.627 -11.731 1.00 30.35 15 PRO D N 1
ATOM 10288 C CA . PRO D 1 24 ? -0.221 -6.410 -11.332 1.00 31.47 15 PRO D CA 1
ATOM 10289 C C . PRO D 1 24 ? -0.319 -5.951 -9.884 1.00 32.67 15 PRO D C 1
ATOM 10290 O O . PRO D 1 24 ? 0.459 -6.373 -9.024 1.00 34.69 15 PRO D O 1
ATOM 10294 N N . MET D 1 25 ? -1.287 -5.068 -9.623 1.00 31.16 16 MET D N 1
ATOM 10295 C CA . MET D 1 25 ? -1.631 -4.650 -8.267 1.00 31.61 16 MET D CA 1
ATOM 10296 C C . MET D 1 25 ? -0.496 -3.879 -7.598 1.00 32.83 16 MET D C 1
ATOM 10297 O O . MET D 1 25 ? -0.297 -3.984 -6.387 1.00 35.44 16 MET D O 1
ATOM 10302 N N . GLY D 1 26 ? 0.273 -3.111 -8.364 1.00 31.32 17 GLY D N 1
ATOM 10303 C CA . GLY D 1 26 ? 1.378 -2.371 -7.796 1.00 31.90 17 GLY D CA 1
ATOM 10304 C C . GLY D 1 26 ? 1.575 -1.040 -8.489 1.00 30.40 17 GLY D C 1
ATOM 10305 O O . GLY D 1 26 ? 1.121 -0.820 -9.611 1.00 30.95 17 GLY D O 1
ATOM 10306 N N . SER D 1 27 ? 2.288 -0.157 -7.797 1.00 28.81 18 SER D N 1
ATOM 10307 C CA . SER D 1 27 ? 2.614 1.150 -8.349 1.00 27.50 18 SER D CA 1
ATOM 10308 C C . SER D 1 27 ? 3.520 0.996 -9.558 1.00 26.65 18 SER D C 1
ATOM 10309 O O . SER D 1 27 ? 4.549 0.317 -9.492 1.00 28.71 18 SER D O 1
ATOM 10312 N N . SER D 1 28 ? 3.135 1.616 -10.668 1.00 27.34 19 SER D N 1
ATOM 10313 C CA . SER D 1 28 ? 3.976 1.653 -11.856 1.00 26.62 19 SER D CA 1
ATOM 10314 C C . SER D 1 28 ? 4.848 2.894 -11.897 1.00 24.85 19 SER D C 1
ATOM 10315 O O . SER D 1 28 ? 5.533 3.130 -12.898 1.00 24.94 19 SER D O 1
ATOM 10318 N N . ALA D 1 29 ? 4.845 3.686 -10.834 1.00 27.29 20 ALA D N 1
ATOM 10319 C CA . ALA D 1 29 ? 5.608 4.920 -10.804 1.00 30.64 20 ALA D CA 1
ATOM 10320 C C . ALA D 1 29 ? 7.056 4.655 -10.412 1.00 34.95 20 ALA D C 1
ATOM 10321 O O . ALA D 1 29 ? 7.342 3.796 -9.569 1.00 34.12 20 ALA D O 1
ATOM 10323 N N . ALA D 1 30 ? 7.976 5.418 -11.018 1.00 37.27 21 ALA D N 1
ATOM 10324 C CA . ALA D 1 30 ? 9.371 5.393 -10.605 1.00 39.64 21 ALA D CA 1
ATOM 10325 C C . ALA D 1 30 ? 9.568 6.196 -9.320 1.00 40.70 21 ALA D C 1
ATOM 10326 O O . ALA D 1 30 ? 8.888 7.200 -9.098 1.00 40.40 21 ALA D O 1
ATOM 10328 N N . PRO D 1 31 ? 10.503 5.779 -8.452 1.00 42.43 22 PRO D N 1
ATOM 10329 C CA . PRO D 1 31 ? 11.467 4.677 -8.573 1.00 42.08 22 PRO D CA 1
ATOM 10330 C C . PRO D 1 31 ? 10.986 3.346 -7.997 1.00 39.96 22 PRO D C 1
ATOM 10331 O O . PRO D 1 31 ? 11.707 2.352 -8.105 1.00 39.79 22 PRO D O 1
ATOM 10335 N N . HIS D 1 32 ? 9.797 3.348 -7.388 1.00 38.22 23 HIS D N 1
ATOM 10336 C CA . HIS D 1 32 ? 9.283 2.145 -6.740 1.00 36.90 23 HIS D CA 1
ATOM 10337 C C . HIS D 1 32 ? 9.246 0.965 -7.706 1.00 35.53 23 HIS D C 1
ATOM 10338 O O . HIS D 1 32 ? 9.546 -0.174 -7.322 1.00 34.30 23 HIS D O 1
ATOM 10345 N N . ARG D 1 33 ? 8.928 1.226 -8.974 1.00 34.46 24 ARG D N 1
ATOM 10346 C CA . ARG D 1 33 ? 8.811 0.146 -9.943 1.00 35.65 24 ARG D CA 1
ATOM 10347 C C . ARG D 1 33 ? 10.138 -0.579 -10.150 1.00 38.94 24 ARG D C 1
ATOM 10348 O O . ARG D 1 33 ? 10.143 -1.772 -10.468 1.00 41.02 24 ARG D O 1
ATOM 10356 N N . ASP D 1 34 ? 11.269 0.102 -9.938 1.00 40.08 25 ASP D N 1
ATOM 10357 C CA . ASP D 1 34 ? 12.571 -0.457 -10.288 1.00 40.21 25 ASP D CA 1
ATOM 10358 C C . ASP D 1 34 ? 13.079 -1.507 -9.309 1.00 41.42 25 ASP D C 1
ATOM 10359 O O . ASP D 1 34 ? 14.114 -2.126 -9.583 1.00 41.90 25 ASP D O 1
ATOM 10364 N N . LYS D 1 35 ? 12.387 -1.724 -8.194 1.00 42.57 26 LYS D N 1
ATOM 10365 C CA . LYS D 1 35 ? 12.756 -2.742 -7.219 1.00 42.70 26 LYS D CA 1
ATOM 10366 C C . LYS D 1 35 ? 12.095 -4.075 -7.565 1.00 39.10 26 LYS D C 1
ATOM 10367 O O . LYS D 1 35 ? 11.032 -4.118 -8.191 1.00 39.30 26 LYS D O 1
ATOM 10373 N N . THR D 1 36 ? 12.747 -5.171 -7.174 1.00 35.94 27 THR D N 1
ATOM 10374 C CA . THR D 1 36 ? 12.245 -6.499 -7.511 1.00 33.14 27 THR D CA 1
ATOM 10375 C C . THR D 1 36 ? 12.819 -7.530 -6.556 1.00 32.59 27 THR D C 1
ATOM 10376 O O . THR D 1 36 ? 14.036 -7.584 -6.358 1.00 34.04 27 THR D O 1
ATOM 10380 N N . LEU D 1 37 ? 11.949 -8.371 -6.007 1.00 31.37 28 LEU D N 1
ATOM 10381 C CA . LEU D 1 37 ? 12.358 -9.639 -5.408 1.00 28.60 28 LEU D CA 1
ATOM 10382 C C . LEU D 1 37 ? 12.214 -10.700 -6.491 1.00 26.95 28 LEU D C 1
ATOM 10383 O O . LEU D 1 37 ? 11.093 -11.081 -6.847 1.00 26.34 28 LEU D O 1
ATOM 10388 N N . VAL D 1 38 ? 13.334 -11.178 -7.018 1.00 24.34 29 VAL D N 1
ATOM 10389 C CA . VAL D 1 38 ? 13.322 -12.089 -8.154 1.00 25.50 29 VAL D CA 1
ATOM 10390 C C . VAL D 1 38 ? 13.453 -13.507 -7.617 1.00 27.88 29 VAL D C 1
ATOM 10391 O O . VAL D 1 38 ? 14.522 -13.899 -7.136 1.00 29.30 29 VAL D O 1
ATOM 10395 N N . ILE D 1 39 ? 12.377 -14.285 -7.705 1.00 27.60 30 ILE D N 1
ATOM 10396 C CA . ILE D 1 39 ? 12.412 -15.674 -7.257 1.00 26.51 30 ILE D CA 1
ATOM 10397 C C . ILE D 1 39 ? 13.033 -16.519 -8.362 1.00 24.48 30 ILE D C 1
ATOM 10398 O O . ILE D 1 39 ? 12.632 -16.431 -9.527 1.00 20.59 30 ILE D O 1
ATOM 10403 N N . ALA D 1 40 ? 14.072 -17.283 -8.010 1.00 27.66 31 ALA D N 1
ATOM 10404 C CA . ALA D 1 40 ? 14.798 -18.092 -8.980 1.00 30.27 31 ALA D CA 1
ATOM 10405 C C . ALA D 1 40 ? 14.305 -19.529 -9.025 1.00 31.85 31 ALA D C 1
ATOM 10406 O O . ALA D 1 40 ? 14.084 -20.068 -10.113 1.00 33.09 31 ALA D O 1
ATOM 10408 N N . ARG D 1 41 ? 14.086 -20.143 -7.862 1.00 33.00 32 ARG D N 1
ATOM 10409 C CA . ARG D 1 41 ? 13.841 -21.576 -7.767 1.00 33.62 32 ARG D CA 1
ATOM 10410 C C . ARG D 1 41 ? 12.799 -21.867 -6.700 1.00 33.67 32 ARG D C 1
ATOM 10411 O O . ARG D 1 41 ? 12.574 -21.069 -5.788 1.00 34.09 32 ARG D O 1
ATOM 10419 N N . GLY D 1 42 ? 12.126 -23.000 -6.867 1.00 33.26 33 GLY D N 1
ATOM 10420 C CA . GLY D 1 42 ? 11.185 -23.487 -5.883 1.00 30.95 33 GLY D CA 1
ATOM 10421 C C . GLY D 1 42 ? 11.289 -24.980 -5.669 1.00 28.72 33 GLY D C 1
ATOM 10422 O O . GLY D 1 42 ? 11.474 -25.737 -6.627 1.00 27.94 33 GLY D O 1
ATOM 10423 N N . ASP D 1 43 ? 11.208 -25.418 -4.417 1.00 28.45 34 ASP D N 1
ATOM 10424 C CA . ASP D 1 43 ? 11.123 -26.841 -4.118 1.00 30.12 34 ASP D CA 1
ATOM 10425 C C . ASP D 1 43 ? 10.377 -27.012 -2.802 1.00 29.58 34 ASP D C 1
ATOM 10426 O O . ASP D 1 43 ? 10.731 -26.375 -1.803 1.00 25.58 34 ASP D O 1
ATOM 10431 N N . GLY D 1 44 ? 9.344 -27.859 -2.808 1.00 29.05 35 GLY D N 1
ATOM 10432 C CA . GLY D 1 44 ? 8.573 -28.079 -1.588 1.00 27.37 35 GLY D CA 1
ATOM 10433 C C . GLY D 1 44 ? 7.826 -26.825 -1.175 1.00 26.91 35 GLY D C 1
ATOM 10434 O O . GLY D 1 44 ? 7.160 -26.186 -1.996 1.00 25.11 35 GLY D O 1
ATOM 10435 N N . ASN D 1 45 ? 7.968 -26.431 0.094 1.00 28.37 36 ASN D N 1
ATOM 10436 C CA . ASN D 1 45 ? 7.322 -25.229 0.619 1.00 28.80 36 ASN D CA 1
ATOM 10437 C C . ASN D 1 45 ? 8.284 -24.051 0.728 1.00 30.20 36 ASN D C 1
ATOM 10438 O O . ASN D 1 45 ? 8.002 -23.095 1.458 1.00 28.46 36 ASN D O 1
ATOM 10443 N N . TYR D 1 46 ? 9.411 -24.100 0.019 1.00 33.19 37 TYR D N 1
ATOM 10444 C CA . TYR D 1 46 ? 10.466 -23.093 0.081 1.00 33.65 37 TYR D CA 1
ATOM 10445 C C . TYR D 1 46 ? 10.811 -22.562 -1.305 1.00 35.36 37 TYR D C 1
ATOM 10446 O O . TYR D 1 46 ? 10.679 -23.271 -2.309 1.00 35.46 37 TYR D O 1
ATOM 10455 N N . ILE D 1 47 ? 11.269 -21.305 -1.348 1.00 34.81 38 ILE D N 1
ATOM 10456 C CA . ILE D 1 47 ? 11.731 -20.672 -2.578 1.00 35.39 38 ILE D CA 1
ATOM 10457 C C . ILE D 1 47 ? 13.092 -20.022 -2.341 1.00 33.67 38 ILE D C 1
ATOM 10458 O O . ILE D 1 47 ? 13.491 -19.748 -1.207 1.00 33.13 38 ILE D O 1
ATOM 10463 N N . THR D 1 48 ? 13.812 -19.791 -3.439 1.00 32.35 39 THR D N 1
ATOM 10464 C CA . THR D 1 48 ? 15.152 -19.210 -3.411 1.00 31.63 39 THR D CA 1
ATOM 10465 C C . THR D 1 48 ? 15.216 -18.037 -4.383 1.00 27.77 39 THR D C 1
ATOM 10466 O O . THR D 1 48 ? 14.812 -18.170 -5.544 1.00 24.48 39 THR D O 1
ATOM 10470 N N . ASP D 1 49 ? 15.759 -16.906 -3.928 1.00 28.88 40 ASP D N 1
ATOM 10471 C CA . ASP D 1 49 ? 15.831 -15.725 -4.780 1.00 30.77 40 ASP D CA 1
ATOM 10472 C C . ASP D 1 49 ? 17.116 -15.745 -5.614 1.00 31.85 40 ASP D C 1
ATOM 10473 O O . ASP D 1 49 ? 17.935 -16.665 -5.527 1.00 32.49 40 ASP D O 1
ATOM 10478 N N . ILE D 1 50 ? 17.292 -14.721 -6.453 1.00 32.18 41 ILE D N 1
ATOM 10479 C CA . ILE D 1 50 ? 18.491 -14.657 -7.280 1.00 33.27 41 ILE D CA 1
ATOM 10480 C C . ILE D 1 50 ? 19.747 -14.397 -6.470 1.00 35.25 41 ILE D C 1
ATOM 10481 O O . ILE D 1 50 ? 20.849 -14.541 -7.002 1.00 35.93 41 ILE D O 1
ATOM 10486 N N . ASP D 1 51 ? 19.611 -14.020 -5.203 1.00 36.70 42 ASP D N 1
ATOM 10487 C CA . ASP D 1 51 ? 20.750 -13.873 -4.309 1.00 39.02 42 ASP D CA 1
ATOM 10488 C C . ASP D 1 51 ? 21.000 -15.124 -3.475 1.00 40.24 42 ASP D C 1
ATOM 10489 O O . ASP D 1 51 ? 21.786 -15.069 -2.521 1.00 39.69 42 ASP D O 1
ATOM 10494 N N . GLY D 1 52 ? 20.355 -16.242 -3.817 1.00 40.08 43 GLY D N 1
ATOM 10495 C CA . GLY D 1 52 ? 20.557 -17.484 -3.097 1.00 40.38 43 GLY D CA 1
ATOM 10496 C C . GLY D 1 52 ? 19.948 -17.535 -1.716 1.00 41.11 43 GLY D C 1
ATOM 10497 O O . GLY D 1 52 ? 20.246 -18.465 -0.959 1.00 41.69 43 GLY D O 1
ATOM 10498 N N . GLN D 1 53 ? 19.126 -16.553 -1.355 1.00 40.78 44 GLN D N 1
ATOM 10499 C CA . GLN D 1 53 ? 18.469 -16.528 -0.055 1.00 41.21 44 GLN D CA 1
ATOM 10500 C C . GLN D 1 53 ? 17.195 -17.363 -0.119 1.00 40.50 44 GLN D C 1
ATOM 10501 O O . GLN D 1 53 ? 16.365 -17.180 -1.018 1.00 38.16 44 GLN D O 1
ATOM 10507 N N . ARG D 1 54 ? 17.038 -18.287 0.820 1.00 41.68 45 ARG D N 1
ATOM 10508 C CA . ARG D 1 54 ? 15.839 -19.108 0.867 1.00 41.22 45 ARG D CA 1
ATOM 10509 C C . ARG D 1 54 ? 14.869 -18.560 1.902 1.00 40.33 45 ARG D C 1
ATOM 10510 O O . ARG D 1 54 ? 15.259 -17.894 2.864 1.00 39.74 45 ARG D O 1
ATOM 10518 N N . MET D 1 55 ? 13.589 -18.836 1.685 1.00 39.41 46 MET D N 1
ATOM 10519 C CA . MET D 1 55 ? 12.562 -18.396 2.608 1.00 37.63 46 MET D CA 1
ATOM 10520 C C . MET D 1 55 ? 11.371 -19.329 2.487 1.00 36.32 46 MET D C 1
ATOM 10521 O O . MET D 1 55 ? 11.151 -19.951 1.442 1.00 35.03 46 MET D O 1
ATOM 10526 N N . LEU D 1 56 ? 10.661 -19.487 3.598 1.00 36.85 47 LEU D N 1
ATOM 10527 C CA . LEU D 1 56 ? 9.390 -20.190 3.562 1.00 37.98 47 LEU D CA 1
ATOM 10528 C C . LEU D 1 56 ? 8.394 -19.401 2.718 1.00 36.94 47 LEU D C 1
ATOM 10529 O O . LEU D 1 56 ? 8.281 -18.177 2.837 1.00 35.78 47 LEU D O 1
ATOM 10534 N N . ASP D 1 57 ? 7.675 -20.117 1.856 1.00 37.18 48 ASP D N 1
ATOM 10535 C CA . ASP D 1 57 ? 6.744 -19.504 0.913 1.00 37.74 48 ASP D CA 1
ATOM 10536 C C . ASP D 1 57 ? 5.389 -19.347 1.601 1.00 37.98 48 ASP D C 1
ATOM 10537 O O . ASP D 1 57 ? 4.407 -20.017 1.289 1.00 36.75 48 ASP D O 1
ATOM 10542 N N . GLY D 1 58 ? 5.344 -18.390 2.522 1.00 40.38 49 GLY D N 1
ATOM 10543 C CA . GLY D 1 58 ? 4.161 -18.162 3.321 1.00 41.43 49 GLY D CA 1
ATOM 10544 C C . GLY D 1 58 ? 2.951 -17.685 2.544 1.00 42.29 49 GLY D C 1
ATOM 10545 O O . GLY D 1 58 ? 1.859 -17.642 3.116 1.00 43.15 49 GLY D O 1
ATOM 10546 N N . VAL D 1 59 ? 3.108 -17.330 1.266 1.00 42.09 50 VAL D N 1
ATOM 10547 C CA . VAL D 1 59 ? 1.976 -16.967 0.424 1.00 42.98 50 VAL D CA 1
ATOM 10548 C C . VAL D 1 59 ? 1.582 -18.075 -0.535 1.00 40.03 50 VAL D C 1
ATOM 10549 O O . VAL D 1 59 ? 0.538 -17.953 -1.191 1.00 41.30 50 VAL D O 1
ATOM 10553 N N . GLY D 1 60 ? 2.404 -19.110 -0.688 1.00 36.47 51 GLY D N 1
ATOM 10554 C CA . GLY D 1 60 ? 2.061 -20.214 -1.563 1.00 35.75 51 GLY D CA 1
ATOM 10555 C C . GLY D 1 60 ? 1.953 -19.794 -3.012 1.00 34.44 51 GLY D C 1
ATOM 10556 O O . GLY D 1 60 ? 1.069 -20.279 -3.735 1.00 33.06 51 GLY D O 1
ATOM 10557 N N . GLY D 1 61 ? 2.868 -18.941 -3.472 1.00 32.20 52 GLY D N 1
ATOM 10558 C CA . GLY D 1 61 ? 2.711 -18.325 -4.773 1.00 31.39 52 GLY D CA 1
ATOM 10559 C C . GLY D 1 61 ? 1.709 -17.205 -4.656 1.00 32.26 52 GLY D C 1
ATOM 10560 O O . GLY D 1 61 ? 2.081 -16.071 -4.344 1.00 32.79 52 GLY D O 1
ATOM 10561 N N . LEU D 1 62 ? 0.428 -17.513 -4.898 1.00 30.95 53 LEU D N 1
ATOM 10562 C CA . LEU D 1 62 ? -0.677 -16.582 -4.636 1.00 30.12 53 LEU D CA 1
ATOM 10563 C C . LEU D 1 62 ? -1.877 -17.440 -4.229 1.00 28.18 53 LEU D C 1
ATOM 10564 O O . LEU D 1 62 ? -2.799 -17.659 -5.012 1.00 28.69 53 LEU D O 1
ATOM 10569 N N . TRP D 1 63 ? -1.857 -17.896 -2.973 1.00 29.17 54 TRP D N 1
ATOM 10570 C CA . TRP D 1 63 ? -2.654 -19.015 -2.469 1.00 31.68 54 TRP D CA 1
ATOM 10571 C C . TRP D 1 63 ? -3.040 -20.037 -3.536 1.00 30.78 54 TRP D C 1
ATOM 10572 O O . TRP D 1 63 ? -4.231 -20.294 -3.740 1.00 31.25 54 TRP D O 1
ATOM 10583 N N . ASN D 1 64 ? -2.053 -20.646 -4.203 1.00 29.00 55 ASN D N 1
ATOM 10584 C CA . ASN D 1 64 ? -2.345 -21.668 -5.207 1.00 30.36 55 ASN D CA 1
ATOM 10585 C C . ASN D 1 64 ? -1.332 -22.805 -5.289 1.00 32.16 55 ASN D C 1
ATOM 10586 O O . ASN D 1 64 ? -1.683 -23.864 -5.819 1.00 31.66 55 ASN D O 1
ATOM 10591 N N . VAL D 1 65 ? -0.105 -22.652 -4.792 1.00 34.77 56 VAL D N 1
ATOM 10592 C CA . VAL D 1 65 ? 0.871 -23.736 -4.839 1.00 38.17 56 VAL D CA 1
ATOM 10593 C C . VAL D 1 65 ? 0.631 -24.607 -3.616 1.00 43.12 56 VAL D C 1
ATOM 10594 O O . VAL D 1 65 ? 1.441 -24.645 -2.684 1.00 45.21 56 VAL D O 1
ATOM 10598 N N . ASN D 1 66 ? -0.506 -25.295 -3.603 1.00 45.84 57 ASN D N 1
ATOM 10599 C CA . ASN D 1 66 ? -1.006 -25.893 -2.373 1.00 48.01 57 ASN D CA 1
ATOM 10600 C C . ASN D 1 66 ? -0.355 -27.231 -2.049 1.00 47.09 57 ASN D C 1
ATOM 10601 O O . ASN D 1 66 ? -0.378 -27.643 -0.883 1.00 47.57 57 ASN D O 1
ATOM 10606 N N . ILE D 1 67 ? 0.238 -27.907 -3.038 1.00 44.89 58 ILE D N 1
ATOM 10607 C CA . ILE D 1 67 ? 0.946 -29.156 -2.790 1.00 42.45 58 ILE D CA 1
ATOM 10608 C C . ILE D 1 67 ? 2.443 -28.958 -2.628 1.00 41.51 58 ILE D C 1
ATOM 10609 O O . ILE D 1 67 ? 3.153 -29.925 -2.334 1.00 42.55 58 ILE D O 1
ATOM 10614 N N . GLY D 1 68 ? 2.940 -27.736 -2.779 1.00 39.67 59 GLY D N 1
ATOM 10615 C CA . GLY D 1 68 ? 4.363 -27.478 -2.720 1.00 37.47 59 GLY D CA 1
ATOM 10616 C C . GLY D 1 68 ? 5.006 -27.448 -4.098 1.00 36.81 59 GLY D C 1
ATOM 10617 O O . GLY D 1 68 ? 4.468 -27.948 -5.083 1.00 37.92 59 GLY D O 1
ATOM 10618 N N . HIS D 1 69 ? 6.181 -26.828 -4.162 1.00 35.34 60 HIS D N 1
ATOM 10619 C CA . HIS D 1 69 ? 6.908 -26.739 -5.419 1.00 35.95 60 HIS D CA 1
ATOM 10620 C C . HIS D 1 69 ? 7.635 -28.041 -5.741 1.00 36.83 60 HIS D C 1
ATOM 10621 O O . HIS D 1 69 ? 8.065 -28.781 -4.847 1.00 38.63 60 HIS D O 1
ATOM 10628 N N . ASN D 1 70 ? 7.785 -28.299 -7.046 1.00 35.02 61 ASN D N 1
ATOM 10629 C CA . ASN D 1 70 ? 8.683 -29.337 -7.568 1.00 34.72 61 ASN D CA 1
ATOM 10630 C C . ASN D 1 70 ? 8.240 -30.751 -7.199 1.00 38.48 61 ASN D C 1
ATOM 10631 O O . ASN D 1 70 ? 9.073 -31.611 -6.899 1.00 41.16 61 ASN D O 1
ATOM 10636 N N . ARG D 1 71 ? 6.930 -31.002 -7.214 1.00 38.12 62 ARG D N 1
ATOM 10637 C CA . ARG D 1 71 ? 6.433 -32.362 -7.024 1.00 38.40 62 ARG D CA 1
ATOM 10638 C C . ARG D 1 71 ? 6.717 -33.178 -8.282 1.00 35.78 62 ARG D C 1
ATOM 10639 O O . ARG D 1 71 ? 6.313 -32.791 -9.384 1.00 34.25 62 ARG D O 1
ATOM 10647 N N . ALA D 1 72 ? 7.428 -34.295 -8.121 1.00 34.86 63 ALA D N 1
ATOM 10648 C CA . ALA D 1 72 ? 7.889 -35.067 -9.273 1.00 36.33 63 ALA D CA 1
ATOM 10649 C C . ALA D 1 72 ? 6.727 -35.631 -10.084 1.00 36.12 63 ALA D C 1
ATOM 10650 O O . ALA D 1 72 ? 6.707 -35.532 -11.318 1.00 36.96 63 ALA D O 1
ATOM 10652 N N . SER D 1 73 ? 5.757 -36.239 -9.401 1.00 34.83 64 SER D N 1
ATOM 10653 C CA . SER D 1 73 ? 4.654 -36.907 -10.085 1.00 36.11 64 SER D CA 1
ATOM 10654 C C . SER D 1 73 ? 3.906 -35.961 -11.022 1.00 36.48 64 SER D C 1
ATOM 10655 O O . SER D 1 73 ? 3.524 -36.354 -12.133 1.00 36.47 64 SER D O 1
ATOM 10658 N N . VAL D 1 74 ? 3.657 -34.723 -10.584 1.00 34.31 65 VAL D N 1
ATOM 10659 C CA . VAL D 1 74 ? 2.962 -33.764 -11.441 1.00 31.30 65 VAL D CA 1
ATOM 10660 C C . VAL D 1 74 ? 3.812 -33.412 -12.658 1.00 30.00 65 VAL D C 1
ATOM 10661 O O . VAL D 1 74 ? 3.303 -33.358 -13.786 1.00 29.47 65 VAL D O 1
ATOM 10665 N N . LYS D 1 75 ? 5.112 -33.159 -12.455 1.00 29.82 66 LYS D N 1
ATOM 10666 C CA . LYS D 1 75 ? 6.005 -32.926 -13.589 1.00 28.45 66 LYS D CA 1
ATOM 10667 C C . LYS D 1 75 ? 6.040 -34.136 -14.515 1.00 27.51 66 LYS D C 1
ATOM 10668 O O . LYS D 1 75 ? 6.092 -33.992 -15.741 1.00 26.30 66 LYS D O 1
ATOM 10674 N N . ALA D 1 76 ? 6.027 -35.340 -13.941 1.00 29.18 67 ALA D N 1
ATOM 10675 C CA . ALA D 1 76 ? 6.002 -36.554 -14.748 1.00 27.34 67 ALA D CA 1
ATOM 10676 C C . ALA D 1 76 ? 4.717 -36.645 -15.560 1.00 28.00 67 ALA D C 1
ATOM 10677 O O . ALA D 1 76 ? 4.729 -37.090 -16.717 1.00 26.24 67 ALA D O 1
ATOM 10679 N N . ALA D 1 77 ? 3.591 -36.257 -14.956 1.00 29.40 68 ALA D N 1
ATOM 10680 C CA . ALA D 1 77 ? 2.330 -36.232 -15.684 1.00 31.59 68 ALA D CA 1
ATOM 10681 C C . ALA D 1 77 ? 2.376 -35.234 -16.834 1.00 33.36 68 ALA D C 1
ATOM 10682 O O . ALA D 1 77 ? 1.896 -35.525 -17.939 1.00 33.66 68 ALA D O 1
ATOM 10684 N N . ILE D 1 78 ? 2.978 -34.062 -16.601 1.00 32.71 69 ILE D N 1
ATOM 10685 C CA . ILE D 1 78 ? 3.059 -33.042 -17.646 1.00 31.28 69 ILE D CA 1
ATOM 10686 C C . ILE D 1 78 ? 3.898 -33.546 -18.808 1.00 31.50 69 ILE D C 1
ATOM 10687 O O . ILE D 1 78 ? 3.519 -33.403 -19.976 1.00 34.81 69 ILE D O 1
ATOM 10692 N N . ALA D 1 79 ? 5.061 -34.131 -18.501 1.00 29.50 70 ALA D N 1
ATOM 10693 C CA . ALA D 1 79 ? 5.933 -34.668 -19.541 1.00 29.62 70 ALA D CA 1
ATOM 10694 C C . ALA D 1 79 ? 5.220 -35.738 -20.361 1.00 29.44 70 ALA D C 1
ATOM 10695 O O . ALA D 1 79 ? 5.332 -35.768 -21.593 1.00 29.92 70 ALA D O 1
ATOM 10697 N N . ALA D 1 80 ? 4.494 -36.632 -19.691 1.00 26.21 71 ALA D N 1
ATOM 10698 C CA . ALA D 1 80 ? 3.757 -37.664 -20.406 1.00 27.94 71 ALA D CA 1
ATOM 10699 C C . ALA D 1 80 ? 2.798 -37.060 -21.427 1.00 27.67 71 ALA D C 1
ATOM 10700 O O . ALA D 1 80 ? 2.790 -37.456 -22.599 1.00 28.83 71 ALA D O 1
ATOM 10702 N N . GLN D 1 81 ? 2.007 -36.068 -21.013 1.00 27.41 72 GLN D N 1
ATOM 10703 C CA . GLN D 1 81 ? 0.979 -35.545 -21.905 1.00 25.40 72 GLN D CA 1
ATOM 10704 C C . GLN D 1 81 ? 1.585 -34.791 -23.082 1.00 28.00 72 GLN D C 1
ATOM 10705 O O . GLN D 1 81 ? 1.117 -34.935 -24.219 1.00 29.07 72 GLN D O 1
ATOM 10711 N N . LEU D 1 82 ? 2.649 -34.017 -22.837 1.00 28.53 73 LEU D N 1
ATOM 10712 C CA . LEU D 1 82 ? 3.330 -33.314 -23.924 1.00 31.24 73 LEU D CA 1
ATOM 10713 C C . LEU D 1 82 ? 3.795 -34.282 -25.010 1.00 33.20 73 LEU D C 1
ATOM 10714 O O . LEU D 1 82 ? 3.776 -33.947 -26.202 1.00 34.47 73 LEU D O 1
ATOM 10719 N N . ASP D 1 83 ? 4.264 -35.468 -24.619 1.00 32.05 74 ASP D N 1
ATOM 10720 C CA . ASP D 1 83 ? 4.657 -36.455 -25.618 1.00 33.47 74 ASP D CA 1
ATOM 10721 C C . ASP D 1 83 ? 3.470 -36.920 -26.449 1.00 32.43 74 ASP D C 1
ATOM 10722 O O . ASP D 1 83 ? 3.629 -37.254 -27.628 1.00 33.33 74 ASP D O 1
ATOM 10727 N N . GLU D 1 84 ? 2.282 -36.962 -25.854 1.00 32.70 75 GLU D N 1
ATOM 10728 C CA . GLU D 1 84 ? 1.110 -37.489 -26.543 1.00 33.81 75 GLU D CA 1
ATOM 10729 C C . GLU D 1 84 ? 0.383 -36.410 -27.347 1.00 30.11 75 GLU D C 1
ATOM 10730 O O . GLU D 1 84 ? 0.254 -36.514 -28.572 1.00 28.29 75 GLU D O 1
ATOM 10736 N N . LEU D 1 85 ? -0.097 -35.371 -26.664 1.00 28.89 76 LEU D N 1
ATOM 10737 C CA . LEU D 1 85 ? -0.868 -34.302 -27.302 1.00 26.82 76 LEU D CA 1
ATOM 10738 C C . LEU D 1 85 ? -0.835 -33.124 -26.331 1.00 24.95 76 LEU D C 1
ATOM 10739 O O . LEU D 1 85 ? -1.581 -33.118 -25.350 1.00 24.89 76 LEU D O 1
ATOM 10744 N N . ALA D 1 86 ? 0.054 -32.164 -26.588 1.00 25.67 77 ALA D N 1
ATOM 10745 C CA . ALA D 1 86 ? 0.116 -30.980 -25.737 1.00 27.50 77 ALA D CA 1
ATOM 10746 C C . ALA D 1 86 ? -1.202 -30.216 -25.772 1.00 27.59 77 ALA D C 1
ATOM 10747 O O . ALA D 1 86 ? -1.740 -29.828 -24.729 1.00 19.94 77 ALA D O 1
ATOM 10749 N N . TYR D 1 87 ? -1.737 -29.997 -26.971 1.00 26.00 78 TYR D N 1
ATOM 10750 C CA . TYR D 1 87 ? -2.956 -29.231 -27.129 1.00 24.70 78 TYR D CA 1
ATOM 10751 C C . TYR D 1 87 ? -3.734 -29.711 -28.334 1.00 25.36 78 TYR D C 1
ATOM 10752 O O . TYR D 1 87 ? -3.177 -29.871 -29.423 1.00 25.82 78 TYR D O 1
ATOM 10761 N N . TYR D 1 88 ? -5.037 -29.872 -28.141 1.00 27.19 79 TYR D N 1
ATOM 10762 C CA . TYR D 1 88 ? -5.977 -29.728 -29.234 1.00 27.33 79 TYR D CA 1
ATOM 10763 C C . TYR D 1 88 ? -7.217 -29.035 -28.695 1.00 29.40 79 TYR D C 1
ATOM 10764 O O . TYR D 1 88 ? -7.409 -28.922 -27.482 1.00 32.10 79 TYR D O 1
ATOM 10773 N N . GLN D 1 89 ? -8.024 -28.514 -29.618 1.00 28.68 80 GLN D N 1
ATOM 10774 C CA . GLN D 1 89 ? -9.226 -27.757 -29.282 1.00 30.00 80 GLN D CA 1
ATOM 10775 C C . GLN D 1 89 ? -10.352 -28.667 -28.780 1.00 30.27 80 GLN D C 1
ATOM 10776 O O . GLN D 1 89 ? -10.360 -29.879 -29.003 1.00 31.55 80 GLN D O 1
ATOM 10782 N N . THR D 1 90 ? -11.322 -28.059 -28.091 1.00 29.10 81 THR D N 1
ATOM 10783 C CA . THR D 1 90 ? -12.529 -28.782 -27.703 1.00 27.34 81 THR D CA 1
ATOM 10784 C C . THR D 1 90 ? -13.789 -28.063 -28.176 1.00 27.05 81 THR D C 1
ATOM 10785 O O . THR D 1 90 ? -14.849 -28.190 -27.559 1.00 24.34 81 THR D O 1
ATOM 10789 N N . PHE D 1 91 ? -13.688 -27.291 -29.256 1.00 29.91 82 PHE D N 1
ATOM 10790 C CA . PHE D 1 91 ? -14.866 -26.645 -29.818 1.00 29.94 82 PHE D CA 1
ATOM 10791 C C . PHE D 1 91 ? -15.780 -27.688 -30.474 1.00 32.93 82 PHE D C 1
ATOM 10792 O O . PHE D 1 91 ? -15.346 -28.784 -30.837 1.00 34.13 82 PHE D O 1
ATOM 10800 N N . ASP D 1 92 ? -17.059 -27.315 -30.631 1.00 34.79 83 ASP D N 1
ATOM 10801 C CA . ASP D 1 92 ? -18.168 -28.152 -31.110 1.00 37.30 83 ASP D CA 1
ATOM 10802 C C . ASP D 1 92 ? -17.807 -29.446 -31.842 1.00 39.24 83 ASP D C 1
ATOM 10803 O O . ASP D 1 92 ? -17.449 -29.422 -33.025 1.00 40.89 83 ASP D O 1
ATOM 10808 N N . GLY D 1 93 ? -17.946 -30.585 -31.161 1.00 39.09 84 GLY D N 1
ATOM 10809 C CA . GLY D 1 93 ? -17.766 -31.881 -31.780 1.00 37.74 84 GLY D CA 1
ATOM 10810 C C . GLY D 1 93 ? -16.360 -32.432 -31.736 1.00 35.19 84 GLY D C 1
ATOM 10811 O O . GLY D 1 93 ? -16.109 -33.493 -32.322 1.00 34.22 84 GLY D O 1
ATOM 10812 N N . ILE D 1 94 ? -15.422 -31.728 -31.113 1.00 32.21 85 ILE D N 1
ATOM 10813 C CA . ILE D 1 94 ? -14.036 -32.167 -31.044 1.00 30.04 85 ILE D CA 1
ATOM 10814 C C . ILE D 1 94 ? -13.579 -32.132 -29.591 1.00 28.48 85 ILE D C 1
ATOM 10815 O O . ILE D 1 94 ? -13.942 -31.218 -28.846 1.00 27.33 85 ILE D O 1
ATOM 10820 N N . ALA D 1 95 ? -12.799 -33.128 -29.182 1.00 27.34 86 ALA D N 1
ATOM 10821 C CA . ALA D 1 95 ? -12.206 -33.126 -27.845 1.00 25.21 86 ALA D CA 1
ATOM 10822 C C . ALA D 1 95 ? -10.973 -34.037 -27.852 1.00 24.96 86 ALA D C 1
ATOM 10823 O O . ALA D 1 95 ? -10.416 -34.333 -28.916 1.00 22.76 86 ALA D O 1
ATOM 10825 N N . HIS D 1 96 ? -10.544 -34.465 -26.666 1.00 26.35 87 HIS D N 1
ATOM 10826 C CA . HIS D 1 96 ? -9.341 -35.270 -26.493 1.00 27.24 87 HIS D CA 1
ATOM 10827 C C . HIS D 1 96 ? -9.432 -35.986 -25.142 1.00 29.08 87 HIS D C 1
ATOM 10828 O O . HIS D 1 96 ? -10.256 -35.614 -24.298 1.00 29.04 87 HIS D O 1
ATOM 10835 N N . PRO D 1 97 ? -8.598 -37.017 -24.908 1.00 30.70 88 PRO D N 1
ATOM 10836 C CA . PRO D 1 97 ? -8.803 -37.859 -23.713 1.00 29.96 88 PRO D CA 1
ATOM 10837 C C . PRO D 1 97 ? -8.762 -37.126 -22.381 1.00 30.00 88 PRO D C 1
ATOM 10838 O O . PRO D 1 97 ? -9.586 -37.415 -21.508 1.00 31.71 88 PRO D O 1
ATOM 10842 N N . ARG D 1 98 ? -7.831 -36.200 -22.180 1.00 31.49 89 ARG D N 1
ATOM 10843 C CA . ARG D 1 98 ? -7.654 -35.649 -20.840 1.00 31.51 89 ARG D CA 1
ATOM 10844 C C . ARG D 1 98 ? -8.868 -34.845 -20.371 1.00 32.57 89 ARG D C 1
ATOM 10845 O O . ARG D 1 98 ? -9.190 -34.859 -19.174 1.00 31.10 89 ARG D O 1
ATOM 10853 N N . VAL D 1 99 ? -9.553 -34.136 -21.276 1.00 33.76 90 VAL D N 1
ATOM 10854 C CA . VAL D 1 99 ? -10.700 -33.338 -20.840 1.00 33.12 90 VAL D CA 1
ATOM 10855 C C . VAL D 1 99 ? -11.865 -34.240 -20.419 1.00 32.98 90 VAL D C 1
ATOM 10856 O O . VAL D 1 99 ? -12.588 -33.930 -19.464 1.00 32.96 90 VAL D O 1
ATOM 10860 N N . PHE D 1 100 ? -12.053 -35.376 -21.101 1.00 32.29 91 PHE D N 1
ATOM 10861 C CA . PHE D 1 100 ? -12.997 -36.381 -20.612 1.00 34.57 91 PHE D CA 1
ATOM 10862 C C . PHE D 1 100 ? -12.652 -36.796 -19.189 1.00 37.23 91 PHE D C 1
ATOM 10863 O O . PHE D 1 100 ? -13.528 -36.861 -18.319 1.00 39.39 91 PHE D O 1
ATOM 10871 N N . ASP D 1 101 ? -11.377 -37.112 -18.948 1.00 36.68 92 ASP D N 1
ATOM 10872 C CA . ASP D 1 101 ? -10.947 -37.583 -17.636 1.00 37.05 92 ASP D CA 1
ATOM 10873 C C . ASP D 1 101 ? -11.192 -36.533 -16.560 1.00 35.95 92 ASP D C 1
ATOM 10874 O O . ASP D 1 101 ? -11.707 -36.843 -15.479 1.00 35.20 92 ASP D O 1
ATOM 10879 N N . LEU D 1 102 ? -10.794 -35.285 -16.817 1.00 35.61 93 LEU D N 1
ATOM 10880 C CA . LEU D 1 102 ? -10.904 -34.286 -15.761 1.00 34.31 93 LEU D CA 1
ATOM 10881 C C . LEU D 1 102 ? -12.358 -33.900 -15.501 1.00 33.41 93 LEU D C 1
ATOM 10882 O O . LEU D 1 102 ? -12.762 -33.751 -14.342 1.00 31.77 93 LEU D O 1
ATOM 10887 N N . ALA D 1 103 ? -13.166 -33.763 -16.555 1.00 35.73 94 ALA D N 1
ATOM 10888 C CA . ALA D 1 103 ? -14.581 -33.441 -16.366 1.00 38.05 94 ALA D CA 1
ATOM 10889 C C . ALA D 1 103 ? -15.288 -34.524 -15.555 1.00 39.71 94 ALA D C 1
ATOM 10890 O O . ALA D 1 103 ? -16.054 -34.223 -14.632 1.00 42.18 94 ALA D O 1
ATOM 10892 N N . GLU D 1 104 ? -15.050 -35.794 -15.903 1.00 38.31 95 GLU D N 1
ATOM 10893 C CA . GLU D 1 104 ? -15.550 -36.911 -15.104 1.00 38.26 95 GLU D CA 1
ATOM 10894 C C . GLU D 1 104 ? -15.089 -36.811 -13.655 1.00 36.02 95 GLU D C 1
ATOM 10895 O O . GLU D 1 104 ? -15.867 -37.046 -12.724 1.00 34.92 95 GLU D O 1
ATOM 10901 N N . ARG D 1 105 ? -13.815 -36.479 -13.451 1.00 35.64 96 ARG D N 1
ATOM 10902 C CA . ARG D 1 105 ? -13.244 -36.416 -12.110 1.00 34.84 96 ARG D CA 1
ATOM 10903 C C . ARG D 1 105 ? -13.865 -35.294 -11.287 1.00 31.65 96 ARG D C 1
ATOM 10904 O O . ARG D 1 105 ? -14.242 -35.499 -10.127 1.00 29.54 96 ARG D O 1
ATOM 10912 N N . LEU D 1 106 ? -13.958 -34.093 -11.863 1.00 31.09 97 LEU D N 1
ATOM 10913 C CA . LEU D 1 106 ? -14.500 -32.953 -11.124 1.00 31.74 97 LEU D CA 1
ATOM 10914 C C . LEU D 1 106 ? -15.970 -33.165 -10.784 1.00 32.59 97 LEU D C 1
ATOM 10915 O O . LEU D 1 106 ? -16.398 -32.922 -9.650 1.00 32.33 97 LEU D O 1
ATOM 10920 N N . THR D 1 107 ? -16.763 -33.610 -11.760 1.00 32.72 98 THR D N 1
ATOM 10921 C CA . THR D 1 107 ? -18.167 -33.879 -11.487 1.00 32.61 98 THR D CA 1
ATOM 10922 C C . THR D 1 107 ? -18.326 -34.975 -10.439 1.00 33.01 98 THR D C 1
ATOM 10923 O O . THR D 1 107 ? -19.283 -34.951 -9.655 1.00 33.94 98 THR D O 1
ATOM 10927 N N . GLY D 1 108 ? -17.382 -35.918 -10.385 1.00 32.46 99 GLY D N 1
ATOM 10928 C CA . GLY D 1 108 ? -17.419 -36.934 -9.345 1.00 30.39 99 GLY D CA 1
ATOM 10929 C C . GLY D 1 108 ? -17.134 -36.374 -7.962 1.00 29.83 99 GLY D C 1
ATOM 10930 O O . GLY D 1 108 ? -17.785 -36.752 -6.985 1.00 29.95 99 GLY D O 1
ATOM 10931 N N . MET D 1 109 ? -16.148 -35.477 -7.856 1.00 28.77 100 MET D N 1
ATOM 10932 C CA . MET D 1 109 ? -15.800 -34.879 -6.568 1.00 29.63 100 MET D CA 1
ATOM 10933 C C . MET D 1 109 ? -16.930 -34.059 -5.979 1.00 30.08 100 MET D C 1
ATOM 10934 O O . MET D 1 109 ? -17.018 -33.903 -4.756 1.00 30.38 100 MET D O 1
ATOM 10939 N N . PHE D 1 110 ? -17.752 -33.472 -6.825 1.00 28.71 101 PHE D N 1
ATOM 10940 C CA . PHE D 1 110 ? -18.769 -32.539 -6.387 1.00 29.49 101 PHE D CA 1
ATOM 10941 C C . PHE D 1 110 ? -20.160 -33.078 -6.671 1.00 30.52 101 PHE D C 1
ATOM 10942 O O . PHE D 1 110 ? -21.067 -32.343 -7.064 1.00 30.09 101 PHE D O 1
ATOM 10950 N N . ALA D 1 111 ? -20.330 -34.393 -6.508 1.00 31.25 102 ALA D N 1
ATOM 10951 C CA . ALA D 1 111 ? -21.661 -34.973 -6.595 1.00 32.31 102 ALA D CA 1
ATOM 10952 C C . ALA D 1 111 ? -22.569 -34.503 -5.455 1.00 33.00 102 ALA D C 1
ATOM 10953 O O . ALA D 1 111 ? -23.795 -34.473 -5.624 1.00 31.64 102 ALA D O 1
ATOM 10955 N N . GLN D 1 112 ? -21.996 -34.125 -4.303 1.00 32.54 103 GLN D N 1
ATOM 10956 C CA . GLN D 1 112 ? -22.802 -33.562 -3.219 1.00 32.40 103 GLN D CA 1
ATOM 10957 C C . GLN D 1 112 ? -23.480 -32.260 -3.627 1.00 33.34 103 GLN D C 1
ATOM 10958 O O . GLN D 1 112 ? -24.544 -31.917 -3.094 1.00 33.35 103 GLN D O 1
ATOM 10964 N N . GLU D 1 113 ? -22.876 -31.511 -4.546 1.00 33.83 104 GLU D N 1
ATOM 10965 C CA . GLU D 1 113 ? -23.446 -30.263 -5.025 1.00 32.51 104 GLU D CA 1
ATOM 10966 C C . GLU D 1 113 ? -24.206 -30.451 -6.326 1.00 35.56 104 GLU D C 1
ATOM 10967 O O . GLU D 1 113 ? -24.621 -29.459 -6.937 1.00 39.31 104 GLU D O 1
ATOM 10973 N N . ARG D 1 114 ? -24.382 -31.698 -6.767 1.00 36.36 105 ARG D N 1
ATOM 10974 C CA . ARG D 1 114 ? -25.151 -32.035 -7.968 1.00 37.55 105 ARG D CA 1
ATOM 10975 C C . ARG D 1 114 ? -24.553 -31.419 -9.234 1.00 35.89 105 ARG D C 1
ATOM 10976 O O . ARG D 1 114 ? -25.282 -31.025 -10.148 1.00 36.07 105 ARG D O 1
ATOM 10984 N N . MET D 1 115 ? -23.225 -31.343 -9.306 1.00 34.58 106 MET D N 1
ATOM 10985 C CA . MET D 1 115 ? -22.569 -30.755 -10.470 1.00 33.71 106 MET D CA 1
ATOM 10986 C C . MET D 1 115 ? -22.632 -31.706 -11.659 1.00 35.44 106 MET D C 1
ATOM 10987 O O . MET D 1 115 ? -22.379 -32.906 -11.525 1.00 37.91 106 MET D O 1
ATOM 10992 N N . ALA D 1 116 ? -22.957 -31.161 -12.826 1.00 34.95 107 ALA D N 1
ATOM 10993 C CA . ALA D 1 116 ? -23.258 -31.944 -14.019 1.00 35.28 107 ALA D CA 1
ATOM 10994 C C . ALA D 1 116 ? -22.390 -31.604 -15.218 1.00 36.68 107 ALA D C 1
ATOM 10995 O O . ALA D 1 116 ? -22.104 -32.488 -16.029 1.00 38.58 107 ALA D O 1
ATOM 10997 N N . ARG D 1 117 ? -21.999 -30.340 -15.384 1.00 36.31 108 ARG D N 1
ATOM 10998 C CA . ARG D 1 117 ? -21.239 -29.914 -16.552 1.00 36.27 108 ARG D CA 1
ATOM 10999 C C . ARG D 1 117 ? -20.104 -28.997 -16.130 1.00 35.10 108 ARG D C 1
ATOM 11000 O O . ARG D 1 117 ? -20.240 -28.219 -15.185 1.00 33.71 108 ARG D O 1
ATOM 11008 N N . VAL D 1 118 ? -18.987 -29.079 -16.854 1.00 35.15 109 VAL D N 1
ATOM 11009 C CA . VAL D 1 118 ? -17.845 -28.197 -16.636 1.00 36.08 109 VAL D CA 1
ATOM 11010 C C . VAL D 1 118 ? -17.589 -27.406 -17.912 1.00 35.19 109 VAL D C 1
ATOM 11011 O O . VAL D 1 118 ? -17.603 -27.972 -19.014 1.00 31.64 109 VAL D O 1
ATOM 11015 N N . LEU D 1 119 ? -17.376 -26.093 -17.755 1.00 35.71 110 LEU D N 1
ATOM 11016 C CA . LEU D 1 119 ? -16.850 -25.223 -18.803 1.00 34.79 110 LEU D CA 1
ATOM 11017 C C . LEU D 1 119 ? -15.471 -24.757 -18.351 1.00 34.26 110 LEU D C 1
ATOM 11018 O O . LEU D 1 119 ? -15.356 -23.988 -17.390 1.00 33.79 110 LEU D O 1
ATOM 11023 N N . PHE D 1 120 ? -14.431 -25.239 -19.032 1.00 34.08 111 PHE D N 1
ATOM 11024 C CA . PHE D 1 120 ? -13.052 -25.011 -18.630 1.00 33.42 111 PHE D CA 1
ATOM 11025 C C . PHE D 1 120 ? -12.513 -23.668 -19.119 1.00 32.24 111 PHE D C 1
ATOM 11026 O O . PHE D 1 120 ? -12.996 -23.075 -20.086 1.00 32.29 111 PHE D O 1
ATOM 11034 N N . SER D 1 121 ? -11.471 -23.209 -18.438 1.00 31.59 112 SER D N 1
ATOM 11035 C CA . SER D 1 121 ? -10.809 -21.957 -18.765 1.00 29.60 112 SER D CA 1
ATOM 11036 C C . SER D 1 121 ? -9.385 -22.034 -18.216 1.00 30.47 112 SER D C 1
ATOM 11037 O O . SER D 1 121 ? -8.853 -23.130 -17.997 1.00 30.49 112 SER D O 1
ATOM 11040 N N . SER D 1 122 ? -8.763 -20.873 -17.997 1.00 30.26 113 SER D N 1
ATOM 11041 C CA . SER D 1 122 ? -7.359 -20.807 -17.615 1.00 27.78 113 SER D CA 1
ATOM 11042 C C . SER D 1 122 ? -7.121 -20.088 -16.292 1.00 28.26 113 SER D C 1
ATOM 11043 O O . SER D 1 122 ? -5.967 -19.994 -15.858 1.00 27.55 113 SER D O 1
ATOM 11046 N N . GLY D 1 123 ? -8.160 -19.572 -15.639 1.00 27.11 114 GLY D N 1
ATOM 11047 C CA . GLY D 1 123 ? -7.915 -18.885 -14.386 1.00 26.08 114 GLY D CA 1
ATOM 11048 C C . GLY D 1 123 ? -9.198 -18.512 -13.678 1.00 25.26 114 GLY D C 1
ATOM 11049 O O . GLY D 1 123 ? -10.308 -18.774 -14.154 1.00 24.21 114 GLY D O 1
ATOM 11050 N N . GLY D 1 124 ? -9.020 -17.881 -12.519 1.00 23.53 115 GLY D N 1
ATOM 11051 C CA . GLY D 1 124 ? -10.161 -17.551 -11.689 1.00 23.08 115 GLY D CA 1
ATOM 11052 C C . GLY D 1 124 ? -11.041 -16.480 -12.298 1.00 23.31 115 GLY D C 1
ATOM 11053 O O . GLY D 1 124 ? -12.267 -16.551 -12.202 1.00 24.06 115 GLY D O 1
ATOM 11054 N N . SER D 1 125 ? -10.427 -15.464 -12.913 1.00 22.23 116 SER D N 1
ATOM 11055 C CA . SER D 1 125 ? -11.195 -14.419 -13.586 1.00 23.73 116 SER D CA 1
ATOM 11056 C C . SER D 1 125 ? -11.991 -14.985 -14.754 1.00 23.82 116 SER D C 1
ATOM 11057 O O . SER D 1 125 ? -13.142 -14.590 -14.984 1.00 23.71 116 SER D O 1
ATOM 11060 N N . ASP D 1 126 ? -11.387 -15.906 -15.507 1.00 22.45 117 ASP D N 1
ATOM 11061 C CA . ASP D 1 126 ? -12.109 -16.599 -16.564 1.00 22.70 117 ASP D CA 1
ATOM 11062 C C . ASP D 1 126 ? -13.332 -17.313 -16.006 1.00 20.51 117 ASP D C 1
ATOM 11063 O O . ASP D 1 126 ? -14.434 -17.197 -16.549 1.00 20.38 117 ASP D O 1
ATOM 11068 N N . ALA D 1 127 ? -13.139 -18.082 -14.929 1.00 21.39 118 ALA D N 1
ATOM 11069 C CA . ALA D 1 127 ? -14.214 -18.891 -14.361 1.00 22.37 118 ALA D CA 1
ATOM 11070 C C . ALA D 1 127 ? -15.362 -18.028 -13.857 1.00 24.24 118 ALA D C 1
ATOM 11071 O O . ALA D 1 127 ? -16.537 -18.380 -14.024 1.00 24.95 118 ALA D 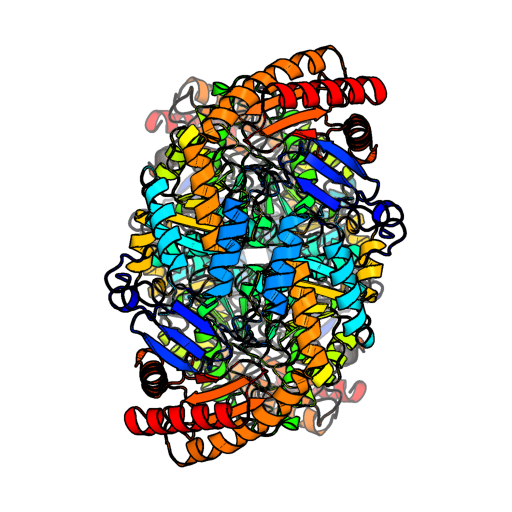O 1
ATOM 11073 N N . VAL D 1 128 ? -15.038 -16.886 -13.254 1.00 23.02 119 VAL D N 1
ATOM 11074 C CA . VAL D 1 128 ? -16.063 -15.976 -12.761 1.00 20.92 119 VAL D CA 1
ATOM 11075 C C . VAL D 1 128 ? -16.803 -15.346 -13.926 1.00 22.41 119 VAL D C 1
ATOM 11076 O O . VAL D 1 128 ? -18.036 -15.344 -13.967 1.00 21.35 119 VAL D O 1
ATOM 11080 N N . GLU D 1 129 ? -16.056 -14.795 -14.885 1.00 25.01 120 GLU D N 1
ATOM 11081 C CA . GLU D 1 129 ? -16.661 -14.261 -16.100 1.00 25.38 120 GLU D CA 1
ATOM 11082 C C . GLU D 1 129 ? -17.575 -15.291 -16.750 1.00 22.39 120 GLU D C 1
ATOM 11083 O O . GLU D 1 129 ? -18.635 -14.950 -17.276 1.00 21.62 120 GLU D O 1
ATOM 11089 N N . THR D 1 130 ? -17.130 -16.546 -16.795 1.00 23.18 121 THR D N 1
ATOM 11090 C CA . THR D 1 130 ? -17.945 -17.619 -17.356 1.00 23.57 121 THR D CA 1
ATOM 11091 C C . THR D 1 130 ? -19.191 -17.869 -16.518 1.00 24.98 121 THR D C 1
ATOM 11092 O O . THR D 1 130 ? -20.281 -18.083 -17.065 1.00 26.53 121 THR D O 1
ATOM 11096 N N . ALA D 1 131 ? -19.054 -17.858 -15.189 1.00 24.40 122 ALA D N 1
ATOM 11097 C CA . ALA D 1 131 ? -20.227 -18.050 -14.341 1.00 23.95 122 ALA D CA 1
ATOM 11098 C C . ALA D 1 131 ? -21.241 -16.936 -14.555 1.00 27.75 122 ALA D C 1
ATOM 11099 O O . ALA D 1 131 ? -22.455 -17.172 -14.522 1.00 29.09 122 ALA D O 1
ATOM 11101 N N . LEU D 1 132 ? -20.759 -15.710 -14.765 1.00 28.73 123 LEU D N 1
ATOM 11102 C CA . LEU D 1 132 ? -21.662 -14.579 -14.956 1.00 26.04 123 LEU D CA 1
ATOM 11103 C C . LEU D 1 132 ? -22.379 -14.662 -16.298 1.00 26.64 123 LEU D C 1
ATOM 11104 O O . LEU D 1 132 ? -23.595 -14.448 -16.377 1.00 28.91 123 LEU D O 1
ATOM 11109 N N . LYS D 1 133 ? -21.631 -14.919 -17.375 1.00 26.22 124 LYS D N 1
ATOM 11110 C CA . LYS D 1 133 ? -22.243 -14.984 -18.700 1.00 28.45 124 LYS D CA 1
ATOM 11111 C C . LYS D 1 133 ? -23.160 -16.189 -18.841 1.00 30.29 124 LYS D C 1
ATOM 11112 O O . LYS D 1 133 ? -24.224 -16.093 -19.465 1.00 33.88 124 LYS D O 1
ATOM 11118 N N . MET D 1 134 ? -22.779 -17.330 -18.267 1.00 27.81 125 MET D N 1
ATOM 11119 C CA . MET D 1 134 ? -23.620 -18.511 -18.410 1.00 26.95 125 MET D CA 1
ATOM 11120 C C . MET D 1 134 ? -24.857 -18.430 -17.531 1.00 28.16 125 MET D C 1
ATOM 11121 O O . MET D 1 134 ? -25.879 -19.040 -17.858 1.00 32.37 125 MET D O 1
ATOM 11126 N N . ALA D 1 135 ? -24.788 -17.715 -16.404 1.00 25.87 126 ALA D N 1
ATOM 11127 C CA . ALA D 1 135 ? -26.006 -17.439 -15.648 1.00 24.42 126 ALA D CA 1
ATOM 11128 C C . ALA D 1 135 ? -27.002 -16.668 -16.496 1.00 26.12 126 ALA D C 1
ATOM 11129 O O . ALA D 1 135 ? -28.198 -16.988 -16.504 1.00 26.01 126 ALA D O 1
ATOM 11131 N N . ARG D 1 136 ? -26.518 -15.654 -17.227 1.00 27.40 127 ARG D N 1
ATOM 11132 C CA . ARG D 1 136 ? -27.359 -14.935 -18.178 1.00 28.01 127 ARG D CA 1
ATOM 11133 C C . ARG D 1 136 ? -27.961 -15.882 -19.211 1.00 32.28 127 ARG D C 1
ATOM 11134 O O . ARG D 1 136 ? -29.145 -15.767 -19.552 1.00 33.01 127 ARG D O 1
ATOM 11142 N N . GLN D 1 137 ? -27.162 -16.819 -19.726 1.00 35.14 128 GLN D N 1
ATOM 11143 C CA . GLN D 1 137 ? -27.675 -17.756 -20.723 1.00 37.00 128 GLN D CA 1
ATOM 11144 C C . GLN D 1 137 ? -28.677 -18.730 -20.111 1.00 38.06 128 GLN D C 1
ATOM 11145 O O . GLN D 1 137 ? -29.678 -19.075 -20.751 1.00 42.03 128 GLN D O 1
ATOM 11151 N N . TYR D 1 138 ? -28.421 -19.193 -18.881 1.00 32.56 129 TYR D N 1
ATOM 11152 C CA . TYR D 1 138 ? -29.367 -20.071 -18.196 1.00 27.61 129 TYR D CA 1
ATOM 11153 C C . TYR D 1 138 ? -30.760 -19.461 -18.170 1.00 27.91 129 TYR D C 1
ATOM 11154 O O . TYR D 1 138 ? -31.744 -20.100 -18.556 1.00 31.42 129 TYR D O 1
ATOM 11163 N N . TRP D 1 139 ? -30.856 -18.212 -17.724 1.00 24.37 130 TRP D N 1
ATOM 11164 C CA . TRP D 1 139 ? -32.162 -17.582 -17.618 1.00 23.91 130 TRP D CA 1
ATOM 11165 C C . TRP D 1 139 ? -32.786 -17.358 -18.987 1.00 26.03 130 TRP D C 1
ATOM 11166 O O . TRP D 1 139 ? -33.986 -17.597 -19.169 1.00 28.52 130 TRP D O 1
ATOM 11177 N N . ILE D 1 140 ? -31.987 -16.958 -19.978 1.00 22.13 131 ILE D N 1
ATOM 11178 C CA . ILE D 1 140 ? -32.536 -16.786 -21.322 1.00 22.81 131 ILE D CA 1
ATOM 11179 C C . ILE D 1 140 ? -33.090 -18.108 -21.847 1.00 25.48 131 ILE D C 1
ATOM 11180 O O . ILE D 1 140 ? -34.189 -18.153 -22.416 1.00 23.87 131 ILE D O 1
ATOM 11185 N N . ALA D 1 141 ? -32.353 -19.209 -21.639 1.00 28.02 132 ALA D N 1
ATOM 11186 C CA . ALA D 1 141 ? -32.841 -20.529 -22.034 1.00 30.53 132 ALA D CA 1
ATOM 11187 C C . ALA D 1 141 ? -34.073 -20.927 -21.238 1.00 33.52 132 ALA D C 1
ATOM 11188 O O . ALA D 1 141 ? -34.885 -21.726 -21.716 1.00 35.05 132 ALA D O 1
ATOM 11190 N N . SER D 1 142 ? -34.214 -20.400 -20.022 1.00 35.60 133 SER D N 1
ATOM 11191 C CA . SER D 1 142 ? -35.391 -20.627 -19.194 1.00 35.61 133 SER D CA 1
ATOM 11192 C C . SER D 1 142 ? -36.546 -19.693 -19.534 1.00 35.79 133 SER D C 1
ATOM 11193 O O . SER D 1 142 ? -37.569 -19.729 -18.846 1.00 35.33 133 SER D O 1
ATOM 11196 N N . GLY D 1 143 ? -36.414 -18.858 -20.562 1.00 36.48 134 GLY D N 1
ATOM 11197 C CA . GLY D 1 143 ? -37.512 -17.995 -20.954 1.00 35.32 134 GLY D CA 1
ATOM 11198 C C . GLY D 1 143 ? -37.716 -16.792 -20.066 1.00 33.94 134 GLY D C 1
ATOM 11199 O O . GLY D 1 143 ? -38.840 -16.291 -19.960 1.00 34.16 134 GLY D O 1
ATOM 11200 N N . GLU D 1 144 ? -36.659 -16.311 -19.417 1.00 33.20 135 GLU D N 1
ATOM 11201 C CA . GLU D 1 144 ? -36.752 -15.229 -18.435 1.00 32.22 135 GLU D CA 1
ATOM 11202 C C . GLU D 1 144 ? -35.613 -14.244 -18.669 1.00 30.83 135 GLU D C 1
ATOM 11203 O O . GLU D 1 144 ? -34.722 -14.088 -17.829 1.00 31.74 135 GLU D O 1
ATOM 11209 N N . PRO D 1 145 ? -35.622 -13.545 -19.810 1.00 30.46 136 PRO D N 1
ATOM 11210 C CA . PRO D 1 145 ? -34.512 -12.629 -20.127 1.00 29.94 136 PRO D CA 1
ATOM 11211 C C . PRO D 1 145 ? -34.471 -11.393 -19.248 1.00 28.56 136 PRO D C 1
ATOM 11212 O O . PRO D 1 145 ? -33.567 -10.565 -19.419 1.00 28.18 136 PRO D O 1
ATOM 11216 N N . GLY D 1 146 ? -35.449 -11.205 -18.368 1.00 28.91 137 GLY D N 1
ATOM 11217 C CA . GLY D 1 146 ? -35.387 -10.138 -17.386 1.00 30.47 137 GLY D CA 1
ATOM 11218 C C . GLY D 1 146 ? -34.392 -10.362 -16.264 1.00 30.59 137 GLY D C 1
ATOM 11219 O O . GLY D 1 146 ? -34.105 -9.419 -15.519 1.00 31.52 137 GLY D O 1
ATOM 11220 N N . ARG D 1 147 ? -33.886 -11.580 -16.107 1.00 30.88 138 ARG D N 1
ATOM 11221 C CA . ARG D 1 147 ? -32.957 -11.901 -15.025 1.00 32.35 138 ARG D CA 1
ATOM 11222 C C . ARG D 1 147 ? -31.535 -11.515 -15.430 1.00 33.38 138 ARG D C 1
ATOM 11223 O O . ARG D 1 147 ? -30.785 -12.323 -15.985 1.00 35.23 138 ARG D O 1
ATOM 11231 N N . THR D 1 148 ? -31.136 -10.273 -15.120 1.00 31.05 139 THR D N 1
ATOM 11232 C CA . THR D 1 148 ? -29.828 -9.764 -15.536 1.00 31.02 139 THR D CA 1
ATOM 11233 C C . THR D 1 148 ? -28.982 -9.171 -14.412 1.00 28.45 139 THR D C 1
ATOM 11234 O O . THR D 1 148 ? -27.755 -9.134 -14.557 1.00 25.25 139 THR D O 1
ATOM 11238 N N . ARG D 1 149 ? -29.575 -8.703 -13.316 1.00 28.30 140 ARG D N 1
ATOM 11239 C CA . ARG D 1 149 ? -28.794 -8.002 -12.304 1.00 27.18 140 ARG D CA 1
ATOM 11240 C C . ARG D 1 149 ? -27.952 -8.982 -11.488 1.00 25.39 140 ARG D C 1
ATOM 11241 O O . ARG D 1 149 ? -28.252 -10.173 -11.392 1.00 27.32 140 ARG D O 1
ATOM 11249 N N . PHE D 1 150 ? -26.887 -8.461 -10.879 1.00 25.13 141 PHE D N 1
ATOM 11250 C CA . PHE D 1 150 ? -25.987 -9.272 -10.069 1.00 26.52 141 PHE D CA 1
ATOM 11251 C C . PHE D 1 150 ? -25.847 -8.670 -8.679 1.00 28.97 141 PHE D C 1
ATOM 11252 O O . PHE D 1 150 ? -25.821 -7.444 -8.519 1.00 29.96 141 PHE D O 1
ATOM 11260 N N . LEU D 1 151 ? -25.807 -9.542 -7.674 1.00 30.78 142 LEU D N 1
ATOM 11261 C CA . LEU D 1 151 ? -25.491 -9.166 -6.304 1.00 32.45 142 LEU D CA 1
ATOM 11262 C C . LEU D 1 151 ? -24.138 -9.746 -5.911 1.00 34.08 142 LEU D C 1
ATOM 11263 O O . LEU D 1 151 ? -23.765 -10.840 -6.347 1.00 36.80 142 LEU D O 1
ATOM 11268 N N . SER D 1 152 ? -23.414 -9.009 -5.072 1.00 32.77 143 SER D N 1
ATOM 11269 C CA . SER D 1 152 ? -22.146 -9.465 -4.508 1.00 31.99 143 SER D CA 1
ATOM 11270 C C . SER D 1 152 ? -21.923 -8.709 -3.202 1.00 29.08 143 SER D C 1
ATOM 11271 O O . SER D 1 152 ? -22.735 -7.870 -2.809 1.00 29.08 143 SER D O 1
ATOM 11274 N N . LEU D 1 153 ? -20.825 -9.018 -2.518 1.00 26.31 144 LEU D N 1
ATOM 11275 C CA . LEU D 1 153 ? -20.593 -8.493 -1.179 1.00 25.75 144 LEU D CA 1
ATOM 11276 C C . LEU D 1 153 ? -19.513 -7.424 -1.176 1.00 28.26 144 LEU D C 1
ATOM 11277 O O . LEU D 1 153 ? -18.622 -7.405 -2.030 1.00 28.00 144 LEU D O 1
ATOM 11282 N N . ARG D 1 154 ? -19.611 -6.526 -0.197 1.00 28.69 145 ARG D N 1
ATOM 11283 C CA . ARG D 1 154 ? -18.507 -5.630 0.097 1.00 28.34 145 ARG D CA 1
ATOM 11284 C C . ARG D 1 154 ? -17.280 -6.451 0.462 1.00 26.50 145 ARG D C 1
ATOM 11285 O O . ARG D 1 154 ? -17.386 -7.503 1.098 1.00 25.75 145 ARG D O 1
ATOM 11293 N N . ASN D 1 155 ? -16.110 -5.965 0.042 1.00 25.91 146 ASN D N 1
ATOM 11294 C CA . ASN D 1 155 ? -14.800 -6.598 0.181 1.00 24.52 146 ASN D CA 1
ATOM 11295 C C . ASN D 1 155 ? -14.646 -7.863 -0.652 1.00 25.18 146 ASN D C 1
ATOM 11296 O O . ASN D 1 155 ? -13.598 -8.497 -0.572 1.00 24.84 146 ASN D O 1
ATOM 11301 N N . GLY D 1 156 ? -15.642 -8.252 -1.445 1.00 26.32 147 GLY D N 1
ATOM 11302 C CA . GLY D 1 156 ? -15.488 -9.426 -2.280 1.00 25.60 147 GLY D CA 1
ATOM 11303 C C . GLY D 1 156 ? -14.577 -9.162 -3.463 1.00 22.72 147 GLY D C 1
ATOM 11304 O O . GLY D 1 156 ? -14.564 -8.076 -4.042 1.00 22.47 147 GLY D O 1
ATOM 11305 N N . TYR D 1 157 ? -13.809 -10.181 -3.834 1.00 22.82 148 TYR D N 1
ATOM 11306 C CA . TYR D 1 157 ? -12.881 -10.084 -4.949 1.00 23.79 148 TYR D CA 1
ATOM 11307 C C . TYR D 1 157 ? -13.144 -11.239 -5.896 1.00 26.18 148 TYR D C 1
ATOM 11308 O O . TYR D 1 157 ? -13.184 -12.395 -5.472 1.00 26.42 148 TYR D O 1
ATOM 11317 N N . HIS D 1 158 ? -13.332 -10.923 -7.177 1.00 27.71 149 HIS D N 1
ATOM 11318 C CA . HIS D 1 158 ? -13.723 -11.937 -8.145 1.00 24.79 149 HIS D CA 1
ATOM 11319 C C . HIS D 1 158 ? -12.979 -11.766 -9.463 1.00 25.01 149 HIS D C 1
ATOM 11320 O O . HIS D 1 158 ? -13.514 -12.099 -10.527 1.00 25.12 149 HIS D O 1
ATOM 11327 N N . GLY D 1 159 ? -11.744 -11.268 -9.414 1.00 24.74 150 GLY D N 1
ATOM 11328 C CA . GLY D 1 159 ? -10.945 -11.100 -10.613 1.00 22.73 150 GLY D CA 1
ATOM 11329 C C . GLY D 1 159 ? -11.116 -9.744 -11.269 1.00 21.20 150 GLY D C 1
ATOM 11330 O O . GLY D 1 159 ? -11.808 -8.851 -10.769 1.00 17.98 150 GLY D O 1
ATOM 11331 N N . VAL D 1 160 ? -10.491 -9.605 -12.443 1.00 20.59 151 VAL D N 1
ATOM 11332 C CA . VAL D 1 160 ? -10.294 -8.292 -13.042 1.00 21.91 151 VAL D CA 1
ATOM 11333 C C . VAL D 1 160 ? -10.672 -8.256 -14.522 1.00 21.68 151 VAL D C 1
ATOM 11334 O O . VAL D 1 160 ? -10.337 -7.300 -15.233 1.00 19.07 151 VAL D O 1
ATOM 11338 N N . HIS D 1 161 ? -11.382 -9.272 -15.003 1.00 20.10 152 HIS D N 1
ATOM 11339 C CA . HIS D 1 161 ? -12.111 -9.069 -16.243 1.00 18.17 152 HIS D CA 1
ATOM 11340 C C . HIS D 1 161 ? -13.242 -8.088 -15.954 1.00 19.18 152 HIS D C 1
ATOM 11341 O O . HIS D 1 161 ? -13.595 -7.847 -14.800 1.00 20.97 152 HIS D O 1
ATOM 11348 N N . MET D 1 162 ? -13.808 -7.491 -16.999 1.00 19.52 153 MET D N 1
ATOM 11349 C CA . MET D 1 162 ? -14.721 -6.380 -16.740 1.00 22.87 153 MET D CA 1
ATOM 11350 C C . MET D 1 162 ? -15.942 -6.816 -15.942 1.00 24.31 153 MET D C 1
ATOM 11351 O O . MET D 1 162 ? -16.374 -6.104 -15.029 1.00 27.29 153 MET D O 1
ATOM 11356 N N . GLY D 1 163 ? -16.492 -7.988 -16.250 1.00 24.16 154 GLY D N 1
ATOM 11357 C CA . GLY D 1 163 ? -17.575 -8.561 -15.469 1.00 23.74 154 GLY D CA 1
ATOM 11358 C C . GLY D 1 163 ? -17.212 -8.768 -14.012 1.00 22.97 154 GLY D C 1
ATOM 11359 O O . GLY D 1 163 ? -17.880 -8.245 -13.116 1.00 24.04 154 GLY D O 1
ATOM 11360 N N . GLY D 1 164 ? -16.149 -9.529 -13.761 1.00 22.38 155 GLY D N 1
ATOM 11361 C CA . GLY D 1 164 ? -15.720 -9.752 -12.394 1.00 22.36 155 GLY D CA 1
ATOM 11362 C C . GLY D 1 164 ? -15.308 -8.475 -11.692 1.00 22.67 155 GLY D C 1
ATOM 11363 O O . GLY D 1 164 ? -15.502 -8.339 -10.481 1.00 25.60 155 GLY D O 1
ATOM 11364 N N . THR D 1 165 ? -14.713 -7.532 -12.426 1.00 20.46 156 THR D N 1
ATOM 11365 C CA . THR D 1 165 ? -14.412 -6.236 -11.825 1.00 20.96 156 THR D CA 1
ATOM 11366 C C . THR D 1 165 ? -15.683 -5.539 -11.364 1.00 21.81 156 THR D C 1
ATOM 11367 O O . THR D 1 165 ? -15.701 -4.904 -10.302 1.00 22.24 156 THR D O 1
ATOM 11371 N N . SER D 1 166 ? -16.755 -5.640 -12.157 1.00 22.71 157 SER D N 1
ATOM 11372 C CA . SER D 1 166 ? -17.991 -4.919 -11.853 1.00 21.73 157 SER D CA 1
ATOM 11373 C C . SER D 1 166 ? -18.617 -5.398 -10.551 1.00 22.13 157 SER D C 1
ATOM 11374 O O . SER D 1 166 ? -19.273 -4.616 -9.854 1.00 22.10 157 SER D O 1
ATOM 11377 N N . VAL D 1 167 ? -18.412 -6.666 -10.196 1.00 25.02 158 VAL D N 1
ATOM 11378 C CA . VAL D 1 167 ? -18.969 -7.224 -8.969 1.00 25.47 158 VAL D CA 1
ATOM 11379 C C . VAL D 1 167 ? -17.955 -7.213 -7.830 1.00 27.94 158 VAL D C 1
ATOM 11380 O O . VAL D 1 167 ? -18.237 -7.741 -6.751 1.00 30.52 158 VAL D O 1
ATOM 11384 N N . GLY D 1 168 ? -16.783 -6.621 -8.042 1.00 28.50 159 GLY D N 1
ATOM 11385 C CA . GLY D 1 168 ? -15.798 -6.546 -6.978 1.00 27.62 159 GLY D CA 1
ATOM 11386 C C . GLY D 1 168 ? -16.230 -5.558 -5.908 1.00 27.30 159 GLY D C 1
ATOM 11387 O O . GLY D 1 168 ? -16.882 -4.552 -6.189 1.00 27.16 159 GLY D O 1
ATOM 11388 N N . GLY D 1 169 ? -15.901 -5.877 -4.658 1.00 26.92 160 GLY D N 1
ATOM 11389 C CA . GLY D 1 169 ? -16.306 -5.073 -3.526 1.00 29.01 160 GLY D CA 1
ATOM 11390 C C . GLY D 1 169 ? -15.253 -4.150 -2.950 1.00 29.28 160 GLY D C 1
ATOM 11391 O O . GLY D 1 169 ? -15.485 -3.571 -1.882 1.00 29.94 160 GLY D O 1
ATOM 11392 N N . ASN D 1 170 ? -14.118 -3.973 -3.624 1.00 28.33 161 ASN D N 1
ATOM 11393 C CA . ASN D 1 170 ? -13.043 -3.104 -3.164 1.00 29.21 161 ASN D CA 1
ATOM 11394 C C . ASN D 1 170 ? -12.798 -2.017 -4.205 1.00 29.79 161 ASN D C 1
ATOM 11395 O O . ASN D 1 170 ? -12.581 -2.320 -5.385 1.00 30.29 161 ASN D O 1
ATOM 11400 N N . GLY D 1 171 ? -12.839 -0.752 -3.758 1.00 27.51 162 GLY D N 1
ATOM 11401 C CA . GLY D 1 171 ? -12.771 0.377 -4.677 1.00 24.93 162 GLY D CA 1
ATOM 11402 C C . GLY D 1 171 ? -11.487 0.477 -5.479 1.00 23.14 162 GLY D C 1
ATOM 11403 O O . GLY D 1 171 ? -11.507 0.963 -6.615 1.00 20.49 162 GLY D O 1
ATOM 11404 N N . VAL D 1 172 ? -10.357 0.042 -4.904 1.00 24.00 163 VAL D N 1
ATOM 11405 C CA . VAL D 1 172 ? -9.050 0.208 -5.553 1.00 25.19 163 VAL D CA 1
ATOM 11406 C C . VAL D 1 172 ? -9.024 -0.421 -6.939 1.00 27.42 163 VAL D C 1
ATOM 11407 O O . VAL D 1 172 ? -8.243 -0.006 -7.803 1.00 29.30 163 VAL D O 1
ATOM 11411 N N . TYR D 1 173 ? -9.847 -1.438 -7.170 1.00 27.38 164 TYR D N 1
ATOM 11412 C CA . TYR D 1 173 ? -9.910 -2.088 -8.470 1.00 28.06 164 TYR D CA 1
ATOM 11413 C C . TYR D 1 173 ? -10.805 -1.360 -9.460 1.00 27.00 164 TYR D C 1
ATOM 11414 O O . TYR D 1 173 ? -10.783 -1.702 -10.648 1.00 26.36 164 TYR D O 1
ATOM 11423 N N . HIS D 1 174 ? -11.580 -0.376 -9.003 1.00 25.44 165 HIS D N 1
ATOM 11424 C CA . HIS D 1 174 ? -12.523 0.363 -9.833 1.00 25.40 165 HIS D CA 1
ATOM 11425 C C . HIS D 1 174 ? -11.967 1.688 -10.342 1.00 24.51 165 HIS D C 1
ATOM 11426 O O . HIS D 1 174 ? -12.206 2.047 -11.501 1.00 22.45 165 HIS D O 1
ATOM 11433 N N . TYR D 1 175 ? -11.195 2.399 -9.507 1.00 25.03 166 TYR D N 1
ATOM 11434 C CA . TYR D 1 175 ? -10.997 3.835 -9.705 1.00 24.37 166 TYR D CA 1
ATOM 11435 C C . TYR D 1 175 ? -10.447 4.145 -11.091 1.00 24.81 166 TYR D C 1
ATOM 11436 O O . TYR D 1 175 ? -10.857 5.125 -11.720 1.00 24.92 166 TYR D O 1
ATOM 11445 N N . ASN D 1 176 ? -9.565 3.298 -11.612 1.00 26.33 167 ASN D N 1
ATOM 11446 C CA . ASN D 1 176 ? -8.823 3.656 -12.812 1.00 27.91 167 ASN D CA 1
ATOM 11447 C C . ASN D 1 176 ? -9.426 3.106 -14.101 1.00 27.69 167 ASN D C 1
ATOM 11448 O O . ASN D 1 176 ? -8.775 3.185 -15.144 1.00 28.66 167 ASN D O 1
ATOM 11453 N N . HIS D 1 177 ? -10.673 2.631 -14.096 1.00 27.19 168 HIS D N 1
ATOM 11454 C CA . HIS D 1 177 ? -11.160 1.963 -15.295 1.00 26.51 168 HIS D CA 1
ATOM 11455 C C . HIS D 1 177 ? -12.543 2.380 -15.777 1.00 26.99 168 HIS D C 1
ATOM 11456 O O . HIS D 1 177 ? -13.010 1.833 -16.783 1.00 28.88 168 HIS D O 1
ATOM 11463 N N . GLY D 1 178 ? -13.188 3.350 -15.130 1.00 26.72 169 GLY D N 1
ATOM 11464 C CA . GLY D 1 178 ? -14.442 3.905 -15.603 1.00 26.16 169 GLY D CA 1
ATOM 11465 C C . GLY D 1 178 ? -15.656 3.005 -15.404 1.00 27.22 169 GLY D C 1
ATOM 11466 O O . GLY D 1 178 ? -15.645 2.023 -14.656 1.00 25.36 169 GLY D O 1
ATOM 11467 N N . GLN D 1 179 ? -16.722 3.361 -16.119 1.00 29.31 170 GLN D N 1
ATOM 11468 C CA . GLN D 1 179 ? -17.994 2.665 -15.984 1.00 28.12 170 GLN D CA 1
ATOM 11469 C C . GLN D 1 179 ? -17.899 1.294 -16.626 1.00 23.74 170 GLN D C 1
ATOM 11470 O O . GLN D 1 179 ? -17.516 1.162 -17.790 1.00 23.04 170 GLN D O 1
ATOM 11476 N N . LEU D 1 180 ? -18.250 0.271 -15.864 1.00 22.70 171 LEU D N 1
ATOM 11477 C CA . LEU D 1 180 ? -18.268 -1.076 -16.403 1.00 25.03 171 LEU D CA 1
ATOM 11478 C C . LEU D 1 180 ? -19.708 -1.567 -16.490 1.00 25.81 171 LEU D C 1
ATOM 11479 O O . LEU D 1 180 ? -20.593 -0.847 -16.967 1.00 24.31 171 LEU D O 1
ATOM 11484 N N . LEU D 1 181 ? -19.947 -2.798 -16.062 1.00 28.84 172 LEU D N 1
ATOM 11485 C CA . LEU D 1 181 ? -21.260 -3.408 -16.213 1.00 30.62 172 LEU D CA 1
ATOM 11486 C C . LEU D 1 181 ? -22.297 -2.745 -15.311 1.00 32.44 172 LEU D C 1
ATOM 11487 O O . LEU D 1 181 ? -22.048 -2.488 -14.131 1.00 34.09 172 LEU D O 1
ATOM 11492 N N . ALA D 1 182 ? -23.466 -2.462 -15.879 1.00 33.43 173 ALA D N 1
ATOM 11493 C CA . ALA D 1 182 ? -24.573 -1.916 -15.113 1.00 34.77 173 ALA D CA 1
ATOM 11494 C C . ALA D 1 182 ? -25.313 -3.029 -14.370 1.00 35.31 173 ALA D C 1
ATOM 11495 O O . ALA D 1 182 ? -25.110 -4.222 -14.612 1.00 35.44 173 ALA D O 1
ATOM 11497 N N . GLY D 1 183 ? -26.171 -2.616 -13.440 1.00 35.87 174 GLY D N 1
ATOM 11498 C CA . GLY D 1 183 ? -27.026 -3.546 -12.722 1.00 34.88 174 GLY D CA 1
ATOM 11499 C C . GLY D 1 183 ? -26.301 -4.432 -11.733 1.00 33.01 174 GLY D C 1
ATOM 11500 O O . GLY D 1 183 ? -26.772 -5.536 -11.445 1.00 32.79 174 GLY D O 1
ATOM 11501 N N . CYS D 1 184 ? -25.173 -3.974 -11.192 1.00 29.44 175 CYS D N 1
ATOM 11502 C CA . CYS D 1 184 ? -24.428 -4.713 -10.180 1.00 27.37 175 CYS D CA 1
ATOM 11503 C C . CYS D 1 184 ? -24.598 -4.031 -8.833 1.00 27.81 175 CYS D C 1
ATOM 11504 O O . CYS D 1 184 ? -24.373 -2.821 -8.717 1.00 29.76 175 CYS D O 1
ATOM 11507 N N . HIS D 1 185 ? -24.965 -4.804 -7.812 1.00 25.01 176 HIS D N 1
ATOM 11508 C CA . HIS D 1 185 ? -25.315 -4.225 -6.524 1.00 26.33 176 HIS D CA 1
ATOM 11509 C C . HIS D 1 185 ? -24.548 -4.895 -5.394 1.00 25.46 176 HIS D C 1
ATOM 11510 O O . HIS D 1 185 ? -24.451 -6.126 -5.333 1.00 26.58 176 HIS D O 1
ATOM 11517 N N . LEU D 1 186 ? -24.013 -4.072 -4.497 1.00 23.19 177 LEU D N 1
ATOM 11518 C CA . LEU D 1 186 ? -23.175 -4.537 -3.404 1.00 23.28 177 LEU D CA 1
ATOM 11519 C C . LEU D 1 186 ? -23.978 -4.666 -2.120 1.00 24.33 177 LEU D C 1
ATOM 11520 O O . LEU D 1 186 ? -24.856 -3.846 -1.834 1.00 25.79 177 LEU D O 1
ATOM 11525 N N . LEU D 1 187 ? -23.657 -5.698 -1.350 1.00 24.05 178 LEU D N 1
ATOM 11526 C CA . LEU D 1 187 ? -24.203 -5.905 -0.023 1.00 25.12 178 LEU D CA 1
ATOM 11527 C C . LEU D 1 187 ? -23.073 -5.816 0.993 1.00 26.47 178 LEU D C 1
ATOM 11528 O O . LEU D 1 187 ? -21.906 -6.062 0.677 1.00 25.95 178 LEU D O 1
ATOM 11533 N N . ASP D 1 188 ? -23.428 -5.466 2.225 1.00 26.40 179 ASP D N 1
ATOM 11534 C CA . ASP D 1 188 ? -22.438 -5.417 3.286 1.00 27.57 179 ASP D CA 1
ATOM 11535 C C . ASP D 1 188 ? -21.954 -6.824 3.613 1.00 27.59 179 ASP D C 1
ATOM 11536 O O . ASP D 1 188 ? -22.684 -7.808 3.459 1.00 29.01 179 ASP D O 1
ATOM 11541 N N . THR D 1 189 ? -20.712 -6.913 4.078 1.00 27.49 180 THR D N 1
ATOM 11542 C CA . THR D 1 189 ? -20.234 -8.265 4.359 1.00 25.89 180 THR D CA 1
ATOM 11543 C C . THR D 1 189 ? -20.378 -8.604 5.843 1.00 24.79 180 THR D C 1
ATOM 11544 O O . THR D 1 189 ? -20.235 -7.725 6.700 1.00 23.38 180 THR D O 1
ATOM 11548 N N . PRO D 1 190 ? -20.692 -9.871 6.198 1.00 26.22 181 PRO D N 1
ATOM 11549 C CA . PRO D 1 190 ? -20.838 -10.225 7.619 1.00 26.52 181 PRO D CA 1
ATOM 11550 C C . PRO D 1 190 ? -19.494 -10.324 8.320 1.00 27.32 181 PRO D C 1
ATOM 11551 O O . PRO D 1 190 ? -19.003 -11.411 8.643 1.00 30.59 181 PRO D O 1
ATOM 11555 N N . TRP D 1 191 ? -18.910 -9.162 8.569 1.00 28.21 182 TRP D N 1
ATOM 11556 C CA . TRP D 1 191 ? -17.558 -8.999 9.092 1.00 29.10 182 TRP D CA 1
ATOM 11557 C C . TRP D 1 191 ? -17.690 -8.473 10.514 1.00 30.30 182 TRP D C 1
ATOM 11558 O O . TRP D 1 191 ? -18.057 -7.310 10.711 1.00 30.53 182 TRP D O 1
ATOM 11569 N N . LEU D 1 192 ? -17.394 -9.318 11.505 1.00 29.75 183 LEU D N 1
ATOM 11570 C CA . LEU D 1 192 ? -17.658 -8.903 12.881 1.00 29.26 183 LEU D CA 1
ATOM 11571 C C . LEU D 1 192 ? -16.743 -7.760 13.301 1.00 27.77 183 LEU D C 1
ATOM 11572 O O . LEU D 1 192 ? -17.119 -6.950 14.157 1.00 26.73 183 LEU D O 1
ATOM 11577 N N . TYR D 1 193 ? -15.546 -7.683 12.720 1.00 27.37 184 TYR D N 1
ATOM 11578 C CA . TYR D 1 193 ? -14.588 -6.659 13.121 1.00 29.25 184 TYR D CA 1
ATOM 11579 C C . TYR D 1 193 ? -15.020 -5.258 12.683 1.00 29.62 184 TYR D C 1
ATOM 11580 O O . TYR D 1 193 ? -14.811 -4.289 13.421 1.00 28.30 184 TYR D O 1
ATOM 11589 N N . ARG D 1 194 ? -15.582 -5.125 11.474 1.00 30.04 185 ARG D N 1
ATOM 11590 C CA . ARG D 1 194 ? -16.034 -3.839 10.932 1.00 30.05 185 ARG D CA 1
ATOM 11591 C C . ARG D 1 194 ? -17.330 -4.053 10.157 1.00 27.91 185 ARG D C 1
ATOM 11592 O O . ARG D 1 194 ? -17.303 -4.651 9.078 1.00 29.32 185 ARG D O 1
ATOM 11600 N N . ASN D 1 195 ? -18.441 -3.502 10.632 1.00 27.02 186 ASN D N 1
ATOM 11601 C CA . ASN D 1 195 ? -19.696 -3.629 9.902 1.00 25.06 186 ASN D CA 1
ATOM 11602 C C . ASN D 1 195 ? -20.564 -2.414 10.198 1.00 26.42 186 ASN D C 1
ATOM 11603 O O . ASN D 1 195 ? -20.345 -1.717 11.197 1.00 28.29 186 ASN D O 1
ATOM 11608 N N . PRO D 1 196 ? -21.538 -2.109 9.326 1.00 26.57 187 PRO D N 1
ATOM 11609 C CA . PRO D 1 196 ? -22.355 -0.892 9.500 1.00 27.35 187 PRO D CA 1
ATOM 11610 C C . PRO D 1 196 ? -23.115 -0.794 10.808 1.00 29.40 187 PRO D C 1
ATOM 11611 O O . PRO D 1 196 ? -23.569 0.307 11.163 1.00 20.54 187 PRO D O 1
ATOM 11615 N N . TRP D 1 197 ? -23.326 -1.899 11.511 1.00 31.84 188 TRP D N 1
ATOM 11616 C CA . TRP D 1 197 ? -24.090 -1.867 12.750 1.00 32.16 188 TRP D CA 1
ATOM 11617 C C . TRP D 1 197 ? -23.204 -1.842 13.985 1.00 32.31 188 TRP D C 1
ATOM 11618 O O . TRP D 1 197 ? -23.730 -1.774 15.101 1.00 32.21 188 TRP D O 1
ATOM 11629 N N . ASP D 1 198 ? -21.879 -1.831 13.807 1.00 33.45 189 ASP D N 1
ATOM 11630 C CA . ASP D 1 198 ? -20.947 -2.094 14.898 1.00 33.88 189 ASP D CA 1
ATOM 11631 C C . ASP D 1 198 ? -21.437 -3.276 15.724 1.00 33.78 189 ASP D C 1
ATOM 11632 O O . ASP D 1 198 ? -21.436 -3.235 16.958 1.00 33.70 189 ASP D O 1
ATOM 11637 N N . CYS D 1 199 ? -21.872 -4.322 15.029 1.00 34.53 190 CYS D N 1
ATOM 11638 C CA . CYS D 1 199 ? -22.442 -5.510 15.643 1.00 35.27 190 CYS D CA 1
ATOM 11639 C C . CYS D 1 199 ? -21.311 -6.475 15.971 1.00 35.50 190 CYS D C 1
ATOM 11640 O O . CYS D 1 199 ? -20.581 -6.906 15.074 1.00 35.12 190 CYS D O 1
ATOM 11643 N N . ARG D 1 200 ? -21.150 -6.794 17.256 1.00 36.57 191 ARG D N 1
ATOM 11644 C CA . ARG D 1 200 ? -20.096 -7.700 17.694 1.00 37.88 191 ARG D CA 1
ATOM 11645 C C . ARG D 1 200 ? -20.630 -9.073 18.094 1.00 39.69 191 ARG D C 1
ATOM 11646 O O . ARG D 1 200 ? -19.946 -9.812 18.801 1.00 40.84 191 ARG D O 1
ATOM 11654 N N . ASP D 1 201 ? -21.838 -9.428 17.660 1.00 41.02 192 ASP D N 1
ATOM 11655 C CA . ASP D 1 201 ? -22.409 -10.749 17.911 1.00 43.20 192 ASP D CA 1
ATOM 11656 C C . ASP D 1 201 ? -22.654 -11.457 16.585 1.00 48.33 192 ASP D C 1
ATOM 11657 O O . ASP D 1 201 ? -23.430 -10.949 15.758 1.00 45.45 192 ASP D O 1
ATOM 11662 N N . PRO D 1 202 ? -22.061 -12.631 16.344 1.00 57.57 193 PRO D N 1
ATOM 11663 C CA . PRO D 1 202 ? -22.169 -13.244 15.008 1.00 67.36 193 PRO D CA 1
ATOM 11664 C C . PRO D 1 202 ? -23.595 -13.551 14.587 1.00 82.18 193 PRO D C 1
ATOM 11665 O O . PRO D 1 202 ? -23.960 -13.307 13.430 1.00 87.34 193 PRO D O 1
ATOM 11669 N N . GLN D 1 203 ? -24.413 -14.090 15.494 1.00 93.51 194 GLN D N 1
ATOM 11670 C CA . GLN D 1 203 ? -25.803 -14.378 15.154 1.00 94.61 194 GLN D CA 1
ATOM 11671 C C . GLN D 1 203 ? -26.549 -13.104 14.778 1.00 90.21 194 GLN D C 1
ATOM 11672 O O . GLN D 1 203 ? -27.299 -13.083 13.795 1.00 92.18 194 GLN D O 1
ATOM 11678 N N . ALA D 1 204 ? -26.347 -12.027 15.545 1.00 79.33 195 ALA D N 1
ATOM 11679 C CA . ALA D 1 204 ? -27.012 -10.764 15.244 1.00 67.11 195 ALA D CA 1
ATOM 11680 C C . ALA D 1 204 ? -26.526 -10.177 13.926 1.00 52.56 195 ALA D C 1
ATOM 11681 O O . ALA D 1 204 ? -27.297 -9.512 13.221 1.00 47.95 195 ALA D O 1
ATOM 11683 N N . LEU D 1 205 ? -25.259 -10.423 13.575 1.00 41.56 196 LEU D N 1
ATOM 11684 C CA . LEU D 1 205 ? -24.707 -9.869 12.344 1.00 34.28 196 LEU D CA 1
ATOM 11685 C C . LEU D 1 205 ? -25.264 -10.571 11.114 1.00 31.04 196 LEU D C 1
ATOM 11686 O O . LEU D 1 205 ? -25.638 -9.913 10.136 1.00 32.29 196 LEU D O 1
ATOM 11691 N N . THR D 1 206 ? -25.332 -11.902 11.142 1.00 29.64 197 THR D N 1
ATOM 11692 C CA . THR D 1 206 ? -25.988 -12.626 10.055 1.00 28.54 197 THR D CA 1
ATOM 11693 C C . THR D 1 206 ? -27.418 -12.139 9.861 1.00 28.66 197 THR D C 1
ATOM 11694 O O . THR D 1 206 ? -27.872 -11.968 8.723 1.00 28.39 197 THR D O 1
ATOM 11698 N N . ALA D 1 207 ? -28.141 -11.909 10.965 1.00 28.33 198 ALA D N 1
ATOM 11699 C CA . ALA D 1 207 ? -29.519 -11.427 10.877 1.00 26.93 198 ALA D CA 1
ATOM 11700 C C . ALA D 1 207 ? -29.572 -10.043 10.247 1.00 26.07 198 ALA D C 1
ATOM 11701 O O . ALA D 1 207 ? -30.471 -9.749 9.451 1.00 25.62 198 ALA D O 1
ATOM 11703 N N . HIS D 1 208 ? -28.630 -9.171 10.617 1.00 24.90 199 HIS D N 1
ATOM 11704 C CA . HIS D 1 208 ? -28.518 -7.870 9.963 1.00 24.04 199 HIS D CA 1
ATOM 11705 C C . HIS D 1 208 ? -28.338 -8.023 8.457 1.00 24.19 199 HIS D C 1
ATOM 11706 O O . HIS D 1 208 ? -29.032 -7.372 7.670 1.00 25.18 199 HIS D O 1
ATOM 11713 N N . CYS D 1 209 ? -27.436 -8.910 8.033 1.00 24.18 200 CYS D N 1
ATOM 11714 C CA . CYS D 1 209 ? -27.081 -8.973 6.617 1.00 23.88 200 CYS D CA 1
ATOM 11715 C C . CYS D 1 209 ? -28.204 -9.558 5.776 1.00 25.34 200 CYS D C 1
ATOM 11716 O O . CYS D 1 209 ? -28.533 -9.013 4.715 1.00 26.19 200 CYS D O 1
ATOM 11719 N N . ILE D 1 210 ? -28.818 -10.654 6.242 1.00 25.03 201 ILE D N 1
ATOM 11720 C CA . ILE D 1 210 ? -29.886 -11.305 5.485 1.00 26.49 201 ILE D CA 1
ATOM 11721 C C . ILE D 1 210 ? -31.082 -10.380 5.356 1.00 30.17 201 ILE D C 1
ATOM 11722 O O . ILE D 1 210 ? -31.733 -10.318 4.306 1.00 31.61 201 ILE D O 1
ATOM 11727 N N . ARG D 1 211 ? -31.408 -9.668 6.434 1.00 30.76 202 ARG D N 1
ATOM 11728 C CA . ARG D 1 211 ? -32.486 -8.692 6.381 1.00 30.77 202 ARG D CA 1
ATOM 11729 C C . ARG D 1 211 ? -32.212 -7.651 5.306 1.00 29.31 202 ARG D C 1
ATOM 11730 O O . ARG D 1 211 ? -33.103 -7.300 4.525 1.00 29.80 202 ARG D O 1
ATOM 11738 N N . GLN D 1 212 ? -30.967 -7.180 5.225 1.00 27.94 203 GLN D N 1
ATOM 11739 C CA . GLN D 1 212 ? -30.572 -6.264 4.161 1.00 25.84 203 GLN D CA 1
ATOM 11740 C C . GLN D 1 212 ? -30.696 -6.915 2.787 1.00 25.28 203 GLN D C 1
ATOM 11741 O O . GLN D 1 212 ? -31.188 -6.297 1.832 1.00 24.36 203 GLN D O 1
ATOM 11747 N N . LEU D 1 213 ? -30.268 -8.171 2.675 1.00 24.48 204 LEU D N 1
ATOM 11748 C CA . LEU D 1 213 ? -30.368 -8.878 1.404 1.00 25.44 204 LEU D CA 1
ATOM 11749 C C . LEU D 1 213 ? -31.815 -9.016 0.966 1.00 25.83 204 LEU D C 1
ATOM 11750 O O . LEU D 1 213 ? -32.133 -8.851 -0.216 1.00 26.60 204 LEU D O 1
ATOM 11755 N N . GLU D 1 214 ? -32.697 -9.360 1.906 1.00 27.66 205 GLU D N 1
ATOM 11756 C CA . GLU D 1 214 ? -34.125 -9.418 1.627 1.00 29.51 205 GLU D CA 1
ATOM 11757 C C . GLU D 1 214 ? -34.651 -8.054 1.196 1.00 30.84 205 GLU D C 1
ATOM 11758 O O . GLU D 1 214 ? -35.499 -7.954 0.299 1.00 32.98 205 GLU D O 1
ATOM 11764 N N . GLU D 1 215 ? -34.180 -6.996 1.859 1.00 27.71 206 GLU D N 1
ATOM 11765 C CA . GLU D 1 215 ? -34.603 -5.642 1.531 1.00 27.95 206 GLU D CA 1
ATOM 11766 C C . GLU D 1 215 ? -34.133 -5.234 0.145 1.00 25.43 206 GLU D C 1
ATOM 11767 O O . GLU D 1 215 ? -34.877 -4.587 -0.596 1.00 26.21 206 GLU D O 1
ATOM 11773 N N . GLN D 1 216 ? -32.902 -5.594 -0.219 1.00 25.34 207 GLN D N 1
ATOM 11774 C CA . GLN D 1 216 ? -32.387 -5.239 -1.537 1.00 25.28 207 GLN D CA 1
ATOM 11775 C C . GLN D 1 216 ? -33.159 -5.945 -2.642 1.00 23.26 207 GLN D C 1
ATOM 11776 O O . GLN D 1 216 ? -33.439 -5.355 -3.689 1.00 20.98 207 GLN D O 1
ATOM 11782 N N . ILE D 1 217 ? -33.493 -7.218 -2.427 1.00 24.04 208 ILE D N 1
ATOM 11783 C CA . ILE D 1 217 ? -34.228 -7.985 -3.427 1.00 24.13 208 ILE D CA 1
ATOM 11784 C C . ILE D 1 217 ? -35.579 -7.343 -3.695 1.00 24.25 208 ILE D C 1
ATOM 11785 O O . ILE D 1 217 ? -35.995 -7.191 -4.851 1.00 18.62 208 ILE D O 1
ATOM 11790 N N . ALA D 1 218 ? -36.290 -6.974 -2.624 1.00 23.00 209 ALA D N 1
ATOM 11791 C CA . ALA D 1 218 ? -37.576 -6.295 -2.766 1.00 22.28 209 ALA D CA 1
ATOM 11792 C C . ALA D 1 218 ? -37.423 -4.969 -3.494 1.00 25.95 209 ALA D C 1
ATOM 11793 O O . ALA D 1 218 ? -38.271 -4.602 -4.314 1.00 29.30 209 ALA D O 1
ATOM 11795 N N . LEU D 1 219 ? -36.375 -4.214 -3.167 1.00 25.17 210 LEU D N 1
ATOM 11796 C CA . LEU D 1 219 ? -36.145 -2.937 -3.828 1.00 23.87 210 LEU D CA 1
ATOM 11797 C C . LEU D 1 219 ? -35.909 -3.127 -5.319 1.00 25.07 210 LEU D C 1
ATOM 11798 O O . LEU D 1 219 ? -36.517 -2.440 -6.150 1.00 25.33 210 LEU D O 1
ATOM 11803 N N . LEU D 1 220 ? -35.048 -4.084 -5.677 1.00 24.77 211 LEU D N 1
ATOM 11804 C CA . LEU D 1 220 ? -34.714 -4.304 -7.078 1.00 24.14 211 LEU D CA 1
ATOM 11805 C C . LEU D 1 220 ? -35.773 -5.120 -7.810 1.00 26.35 211 LEU D C 1
ATOM 11806 O O . LEU D 1 220 ? -36.024 -4.876 -8.998 1.00 26.62 211 LEU D O 1
ATOM 11811 N N . GLY D 1 221 ? -36.434 -6.044 -7.112 1.00 26.69 212 GLY D N 1
ATOM 11812 C CA . GLY D 1 221 ? -37.269 -7.043 -7.753 1.00 27.43 212 GLY D CA 1
ATOM 11813 C C . GLY D 1 221 ? -36.490 -8.306 -8.084 1.00 27.44 212 GLY D C 1
ATOM 11814 O O . GLY D 1 221 ? -35.563 -8.278 -8.903 1.00 23.81 212 GLY D O 1
ATOM 11815 N N . ALA D 1 222 ? -36.841 -9.416 -7.423 1.00 29.53 213 ALA D N 1
ATOM 11816 C CA . ALA D 1 222 ? -36.133 -10.672 -7.648 1.00 30.48 213 ALA D CA 1
ATOM 11817 C C . ALA D 1 222 ? -36.150 -11.086 -9.113 1.00 30.89 213 ALA D C 1
ATOM 11818 O O . ALA D 1 222 ? -35.170 -11.651 -9.607 1.00 30.83 213 ALA D O 1
ATOM 11820 N N . GLN D 1 223 ? -37.245 -10.800 -9.826 1.00 33.97 214 GLN D N 1
ATOM 11821 C CA . GLN D 1 223 ? -37.378 -11.206 -11.221 1.00 33.85 214 GLN D CA 1
ATOM 11822 C C . GLN D 1 223 ? -36.377 -10.508 -12.138 1.00 31.03 214 GLN D C 1
ATOM 11823 O O . GLN D 1 223 ? -36.272 -10.880 -13.314 1.00 31.30 214 GLN D O 1
ATOM 11829 N N . THR D 1 224 ? -35.645 -9.515 -11.639 1.00 29.81 215 THR D N 1
ATOM 11830 C CA . THR D 1 224 ? -34.595 -8.861 -12.402 1.00 32.14 215 THR D CA 1
ATOM 11831 C C . THR D 1 224 ? -33.204 -9.324 -11.995 1.00 33.19 215 THR D C 1
ATOM 11832 O O . THR D 1 224 ? -32.221 -8.907 -12.615 1.00 34.16 215 THR D O 1
ATOM 11836 N N . ILE D 1 225 ? -33.099 -10.218 -11.017 1.00 31.09 216 ILE D N 1
ATOM 11837 C CA . ILE D 1 225 ? -31.826 -10.567 -10.399 1.00 30.26 216 ILE D CA 1
ATOM 11838 C C . ILE D 1 225 ? -31.390 -11.919 -10.925 1.00 31.32 216 ILE D C 1
ATOM 11839 O O . ILE D 1 225 ? -32.092 -12.920 -10.754 1.00 33.60 216 ILE D O 1
ATOM 11844 N N . ALA D 1 226 ? -30.220 -11.954 -11.558 1.00 30.61 217 ALA D N 1
ATOM 11845 C CA . ALA D 1 226 ? -29.766 -13.198 -12.158 1.00 29.19 217 ALA D CA 1
ATOM 11846 C C . ALA D 1 226 ? -29.064 -14.091 -11.138 1.00 28.16 217 ALA D C 1
ATOM 11847 O O . ALA D 1 226 ? -29.371 -15.286 -11.044 1.00 25.48 217 ALA D O 1
ATOM 11849 N N . ALA D 1 227 ? -28.130 -13.535 -10.359 1.00 27.31 218 ALA D N 1
ATOM 11850 C CA . ALA D 1 227 ? -27.321 -14.364 -9.473 1.00 25.45 218 ALA D CA 1
ATOM 11851 C C . ALA D 1 227 ? -26.698 -13.535 -8.356 1.00 24.37 218 ALA D C 1
ATOM 11852 O O . ALA D 1 227 ? -26.542 -12.313 -8.464 1.00 22.22 218 ALA D O 1
ATOM 11854 N N . LEU D 1 228 ? -26.339 -14.232 -7.276 1.00 23.20 219 LEU D N 1
ATOM 11855 C CA . LEU D 1 228 ? -25.514 -13.690 -6.202 1.00 21.95 219 LEU D CA 1
ATOM 11856 C C . LEU D 1 228 ? -24.185 -14.442 -6.172 1.00 21.61 219 LEU D C 1
ATOM 11857 O O . LEU D 1 228 ? -24.169 -15.677 -6.160 1.00 21.38 219 LEU D O 1
ATOM 11862 N N . ILE D 1 229 ? -23.075 -13.704 -6.117 1.00 21.19 220 ILE D N 1
ATOM 11863 C CA . ILE D 1 229 ? -21.744 -14.300 -6.098 1.00 21.82 220 ILE D CA 1
ATOM 11864 C C . ILE D 1 229 ? -21.059 -13.942 -4.786 1.00 21.30 220 ILE D C 1
ATOM 11865 O O . ILE D 1 229 ? -21.115 -12.790 -4.339 1.00 21.42 220 ILE D O 1
ATOM 11870 N N . ALA D 1 230 ? -20.428 -14.936 -4.168 1.00 20.24 221 ALA D N 1
ATOM 11871 C CA . ALA D 1 230 ? -19.782 -14.752 -2.876 1.00 23.87 221 ALA D CA 1
ATOM 11872 C C . ALA D 1 230 ? -18.712 -15.820 -2.685 1.00 24.74 221 ALA D C 1
ATOM 11873 O O . ALA D 1 230 ? -18.851 -16.951 -3.163 1.00 24.37 221 ALA D O 1
ATOM 11875 N N . GLU D 1 231 ? -17.613 -15.431 -1.962 1.00 18.03 222 GLU D N 1
ATOM 11876 C CA . GLU D 1 231 ? -16.541 -16.317 -1.523 1.00 26.36 222 GLU D CA 1
ATOM 11877 C C . GLU D 1 231 ? -16.897 -16.920 -0.170 1.00 25.34 222 GLU D C 1
ATOM 11878 O O . GLU D 1 231 ? -17.398 -16.211 0.711 1.00 24.98 222 GLU D O 1
ATOM 11884 N N . PRO D 1 232 ? -16.681 -18.226 0.003 1.00 24.68 223 PRO D N 1
ATOM 11885 C CA . PRO D 1 232 ? -17.006 -18.843 1.301 1.00 25.45 223 PRO D CA 1
ATOM 11886 C C . PRO D 1 232 ? -16.187 -18.282 2.445 1.00 25.02 223 PRO D C 1
ATOM 11887 O O . PRO D 1 232 ? -16.696 -18.134 3.561 1.00 23.70 223 PRO D O 1
ATOM 11891 N N . VAL D 1 233 ? -14.923 -17.972 2.189 1.00 26.57 224 VAL D N 1
ATOM 11892 C CA . VAL D 1 233 ? -14.131 -17.066 3.004 1.00 27.51 224 VAL D CA 1
ATOM 11893 C C . VAL D 1 233 ? -13.532 -16.055 2.044 1.00 26.24 224 VAL D C 1
ATOM 11894 O O . VAL D 1 233 ? -12.935 -16.439 1.033 1.00 27.05 224 VAL D O 1
ATOM 11898 N N . GLN D 1 234 ? -13.725 -14.774 2.327 1.00 25.67 225 GLN D N 1
ATOM 11899 C CA . GLN D 1 234 ? -13.228 -13.736 1.436 1.00 27.08 225 GLN D CA 1
ATOM 11900 C C . GLN D 1 234 ? -11.724 -13.619 1.621 1.00 28.78 225 GLN D C 1
ATOM 11901 O O . GLN D 1 234 ? -11.252 -13.377 2.734 1.00 29.04 225 GLN D O 1
ATOM 11907 N N . GLY D 1 235 ? -10.974 -13.832 0.544 1.00 28.54 226 GLY D N 1
ATOM 11908 C CA . GLY D 1 235 ? -9.530 -13.896 0.629 1.00 26.29 226 GLY D CA 1
ATOM 11909 C C . GLY D 1 235 ? -8.856 -12.545 0.562 1.00 25.82 226 GLY D C 1
ATOM 11910 O O . GLY D 1 235 ? -8.450 -11.993 1.590 1.00 25.97 226 GLY D O 1
ATOM 11911 N N . ALA D 1 236 ? -8.711 -12.013 -0.656 1.00 25.06 227 ALA D N 1
ATOM 11912 C CA . ALA D 1 236 ? -7.987 -10.763 -0.858 1.00 22.72 227 ALA D CA 1
ATOM 11913 C C . ALA D 1 236 ? -8.650 -9.589 -0.157 1.00 25.64 227 ALA D C 1
ATOM 11914 O O . ALA D 1 236 ? -7.985 -8.585 0.117 1.00 26.58 227 ALA D O 1
ATOM 11916 N N . GLY D 1 237 ? -9.941 -9.684 0.145 1.00 24.35 228 GLY D N 1
ATOM 11917 C CA . GLY D 1 237 ? -10.559 -8.621 0.907 1.00 26.57 228 GLY D CA 1
ATOM 11918 C C . GLY D 1 237 ? -10.146 -8.576 2.363 1.00 28.58 228 GLY D C 1
ATOM 11919 O O . GLY D 1 237 ? -10.491 -7.610 3.051 1.00 28.91 228 GLY D O 1
ATOM 11920 N N . GLY D 1 238 ? -9.418 -9.586 2.843 1.00 29.47 229 GLY D N 1
ATOM 11921 C CA . GLY D 1 238 ? -8.836 -9.557 4.171 1.00 30.26 229 GLY D CA 1
ATOM 11922 C C . GLY D 1 238 ? -9.101 -10.747 5.069 1.00 33.78 229 GLY D C 1
ATOM 11923 O O . GLY D 1 238 ? -9.033 -10.615 6.296 1.00 37.19 229 GLY D O 1
ATOM 11924 N N . VAL D 1 239 ? -9.363 -11.914 4.480 1.00 32.35 230 VAL D N 1
ATOM 11925 C CA . VAL D 1 239 ? -9.705 -13.119 5.233 1.00 32.02 230 VAL D CA 1
ATOM 11926 C C . VAL D 1 239 ? -10.818 -12.792 6.219 1.00 32.56 230 VAL D C 1
ATOM 11927 O O . VAL D 1 239 ? -10.599 -12.727 7.433 1.00 32.92 230 VAL D O 1
ATOM 11931 N N . ILE D 1 240 ? -11.998 -12.499 5.694 1.00 31.45 231 ILE D N 1
ATOM 11932 C CA . ILE D 1 240 ? -13.180 -12.281 6.513 1.00 32.07 231 ILE D CA 1
ATOM 11933 C C . ILE D 1 240 ? -13.907 -13.617 6.573 1.00 34.69 231 ILE D C 1
ATOM 11934 O O . ILE D 1 240 ? -14.351 -14.138 5.546 1.00 37.13 231 ILE D O 1
ATOM 11939 N N . VAL D 1 241 ? -13.959 -14.212 7.759 1.00 34.51 232 VAL D N 1
ATOM 11940 C CA . VAL D 1 241 ? -14.617 -15.500 7.962 1.00 34.59 232 VAL D CA 1
ATOM 11941 C C . VAL D 1 241 ? -16.063 -15.230 8.364 1.00 33.07 232 VAL D C 1
ATOM 11942 O O . VAL D 1 241 ? -16.295 -14.630 9.426 1.00 34.39 232 VAL D O 1
ATOM 11946 N N . PRO D 1 242 ? -17.048 -15.615 7.553 1.00 31.81 233 PRO D N 1
ATOM 11947 C CA . PRO D 1 242 ? -18.452 -15.329 7.891 1.00 31.79 233 PRO D CA 1
ATOM 11948 C C . PRO D 1 242 ? -18.920 -16.173 9.064 1.00 31.54 233 PRO D C 1
ATOM 11949 O O . PRO D 1 242 ? -18.352 -17.243 9.338 1.00 31.19 233 PRO D O 1
ATOM 11953 N N . PRO D 1 243 ? -19.958 -15.732 9.777 1.00 29.46 234 PRO D N 1
ATOM 11954 C CA . PRO D 1 243 ? -20.588 -16.609 10.772 1.00 29.38 234 PRO D CA 1
ATOM 11955 C C . PRO D 1 243 ? -21.142 -17.866 10.114 1.00 28.64 234 PRO D C 1
ATOM 11956 O O . PRO D 1 243 ? -21.500 -17.870 8.934 1.00 28.04 234 PRO D O 1
ATOM 11960 N N . ALA D 1 244 ? -21.239 -18.938 10.905 1.00 29.66 235 ALA D N 1
ATOM 11961 C CA . ALA D 1 244 ? -21.517 -20.255 10.334 1.00 30.80 235 ALA D CA 1
ATOM 11962 C C . ALA D 1 244 ? -22.908 -20.342 9.717 1.00 32.88 235 ALA D C 1
ATOM 11963 O O . ALA D 1 244 ? -23.111 -21.087 8.750 1.00 32.11 235 ALA D O 1
ATOM 11965 N N . ASP D 1 245 ? -23.869 -19.592 10.246 1.00 34.64 236 ASP D N 1
ATOM 11966 C CA . ASP D 1 245 ? -25.229 -19.625 9.728 1.00 34.30 236 ASP D CA 1
ATOM 11967 C C . ASP D 1 245 ? -25.438 -18.691 8.551 1.00 33.03 236 ASP D C 1
ATOM 11968 O O . ASP D 1 245 ? -26.530 -18.685 7.976 1.00 33.02 236 ASP D O 1
ATOM 11973 N N . TYR D 1 246 ? -24.424 -17.912 8.178 1.00 32.80 237 TYR D N 1
ATOM 11974 C CA . TYR D 1 246 ? -24.591 -16.954 7.093 1.00 32.22 237 TYR D CA 1
ATOM 11975 C C . TYR D 1 246 ? -24.843 -17.669 5.768 1.00 31.92 237 TYR D C 1
ATOM 11976 O O . TYR D 1 246 ? -25.832 -17.391 5.076 1.00 30.75 237 TYR D O 1
ATOM 11985 N N . TRP D 1 247 ? -23.955 -18.599 5.401 1.00 30.72 238 TRP D N 1
ATOM 11986 C CA . TRP D 1 247 ? -24.085 -19.273 4.113 1.00 29.67 238 TRP D CA 1
ATOM 11987 C C . TRP D 1 247 ? -25.345 -20.122 4.001 1.00 31.11 238 TRP D C 1
ATOM 11988 O O . TRP D 1 247 ? -25.954 -20.126 2.917 1.00 32.76 238 TRP D O 1
ATOM 11999 N N . PRO D 1 248 ? -25.790 -20.847 5.032 1.00 31.27 239 PRO D N 1
ATOM 12000 C CA . PRO D 1 248 ? -27.099 -21.518 4.916 1.00 30.93 239 PRO D CA 1
ATOM 12001 C C . PRO D 1 248 ? -28.254 -20.562 4.647 1.00 32.76 239 PRO D C 1
ATOM 12002 O O . PRO D 1 248 ? -29.084 -20.845 3.774 1.00 34.67 239 PRO D O 1
ATOM 12006 N N . ARG D 1 249 ? -28.328 -19.431 5.357 1.00 31.65 240 ARG D N 1
ATOM 12007 C CA . ARG D 1 249 ? -29.370 -18.449 5.063 1.00 33.26 240 ARG D CA 1
ATOM 12008 C C . ARG D 1 249 ? -29.263 -17.948 3.628 1.00 29.52 240 ARG D C 1
ATOM 12009 O O . ARG D 1 249 ? -30.272 -17.848 2.917 1.00 25.22 240 ARG D O 1
ATOM 12017 N N . LEU D 1 250 ? -28.043 -17.637 3.191 1.00 30.27 241 LEU D N 1
ATOM 12018 C CA . LEU D 1 250 ? -27.795 -17.191 1.824 1.00 29.90 241 LEU D CA 1
ATOM 12019 C C . LEU D 1 250 ? -28.443 -18.124 0.808 1.00 30.68 241 LEU D C 1
ATOM 12020 O O . LEU D 1 250 ? -29.171 -17.684 -0.092 1.00 30.24 241 LEU D O 1
ATOM 12025 N N . ARG D 1 251 ? -28.158 -19.423 0.929 1.00 31.16 242 ARG D N 1
ATOM 12026 C CA . ARG D 1 251 ? -28.772 -20.425 0.065 1.00 29.29 242 ARG D CA 1
ATOM 12027 C C . ARG D 1 251 ? -30.293 -20.343 0.112 1.00 26.51 242 ARG D C 1
ATOM 12028 O O . ARG D 1 251 ? -30.965 -20.435 -0.920 1.00 22.23 242 ARG D O 1
ATOM 12036 N N . GLU D 1 252 ? -30.849 -20.194 1.311 1.00 27.17 243 GLU D N 1
ATOM 12037 C CA . GLU D 1 252 ? -32.297 -20.187 1.470 1.00 29.86 243 GLU D CA 1
ATOM 12038 C C . GLU D 1 252 ? -32.942 -18.964 0.833 1.00 30.66 243 GLU D C 1
ATOM 12039 O O . GLU D 1 252 ? -33.974 -19.087 0.163 1.00 31.33 243 GLU D O 1
ATOM 12045 N N . VAL D 1 253 ? -32.362 -17.779 1.030 1.00 30.01 244 VAL D N 1
ATOM 12046 C CA . VAL D 1 253 ? -32.966 -16.573 0.472 1.00 29.15 244 VAL D CA 1
ATOM 12047 C C . VAL D 1 253 ? -32.924 -16.617 -1.049 1.00 27.99 244 VAL D C 1
ATOM 12048 O O . VAL D 1 253 ? -33.885 -16.227 -1.719 1.00 28.43 244 VAL D O 1
ATOM 12052 N N . CYS D 1 254 ? -31.818 -17.095 -1.619 1.00 25.90 245 CYS D N 1
ATOM 12053 C CA . CYS D 1 254 ? -31.750 -17.258 -3.068 1.00 26.55 245 CYS D CA 1
ATOM 12054 C C . CYS D 1 254 ? -32.780 -18.262 -3.567 1.00 27.09 245 CYS D C 1
ATOM 12055 O O . CYS D 1 254 ? -33.334 -18.102 -4.660 1.00 28.68 245 CYS D O 1
ATOM 12058 N N . ASP D 1 255 ? -33.021 -19.324 -2.802 1.00 27.67 246 ASP D N 1
ATOM 12059 C CA . ASP D 1 255 ? -34.026 -20.296 -3.213 1.00 31.47 246 ASP D CA 1
ATOM 12060 C C . ASP D 1 255 ? -35.415 -19.689 -3.153 1.00 32.53 246 ASP D C 1
ATOM 12061 O O . ASP D 1 255 ? -36.276 -20.031 -3.973 1.00 31.47 246 ASP D O 1
ATOM 12066 N N . ARG D 1 256 ? -35.645 -18.794 -2.185 1.00 32.21 247 ARG D N 1
ATOM 12067 C CA . ARG D 1 256 ? -36.901 -18.064 -2.121 1.00 30.38 247 ARG D CA 1
ATOM 12068 C C . ARG D 1 256 ? -37.207 -17.382 -3.432 1.00 29.62 247 ARG D C 1
ATOM 12069 O O . ARG D 1 256 ? -38.374 -17.223 -3.793 1.00 31.47 247 ARG D O 1
ATOM 12077 N 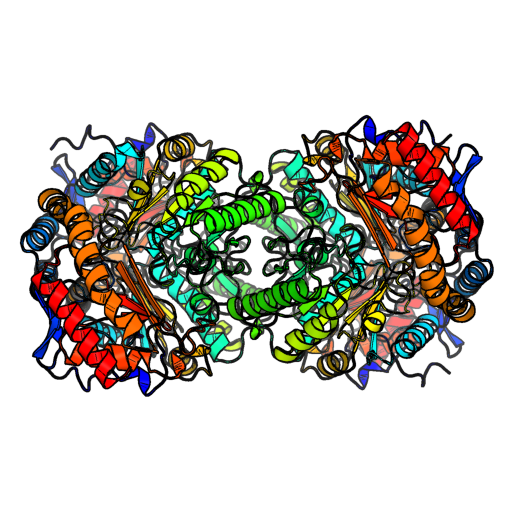N . HIS D 1 257 ? -36.176 -16.990 -4.166 1.00 28.23 248 HIS D N 1
ATOM 12078 C CA . HIS D 1 257 ? -36.355 -16.155 -5.330 1.00 27.44 248 HIS D CA 1
ATOM 12079 C C . HIS D 1 257 ? -35.865 -16.812 -6.605 1.00 26.80 248 HIS D C 1
ATOM 12080 O O . HIS D 1 257 ? -35.899 -16.177 -7.668 1.00 28.60 248 HIS D O 1
ATOM 12087 N N . GLY D 1 258 ? -35.444 -18.071 -6.540 1.00 26.17 249 GLY D N 1
ATOM 12088 C CA . GLY D 1 258 ? -34.853 -18.751 -7.675 1.00 27.76 249 GLY D CA 1
ATOM 12089 C C . GLY D 1 258 ? -33.528 -18.178 -8.130 1.00 30.09 249 GLY D C 1
ATOM 12090 O O . GLY D 1 258 ? -33.018 -18.594 -9.177 1.00 28.88 249 GLY D O 1
ATOM 12091 N N . ILE D 1 259 ? -32.929 -17.272 -7.348 1.00 30.11 250 ILE D N 1
ATOM 12092 C CA . ILE D 1 259 ? -31.681 -16.620 -7.746 1.00 27.20 250 ILE D CA 1
ATOM 12093 C C . ILE D 1 259 ? -30.543 -17.625 -7.657 1.00 26.51 250 ILE D C 1
ATOM 12094 O O . ILE D 1 259 ? -30.387 -18.322 -6.646 1.00 26.69 250 ILE D O 1
ATOM 12099 N N . LEU D 1 260 ? -29.709 -17.669 -8.691 1.00 26.98 251 LEU D N 1
ATOM 12100 C CA . LEU D 1 260 ? -28.591 -18.602 -8.692 1.00 28.13 251 LEU D CA 1
ATOM 12101 C C . LEU D 1 260 ? -27.511 -18.127 -7.724 1.00 28.75 251 LEU D C 1
ATOM 12102 O O . LEU D 1 260 ? -27.185 -16.939 -7.660 1.00 27.77 251 LEU D O 1
ATOM 12107 N N . LEU D 1 261 ? -26.950 -19.065 -6.976 1.00 28.24 252 LEU D N 1
ATOM 12108 C CA . LEU D 1 261 ? -25.885 -18.784 -6.022 1.00 28.62 252 LEU D CA 1
ATOM 12109 C C . LEU D 1 261 ? -24.564 -19.263 -6.615 1.00 29.08 252 LEU D C 1
ATOM 12110 O O . LEU D 1 261 ? -24.364 -20.466 -6.814 1.00 30.11 252 LEU D O 1
ATOM 12115 N N . ILE D 1 262 ? -23.668 -18.323 -6.902 1.00 28.63 253 ILE D N 1
ATOM 12116 C CA . ILE D 1 262 ? -22.338 -18.629 -7.408 1.00 31.11 253 ILE D CA 1
ATOM 12117 C C . ILE D 1 262 ? -21.365 -18.557 -6.240 1.00 31.36 253 ILE D C 1
ATOM 12118 O O . ILE D 1 262 ? -21.164 -17.487 -5.657 1.00 31.10 253 ILE D O 1
ATOM 12123 N N . ALA D 1 263 ? -20.749 -19.683 -5.902 1.00 31.12 254 ALA D N 1
ATOM 12124 C CA . ALA D 1 263 ? -19.692 -19.709 -4.900 1.00 31.58 254 ALA D CA 1
ATOM 12125 C C . ALA D 1 263 ? -18.347 -19.502 -5.585 1.00 30.55 254 ALA D C 1
ATOM 12126 O O . ALA D 1 263 ? -17.943 -20.308 -6.432 1.00 30.34 254 ALA D O 1
ATOM 12128 N N . ASP D 1 264 ? -17.650 -18.432 -5.221 1.00 28.88 255 ASP D N 1
ATOM 12129 C CA . ASP D 1 264 ? -16.311 -18.209 -5.754 1.00 30.56 255 ASP D CA 1
ATOM 12130 C C . ASP D 1 264 ? -15.351 -19.039 -4.916 1.00 31.27 255 ASP D C 1
ATOM 12131 O O . ASP D 1 264 ? -14.944 -18.628 -3.824 1.00 31.47 255 ASP D O 1
ATOM 12136 N N . GLU D 1 265 ? -14.991 -20.222 -5.429 1.00 30.53 256 GLU D N 1
ATOM 12137 C CA . GLU D 1 265 ? -14.101 -21.148 -4.744 1.00 28.39 256 GLU D CA 1
ATOM 12138 C C . GLU D 1 265 ? -12.696 -21.124 -5.329 1.00 25.74 256 GLU D C 1
ATOM 12139 O O . GLU D 1 265 ? -11.956 -22.099 -5.188 1.00 25.01 256 GLU D O 1
ATOM 12145 N N . VAL D 1 266 ? -12.326 -20.031 -6.000 1.00 25.64 257 VAL D N 1
ATOM 12146 C CA . VAL D 1 266 ? -11.006 -19.931 -6.616 1.00 24.75 257 VAL D CA 1
ATOM 12147 C C . VAL D 1 266 ? -9.917 -20.150 -5.574 1.00 25.05 257 VAL D C 1
ATOM 12148 O O . VAL D 1 266 ? -8.995 -20.945 -5.782 1.00 20.70 257 VAL D O 1
ATOM 12152 N N . VAL D 1 267 ? -10.056 -19.521 -4.407 1.00 28.09 258 VAL D N 1
ATOM 12153 C CA . VAL D 1 267 ? -9.080 -19.665 -3.326 1.00 29.87 258 VAL D CA 1
ATOM 12154 C C . VAL D 1 267 ? -9.423 -20.832 -2.406 1.00 30.71 258 VAL D C 1
ATOM 12155 O O . VAL D 1 267 ? -8.564 -21.665 -2.103 1.00 30.90 258 VAL D O 1
ATOM 12159 N N . THR D 1 268 ? -10.677 -20.916 -1.943 1.00 29.27 259 THR D N 1
ATOM 12160 C CA . THR D 1 268 ? -11.039 -21.929 -0.956 1.00 29.13 259 THR D CA 1
ATOM 12161 C C . THR D 1 268 ? -11.173 -23.314 -1.560 1.00 29.92 259 THR D C 1
ATOM 12162 O O . THR D 1 268 ? -11.132 -24.306 -0.821 1.00 28.90 259 THR D O 1
ATOM 12166 N N . GLY D 1 269 ? -11.310 -23.403 -2.877 1.00 30.29 260 GLY D N 1
ATOM 12167 C CA . GLY D 1 269 ? -11.472 -24.686 -3.518 1.00 32.50 260 GLY D CA 1
ATOM 12168 C C . GLY D 1 269 ? -10.315 -25.616 -3.234 1.00 35.05 260 GLY D C 1
ATOM 12169 O O . GLY D 1 269 ? -9.152 -25.210 -3.319 1.00 35.62 260 GLY D O 1
ATOM 12170 N N . PHE D 1 270 ? -10.644 -26.852 -2.853 1.00 36.14 261 PHE D N 1
ATOM 12171 C CA . PHE D 1 270 ? -9.715 -27.962 -2.661 1.00 35.88 261 PHE D CA 1
ATOM 12172 C C . PHE D 1 270 ? -8.934 -27.906 -1.351 1.00 36.14 261 PHE D C 1
ATOM 12173 O O . PHE D 1 270 ? -7.867 -28.514 -1.259 1.00 37.98 261 PHE D O 1
ATOM 12181 N N . GLY D 1 271 ? -9.419 -27.209 -0.324 1.00 35.89 262 GLY D N 1
ATOM 12182 C CA . GLY D 1 271 ? -8.961 -27.538 1.015 1.00 36.46 262 GLY D CA 1
ATOM 12183 C C . GLY D 1 271 ? -8.425 -26.448 1.922 1.00 37.86 262 GLY D C 1
ATOM 12184 O O . GLY D 1 271 ? -8.269 -26.691 3.124 1.00 40.04 262 GLY D O 1
ATOM 12185 N N . ARG D 1 272 ? -8.139 -25.257 1.382 1.00 36.17 263 ARG D N 1
ATOM 12186 C CA . ARG D 1 272 ? -7.392 -24.262 2.150 1.00 36.92 263 ARG D CA 1
ATOM 12187 C C . ARG D 1 272 ? -8.070 -23.941 3.478 1.00 40.15 263 ARG D C 1
ATOM 12188 O O . ARG D 1 272 ? -7.397 -23.770 4.503 1.00 41.16 263 ARG D O 1
ATOM 12196 N N . SER D 1 273 ? -9.402 -23.901 3.487 1.00 41.19 264 SER D N 1
ATOM 12197 C CA . SER D 1 273 ? -10.179 -23.531 4.660 1.00 40.26 264 SER D CA 1
ATOM 12198 C C . SER D 1 273 ? -10.630 -24.737 5.480 1.00 40.58 264 SER D C 1
ATOM 12199 O O . SER D 1 273 ? -11.451 -24.580 6.390 1.00 38.79 264 SER D O 1
ATOM 12202 N N . GLY D 1 274 ? -10.125 -25.935 5.169 1.00 40.51 265 GLY D N 1
ATOM 12203 C CA . GLY D 1 274 ? -10.390 -27.127 5.952 1.00 41.05 265 GLY D CA 1
ATOM 12204 C C . GLY D 1 274 ? -11.330 -28.122 5.310 1.00 38.60 265 GLY D C 1
ATOM 12205 O O . GLY D 1 274 ? -11.563 -29.189 5.891 1.00 36.22 265 GLY D O 1
ATOM 12206 N N . CYS D 1 275 ? -11.828 -27.838 4.110 1.00 38.14 266 CYS D N 1
ATOM 12207 C CA . CYS D 1 275 ? -12.827 -28.658 3.443 1.00 40.34 266 CYS D CA 1
ATOM 12208 C C . CYS D 1 275 ? -12.580 -28.554 1.949 1.00 39.55 266 CYS D C 1
ATOM 12209 O O . CYS D 1 275 ? -12.033 -27.557 1.474 1.00 41.87 266 CYS D O 1
ATOM 12212 N N . MET D 1 276 ? -12.986 -29.592 1.211 1.00 35.74 267 MET D N 1
ATOM 12213 C CA . MET D 1 276 ? -12.767 -29.594 -0.234 1.00 31.75 267 MET D CA 1
ATOM 12214 C C . MET D 1 276 ? -13.495 -28.440 -0.912 1.00 28.30 267 MET D C 1
ATOM 12215 O O . MET D 1 276 ? -13.054 -27.958 -1.962 1.00 25.81 267 MET D O 1
ATOM 12220 N N . LEU D 1 277 ? -14.619 -27.999 -0.346 1.00 27.33 268 LEU D N 1
ATOM 12221 C CA . LEU D 1 277 ? -15.235 -26.740 -0.732 1.00 24.33 268 LEU D CA 1
ATOM 12222 C C . LEU D 1 277 ? -15.578 -25.968 0.529 1.00 25.16 268 LEU D C 1
ATOM 12223 O O . LEU D 1 277 ? -16.076 -26.543 1.505 1.00 24.23 268 LEU D O 1
ATOM 12228 N N . GLY D 1 278 ? -15.341 -24.655 0.496 1.00 26.82 269 GLY D N 1
ATOM 12229 C CA . GLY D 1 278 ? -15.813 -23.824 1.584 1.00 26.49 269 GLY D CA 1
ATOM 12230 C C . GLY D 1 278 ? -17.321 -23.882 1.697 1.00 25.16 269 GLY D C 1
ATOM 12231 O O . GLY D 1 278 ? -17.868 -23.964 2.797 1.00 27.24 269 GLY D O 1
ATOM 12232 N N . SER D 1 279 ? -18.010 -23.905 0.554 1.00 25.73 270 SER D N 1
ATOM 12233 C CA . SER D 1 279 ? -19.466 -23.985 0.570 1.00 29.39 270 SER D CA 1
ATOM 12234 C C . SER D 1 279 ? -19.920 -25.290 1.198 1.00 29.96 270 SER D C 1
ATOM 12235 O O . SER D 1 279 ? -20.870 -25.309 1.987 1.00 30.15 270 SER D O 1
ATOM 12238 N N . ARG D 1 280 ? -19.272 -26.397 0.829 1.00 31.34 271 ARG D N 1
ATOM 12239 C CA . ARG D 1 280 ? -19.501 -27.657 1.529 1.00 33.61 271 ARG D CA 1
ATOM 12240 C C . ARG D 1 280 ? -19.107 -27.547 2.998 1.00 33.99 271 ARG D C 1
ATOM 12241 O O . ARG D 1 280 ? -19.713 -28.203 3.854 1.00 35.60 271 ARG D O 1
ATOM 12249 N N . GLY D 1 281 ? -18.069 -26.763 3.304 1.00 32.86 272 GLY D N 1
ATOM 12250 C CA . GLY D 1 281 ? -17.651 -26.610 4.686 1.00 33.26 272 GLY D CA 1
ATOM 12251 C C . GLY D 1 281 ? -18.696 -25.934 5.546 1.00 35.16 272 GLY D C 1
ATOM 12252 O O . GLY D 1 281 ? -18.761 -26.175 6.755 1.00 36.74 272 GLY D O 1
ATOM 12253 N N . TRP D 1 282 ? -19.523 -25.084 4.943 1.00 34.46 273 TRP D N 1
ATOM 12254 C CA . TRP D 1 282 ? -20.682 -24.508 5.607 1.00 33.57 273 TRP D CA 1
ATOM 12255 C C . TRP D 1 282 ? -21.935 -25.359 5.436 1.00 34.63 273 TRP D C 1
ATOM 12256 O O . TRP D 1 282 ? -22.989 -25.007 5.976 1.00 35.02 273 TRP D O 1
ATOM 12267 N N . GLY D 1 283 ? -21.842 -26.477 4.724 1.00 35.12 274 GLY D N 1
ATOM 12268 C CA . GLY D 1 283 ? -23.006 -27.299 4.491 1.00 35.32 274 GLY D CA 1
ATOM 12269 C C . GLY D 1 283 ? -23.932 -26.775 3.422 1.00 38.09 274 GLY D C 1
ATOM 12270 O O . GLY D 1 283 ? -25.154 -26.935 3.542 1.00 39.83 274 GLY D O 1
ATOM 12271 N N . VAL D 1 284 ? -23.398 -26.128 2.385 1.00 37.18 275 VAL D N 1
ATOM 12272 C CA . VAL D 1 284 ? -24.224 -25.480 1.371 1.00 37.78 275 VAL D CA 1
ATOM 12273 C C . VAL D 1 284 ? -23.759 -25.928 -0.007 1.00 36.73 275 VAL D C 1
ATOM 12274 O O . VAL D 1 284 ? -22.559 -25.922 -0.298 1.00 36.92 275 VAL D O 1
ATOM 12278 N N . ALA D 1 285 ? -24.717 -26.297 -0.858 1.00 35.39 276 ALA D N 1
ATOM 12279 C CA . ALA D 1 285 ? -24.458 -26.622 -2.248 1.00 34.05 276 ALA D CA 1
ATOM 12280 C C . ALA D 1 285 ? -24.859 -25.432 -3.104 1.00 32.72 276 ALA D C 1
ATOM 12281 O O . ALA D 1 285 ? -26.061 -25.172 -3.260 1.00 30.96 276 ALA D O 1
ATOM 12283 N N . PRO D 1 286 ? -23.919 -24.674 -3.646 1.00 31.61 277 PRO D N 1
ATOM 12284 C CA . PRO D 1 286 ? -24.276 -23.585 -4.553 1.00 32.44 277 PRO D CA 1
ATOM 12285 C C . PRO D 1 286 ? -24.650 -24.128 -5.923 1.00 34.31 277 PRO D C 1
ATOM 12286 O O . PRO D 1 286 ? -24.459 -25.302 -6.234 1.00 34.61 277 PRO D O 1
ATOM 12290 N N . ASP D 1 287 ? -25.174 -23.229 -6.756 1.00 34.51 278 ASP D N 1
ATOM 12291 C CA . ASP D 1 287 ? -25.590 -23.609 -8.100 1.00 34.86 278 ASP D CA 1
ATOM 12292 C C . ASP D 1 287 ? -24.425 -23.639 -9.077 1.00 36.58 278 ASP D C 1
ATOM 12293 O O . ASP D 1 287 ? -24.410 -24.471 -9.992 1.00 39.27 278 ASP D O 1
ATOM 12298 N N . ILE D 1 288 ? -23.445 -22.764 -8.893 1.00 34.70 279 ILE D N 1
ATOM 12299 C CA . ILE D 1 288 ? -22.297 -22.658 -9.781 1.00 34.05 279 ILE D CA 1
ATOM 12300 C C . ILE D 1 288 ? -21.046 -22.616 -8.925 1.00 31.20 279 ILE D C 1
ATOM 12301 O O . ILE D 1 288 ? -21.015 -21.949 -7.885 1.00 28.97 279 ILE D O 1
ATOM 12306 N N . LEU D 1 289 ? -20.015 -23.327 -9.368 1.00 30.91 280 LEU D N 1
ATOM 12307 C CA . LEU D 1 289 ? -18.712 -23.321 -8.724 1.00 31.55 280 LEU D CA 1
ATOM 12308 C C . LEU D 1 289 ? -17.710 -22.623 -9.625 1.00 33.06 280 LEU D C 1
ATOM 12309 O O . LEU D 1 289 ? -17.678 -22.872 -10.835 1.00 35.67 280 LEU D O 1
ATOM 12314 N N . CYS D 1 290 ? -16.912 -21.738 -9.033 1.00 32.43 281 CYS D N 1
ATOM 12315 C CA . CYS D 1 290 ? -15.770 -21.121 -9.694 1.00 30.36 281 CYS D CA 1
ATOM 12316 C C . CYS D 1 290 ? -14.501 -21.693 -9.078 1.00 30.94 281 CYS D C 1
ATOM 12317 O O . CYS D 1 290 ? -14.294 -21.581 -7.866 1.00 31.76 281 CYS D O 1
ATOM 12320 N N . LEU D 1 291 ? -13.659 -22.302 -9.906 1.00 30.12 282 LEU D N 1
ATOM 12321 C CA . LEU D 1 291 ? -12.442 -22.950 -9.441 1.00 30.72 282 LEU D CA 1
ATOM 12322 C C . LEU D 1 291 ? -11.261 -22.484 -10.274 1.00 32.29 282 LEU D C 1
ATOM 12323 O O . LEU D 1 291 ? -11.392 -22.207 -11.469 1.00 32.93 282 LEU D O 1
ATOM 12328 N N . ALA D 1 292 ? -10.103 -22.409 -9.627 1.00 32.61 283 ALA D N 1
ATOM 12329 C CA . ALA D 1 292 ? -8.854 -22.109 -10.313 1.00 33.04 283 ALA D CA 1
ATOM 12330 C C . ALA D 1 292 ? -7.685 -22.399 -9.386 1.00 31.09 283 ALA D C 1
ATOM 12331 O O . ALA D 1 292 ? -7.771 -23.303 -8.549 1.00 31.80 283 ALA D O 1
ATOM 12333 N N . LYS D 1 293 ? -6.590 -21.649 -9.541 1.00 31.24 284 LYS D N 1
ATOM 12334 C CA . LYS D 1 293 ? -5.477 -21.675 -8.594 1.00 31.22 284 LYS D CA 1
ATOM 12335 C C . LYS D 1 293 ? -5.030 -23.095 -8.238 1.00 33.73 284 LYS D C 1
ATOM 12336 O O . LYS D 1 293 ? -4.276 -23.726 -8.987 1.00 36.98 284 LYS D O 1
ATOM 12342 N N . GLY D 1 294 ? -5.470 -23.586 -7.078 1.00 31.89 285 GLY D N 1
ATOM 12343 C CA . GLY D 1 294 ? -5.103 -24.895 -6.562 1.00 30.98 285 GLY D CA 1
ATOM 12344 C C . GLY D 1 294 ? -5.525 -26.073 -7.426 1.00 31.33 285 GLY D C 1
ATOM 12345 O O . GLY D 1 294 ? -5.027 -27.182 -7.201 1.00 27.85 285 GLY D O 1
ATOM 12346 N N . ILE D 1 295 ? -6.421 -25.868 -8.398 1.00 31.31 286 ILE D N 1
ATOM 12347 C CA . ILE D 1 295 ? -6.889 -26.978 -9.231 1.00 30.09 286 ILE D CA 1
ATOM 12348 C C . ILE D 1 295 ? -5.718 -27.692 -9.907 1.00 29.70 286 ILE D C 1
ATOM 12349 O O . ILE D 1 295 ? -5.715 -28.923 -10.048 1.00 27.42 286 ILE D O 1
ATOM 12354 N N . THR D 1 296 ? -4.698 -26.938 -10.317 1.00 29.70 287 THR D N 1
ATOM 12355 C CA . THR D 1 296 ? -3.470 -27.506 -10.850 1.00 30.62 287 THR D CA 1
ATOM 12356 C C . THR D 1 296 ? -2.275 -27.194 -9.971 1.00 30.19 287 THR D C 1
ATOM 12357 O O . THR D 1 296 ? -1.140 -27.436 -10.396 1.00 30.58 287 THR D O 1
ATOM 12361 N N . ALA D 1 297 ? -2.502 -26.650 -8.771 1.00 30.30 288 ALA D N 1
ATOM 12362 C CA . ALA D 1 297 ? -1.440 -26.218 -7.855 1.00 31.58 288 ALA D CA 1
ATOM 12363 C C . ALA D 1 297 ? -0.496 -25.194 -8.496 1.00 31.43 288 ALA D C 1
ATOM 12364 O O . ALA D 1 297 ? 0.679 -25.096 -8.125 1.00 31.30 288 ALA D O 1
ATOM 12366 N N . GLY D 1 298 ? -1.007 -24.406 -9.445 1.00 30.27 289 GLY D N 1
ATOM 12367 C CA . GLY D 1 298 ? -0.230 -23.378 -10.109 1.00 30.07 289 GLY D CA 1
ATOM 12368 C C . GLY D 1 298 ? 0.747 -23.840 -11.170 1.00 28.41 289 GLY D C 1
ATOM 12369 O O . GLY D 1 298 ? 1.410 -22.995 -11.784 1.00 28.90 289 GLY D O 1
ATOM 12370 N N . TYR D 1 299 ? 0.888 -25.145 -11.392 1.00 27.97 290 TYR D N 1
ATOM 12371 C CA . TYR D 1 299 ? 1.919 -25.622 -12.305 1.00 27.37 290 TYR D CA 1
ATOM 12372 C C . TYR D 1 299 ? 1.590 -25.257 -13.747 1.00 26.93 290 TYR D C 1
ATOM 12373 O O . TYR D 1 299 ? 2.495 -25.000 -14.550 1.00 25.89 290 TYR D O 1
ATOM 12382 N N . ILE D 1 300 ? 0.306 -25.280 -14.099 1.00 26.56 291 ILE D N 1
ATOM 12383 C CA . ILE D 1 300 ? -0.193 -24.929 -15.429 1.00 28.31 291 ILE D CA 1
ATOM 12384 C C . ILE D 1 300 ? -1.486 -24.137 -15.250 1.00 27.09 291 ILE D C 1
ATOM 12385 O O . ILE D 1 300 ? -2.328 -24.529 -14.432 1.00 28.14 291 ILE D O 1
ATOM 12390 N N . PRO D 1 301 ? -1.689 -23.034 -15.974 1.00 25.73 292 PRO D N 1
ATOM 12391 C CA . PRO D 1 301 ? -2.933 -22.257 -15.823 1.00 25.70 292 PRO D CA 1
ATOM 12392 C C . PRO D 1 301 ? -4.161 -23.086 -16.166 1.00 25.69 292 PRO D C 1
ATOM 12393 O O . PRO D 1 301 ? -4.268 -23.645 -17.261 1.00 26.85 292 PRO D O 1
ATOM 12397 N N . LEU D 1 302 ? -5.087 -23.178 -15.214 1.00 24.40 293 LEU D N 1
ATOM 12398 C CA . LEU D 1 302 ? -6.363 -23.826 -15.476 1.00 27.09 293 LEU D CA 1
ATOM 12399 C C . LEU D 1 302 ? -7.451 -23.220 -14.605 1.00 27.60 293 LEU D C 1
ATOM 12400 O O . LEU D 1 302 ? -7.238 -22.959 -13.419 1.00 28.26 293 LEU D O 1
ATOM 12405 N N . GLY D 1 303 ? -8.625 -23.038 -15.205 1.00 28.37 294 GLY D N 1
ATOM 12406 C CA . GLY D 1 303 ? -9.804 -22.642 -14.473 1.00 28.81 294 GLY D CA 1
ATOM 12407 C C . GLY D 1 303 ? -10.965 -23.551 -14.827 1.00 29.81 294 GLY D C 1
ATOM 12408 O O . GLY D 1 303 ? -10.958 -24.245 -15.845 1.00 29.67 294 GLY D O 1
ATOM 12409 N N . ALA D 1 304 ? -11.975 -23.534 -13.966 1.00 31.47 295 ALA D N 1
ATOM 12410 C CA . ALA D 1 304 ? -13.159 -24.342 -14.208 1.00 33.75 295 ALA D CA 1
ATOM 12411 C C . ALA D 1 304 ? -14.382 -23.665 -13.615 1.00 35.15 295 ALA D C 1
ATOM 12412 O O . ALA D 1 304 ? -14.328 -23.101 -12.518 1.00 36.12 295 ALA D O 1
ATOM 12414 N N . THR D 1 305 ? -15.476 -23.716 -14.366 1.00 35.53 296 THR D N 1
ATOM 12415 C CA . THR D 1 305 ? -16.794 -23.320 -13.895 1.00 35.21 296 THR D CA 1
ATOM 12416 C C . THR D 1 305 ? -17.674 -24.557 -13.980 1.00 32.12 296 THR D C 1
ATOM 12417 O O . THR D 1 305 ? -17.729 -25.205 -15.031 1.00 31.64 296 THR D O 1
ATOM 12421 N N . LEU D 1 306 ? -18.259 -24.950 -12.854 1.00 30.96 297 LEU D N 1
ATOM 12422 C CA . LEU D 1 306 ? -19.156 -26.096 -12.797 1.00 29.70 297 LEU D CA 1
ATOM 12423 C C . LEU D 1 306 ? -20.595 -25.641 -12.612 1.00 29.63 297 LEU D C 1
ATOM 12424 O O . LEU D 1 306 ? -20.865 -24.699 -11.866 1.00 28.34 297 LEU D O 1
ATOM 12429 N N . PHE D 1 307 ? -21.517 -26.351 -13.259 1.00 28.82 298 PHE D N 1
ATOM 12430 C CA . PHE D 1 307 ? -22.935 -26.036 -13.207 1.00 28.14 298 PHE D CA 1
ATOM 12431 C C . PHE D 1 307 ? -23.701 -27.269 -12.754 1.00 26.94 298 PHE D C 1
ATOM 12432 O O . PHE D 1 307 ? -23.349 -28.396 -13.111 1.00 25.12 298 PHE D O 1
ATOM 12440 N N . ASN D 1 308 ? -24.726 -27.054 -11.937 1.00 26.80 299 ASN D N 1
ATOM 12441 C CA . ASN D 1 308 ? -25.491 -28.166 -11.398 1.00 29.32 299 ASN D CA 1
ATOM 12442 C C . ASN D 1 308 ? -26.499 -28.682 -12.429 1.00 31.76 299 ASN D C 1
ATOM 12443 O O . ASN D 1 308 ? -26.639 -28.142 -13.534 1.00 34.51 299 ASN D O 1
ATOM 12448 N N . GLN D 1 309 ? -27.193 -29.765 -12.065 1.00 29.93 300 GLN D N 1
ATOM 12449 C CA . GLN D 1 309 ? -28.134 -30.386 -12.990 1.00 29.03 300 GLN D CA 1
ATOM 12450 C C . GLN D 1 309 ? -29.232 -29.414 -13.389 1.00 27.47 300 GLN D C 1
ATOM 12451 O O . GLN D 1 309 ? -29.631 -29.362 -14.560 1.00 27.76 300 GLN D O 1
ATOM 12457 N N . ARG D 1 310 ? -29.725 -28.636 -12.425 1.00 27.00 301 ARG D N 1
ATOM 12458 C CA . ARG D 1 310 ? -30.717 -27.605 -12.699 1.00 26.59 301 ARG D CA 1
ATOM 12459 C C . ARG D 1 310 ? -30.331 -26.771 -13.917 1.00 27.39 301 ARG D C 1
ATOM 12460 O O . ARG D 1 310 ? -31.077 -26.694 -14.900 1.00 28.79 301 ARG D O 1
ATOM 12468 N N . ILE D 1 311 ? -29.147 -26.155 -13.871 1.00 27.04 302 ILE D N 1
ATOM 12469 C CA . ILE D 1 311 ? -28.698 -25.281 -14.954 1.00 26.94 302 ILE D CA 1
ATOM 12470 C C . ILE D 1 311 ? -28.455 -26.058 -16.244 1.00 28.78 302 ILE D C 1
ATOM 12471 O O . ILE D 1 311 ? -28.876 -25.633 -17.330 1.00 28.95 302 ILE D O 1
ATOM 12476 N N . ALA D 1 312 ? -27.759 -27.194 -16.152 1.00 28.01 303 ALA D N 1
ATOM 12477 C CA . ALA D 1 312 ? -27.394 -27.935 -17.357 1.00 28.11 303 ALA D CA 1
ATOM 12478 C C . ALA D 1 312 ? -28.636 -28.346 -18.136 1.00 30.57 303 ALA D C 1
ATOM 12479 O O . ALA D 1 312 ? -28.706 -28.172 -19.359 1.00 32.14 303 ALA D O 1
ATOM 12481 N N . ASP D 1 313 ? -29.633 -28.882 -17.428 1.00 30.41 304 ASP D N 1
ATOM 12482 C CA . ASP D 1 313 ? -30.863 -29.337 -18.068 1.00 31.18 304 ASP D CA 1
ATOM 12483 C C . ASP D 1 313 ? -31.573 -28.193 -18.786 1.00 31.62 304 ASP D C 1
ATOM 12484 O O . ASP D 1 313 ? -32.100 -28.375 -19.891 1.00 29.39 304 ASP D O 1
ATOM 12489 N N . ALA D 1 314 ? -31.609 -27.009 -18.163 1.00 32.06 305 ALA D N 1
ATOM 12490 C CA . ALA D 1 314 ? -32.320 -25.877 -18.754 1.00 33.61 305 ALA D CA 1
ATOM 12491 C C . ALA D 1 314 ? -31.670 -25.419 -20.051 1.00 33.09 305 ALA D C 1
ATOM 12492 O O . ALA D 1 314 ? -32.365 -25.122 -21.029 1.00 32.24 305 ALA D O 1
ATOM 12494 N N . ILE D 1 315 ? -30.339 -25.320 -20.067 1.00 35.13 306 ILE D N 1
ATOM 12495 C CA . ILE D 1 315 ? -29.645 -24.839 -21.258 1.00 38.31 306 ILE D CA 1
ATOM 12496 C C . ILE D 1 315 ? -29.684 -25.890 -22.359 1.00 42.22 306 ILE D C 1
ATOM 12497 O O . ILE D 1 315 ? -29.955 -25.578 -23.524 1.00 44.54 306 ILE D O 1
ATOM 12502 N N . GLU D 1 316 ? -29.420 -27.152 -22.010 1.00 42.27 307 GLU D N 1
ATOM 12503 C CA . GLU D 1 316 ? -29.435 -28.231 -22.993 1.00 43.63 307 GLU D CA 1
ATOM 12504 C C . GLU D 1 316 ? -30.830 -28.516 -23.543 1.00 44.92 307 GLU D C 1
ATOM 12505 O O . GLU D 1 316 ? -30.941 -29.088 -24.635 1.00 45.85 307 GLU D O 1
ATOM 12511 N N . ASN D 1 317 ? -31.888 -28.152 -22.815 1.00 43.78 308 ASN D N 1
ATOM 12512 C CA . ASN D 1 317 ? -33.259 -28.262 -23.302 1.00 42.45 308 ASN D CA 1
ATOM 12513 C C . ASN D 1 317 ? -33.821 -26.941 -23.813 1.00 40.47 308 ASN D C 1
ATOM 12514 O O . ASN D 1 317 ? -35.017 -26.867 -24.110 1.00 40.86 308 ASN D O 1
ATOM 12519 N N . GLY D 1 318 ? -32.992 -25.909 -23.938 1.00 38.94 309 GLY D N 1
ATOM 12520 C CA . GLY D 1 318 ? -33.481 -24.622 -24.403 1.00 38.39 309 GLY D CA 1
ATOM 12521 C C . GLY D 1 318 ? -33.930 -24.655 -25.853 1.00 37.33 309 GLY D C 1
ATOM 12522 O O . GLY D 1 318 ? -33.388 -25.388 -26.680 1.00 36.58 309 GLY D O 1
ATOM 12523 N N . GLN D 1 319 ? -34.936 -23.829 -26.162 1.00 37.45 310 GLN D N 1
ATOM 12524 C CA . GLN D 1 319 ? -35.497 -23.771 -27.509 1.00 37.44 310 GLN D CA 1
ATOM 12525 C C . GLN D 1 319 ? -34.617 -22.938 -28.435 1.00 36.94 310 GLN D C 1
ATOM 12526 O O . GLN D 1 319 ? -34.055 -21.914 -28.033 1.00 35.50 310 GLN D O 1
ATOM 12532 N N . GLY D 1 320 ? -34.514 -23.388 -29.683 1.00 37.22 311 GLY D N 1
ATOM 12533 C CA . GLY D 1 320 ? -33.809 -22.632 -30.706 1.00 37.77 311 GLY D CA 1
ATOM 12534 C C . GLY D 1 320 ? -32.367 -22.347 -30.336 1.00 37.42 311 GLY D C 1
ATOM 12535 O O . GLY D 1 320 ? -31.627 -23.223 -29.874 1.00 38.60 311 GLY D O 1
ATOM 12536 N N . PHE D 1 321 ? -31.963 -21.092 -30.531 1.00 35.91 312 PHE D N 1
ATOM 12537 C CA . PHE D 1 321 ? -30.577 -20.688 -30.332 1.00 33.60 312 PHE D CA 1
ATOM 12538 C C . PHE D 1 321 ? -30.160 -20.702 -28.868 1.00 31.94 312 PHE D C 1
ATOM 12539 O O . PHE D 1 321 ? -28.965 -20.580 -28.589 1.00 31.64 312 PHE D O 1
ATOM 12547 N N . SER D 1 322 ? -31.106 -20.836 -27.934 1.00 32.37 313 SER D N 1
ATOM 12548 C CA . SER D 1 322 ? -30.787 -20.730 -26.516 1.00 32.44 313 SER D CA 1
ATOM 12549 C C . SER D 1 322 ? -29.962 -21.900 -25.990 1.00 33.56 313 SER D C 1
ATOM 12550 O O . SER D 1 322 ? -29.404 -21.795 -24.894 1.00 34.69 313 SER D O 1
ATOM 12553 N N . HIS D 1 323 ? -29.870 -23.007 -26.722 1.00 34.08 314 HIS D N 1
ATOM 12554 C CA . HIS D 1 323 ? -29.005 -24.110 -26.320 1.00 32.98 314 HIS D CA 1
ATOM 12555 C C . HIS D 1 323 ? -27.656 -24.074 -27.010 1.00 32.58 314 HIS D C 1
ATOM 12556 O O . HIS D 1 323 ? -26.844 -24.978 -26.803 1.00 33.68 314 HIS D O 1
ATOM 12563 N N . MET D 1 324 ? -27.408 -23.064 -27.834 1.00 31.70 315 MET D N 1
ATOM 12564 C CA . MET D 1 324 ? -26.087 -22.849 -28.405 1.00 31.28 315 MET D CA 1
ATOM 12565 C C . MET D 1 324 ? -25.220 -22.153 -27.367 1.00 29.26 315 MET D C 1
ATOM 12566 O O . MET D 1 324 ? -25.537 -21.042 -26.929 1.00 28.21 315 MET D O 1
ATOM 12571 N N . ILE D 1 325 ? -24.136 -22.796 -26.958 1.00 28.38 316 ILE D N 1
ATOM 12572 C CA . ILE D 1 325 ? -23.243 -22.225 -25.955 1.00 28.62 316 ILE D CA 1
ATOM 12573 C C . ILE D 1 325 ? -22.096 -21.582 -26.724 1.00 32.04 316 ILE D C 1
ATOM 12574 O O . ILE D 1 325 ? -21.103 -22.223 -27.071 1.00 34.64 316 ILE D O 1
ATOM 12579 N N . MET D 1 326 ? -22.247 -20.291 -27.001 1.00 31.85 317 MET D N 1
ATOM 12580 C CA . MET D 1 326 ? -21.288 -19.533 -27.801 1.00 30.44 317 MET D CA 1
ATOM 12581 C C . MET D 1 326 ? -20.344 -18.749 -26.903 1.00 30.67 317 MET D C 1
ATOM 12582 O O . MET D 1 326 ? -20.120 -17.550 -27.061 1.00 30.74 317 MET D O 1
ATOM 12587 N N . HIS D 1 327 ? -19.787 -19.464 -25.930 1.00 29.94 318 HIS D N 1
ATOM 12588 C CA . HIS D 1 327 ? -18.818 -18.932 -24.986 1.00 27.73 318 HIS D CA 1
ATOM 12589 C C . HIS D 1 327 ? -17.768 -19.996 -24.737 1.00 23.34 318 HIS D C 1
ATOM 12590 O O . HIS D 1 327 ? -18.102 -21.159 -24.507 1.00 21.21 318 HIS D O 1
ATOM 12597 N N . GLY D 1 328 ? -16.515 -19.584 -24.749 1.00 20.37 319 GLY D N 1
ATOM 12598 C CA . GLY D 1 328 ? -15.425 -20.494 -24.480 1.00 21.48 319 GLY D CA 1
ATOM 12599 C C . GLY D 1 328 ? -14.143 -19.948 -25.064 1.00 21.41 319 GLY D C 1
ATOM 12600 O O . GLY D 1 328 ? -14.132 -18.921 -25.752 1.00 20.79 319 GLY D O 1
ATOM 12601 N N . TYR D 1 329 ? -13.061 -20.693 -24.807 1.00 21.55 320 TYR D N 1
ATOM 12602 C CA . TYR D 1 329 ? -11.697 -20.215 -24.980 1.00 23.47 320 TYR D CA 1
ATOM 12603 C C . TYR D 1 329 ? -10.871 -21.223 -25.767 1.00 21.60 320 TYR D C 1
ATOM 12604 O O . TYR D 1 329 ? -11.112 -22.432 -25.703 1.00 21.98 320 TYR D O 1
ATOM 12613 N N . THR D 1 330 ? -9.889 -20.703 -26.512 1.00 22.23 321 THR D N 1
ATOM 12614 C CA . THR D 1 330 ? -8.938 -21.553 -27.235 1.00 22.66 321 THR D CA 1
ATOM 12615 C C . THR D 1 330 ? -8.364 -22.652 -26.346 1.00 21.35 321 THR D C 1
ATOM 12616 O O . THR D 1 330 ? -8.231 -23.803 -26.772 1.00 20.67 321 THR D O 1
ATOM 12620 N N . TYR D 1 331 ? -8.049 -22.322 -25.100 1.00 21.01 322 TYR D N 1
ATOM 12621 C CA . TYR D 1 331 ? -7.393 -23.245 -24.188 1.00 20.73 322 TYR D CA 1
ATOM 12622 C C . TYR D 1 331 ? -8.357 -23.887 -23.198 1.00 23.76 322 TYR D C 1
ATOM 12623 O O . TYR D 1 331 ? -7.912 -24.514 -22.227 1.00 25.01 322 TYR D O 1
ATOM 12632 N N . SER D 1 332 ? -9.663 -23.754 -23.433 1.00 24.61 323 SER D N 1
ATOM 12633 C CA . SER D 1 332 ? -10.663 -24.539 -22.724 1.00 24.99 323 SER D CA 1
ATOM 12634 C C . SER D 1 332 ? -10.339 -26.018 -22.868 1.00 25.80 323 SER D C 1
ATOM 12635 O O . SER D 1 332 ? -10.231 -26.530 -23.988 1.00 26.57 323 SER D O 1
ATOM 12638 N N . GLY D 1 333 ? -10.145 -26.694 -21.735 1.00 26.04 324 GLY D N 1
ATOM 12639 C CA . GLY D 1 333 ? -9.886 -28.126 -21.736 1.00 26.09 324 GLY D CA 1
ATOM 12640 C C . GLY D 1 333 ? -8.488 -28.540 -22.149 1.00 25.42 324 GLY D C 1
ATOM 12641 O O . GLY D 1 333 ? -8.304 -29.688 -22.569 1.00 24.89 324 GLY D O 1
ATOM 12642 N N . HIS D 1 334 ? -7.510 -27.639 -22.027 1.00 19.02 325 HIS D N 1
ATOM 12643 C CA . HIS D 1 334 ? -6.130 -27.845 -22.459 1.00 26.41 325 HIS D CA 1
ATOM 12644 C C . HIS D 1 334 ? -5.568 -29.175 -21.940 1.00 24.29 325 HIS D C 1
ATOM 12645 O O . HIS D 1 334 ? -5.576 -29.411 -20.725 1.00 25.46 325 HIS D O 1
ATOM 12652 N N . PRO D 1 335 ? -5.049 -30.045 -22.817 1.00 25.67 326 PRO D N 1
ATOM 12653 C CA . PRO D 1 335 ? -4.673 -31.404 -22.376 1.00 27.26 326 PRO D CA 1
ATOM 12654 C C . PRO D 1 335 ? -3.603 -31.451 -21.301 1.00 29.74 326 PRO D C 1
ATOM 12655 O O . PRO D 1 335 ? -3.715 -32.245 -20.355 1.00 27.87 326 PRO D O 1
ATOM 12659 N N . THR D 1 336 ? -2.528 -30.669 -21.461 1.00 31.23 327 THR D N 1
ATOM 12660 C CA . THR D 1 336 ? -1.436 -30.698 -20.494 1.00 30.26 327 THR D CA 1
ATOM 12661 C C . THR D 1 336 ? -1.883 -30.161 -19.142 1.00 30.60 327 THR D C 1
ATOM 12662 O O . THR D 1 336 ? -1.514 -30.715 -18.098 1.00 30.60 327 THR D O 1
ATOM 12666 N N . ALA D 1 337 ? -2.667 -29.073 -19.144 1.00 30.61 328 ALA D N 1
ATOM 12667 C CA . ALA D 1 337 ? -3.240 -28.558 -17.904 1.00 31.31 328 ALA D CA 1
ATOM 12668 C C . ALA D 1 337 ? -4.133 -29.600 -17.253 1.00 33.66 328 ALA D C 1
ATOM 12669 O O . ALA D 1 337 ? -4.092 -29.786 -16.031 1.00 35.37 328 ALA D O 1
ATOM 12671 N N . CYS D 1 338 ? -4.960 -30.281 -18.052 1.00 33.79 329 CYS D N 1
ATOM 12672 C CA . CYS D 1 338 ? -5.795 -31.347 -17.505 1.00 33.34 329 CYS D CA 1
ATOM 12673 C C . CYS D 1 338 ? -4.930 -32.455 -16.917 1.00 34.80 329 CYS D C 1
ATOM 12674 O O . CYS D 1 338 ? -5.160 -32.903 -15.787 1.00 36.27 329 CYS D O 1
ATOM 12677 N N . ALA D 1 339 ? -3.921 -32.903 -17.672 1.00 32.97 330 ALA D N 1
ATOM 12678 C CA . ALA D 1 339 ? -2.984 -33.904 -17.166 1.00 32.18 330 ALA D CA 1
ATOM 12679 C C . ALA D 1 339 ? -2.426 -33.505 -15.804 1.00 30.99 330 ALA D C 1
ATOM 12680 O O . ALA D 1 339 ? -2.402 -34.313 -14.866 1.00 27.74 330 ALA D O 1
ATOM 12682 N N . ALA D 1 340 ? -1.964 -32.254 -15.685 1.00 30.01 331 ALA D N 1
ATOM 12683 C CA . ALA D 1 340 ? -1.438 -31.761 -14.414 1.00 31.44 331 ALA D CA 1
ATOM 12684 C C . ALA D 1 340 ? -2.500 -31.743 -13.318 1.00 34.25 331 ALA D C 1
ATOM 12685 O O . ALA D 1 340 ? -2.216 -32.091 -12.163 1.00 34.38 331 ALA D O 1
ATOM 12687 N N . ALA D 1 341 ? -3.719 -31.303 -13.652 1.00 34.89 332 ALA D N 1
ATOM 12688 C CA . ALA D 1 341 ? -4.802 -31.262 -12.672 1.00 34.42 332 ALA D CA 1
ATOM 12689 C C . ALA D 1 341 ? -5.088 -32.642 -12.094 1.00 35.13 332 ALA D C 1
ATOM 12690 O O . ALA D 1 341 ? -5.239 -32.795 -10.877 1.00 36.42 332 ALA D O 1
ATOM 12692 N N . LEU D 1 342 ? -5.178 -33.659 -12.958 1.00 35.36 333 LEU D N 1
ATOM 12693 C CA . LEU D 1 342 ? -5.472 -35.008 -12.483 1.00 35.96 333 LEU D CA 1
ATOM 12694 C C . LEU D 1 342 ? -4.434 -35.465 -11.468 1.00 36.03 333 LEU D C 1
ATOM 12695 O O . LEU D 1 342 ? -4.781 -36.047 -10.434 1.00 37.87 333 LEU D O 1
ATOM 12700 N N . ALA D 1 343 ? -3.159 -35.184 -11.736 1.00 34.70 334 ALA D N 1
ATOM 12701 C CA . ALA D 1 343 ? -2.102 -35.572 -10.811 1.00 35.41 334 ALA D CA 1
ATOM 12702 C C . ALA D 1 343 ? -2.201 -34.811 -9.495 1.00 34.92 334 ALA D C 1
ATOM 12703 O O . ALA D 1 343 ? -1.928 -35.371 -8.429 1.00 35.05 334 ALA D O 1
ATOM 12705 N N . VAL D 1 344 ? -2.590 -33.536 -9.549 1.00 34.43 335 VAL D N 1
ATOM 12706 C CA . VAL D 1 344 ? -2.680 -32.726 -8.337 1.00 34.26 335 VAL D CA 1
ATOM 12707 C C . VAL D 1 344 ? -3.823 -33.204 -7.452 1.00 35.44 335 VAL D C 1
ATOM 12708 O O . VAL D 1 344 ? -3.700 -33.244 -6.222 1.00 37.10 335 VAL D O 1
ATOM 12712 N N . LEU D 1 345 ? -4.967 -33.533 -8.054 1.00 35.11 336 LEU D N 1
ATOM 12713 C CA . LEU D 1 345 ? -6.096 -34.009 -7.261 1.00 36.94 336 LEU D CA 1
ATOM 12714 C C . LEU D 1 345 ? -5.766 -35.331 -6.571 1.00 37.74 336 LEU D C 1
ATOM 12715 O O . LEU D 1 345 ? -6.258 -35.592 -5.467 1.00 37.64 336 LEU D O 1
ATOM 12720 N N . ASP D 1 346 ? -4.934 -36.168 -7.203 1.00 37.99 337 ASP D N 1
ATOM 12721 C CA . ASP D 1 346 ? -4.465 -37.399 -6.563 1.00 37.31 337 ASP D CA 1
ATOM 12722 C C . ASP D 1 346 ? -3.772 -37.112 -5.236 1.00 36.36 337 ASP D C 1
ATOM 12723 O O . ASP D 1 346 ? -4.070 -37.743 -4.217 1.00 34.04 337 ASP D O 1
ATOM 12728 N N . ILE D 1 347 ? -2.833 -36.164 -5.238 1.00 38.70 338 ILE D N 1
ATOM 12729 C CA . ILE D 1 347 ? -2.075 -35.830 -4.034 1.00 40.20 338 ILE D CA 1
ATOM 12730 C C . ILE D 1 347 ? -2.973 -35.222 -2.961 1.00 43.01 338 ILE D C 1
ATOM 12731 O O . ILE D 1 347 ? -2.853 -35.551 -1.773 1.00 44.40 338 ILE D O 1
ATOM 12736 N N . VAL D 1 348 ? -3.872 -34.315 -3.360 1.00 43.97 339 VAL D N 1
ATOM 12737 C CA . VAL D 1 348 ? -4.724 -33.607 -2.403 1.00 43.68 339 VAL D CA 1
ATOM 12738 C C . VAL D 1 348 ? -5.578 -34.592 -1.613 1.00 43.78 339 VAL D C 1
ATOM 12739 O O . VAL D 1 348 ? -5.723 -34.478 -0.388 1.00 42.84 339 VAL D O 1
ATOM 12743 N N . GLU D 1 349 ? -6.180 -35.560 -2.306 1.00 43.90 340 GLU D N 1
ATOM 12744 C CA . GLU D 1 349 ? -7.004 -36.535 -1.605 1.00 44.31 340 GLU D CA 1
ATOM 12745 C C . GLU D 1 349 ? -6.140 -37.532 -0.852 1.00 42.48 340 GLU D C 1
ATOM 12746 O O . GLU D 1 349 ? -6.435 -37.860 0.303 1.00 40.76 340 GLU D O 1
ATOM 12752 N N . ALA D 1 350 ? -5.039 -37.979 -1.466 1.00 42.75 341 ALA D N 1
ATOM 12753 C CA . ALA D 1 350 ? -4.190 -38.987 -0.837 1.00 42.19 341 ALA D CA 1
ATOM 12754 C C . ALA D 1 350 ? -3.580 -38.472 0.456 1.00 41.78 341 ALA D C 1
ATOM 12755 O O . ALA D 1 350 ? -3.541 -39.191 1.460 1.00 41.57 341 ALA D O 1
ATOM 12757 N N . GLU D 1 351 ? -3.118 -37.224 0.456 1.00 41.96 342 GLU D N 1
ATOM 12758 C CA . GLU D 1 351 ? -2.460 -36.652 1.619 1.00 41.87 342 GLU D CA 1
ATOM 12759 C C . GLU D 1 351 ? -3.410 -35.877 2.521 1.00 41.38 342 GLU D C 1
ATOM 12760 O O . GLU D 1 351 ? -2.941 -35.136 3.392 1.00 42.33 342 GLU D O 1
ATOM 12766 N N . ASP D 1 352 ? -4.723 -36.048 2.344 1.00 40.46 343 ASP D N 1
ATOM 12767 C CA . ASP D 1 352 ? -5.749 -35.308 3.076 1.00 40.51 343 ASP D CA 1
ATOM 12768 C C . ASP D 1 352 ? -5.304 -33.883 3.386 1.00 39.02 343 ASP D C 1
ATOM 12769 O O . ASP D 1 352 ? -5.112 -33.520 4.553 1.00 38.14 343 ASP D O 1
ATOM 12774 N N . LEU D 1 353 ? -5.085 -33.094 2.345 1.00 37.03 344 LEU D N 1
ATOM 12775 C CA . LEU D 1 353 ? -4.638 -31.714 2.491 1.00 35.64 344 LEU D CA 1
ATOM 12776 C C . LEU D 1 353 ? -5.697 -30.794 3.106 1.00 31.98 344 LEU D C 1
ATOM 12777 O O . LEU D 1 353 ? -5.327 -29.850 3.817 1.00 31.22 344 LEU D O 1
ATOM 12782 N N . PRO D 1 354 ? -7.003 -30.994 2.860 1.00 28.52 345 PRO D N 1
ATOM 12783 C CA . PRO D 1 354 ? -7.983 -30.218 3.636 1.00 27.98 345 PRO D CA 1
ATOM 12784 C C . PRO D 1 354 ? -7.898 -30.495 5.124 1.00 27.53 345 PRO D C 1
ATOM 12785 O O . PRO D 1 354 ? -8.101 -29.582 5.936 1.00 24.79 345 PRO D O 1
ATOM 12789 N N . GLY D 1 355 ? -7.604 -31.742 5.502 1.00 28.85 346 GLY D N 1
ATOM 12790 C CA . GLY D 1 355 ? -7.492 -32.072 6.914 1.00 29.76 346 GLY D CA 1
ATOM 12791 C C . GLY D 1 355 ? -6.275 -31.449 7.569 1.00 30.83 346 GLY D C 1
ATOM 12792 O O . GLY D 1 355 ? -6.346 -30.985 8.710 1.00 31.86 346 GLY D O 1
ATOM 12793 N N . ASN D 1 356 ? -5.136 -31.451 6.872 1.00 31.37 347 ASN D N 1
ATOM 12794 C CA . ASN D 1 356 ? -3.945 -30.790 7.403 1.00 30.39 347 ASN D CA 1
ATOM 12795 C C . ASN D 1 356 ? -4.144 -29.288 7.528 1.00 28.92 347 ASN D C 1
ATOM 12796 O O . ASN D 1 356 ? -3.660 -28.674 8.486 1.00 28.29 347 ASN D O 1
ATOM 12801 N N . ALA D 1 357 ? -4.840 -28.678 6.560 1.00 28.46 348 ALA D N 1
ATOM 12802 C CA . ALA D 1 357 ? -5.079 -27.236 6.599 1.00 28.71 348 ALA D CA 1
ATOM 12803 C C . ALA D 1 357 ? -5.905 -26.842 7.815 1.00 28.23 348 ALA D C 1
ATOM 12804 O O . ALA D 1 357 ? -5.598 -25.851 8.490 1.00 27.15 348 ALA D O 1
ATOM 12806 N N . ALA D 1 358 ? -6.963 -27.602 8.108 1.00 28.17 349 ALA D N 1
ATOM 12807 C CA . ALA D 1 358 ? -7.758 -27.324 9.298 1.00 29.38 349 ALA D CA 1
ATOM 12808 C C . ALA D 1 358 ? -6.909 -27.426 10.563 1.00 31.25 349 ALA D C 1
ATOM 12809 O O . ALA D 1 358 ? -6.904 -26.509 11.392 1.00 30.46 349 ALA D O 1
ATOM 12811 N N . LYS D 1 359 ? -6.146 -28.520 10.701 1.00 33.00 350 LYS D N 1
ATOM 12812 C CA . LYS D 1 359 ? -5.438 -28.804 11.949 1.00 34.80 350 LYS D CA 1
ATOM 12813 C C . LYS D 1 359 ? -4.289 -27.832 12.185 1.00 37.19 350 LYS D C 1
ATOM 12814 O O . LYS D 1 359 ? -4.200 -27.208 13.249 1.00 39.27 350 LYS D O 1
ATOM 12820 N N . VAL D 1 360 ? -3.376 -27.721 11.221 1.00 36.64 351 VAL D N 1
ATOM 12821 C CA . VAL D 1 360 ? -2.202 -26.876 11.402 1.00 35.53 351 VAL D CA 1
ATOM 12822 C C . VAL D 1 360 ? -2.559 -25.400 11.289 1.00 36.80 351 VAL D C 1
ATOM 12823 O O . VAL D 1 360 ? -1.971 -24.559 11.982 1.00 37.64 351 VAL D O 1
ATOM 12827 N N . GLY D 1 361 ? -3.530 -25.064 10.438 1.00 36.68 352 GLY D N 1
ATOM 12828 C CA . GLY D 1 361 ? -4.015 -23.695 10.384 1.00 34.73 352 GLY D CA 1
ATOM 12829 C C . GLY D 1 361 ? -4.564 -23.225 11.717 1.00 34.53 352 GLY D C 1
ATOM 12830 O O . GLY D 1 361 ? -4.279 -22.113 12.162 1.00 35.94 352 GLY D O 1
ATOM 12831 N N . ALA D 1 362 ? -5.390 -24.058 12.356 1.00 33.98 353 ALA D N 1
ATOM 12832 C CA . ALA D 1 362 ? -5.895 -23.730 13.686 1.00 33.83 353 ALA D CA 1
ATOM 12833 C C . ALA D 1 362 ? -4.745 -23.487 14.647 1.00 34.71 353 ALA D C 1
ATOM 12834 O O . ALA D 1 362 ? -4.693 -22.453 15.324 1.00 35.01 353 ALA D O 1
ATOM 12836 N N . GLN D 1 363 ? -3.812 -24.443 14.713 1.00 34.39 354 GLN D N 1
ATOM 12837 C CA . GLN D 1 363 ? -2.591 -24.291 15.495 1.00 33.32 354 GLN D CA 1
ATOM 12838 C C . GLN D 1 363 ? -1.915 -22.954 15.240 1.00 29.63 354 GLN D C 1
ATOM 12839 O O . GLN D 1 363 ? -1.563 -22.233 16.178 1.00 28.12 354 GLN D O 1
ATOM 12845 N N . LEU D 1 364 ? -1.723 -22.614 13.965 1.00 29.62 355 LEU D N 1
ATOM 12846 C CA . LEU D 1 364 ? -1.020 -21.387 13.608 1.00 31.88 355 LEU D CA 1
ATOM 12847 C C . LEU D 1 364 ? -1.772 -20.147 14.080 1.00 36.90 355 LEU D C 1
ATOM 12848 O O . LEU D 1 364 ? -1.163 -19.213 14.615 1.00 38.26 355 LEU D O 1
ATOM 12853 N N . LEU D 1 365 ? -3.092 -20.110 13.878 1.00 40.26 356 LEU D N 1
ATOM 12854 C CA . LEU D 1 365 ? -3.876 -18.970 14.347 1.00 45.15 356 LEU D CA 1
ATOM 12855 C C . LEU D 1 365 ? -3.749 -18.814 15.855 1.00 53.13 356 LEU D C 1
ATOM 12856 O O . LEU D 1 365 ? -3.651 -17.693 16.370 1.00 56.55 356 LEU D O 1
ATOM 12861 N N . GLU D 1 366 ? -3.789 -19.932 16.578 1.00 57.17 357 GLU D N 1
ATOM 12862 C CA . GLU D 1 366 ? -3.580 -19.898 18.020 1.00 60.00 357 GLU D CA 1
ATOM 12863 C C . GLU D 1 366 ? -2.209 -19.327 18.371 1.00 56.92 357 GLU D C 1
ATOM 12864 O O . GLU D 1 366 ? -2.086 -18.531 19.307 1.00 57.28 357 GLU D O 1
ATOM 12870 N N . GLN D 1 367 ? -1.161 -19.739 17.648 1.00 52.56 358 GLN D N 1
ATOM 12871 C CA . GLN D 1 367 ? 0.187 -19.258 17.948 1.00 48.94 358 GLN D CA 1
ATOM 12872 C C . GLN D 1 367 ? 0.359 -17.776 17.646 1.00 46.05 358 GLN D C 1
ATOM 12873 O O . GLN D 1 367 ? 1.288 -17.151 18.171 1.00 47.09 358 GLN D O 1
ATOM 12879 N N . LEU D 1 368 ? -0.507 -17.200 16.818 1.00 42.40 359 LEU D N 1
ATOM 12880 C CA . LEU D 1 368 ? -0.382 -15.799 16.438 1.00 39.95 359 LEU D CA 1
ATOM 12881 C C . LEU D 1 368 ? -1.119 -14.820 17.342 1.00 39.05 359 LEU D C 1
ATOM 12882 O O . LEU D 1 368 ? -0.851 -13.615 17.249 1.00 35.13 359 LEU D O 1
ATOM 12887 N N . GLN D 1 369 ? -2.038 -15.290 18.192 1.00 43.47 360 GLN D N 1
ATOM 12888 C CA . GLN D 1 369 ? -2.802 -14.370 19.041 1.00 46.95 360 GLN D CA 1
ATOM 12889 C C . GLN D 1 369 ? -1.937 -13.482 19.936 1.00 48.28 360 GLN D C 1
ATOM 12890 O O . GLN D 1 369 ? -2.275 -12.292 20.078 1.00 49.13 360 GLN D O 1
ATOM 12896 N N . PRO D 1 370 ? -0.849 -13.962 20.554 1.00 49.63 361 PRO D N 1
ATOM 12897 C CA . PRO D 1 370 ? -0.013 -13.054 21.366 1.00 51.88 361 PRO D CA 1
ATOM 12898 C C . PRO D 1 370 ? 0.519 -11.842 20.606 1.00 51.95 361 PRO D C 1
ATOM 12899 O O . PRO D 1 370 ? 0.928 -10.864 21.247 1.00 52.94 361 PRO D O 1
ATOM 12903 N N . LEU D 1 371 ? 0.554 -11.880 19.270 1.00 53.91 362 LEU D N 1
ATOM 12904 C CA . LEU D 1 371 ? 0.941 -10.695 18.510 1.00 54.84 362 LEU D CA 1
ATOM 12905 C C . LEU D 1 371 ? -0.021 -9.542 18.751 1.00 60.33 362 LEU D C 1
ATOM 12906 O O . LEU D 1 371 ? 0.402 -8.386 18.880 1.00 64.49 362 LEU D O 1
ATOM 12911 N N . VAL D 1 372 ? -1.319 -9.839 18.810 1.00 59.90 363 VAL D N 1
ATOM 12912 C CA . VAL D 1 372 ? -2.314 -8.801 19.057 1.00 63.11 363 VAL D CA 1
ATOM 12913 C C . VAL D 1 372 ? -2.059 -8.144 20.408 1.00 65.66 363 VAL D C 1
ATOM 12914 O O . VAL D 1 372 ? -2.145 -6.917 20.551 1.00 66.91 363 VAL D O 1
ATOM 12918 N N . GLU D 1 373 ? -1.724 -8.957 21.413 1.00 67.56 364 GLU D N 1
ATOM 12919 C CA . GLU D 1 373 ? -1.509 -8.459 22.765 1.00 68.10 364 GLU D CA 1
ATOM 12920 C C . GLU D 1 373 ? -0.249 -7.607 22.853 1.00 69.98 364 GLU D C 1
ATOM 12921 O O . GLU D 1 373 ? -0.200 -6.632 23.614 1.00 70.08 364 GLU D O 1
ATOM 12927 N N . ARG D 1 374 ? 0.780 -7.960 22.086 1.00 71.17 365 ARG D N 1
ATOM 12928 C CA . ARG D 1 374 ? 2.074 -7.308 22.216 1.00 73.08 365 ARG D CA 1
ATOM 12929 C C . ARG D 1 374 ? 2.185 -6.043 21.383 1.00 70.68 365 ARG D C 1
ATOM 12930 O O . ARG D 1 374 ? 2.861 -5.094 21.800 1.00 71.70 365 ARG D O 1
ATOM 12938 N N . TYR D 1 375 ? 1.534 -5.993 20.225 1.00 70.44 366 TYR D N 1
ATOM 12939 C CA . TYR D 1 375 ? 1.761 -4.928 19.257 1.00 68.14 366 TYR D CA 1
ATOM 12940 C C . TYR D 1 375 ? 0.473 -4.154 19.029 1.00 72.54 366 TYR D C 1
ATOM 12941 O O . TYR D 1 375 ? -0.526 -4.720 18.572 1.00 75.35 366 TYR D O 1
ATOM 12950 N N . ALA D 1 376 ? 0.503 -2.863 19.375 1.00 73.20 367 ALA D N 1
ATOM 12951 C CA . ALA D 1 376 ? -0.653 -1.992 19.189 1.00 72.57 367 ALA D CA 1
ATOM 12952 C C . ALA D 1 376 ? -1.143 -1.987 17.744 1.00 69.22 367 ALA D C 1
ATOM 12953 O O . ALA D 1 376 ? -2.351 -1.911 17.493 1.00 70.27 367 ALA D O 1
ATOM 12955 N N . VAL D 1 377 ? -0.222 -2.050 16.778 1.00 62.27 368 VAL D N 1
ATOM 12956 C CA . VAL D 1 377 ? -0.622 -1.950 15.379 1.00 53.88 368 VAL D CA 1
ATOM 12957 C C . VAL D 1 377 ? -1.433 -3.160 14.940 1.00 50.62 368 VAL D C 1
ATOM 12958 O O . VAL D 1 377 ? -2.160 -3.083 13.944 1.00 49.66 368 VAL D O 1
ATOM 12962 N N . VAL D 1 378 ? -1.353 -4.271 15.667 1.00 47.54 369 VAL D N 1
ATOM 12963 C CA . VAL D 1 378 ? -2.114 -5.464 15.315 1.00 44.18 369 VAL D CA 1
ATOM 12964 C C . VAL D 1 378 ? -3.512 -5.305 15.901 1.00 42.81 369 VAL D C 1
ATOM 12965 O O . VAL D 1 378 ? -3.693 -5.365 17.119 1.00 43.15 369 VAL D O 1
ATOM 12969 N N . GLY D 1 379 ? -4.501 -5.089 15.037 1.00 42.81 370 GLY D N 1
ATOM 12970 C CA . GLY D 1 379 ? -5.880 -4.961 15.475 1.00 44.35 370 GLY D CA 1
ATOM 12971 C C . GLY D 1 379 ? -6.505 -6.296 15.833 1.00 46.21 370 GLY D C 1
ATOM 12972 O O . GLY D 1 379 ? -7.026 -6.469 16.938 1.00 46.54 370 GLY D O 1
ATOM 12973 N N . GLU D 1 380 ? -6.484 -7.238 14.891 1.00 46.84 371 GLU D N 1
ATOM 12974 C CA . GLU D 1 380 ? -6.847 -8.619 15.166 1.00 47.31 371 GLU D CA 1
ATOM 12975 C C . GLU D 1 380 ? -6.230 -9.500 14.090 1.00 47.93 371 GLU D C 1
ATOM 12976 O O . GLU D 1 380 ? -5.851 -9.021 13.018 1.00 48.61 371 GLU D O 1
ATOM 12982 N N . VAL D 1 381 ? -6.161 -10.800 14.380 1.00 47.44 372 VAL D N 1
ATOM 12983 C CA . VAL D 1 381 ? -5.736 -11.803 13.410 1.00 48.87 372 VAL D CA 1
ATOM 12984 C C . VAL D 1 381 ? -6.786 -12.899 13.370 1.00 49.27 372 VAL D C 1
ATOM 12985 O O . VAL D 1 381 ? -7.147 -13.460 14.410 1.00 51.65 372 VAL D O 1
ATOM 12989 N N . ARG D 1 382 ? -7.282 -13.194 12.174 1.00 45.68 373 ARG D N 1
ATOM 12990 C CA . ARG D 1 382 ? -8.362 -14.151 11.993 1.00 41.98 373 ARG D CA 1
ATOM 12991 C C . ARG D 1 382 ? -7.989 -15.166 10.918 1.00 35.55 373 ARG D C 1
ATOM 12992 O O . ARG D 1 382 ? -7.031 -14.978 10.163 1.00 31.23 373 ARG D O 1
ATOM 13000 N N . GLY D 1 383 ? -8.723 -16.274 10.891 1.00 32.51 374 GLY D N 1
ATOM 13001 C CA . GLY D 1 383 ? -8.431 -17.313 9.922 1.00 30.28 374 GLY D CA 1
ATOM 13002 C C . GLY D 1 383 ? -9.327 -18.523 10.086 1.00 29.82 374 GLY D C 1
ATOM 13003 O O . GLY D 1 383 ? -10.018 -18.695 11.097 1.00 30.51 374 GLY D O 1
ATOM 13004 N N . LYS D 1 384 ? -9.259 -19.384 9.073 1.00 28.42 375 LYS D N 1
ATOM 13005 C CA . LYS D 1 384 ? -9.966 -20.660 9.018 1.00 26.52 375 LYS D CA 1
ATOM 13006 C C . LYS D 1 384 ? -9.158 -21.555 8.092 1.00 26.02 375 LYS D C 1
ATOM 13007 O O . LYS D 1 384 ? -8.993 -21.227 6.914 1.00 27.02 375 LYS D O 1
ATOM 13013 N N . GLY D 1 385 ? -8.668 -22.678 8.603 1.00 25.40 376 GLY D N 1
ATOM 13014 C CA . GLY D 1 385 ? -7.710 -23.435 7.818 1.00 27.46 376 GLY D CA 1
ATOM 13015 C C . GLY D 1 385 ? -6.448 -22.630 7.584 1.00 29.57 376 GLY D C 1
ATOM 13016 O O . GLY D 1 385 ? -5.983 -21.890 8.457 1.00 30.62 376 GLY D O 1
ATOM 13017 N N . LEU D 1 386 ? -5.896 -22.740 6.378 1.00 32.09 377 LEU D N 1
ATOM 13018 C CA . LEU D 1 386 ? -4.629 -22.085 6.041 1.00 37.40 377 LEU D CA 1
ATOM 13019 C C . LEU D 1 386 ? -4.814 -20.841 5.181 1.00 37.61 377 LEU D C 1
ATOM 13020 O O . LEU D 1 386 ? -4.051 -20.603 4.242 1.00 39.49 377 LEU D O 1
ATOM 13025 N N . MET D 1 387 ? -5.839 -20.046 5.461 1.00 35.79 378 MET D N 1
ATOM 13026 C CA . MET D 1 387 ? -5.889 -18.655 5.033 1.00 36.97 378 MET D CA 1
ATOM 13027 C C . MET D 1 387 ? -6.028 -17.792 6.278 1.00 36.10 378 MET D C 1
ATOM 13028 O O . MET D 1 387 ? -6.975 -17.961 7.052 1.00 38.02 378 MET D O 1
ATOM 13033 N N . ILE D 1 388 ? -5.074 -16.889 6.480 1.00 32.58 379 ILE D N 1
ATOM 13034 C CA . ILE D 1 388 ? -4.985 -16.095 7.699 1.00 31.41 379 ILE D CA 1
ATOM 13035 C C . ILE D 1 388 ? -4.608 -14.669 7.316 1.00 31.37 379 ILE D C 1
ATOM 13036 O O . ILE D 1 388 ? -3.855 -14.456 6.361 1.00 30.18 379 ILE D O 1
ATOM 13041 N N . ALA D 1 389 ? -5.167 -13.688 8.034 1.00 32.35 380 ALA D N 1
ATOM 13042 C CA . ALA D 1 389 ? -4.822 -12.283 7.851 1.00 33.00 380 ALA D CA 1
ATOM 13043 C C . ALA D 1 389 ? -4.629 -11.595 9.194 1.00 34.02 380 ALA D C 1
ATOM 13044 O O . ALA D 1 389 ? -5.424 -11.783 10.120 1.00 34.67 380 ALA D O 1
ATOM 13046 N N . LEU D 1 390 ? -3.591 -10.764 9.269 1.00 34.41 381 LEU D N 1
ATOM 13047 C CA . LEU D 1 390 ? -3.353 -9.869 10.394 1.00 35.44 381 LEU D CA 1
ATOM 13048 C C . LEU D 1 390 ? -3.821 -8.466 10.007 1.00 34.82 381 LEU D C 1
ATOM 13049 O O . LEU D 1 390 ? -3.347 -7.903 9.015 1.00 35.13 381 LEU D O 1
ATOM 13054 N N . ASP D 1 391 ? -4.767 -7.919 10.773 1.00 32.68 382 ASP D N 1
ATOM 13055 C CA . ASP D 1 391 ? -5.396 -6.631 10.473 1.00 30.51 382 ASP D CA 1
ATOM 13056 C C . ASP D 1 391 ? -4.649 -5.522 11.213 1.00 30.07 382 ASP D C 1
ATOM 13057 O O . ASP D 1 391 ? -4.685 -5.452 12.447 1.00 29.97 382 ASP D O 1
ATOM 13062 N N . LEU D 1 392 ? -3.958 -4.664 10.464 1.00 28.59 383 LEU D N 1
ATOM 13063 C CA . LEU D 1 392 ? -3.164 -3.588 11.043 1.00 30.08 383 LEU D CA 1
ATOM 13064 C C . LEU D 1 392 ? -3.976 -2.302 11.056 1.00 33.97 383 LEU D C 1
ATOM 13065 O O . LEU D 1 392 ? -4.539 -1.909 10.030 1.00 32.85 383 LEU D O 1
ATOM 13070 N N . VAL D 1 393 ? -4.028 -1.647 12.217 1.00 37.21 384 VAL D N 1
ATOM 13071 C CA . VAL D 1 393 ? -4.817 -0.440 12.407 1.00 37.63 384 VAL D CA 1
ATOM 13072 C C . VAL D 1 393 ? -3.929 0.654 12.979 1.00 44.41 384 VAL D C 1
ATOM 13073 O O . VAL D 1 393 ? -2.883 0.398 13.581 1.00 44.97 384 VAL D O 1
ATOM 13077 N N . SER D 1 394 ? -4.373 1.893 12.789 1.00 49.75 385 SER D N 1
ATOM 13078 C CA . SER D 1 394 ? -3.751 3.040 13.432 1.00 54.30 385 SER D CA 1
ATOM 13079 C C . SER D 1 394 ? -4.307 3.309 14.825 1.00 57.15 385 SER D C 1
ATOM 13080 O O . SER D 1 394 ? -3.637 3.969 15.627 1.00 57.95 385 SER D O 1
ATOM 13083 N N . ASP D 1 395 ? -5.510 2.821 15.126 1.00 57.80 386 ASP D N 1
ATOM 13084 C CA . ASP D 1 395 ? -6.189 3.105 16.383 1.00 59.68 386 ASP D CA 1
ATOM 13085 C C . ASP D 1 395 ? -6.951 1.856 16.800 1.00 59.75 386 ASP D C 1
ATOM 13086 O O . ASP D 1 395 ? -7.717 1.303 16.005 1.00 58.15 386 ASP D O 1
ATOM 13091 N N . LYS D 1 396 ? -6.737 1.411 18.041 1.00 61.63 387 LYS D N 1
ATOM 13092 C CA . LYS D 1 396 ? -7.402 0.199 18.517 1.00 62.16 387 LYS D CA 1
ATOM 13093 C C . LYS D 1 396 ? -8.899 0.414 18.705 1.00 64.42 387 LYS D C 1
ATOM 13094 O O . LYS D 1 396 ? -9.704 -0.454 18.344 1.00 64.91 387 LYS D O 1
ATOM 13100 N N . ARG D 1 397 ? -9.293 1.560 19.274 1.00 65.58 388 ARG D N 1
ATOM 13101 C CA . ARG D 1 397 ? -10.695 1.791 19.601 1.00 65.40 388 ARG D CA 1
ATOM 13102 C C . ARG D 1 397 ? -11.543 2.123 18.379 1.00 63.56 388 ARG D C 1
ATOM 13103 O O . ARG D 1 397 ? -12.766 1.935 18.421 1.00 64.55 388 ARG D O 1
ATOM 13111 N N . THR D 1 398 ? -10.933 2.593 17.293 1.00 58.75 389 THR D N 1
ATOM 13112 C CA . THR D 1 398 ? -11.677 2.921 16.089 1.00 53.86 389 THR D CA 1
ATOM 13113 C C . THR D 1 398 ? -11.490 1.908 14.969 1.00 51.43 389 THR D C 1
ATOM 13114 O O . THR D 1 398 ? -12.199 1.994 13.959 1.00 52.01 389 THR D O 1
ATOM 13118 N N . ARG D 1 399 ? -10.566 0.955 15.128 1.00 47.40 390 ARG D N 1
ATOM 13119 C CA . ARG D 1 399 ? -10.228 -0.039 14.107 1.00 42.64 390 ARG D CA 1
ATOM 13120 C C . ARG D 1 399 ? -9.911 0.610 12.770 1.00 40.97 390 ARG D C 1
ATOM 13121 O O . ARG D 1 399 ? -10.105 -0.011 11.721 1.00 39.15 390 ARG D O 1
ATOM 13129 N N . GLN D 1 400 ? -9.466 1.860 12.765 1.00 42.94 391 GLN D N 1
ATOM 13130 C CA . GLN D 1 400 ? -9.162 2.508 11.497 1.00 44.91 391 GLN D CA 1
ATOM 13131 C C . GLN D 1 400 ? -7.955 1.836 10.854 1.00 47.29 391 GLN D C 1
ATOM 13132 O O . GLN D 1 400 ? -6.889 1.756 11.475 1.00 48.52 391 GLN D O 1
ATOM 13138 N N . PRO D 1 401 ? -8.073 1.362 9.616 1.00 49.22 392 PRO D N 1
ATOM 13139 C CA . PRO D 1 401 ? -6.952 0.664 8.990 1.00 48.49 392 PRO D CA 1
ATOM 13140 C C . PRO D 1 401 ? -5.739 1.565 8.842 1.00 46.52 392 PRO D C 1
ATOM 13141 O O . PRO D 1 401 ? -5.850 2.780 8.667 1.00 47.03 392 PRO D O 1
ATOM 13145 N N . LEU D 1 402 ? -4.570 0.945 8.953 1.00 45.41 393 LEU D N 1
ATOM 13146 C CA . LEU D 1 402 ? -3.328 1.577 8.542 1.00 44.64 393 LEU D CA 1
ATOM 13147 C C . LEU D 1 402 ? -3.422 1.995 7.081 1.00 47.89 393 LEU D C 1
ATOM 13148 O O . LEU D 1 402 ? -4.039 1.315 6.258 1.00 44.87 393 LEU D O 1
ATOM 13153 N N . ASP D 1 403 ? -2.794 3.115 6.751 1.00 54.42 394 ASP D N 1
ATOM 13154 C CA . ASP D 1 403 ? -2.742 3.536 5.357 1.00 59.28 394 ASP D CA 1
ATOM 13155 C C . ASP D 1 403 ? -1.583 2.830 4.666 1.00 68.01 394 ASP D C 1
ATOM 13156 O O . ASP D 1 403 ? -0.439 2.946 5.123 1.00 71.48 394 ASP D O 1
ATOM 13161 N N . PRO D 1 404 ? -1.831 2.069 3.601 1.00 74.74 395 PRO D N 1
ATOM 13162 C CA . PRO D 1 404 ? -0.719 1.402 2.905 1.00 79.70 395 PRO D CA 1
ATOM 13163 C C . PRO D 1 404 ? 0.275 2.376 2.311 1.00 88.03 395 PRO D C 1
ATOM 13164 O O . PRO D 1 404 ? 1.461 2.043 2.193 1.00 89.49 395 PRO D O 1
ATOM 13168 N N . ALA D 1 405 ? -0.177 3.574 1.931 1.00 94.48 396 ALA D N 1
ATOM 13169 C CA . ALA D 1 405 ? 0.714 4.564 1.339 1.00 95.37 396 ALA D CA 1
ATOM 13170 C C . ALA D 1 405 ? 1.825 4.991 2.291 1.00 95.58 396 ALA D C 1
ATOM 13171 O O . ALA D 1 405 ? 2.880 5.441 1.830 1.00 96.78 396 ALA D O 1
ATOM 13173 N N . ALA D 1 406 ? 1.624 4.851 3.605 1.00 88.78 397 ALA D N 1
ATOM 13174 C CA . ALA D 1 406 ? 2.707 5.100 4.548 1.00 81.47 397 ALA D CA 1
ATOM 13175 C C . ALA D 1 406 ? 3.787 4.030 4.477 1.00 70.74 397 ALA D C 1
ATOM 13176 O O . ALA D 1 406 ? 4.921 4.284 4.895 1.00 69.11 397 ALA D O 1
ATOM 13178 N N . GLY D 1 407 ? 3.467 2.848 3.960 1.00 62.44 398 GLY D N 1
ATOM 13179 C CA . GLY D 1 407 ? 4.476 1.837 3.720 1.00 57.22 398 GLY D CA 1
ATOM 13180 C C . GLY D 1 407 ? 4.854 0.969 4.901 1.00 54.72 398 GLY D C 1
ATOM 13181 O O . GLY D 1 407 ? 5.798 0.177 4.778 1.00 53.80 398 GLY D O 1
ATOM 13182 N N . GLN D 1 408 ? 4.167 1.091 6.046 1.00 54.12 399 GLN D N 1
ATOM 13183 C CA . GLN D 1 408 ? 4.492 0.253 7.200 1.00 54.49 399 GLN D CA 1
ATOM 13184 C C . GLN D 1 408 ? 4.139 -1.213 6.946 1.00 56.52 399 GLN D C 1
ATOM 13185 O O . GLN D 1 408 ? 4.939 -2.093 7.297 1.00 57.93 399 GLN D O 1
ATOM 13191 N N . PRO D 1 409 ? 2.973 -1.536 6.357 1.00 56.12 400 PRO D N 1
ATOM 13192 C CA . PRO D 1 409 ? 2.713 -2.951 6.042 1.00 55.96 400 PRO D CA 1
ATOM 13193 C C . PRO D 1 409 ? 3.762 -3.546 5.125 1.00 54.82 400 PRO D C 1
ATOM 13194 O O . PRO D 1 409 ? 4.116 -4.722 5.273 1.00 55.71 400 PRO D O 1
ATOM 13198 N N . SER D 1 410 ? 4.268 -2.757 4.173 1.00 51.11 401 SER D N 1
ATOM 13199 C CA . SER D 1 410 ? 5.331 -3.233 3.296 1.00 47.68 401 SER D CA 1
ATOM 13200 C C . SER D 1 410 ? 6.634 -3.433 4.056 1.00 45.40 401 SER D C 1
ATOM 13201 O O . SER D 1 410 ? 7.424 -4.317 3.708 1.00 44.82 401 SER D O 1
ATOM 13204 N N . ARG D 1 411 ? 6.866 -2.641 5.101 1.00 43.46 402 ARG D N 1
ATOM 13205 C CA . ARG D 1 411 ? 8.128 -2.727 5.819 1.00 43.40 402 ARG D CA 1
ATOM 13206 C C . ARG D 1 411 ? 8.161 -3.914 6.770 1.00 43.33 402 ARG D C 1
ATOM 13207 O O . ARG D 1 411 ? 9.207 -4.555 6.927 1.00 43.28 402 ARG D O 1
ATOM 13215 N N . ILE D 1 412 ? 7.036 -4.211 7.422 1.00 42.91 403 ILE D N 1
ATOM 13216 C CA . ILE D 1 412 ? 6.952 -5.422 8.234 1.00 42.11 403 ILE D CA 1
ATOM 13217 C C . ILE D 1 412 ? 7.149 -6.653 7.359 1.00 41.62 403 ILE D C 1
ATOM 13218 O O . ILE D 1 412 ? 7.872 -7.589 7.729 1.00 39.88 403 ILE D O 1
ATOM 13223 N N . ALA D 1 413 ? 6.515 -6.664 6.180 1.00 41.50 404 ALA D N 1
ATOM 13224 C CA . ALA D 1 413 ? 6.659 -7.782 5.253 1.00 41.93 404 ALA D CA 1
ATOM 13225 C C . ALA D 1 413 ? 8.115 -7.993 4.849 1.00 43.04 404 ALA D C 1
ATOM 13226 O O . ALA D 1 413 ? 8.576 -9.137 4.757 1.00 43.56 404 ALA D O 1
ATOM 13228 N N . ASP D 1 414 ? 8.851 -6.906 4.590 1.00 43.07 405 ASP D N 1
ATOM 13229 C CA . ASP D 1 414 ? 10.257 -7.033 4.208 1.00 43.57 405 ASP D CA 1
ATOM 13230 C C . ASP D 1 414 ? 11.073 -7.704 5.307 1.00 43.21 405 ASP D C 1
ATOM 13231 O O . ASP D 1 414 ? 11.912 -8.572 5.031 1.00 43.81 405 ASP D O 1
ATOM 13236 N N . GLU D 1 415 ? 10.845 -7.316 6.561 1.00 43.51 406 GLU D N 1
ATOM 13237 C CA . GLU D 1 415 ? 11.637 -7.869 7.654 1.00 45.62 406 GLU D CA 1
ATOM 13238 C C . GLU D 1 415 ? 11.298 -9.337 7.894 1.00 44.51 406 GLU D C 1
ATOM 13239 O O . GLU D 1 415 ? 12.171 -10.130 8.265 1.00 43.95 406 GLU D O 1
ATOM 13245 N N . ALA D 1 416 ? 10.028 -9.712 7.720 1.00 43.39 407 ALA D N 1
ATOM 13246 C CA . ALA D 1 416 ? 9.657 -11.125 7.765 1.00 43.45 407 ALA D CA 1
ATOM 13247 C C . ALA D 1 416 ? 10.462 -11.945 6.756 1.00 43.04 407 ALA D C 1
ATOM 13248 O O . ALA D 1 416 ? 10.965 -13.028 7.080 1.00 42.13 407 ALA D O 1
ATOM 13250 N N . ARG D 1 417 ? 10.596 -11.440 5.523 1.00 42.75 408 ARG D N 1
ATOM 13251 C CA . ARG D 1 417 ? 11.406 -12.123 4.514 1.00 42.37 408 ARG D CA 1
ATOM 13252 C C . ARG D 1 417 ? 12.854 -12.239 4.958 1.00 44.20 408 ARG D C 1
ATOM 13253 O O . ARG D 1 417 ? 13.469 -13.307 4.840 1.00 43.17 408 ARG D O 1
ATOM 13261 N N . ARG D 1 418 ? 13.421 -11.138 5.461 1.00 46.75 409 ARG D N 1
ATOM 13262 C CA . ARG D 1 418 ? 14.775 -11.186 6.000 1.00 48.35 409 ARG D CA 1
ATOM 13263 C C . ARG D 1 418 ? 14.887 -12.249 7.080 1.00 48.86 409 ARG D C 1
ATOM 13264 O O . ARG D 1 418 ? 15.962 -12.828 7.275 1.00 49.37 409 ARG D O 1
ATOM 13272 N N . ALA D 1 419 ? 13.793 -12.501 7.801 1.00 47.91 410 ALA D N 1
ATOM 13273 C CA . ALA D 1 419 ? 13.724 -13.586 8.769 1.00 48.60 410 ALA D CA 1
ATOM 13274 C C . ALA D 1 419 ? 13.349 -14.927 8.142 1.00 48.12 410 ALA D C 1
ATOM 13275 O O . ALA D 1 419 ? 13.139 -15.898 8.877 1.00 49.85 410 ALA D O 1
ATOM 13277 N N . GLY D 1 420 ? 13.223 -15.007 6.820 1.00 46.33 411 GLY D N 1
ATOM 13278 C CA . GLY D 1 420 ? 13.097 -16.288 6.160 1.00 43.89 411 GLY D CA 1
ATOM 13279 C C . GLY D 1 420 ? 11.693 -16.729 5.814 1.00 40.68 411 GLY D C 1
ATOM 13280 O O . GLY D 1 420 ? 11.486 -17.921 5.563 1.00 38.99 411 GLY D O 1
ATOM 13281 N N . VAL D 1 421 ? 10.710 -15.834 5.852 1.00 38.86 412 VAL D N 1
ATOM 13282 C CA . VAL D 1 421 ? 9.330 -16.197 5.545 1.00 36.92 412 VAL D CA 1
ATOM 13283 C C . VAL D 1 421 ? 8.719 -15.083 4.704 1.00 36.07 412 VAL D C 1
ATOM 13284 O O . VAL D 1 421 ? 8.594 -13.946 5.172 1.00 36.82 412 VAL D O 1
ATOM 13288 N N . LEU D 1 422 ? 8.326 -15.407 3.474 1.00 35.21 413 LEU D N 1
ATOM 13289 C CA . LEU D 1 422 ? 7.700 -14.444 2.576 1.00 35.38 413 LEU D CA 1
ATOM 13290 C C . LEU D 1 422 ? 6.196 -14.395 2.828 1.00 38.20 413 LEU D C 1
ATOM 13291 O O . LEU D 1 422 ? 5.504 -15.415 2.718 1.00 37.11 413 LEU D O 1
ATOM 13296 N N . VAL D 1 423 ? 5.697 -13.205 3.162 1.00 41.73 414 VAL D N 1
ATOM 13297 C CA . VAL D 1 423 ? 4.281 -12.961 3.401 1.00 41.86 414 VAL D CA 1
ATOM 13298 C C . VAL D 1 423 ? 3.821 -11.823 2.491 1.00 44.23 414 VAL D C 1
ATOM 13299 O O . VAL D 1 423 ? 4.617 -11.184 1.805 1.00 43.15 414 VAL D O 1
ATOM 13303 N N . ARG D 1 424 ? 2.512 -11.584 2.497 1.00 48.01 415 ARG D N 1
ATOM 13304 C CA . ARG D 1 424 ? 1.855 -10.725 1.508 1.00 50.25 415 ARG D CA 1
ATOM 13305 C C . ARG D 1 424 ? 1.094 -9.577 2.159 1.00 49.15 415 ARG D C 1
ATOM 13306 O O . ARG D 1 424 ? 0.053 -9.813 2.802 1.00 51.37 415 ARG D O 1
ATOM 13314 N N . PRO D 1 425 ? 1.536 -8.329 2.002 1.00 44.85 416 PRO D N 1
ATOM 13315 C CA . PRO D 1 425 ? 0.710 -7.197 2.439 1.00 43.38 416 PRO D CA 1
ATOM 13316 C C . PRO D 1 425 ? -0.315 -6.846 1.368 1.00 42.12 416 PRO D C 1
ATOM 13317 O O . PRO D 1 425 ? 0.029 -6.639 0.202 1.00 42.68 416 PRO D O 1
ATOM 13321 N N . ILE D 1 426 ? -1.580 -6.772 1.768 1.00 38.87 417 ILE D N 1
ATOM 13322 C CA . ILE D 1 426 ? -2.637 -6.253 0.912 1.00 37.53 417 ILE D CA 1
ATOM 13323 C C . ILE D 1 426 ? -3.284 -5.117 1.682 1.00 38.64 417 ILE D C 1
ATOM 13324 O O . ILE D 1 426 ? -3.959 -5.350 2.693 1.00 39.68 417 ILE D O 1
ATOM 13329 N N . GLY D 1 427 ? -3.076 -3.894 1.220 1.00 38.96 418 GLY D N 1
ATOM 13330 C CA . GLY D 1 427 ? -3.602 -2.761 1.956 1.00 39.22 418 GLY D CA 1
ATOM 13331 C C . GLY D 1 427 ? -3.011 -2.717 3.349 1.00 38.54 418 GLY D C 1
ATOM 13332 O O . GLY D 1 427 ? -1.793 -2.604 3.528 1.00 38.74 418 GLY D O 1
ATOM 13333 N N . ASN D 1 428 ? -3.882 -2.807 4.352 1.00 37.99 419 ASN D N 1
ATOM 13334 C CA . ASN D 1 428 ? -3.490 -2.741 5.753 1.00 38.38 419 ASN D CA 1
ATOM 13335 C C . ASN D 1 428 ? -3.417 -4.111 6.410 1.00 38.33 419 ASN D C 1
ATOM 13336 O O . ASN D 1 428 ? -3.376 -4.197 7.643 1.00 38.87 419 ASN D O 1
ATOM 13341 N N . LYS D 1 429 ? -3.415 -5.181 5.626 1.00 37.82 420 LYS D N 1
ATOM 13342 C CA . LYS D 1 429 ? -3.475 -6.528 6.170 1.00 37.85 420 LYS D CA 1
ATOM 13343 C C . LYS D 1 429 ? -2.334 -7.370 5.622 1.00 34.52 420 LYS D C 1
ATOM 13344 O O . LYS D 1 429 ? -1.958 -7.245 4.451 1.00 32.77 420 LYS D O 1
ATOM 13350 N N . ILE D 1 430 ? -1.750 -8.178 6.499 1.00 32.92 421 ILE D N 1
ATOM 13351 C CA . ILE D 1 430 ? -0.736 -9.158 6.131 1.00 30.85 421 ILE D CA 1
ATOM 13352 C C . ILE D 1 430 ? -1.454 -10.483 5.917 1.00 31.87 421 ILE D C 1
ATOM 13353 O O . ILE D 1 430 ? -2.159 -10.957 6.815 1.00 34.02 421 ILE D O 1
ATOM 13358 N N . ILE D 1 431 ? -1.310 -11.067 4.725 1.00 31.42 422 ILE D N 1
ATOM 13359 C CA . ILE D 1 431 ? -1.957 -12.336 4.378 1.00 28.80 422 ILE D CA 1
ATOM 13360 C C . ILE D 1 431 ? -0.974 -13.484 4.553 1.00 29.21 422 ILE D C 1
ATOM 13361 O O . ILE D 1 431 ? 0.167 -13.414 4.084 1.00 29.12 422 ILE D O 1
ATOM 13366 N N . LEU D 1 432 ? -1.424 -14.547 5.216 1.00 30.27 423 LEU D N 1
ATOM 13367 C CA . LEU D 1 432 ? -0.701 -15.807 5.309 1.00 29.97 423 LEU D CA 1
ATOM 13368 C C . LEU D 1 432 ? -1.463 -16.844 4.501 1.00 31.61 423 LEU D C 1
ATOM 13369 O O . LEU D 1 432 ? -2.657 -17.056 4.738 1.00 34.22 423 LEU D O 1
ATOM 13374 N N . SER D 1 433 ? -0.798 -17.453 3.524 1.00 31.84 424 SER D N 1
ATOM 13375 C CA . SER D 1 433 ? -1.469 -18.503 2.762 1.00 33.25 424 SER D CA 1
ATOM 13376 C C . SER D 1 433 ? -0.473 -19.515 2.199 1.00 36.19 424 SER D C 1
ATOM 13377 O O . SER D 1 433 ? -0.391 -19.679 0.975 1.00 38.02 424 SER D O 1
ATOM 13380 N N . PRO D 1 434 ? 0.260 -20.240 3.047 1.00 36.56 425 PRO D N 1
ATOM 13381 C CA . PRO D 1 434 ? 1.328 -21.125 2.555 1.00 34.60 425 PRO D CA 1
ATOM 13382 C C . PRO D 1 434 ? 0.744 -22.389 1.951 1.00 34.28 425 PRO D C 1
ATOM 13383 O O . PRO D 1 434 ? -0.484 -22.568 1.966 1.00 33.80 425 PRO D O 1
ATOM 13387 N N . PRO D 1 435 ? 1.574 -23.276 1.381 1.00 34.01 426 PRO D N 1
ATOM 13388 C CA . PRO D 1 435 ? 1.042 -24.550 0.875 1.00 32.24 426 PRO D CA 1
ATOM 13389 C C . PRO D 1 435 ? 0.307 -25.329 1.955 1.00 31.88 426 PRO D C 1
ATOM 13390 O O . PRO D 1 435 ? 0.629 -25.249 3.144 1.00 31.63 426 PRO D O 1
ATOM 13394 N N . LEU D 1 436 ? -0.683 -26.113 1.520 1.00 31.41 427 LEU D N 1
ATOM 13395 C CA . LEU D 1 436 ? -1.485 -26.889 2.459 1.00 31.09 427 LEU D CA 1
ATOM 13396 C C . LEU D 1 436 ? -0.718 -28.072 3.040 1.00 32.54 427 LEU D C 1
ATOM 13397 O O . LEU D 1 436 ? -1.251 -28.751 3.926 1.00 33.13 427 LEU D O 1
ATOM 13402 N N . THR D 1 437 ? 0.498 -28.341 2.543 1.00 31.20 428 THR D N 1
ATOM 13403 C CA . THR D 1 437 ? 1.435 -29.309 3.108 1.00 32.89 428 THR D CA 1
ATOM 13404 C C . THR D 1 437 ? 2.228 -28.755 4.288 1.00 35.85 428 THR D C 1
ATOM 13405 O O . THR D 1 437 ? 3.137 -29.436 4.765 1.00 38.90 428 THR D O 1
ATOM 13409 N N . LEU D 1 438 ? 1.929 -27.541 4.743 1.00 35.98 429 LEU D N 1
ATOM 13410 C CA . LEU D 1 438 ? 2.653 -26.943 5.858 1.00 35.98 429 LEU D CA 1
ATOM 13411 C C . LEU D 1 438 ? 2.713 -27.891 7.050 1.00 39.93 429 LEU D C 1
ATOM 13412 O O . LEU D 1 438 ? 1.723 -28.539 7.395 1.00 41.13 429 LEU D O 1
ATOM 13417 N N . THR D 1 439 ? 3.876 -27.959 7.690 1.00 41.41 430 THR D N 1
ATOM 13418 C CA . THR D 1 439 ? 4.082 -28.836 8.834 1.00 44.97 430 THR D CA 1
ATOM 13419 C C . THR D 1 439 ? 3.905 -28.060 10.135 1.00 50.75 430 THR D C 1
ATOM 13420 O O . THR D 1 439 ? 3.861 -26.827 10.148 1.00 52.76 430 THR D O 1
ATOM 13424 N N . ARG D 1 440 ? 3.800 -28.815 11.239 1.00 53.42 431 ARG D N 1
ATOM 13425 C CA . ARG D 1 440 ? 3.608 -28.213 12.559 1.00 56.89 431 ARG D CA 1
ATOM 13426 C C . ARG D 1 440 ? 4.674 -27.173 12.860 1.00 56.55 431 ARG D C 1
ATOM 13427 O O . ARG D 1 440 ? 4.401 -26.157 13.507 1.00 56.88 431 ARG D O 1
ATOM 13435 N N . ASP D 1 441 ? 5.897 -27.409 12.400 1.00 54.08 432 ASP D N 1
ATOM 13436 C CA . ASP D 1 441 ? 7.016 -26.567 12.779 1.00 51.39 432 ASP D CA 1
ATOM 13437 C C . ASP D 1 441 ? 7.431 -25.588 11.695 1.00 47.71 432 ASP D C 1
ATOM 13438 O O . ASP D 1 441 ? 8.140 -24.626 12.005 1.00 47.83 432 ASP D O 1
ATOM 13443 N N . GLU D 1 442 ? 7.008 -25.786 10.443 1.00 44.51 433 GLU D N 1
ATOM 13444 C CA . GLU D 1 442 ? 7.063 -24.667 9.508 1.00 41.57 433 GLU D CA 1
ATOM 13445 C C . GLU D 1 442 ? 6.135 -23.550 9.969 1.00 40.64 433 GLU D C 1
ATOM 13446 O O . GLU D 1 442 ? 6.452 -22.364 9.814 1.00 41.83 433 GLU D O 1
ATOM 13452 N N . ALA D 1 443 ? 4.992 -23.915 10.559 1.00 37.57 434 ALA D N 1
ATOM 13453 C CA . ALA D 1 443 ? 4.106 -22.930 11.171 1.00 36.36 434 ALA D CA 1
ATOM 13454 C C . ALA D 1 443 ? 4.802 -22.200 12.314 1.00 36.75 434 ALA D C 1
ATOM 13455 O O . ALA D 1 443 ? 4.546 -21.013 12.550 1.00 36.39 434 ALA D O 1
ATOM 13457 N N . GLY D 1 444 ? 5.631 -22.915 13.082 1.00 36.32 435 GLY D N 1
ATOM 13458 C CA . GLY D 1 444 ? 6.412 -22.265 14.126 1.00 34.15 435 GLY D CA 1
ATOM 13459 C C . GLY D 1 444 ? 7.413 -21.262 13.579 1.00 33.26 435 GLY D C 1
ATOM 13460 O O . GLY D 1 444 ? 7.626 -20.197 14.166 1.00 31.03 435 GLY D O 1
ATOM 13461 N N . LEU D 1 445 ? 8.067 -21.603 12.467 1.00 34.81 436 LEU D N 1
ATOM 13462 C CA . LEU D 1 445 ? 8.967 -20.659 11.812 1.00 36.04 436 LEU D CA 1
ATOM 13463 C C . LEU D 1 445 ? 8.232 -19.396 11.371 1.00 35.84 436 LEU D C 1
ATOM 13464 O O . LEU D 1 445 ? 8.771 -18.287 11.471 1.00 35.50 436 LEU D O 1
ATOM 13469 N N . MET D 1 446 ? 7.001 -19.540 10.884 1.00 36.11 437 MET D N 1
ATOM 13470 C CA . MET D 1 446 ? 6.241 -18.364 10.472 1.00 36.60 437 MET D CA 1
ATOM 13471 C C . MET D 1 446 ? 5.953 -17.448 11.655 1.00 35.79 437 MET D C 1
ATOM 13472 O O . MET D 1 446 ? 6.097 -16.224 11.550 1.00 35.69 437 MET D O 1
ATOM 13477 N N . VAL D 1 447 ? 5.574 -18.024 12.799 1.00 34.95 438 VAL D N 1
ATOM 13478 C CA . VAL D 1 447 ? 5.310 -17.222 13.992 1.00 33.91 438 VAL D CA 1
ATOM 13479 C C . VAL D 1 447 ? 6.549 -16.432 14.390 1.00 34.18 438 VAL D C 1
ATOM 13480 O O . VAL D 1 447 ? 6.479 -15.226 14.655 1.00 35.93 438 VAL D O 1
ATOM 13484 N N . SER D 1 448 ? 7.703 -17.098 14.433 1.00 32.95 439 SER D N 1
ATOM 13485 C CA . SER D 1 448 ? 8.929 -16.428 14.855 1.00 32.63 439 SER D CA 1
ATOM 13486 C C . SER D 1 448 ? 9.317 -15.304 13.903 1.00 33.11 439 SER D C 1
ATOM 13487 O O . SER D 1 448 ? 9.841 -14.274 14.337 1.00 34.88 439 SER D O 1
ATOM 13490 N N . ALA D 1 449 ? 9.100 -15.489 12.599 1.00 32.58 440 ALA D N 1
ATOM 13491 C CA . ALA D 1 449 ? 9.512 -14.460 11.646 1.00 32.81 440 ALA D CA 1
ATOM 13492 C C . ALA D 1 449 ? 8.631 -13.219 11.747 1.00 36.35 440 ALA D C 1
ATOM 13493 O O . ALA D 1 449 ? 9.120 -12.092 11.601 1.00 38.08 440 ALA D O 1
ATOM 13495 N N . LEU D 1 450 ? 7.333 -13.400 11.996 1.00 38.21 441 LEU D N 1
ATOM 13496 C CA . LEU D 1 450 ? 6.453 -12.249 12.175 1.00 38.91 441 LEU D CA 1
ATOM 13497 C C . LEU D 1 450 ? 6.744 -11.529 13.485 1.00 41.07 441 LEU D C 1
ATOM 13498 O O . LEU D 1 450 ? 6.836 -10.297 13.512 1.00 42.09 441 LEU D O 1
ATOM 13503 N N . GLU D 1 451 ? 6.909 -12.282 14.579 1.00 43.69 442 GLU D N 1
ATOM 13504 C CA . GLU D 1 451 ? 7.285 -11.670 15.850 1.00 47.35 442 GLU D CA 1
ATOM 13505 C C . GLU D 1 451 ? 8.547 -10.832 15.704 1.00 47.00 442 GLU D C 1
ATOM 13506 O O . GLU D 1 451 ? 8.634 -9.728 16.251 1.00 48.99 442 GLU D O 1
ATOM 13512 N N . ALA D 1 452 ? 9.543 -11.346 14.981 1.00 45.96 443 ALA D N 1
ATOM 13513 C CA . ALA D 1 452 ? 10.725 -10.544 14.688 1.00 46.86 443 ALA D CA 1
ATOM 13514 C C . ALA D 1 452 ? 10.358 -9.322 13.854 1.00 47.07 443 ALA D C 1
ATOM 13515 O O . ALA D 1 452 ? 10.853 -8.217 14.106 1.00 48.81 443 ALA D O 1
ATOM 13517 N N . ALA D 1 453 ? 9.482 -9.499 12.860 1.00 44.58 444 ALA D N 1
ATOM 13518 C CA . ALA D 1 453 ? 9.109 -8.390 11.989 1.00 42.45 444 ALA D CA 1
ATOM 13519 C C . ALA D 1 453 ? 8.379 -7.298 12.760 1.00 43.17 444 ALA D C 1
ATOM 13520 O O . ALA D 1 453 ? 8.621 -6.106 12.543 1.00 43.53 444 ALA D O 1
ATOM 13522 N N . PHE D 1 454 ? 7.481 -7.682 13.668 1.00 44.06 445 PHE D N 1
ATOM 13523 C CA . PHE D 1 454 ? 6.757 -6.671 14.429 1.00 44.38 445 PHE D CA 1
ATOM 13524 C C . PHE D 1 454 ? 7.632 -6.033 15.502 1.00 45.91 445 PHE D C 1
ATOM 13525 O O . PHE D 1 454 ? 7.441 -4.856 15.837 1.00 45.89 445 PHE D O 1
ATOM 13533 N N . ALA D 1 455 ? 8.601 -6.777 16.038 1.00 45.73 446 ALA D N 1
ATOM 13534 C CA . ALA D 1 455 ? 9.570 -6.161 16.934 1.00 45.88 446 ALA D CA 1
ATOM 13535 C C . ALA D 1 455 ? 10.362 -5.086 16.205 1.00 46.96 446 ALA D C 1
ATOM 13536 O O . ALA D 1 455 ? 10.561 -3.984 16.731 1.00 48.43 446 ALA D O 1
ATOM 13538 N N . ARG D 1 456 ? 10.786 -5.375 14.975 1.00 46.42 447 ARG D N 1
ATOM 13539 C CA . ARG D 1 456 ? 11.602 -4.424 14.231 1.00 46.28 447 ARG D CA 1
ATOM 13540 C C . ARG D 1 456 ? 10.763 -3.265 13.703 1.00 43.55 447 ARG D C 1
ATOM 13541 O O . ARG D 1 456 ? 11.128 -2.098 13.875 1.00 42.86 447 ARG D O 1
ATOM 13549 N N . CYS D 1 457 ? 9.624 -3.562 13.079 1.00 43.33 448 CYS D N 1
ATOM 13550 C CA . CYS D 1 457 ? 8.892 -2.567 12.301 1.00 43.64 448 CYS D CA 1
ATOM 13551 C C . CYS D 1 457 ? 7.457 -2.347 12.768 1.00 41.80 448 CYS D C 1
ATOM 13552 O O . CYS D 1 457 ? 6.673 -1.737 12.032 1.00 40.52 448 CYS D O 1
ATOM 13555 N N . GLY D 1 458 ? 7.085 -2.826 13.952 1.00 41.58 449 GLY D N 1
ATOM 13556 C CA . GLY D 1 458 ? 5.709 -2.712 14.413 1.00 40.96 449 GLY D CA 1
ATOM 13557 C C . GLY D 1 458 ? 5.262 -1.356 14.942 1.00 40.17 449 GLY D C 1
ATOM 13558 O O . GLY D 1 458 ? 6.073 -0.461 15.175 1.00 40.22 449 GLY D O 1
#

Nearest PDB structures (foldseek):
  5lh9-assembly1_A  TM=9.997E-01  e=6.759E-88  Pseudomonas sp.
  6s54-assembly1_D  TM=9.890E-01  e=5.187E-60  Pseudomonas fluorescens
  5kqw-assembly1_A  TM=9.500E-01  e=2.037E-47  Pseudomonas
  3gju-assembly1_A-2  TM=9.576E-01  e=2.269E-45  Mesorhizobium japonicum MAFF 303099
  3fcr-assembly1_A-2  TM=9.481E-01  e=1.539E-45  Ruegeria sp. TM1040